Protein AF-0000000080703389 (afdb_homodimer)

Sequence (2152 aa):
MKRKITLLLVSLFLMVGTALAQKNVSGTVISSDDGQPIIGAAVKALGASVGTQTDIDGKFSFELPAGETKIVVSYVGMVSQTLVGGTGMKITLKADNKNLDEVVVVAYGTAKKQSLVGAQASISSKQLENRPVTNVTNALAGAAPGVQVTTSLGQPGSSASIMIRGFGSINASSAPLFVVDGSVYNGSLADINPADIESMSILKDAASTALYGSSAGNGVVLITTKSGKRNSAEPTFTFTTSQGISNRGQQPYETVGVNEYFPLMWQQWYNQYIYEYGESKEQAALWANYEMYDDLRLDRYQPFAGIKTGLTFDAATKSLGTSTDQTQWVDGVPMIVGRDGKLNPEITGLRWGDDLDWEKALFRTGYRGEYNLSGSYSNDKINTFMSLGHITEQGYRKNTEYERTSARLNLDYKVNKFLDLGGNISFAHAVNTAPKMASGNYSANSFAFLQGIAPFYPIHAHNAGTGEYVLDPITGQPIFDYSNGRPYNDRFNPVYEGELDHSTTTRDMLNSRGNATIHILPELKLMLNVAYDLTNSKNKRRYNNIMGDQPAGMLSIEDFATSALTFNQLLEYSKKFGNHEITALLGHESYKLHDESLSGEKKNMLVLGIDEFPNLTNITGLSSYTDKYRKEGYFARLNWDWMDKYNFSASIRRDGTSRFHPDNRWGTFWAVGAGWHIAREKFMAGASKWLDDLKIRVSIGQTGNDGVSSYYAYQTLYGFGSNNLYGGGLRLYTYADPSIRWEAQTSMDLALEFSILRRITGTFEFFNKESKDLIFPYPLPMSTGIGSQDRNIGKVRNLGFEFNVNALIINRPDFSWKVNVNGTHYRNKIVRLPEDNREKGIELAYHKYLEGKSIYDYYLNEFVGVDPDDGIAMYRLDTELYPDAKPLGTEGEKATLTKDGQKAKKHFCGTSIPDLYGGFGTTLTWKGFELGINFAYQLGGKTYDSGYAGLMGRRLKAGRAMHVDMLNAWKQKGENTNIPRLDAGQGGMYDGIMSDRFLISSSALMLKNISLGYVLPASWMRSIYLKSGRISVAAENLFLVSARKGMNPMGQYSGVPGAAGYAYNRTVTATLSLTFMKRKITLLLVSLFLMVGTALAQKNVSGTVISSDDGQPIIGAAVKALGASVGTQTDIDGKFSFELPAGETKIVVSYVGMVSQTLVGGTGMKITLKADNKNLDEVVVVAYGTAKKQSLVGAQASISSKQLENRPVTNVTNALAGAAPGVQVTTSLGQPGSSASIMIRGFGSINASSAPLFVVDGSVYNGSLADINPADIESMSILKDAASTALYGSSAGNGVVLITTKSGKRNSAEPTFTFTTSQGISNRGQQPYETVGVNEYFPLMWQQWYNQYIYEYGESKEQAALWANYEMYDDLRLDRYQPFAGIKTGLTFDAATKSLGTSTDQTQWVDGVPMIVGRDGKLNPEITGLRWGDDLDWEKALFRTGYRGEYNLSGSYSNDKINTFMSLGHITEQGYRKNTEYERTSARLNLDYKVNKFLDLGGNISFAHAVNTAPKMASGNYSANSFAFLQGIAPFYPIHAHNAGTGEYVLDPITGQPIFDYSNGRPYNDRFNPVYEGELDHSTTTRDMLNSRGNATIHILPELKLMLNVAYDLTNSKNKRRYNNIMGDQPAGMLSIEDFATSALTFNQLLEYSKKFGNHEITALLGHESYKLHDESLSGEKKNMLVLGIDEFPNLTNITGLSSYTDKYRKEGYFARLNWDWMDKYNFSASIRRDGTSRFHPDNRWGTFWAVGAGWHIAREKFMAGASKWLDDLKIRVSIGQTGNDGVSSYYAYQTLYGFGSNNLYGGGLRLYTYADPSIRWEAQTSMDLALEFSILRRITGTFEFFNKESKDLIFPYPLPMSTGIGSQDRNIGKVRNLGFEFNVNALIINRPDFSWKVNVNGTHYRNKIVRLPEDNREKGIELAYHKYLEGKSIYDYYLNEFVGVDPDDGIAMYRLDTELYPDAKPLGTEGEKATLTKDGQKAKKHFCGTSIPDLYGGFGTTLTWKGFELGINFAYQLGGKTYDSGYAGLMGRRLKAGRAMHVDMLNAWKQKGENTNIPRLDAGQGGMYDGIMSDRFLISSSALMLKNISLGYVLPASWMRSIYLKSGRISVAAENLFLVSARKGMNPMGQYSGVPGAAGYAYNRTVTATLSLTF

pLDDT: mean 87.67, std 12.41, range [22.63, 98.04]

Solvent-accessible surface area (backbone atoms only — not comparable to full-atom values): 105071 Å² total; per-residue (Å²): 117,73,66,69,54,51,64,67,59,59,74,69,58,69,78,65,63,83,76,47,74,57,47,59,25,25,28,33,33,21,31,57,66,64,65,41,46,35,59,60,26,38,36,27,35,57,98,50,98,54,61,41,50,18,38,83,71,3,38,36,69,48,73,35,65,56,93,52,55,35,26,33,40,36,40,94,68,30,44,64,44,80,42,71,58,40,72,72,37,79,42,65,34,40,61,39,68,70,68,59,75,42,70,38,77,49,76,93,46,69,40,45,54,73,66,53,39,46,51,68,46,73,45,50,34,73,71,48,71,64,46,99,55,63,16,55,58,62,67,48,50,30,67,38,55,45,43,47,48,32,57,35,47,31,48,56,59,43,67,34,54,53,29,40,67,53,75,58,43,91,72,37,81,30,53,46,32,45,24,49,72,86,34,80,55,89,70,63,63,44,61,42,60,54,89,45,38,40,33,36,31,38,25,68,33,21,54,41,19,24,84,61,28,45,56,21,56,21,14,31,39,36,36,34,59,60,64,32,55,80,66,35,92,55,45,40,36,37,40,35,40,34,48,31,41,27,33,78,37,62,53,69,63,64,54,45,50,57,78,57,44,54,35,52,49,29,44,12,36,23,42,32,29,37,75,73,67,71,43,55,68,69,51,12,30,50,50,7,40,52,51,42,38,59,55,53,42,34,82,56,54,57,44,66,32,64,68,56,45,18,31,27,71,42,80,92,73,70,41,67,51,70,44,66,56,69,89,56,24,45,98,68,37,57,50,58,44,39,78,90,56,40,66,32,82,53,51,73,47,59,48,51,70,89,42,41,61,60,64,68,69,39,40,44,77,11,50,32,43,37,41,37,40,36,35,30,34,11,53,94,47,37,33,24,23,42,36,40,37,38,39,40,32,35,24,26,46,62,74,24,34,25,36,40,42,36,41,38,45,36,43,35,35,44,53,53,94,42,37,34,43,35,42,37,41,35,41,25,44,35,42,37,33,40,67,92,37,56,52,39,92,40,79,69,6,48,45,31,44,63,65,36,46,30,56,60,60,48,59,44,32,48,39,56,88,77,34,45,72,37,56,36,89,86,78,68,43,70,32,68,35,37,51,83,69,49,58,51,62,47,27,40,39,58,59,59,44,49,72,60,34,49,30,40,40,40,37,42,36,39,41,37,40,38,37,37,38,38,43,84,42,100,41,32,36,40,39,39,37,41,36,45,38,40,39,40,36,38,40,40,39,42,41,36,56,78,47,56,96,40,45,48,11,33,44,36,44,35,42,39,39,41,38,38,43,39,42,37,45,34,41,37,38,45,51,75,58,92,58,37,36,40,40,38,36,41,36,38,40,42,39,41,38,44,37,39,40,43,38,39,31,30,28,48,49,73,55,90,92,56,95,36,42,43,45,27,48,40,79,76,44,68,42,42,52,75,48,65,49,46,37,42,36,41,36,39,37,42,37,41,37,40,71,90,35,39,28,40,38,40,36,40,30,40,36,35,39,60,36,31,26,85,92,38,21,68,48,78,30,31,19,37,25,34,28,40,37,54,44,78,37,75,104,37,55,85,47,52,82,50,38,68,38,34,33,44,29,37,26,36,17,27,17,25,36,74,75,54,98,45,65,52,46,34,43,67,38,68,35,61,66,59,46,60,70,77,42,80,29,77,38,74,60,41,60,44,36,56,77,37,57,62,21,38,30,37,27,37,40,42,36,43,35,41,27,34,65,87,34,38,38,36,38,42,34,39,41,40,38,34,25,35,38,32,59,33,72,41,75,40,60,68,84,73,69,38,59,48,33,65,37,62,44,32,28,38,35,27,41,32,40,34,34,38,40,38,36,52,81,38,83,46,71,59,42,34,34,36,40,38,42,33,25,26,29,58,45,58,29,26,70,37,53,44,82,92,41,40,80,79,28,55,78,55,92,56,25,34,42,23,61,74,34,25,84,40,24,32,42,32,25,40,61,74,45,32,39,30,70,75,18,47,42,32,21,34,45,26,54,82,88,37,71,81,62,76,44,71,34,91,60,78,74,35,40,47,22,23,68,51,57,90,48,33,24,66,41,79,75,56,34,25,63,38,58,32,35,26,13,39,36,39,40,39,38,47,84,51,34,35,42,38,41,34,33,30,39,31,40,46,31,31,20,44,41,49,63,60,49,63,24,66,41,56,67,48,62,38,44,51,31,37,33,50,69,60,81,51,33,36,83,52,73,69,41,87,39,83,36,44,37,47,22,62,55,73,83,25,67,42,71,59,54,77,36,56,76,44,50,40,62,27,32,33,43,29,41,47,35,39,30,42,33,37,49,52,56,57,72,62,25,50,72,72,78,29,66,39,37,37,41,34,41,31,37,32,35,72,44,73,48,45,77,44,76,48,56,64,59,56,54,38,78,69,15,53,49,67,49,41,39,54,50,35,44,21,36,42,37,39,35,44,35,42,28,67,120,72,70,70,56,52,64,67,56,56,73,69,56,69,75,66,65,81,77,44,72,54,48,58,25,24,27,34,33,21,30,57,66,65,64,42,46,36,58,61,27,38,35,26,36,56,97,49,97,56,61,40,50,18,39,84,70,2,38,35,69,48,73,36,63,56,94,52,55,35,26,33,39,35,41,96,68,29,43,65,45,79,44,73,59,41,71,72,36,78,42,64,33,40,62,39,69,70,69,58,75,41,70,40,78,48,78,92,47,70,39,45,54,74,66,52,40,45,50,67,47,74,44,49,34,73,70,48,71,64,48,98,55,62,17,55,58,63,66,47,51,31,67,39,55,44,42,48,47,31,56,35,48,31,48,57,59,42,65,32,53,54,29,39,69,52,76,59,42,92,74,36,80,31,52,47,32,46,26,49,72,84,35,80,55,89,70,64,63,45,61,43,60,55,89,45,38,41,33,36,31,39,26,69,34,23,54,40,20,23,84,61,27,44,56,22,57,22,13,30,38,37,34,34,58,61,64,32,56,82,68,35,93,54,45,42,36,37,41,38,39,35,48,32,41,26,32,78,36,62,53,69,62,64,54,44,50,56,79,55,44,53,35,52,49,29,45,12,35,23,42,33,29,37,72,73,64,70,44,55,69,69,52,12,28,51,49,7,39,53,50,43,38,60,54,56,44,31,81,56,54,56,43,67,32,62,69,56,45,19,31,25,70,41,78,94,74,69,40,68,52,73,42,67,56,70,91,58,24,46,98,66,38,57,49,57,45,38,80,84,55,41,67,31,82,52,50,75,46,58,48,51,70,89,40,39,60,61,64,66,70,39,41,43,79,11,49,33,43,36,41,36,41,34,33,29,34,13,52,95,47,36,34,24,23,40,38,40,37,37,39,38,32,35,22,24,45,60,75,25,33,24,37,39,40,34,41,37,44,36,44,34,37,44,53,51,93,42,38,34,42,35,39,37,42,34,40,24,43,34,42,36,33,40,68,91,38,55,52,40,92,38,79,69,7,48,44,31,44,65,68,38,45,29,56,62,62,49,58,45,33,48,40,52,87,76,34,45,72,38,56,36,88,86,78,65,42,68,31,67,34,38,50,83,68,47,57,51,59,47,27,42,38,60,60,58,44,48,71,60,33,49,31,40,39,40,36,39,38,38,42,38,38,39,37,37,38,38,42,80,40,100,42,30,36,40,38,38,38,40,36,45,38,39,38,42,37,38,41,40,39,42,43,36,56,79,45,55,95,40,44,49,12,35,43,35,45,34,44,38,40,41,37,38,43,37,43,37,44,35,42,37,40,46,52,74,56,91,58,37,37,40,39,38,37,41,37,39,38,41,36,41,38,43,38,37,42,44,38,40,30,30,30,49,50,73,54,89,90,57,96,37,44,42,45,28,48,41,79,77,44,70,43,40,50,75,47,66,47,45,39,40,36,41,34,40,37,41,38,41,35,40,71,90,34,38,28,39,40,39,38,41,29,40,36,35,41,59,34,32,27,87,92,37,20,66,47,78,29,32,19,38,25,34,27,39,36,54,44,77,36,75,104,38,56,83,46,52,83,49,39,68,37,34,34,43,30,36,28,35,18,27,17,25,37,74,75,55,98,44,65,51,47,33,42,66,38,68,34,60,66,59,47,60,71,77,42,80,29,76,37,74,61,43,62,44,37,54,78,38,58,64,22,40,30,38,27,37,40,42,35,44,36,42,27,35,67,88,34,36,37,37,39,42,34,38,41,40,37,35,24,35,38,32,60,32,71,41,75,40,60,68,84,72,72,39,57,48,34,67,37,64,43,32,27,39,36,26,42,34,42,34,34,40,40,38,36,53,79,38,83,46,70,62,42,38,36,34,38,38,42,33,27,26,29,57,46,55,29,28,72,38,51,44,81,93,41,40,81,80,26,54,79,54,93,54,25,33,42,24,62,74,32,26,83,38,23,32,42,32,26,40,61,74,45,31,40,31,69,75,16,49,42,31,23,34,43,26,53,83,88,39,70,82,62,78,47,72,34,90,61,77,73,34,40,46,22,23,67,53,56,95,50,36,23,65,42,78,74,54,32,25,62,38,57,32,35,25,14,39,36,37,39,39,38,48,85,52,35,41,41,34,40,35,33,30,39,31,39,45,31,31,21,44,42,49,64,61,49,63,24,68,43,57,63,54,61,38,44,50,30,36,32,52,70,59,78,51,32,36,84,51,71,70,42,86,40,82,35,43,36,46,22,61,56,74,83,23,65,43,69,59,54,78,37,57,74,43,48,39,62,27,33,33,43,29,41,47,35,40,28,45,34,38,50,52,51,59,72,58,26,52,62,74,87,29,67,40,37,35,42,34,42,30,38,32,36,73,46,74,49,45,76,43,76,50,55,64,57,56,54,39,77,68,16,52,49,65,49,43,39,51,50,35,45,20,35,42,38,38,35,44,37,42,27,68

Secondary structure (DSSP, 8-state):
-HHHHHHHHHTTGGGG------EEEEEEEEETTT--B-TT-EEEETTSS-EEE--TTSEEEEEEPTT--EEEEEETTEEEEEEE--TTEEEEE-B---GGG-EEEETTEEEEGGG--S-EEEEEHHHHHT---SSGGGGGTTTSTTEEEPPPPSSTT----EEESS---SSS--PPEEEETTEE--S-GGGS-GGGEEEEEEE-SHHHHGGGGGG-TT-EEEEEE--PPTT-SS-EEEEEEEEEEEEE-SPPPPB--HHHHHHHHHHHHHHIIIIIT---HHHHHHHHHHHHHHHTTHHHH--EE----EEEEETTTTEEEEES-GGG-GGG-B--B-TTSSB-TT--EETTGGG--HHHHHB-PEEEEEEEEEEEEE-SSEEEEEEEEEEEEE-SBTT-EEEEEEEEEEEEEE-SSSEEEEEEEEEEEEEEE--S-SSSS-TT-HHHHHHHB-TT--SB-B-TTT-PBPB-TTT-SBPB---TT-SSSTT--HHHHHHH-EEEEEEEEEEEEEEEEEEEETTEEEEEEEEEEEEEEEEEEEE-SSSSS-TT-EEEEEEEEEEEEEEEEEEEEEEEETTEEEEEEEEEEEEEEEEEEEEEEEEEESSTT--SGGGEEEEEEEEEEEEEEEEEEEEEEEEEEETTTEEEEEEEEEEEESSS-TTT-EEEEEEEEEEEEGGGSGGGGGGGGTEEEEEEEEEEEEEEE---S-TTTTS-EEES---BTTB---EEEE---TT---EEEEEEEEEEEEEETTTEEEEEEEEEEEEES-EEEEE--GGGSSSEEEEE--EEEEEEEEEEEEEEEEE-SSEEEEEEEEEEEEEEEEEE--GGGTTT-EE-SSBEE-TTS-TTEEEEE-EEEE-TTT--EEEEB-TTT-TT---S-SSGGGGGEES-GGGBPEEEEEESS-SEEEEEEEEEEETTEEEEEEEEEEES-EEE-HHHHHHS-SS--TTB--BGGGGGS--STT---SSPPP-SSGGGTTTTSSBGGGEEE--EEEEEEEEEEEEPPHHHHHTTT-SEEEEEEEEEEEEEEESSTT--TTS-TTS-PPSS----EEEEEEEEEEE-/--HHHHHHHHTTGGGG------EEEEEEEEETTT--B-TT-EEEETTSS-EEE--TTSEEEEEEPTT--EEEEEETTEEEEEEE--TTEEEEE-B---GGG-EEEETTEEEEGGG--S-EEEEEHHHHHT---SSGGGGGTTTSTTEEEPPPPSSTT----EEESS---SSS--PPEEEETTEE--S-GGGS-GGGEEEEEEE-SHHHHGGGGGG-TT-EEEEEE--PPTT-SS-EEEEEEEEEEEEE-SPPPPB--HHHHHHHHHHHHHHIIIIIT---HHHHHHHHHHHHHHHTTHHHH--EE----EEEEETTTTEEEEES-GGGSGGG-B--B-TTSSBPTT--EETTGGG--HHHHHB--EEEEEEEEEEEEE-SSEEEEEEEEEEEEE-SBTT-EEEEEEEEEEEEEE-SSSEEEEEEEEEEEEEEE--S-SSSS-TT-HHHHHHHB-TT--SB-B-TTT-PBPB-TTT-SBPB---TT-SSSTT--HHHHHHH-EEEEEEEEEEEEEEEEEEEETTEEEEEEEEEEEEEEEEEEEE-SSSSS-TT-EEEEEEEEEEEEEEEEEEEEEEEETTEEEEEEEEEEEEEEEEEEEEEEEEEESSTT--SGGGEEEEEEEEEEEEEEEEEEEEEEEEEEETTTEEEEEEEEEEEESSS-TTT-EEEEEEEEEEEEGGGSGGGGGGGGTEEEEEEEEEEEEEEE---S-TTTTS-EEES---BTTB---EEEE---TT---EEEEEEEEEEEEEETTTEEEEEEEEEEEEES-EEEEE--GGGSSSEEEEE--EEEEEEEEEEEEEEEEE-SSEEEEEEEEEEEEEEEEEE--GGGTTT-EE-SSBEE-TTS-TTEEEEE-EEEE-TTT--EEEEB-TTT-TT---S-SSGGGGGEES-GGGBPEEEEEESS-SEEEEEEEEEEETTEEEEEEEEEEES-EEE-HHHHHHS-SS--TTB--BGGGGGS--STT---SSPPP-SSGGGGGTTSSBGGGEEE--EEEEEEEEEEEE--HHHHHHTT-SEEEEEEEEEEEEEEESSTT--TTS-TTS-PPSS----EEEEEEEEEEE-

Nearest PDB structures (foldseek):
  6sm3-assembly1_B  TM=8.698E-01  e=1.221E-79  Porphyromonas gingivalis W83
  6slj-assembly1_A  TM=8.652E-01  e=2.174E-77  Porphyromonas gingivalis W83
  6sml-assembly1_B  TM=8.758E-01  e=6.746E-76  Porphyromonas gingivalis W83
  2w78-assembly2_B  TM=6.970E-01  e=9.751E-22  Pseudomonas aeruginosa PAO1
  2iah-assembly1_A  TM=6.851E-01  e=1.034E-21  Pseudomonas aeruginosa

Structure (mmCIF, N/CA/C/O backbone):
data_AF-0000000080703389-model_v1
#
loop_
_entity.id
_entity.type
_entity.pdbx_description
1 polymer 'TonB-linked outer membrane protein, SusC/RagA family'
#
loop_
_atom_site.group_PDB
_atom_site.id
_atom_site.type_symbol
_atom_site.label_atom_id
_atom_site.label_alt_id
_atom_site.label_comp_id
_atom_site.label_asym_id
_atom_site.label_entity_id
_atom_site.label_seq_id
_atom_site.pdbx_PDB_ins_code
_atom_site.Cartn_x
_atom_site.Cartn_y
_atom_site.Cartn_z
_atom_site.occupancy
_atom_site.B_iso_or_equiv
_atom_site.auth_seq_id
_atom_site.auth_comp_id
_atom_site.auth_asym_id
_atom_site.auth_atom_id
_atom_site.pdbx_PDB_model_num
ATOM 1 N N . MET A 1 1 ? 78.444 20.992 28.784 1 23.16 1 MET A N 1
ATOM 2 C CA . MET A 1 1 ? 78.443 21.456 27.4 1 23.16 1 MET A CA 1
ATOM 3 C C . MET A 1 1 ? 78.596 20.286 26.434 1 23.16 1 MET A C 1
ATOM 5 O O . MET A 1 1 ? 78.037 20.305 25.336 1 23.16 1 MET A O 1
ATOM 9 N N . LYS A 1 2 ? 79.79 19.446 26.713 1 25.33 2 LYS A N 1
ATOM 10 C CA . LYS A 1 2 ? 80.159 18.429 25.733 1 25.33 2 LYS A CA 1
ATOM 11 C C . LYS A 1 2 ? 79.065 17.375 25.596 1 25.33 2 LYS A C 1
ATOM 13 O O . LYS A 1 2 ? 78.967 16.704 24.566 1 25.33 2 LYS A O 1
ATOM 18 N N . ARG A 1 3 ? 78.65 17.032 26.812 1 26.39 3 ARG A N 1
ATOM 19 C CA . ARG A 1 3 ? 77.816 15.857 27.041 1 26.39 3 ARG A CA 1
ATOM 20 C C . ARG A 1 3 ? 76.489 15.973 26.298 1 26.39 3 ARG A C 1
ATOM 22 O O . ARG A 1 3 ? 75.868 14.963 25.963 1 26.39 3 ARG A O 1
ATOM 29 N N . LYS A 1 4 ? 75.998 17.2 26.607 1 28.27 4 LYS A N 1
ATOM 30 C CA . LYS A 1 4 ? 74.658 17.497 26.109 1 28.27 4 LYS A CA 1
ATOM 31 C C . LYS A 1 4 ? 74.599 17.383 24.588 1 28.27 4 LYS A C 1
ATOM 33 O O . LYS A 1 4 ? 73.53 17.158 24.018 1 28.27 4 LYS A O 1
ATOM 38 N N . ILE A 1 5 ? 75.802 17.749 24.057 1 31.15 5 ILE A N 1
ATOM 39 C CA . ILE A 1 5 ? 75.986 17.848 22.613 1 31.15 5 ILE A CA 1
ATOM 40 C C . ILE A 1 5 ? 75.932 16.455 21.989 1 31.15 5 ILE A C 1
ATOM 42 O O . ILE A 1 5 ? 75.424 16.284 20.878 1 31.15 5 ILE A O 1
ATOM 46 N N . THR A 1 6 ? 76.433 15.424 22.752 1 30.46 6 THR A N 1
ATOM 47 C CA . THR A 1 6 ? 76.568 14.066 22.237 1 30.46 6 THR A CA 1
ATOM 48 C C . THR A 1 6 ? 75.197 13.448 21.975 1 30.46 6 THR A C 1
ATOM 50 O O . THR A 1 6 ? 75.005 12.752 20.976 1 30.46 6 THR A O 1
ATOM 53 N N . LEU A 1 7 ? 74.279 13.599 22.977 1 29.9 7 LEU A N 1
ATOM 54 C CA . LEU A 1 7 ? 73.044 12.823 22.943 1 29.9 7 LEU A CA 1
ATOM 55 C C . LEU A 1 7 ? 72.168 13.249 21.77 1 29.9 7 LEU A C 1
ATOM 57 O O . LEU A 1 7 ? 71.361 12.459 21.273 1 29.9 7 LEU A O 1
ATOM 61 N N . LEU A 1 8 ? 72.124 14.569 21.377 1 31.06 8 LEU A N 1
ATOM 62 C CA . LEU A 1 8 ? 71.355 15.135 20.274 1 31.06 8 LEU A CA 1
ATOM 63 C C . LEU A 1 8 ? 71.758 14.499 18.948 1 31.06 8 LEU A C 1
ATOM 65 O O . LEU A 1 8 ? 70.91 14.269 18.082 1 31.06 8 LEU A O 1
ATOM 69 N N . LEU A 1 9 ? 73.086 14.123 18.721 1 30.02 9 LEU A N 1
ATOM 70 C CA . LEU A 1 9 ? 73.718 13.603 17.514 1 30.02 9 LEU A CA 1
ATOM 71 C C . LEU A 1 9 ? 73.169 12.225 17.162 1 30.02 9 LEU A C 1
ATOM 73 O O . LEU A 1 9 ? 73.09 11.864 15.986 1 30.02 9 LEU A O 1
ATOM 77 N N . VAL A 1 10 ? 72.902 11.308 18.152 1 30.49 10 VAL A N 1
ATOM 78 C CA . VAL A 1 10 ? 72.622 9.897 17.908 1 30.49 10 VAL A CA 1
ATOM 79 C C . VAL A 1 10 ? 71.259 9.75 17.235 1 30.49 10 VAL A C 1
ATOM 81 O O . VAL A 1 10 ? 71.069 8.874 16.388 1 30.49 10 VAL A O 1
ATOM 84 N N . SER A 1 11 ? 70.194 10.451 17.626 1 27.45 11 SER A N 1
ATOM 85 C CA . SER A 1 11 ? 68.851 10.173 17.129 1 27.45 11 SER A CA 1
ATOM 86 C C . SER A 1 11 ? 68.739 10.472 15.638 1 27.45 11 SER A C 1
ATOM 88 O O . SER A 1 11 ? 67.726 10.158 15.01 1 27.45 11 SER A O 1
ATOM 90 N N . LEU A 1 12 ? 69.478 11.487 15.11 1 29.62 12 LEU A N 1
ATOM 91 C CA . LEU A 1 12 ? 69.404 11.895 13.711 1 29.62 12 LEU A CA 1
ATOM 92 C C . LEU A 1 12 ? 69.837 10.759 12.791 1 29.62 12 LEU A C 1
ATOM 94 O O . LEU A 1 12 ? 69.478 10.739 11.611 1 29.62 12 LEU A O 1
ATOM 98 N N . PHE A 1 13 ? 70.882 9.991 13.225 1 26.84 13 PHE A N 1
ATOM 99 C CA . PHE A 1 13 ? 71.543 9.088 12.29 1 26.84 13 PHE A CA 1
ATOM 100 C C . PHE A 1 13 ? 70.624 7.932 11.912 1 26.84 13 PHE A C 1
ATOM 102 O O . PHE A 1 13 ? 70.994 7.077 11.105 1 26.84 13 PHE A O 1
ATOM 109 N N . LEU A 1 14 ? 69.784 7.493 12.855 1 26.47 14 LEU A N 1
ATOM 110 C CA . LEU A 1 14 ? 69.356 6.123 12.593 1 26.47 14 LEU A CA 1
ATOM 111 C C . LEU A 1 14 ? 68.379 6.072 11.423 1 26.47 14 LEU A C 1
ATOM 113 O O . LEU A 1 14 ? 67.77 5.032 11.162 1 26.47 14 LEU A O 1
ATOM 117 N N . MET A 1 15 ? 67.847 7.166 10.924 1 26.75 15 MET A N 1
ATOM 118 C CA . MET A 1 15 ? 66.864 7.102 9.845 1 26.75 15 MET A CA 1
ATOM 119 C C . MET A 1 15 ? 67.513 6.641 8.545 1 26.75 15 MET A C 1
ATOM 121 O O . MET A 1 15 ? 66.883 6.674 7.486 1 26.75 15 MET A O 1
ATOM 125 N N . VAL A 1 16 ? 68.841 6.622 8.48 1 29.25 16 VAL A N 1
ATOM 126 C CA . VAL A 1 16 ? 69.451 6.47 7.163 1 29.25 16 VAL A CA 1
ATOM 127 C C . VAL A 1 16 ? 69.122 5.091 6.596 1 29.25 16 VAL A C 1
ATOM 129 O O . VAL A 1 16 ? 69.474 4.782 5.456 1 29.25 16 VAL A O 1
ATOM 132 N N . GLY A 1 17 ? 68.891 4.118 7.5 1 25.21 17 GLY A N 1
ATOM 133 C CA . GLY A 1 17 ? 69.485 2.905 6.962 1 25.21 17 GLY A CA 1
ATOM 134 C C . GLY A 1 17 ? 68.901 2.498 5.622 1 25.21 17 GLY A C 1
ATOM 135 O O . GLY A 1 17 ? 69.579 2.57 4.595 1 25.21 17 GLY A O 1
ATOM 136 N N . THR A 1 18 ? 68.169 1.364 5.599 1 27.43 18 THR A N 1
ATOM 137 C CA . THR A 1 18 ? 68.258 0.24 4.673 1 27.43 18 THR A CA 1
ATOM 138 C C . THR A 1 18 ? 67.449 0.517 3.409 1 27.43 18 THR A C 1
ATOM 140 O O . THR A 1 18 ? 66.226 0.661 3.466 1 27.43 18 THR A O 1
ATOM 143 N N . ALA A 1 19 ? 67.919 1.405 2.573 1 32.02 19 ALA A N 1
ATOM 144 C CA . ALA A 1 19 ? 67.48 1.4 1.179 1 32.02 19 ALA A CA 1
ATOM 145 C C . ALA A 1 19 ? 67.442 -0.02 0.621 1 32.02 19 ALA A C 1
ATOM 147 O O . ALA A 1 19 ? 68.466 -0.549 0.183 1 32.02 19 ALA A O 1
ATOM 148 N N . LEU A 1 20 ? 67.037 -0.956 1.396 1 30.93 20 LEU A N 1
ATOM 149 C CA . LEU A 1 20 ? 67.004 -2.26 0.744 1 30.93 20 LEU A CA 1
ATOM 150 C C . LEU A 1 20 ? 66.306 -2.174 -0.609 1 30.93 20 LEU A C 1
ATOM 152 O O . LEU A 1 20 ? 65.375 -1.384 -0.783 1 30.93 20 LEU A O 1
ATOM 156 N N . ALA A 1 21 ? 67.034 -2.587 -1.641 1 38.17 21 ALA A N 1
ATOM 157 C CA . ALA A 1 21 ? 66.818 -2.735 -3.078 1 38.17 21 ALA A CA 1
ATOM 158 C C . ALA A 1 21 ? 65.421 -3.277 -3.369 1 38.17 21 ALA A C 1
ATOM 160 O O . ALA A 1 21 ? 65.038 -4.33 -2.856 1 38.17 21 ALA A O 1
ATOM 161 N N . GLN A 1 22 ? 64.542 -2.43 -3.546 1 48.54 22 GLN A N 1
ATOM 162 C CA . GLN A 1 22 ? 63.216 -2.784 -4.039 1 48.54 22 GLN A CA 1
ATOM 163 C C . GLN A 1 22 ? 63.307 -3.691 -5.263 1 48.54 22 GLN A C 1
ATOM 165 O O . GLN A 1 22 ? 64.088 -3.427 -6.18 1 48.54 22 GLN A O 1
ATOM 170 N N . LYS A 1 23 ? 63.138 -4.934 -5.117 1 62.57 23 LYS A N 1
ATOM 171 C CA . LYS A 1 23 ? 63.193 -5.901 -6.21 1 62.57 23 LYS A CA 1
ATOM 172 C C . LYS A 1 23 ? 61.934 -5.83 -7.07 1 62.57 23 LYS A C 1
ATOM 174 O O . LYS A 1 23 ? 60.818 -5.808 -6.546 1 62.57 23 LYS A O 1
ATOM 179 N N . ASN A 1 24 ? 62.125 -5.577 -8.237 1 72.21 24 ASN A N 1
ATOM 180 C CA . ASN A 1 24 ? 61.034 -5.6 -9.206 1 72.21 24 ASN A CA 1
ATOM 181 C C . ASN A 1 24 ? 60.505 -7.015 -9.421 1 72.21 24 ASN A C 1
ATOM 183 O O . ASN A 1 24 ? 61.271 -7.928 -9.734 1 72.21 24 ASN A O 1
ATOM 187 N N . VAL A 1 25 ? 59.343 -7.249 -8.989 1 77.97 25 VAL A N 1
ATOM 188 C CA . VAL A 1 25 ? 58.703 -8.54 -9.216 1 77.97 25 VAL A CA 1
ATOM 189 C C . VAL A 1 25 ? 57.735 -8.438 -10.393 1 77.97 25 VAL A C 1
ATOM 191 O O . VAL A 1 25 ? 56.899 -7.533 -10.44 1 77.97 25 VAL A O 1
ATOM 194 N N . SER A 1 26 ? 58.04 -9.245 -11.44 1 82.82 26 SER A N 1
ATOM 195 C CA . SER A 1 26 ? 57.176 -9.297 -12.614 1 82.82 26 SER A CA 1
ATOM 196 C C . SER A 1 26 ? 56.901 -10.737 -13.035 1 82.82 26 SER A C 1
ATOM 198 O O . SER A 1 26 ? 57.692 -11.636 -12.743 1 82.82 26 SER A O 1
ATOM 200 N N . GLY A 1 27 ? 55.809 -11.017 -13.504 1 81.92 27 GLY A N 1
ATOM 201 C CA . GLY A 1 27 ? 55.475 -12.348 -13.985 1 81.92 27 GLY A CA 1
ATOM 202 C C . GLY A 1 27 ? 54.12 -12.416 -14.663 1 81.92 27 GLY A C 1
ATOM 203 O O . GLY A 1 27 ? 53.491 -11.384 -14.91 1 81.92 27 GLY A O 1
ATOM 204 N N . THR A 1 28 ? 53.839 -13.614 -15.186 1 82.48 28 THR A N 1
ATOM 205 C CA . THR A 1 28 ? 52.554 -13.93 -15.799 1 82.48 28 THR A CA 1
ATOM 206 C C . THR A 1 28 ? 51.804 -14.975 -14.977 1 82.48 28 THR A C 1
ATOM 208 O O . THR A 1 28 ? 52.385 -15.981 -14.565 1 82.48 28 THR A O 1
ATOM 211 N N . VAL A 1 29 ? 50.651 -14.612 -14.602 1 81.61 29 VAL A N 1
ATOM 212 C CA . VAL A 1 29 ? 49.804 -15.564 -13.891 1 81.61 29 VAL A CA 1
ATOM 213 C C . VAL A 1 29 ? 48.886 -16.279 -14.88 1 81.61 29 VAL A C 1
ATOM 215 O O . VAL A 1 29 ? 48.135 -15.636 -15.617 1 81.61 29 VAL A O 1
ATOM 218 N N . ILE A 1 30 ? 48.99 -17.587 -14.916 1 77.96 30 ILE A N 1
ATOM 219 C CA . ILE A 1 30 ? 48.18 -18.382 -15.833 1 77.96 30 ILE A CA 1
ATOM 220 C C . ILE A 1 30 ? 47.39 -19.428 -15.05 1 77.96 30 ILE A C 1
ATOM 222 O O . ILE A 1 30 ? 47.774 -19.801 -13.939 1 77.96 30 ILE A O 1
ATOM 226 N N . SER A 1 31 ? 46.302 -19.846 -15.512 1 71.36 31 SER A N 1
ATOM 227 C CA . SER A 1 31 ? 45.496 -20.925 -14.95 1 71.36 31 SER A CA 1
ATOM 228 C C . SER A 1 31 ? 46.105 -22.288 -15.258 1 71.36 31 SER A C 1
ATOM 230 O O . SER A 1 31 ? 46.574 -22.527 -16.373 1 71.36 31 SER A O 1
ATOM 232 N N . SER A 1 32 ? 46.172 -23.109 -14.184 1 69.38 32 SER A N 1
ATOM 233 C CA . SER A 1 32 ? 46.703 -24.452 -14.394 1 69.38 32 SER A CA 1
ATOM 234 C C . SER A 1 32 ? 45.797 -25.268 -15.31 1 69.38 32 SER A C 1
ATOM 236 O O . SER A 1 32 ? 46.258 -26.191 -15.984 1 69.38 32 SER A O 1
ATOM 238 N N . ASP A 1 33 ? 44.552 -24.913 -15.305 1 58.36 33 ASP A N 1
ATOM 239 C CA . ASP A 1 33 ? 43.572 -25.73 -16.015 1 58.36 33 ASP A CA 1
ATOM 240 C C . ASP A 1 33 ? 43.642 -25.487 -17.521 1 58.36 33 ASP A C 1
ATOM 242 O O . ASP A 1 33 ? 43.588 -26.432 -18.31 1 58.36 33 ASP A O 1
ATOM 246 N N . ASP A 1 34 ? 43.712 -24.185 -17.96 1 58.25 34 ASP A N 1
ATOM 247 C CA . ASP A 1 34 ? 43.657 -23.943 -19.398 1 58.25 34 ASP A CA 1
ATOM 248 C C . ASP A 1 34 ? 44.892 -23.182 -19.875 1 58.25 34 ASP A C 1
ATOM 250 O O . ASP A 1 34 ? 45.004 -22.848 -21.056 1 58.25 34 ASP A O 1
ATOM 254 N N . GLY A 1 35 ? 45.814 -22.937 -19.075 1 65.2 35 GLY A N 1
ATOM 255 C CA . GLY A 1 35 ? 47.049 -22.261 -19.441 1 65.2 35 GLY A CA 1
ATOM 256 C C . GLY A 1 35 ? 46.834 -20.828 -19.889 1 65.2 35 GLY A C 1
ATOM 257 O O . GLY A 1 35 ? 47.743 -20.199 -20.434 1 65.2 35 GLY A O 1
ATOM 258 N N . GLN A 1 36 ? 45.691 -20.364 -19.795 1 66.61 36 GLN A N 1
ATOM 259 C CA . GLN A 1 36 ? 45.394 -19.005 -20.237 1 66.61 36 GLN A CA 1
ATOM 260 C C . GLN A 1 36 ? 45.747 -17.987 -19.156 1 66.61 36 GLN A C 1
ATOM 262 O O . GLN A 1 36 ? 45.672 -18.288 -17.963 1 66.61 36 GLN A O 1
ATOM 267 N N . PRO A 1 37 ? 46.095 -16.672 -19.636 1 73.09 37 PRO A N 1
ATOM 268 C CA . PRO A 1 37 ? 46.406 -15.629 -18.656 1 73.09 37 PRO A CA 1
ATOM 269 C C . PRO A 1 37 ? 45.224 -15.302 -17.747 1 73.09 37 PRO A C 1
ATOM 271 O O . PRO A 1 37 ? 44.076 -15.295 -18.2 1 73.09 37 PRO A O 1
ATOM 274 N N . ILE A 1 38 ? 45.393 -15.434 -16.454 1 72.41 38 ILE A N 1
ATOM 275 C CA . ILE A 1 38 ? 44.387 -15.029 -15.479 1 72.41 38 ILE A CA 1
ATOM 276 C C . ILE A 1 38 ? 44.376 -13.507 -15.35 1 72.41 38 ILE A C 1
ATOM 278 O O . ILE A 1 38 ? 45.354 -12.91 -14.895 1 72.41 38 ILE A O 1
ATOM 282 N N . ILE A 1 39 ? 43.254 -13.031 -15.909 1 70.03 39 ILE A N 1
ATOM 283 C CA . ILE A 1 39 ? 43.085 -11.583 -15.853 1 70.03 39 ILE A CA 1
ATOM 284 C C . ILE A 1 39 ? 42.549 -11.179 -14.481 1 70.03 39 ILE A C 1
ATOM 286 O O . ILE A 1 39 ? 41.565 -11.746 -14 1 70.03 39 ILE A O 1
ATOM 290 N N . GLY A 1 40 ? 43.183 -10.215 -13.732 1 69.13 40 GLY A N 1
ATOM 291 C CA . GLY A 1 40 ? 42.687 -9.645 -12.49 1 69.13 40 GLY A CA 1
ATOM 292 C C . GLY A 1 40 ? 43.116 -10.425 -11.262 1 69.13 40 GLY A C 1
ATOM 293 O O . GLY A 1 40 ? 42.531 -10.273 -10.187 1 69.13 40 GLY A O 1
ATOM 294 N N . ALA A 1 41 ? 44.036 -11.382 -11.388 1 74.25 41 ALA A N 1
ATOM 295 C CA . ALA A 1 41 ? 44.59 -12.042 -10.209 1 74.25 41 ALA A CA 1
ATOM 296 C C . ALA A 1 41 ? 45.309 -11.042 -9.308 1 74.25 41 ALA A C 1
ATOM 298 O O . ALA A 1 41 ? 46.1 -10.225 -9.785 1 74.25 41 ALA A O 1
ATOM 299 N N . ALA A 1 42 ? 44.963 -11.108 -8.136 1 77.63 42 ALA A N 1
ATOM 300 C CA . ALA A 1 42 ? 45.627 -10.236 -7.171 1 77.63 42 ALA A CA 1
ATOM 301 C C . ALA A 1 42 ? 47.023 -10.753 -6.836 1 77.63 42 ALA A C 1
ATOM 303 O O . ALA A 1 42 ? 47.184 -11.905 -6.428 1 77.63 42 ALA A O 1
ATOM 304 N N . VAL A 1 43 ? 48.04 -9.991 -7.147 1 78.43 43 VAL A N 1
ATOM 305 C CA . VAL A 1 43 ? 49.418 -10.266 -6.751 1 78.43 43 VAL A CA 1
ATOM 306 C C . VAL A 1 43 ? 49.862 -9.258 -5.693 1 78.43 43 VAL A C 1
ATOM 308 O O . VAL A 1 43 ? 49.975 -8.063 -5.974 1 78.43 43 VAL A O 1
ATOM 311 N N . LYS A 1 44 ? 50 -9.736 -4.493 1 78.57 44 LYS A N 1
ATOM 312 C CA . LYS A 1 44 ? 50.345 -8.869 -3.37 1 78.57 44 LYS A CA 1
ATOM 313 C C . LYS A 1 44 ? 51.627 -9.337 -2.687 1 78.57 44 LYS A C 1
ATOM 315 O O . LYS A 1 44 ? 51.949 -10.527 -2.708 1 78.57 44 LYS A O 1
ATOM 320 N N . ALA A 1 45 ? 52.52 -8.355 -2.125 1 76.28 45 ALA A N 1
ATOM 321 C CA . ALA A 1 45 ? 53.625 -8.701 -1.235 1 76.28 45 ALA A CA 1
ATOM 322 C C . ALA A 1 45 ? 53.112 -9.325 0.059 1 76.28 45 ALA A C 1
ATOM 324 O O . ALA A 1 45 ? 52.137 -8.846 0.643 1 76.28 45 ALA A O 1
ATOM 325 N N . LEU A 1 46 ? 53.641 -10.548 0.338 1 70.36 46 LEU A N 1
ATOM 326 C CA . LEU A 1 46 ? 53.249 -11.181 1.593 1 70.36 46 LEU A CA 1
ATOM 327 C C . LEU A 1 46 ? 53.547 -10.269 2.778 1 70.36 46 LEU A C 1
ATOM 329 O O . LEU A 1 46 ? 54.68 -9.813 2.947 1 70.36 46 LEU A O 1
ATOM 333 N N . GLY A 1 47 ? 52.527 -9.748 3.686 1 61.97 47 GLY A N 1
ATOM 334 C CA . GLY A 1 47 ? 52.69 -8.927 4.876 1 61.97 47 GLY A CA 1
ATOM 335 C C . GLY A 1 47 ? 52.492 -7.447 4.612 1 61.97 47 GLY A C 1
ATOM 336 O O . GLY A 1 47 ? 52.604 -6.627 5.526 1 61.97 47 GLY A O 1
ATOM 337 N N . ALA A 1 48 ? 52.499 -6.957 3.292 1 58.32 48 ALA A N 1
ATOM 338 C CA . ALA A 1 48 ? 52.308 -5.537 3.008 1 58.32 48 ALA A CA 1
ATOM 339 C C . ALA A 1 48 ? 51.069 -5.313 2.146 1 58.32 48 ALA A C 1
ATOM 341 O O . ALA A 1 48 ? 50.575 -6.242 1.503 1 58.32 48 ALA A O 1
ATOM 342 N N . SER A 1 49 ? 50.359 -4.191 2.299 1 60.8 49 SER A N 1
ATOM 343 C CA . SER A 1 49 ? 49.156 -3.826 1.557 1 60.8 49 SER A CA 1
ATOM 344 C C . SER A 1 49 ? 49.493 -3.413 0.129 1 60.8 49 SER A C 1
ATOM 346 O O . SER A 1 49 ? 48.614 -2.984 -0.622 1 60.8 49 SER A O 1
ATOM 348 N N . VAL A 1 50 ? 50.78 -3.696 -0.397 1 67.27 50 VAL A N 1
ATOM 349 C CA . VAL A 1 50 ? 51.186 -3.304 -1.742 1 67.27 50 VAL A CA 1
ATOM 350 C C . VAL A 1 50 ? 51.022 -4.484 -2.697 1 67.27 50 VAL A C 1
ATOM 352 O O . VAL A 1 50 ? 51.435 -5.604 -2.386 1 67.27 50 VAL A O 1
ATOM 355 N N . GLY A 1 51 ? 50.216 -4.469 -3.626 1 72.05 51 GLY A N 1
ATOM 356 C CA . GLY A 1 51 ? 50.013 -5.486 -4.646 1 72.05 51 GLY A CA 1
ATOM 357 C C . GLY A 1 51 ? 49.441 -4.931 -5.936 1 72.05 51 GLY A C 1
ATOM 358 O O . GLY A 1 51 ? 49.276 -3.717 -6.078 1 72.05 51 GLY A O 1
ATOM 359 N N . THR A 1 52 ? 49.547 -5.724 -7.003 1 75.33 52 THR A N 1
ATOM 360 C CA . THR A 1 52 ? 48.978 -5.413 -8.31 1 75.33 52 THR A CA 1
ATOM 361 C C . THR A 1 52 ? 48.054 -6.534 -8.778 1 75.33 52 THR A C 1
ATOM 363 O O . THR A 1 52 ? 47.983 -7.591 -8.148 1 75.33 52 THR A O 1
ATOM 366 N N . GLN A 1 53 ? 47.284 -6.245 -9.687 1 76.06 53 GLN A N 1
ATOM 367 C CA . GLN A 1 53 ? 46.487 -7.265 -10.359 1 76.06 53 GLN A CA 1
ATOM 368 C C . GLN A 1 53 ? 47.018 -7.542 -11.763 1 76.06 53 GLN A C 1
ATOM 370 O O . GLN A 1 53 ? 47.602 -6.661 -12.396 1 76.06 53 GLN A O 1
ATOM 375 N N . THR A 1 54 ? 46.888 -8.791 -12.181 1 77.75 54 THR A N 1
ATOM 376 C CA . THR A 1 54 ? 47.362 -9.164 -13.509 1 77.75 54 THR A CA 1
ATOM 377 C C . THR A 1 54 ? 46.554 -8.453 -14.59 1 77.75 54 THR A C 1
ATOM 379 O O . THR A 1 54 ? 45.375 -8.149 -14.393 1 77.75 54 THR A O 1
ATOM 382 N N . ASP A 1 55 ? 47.193 -8.092 -15.679 1 74.02 55 ASP A N 1
ATOM 383 C CA . ASP A 1 55 ? 46.543 -7.456 -16.821 1 74.02 55 ASP A CA 1
ATOM 384 C C . ASP A 1 55 ? 45.868 -8.492 -17.716 1 74.02 55 ASP A C 1
ATOM 386 O O . ASP A 1 55 ? 45.747 -9.66 -17.341 1 74.02 55 ASP A O 1
ATOM 390 N N . ILE A 1 56 ? 45.423 -8.158 -18.906 1 70.35 56 ILE A N 1
ATOM 391 C CA . ILE A 1 56 ? 44.659 -8.993 -19.827 1 70.35 56 ILE A CA 1
ATOM 392 C C . ILE A 1 56 ? 45.502 -10.192 -20.257 1 70.35 56 ILE A C 1
ATOM 394 O O . ILE A 1 56 ? 44.963 -11.234 -20.636 1 70.35 56 ILE A O 1
ATOM 398 N N . ASP A 1 57 ? 46.759 -10.043 -20.26 1 72.98 57 ASP A N 1
ATOM 399 C CA . ASP A 1 57 ? 47.649 -11.132 -20.649 1 72.98 57 ASP A CA 1
ATOM 400 C C . ASP A 1 57 ? 48.161 -11.887 -19.425 1 72.98 57 ASP A C 1
ATOM 402 O O . ASP A 1 57 ? 49.101 -12.678 -19.525 1 72.98 57 ASP A O 1
ATOM 406 N N . GLY A 1 58 ? 47.577 -11.591 -18.242 1 74.49 58 GLY A N 1
ATOM 407 C CA . GLY A 1 58 ? 47.978 -12.218 -16.992 1 74.49 58 GLY A CA 1
ATOM 408 C C . GLY A 1 58 ? 49.274 -11.661 -16.434 1 74.49 58 GLY A C 1
ATOM 409 O O . GLY A 1 58 ? 49.849 -12.227 -15.502 1 74.49 58 GLY A O 1
ATOM 410 N N . LYS A 1 59 ? 49.788 -10.579 -16.98 1 78.18 59 LYS A N 1
ATOM 411 C CA . LYS A 1 59 ? 51.084 -10.04 -16.578 1 78.18 59 LYS A CA 1
ATOM 412 C C . LYS A 1 59 ? 50.942 -9.097 -15.387 1 78.18 59 LYS A C 1
ATOM 414 O O . LYS A 1 59 ? 49.933 -8.4 -15.258 1 78.18 59 LYS A O 1
ATOM 419 N N . PHE A 1 60 ? 51.83 -9.224 -14.497 1 78.44 60 PHE A N 1
ATOM 420 C CA . PHE A 1 60 ? 51.891 -8.298 -13.373 1 78.44 60 PHE A CA 1
ATOM 421 C C . PHE A 1 60 ? 53.307 -7.767 -13.185 1 78.44 60 PHE A C 1
ATOM 423 O O . PHE A 1 60 ? 54.276 -8.409 -13.596 1 78.44 60 PHE A O 1
ATOM 430 N N . SER A 1 61 ? 53.448 -6.459 -12.785 1 80.34 61 SER A N 1
ATOM 431 C CA . SER A 1 61 ? 54.708 -5.858 -12.359 1 80.34 61 SER A CA 1
ATOM 432 C C . SER A 1 61 ? 54.496 -4.897 -11.193 1 80.34 61 SER A C 1
ATOM 434 O O . SER A 1 61 ? 53.565 -4.09 -11.209 1 80.34 61 SER A O 1
ATOM 436 N N . PHE A 1 62 ? 55.125 -5.239 -10.058 1 77.74 62 PHE A N 1
ATOM 437 C CA . PHE A 1 62 ? 55.097 -4.251 -8.986 1 77.74 62 PHE A CA 1
ATOM 438 C C . PHE A 1 62 ? 56.376 -4.313 -8.16 1 77.74 62 PHE A C 1
ATOM 440 O O . PHE A 1 62 ? 57.128 -5.287 -8.242 1 77.74 62 PHE A O 1
ATOM 447 N N . GLU A 1 63 ? 56.734 -3.208 -7.477 1 74.73 63 GLU A N 1
ATOM 448 C CA . GLU A 1 63 ? 57.941 -3.13 -6.658 1 74.73 63 GLU A CA 1
ATOM 449 C C . GLU A 1 63 ? 57.689 -3.665 -5.252 1 74.73 63 GLU A C 1
ATOM 451 O O . GLU A 1 63 ? 56.779 -3.202 -4.56 1 74.73 63 GLU A O 1
ATOM 456 N N . LEU A 1 64 ? 58.349 -4.701 -4.884 1 73.19 64 LEU A N 1
ATOM 457 C CA . LEU A 1 64 ? 58.31 -5.312 -3.56 1 73.19 64 LEU A CA 1
ATOM 458 C C . LEU A 1 64 ? 59.002 -4.424 -2.531 1 73.19 64 LEU A C 1
ATOM 460 O O . LEU A 1 64 ? 60.152 -4.022 -2.725 1 73.19 64 LEU A O 1
ATOM 464 N N . PRO A 1 65 ? 58.493 -3.77 -1.146 1 70.79 65 PRO A N 1
ATOM 465 C CA . PRO A 1 65 ? 59.17 -2.961 -0.129 1 70.79 65 PRO A CA 1
ATOM 466 C C . PRO A 1 65 ? 60.411 -3.646 0.439 1 70.79 65 PRO A C 1
ATOM 468 O O . PRO A 1 65 ? 60.487 -4.877 0.46 1 70.79 65 PRO A O 1
ATOM 471 N N . ALA A 1 66 ? 61.236 -3.052 0.656 1 66.23 66 ALA A N 1
ATOM 472 C CA . ALA A 1 66 ? 62.465 -3.572 1.249 1 66.23 66 ALA A CA 1
ATOM 473 C C . ALA A 1 66 ? 62.16 -4.476 2.44 1 66.23 66 ALA A C 1
ATOM 475 O O . ALA A 1 66 ? 61.346 -4.129 3.299 1 66.23 66 ALA A O 1
ATOM 476 N N . GLY A 1 67 ? 62.655 -5.825 2.428 1 67.15 67 GLY A N 1
ATOM 477 C CA . GLY A 1 67 ? 62.483 -6.801 3.493 1 67.15 67 GLY A CA 1
ATOM 478 C C . GLY A 1 67 ? 61.47 -7.878 3.156 1 67.15 67 GLY A C 1
ATOM 479 O O . GLY A 1 67 ? 61.403 -8.907 3.832 1 67.15 67 GLY A O 1
ATOM 480 N N . GLU A 1 68 ? 60.708 -7.665 2.061 1 68.2 68 GLU A N 1
ATOM 481 C CA . GLU A 1 68 ? 59.742 -8.691 1.679 1 68.2 68 GLU A CA 1
ATOM 482 C C . GLU A 1 68 ? 60.21 -9.457 0.445 1 68.2 68 GLU A C 1
ATOM 484 O O . GLU A 1 68 ? 60.696 -8.858 -0.516 1 68.2 68 GLU A O 1
ATOM 489 N N . THR A 1 69 ? 60.127 -10.8 0.573 1 74.61 69 THR A N 1
ATOM 490 C CA . THR A 1 69 ? 60.627 -11.631 -0.515 1 74.61 69 THR A CA 1
ATOM 491 C C . THR A 1 69 ? 59.493 -12.426 -1.155 1 74.61 69 THR A C 1
ATOM 493 O O . THR A 1 69 ? 59.656 -12.99 -2.239 1 74.61 69 THR A O 1
ATOM 496 N N . LYS A 1 70 ? 58.326 -12.36 -0.452 1 79.17 70 LYS A N 1
ATOM 497 C CA . LYS A 1 70 ? 57.291 -13.253 -0.965 1 79.17 70 LYS A CA 1
ATOM 498 C C . LYS A 1 70 ? 56.102 -12.464 -1.504 1 79.17 70 LYS A C 1
ATOM 500 O O . LYS A 1 70 ? 55.821 -11.358 -1.038 1 79.17 70 LYS A O 1
ATOM 505 N N . ILE A 1 71 ? 55.529 -13.085 -2.571 1 80.29 71 ILE A N 1
ATOM 506 C CA . ILE A 1 71 ? 54.298 -12.535 -3.128 1 80.29 71 ILE A CA 1
ATOM 507 C C . ILE A 1 71 ? 53.172 -13.559 -3.004 1 80.29 71 ILE A C 1
ATOM 509 O O . ILE A 1 71 ? 53.421 -14.767 -3.004 1 80.29 71 ILE A O 1
ATOM 513 N N . VAL A 1 72 ? 52.018 -13.064 -2.73 1 79.96 72 VAL A N 1
ATOM 514 C CA . VAL A 1 72 ? 50.817 -13.892 -2.758 1 79.96 72 VAL A CA 1
ATOM 515 C C . VAL A 1 72 ? 49.982 -13.55 -3.99 1 79.96 72 VAL A C 1
ATOM 517 O O . VAL A 1 72 ? 49.686 -12.38 -4.242 1 79.96 72 VAL A O 1
ATOM 520 N N . VAL A 1 73 ? 49.745 -14.587 -4.865 1 77.43 73 VAL A N 1
ATOM 521 C CA . VAL A 1 73 ? 48.888 -14.467 -6.04 1 77.43 73 VAL A CA 1
ATOM 522 C C . VAL A 1 73 ? 47.553 -15.162 -5.778 1 77.43 73 VAL A C 1
ATOM 524 O O . VAL A 1 73 ? 47.52 -16.346 -5.436 1 77.43 73 VAL A O 1
ATOM 527 N N . SER A 1 74 ? 46.528 -14.408 -5.74 1 74.67 74 SER A N 1
ATOM 528 C CA . SER A 1 74 ? 45.208 -14.97 -5.472 1 74.67 74 SER A CA 1
ATOM 529 C C . SER A 1 74 ? 44.208 -14.574 -6.553 1 74.67 74 SER A C 1
ATOM 531 O O . SER A 1 74 ? 44.335 -13.51 -7.163 1 74.67 74 SER A O 1
ATOM 533 N N . TYR A 1 75 ? 43.424 -15.526 -6.994 1 67.94 75 TYR A N 1
ATOM 534 C CA . TYR A 1 75 ? 42.305 -15.344 -7.913 1 67.94 75 TYR A CA 1
ATOM 535 C C . TYR A 1 75 ? 41.097 -16.16 -7.469 1 67.94 75 TYR A C 1
ATOM 537 O O . TYR A 1 75 ? 41.24 -17.3 -7.021 1 67.94 75 TYR A O 1
ATOM 545 N N . VAL A 1 76 ? 39.878 -15.528 -7.498 1 58.21 76 VAL A N 1
ATOM 546 C CA . VAL A 1 76 ? 38.656 -16.2 -7.07 1 58.21 76 VAL A CA 1
ATOM 547 C C . VAL A 1 76 ? 38.491 -17.511 -7.836 1 58.21 76 VAL A C 1
ATOM 549 O O . VAL A 1 76 ? 38.554 -17.529 -9.068 1 58.21 76 VAL A O 1
ATOM 552 N N . GLY A 1 77 ? 38.31 -18.686 -7.219 1 55.69 77 GLY A N 1
ATOM 553 C CA . GLY A 1 77 ? 38.149 -20.015 -7.788 1 55.69 77 GLY A CA 1
ATOM 554 C C . GLY A 1 77 ? 39.465 -20.743 -7.986 1 55.69 77 GLY A C 1
ATOM 555 O O . GLY A 1 77 ? 39.491 -21.854 -8.519 1 55.69 77 GLY A O 1
ATOM 556 N N . MET A 1 78 ? 40.677 -20.075 -7.677 1 64.38 78 MET A N 1
ATOM 557 C CA . MET A 1 78 ? 41.98 -20.719 -7.825 1 64.38 78 MET A CA 1
ATOM 558 C C . MET A 1 78 ? 42.737 -20.726 -6.501 1 64.38 78 MET A C 1
ATOM 560 O O . MET A 1 78 ? 42.514 -19.863 -5.65 1 64.38 78 MET A O 1
ATOM 564 N N . VAL A 1 79 ? 43.473 -21.717 -6.142 1 66.47 79 VAL A N 1
ATOM 565 C CA . VAL A 1 79 ? 44.279 -21.839 -4.931 1 66.47 79 VAL A CA 1
ATOM 566 C C . VAL A 1 79 ? 45.349 -20.749 -4.911 1 66.47 79 VAL A C 1
ATOM 568 O O . VAL A 1 79 ? 46.146 -20.636 -5.845 1 66.47 79 VAL A O 1
ATOM 571 N N . SER A 1 80 ? 45.233 -19.864 -3.891 1 71.23 80 SER A N 1
ATOM 572 C CA . SER A 1 80 ? 46.245 -18.822 -3.752 1 71.23 80 SER A CA 1
ATOM 573 C C . SER A 1 80 ? 47.64 -19.422 -3.608 1 71.23 80 SER A C 1
ATOM 575 O O . SER A 1 80 ? 47.807 -20.476 -2.992 1 71.23 80 SER A O 1
ATOM 577 N N . GLN A 1 81 ? 48.636 -18.869 -4.29 1 73.85 81 GLN A N 1
ATOM 578 C CA . GLN A 1 81 ? 50.021 -19.32 -4.209 1 73.85 81 GLN A CA 1
ATOM 579 C C . GLN A 1 81 ? 50.917 -18.239 -3.611 1 73.85 81 GLN A C 1
ATOM 581 O O . GLN A 1 81 ? 50.81 -17.066 -3.974 1 73.85 81 GLN A O 1
ATOM 586 N N . THR A 1 82 ? 51.642 -18.567 -2.521 1 77.82 82 THR A N 1
ATOM 587 C CA . THR A 1 82 ? 52.698 -17.71 -1.992 1 77.82 82 THR A CA 1
ATOM 588 C C . THR A 1 82 ? 54.042 -18.057 -2.625 1 77.82 82 THR A C 1
ATOM 590 O O . THR A 1 82 ? 54.506 -19.195 -2.527 1 77.82 82 THR A O 1
ATOM 593 N N . LEU A 1 83 ? 54.616 -17.213 -3.373 1 78.46 83 LEU A N 1
ATOM 594 C CA . LEU A 1 83 ? 55.862 -17.45 -4.094 1 78.46 83 LEU A CA 1
ATOM 595 C C . LEU A 1 83 ? 56.91 -16.405 -3.726 1 78.46 83 LEU A C 1
ATOM 597 O O . LEU A 1 83 ? 56.57 -15.317 -3.256 1 78.46 83 LEU A O 1
ATOM 601 N N . VAL A 1 84 ? 58.226 -16.684 -3.812 1 78.05 84 VAL A N 1
ATOM 602 C CA . VAL A 1 84 ? 59.302 -15.708 -3.675 1 78.05 84 VAL A CA 1
ATOM 603 C C . VAL A 1 84 ? 59.309 -14.774 -4.883 1 78.05 84 VAL A C 1
ATOM 605 O O . VAL A 1 84 ? 59.328 -15.23 -6.029 1 78.05 84 VAL A O 1
ATOM 608 N N . GLY A 1 85 ? 59.136 -13.543 -4.704 1 76.58 85 GLY A N 1
ATOM 609 C CA . GLY A 1 85 ? 59.081 -12.544 -5.759 1 76.58 85 GLY A CA 1
ATOM 610 C C . GLY A 1 85 ? 60.339 -12.501 -6.606 1 76.58 85 GLY A C 1
ATOM 611 O O . GLY A 1 85 ? 61.451 -12.569 -6.079 1 76.58 85 GLY A O 1
ATOM 612 N N . GLY A 1 86 ? 60.268 -12.611 -7.969 1 78.14 86 GLY A N 1
ATOM 613 C CA . GLY A 1 86 ? 61.347 -12.499 -8.937 1 78.14 86 GLY A CA 1
ATOM 614 C C . GLY A 1 86 ? 60.917 -11.842 -10.235 1 78.14 86 GLY A C 1
ATOM 615 O O . GLY A 1 86 ? 59.746 -11.494 -10.404 1 78.14 86 GLY A O 1
ATOM 616 N N . THR A 1 87 ? 61.917 -11.539 -11.054 1 76.27 87 THR A N 1
ATOM 617 C CA . THR A 1 87 ? 61.647 -10.948 -12.36 1 76.27 87 THR A CA 1
ATOM 618 C C . THR A 1 87 ? 61.337 -12.031 -13.39 1 76.27 87 THR A C 1
ATOM 620 O O . THR A 1 87 ? 62.045 -13.037 -13.473 1 76.27 87 THR A O 1
ATOM 623 N N . GLY A 1 88 ? 60.192 -11.987 -14.137 1 75.42 88 GLY A N 1
ATOM 624 C CA . GLY A 1 88 ? 59.797 -12.914 -15.185 1 75.42 88 GLY A CA 1
ATOM 625 C C . GLY A 1 88 ? 59.137 -14.171 -14.653 1 75.42 88 GLY A C 1
ATOM 626 O O . GLY A 1 88 ? 59.315 -15.256 -15.21 1 75.42 88 GLY A O 1
ATOM 627 N N . MET A 1 89 ? 58.399 -14.098 -13.539 1 78.35 89 MET A N 1
ATOM 628 C CA . MET A 1 89 ? 57.793 -15.277 -12.927 1 78.35 89 MET A CA 1
ATOM 629 C C . MET A 1 89 ? 56.612 -15.773 -13.753 1 78.35 89 MET A C 1
ATOM 631 O O . MET A 1 89 ? 55.861 -14.972 -14.314 1 78.35 89 MET A O 1
ATOM 635 N N . LYS A 1 90 ? 56.586 -17.155 -14.011 1 77.35 90 LYS A N 1
ATOM 636 C CA . LYS A 1 90 ? 55.393 -17.815 -14.534 1 77.35 90 LYS A CA 1
ATOM 637 C C . LYS A 1 90 ? 54.626 -18.525 -13.422 1 77.35 90 LYS A C 1
ATOM 639 O O . LYS A 1 90 ? 55.072 -19.555 -12.913 1 77.35 90 LYS A O 1
ATOM 644 N N . ILE A 1 91 ? 53.586 -17.891 -12.996 1 77.27 91 ILE A N 1
ATOM 645 C CA . ILE A 1 91 ? 52.804 -18.414 -11.881 1 77.27 91 ILE A CA 1
ATOM 646 C C . ILE A 1 91 ? 51.555 -19.115 -12.411 1 77.27 91 ILE A C 1
ATOM 648 O O . ILE A 1 91 ? 50.775 -18.524 -13.162 1 77.27 91 ILE A O 1
ATOM 652 N N . THR A 1 92 ? 51.423 -20.367 -12.21 1 75.59 92 THR A N 1
ATOM 653 C CA . THR A 1 92 ? 50.254 -21.164 -12.565 1 75.59 92 THR A CA 1
ATOM 654 C C . THR A 1 92 ? 49.354 -21.375 -11.35 1 75.59 92 THR A C 1
ATOM 656 O O . THR A 1 92 ? 49.782 -21.948 -10.346 1 75.59 92 THR A O 1
ATOM 659 N N . LEU A 1 93 ? 48.233 -20.715 -11.4 1 72.03 93 LEU A N 1
ATOM 660 C CA . LEU A 1 93 ? 47.268 -20.932 -10.328 1 72.03 93 LEU A CA 1
ATOM 661 C C . LEU A 1 93 ? 46.369 -22.124 -10.639 1 72.03 93 LEU A C 1
ATOM 663 O O . LEU A 1 93 ? 45.936 -22.3 -11.78 1 72.03 93 LEU A O 1
ATOM 667 N N . LYS A 1 94 ? 46.324 -23.101 -9.779 1 64.78 94 LYS A N 1
ATOM 668 C CA . LYS A 1 94 ? 45.442 -24.257 -9.907 1 64.78 94 LYS A CA 1
ATOM 669 C C . LYS A 1 94 ? 44.021 -23.916 -9.466 1 64.78 94 LYS A C 1
ATOM 671 O O . LYS A 1 94 ? 43.826 -23.136 -8.532 1 64.78 94 LYS A O 1
ATOM 676 N N . ALA A 1 95 ? 43.117 -24.317 -10.305 1 53.67 95 ALA A N 1
ATOM 677 C CA . ALA A 1 95 ? 41.732 -24.141 -9.878 1 53.67 95 ALA A CA 1
ATOM 678 C C . ALA A 1 95 ? 41.51 -24.716 -8.482 1 53.67 95 ALA A C 1
ATOM 680 O O . ALA A 1 95 ? 42.044 -25.777 -8.149 1 53.67 95 ALA A O 1
ATOM 681 N N . ASP A 1 96 ? 41.338 -23.89 -7.57 1 47.41 96 ASP A N 1
ATOM 682 C CA . ASP A 1 96 ? 40.957 -24.396 -6.255 1 47.41 96 ASP A CA 1
ATOM 683 C C . ASP A 1 96 ? 39.724 -25.293 -6.347 1 47.41 96 ASP A C 1
ATOM 685 O O . ASP A 1 96 ? 38.593 -24.803 -6.35 1 47.41 96 ASP A O 1
ATOM 689 N N . ASN A 1 97 ? 39.856 -26.292 -7.067 1 41.21 97 ASN A N 1
ATOM 690 C CA . ASN A 1 97 ? 38.761 -27.256 -7.112 1 41.21 97 ASN A CA 1
ATOM 691 C C . ASN A 1 97 ? 38.383 -27.74 -5.715 1 41.21 97 ASN A C 1
ATOM 693 O O . ASN A 1 97 ? 37.655 -28.724 -5.57 1 41.21 97 ASN A O 1
ATOM 697 N N . LYS A 1 98 ? 39.258 -27.516 -4.792 1 41.84 98 LYS A N 1
ATOM 698 C CA . LYS A 1 98 ? 38.779 -28.078 -3.532 1 41.84 98 LYS A CA 1
ATOM 699 C C . LYS A 1 98 ? 37.487 -27.401 -3.084 1 41.84 98 LYS A C 1
ATOM 701 O O . LYS A 1 98 ? 37.487 -26.215 -2.745 1 41.84 98 LYS A O 1
ATOM 706 N N . ASN A 1 99 ? 36.342 -27.698 -3.554 1 42.45 99 ASN A N 1
ATOM 707 C CA . ASN A 1 99 ? 34.942 -27.569 -3.165 1 42.45 99 ASN A CA 1
ATOM 708 C C . ASN A 1 99 ? 34.782 -27.532 -1.648 1 42.45 99 ASN A C 1
ATOM 710 O O . ASN A 1 99 ? 33.661 -27.505 -1.138 1 42.45 99 ASN A O 1
ATOM 714 N N . LEU A 1 100 ? 35.837 -27.948 -0.951 1 44.07 100 LEU A N 1
ATOM 715 C CA . LEU A 1 100 ? 35.62 -28.187 0.472 1 44.07 100 LEU A CA 1
ATOM 716 C C . LEU A 1 100 ? 35.286 -26.887 1.197 1 44.07 100 LEU A C 1
ATOM 718 O O . LEU A 1 100 ? 34.588 -26.9 2.213 1 44.07 100 LEU A O 1
ATOM 722 N N . ASP A 1 101 ? 35.743 -25.73 0.739 1 52.43 101 ASP A N 1
ATOM 723 C CA . ASP A 1 101 ? 35.562 -24.527 1.546 1 52.43 101 ASP A CA 1
ATOM 724 C C . ASP A 1 101 ? 34.376 -23.704 1.047 1 52.43 101 ASP A C 1
ATOM 726 O O . ASP A 1 101 ? 34.362 -22.479 1.187 1 52.43 101 ASP A O 1
ATOM 730 N N . GLU A 1 102 ? 33.453 -24.405 0.436 1 63.83 102 GLU A N 1
ATOM 731 C CA . GLU A 1 102 ? 32.248 -23.69 0.027 1 63.83 102 GLU A CA 1
ATOM 732 C C . GLU A 1 102 ? 31.423 -23.26 1.237 1 63.83 102 GLU A C 1
ATOM 734 O O . GLU A 1 102 ? 31.213 -24.047 2.163 1 63.83 102 GLU A O 1
ATOM 739 N N . VAL A 1 103 ? 31.204 -22.025 1.294 1 70.31 103 VAL A N 1
ATOM 740 C CA . VAL A 1 103 ? 30.383 -21.483 2.371 1 70.31 103 VAL A CA 1
ATOM 741 C C . VAL A 1 103 ? 28.912 -21.506 1.962 1 70.31 103 VAL A C 1
ATOM 743 O O . VAL A 1 103 ? 28.562 -21.091 0.855 1 70.31 103 VAL A O 1
ATOM 746 N N . VAL A 1 104 ? 28.16 -22.187 2.733 1 75.46 104 VAL A N 1
ATOM 747 C CA . VAL A 1 104 ? 26.726 -22.25 2.472 1 75.46 104 VAL A CA 1
ATOM 748 C C . VAL A 1 104 ? 25.973 -21.436 3.521 1 75.46 104 VAL A C 1
ATOM 750 O O . VAL A 1 104 ? 26.458 -21.253 4.64 1 75.46 104 VAL A O 1
ATOM 753 N N . VAL A 1 105 ? 24.907 -20.972 3.064 1 75.84 105 VAL A N 1
ATOM 754 C CA . VAL A 1 105 ? 24.081 -20.18 3.97 1 75.84 105 VAL A CA 1
ATOM 755 C C . VAL A 1 105 ? 23.261 -21.106 4.865 1 75.84 105 VAL A C 1
ATOM 757 O O . VAL A 1 105 ? 22.67 -22.077 4.388 1 75.84 105 VAL A O 1
ATOM 760 N N . VAL A 1 106 ? 23.367 -20.898 6.106 1 75.19 106 VAL A N 1
ATOM 761 C CA . VAL A 1 106 ? 22.582 -21.628 7.096 1 75.19 106 VAL A CA 1
ATOM 762 C C . VAL A 1 106 ? 21.718 -20.653 7.893 1 75.19 106 VAL A C 1
ATOM 764 O O . VAL A 1 106 ? 21.661 -19.463 7.575 1 75.19 106 VAL A O 1
ATOM 767 N N . ALA A 1 107 ? 21.013 -21.173 8.802 1 76.84 107 ALA A N 1
ATOM 768 C CA . ALA A 1 107 ? 20.163 -20.316 9.624 1 76.84 107 ALA A CA 1
ATOM 769 C C . ALA A 1 107 ? 20.994 -19.288 10.387 1 76.84 107 ALA A C 1
ATOM 771 O O . ALA A 1 107 ? 21.836 -19.651 11.212 1 76.84 107 ALA A O 1
ATOM 772 N N . TYR A 1 108 ? 20.796 -18.072 10.139 1 77.08 108 TYR A N 1
ATOM 773 C CA . TYR A 1 108 ? 21.375 -16.912 10.808 1 77.08 108 TYR A CA 1
ATOM 774 C C . TYR A 1 108 ? 22.887 -16.871 10.619 1 77.08 108 TYR A C 1
ATOM 776 O O . TYR A 1 108 ? 23.627 -16.554 11.553 1 77.08 108 TYR A O 1
ATOM 784 N N . GLY A 1 109 ? 23.325 -17.431 9.402 1 75.66 109 GLY A N 1
ATOM 785 C CA . GLY A 1 109 ? 24.753 -17.322 9.148 1 75.66 109 GLY A CA 1
ATOM 786 C C . GLY A 1 109 ? 25.22 -18.18 7.988 1 75.66 109 GLY A C 1
ATOM 787 O O . GLY A 1 109 ? 24.435 -18.506 7.095 1 75.66 109 GLY A O 1
ATOM 788 N N . THR A 1 110 ? 26.493 -18.261 7.918 1 75.06 110 THR A N 1
ATOM 789 C CA . THR A 1 110 ? 27.131 -19.103 6.912 1 75.06 110 THR A CA 1
ATOM 790 C C . THR A 1 110 ? 27.994 -20.175 7.572 1 75.06 110 THR A C 1
ATOM 792 O O . THR A 1 110 ? 28.376 -20.042 8.737 1 75.06 110 THR A O 1
ATOM 795 N N . ALA A 1 111 ? 28.112 -21.221 6.975 1 76.21 111 ALA A N 1
ATOM 796 C CA . ALA A 1 111 ? 28.956 -22.314 7.449 1 76.21 111 ALA A CA 1
ATOM 797 C C . ALA A 1 111 ? 29.702 -22.973 6.292 1 76.21 111 ALA A C 1
ATOM 799 O O . ALA A 1 111 ? 29.261 -22.905 5.143 1 76.21 111 ALA A O 1
ATOM 800 N N . LYS A 1 112 ? 30.822 -23.521 6.722 1 78.35 112 LYS A N 1
ATOM 801 C CA . LYS A 1 112 ? 31.535 -24.335 5.742 1 78.35 112 LYS A CA 1
ATOM 802 C C . LYS A 1 112 ? 30.772 -25.621 5.435 1 78.35 112 LYS A C 1
ATOM 804 O O . LYS A 1 112 ? 30.255 -26.273 6.344 1 78.35 112 LYS A O 1
ATOM 809 N N . LYS A 1 113 ? 30.633 -25.9 4.257 1 78.31 113 LYS A N 1
ATOM 810 C CA . LYS A 1 113 ? 29.894 -27.084 3.826 1 78.31 113 LYS A CA 1
ATOM 811 C C . LYS A 1 113 ? 30.423 -28.341 4.509 1 78.31 113 LYS A C 1
ATOM 813 O O . LYS A 1 113 ? 29.646 -29.213 4.904 1 78.31 113 LYS A O 1
ATOM 818 N N . GLN A 1 114 ? 31.774 -28.431 4.697 1 78.71 114 GLN A N 1
ATOM 819 C CA . GLN A 1 114 ? 32.395 -29.625 5.263 1 78.71 114 GLN A CA 1
ATOM 820 C C . GLN A 1 114 ? 32.04 -29.782 6.739 1 78.71 114 GLN A C 1
ATOM 822 O O . GLN A 1 114 ? 32.059 -30.893 7.272 1 78.71 114 GLN A O 1
ATOM 827 N N . SER A 1 115 ? 31.725 -28.738 7.399 1 82.01 115 SER A N 1
ATOM 828 C CA . SER A 1 115 ? 31.465 -28.797 8.834 1 82.01 115 SER A CA 1
ATOM 829 C C . SER A 1 115 ? 29.979 -28.982 9.12 1 82.01 115 SER A C 1
ATOM 831 O O . SER A 1 115 ? 29.574 -29.096 10.279 1 82.01 115 SER A O 1
ATOM 833 N N . LEU A 1 116 ? 29.243 -29.017 8.084 1 85.24 116 LEU A N 1
ATOM 834 C CA . LEU A 1 116 ? 27.799 -29.105 8.277 1 85.24 116 LEU A CA 1
ATOM 835 C C . LEU A 1 116 ? 27.389 -30.521 8.669 1 85.24 116 LEU A C 1
ATOM 837 O O . LEU A 1 116 ? 27.891 -31.496 8.106 1 85.24 116 LEU A O 1
ATOM 841 N N . VAL A 1 117 ? 26.598 -30.59 9.604 1 87.25 117 VAL A N 1
ATOM 842 C CA . VAL A 1 117 ? 26.09 -31.887 10.04 1 87.25 117 VAL A CA 1
ATOM 843 C C . VAL A 1 117 ? 24.64 -32.053 9.591 1 87.25 117 VAL A C 1
ATOM 845 O O . VAL A 1 117 ? 24.066 -33.137 9.713 1 87.25 117 VAL A O 1
ATOM 848 N N . GLY A 1 118 ? 24.004 -31.043 9.008 1 85.13 118 GLY A N 1
ATOM 849 C CA . GLY A 1 118 ? 22.625 -31.107 8.551 1 85.13 118 GLY A CA 1
ATOM 850 C C . GLY A 1 118 ? 22.502 -31.348 7.059 1 85.13 118 GLY A C 1
ATOM 851 O O . GLY A 1 118 ? 23.455 -31.13 6.308 1 85.13 118 GLY A O 1
ATOM 852 N N . ALA A 1 119 ? 21.329 -31.856 6.671 1 86.12 119 ALA A N 1
ATOM 853 C CA . ALA A 1 119 ? 21.039 -32.104 5.261 1 86.12 119 ALA A CA 1
ATOM 854 C C . ALA A 1 119 ? 20.594 -30.823 4.56 1 86.12 119 ALA A C 1
ATOM 856 O O . ALA A 1 119 ? 19.615 -30.194 4.966 1 86.12 119 ALA A O 1
ATOM 857 N N . GLN A 1 120 ? 21.262 -30.488 3.559 1 86.8 120 GLN A N 1
ATOM 858 C CA . GLN A 1 120 ? 20.934 -29.275 2.818 1 86.8 120 GLN A CA 1
ATOM 859 C C . GLN A 1 120 ? 21.27 -29.428 1.337 1 86.8 120 GLN A C 1
ATOM 861 O O . GLN A 1 120 ? 22.212 -30.138 0.979 1 86.8 120 GLN A O 1
ATOM 866 N N . ALA A 1 121 ? 20.428 -28.879 0.537 1 85.95 121 ALA A N 1
ATOM 867 C CA . ALA A 1 121 ? 20.68 -28.761 -0.897 1 85.95 121 ALA A CA 1
ATOM 868 C C . ALA A 1 121 ? 20.701 -27.298 -1.332 1 85.95 121 ALA A C 1
ATOM 870 O O . ALA A 1 121 ? 19.938 -26.479 -0.815 1 85.95 121 ALA A O 1
ATOM 871 N N . SER A 1 122 ? 21.582 -26.968 -2.149 1 86.05 122 SER A N 1
ATOM 872 C CA . SER A 1 122 ? 21.702 -25.579 -2.58 1 86.05 122 SER A CA 1
ATOM 873 C C . SER A 1 122 ? 21.638 -25.464 -4.099 1 86.05 122 SER A C 1
ATOM 875 O O . SER A 1 122 ? 22.172 -26.314 -4.814 1 86.05 122 SER A O 1
ATOM 877 N N . ILE A 1 123 ? 20.972 -24.463 -4.551 1 85.39 123 ILE A N 1
ATOM 878 C CA . ILE A 1 123 ? 20.917 -24.087 -5.96 1 85.39 123 ILE A CA 1
ATOM 879 C C . ILE A 1 123 ? 21.578 -22.725 -6.157 1 85.39 123 ILE A C 1
ATOM 881 O O . ILE A 1 123 ? 21.216 -21.75 -5.493 1 85.39 123 ILE A O 1
ATOM 885 N N . SER A 1 124 ? 22.461 -22.754 -7.068 1 82.68 124 SER A N 1
ATOM 886 C CA . SER A 1 124 ? 23.231 -21.532 -7.279 1 82.68 124 SER A CA 1
ATOM 887 C C . SER A 1 124 ? 22.569 -20.635 -8.319 1 82.68 124 SER A C 1
ATOM 889 O O . SER A 1 124 ? 21.671 -21.071 -9.042 1 82.68 124 SER A O 1
ATOM 891 N N . SER A 1 125 ? 23.091 -19.449 -8.414 1 82.64 125 SER A N 1
ATOM 892 C CA . SER A 1 125 ? 22.605 -18.469 -9.38 1 82.64 125 SER A CA 1
ATOM 893 C C . SER A 1 125 ? 22.842 -18.938 -10.811 1 82.64 125 SER A C 1
ATOM 895 O O . SER A 1 125 ? 22.018 -18.693 -11.695 1 82.64 125 SER A O 1
ATOM 897 N N . LYS A 1 126 ? 23.914 -19.539 -11.019 1 75.17 126 LYS A N 1
ATOM 898 C CA . LYS A 1 126 ? 24.246 -20.008 -12.362 1 75.17 126 LYS A CA 1
ATOM 899 C C . LYS A 1 126 ? 23.213 -21.012 -12.864 1 75.17 126 LYS A C 1
ATOM 901 O O . LYS A 1 126 ? 22.871 -21.019 -14.049 1 75.17 126 LYS A O 1
ATOM 906 N N . GLN A 1 127 ? 22.818 -21.824 -11.985 1 77.57 127 GLN A N 1
ATOM 907 C CA . GLN A 1 127 ? 21.81 -22.811 -12.36 1 77.57 127 GLN A CA 1
ATOM 908 C C . GLN A 1 127 ? 20.467 -22.145 -12.645 1 77.57 127 GLN A C 1
ATOM 910 O O . GLN A 1 127 ? 19.669 -22.657 -13.433 1 77.57 127 GLN A O 1
ATOM 915 N N . LEU A 1 128 ? 20.229 -21.01 -12.044 1 82.09 128 LEU A N 1
ATOM 916 C CA . LEU A 1 128 ? 18.966 -20.299 -12.207 1 82.09 128 LEU A CA 1
ATOM 917 C C . LEU A 1 128 ? 18.982 -19.447 -13.472 1 82.09 128 LEU A C 1
ATOM 919 O O . LEU A 1 128 ? 17.938 -19.229 -14.091 1 82.09 128 LEU A O 1
ATOM 923 N N . GLU A 1 129 ? 20.124 -18.945 -13.794 1 78.26 129 GLU A N 1
ATOM 924 C CA . GLU A 1 129 ? 20.26 -18.018 -14.914 1 78.26 129 GLU A CA 1
ATOM 925 C C . GLU A 1 129 ? 19.837 -18.672 -16.226 1 78.26 129 GLU A C 1
ATOM 927 O O . GLU A 1 129 ? 19.368 -17.993 -17.142 1 78.26 129 GLU A O 1
ATOM 932 N N . ASN A 1 130 ? 19.983 -19.946 -16.324 1 76.46 130 ASN A N 1
ATOM 933 C CA . ASN A 1 130 ? 19.692 -20.628 -17.581 1 76.46 130 ASN A CA 1
ATOM 934 C C . ASN A 1 130 ? 18.244 -21.107 -17.636 1 76.46 130 ASN A C 1
ATOM 936 O O . ASN A 1 130 ? 17.873 -21.872 -18.528 1 76.46 130 ASN A O 1
ATOM 940 N N . ARG A 1 131 ? 17.462 -20.616 -16.723 1 82.84 131 ARG A N 1
ATOM 941 C CA . ARG A 1 131 ? 16.06 -21.018 -16.688 1 82.84 131 ARG A CA 1
ATOM 942 C C . ARG A 1 131 ? 15.14 -19.816 -16.88 1 82.84 131 ARG A C 1
ATOM 944 O O . ARG A 1 131 ? 15.053 -18.949 -16.008 1 82.84 131 ARG A O 1
ATOM 951 N N . PRO A 1 132 ? 14.448 -19.729 -17.948 1 81.04 132 PRO A N 1
ATOM 952 C CA . PRO A 1 132 ? 13.516 -18.619 -18.158 1 81.04 132 PRO A CA 1
ATOM 953 C C . PRO A 1 132 ? 12.232 -18.765 -17.343 1 81.04 132 PRO A C 1
ATOM 955 O O . PRO A 1 132 ? 11.158 -18.978 -17.91 1 81.04 132 PRO A O 1
ATOM 958 N N . VAL A 1 133 ? 12.271 -18.57 -16.04 1 81.65 133 VAL A N 1
ATOM 959 C CA . VAL A 1 133 ? 11.1 -18.733 -15.185 1 81.65 133 VAL A CA 1
ATOM 960 C C . VAL A 1 133 ? 10.728 -17.393 -14.556 1 81.65 133 VAL A C 1
ATOM 962 O O . VAL A 1 133 ? 11.605 -16.607 -14.19 1 81.65 133 VAL A O 1
ATOM 965 N N . THR A 1 134 ? 9.45 -17.171 -14.542 1 81.17 134 THR A N 1
ATOM 966 C CA . THR A 1 134 ? 8.923 -15.971 -13.901 1 81.17 134 THR A CA 1
ATOM 967 C C . THR A 1 134 ? 8.849 -16.154 -12.388 1 81.17 134 THR A C 1
ATOM 969 O O . THR A 1 134 ? 9.049 -15.201 -11.632 1 81.17 134 THR A O 1
ATOM 972 N N . ASN A 1 135 ? 8.495 -17.318 -11.943 1 86.55 135 ASN A N 1
ATOM 973 C CA . ASN A 1 135 ? 8.467 -17.714 -10.539 1 86.55 135 ASN A CA 1
ATOM 974 C C . ASN A 1 135 ? 9.571 -18.718 -10.218 1 86.55 135 ASN A C 1
ATOM 976 O O . ASN A 1 135 ? 9.61 -19.808 -10.791 1 86.55 135 ASN A O 1
ATOM 980 N N . VAL A 1 136 ? 10.351 -18.461 -9.3 1 84.32 136 VAL A N 1
ATOM 981 C CA . VAL A 1 136 ? 11.576 -19.2 -9.018 1 84.32 136 VAL A CA 1
ATOM 982 C C . VAL A 1 136 ? 11.232 -20.597 -8.507 1 84.32 136 VAL A C 1
ATOM 984 O O . VAL A 1 136 ? 12.038 -21.523 -8.621 1 84.32 136 VAL A O 1
ATOM 987 N N . THR A 1 137 ? 10.074 -20.759 -7.952 1 83.27 137 THR A N 1
ATOM 988 C CA . THR A 1 137 ? 9.694 -22.066 -7.429 1 83.27 137 THR A CA 1
ATOM 989 C C . THR A 1 137 ? 9.666 -23.107 -8.545 1 83.27 137 THR A C 1
ATOM 991 O O . THR A 1 137 ? 9.842 -24.301 -8.292 1 83.27 137 THR A O 1
ATOM 994 N N . ASN A 1 138 ? 9.518 -22.671 -9.747 1 82.12 138 ASN A N 1
ATOM 995 C CA . ASN A 1 138 ? 9.475 -23.586 -10.883 1 82.12 138 ASN A CA 1
ATOM 996 C C . ASN A 1 138 ? 10.853 -24.167 -11.187 1 82.12 138 ASN A C 1
ATOM 998 O O . ASN A 1 138 ? 10.962 -25.217 -11.823 1 82.12 138 ASN A O 1
ATOM 1002 N N . ALA A 1 139 ? 11.844 -23.563 -10.684 1 80.55 139 ALA A N 1
ATOM 1003 C CA . ALA A 1 139 ? 13.206 -24.014 -10.957 1 80.55 139 ALA A CA 1
ATOM 1004 C C . ALA A 1 139 ? 13.618 -25.127 -9.998 1 80.55 139 ALA A C 1
ATOM 1006 O O . ALA A 1 139 ? 14.631 -25.797 -10.214 1 80.55 139 ALA A O 1
ATOM 1007 N N . LEU A 1 140 ? 12.83 -25.429 -9.059 1 83.42 140 LEU A N 1
ATOM 1008 C CA . LEU A 1 140 ? 13.207 -26.387 -8.026 1 83.42 140 LEU A CA 1
ATOM 1009 C C . LEU A 1 140 ? 12.843 -27.808 -8.443 1 83.42 140 LEU A C 1
ATOM 1011 O O . LEU A 1 140 ? 13.314 -28.776 -7.841 1 83.42 140 LEU A O 1
ATOM 1015 N N . ALA A 1 141 ? 12.108 -27.973 -9.442 1 82.66 141 ALA A N 1
ATOM 1016 C CA . ALA A 1 141 ? 11.667 -29.305 -9.846 1 82.66 141 ALA A CA 1
ATOM 1017 C C . ALA A 1 141 ? 12.847 -30.163 -10.292 1 82.66 141 ALA A C 1
ATOM 1019 O O . ALA A 1 141 ? 13.537 -29.826 -11.258 1 82.66 141 ALA A O 1
ATOM 1020 N N . GLY A 1 142 ? 13.078 -31.208 -9.575 1 83.23 142 GLY A N 1
ATOM 1021 C CA . GLY A 1 142 ? 14.127 -32.155 -9.916 1 83.23 142 GLY A CA 1
ATOM 1022 C C . GLY A 1 142 ? 15.517 -31.659 -9.562 1 83.23 142 GLY A C 1
ATOM 1023 O O . GLY A 1 142 ? 16.512 -32.325 -9.854 1 83.23 142 GLY A O 1
ATOM 1024 N N . ALA A 1 143 ? 15.552 -30.609 -8.92 1 83.63 143 ALA A N 1
ATOM 1025 C CA . ALA A 1 143 ? 16.854 -29.984 -8.701 1 83.63 143 ALA A CA 1
ATOM 1026 C C . ALA A 1 143 ? 17.543 -30.568 -7.471 1 83.63 143 ALA A C 1
ATOM 1028 O O . ALA A 1 143 ? 18.771 -30.533 -7.364 1 83.63 143 ALA A O 1
ATOM 1029 N N . ALA A 1 144 ? 16.717 -31.085 -6.562 1 87.5 144 ALA A N 1
ATOM 1030 C CA . ALA A 1 144 ? 17.301 -31.606 -5.329 1 87.5 144 ALA A CA 1
ATOM 1031 C C . ALA A 1 144 ? 16.516 -32.811 -4.818 1 87.5 144 ALA A C 1
ATOM 1033 O O . ALA A 1 144 ? 15.289 -32.854 -4.929 1 87.5 144 ALA A O 1
ATOM 1034 N N . PRO A 1 145 ? 17.301 -33.743 -4.298 1 91.23 145 PRO A N 1
ATOM 1035 C CA . PRO A 1 145 ? 16.585 -34.865 -3.687 1 91.23 145 PRO A CA 1
ATOM 1036 C C . PRO A 1 145 ? 15.791 -34.454 -2.448 1 91.23 145 PRO A C 1
ATOM 1038 O O . PRO A 1 145 ? 16.198 -33.541 -1.725 1 91.23 145 PRO A O 1
ATOM 1041 N N . GLY A 1 146 ? 14.753 -35.118 -2.246 1 90.93 146 GLY A N 1
ATOM 1042 C CA . GLY A 1 146 ? 13.923 -34.857 -1.082 1 90.93 146 GLY A CA 1
ATOM 1043 C C . GLY A 1 146 ? 12.938 -33.723 -1.294 1 90.93 146 GLY A C 1
ATOM 1044 O O . GLY A 1 146 ? 12.152 -33.401 -0.401 1 90.93 146 GLY A O 1
ATOM 1045 N N . VAL A 1 147 ? 13.064 -33.094 -2.38 1 91.03 147 VAL A N 1
ATOM 1046 C CA . VAL A 1 147 ? 12.183 -31.974 -2.697 1 91.03 147 VAL A CA 1
ATOM 1047 C C . VAL A 1 147 ? 11.246 -32.361 -3.839 1 91.03 147 VAL A C 1
ATOM 1049 O O . VAL A 1 147 ? 11.688 -32.565 -4.972 1 91.03 147 VAL A O 1
ATOM 1052 N N . GLN A 1 148 ? 10.049 -32.439 -3.484 1 90.73 148 GLN A N 1
ATOM 1053 C CA . GLN A 1 148 ? 9.036 -32.717 -4.498 1 90.73 148 GLN A CA 1
ATOM 1054 C C . GLN A 1 148 ? 8.299 -31.443 -4.902 1 90.73 148 GLN A C 1
ATOM 1056 O O . GLN A 1 148 ? 7.741 -30.747 -4.052 1 90.73 148 GLN A O 1
ATOM 1061 N N . VAL A 1 149 ? 8.327 -31.17 -6.201 1 89.04 149 VAL A N 1
ATOM 1062 C CA . VAL A 1 149 ? 7.69 -29.961 -6.714 1 89.04 149 VAL A CA 1
ATOM 1063 C C . VAL A 1 149 ? 6.6 -30.336 -7.715 1 89.04 149 VAL A C 1
ATOM 1065 O O . VAL A 1 149 ? 6.828 -31.146 -8.617 1 89.04 149 VAL A O 1
ATOM 1068 N N . THR A 1 150 ? 5.463 -29.799 -7.479 1 86.27 150 THR A N 1
ATOM 1069 C CA . THR A 1 150 ? 4.406 -30.009 -8.463 1 86.27 150 THR A CA 1
ATOM 1070 C C . THR A 1 150 ? 4.609 -29.106 -9.676 1 86.27 150 THR A C 1
ATOM 1072 O O . THR A 1 150 ? 5.23 -28.046 -9.57 1 86.27 150 THR A O 1
ATOM 1075 N N . THR A 1 151 ? 4.099 -29.589 -10.714 1 78.94 151 THR A N 1
ATOM 1076 C CA . THR A 1 151 ? 4.132 -28.738 -11.898 1 78.94 151 THR A CA 1
ATOM 1077 C C . THR A 1 151 ? 3.216 -27.531 -11.722 1 78.94 151 THR A C 1
ATOM 1079 O O . THR A 1 151 ? 2.035 -27.683 -11.401 1 78.94 151 THR A O 1
ATOM 1082 N N . SER A 1 152 ? 3.757 -26.384 -11.937 1 76.55 152 SER A N 1
ATOM 1083 C CA . SER A 1 152 ? 2.982 -25.157 -11.785 1 76.55 152 SER A CA 1
ATOM 1084 C C . SER A 1 152 ? 1.952 -25.012 -12.901 1 76.55 152 SER A C 1
ATOM 1086 O O . SER A 1 152 ? 2.161 -25.501 -14.013 1 76.55 152 SER A O 1
ATOM 1088 N N . LEU A 1 153 ? 0.859 -24.293 -12.495 1 77.6 153 LEU A N 1
ATOM 1089 C CA . LEU A 1 153 ? -0.098 -23.912 -13.529 1 77.6 153 LEU A CA 1
ATOM 1090 C C . LEU A 1 153 ? 0.542 -22.965 -14.539 1 77.6 153 LEU A C 1
ATOM 1092 O O . LEU A 1 153 ? 1.476 -22.233 -14.204 1 77.6 153 LEU A O 1
ATOM 1096 N N . GLY A 1 154 ? 0.095 -23.082 -15.749 1 75.51 154 GLY A N 1
ATOM 1097 C CA . GLY A 1 154 ? 0.655 -22.283 -16.828 1 75.51 154 GLY A CA 1
ATOM 1098 C C . GLY A 1 154 ? 0.257 -20.821 -16.756 1 75.51 154 GLY A C 1
ATOM 1099 O O . GLY A 1 154 ? 0.7 -20.01 -17.573 1 75.51 154 GLY A O 1
ATOM 1100 N N . GLN A 1 155 ? -0.56 -20.46 -15.802 1 85.15 155 GLN A N 1
ATOM 1101 C CA . GLN A 1 155 ? -0.899 -19.052 -15.629 1 85.15 155 GLN A CA 1
ATOM 1102 C C . GLN A 1 155 ? 0.336 -18.227 -15.278 1 85.15 155 GLN A C 1
ATOM 1104 O O . GLN A 1 155 ? 1.095 -18.589 -14.377 1 85.15 155 GLN A O 1
ATOM 1109 N N . PRO A 1 156 ? 0.504 -17.162 -15.991 1 84.4 156 PRO A N 1
ATOM 1110 C CA . PRO A 1 156 ? 1.693 -16.352 -15.716 1 84.4 156 PRO A CA 1
ATOM 1111 C C . PRO A 1 156 ? 1.8 -15.941 -14.249 1 84.4 156 PRO A C 1
ATOM 1113 O O . PRO A 1 156 ? 0.817 -15.487 -13.658 1 84.4 156 PRO A O 1
ATOM 1116 N N . GLY A 1 157 ? 2.951 -16.222 -13.713 1 83.06 157 GLY A N 1
ATOM 1117 C CA . GLY A 1 157 ? 3.211 -15.814 -12.342 1 83.06 157 GLY A CA 1
ATOM 1118 C C . GLY A 1 157 ? 2.845 -16.878 -11.324 1 83.06 157 GLY A C 1
ATOM 1119 O O . GLY A 1 157 ? 3.069 -16.699 -10.125 1 83.06 157 GLY A O 1
ATOM 1120 N N . SER A 1 158 ? 2.374 -17.954 -11.717 1 83.51 158 SER A N 1
ATOM 1121 C CA . SER A 1 158 ? 1.912 -18.995 -10.805 1 83.51 158 SER A CA 1
ATOM 1122 C C . SER A 1 158 ? 3.083 -19.668 -10.096 1 83.51 158 SER A C 1
ATOM 1124 O O . SER A 1 158 ? 4.186 -19.741 -10.641 1 83.51 158 SER A O 1
ATOM 1126 N N . SER A 1 159 ? 2.79 -20.127 -8.932 1 82.67 159 SER A N 1
ATOM 1127 C CA . SER A 1 159 ? 3.795 -20.797 -8.113 1 82.67 159 SER A CA 1
ATOM 1128 C C . SER A 1 159 ? 3.579 -22.306 -8.098 1 82.67 159 SER A C 1
ATOM 1130 O O . SER A 1 159 ? 2.441 -22.777 -8.151 1 82.67 159 SER A O 1
ATOM 1132 N N . ALA A 1 160 ? 4.718 -22.991 -7.961 1 84 160 ALA A N 1
ATOM 1133 C CA . ALA A 1 160 ? 4.655 -24.432 -7.731 1 84 160 ALA A CA 1
ATOM 1134 C C . ALA A 1 160 ? 4.527 -24.744 -6.243 1 84 160 ALA A C 1
ATOM 1136 O O . ALA A 1 160 ? 4.957 -23.956 -5.397 1 84 160 ALA A O 1
ATOM 1137 N N . SER A 1 161 ? 3.897 -25.803 -5.982 1 87.43 161 SER A N 1
ATOM 1138 C CA . SER A 1 161 ? 3.876 -26.29 -4.607 1 87.43 161 SER A CA 1
ATOM 1139 C C . SER A 1 161 ? 5.105 -27.14 -4.302 1 87.43 161 SER A C 1
ATOM 1141 O O . SER A 1 161 ? 5.558 -27.911 -5.151 1 87.43 161 SER A O 1
ATOM 1143 N N . ILE A 1 162 ? 5.624 -26.974 -3.098 1 90.2 162 ILE A N 1
ATOM 1144 C CA . ILE A 1 162 ? 6.857 -27.655 -2.719 1 90.2 162 ILE A CA 1
ATOM 1145 C C . ILE A 1 162 ? 6.628 -28.465 -1.445 1 90.2 162 ILE A C 1
ATOM 1147 O O . ILE A 1 162 ? 5.989 -27.987 -0.504 1 90.2 162 ILE A O 1
ATOM 1151 N N . MET A 1 163 ? 7.092 -29.687 -1.447 1 92.12 163 MET A N 1
ATOM 1152 C CA . MET A 1 163 ? 7.089 -30.563 -0.279 1 92.12 163 MET A CA 1
ATOM 1153 C C . MET A 1 163 ? 8.477 -31.144 -0.031 1 92.12 163 MET A C 1
ATOM 1155 O O . MET A 1 163 ? 9.124 -31.633 -0.959 1 92.12 163 MET A O 1
ATOM 1159 N N . ILE A 1 164 ? 8.865 -31.086 1.161 1 92.23 164 ILE A N 1
ATOM 1160 C CA . ILE A 1 164 ? 10.189 -31.591 1.508 1 92.23 164 ILE A CA 1
ATOM 1161 C C . ILE A 1 164 ? 10.054 -32.835 2.384 1 92.23 164 ILE A C 1
ATOM 1163 O O . ILE A 1 164 ? 9.513 -32.766 3.49 1 92.23 164 ILE A O 1
ATOM 1167 N N . ARG A 1 165 ? 10.553 -33.985 1.903 1 92.62 165 ARG A N 1
ATOM 1168 C CA . ARG A 1 165 ? 10.634 -35.272 2.586 1 92.62 165 ARG A CA 1
ATOM 1169 C C . ARG A 1 165 ? 9.267 -35.702 3.107 1 92.62 165 ARG A C 1
ATOM 1171 O O . ARG A 1 165 ? 9.14 -36.119 4.261 1 92.62 165 ARG A O 1
ATOM 1178 N N . GLY A 1 166 ? 8.272 -35.452 2.235 1 90.1 166 GLY A N 1
ATOM 1179 C CA . GLY A 1 166 ? 6.954 -36.021 2.47 1 90.1 166 GLY A CA 1
ATOM 1180 C C . GLY A 1 166 ? 6.021 -35.078 3.207 1 90.1 166 GLY A C 1
ATOM 1181 O O . GLY A 1 166 ? 6.212 -33.861 3.182 1 90.1 166 GLY A O 1
ATOM 1182 N N . PHE A 1 167 ? 4.965 -35.646 3.781 1 87.47 167 PHE A N 1
ATOM 1183 C CA . PHE A 1 167 ? 3.871 -34.873 4.356 1 87.47 167 PHE A CA 1
ATOM 1184 C C . PHE A 1 167 ? 4.013 -34.777 5.87 1 87.47 167 PHE A C 1
ATOM 1186 O O . PHE A 1 167 ? 3.968 -35.792 6.568 1 87.47 167 PHE A O 1
ATOM 1193 N N . GLY A 1 168 ? 4.191 -33.514 6.313 1 78.74 168 GLY A N 1
ATOM 1194 C CA . GLY A 1 168 ? 4.438 -33.316 7.732 1 78.74 168 GLY A CA 1
ATOM 1195 C C . GLY A 1 168 ? 3.165 -33.238 8.554 1 78.74 168 GLY A C 1
ATOM 1196 O O . GLY A 1 168 ? 3.199 -33.383 9.778 1 78.74 168 GLY A O 1
ATOM 1197 N N . SER A 1 169 ? 2.068 -32.956 7.899 1 80.55 169 SER A N 1
ATOM 1198 C CA . SER A 1 169 ? 0.811 -32.821 8.629 1 80.55 169 SER A CA 1
ATOM 1199 C C . SER A 1 169 ? -0.369 -33.303 7.792 1 80.55 169 SER A C 1
ATOM 1201 O O . SER A 1 169 ? -0.267 -33.404 6.567 1 80.55 169 SER A O 1
ATOM 1203 N N . ILE A 1 170 ? -1.381 -33.736 8.466 1 74.96 170 ILE A N 1
ATOM 1204 C CA . ILE A 1 170 ? -2.592 -34.172 7.78 1 74.96 170 ILE A CA 1
ATOM 1205 C C . ILE A 1 170 ? -3.515 -32.977 7.552 1 74.96 170 ILE A C 1
ATOM 1207 O O . ILE A 1 170 ? -4.163 -32.876 6.508 1 74.96 170 ILE A O 1
ATOM 1211 N N . ASN A 1 171 ? -3.551 -32.109 8.53 1 70.69 171 ASN A N 1
ATOM 1212 C CA . ASN A 1 171 ? -4.551 -31.049 8.446 1 70.69 171 ASN A CA 1
ATOM 1213 C C . ASN A 1 171 ? -3.902 -29.675 8.314 1 70.69 171 ASN A C 1
ATOM 1215 O O . ASN A 1 171 ? -4.562 -28.706 7.936 1 70.69 171 ASN A O 1
ATOM 1219 N N . ALA A 1 172 ? -2.667 -29.598 8.701 1 71.85 172 ALA A N 1
ATOM 1220 C CA . ALA A 1 172 ? -1.973 -28.321 8.559 1 71.85 172 ALA A CA 1
ATOM 1221 C C . ALA A 1 172 ? -1.136 -28.291 7.283 1 71.85 172 ALA A C 1
ATOM 1223 O O . ALA A 1 172 ? -0.972 -29.316 6.616 1 71.85 172 ALA A O 1
ATOM 1224 N N . SER A 1 173 ? -0.703 -27.185 6.985 1 73.25 173 SER A N 1
ATOM 1225 C CA . SER A 1 173 ? 0.096 -27.027 5.774 1 73.25 173 SER A CA 1
ATOM 1226 C C . SER A 1 173 ? 1.399 -27.814 5.865 1 73.25 173 SER A C 1
ATOM 1228 O O . SER A 1 173 ? 2.022 -27.872 6.927 1 73.25 173 SER A O 1
ATOM 1230 N N . SER A 1 174 ? 1.724 -28.433 4.793 1 78.43 174 SER A N 1
ATOM 1231 C CA . SER A 1 174 ? 2.992 -29.146 4.672 1 78.43 174 SER A CA 1
ATOM 1232 C C . SER A 1 174 ? 3.996 -28.352 3.843 1 78.43 174 SER A C 1
ATOM 1234 O O . SER A 1 174 ? 5.036 -28.88 3.446 1 78.43 174 SER A O 1
ATOM 1236 N N . ALA A 1 175 ? 3.595 -27.067 3.583 1 83.73 175 ALA A N 1
ATOM 1237 C CA . ALA A 1 175 ? 4.496 -26.23 2.795 1 83.73 175 ALA A CA 1
ATOM 1238 C C . ALA A 1 175 ? 5.71 -25.806 3.616 1 83.73 175 ALA A C 1
ATOM 1240 O O . ALA A 1 175 ? 5.608 -25.604 4.828 1 83.73 175 ALA A O 1
ATOM 1241 N N . PRO A 1 176 ? 6.819 -25.682 2.991 1 89.4 176 PRO A N 1
ATOM 1242 C CA . PRO A 1 176 ? 7.995 -25.207 3.723 1 89.4 176 PRO A CA 1
ATOM 1243 C C . PRO A 1 176 ? 7.919 -23.72 4.061 1 89.4 176 PRO A C 1
ATOM 1245 O O . PRO A 1 176 ? 7.087 -22.999 3.506 1 89.4 176 PRO A O 1
ATOM 1248 N N . LEU A 1 177 ? 8.757 -23.408 5.019 1 90.85 177 LEU A N 1
ATOM 1249 C CA . LEU A 1 177 ? 8.925 -21.997 5.351 1 90.85 177 LEU A CA 1
ATOM 1250 C C . LEU A 1 177 ? 9.845 -21.309 4.347 1 90.85 177 LEU A C 1
ATOM 1252 O O . LEU A 1 177 ? 10.894 -21.848 3.989 1 90.85 177 LEU A O 1
ATOM 1256 N N . PHE A 1 178 ? 9.501 -20.205 3.882 1 91.62 178 PHE A N 1
ATOM 1257 C CA . PHE A 1 178 ? 10.354 -19.417 3.001 1 91.62 178 PHE A CA 1
ATOM 1258 C C . PHE A 1 178 ? 11.012 -18.274 3.764 1 91.62 178 PHE A C 1
ATOM 1260 O O . PHE A 1 178 ? 10.332 -17.5 4.441 1 91.62 178 PHE A O 1
ATOM 1267 N N . VAL A 1 179 ? 12.274 -18.253 3.698 1 93.24 179 VAL A N 1
ATOM 1268 C CA . VAL A 1 179 ? 13.065 -17.198 4.324 1 93.24 179 VAL A CA 1
ATOM 1269 C C . VAL A 1 179 ? 13.859 -16.445 3.258 1 93.24 179 VAL A C 1
ATOM 1271 O O . VAL A 1 179 ? 14.604 -17.053 2.486 1 93.24 179 VAL A O 1
ATOM 1274 N N . VAL A 1 180 ? 13.713 -15.204 3.153 1 93.05 180 VAL A N 1
ATOM 1275 C CA . VAL A 1 180 ? 14.454 -14.376 2.208 1 93.05 180 VAL A CA 1
ATOM 1276 C C . VAL A 1 180 ? 15.387 -13.434 2.966 1 93.05 180 VAL A C 1
ATOM 1278 O O . VAL A 1 180 ? 14.932 -12.61 3.764 1 93.05 180 VAL A O 1
ATOM 1281 N N . ASP A 1 181 ? 16.633 -13.603 2.752 1 91.64 181 ASP A N 1
ATOM 1282 C CA . ASP A 1 181 ? 17.668 -12.784 3.376 1 91.64 181 ASP A CA 1
ATOM 1283 C C . ASP A 1 181 ? 17.53 -12.788 4.896 1 91.64 181 ASP A C 1
ATOM 1285 O O . ASP A 1 181 ? 17.53 -11.729 5.528 1 91.64 181 ASP A O 1
ATOM 1289 N N . GLY A 1 182 ? 17.213 -13.963 5.416 1 88.15 182 GLY A N 1
ATOM 1290 C CA . GLY A 1 182 ? 17.302 -14.17 6.853 1 88.15 182 GLY A CA 1
ATOM 1291 C C . GLY A 1 182 ? 15.981 -13.958 7.568 1 88.15 182 GLY A C 1
ATOM 1292 O O . GLY A 1 182 ? 15.9 -14.105 8.79 1 88.15 182 GLY A O 1
ATOM 1293 N N . SER A 1 183 ? 14.931 -13.643 6.826 1 91.12 183 SER A N 1
ATOM 1294 C CA . SER A 1 183 ? 13.64 -13.43 7.472 1 91.12 183 SER A CA 1
ATOM 1295 C C . SER A 1 183 ? 12.527 -14.171 6.741 1 91.12 183 SER A C 1
ATOM 1297 O O . SER A 1 183 ? 12.596 -14.364 5.525 1 91.12 183 SER A O 1
ATOM 1299 N N . VAL A 1 184 ? 11.53 -14.448 7.537 1 90.4 184 VAL A N 1
ATOM 1300 C CA . VAL A 1 184 ? 10.36 -15.119 6.98 1 90.4 184 VAL A CA 1
ATOM 1301 C C . VAL A 1 184 ? 9.703 -14.226 5.929 1 90.4 184 VAL A C 1
ATOM 1303 O O . VAL A 1 184 ? 9.513 -13.029 6.155 1 90.4 184 VAL A O 1
ATOM 1306 N N . TYR A 1 185 ? 9.383 -14.791 4.858 1 89.19 185 TYR A N 1
ATOM 1307 C CA . TYR A 1 185 ? 8.814 -14.053 3.736 1 89.19 185 TYR A CA 1
ATOM 1308 C C . TYR A 1 185 ? 7.309 -14.275 3.644 1 89.19 185 TYR A C 1
ATOM 1310 O O . TYR A 1 185 ? 6.851 -15.412 3.507 1 89.19 185 TYR A O 1
ATOM 1318 N N . ASN A 1 186 ? 6.521 -13.24 3.641 1 84.8 186 ASN A N 1
ATOM 1319 C CA . ASN A 1 186 ? 5.065 -13.339 3.624 1 84.8 186 ASN A CA 1
ATOM 1320 C C . ASN A 1 186 ? 4.49 -12.914 2.276 1 84.8 186 ASN A C 1
ATOM 1322 O O . ASN A 1 186 ? 3.274 -12.782 2.129 1 84.8 186 ASN A O 1
ATOM 1326 N N . GLY A 1 187 ? 5.28 -12.786 1.307 1 82.97 187 GLY A N 1
ATOM 1327 C CA . GLY A 1 187 ? 4.78 -12.391 -0.001 1 82.97 187 GLY A CA 1
ATOM 1328 C C . GLY A 1 187 ? 4.793 -13.522 -1.011 1 82.97 187 GLY A C 1
ATOM 1329 O O . GLY A 1 187 ? 5.017 -14.68 -0.652 1 82.97 187 GLY A O 1
ATOM 1330 N N . SER A 1 188 ? 4.414 -13.192 -2.199 1 86.46 188 SER A N 1
ATOM 1331 C CA . SER A 1 188 ? 4.485 -14.141 -3.305 1 86.46 188 SER A CA 1
ATOM 1332 C C . SER A 1 188 ? 5.91 -14.273 -3.831 1 86.46 188 SER A C 1
ATOM 1334 O O . SER A 1 188 ? 6.611 -13.272 -3.997 1 86.46 188 SER A O 1
ATOM 1336 N N . LEU A 1 189 ? 6.27 -15.41 -4.01 1 87.39 189 LEU A N 1
ATOM 1337 C CA . LEU A 1 189 ? 7.619 -15.635 -4.519 1 87.39 189 LEU A CA 1
ATOM 1338 C C . LEU A 1 189 ? 7.745 -15.149 -5.959 1 87.39 189 LEU A C 1
ATOM 1340 O O . LEU A 1 189 ? 8.856 -14.949 -6.456 1 87.39 189 LEU A O 1
ATOM 1344 N N . ALA A 1 190 ? 6.605 -15.026 -6.633 1 86.13 190 ALA A N 1
ATOM 1345 C CA . ALA A 1 190 ? 6.617 -14.488 -7.991 1 86.13 190 ALA A CA 1
ATOM 1346 C C . ALA A 1 190 ? 7.054 -13.026 -7.997 1 86.13 190 ALA A C 1
ATOM 1348 O O . ALA A 1 190 ? 7.407 -12.482 -9.046 1 86.13 190 ALA A O 1
ATOM 1349 N N . ASP A 1 191 ? 7.085 -12.444 -6.866 1 88.26 191 ASP A N 1
ATOM 1350 C CA . ASP A 1 191 ? 7.422 -11.026 -6.783 1 88.26 191 ASP A CA 1
ATOM 1351 C C . ASP A 1 191 ? 8.934 -10.823 -6.722 1 88.26 191 ASP A C 1
ATOM 1353 O O . ASP A 1 191 ? 9.421 -9.701 -6.875 1 88.26 191 ASP A O 1
ATOM 1357 N N . ILE A 1 192 ? 9.612 -11.89 -6.567 1 90.63 192 ILE A N 1
ATOM 1358 C CA . ILE A 1 192 ? 11.068 -11.808 -6.539 1 90.63 192 ILE A CA 1
ATOM 1359 C C . ILE A 1 192 ? 11.625 -12.051 -7.94 1 90.63 192 ILE A C 1
ATOM 1361 O O . ILE A 1 192 ? 11.321 -13.068 -8.567 1 90.63 192 ILE A O 1
ATOM 1365 N N . ASN A 1 193 ? 12.428 -11.17 -8.345 1 91.99 193 ASN A N 1
ATOM 1366 C CA . ASN A 1 193 ? 13.133 -11.372 -9.607 1 91.99 193 ASN A CA 1
ATOM 1367 C C . ASN A 1 193 ? 14.167 -12.489 -9.498 1 91.99 193 ASN A C 1
ATOM 1369 O O . ASN A 1 193 ? 15.15 -12.362 -8.765 1 91.99 193 ASN A O 1
ATOM 1373 N N . PRO A 1 194 ? 13.986 -13.514 -10.214 1 90.28 194 PRO A N 1
ATOM 1374 C CA . PRO A 1 194 ? 14.943 -14.62 -10.136 1 90.28 194 PRO A CA 1
ATOM 1375 C C . PRO A 1 194 ? 16.378 -14.178 -10.416 1 90.28 194 PRO A C 1
ATOM 1377 O O . PRO A 1 194 ? 17.322 -14.748 -9.862 1 90.28 194 PRO A O 1
ATOM 1380 N N . ALA A 1 195 ? 16.583 -13.159 -11.191 1 91.52 195 ALA A N 1
ATOM 1381 C CA . ALA A 1 195 ? 17.915 -12.667 -11.533 1 91.52 195 ALA A CA 1
ATOM 1382 C C . ALA A 1 195 ? 18.605 -12.06 -10.315 1 91.52 195 ALA A C 1
ATOM 1384 O O . ALA A 1 195 ? 19.823 -11.868 -10.315 1 91.52 195 ALA A O 1
ATOM 1385 N N . ASP A 1 196 ? 17.87 -11.821 -9.321 1 92.82 196 ASP A N 1
ATOM 1386 C CA . ASP A 1 196 ? 18.431 -11.206 -8.122 1 92.82 196 ASP A CA 1
ATOM 1387 C C . ASP A 1 196 ? 18.804 -12.263 -7.085 1 92.82 196 ASP A C 1
ATOM 1389 O O . ASP A 1 196 ? 19.342 -11.937 -6.025 1 92.82 196 ASP A O 1
ATOM 1393 N N . ILE A 1 197 ? 18.552 -13.462 -7.349 1 92.62 197 ILE A N 1
ATOM 1394 C CA . ILE A 1 197 ? 18.81 -14.527 -6.386 1 92.62 197 ILE A CA 1
ATOM 1395 C C . ILE A 1 197 ? 20.237 -15.042 -6.557 1 92.62 197 ILE A C 1
ATOM 1397 O O . ILE A 1 197 ? 20.641 -15.416 -7.661 1 92.62 197 ILE A O 1
ATOM 1401 N N . GLU A 1 198 ? 20.949 -15.031 -5.518 1 91.58 198 GLU A N 1
ATOM 1402 C CA . GLU A 1 198 ? 22.303 -15.578 -5.495 1 91.58 198 GLU A CA 1
ATOM 1403 C C . GLU A 1 198 ? 22.284 -17.088 -5.276 1 91.58 198 GLU A C 1
ATOM 1405 O O . GLU A 1 198 ? 23.093 -17.814 -5.858 1 91.58 198 GLU A O 1
ATOM 1410 N N . SER A 1 199 ? 21.439 -17.461 -4.338 1 89.69 199 SER A N 1
ATOM 1411 C CA . SER A 1 199 ? 21.355 -18.89 -4.056 1 89.69 199 SER A CA 1
ATOM 1412 C C . SER A 1 199 ? 20.049 -19.239 -3.35 1 89.69 199 SER A C 1
ATOM 1414 O O . SER A 1 199 ? 19.409 -18.371 -2.752 1 89.69 199 SER A O 1
ATOM 1416 N N . MET A 1 200 ? 19.641 -20.401 -3.482 1 90.15 200 MET A N 1
ATOM 1417 C CA . MET A 1 200 ? 18.548 -21.015 -2.734 1 90.15 200 MET A CA 1
ATOM 1418 C C . MET A 1 200 ? 19.025 -22.265 -2.002 1 90.15 200 MET A C 1
ATOM 1420 O O . MET A 1 200 ? 19.624 -23.154 -2.609 1 90.15 200 MET A O 1
ATOM 1424 N N . SER A 1 201 ? 18.844 -22.256 -0.728 1 90.44 201 SER A N 1
ATOM 1425 C CA . SER A 1 201 ? 19.21 -23.417 0.076 1 90.44 201 SER A CA 1
ATOM 1426 C C . SER A 1 201 ? 17.979 -24.078 0.687 1 90.44 201 SER A C 1
ATOM 1428 O O . SER A 1 201 ? 17.128 -23.4 1.266 1 90.44 201 SER A O 1
ATOM 1430 N N . ILE A 1 202 ? 17.886 -25.303 0.534 1 91.48 202 ILE A N 1
ATOM 1431 C CA . ILE A 1 202 ? 16.782 -26.063 1.111 1 91.48 202 ILE A CA 1
ATOM 1432 C C . ILE A 1 202 ? 17.272 -26.842 2.329 1 91.48 202 ILE A C 1
ATOM 1434 O O . ILE A 1 202 ? 18.15 -27.701 2.212 1 91.48 202 ILE A O 1
ATOM 1438 N N . LEU A 1 203 ? 16.769 -26.492 3.396 1 91.28 203 LEU A N 1
ATOM 1439 C CA . LEU A 1 203 ? 17.059 -27.204 4.636 1 91.28 203 LEU A CA 1
ATOM 1440 C C . LEU A 1 203 ? 16.015 -28.285 4.899 1 91.28 203 LEU A C 1
ATOM 1442 O O . LEU A 1 203 ? 14.822 -27.991 4.997 1 91.28 203 LEU A O 1
ATOM 1446 N N . LYS A 1 204 ? 16.477 -29.502 5.163 1 89.37 204 LYS A N 1
ATOM 1447 C CA . LYS A 1 204 ? 15.537 -30.617 5.12 1 89.37 204 LYS A CA 1
ATOM 1448 C C . LYS A 1 204 ? 15.431 -31.3 6.481 1 89.37 204 LYS A C 1
ATOM 1450 O O . LYS A 1 204 ? 14.454 -31.999 6.757 1 89.37 204 LYS A O 1
ATOM 1455 N N . ASP A 1 205 ? 16.465 -31.209 7.288 1 85.13 205 ASP A N 1
ATOM 1456 C CA . ASP A 1 205 ? 16.421 -31.945 8.548 1 85.13 205 ASP A CA 1
ATOM 1457 C C . ASP A 1 205 ? 16.402 -30.991 9.741 1 85.13 205 ASP A C 1
ATOM 1459 O O . ASP A 1 205 ? 16.467 -29.772 9.568 1 85.13 205 ASP A O 1
ATOM 1463 N N . ALA A 1 206 ? 16.293 -31.536 10.905 1 78.09 206 ALA A N 1
ATOM 1464 C CA . ALA A 1 206 ? 16.106 -30.742 12.116 1 78.09 206 ALA A CA 1
ATOM 1465 C C . ALA A 1 206 ? 17.379 -29.981 12.476 1 78.09 206 ALA A C 1
ATOM 1467 O O . ALA A 1 206 ? 17.316 -28.873 13.014 1 78.09 206 ALA A O 1
ATOM 1468 N N . ALA A 1 207 ? 18.464 -30.559 12.174 1 76.73 207 ALA A N 1
ATOM 1469 C CA . ALA A 1 207 ? 19.718 -29.895 12.522 1 76.73 207 ALA A CA 1
ATOM 1470 C C . ALA A 1 207 ? 19.871 -28.58 11.763 1 76.73 207 ALA A C 1
ATOM 1472 O O . ALA A 1 207 ? 20.492 -27.637 12.261 1 76.73 207 ALA A O 1
ATOM 1473 N N . SER A 1 208 ? 19.288 -28.551 10.681 1 76.33 208 SER A N 1
ATOM 1474 C CA . SER A 1 208 ? 19.411 -27.355 9.855 1 76.33 208 SER A CA 1
ATOM 1475 C C . SER A 1 208 ? 18.243 -26.401 10.087 1 76.33 208 SER A C 1
ATOM 1477 O O . SER A 1 208 ? 18.373 -25.192 9.883 1 76.33 208 SER A O 1
ATOM 1479 N N . THR A 1 209 ? 17.111 -26.901 10.439 1 77.67 209 THR A N 1
ATOM 1480 C CA . THR A 1 209 ? 15.901 -26.086 10.455 1 77.67 209 THR A CA 1
ATOM 1481 C C . THR A 1 209 ? 15.555 -25.661 11.88 1 77.67 209 THR A C 1
ATOM 1483 O O . THR A 1 209 ? 14.768 -24.734 12.082 1 77.67 209 THR A O 1
ATOM 1486 N N . ALA A 1 210 ? 16.169 -26.261 12.81 1 75.47 210 ALA A N 1
ATOM 1487 C CA . ALA A 1 210 ? 15.732 -26.102 14.195 1 75.47 210 ALA A CA 1
ATOM 1488 C C . ALA A 1 210 ? 15.861 -24.651 14.648 1 75.47 210 ALA A C 1
ATOM 1490 O O . ALA A 1 210 ? 15.109 -24.194 15.512 1 75.47 210 ALA A O 1
ATOM 1491 N N . LEU A 1 211 ? 16.719 -24.01 14.048 1 79.03 211 LEU A N 1
ATOM 1492 C CA . LEU A 1 211 ? 16.918 -22.627 14.467 1 79.03 211 LEU A CA 1
ATOM 1493 C C . LEU A 1 211 ? 15.744 -21.755 14.037 1 79.03 211 LEU A C 1
ATOM 1495 O O . LEU A 1 211 ? 15.571 -20.644 14.545 1 79.03 211 LEU A O 1
ATOM 1499 N N . TYR A 1 212 ? 15.014 -22.293 13.159 1 79.81 212 TYR A N 1
ATOM 1500 C CA . TYR A 1 212 ? 13.818 -21.55 12.779 1 79.81 212 TYR A CA 1
ATOM 1501 C C . TYR A 1 212 ? 12.607 -22.021 13.575 1 79.81 212 TYR A C 1
ATOM 1503 O O . TYR A 1 212 ? 11.523 -21.443 13.469 1 79.81 212 TYR A O 1
ATOM 1511 N N . GLY A 1 213 ? 12.835 -22.994 14.32 1 75.94 213 GLY A N 1
ATOM 1512 C CA . GLY A 1 213 ? 11.908 -23.384 15.37 1 75.94 213 GLY A CA 1
ATOM 1513 C C . GLY A 1 213 ? 10.591 -23.916 14.836 1 75.94 213 GLY A C 1
ATOM 1514 O O . GLY A 1 213 ? 10.574 -24.835 14.015 1 75.94 213 GLY A O 1
ATOM 1515 N N . SER A 1 214 ? 9.482 -23.187 15.223 1 74.79 214 SER A N 1
ATOM 1516 C CA . SER A 1 214 ? 8.104 -23.662 15.149 1 74.79 214 SER A CA 1
ATOM 1517 C C . SER A 1 214 ? 7.56 -23.562 13.728 1 74.79 214 SER A C 1
ATOM 1519 O O . SER A 1 214 ? 6.456 -24.031 13.445 1 74.79 214 SER A O 1
ATOM 1521 N N . SER A 1 215 ? 8.258 -23.116 12.795 1 75.76 215 SER A N 1
ATOM 1522 C CA . SER A 1 215 ? 7.702 -22.984 11.452 1 75.76 215 SER A CA 1
ATOM 1523 C C . SER A 1 215 ? 8.483 -23.821 10.446 1 75.76 215 SER A C 1
ATOM 1525 O O . SER A 1 215 ? 8.153 -23.842 9.258 1 75.76 215 SER A O 1
ATOM 1527 N N . ALA A 1 216 ? 9.367 -24.521 10.9 1 80.5 216 ALA A N 1
ATOM 1528 C CA . ALA A 1 216 ? 10.317 -25.124 9.969 1 80.5 216 ALA A CA 1
ATOM 1529 C C . ALA A 1 216 ? 10.136 -26.638 9.904 1 80.5 216 ALA A C 1
ATOM 1531 O O . ALA A 1 216 ? 11.006 -27.353 9.4 1 80.5 216 ALA A O 1
ATOM 1532 N N . GLY A 1 217 ? 9.061 -27.051 10.46 1 77.92 217 GLY A N 1
ATOM 1533 C CA . GLY A 1 217 ? 8.855 -28.491 10.485 1 77.92 217 GLY A CA 1
ATOM 1534 C C . GLY A 1 217 ? 8.804 -29.11 9.101 1 77.92 217 GLY A C 1
ATOM 1535 O O . GLY A 1 217 ? 9.211 -30.259 8.914 1 77.92 217 GLY A O 1
ATOM 1536 N N . ASN A 1 218 ? 8.369 -28.371 8.179 1 84.99 218 ASN A N 1
ATOM 1537 C CA . ASN A 1 218 ? 8.213 -28.88 6.82 1 84.99 218 ASN A CA 1
ATOM 1538 C C . ASN A 1 218 ? 9.408 -28.515 5.945 1 84.99 218 ASN A C 1
ATOM 1540 O O . ASN A 1 218 ? 9.33 -28.592 4.717 1 84.99 218 ASN A O 1
ATOM 1544 N N . GLY A 1 219 ? 10.442 -28.059 6.561 1 88.2 219 GLY A N 1
ATOM 1545 C CA . GLY A 1 219 ? 11.61 -27.628 5.811 1 88.2 219 GLY A CA 1
ATOM 1546 C C . GLY A 1 219 ? 11.659 -26.128 5.592 1 88.2 219 GLY A C 1
ATOM 1547 O O . GLY A 1 219 ? 10.676 -25.426 5.842 1 88.2 219 GLY A O 1
ATOM 1548 N N . VAL A 1 220 ? 12.821 -25.699 5.272 1 91.21 220 VAL A N 1
ATOM 1549 C CA . VAL A 1 220 ? 13.009 -24.268 5.056 1 91.21 220 VAL A CA 1
ATOM 1550 C C . VAL A 1 220 ? 13.697 -24.034 3.713 1 91.21 220 VAL A C 1
ATOM 1552 O O . VAL A 1 220 ? 14.625 -24.76 3.348 1 91.21 220 VAL A O 1
ATOM 1555 N N . VAL A 1 221 ? 13.18 -23.108 2.972 1 91.91 221 VAL A N 1
ATOM 1556 C CA . VAL A 1 221 ? 13.851 -22.635 1.766 1 91.91 221 VAL A CA 1
ATOM 1557 C C . VAL A 1 221 ? 14.424 -21.24 2.007 1 91.91 221 VAL A C 1
ATOM 1559 O O . VAL A 1 221 ? 13.674 -20.278 2.193 1 91.91 221 VAL A O 1
ATOM 1562 N N . LEU A 1 222 ? 15.704 -21.211 1.973 1 93.14 222 LEU A N 1
ATOM 1563 C CA . LEU A 1 222 ? 16.396 -19.94 2.152 1 93.14 222 LEU A CA 1
ATOM 1564 C C . LEU A 1 222 ? 16.728 -19.307 0.805 1 93.14 222 LEU A C 1
ATOM 1566 O O . LEU A 1 222 ? 17.406 -19.92 -0.023 1 93.14 222 LEU A O 1
ATOM 1570 N N . ILE A 1 223 ? 16.279 -18.2 0.607 1 93 223 ILE A N 1
ATOM 1571 C CA . ILE A 1 223 ? 16.619 -17.429 -0.584 1 93 223 ILE A CA 1
ATOM 1572 C C . ILE A 1 223 ? 17.548 -16.278 -0.206 1 93 223 ILE A C 1
ATOM 1574 O O . ILE A 1 223 ? 17.211 -15.453 0.647 1 93 223 ILE A O 1
ATOM 1578 N N . THR A 1 224 ? 18.655 -16.332 -0.752 1 92.75 224 THR A N 1
ATOM 1579 C CA . THR A 1 224 ? 19.614 -15.249 -0.565 1 92.75 224 THR A CA 1
ATOM 1580 C C . THR A 1 224 ? 19.739 -14.412 -1.835 1 92.75 224 THR A C 1
ATOM 1582 O O . THR A 1 224 ? 20.002 -14.947 -2.914 1 92.75 224 THR A O 1
ATOM 1585 N N . THR A 1 225 ? 19.625 -13.21 -1.739 1 92.56 225 THR A N 1
ATOM 1586 C CA . THR A 1 225 ? 19.7 -12.335 -2.903 1 92.56 225 THR A CA 1
ATOM 1587 C C . THR A 1 225 ? 21.127 -11.838 -3.116 1 92.56 225 THR A C 1
ATOM 1589 O O . THR A 1 225 ? 21.958 -11.913 -2.209 1 92.56 225 THR A O 1
ATOM 1592 N N . LYS A 1 226 ? 21.378 -11.445 -4.237 1 90.44 226 LYS A N 1
ATOM 1593 C CA . LYS A 1 226 ? 22.713 -11.005 -4.629 1 90.44 226 LYS A CA 1
ATOM 1594 C C . LYS A 1 226 ? 23.132 -9.759 -3.854 1 90.44 226 LYS A C 1
ATOM 1596 O O . LYS A 1 226 ? 22.297 -8.907 -3.542 1 90.44 226 LYS A O 1
ATOM 1601 N N . SER A 1 227 ? 24.387 -9.815 -3.487 1 85.4 227 SER A N 1
ATOM 1602 C CA . SER A 1 227 ? 25.071 -8.671 -2.893 1 85.4 227 SER A CA 1
ATOM 1603 C C . SER A 1 227 ? 26.312 -8.291 -3.695 1 85.4 227 SER A C 1
ATOM 1605 O O . SER A 1 227 ? 26.634 -8.939 -4.693 1 85.4 227 SER A O 1
ATOM 1607 N N . GLY A 1 228 ? 26.948 -7.158 -3.341 1 76.73 228 GLY A N 1
ATOM 1608 C CA . GLY A 1 228 ? 28.136 -6.752 -4.075 1 76.73 228 GLY A CA 1
ATOM 1609 C C . GLY A 1 228 ? 29.267 -7.758 -3.984 1 76.73 228 GLY A C 1
ATOM 1610 O O . GLY A 1 228 ? 29.448 -8.405 -2.95 1 76.73 228 GLY A O 1
ATOM 1611 N N . LYS A 1 229 ? 29.81 -8.089 -5.079 1 64.6 229 LYS A N 1
ATOM 1612 C CA . LYS A 1 229 ? 30.968 -8.978 -5.069 1 64.6 229 LYS A CA 1
ATOM 1613 C C . LYS A 1 229 ? 32.204 -8.266 -4.526 1 64.6 229 LYS A C 1
ATOM 1615 O O . LYS A 1 229 ? 32.535 -7.163 -4.966 1 64.6 229 LYS A O 1
ATOM 1620 N N . ARG A 1 230 ? 32.75 -8.742 -3.449 1 59.26 230 ARG A N 1
ATOM 1621 C CA . ARG A 1 230 ? 33.888 -8.134 -2.766 1 59.26 230 ARG A CA 1
ATOM 1622 C C . ARG A 1 230 ? 35.074 -7.977 -3.712 1 59.26 230 ARG A C 1
ATOM 1624 O O . ARG A 1 230 ? 35.338 -8.855 -4.536 1 59.26 230 ARG A O 1
ATOM 1631 N N . ASN A 1 231 ? 35.632 -6.768 -3.704 1 58.1 231 ASN A N 1
ATOM 1632 C CA . ASN A 1 231 ? 36.926 -6.325 -4.211 1 58.1 231 ASN A CA 1
ATOM 1633 C C . ASN A 1 231 ? 36.892 -6.108 -5.721 1 58.1 231 ASN A C 1
ATOM 1635 O O . ASN A 1 231 ? 37.76 -6.603 -6.443 1 58.1 231 ASN A O 1
ATOM 1639 N N . SER A 1 232 ? 35.755 -5.576 -6.195 1 65.23 232 SER A N 1
ATOM 1640 C CA . SER A 1 232 ? 35.796 -5.15 -7.59 1 65.23 232 SER A CA 1
ATOM 1641 C C . SER A 1 232 ? 36.463 -3.785 -7.732 1 65.23 232 SER A C 1
ATOM 1643 O O . SER A 1 232 ? 36.223 -2.884 -6.926 1 65.23 232 SER A O 1
ATOM 1645 N N . ALA A 1 233 ? 37.494 -3.817 -8.495 1 64.58 233 ALA A N 1
ATOM 1646 C CA . ALA A 1 233 ? 38.23 -2.576 -8.719 1 64.58 233 ALA A CA 1
ATOM 1647 C C . ALA A 1 233 ? 37.346 -1.526 -9.387 1 64.58 233 ALA A C 1
ATOM 1649 O O . ALA A 1 233 ? 37.53 -0.325 -9.177 1 64.58 233 ALA A O 1
ATOM 1650 N N . GLU A 1 234 ? 36.354 -2.018 -10.187 1 82.09 234 GLU A N 1
ATOM 1651 C CA . GLU A 1 234 ? 35.466 -1.116 -10.915 1 82.09 234 GLU A CA 1
ATOM 1652 C C . GLU A 1 234 ? 34.015 -1.582 -10.829 1 82.09 234 GLU A C 1
ATOM 1654 O O . GLU A 1 234 ? 33.749 -2.776 -10.675 1 82.09 234 GLU A O 1
ATOM 1659 N N . PRO A 1 235 ? 33.157 -0.586 -10.935 1 89.85 235 PRO A N 1
ATOM 1660 C CA . PRO A 1 235 ? 31.753 -0.995 -11.018 1 89.85 235 PRO A CA 1
ATOM 1661 C C . PRO A 1 235 ? 31.463 -1.857 -12.245 1 89.85 235 PRO A C 1
ATOM 1663 O O . PRO A 1 235 ? 31.992 -1.595 -13.328 1 89.85 235 PRO A O 1
ATOM 1666 N N . THR A 1 236 ? 30.776 -2.912 -12.116 1 89.63 236 THR A N 1
ATOM 1667 C CA . THR A 1 236 ? 30.415 -3.831 -13.19 1 89.63 236 THR A CA 1
ATOM 1668 C C . THR A 1 236 ? 28.899 -3.958 -13.306 1 89.63 236 THR A C 1
ATOM 1670 O O . THR A 1 236 ? 28.218 -4.257 -12.323 1 89.63 236 THR A O 1
ATOM 1673 N N . PHE A 1 237 ? 28.406 -3.737 -14.516 1 91.75 237 PHE A N 1
ATOM 1674 C CA . PHE A 1 237 ? 26.973 -3.847 -14.761 1 91.75 237 PHE A CA 1
ATOM 1675 C C . PHE A 1 237 ? 26.688 -4.868 -15.856 1 91.75 237 PHE A C 1
ATOM 1677 O O . PHE A 1 237 ? 27.459 -4.994 -16.811 1 91.75 237 PHE A O 1
ATOM 1684 N N . THR A 1 238 ? 25.633 -5.566 -15.707 1 92.75 238 THR A N 1
ATOM 1685 C CA . THR A 1 238 ? 25.188 -6.552 -16.686 1 92.75 238 THR A CA 1
ATOM 1686 C C . THR A 1 238 ? 23.766 -6.25 -17.15 1 92.75 238 THR A C 1
ATOM 1688 O O . THR A 1 238 ? 22.861 -6.085 -16.329 1 92.75 238 THR A O 1
ATOM 1691 N N . PHE A 1 239 ? 23.608 -6.086 -18.399 1 93.84 239 PHE A N 1
ATOM 1692 C CA . PHE A 1 239 ? 22.289 -5.964 -19.008 1 93.84 239 PHE A CA 1
ATOM 1693 C C . PHE A 1 239 ? 21.879 -7.27 -19.677 1 93.84 239 PHE A C 1
ATOM 1695 O O . PHE A 1 239 ? 22.623 -7.816 -20.494 1 93.84 239 PHE A O 1
ATOM 1702 N N . THR A 1 240 ? 20.738 -7.763 -19.322 1 95.45 240 THR A N 1
ATOM 1703 C CA . THR A 1 240 ? 20.218 -9.001 -19.894 1 95.45 240 THR A CA 1
ATOM 1704 C C . THR A 1 240 ? 18.827 -8.782 -20.483 1 95.45 240 THR A C 1
ATOM 1706 O O . THR A 1 240 ? 17.951 -8.217 -19.825 1 95.45 240 THR A O 1
ATOM 1709 N N . THR A 1 241 ? 18.592 -9.175 -21.689 1 96.06 241 THR A N 1
ATOM 1710 C CA . THR A 1 241 ? 17.278 -9.15 -22.321 1 96.06 241 THR A CA 1
ATOM 1711 C C . THR A 1 241 ? 16.89 -10.539 -22.819 1 96.06 241 THR A C 1
ATOM 1713 O O . THR A 1 241 ? 17.717 -11.252 -23.391 1 96.06 241 THR A O 1
ATOM 1716 N N . SER A 1 242 ? 15.751 -10.949 -22.499 1 95.68 242 SER A N 1
ATOM 1717 C CA . SER A 1 242 ? 15.199 -12.234 -22.916 1 95.68 242 SER A CA 1
ATOM 1718 C C . SER A 1 242 ? 13.867 -12.054 -23.638 1 95.68 242 SER A C 1
ATOM 1720 O O . SER A 1 242 ? 12.936 -11.458 -23.094 1 95.68 242 SER A O 1
ATOM 1722 N N . GLN A 1 243 ? 13.766 -12.508 -24.88 1 96.85 243 GLN A N 1
ATOM 1723 C CA . GLN A 1 243 ? 12.556 -12.512 -25.695 1 96.85 243 GLN A CA 1
ATOM 1724 C C . GLN A 1 243 ? 12.112 -13.937 -26.013 1 96.85 243 GLN A C 1
ATOM 1726 O O . GLN A 1 243 ? 12.929 -14.777 -26.395 1 96.85 243 GLN A O 1
ATOM 1731 N N . GLY A 1 244 ? 10.77 -14.203 -25.699 1 96.03 244 GLY A N 1
ATOM 1732 C CA . GLY A 1 244 ? 10.334 -15.573 -25.916 1 96.03 244 GLY A CA 1
ATOM 1733 C C . GLY A 1 244 ? 8.858 -15.683 -26.252 1 96.03 244 GLY A C 1
ATOM 1734 O O . GLY A 1 244 ? 8.172 -14.67 -26.398 1 96.03 244 GLY A O 1
ATOM 1735 N N . ILE A 1 245 ? 8.399 -16.954 -26.487 1 96.02 245 ILE A N 1
ATOM 1736 C CA . ILE A 1 245 ? 7.011 -17.287 -26.786 1 96.02 245 ILE A CA 1
ATOM 1737 C C . ILE A 1 245 ? 6.544 -18.42 -25.875 1 96.02 245 ILE A C 1
ATOM 1739 O O . ILE A 1 245 ? 7.357 -19.215 -25.397 1 96.02 245 ILE A O 1
ATOM 1743 N N . SER A 1 246 ? 5.242 -18.476 -25.55 1 93.28 246 SER A N 1
ATOM 1744 C CA . SER A 1 246 ? 4.65 -19.497 -24.692 1 93.28 246 SER A CA 1
ATOM 1745 C C . SER A 1 246 ? 3.412 -20.112 -25.337 1 93.28 246 SER A C 1
ATOM 1747 O O . SER A 1 246 ? 2.614 -19.406 -25.958 1 93.28 246 SER A O 1
ATOM 1749 N N . ASN A 1 247 ? 3.288 -21.398 -25.289 1 93.66 247 ASN A N 1
ATOM 1750 C CA . ASN A 1 247 ? 2.142 -22.156 -25.779 1 93.66 247 ASN A CA 1
ATOM 1751 C C . ASN A 1 247 ? 1.701 -23.218 -24.776 1 93.66 247 ASN A C 1
ATOM 1753 O O . ASN A 1 247 ? 2.392 -23.467 -23.786 1 93.66 247 ASN A O 1
ATOM 1757 N N . ARG A 1 248 ? 0.505 -23.735 -25.001 1 92.12 248 ARG A N 1
ATOM 1758 C CA . ARG A 1 248 ? 0.028 -24.818 -24.147 1 92.12 248 ARG A CA 1
ATOM 1759 C C . ARG A 1 248 ? 0.958 -26.024 -24.219 1 92.12 248 ARG A C 1
ATOM 1761 O O . ARG A 1 248 ? 1.21 -26.555 -25.303 1 92.12 248 ARG A O 1
ATOM 1768 N N . GLY A 1 249 ? 1.438 -26.446 -23.082 1 90.6 249 GLY A N 1
ATOM 1769 C CA . GLY A 1 249 ? 2.383 -27.55 -23.045 1 90.6 249 GLY A CA 1
ATOM 1770 C C . GLY A 1 249 ? 1.713 -28.907 -22.943 1 90.6 249 GLY A C 1
ATOM 1771 O O . GLY A 1 249 ? 2.19 -29.886 -23.521 1 90.6 249 GLY A O 1
ATOM 1772 N N . GLN A 1 250 ? 0.635 -28.997 -22.263 1 89.67 250 GLN A N 1
ATOM 1773 C CA . GLN A 1 250 ? -0.052 -30.268 -22.055 1 89.67 250 GLN A CA 1
ATOM 1774 C C . GLN A 1 250 ? -0.996 -30.579 -23.214 1 89.67 250 GLN A C 1
ATOM 1776 O O . GLN A 1 250 ? -1.858 -29.766 -23.554 1 89.67 250 GLN A O 1
ATOM 1781 N N . GLN A 1 251 ? -0.848 -31.691 -23.76 1 88.27 251 GLN A N 1
ATOM 1782 C CA . GLN A 1 251 ? -1.751 -32.127 -24.821 1 88.27 251 GLN A CA 1
ATOM 1783 C C . GLN A 1 251 ? -3.129 -32.47 -24.264 1 88.27 251 GLN A C 1
ATOM 1785 O O . GLN A 1 251 ? -3.247 -32.941 -23.13 1 88.27 251 GLN A O 1
ATOM 1790 N N . PRO A 1 252 ? -4.136 -32.233 -25.066 1 90.64 252 PRO A N 1
ATOM 1791 C CA . PRO A 1 252 ? -5.472 -32.634 -24.618 1 90.64 252 PRO A CA 1
ATOM 1792 C C . PRO A 1 252 ? -5.698 -34.141 -24.711 1 90.64 252 PRO A C 1
ATOM 1794 O O . PRO A 1 252 ? -4.975 -34.834 -25.431 1 90.64 252 PRO A O 1
ATOM 1797 N N . TYR A 1 253 ? -6.717 -34.589 -23.973 1 93.42 253 TYR A N 1
ATOM 1798 C CA . TYR A 1 253 ? -7.162 -35.967 -24.155 1 93.42 253 TYR A CA 1
ATOM 1799 C C . TYR A 1 253 ? -7.667 -36.195 -25.574 1 93.42 253 TYR A C 1
ATOM 1801 O O . TYR A 1 253 ? -8.192 -35.276 -26.208 1 93.42 253 TYR A O 1
ATOM 1809 N N . GLU A 1 254 ? -7.483 -37.386 -26.041 1 93.49 254 GLU A N 1
ATOM 1810 C CA . GLU A 1 254 ? -8.044 -37.72 -27.347 1 93.49 254 GLU A CA 1
ATOM 1811 C C . GLU A 1 254 ? -9.552 -37.938 -27.261 1 93.49 254 GLU A C 1
ATOM 1813 O O . GLU A 1 254 ? -10.021 -38.759 -26.47 1 93.49 254 GLU A O 1
ATOM 1818 N N . THR A 1 255 ? -10.31 -37.213 -28.001 1 94.67 255 THR A N 1
ATOM 1819 C CA . THR A 1 255 ? -11.763 -37.34 -28.023 1 94.67 255 THR A CA 1
ATOM 1820 C C . THR A 1 255 ? -12.253 -37.702 -29.422 1 94.67 255 THR A C 1
ATOM 1822 O O . THR A 1 255 ? -11.515 -37.564 -30.4 1 94.67 255 THR A O 1
ATOM 1825 N N . VAL A 1 256 ? -13.467 -38.183 -29.498 1 95.27 256 VAL A N 1
ATOM 1826 C CA . VAL A 1 256 ? -14.031 -38.569 -30.787 1 95.27 256 VAL A CA 1
ATOM 1827 C C . VAL A 1 256 ? -14.44 -37.321 -31.566 1 95.27 256 VAL A C 1
ATOM 1829 O O . VAL A 1 256 ? -14.714 -36.274 -30.975 1 95.27 256 VAL A O 1
ATOM 1832 N N . GLY A 1 257 ? -14.388 -37.411 -32.863 1 94.98 257 GLY A N 1
ATOM 1833 C CA . GLY A 1 257 ? -14.858 -36.335 -33.722 1 94.98 257 GLY A CA 1
ATOM 1834 C C . GLY A 1 257 ? -16.355 -36.376 -33.964 1 94.98 257 GLY A C 1
ATOM 1835 O O . GLY A 1 257 ? -17.052 -37.241 -33.431 1 94.98 257 GLY A O 1
ATOM 1836 N N . VAL A 1 258 ? -16.848 -35.495 -34.787 1 96.33 258 VAL A N 1
ATOM 1837 C CA . VAL A 1 258 ? -18.274 -35.328 -35.047 1 96.33 258 VAL A CA 1
ATOM 1838 C C . VAL A 1 258 ? -18.848 -36.619 -35.627 1 96.33 258 VAL A C 1
ATOM 1840 O O . VAL A 1 258 ? -19.903 -37.086 -35.192 1 96.33 258 VAL A O 1
ATOM 1843 N N . ASN A 1 259 ? -18.145 -37.302 -36.499 1 96.36 259 ASN A N 1
ATOM 1844 C CA . ASN A 1 259 ? -18.652 -38.466 -37.218 1 96.36 259 ASN A CA 1
ATOM 1845 C C . ASN A 1 259 ? -18.759 -39.685 -36.307 1 96.36 259 ASN A C 1
ATOM 1847 O O . ASN A 1 259 ? -19.614 -40.547 -36.513 1 96.36 259 ASN A O 1
ATOM 1851 N N . GLU A 1 260 ? -17.89 -39.742 -35.357 1 95.29 260 GLU A N 1
ATOM 1852 C CA . GLU A 1 260 ? -17.91 -40.875 -34.437 1 95.29 260 GLU A CA 1
ATOM 1853 C C . GLU A 1 260 ? -18.869 -40.627 -33.276 1 95.29 260 GLU A C 1
ATOM 1855 O O . GLU A 1 260 ? -19.422 -41.571 -32.709 1 95.29 260 GLU A O 1
ATOM 1860 N N . TYR A 1 261 ? -19.069 -39.355 -33.004 1 94.97 261 TYR A N 1
ATOM 1861 C CA . TYR A 1 261 ? -19.868 -38.979 -31.843 1 94.97 261 TYR A CA 1
ATOM 1862 C C . TYR A 1 261 ? -21.314 -39.433 -32.006 1 94.97 261 TYR A C 1
ATOM 1864 O O . TYR A 1 261 ? -21.912 -39.969 -31.07 1 94.97 261 TYR A O 1
ATOM 1872 N N . PHE A 1 262 ? -21.989 -39.309 -33.105 1 95.38 262 PHE A N 1
ATOM 1873 C CA . PHE A 1 262 ? -23.416 -39.528 -33.309 1 95.38 262 PHE A CA 1
ATOM 1874 C C . PHE A 1 262 ? -23.743 -41.017 -33.298 1 95.38 262 PHE A C 1
ATOM 1876 O O . PHE A 1 262 ? -24.696 -41.444 -32.643 1 95.38 262 PHE A O 1
ATOM 1883 N N . PRO A 1 263 ? -22.881 -41.863 -33.96 1 94.77 263 PRO A N 1
ATOM 1884 C CA . PRO A 1 263 ? -23.127 -43.297 -33.798 1 94.77 263 PRO A CA 1
ATOM 1885 C C . PRO A 1 263 ? -23.043 -43.75 -32.342 1 94.77 263 PRO A C 1
ATOM 1887 O O . PRO A 1 263 ? -23.797 -44.632 -31.922 1 94.77 263 PRO A O 1
ATOM 1890 N N . LEU A 1 264 ? -22.178 -43.165 -31.602 1 92.27 264 LEU A N 1
ATOM 1891 C CA . LEU A 1 264 ? -22.064 -43.524 -30.193 1 92.27 264 LEU A CA 1
ATOM 1892 C C . LEU A 1 264 ? -23.317 -43.118 -29.425 1 92.27 264 LEU A C 1
ATOM 1894 O O . LEU A 1 264 ? -23.822 -43.884 -28.602 1 92.27 264 LEU A O 1
ATOM 1898 N N . MET A 1 265 ? -23.777 -41.94 -29.682 1 92.26 265 MET A N 1
ATOM 1899 C CA . MET A 1 265 ? -24.991 -41.467 -29.023 1 92.26 265 MET A CA 1
ATOM 1900 C C . MET A 1 265 ? -26.199 -42.295 -29.449 1 92.26 265 MET A C 1
ATOM 1902 O O . MET A 1 265 ? -27.074 -42.588 -28.632 1 92.26 265 MET A O 1
ATOM 1906 N N . TRP A 1 266 ? -26.203 -42.646 -30.732 1 93.82 266 TRP A N 1
ATOM 1907 C CA . TRP A 1 266 ? -27.242 -43.526 -31.256 1 93.82 266 TRP A CA 1
ATOM 1908 C C . TRP A 1 266 ? -27.22 -44.876 -30.547 1 93.82 266 TRP A C 1
ATOM 1910 O O . TRP A 1 266 ? -28.267 -45.394 -30.152 1 93.82 266 TRP A O 1
ATOM 1920 N N . GLN A 1 267 ? -26.051 -45.389 -30.375 1 91.41 267 GLN A N 1
ATOM 1921 C CA . GLN A 1 267 ? -25.899 -46.687 -29.727 1 91.41 267 GLN A CA 1
ATOM 1922 C C . GLN A 1 267 ? -26.441 -46.657 -28.301 1 91.41 267 GLN A C 1
ATOM 1924 O O . GLN A 1 267 ? -27.004 -47.645 -27.824 1 91.41 267 GLN A O 1
ATOM 1929 N N . GLN A 1 268 ? -26.211 -45.592 -27.657 1 90.42 268 GLN A N 1
ATOM 1930 C CA . GLN A 1 268 ? -26.71 -45.434 -26.295 1 90.42 268 GLN A CA 1
ATOM 1931 C C . GLN A 1 268 ? -28.229 -45.573 -26.246 1 90.42 268 GLN A C 1
ATOM 1933 O O . GLN A 1 268 ? -28.762 -46.32 -25.423 1 90.42 268 GLN A O 1
ATOM 1938 N N . TRP A 1 269 ? -28.94 -44.917 -27.091 1 91.56 269 TRP A N 1
ATOM 1939 C CA . TRP A 1 269 ? -30.398 -44.969 -27.127 1 91.56 269 TRP A CA 1
ATOM 1940 C C . TRP A 1 269 ? -30.881 -46.301 -27.692 1 91.56 269 TRP A C 1
ATOM 1942 O O . TRP A 1 269 ? -31.906 -46.831 -27.257 1 91.56 269 TRP A O 1
ATOM 1952 N N . TYR A 1 270 ? -30.169 -46.813 -28.686 1 93.07 270 TYR A N 1
ATOM 1953 C CA . TYR A 1 270 ? -30.487 -48.127 -29.233 1 93.07 270 TYR A CA 1
ATOM 1954 C C . TYR A 1 270 ? -30.492 -49.187 -28.137 1 93.07 270 TYR A C 1
ATOM 1956 O O . TYR A 1 270 ? -31.434 -49.976 -28.033 1 93.07 270 TYR A O 1
ATOM 1964 N N . ASN A 1 271 ? -29.491 -49.166 -27.35 1 89.99 271 ASN A N 1
ATOM 1965 C CA . ASN A 1 271 ? -29.387 -50.128 -26.258 1 89.99 271 ASN A CA 1
ATOM 1966 C C . ASN A 1 271 ? -30.539 -49.98 -25.269 1 89.99 271 ASN A C 1
ATOM 1968 O O . ASN A 1 271 ? -31.051 -50.974 -24.751 1 89.99 271 ASN A O 1
ATOM 1972 N N . GLN A 1 272 ? -30.853 -48.79 -24.977 1 87.87 272 GLN A N 1
ATOM 1973 C CA . GLN A 1 272 ? -31.966 -48.575 -24.057 1 87.87 272 GLN A CA 1
ATOM 1974 C C . GLN A 1 272 ? -33.251 -49.196 -24.596 1 87.87 272 GLN A C 1
ATOM 1976 O O . GLN A 1 272 ? -33.983 -49.86 -23.858 1 87.87 272 GLN A O 1
ATOM 1981 N N . TYR A 1 273 ? -33.606 -49.075 -25.859 1 92.2 273 TYR A N 1
ATOM 1982 C CA . TYR A 1 273 ? -34.846 -49.556 -26.457 1 92.2 273 TYR A CA 1
ATOM 1983 C C . TYR A 1 273 ? -34.827 -51.073 -26.607 1 92.2 273 TYR A C 1
ATOM 1985 O O . TYR A 1 273 ? -35.86 -51.73 -26.462 1 92.2 273 TYR A O 1
ATOM 1993 N N . ILE A 1 274 ? -33.602 -51.641 -26.768 1 90.85 274 ILE A N 1
ATOM 1994 C CA . ILE A 1 274 ? -33.467 -53.089 -26.888 1 90.85 274 ILE A CA 1
ATOM 1995 C C . ILE A 1 274 ? -33.569 -53.732 -25.507 1 90.85 274 ILE A C 1
ATOM 1997 O O . ILE A 1 274 ? -34.362 -54.654 -25.301 1 90.85 274 ILE A O 1
ATOM 2001 N N . TYR A 1 275 ? -32.844 -53.207 -24.454 1 86.06 275 TYR A N 1
ATOM 2002 C CA . TYR A 1 275 ? -32.626 -53.961 -23.224 1 86.06 275 TYR A CA 1
ATOM 2003 C C . TYR A 1 275 ? -33.586 -53.509 -22.13 1 86.06 275 TYR A C 1
ATOM 2005 O O . TYR A 1 275 ? -33.92 -54.283 -21.23 1 86.06 275 TYR A O 1
ATOM 2013 N N . GLU A 1 276 ? -34.014 -52.304 -22.301 1 85.03 276 GLU A N 1
ATOM 2014 C CA . GLU A 1 276 ? -34.931 -51.843 -21.263 1 85.03 276 GLU A CA 1
ATOM 2015 C C . GLU A 1 276 ? -36.376 -51.868 -21.751 1 85.03 276 GLU A C 1
ATOM 2017 O O . GLU A 1 276 ? -37.293 -52.154 -20.979 1 85.03 276 GLU A O 1
ATOM 2022 N N . TYR A 1 277 ? -36.552 -51.535 -23.057 1 89.63 277 TYR A N 1
ATOM 2023 C CA . TYR A 1 277 ? -37.924 -51.423 -23.541 1 89.63 277 TYR A CA 1
ATOM 2024 C C . TYR A 1 277 ? -38.325 -52.661 -24.334 1 89.63 277 TYR A C 1
ATOM 2026 O O . TYR A 1 277 ? -39.498 -52.833 -24.676 1 89.63 277 TYR A O 1
ATOM 2034 N N . GLY A 1 278 ? -37.167 -53.974 -24.443 1 90.15 278 GLY A N 1
ATOM 2035 C CA . GLY A 1 278 ? -37.445 -55.238 -25.107 1 90.15 278 GLY A CA 1
ATOM 2036 C C . GLY A 1 278 ? -37.915 -55.068 -26.54 1 90.15 278 GLY A C 1
ATOM 2037 O O . GLY A 1 278 ? -38.623 -55.924 -27.073 1 90.15 278 GLY A O 1
ATOM 2038 N N . GLU A 1 279 ? -37.68 -53.675 -27.406 1 94.19 279 GLU A N 1
ATOM 2039 C CA . GLU A 1 279 ? -38.076 -53.393 -28.782 1 94.19 279 GLU A CA 1
ATOM 2040 C C . GLU A 1 279 ? -37.317 -54.277 -29.767 1 94.19 279 GLU A C 1
ATOM 2042 O O . GLU A 1 279 ? -36.257 -54.814 -29.438 1 94.19 279 GLU A O 1
ATOM 2047 N N . SER A 1 280 ? -37.93 -54.418 -31.1 1 94.55 280 SER A N 1
ATOM 2048 C CA . SER A 1 280 ? -37.194 -55.093 -32.163 1 94.55 280 SER A CA 1
ATOM 2049 C C . SER A 1 280 ? -35.978 -54.28 -32.596 1 94.55 280 SER A C 1
ATOM 2051 O O . SER A 1 280 ? -35.911 -53.075 -32.348 1 94.55 280 SER A O 1
ATOM 2053 N N . LYS A 1 281 ? -35.13 -54.818 -33.252 1 94.77 281 LYS A N 1
ATOM 2054 C CA . LYS A 1 281 ? -33.916 -54.15 -33.712 1 94.77 281 LYS A CA 1
ATOM 2055 C C . LYS A 1 281 ? -34.248 -52.979 -34.633 1 94.77 281 LYS A C 1
ATOM 2057 O O . LYS A 1 281 ? -33.616 -51.923 -34.555 1 94.77 281 LYS A O 1
ATOM 2062 N N . GLU A 1 282 ? -35.226 -53.163 -35.51 1 94.61 282 GLU A N 1
ATOM 2063 C CA . GLU A 1 282 ? -35.594 -52.117 -36.458 1 94.61 282 GLU A CA 1
ATOM 2064 C C . GLU A 1 282 ? -36.202 -50.913 -35.744 1 94.61 282 GLU A C 1
ATOM 2066 O O . GLU A 1 282 ? -35.815 -49.771 -36.001 1 94.61 282 GLU A O 1
ATOM 2071 N N . GLN A 1 283 ? -37.123 -51.249 -34.808 1 96.26 283 GLN A N 1
ATOM 2072 C CA . GLN A 1 283 ? -37.774 -50.162 -34.085 1 96.26 283 GLN A CA 1
ATOM 2073 C C . GLN A 1 283 ? -36.8 -49.474 -33.133 1 96.26 283 GLN A C 1
ATOM 2075 O O . GLN A 1 283 ? -36.827 -48.25 -32.986 1 96.26 283 GLN A O 1
ATOM 2080 N N . ALA A 1 284 ? -35.91 -50.243 -32.544 1 96.29 284 ALA A N 1
ATOM 2081 C CA . ALA A 1 284 ? -34.908 -49.672 -31.648 1 96.29 284 ALA A CA 1
ATOM 2082 C C . ALA A 1 284 ? -33.991 -48.707 -32.395 1 96.29 284 ALA A C 1
ATOM 2084 O O . ALA A 1 284 ? -33.628 -47.653 -31.868 1 96.29 284 ALA A O 1
ATOM 2085 N N . ALA A 1 285 ? -33.641 -48.999 -33.552 1 96.82 285 ALA A N 1
ATOM 2086 C CA . ALA A 1 285 ? -32.751 -48.171 -34.362 1 96.82 285 ALA A CA 1
ATOM 2087 C C . ALA A 1 285 ? -33.409 -46.839 -34.712 1 96.82 285 ALA A C 1
ATOM 2089 O O . ALA A 1 285 ? -32.753 -45.795 -34.705 1 96.82 285 ALA A O 1
ATOM 2090 N N . LEU A 1 286 ? -34.708 -46.882 -35.051 1 97.28 286 LEU A N 1
ATOM 2091 C CA . LEU A 1 286 ? -35.423 -45.665 -35.416 1 97.28 286 LEU A CA 1
ATOM 2092 C C . LEU A 1 286 ? -35.67 -44.791 -34.191 1 97.28 286 LEU A C 1
ATOM 2094 O O . LEU A 1 286 ? -35.474 -43.574 -34.241 1 97.28 286 LEU A O 1
ATOM 2098 N N . TRP A 1 287 ? -36.015 -45.439 -33.093 1 95.68 287 TRP A N 1
ATOM 2099 C CA . TRP A 1 287 ? -36.24 -44.691 -31.86 1 95.68 287 TRP A CA 1
ATOM 2100 C C . TRP A 1 287 ? -34.946 -44.049 -31.369 1 95.68 287 TRP A C 1
ATOM 2102 O O . TRP A 1 287 ? -34.967 -42.958 -30.793 1 95.68 287 TRP A O 1
ATOM 2112 N N . ALA A 1 288 ? -33.847 -44.695 -31.579 1 95.33 288 ALA A N 1
ATOM 2113 C CA . ALA A 1 288 ? -32.548 -44.149 -31.195 1 95.33 288 ALA A CA 1
ATOM 2114 C C . ALA A 1 288 ? -32.274 -42.829 -31.909 1 95.33 288 ALA A C 1
ATOM 2116 O O . ALA A 1 288 ? -31.737 -41.893 -31.313 1 95.33 288 ALA A O 1
ATOM 2117 N N . ASN A 1 289 ? -32.638 -42.71 -33.145 1 96.18 289 ASN A N 1
ATOM 2118 C CA . ASN A 1 289 ? -32.485 -41.464 -33.889 1 96.18 289 ASN A CA 1
ATOM 2119 C C . ASN A 1 289 ? -33.36 -40.355 -33.313 1 96.18 289 ASN A C 1
ATOM 2121 O O . ASN A 1 289 ? -32.921 -39.21 -33.194 1 96.18 289 ASN A O 1
ATOM 2125 N N . TYR A 1 290 ? -34.567 -40.765 -32.968 1 95.75 290 TYR A N 1
ATOM 2126 C CA . TYR A 1 290 ? -35.514 -39.785 -32.449 1 95.75 290 TYR A CA 1
ATOM 2127 C C . TYR A 1 290 ? -35.047 -39.231 -31.109 1 95.75 290 TYR A C 1
ATOM 2129 O O . TYR A 1 290 ? -35.004 -38.014 -30.914 1 95.75 290 TYR A O 1
ATOM 2137 N N . GLU A 1 291 ? -34.662 -40.058 -30.204 1 93.03 291 GLU A N 1
ATOM 2138 C CA . GLU A 1 291 ? -34.258 -39.648 -28.862 1 93.03 291 GLU A CA 1
ATOM 2139 C C . GLU A 1 291 ? -32.946 -38.87 -28.894 1 93.03 291 GLU A C 1
ATOM 2141 O O . GLU A 1 291 ? -32.768 -37.911 -28.139 1 93.03 291 GLU A O 1
ATOM 2146 N N . MET A 1 292 ? -32.035 -39.345 -29.706 1 93.46 292 MET A N 1
ATOM 2147 C CA . MET A 1 292 ? -30.771 -38.629 -29.855 1 93.46 292 MET A CA 1
ATOM 2148 C C . MET A 1 292 ? -31.007 -37.204 -30.342 1 93.46 292 MET A C 1
ATOM 2150 O O . MET A 1 292 ? -30.358 -36.267 -29.874 1 93.46 292 MET A O 1
ATOM 2154 N N . TYR A 1 293 ? -31.929 -37.039 -31.29 1 94.44 293 TYR A N 1
ATOM 2155 C CA . TYR A 1 293 ? -32.265 -35.727 -31.83 1 94.44 293 TYR A CA 1
ATOM 2156 C C . TYR A 1 293 ? -32.773 -34.799 -30.733 1 94.44 293 TYR A C 1
ATOM 2158 O O . TYR A 1 293 ? -32.365 -33.638 -30.655 1 94.44 293 TYR A O 1
ATOM 2166 N N . ASP A 1 294 ? -33.555 -35.291 -29.93 1 92.22 294 ASP A N 1
ATOM 2167 C CA . ASP A 1 294 ? -34.107 -34.498 -28.836 1 92.22 294 ASP A CA 1
ATOM 2168 C C . ASP A 1 294 ? -33.055 -34.24 -27.76 1 92.22 294 ASP A C 1
ATOM 2170 O O . ASP A 1 294 ? -32.906 -33.111 -27.288 1 92.22 294 ASP A O 1
ATOM 2174 N N . ASP A 1 295 ? -32.379 -35.236 -27.405 1 91 295 ASP A N 1
ATOM 2175 C CA . ASP A 1 295 ? -31.416 -35.199 -26.309 1 91 295 ASP A CA 1
ATOM 2176 C C . ASP A 1 295 ? -30.307 -34.186 -26.585 1 91 295 ASP A C 1
ATOM 2178 O O . ASP A 1 295 ? -29.845 -33.499 -25.672 1 91 295 ASP A O 1
ATOM 2182 N N . LEU A 1 296 ? -29.872 -34.047 -27.806 1 93.55 296 LEU A N 1
ATOM 2183 C CA . LEU A 1 296 ? -28.742 -33.201 -28.176 1 93.55 296 LEU A CA 1
ATOM 2184 C C . LEU A 1 296 ? -29.221 -31.848 -28.689 1 93.55 296 LEU A C 1
ATOM 2186 O O . LEU A 1 296 ? -28.413 -31.018 -29.113 1 93.55 296 LEU A O 1
ATOM 2190 N N . ARG A 1 297 ? -30.548 -31.634 -28.644 1 93.36 297 ARG A N 1
ATOM 2191 C CA . ARG A 1 297 ? -31.171 -30.41 -29.138 1 93.36 297 ARG A CA 1
ATOM 2192 C C . ARG A 1 297 ? -30.769 -30.136 -30.583 1 93.36 297 ARG A C 1
ATOM 2194 O O . ARG A 1 297 ? -30.327 -29.033 -30.911 1 93.36 297 ARG A O 1
ATOM 2201 N N . LEU A 1 298 ? -30.984 -31.117 -31.396 1 94.76 298 LEU A N 1
ATOM 2202 C CA . LEU A 1 298 ? -30.578 -31.03 -32.795 1 94.76 298 LEU A CA 1
ATOM 2203 C C . LEU A 1 298 ? -31.59 -30.229 -33.606 1 94.76 298 LEU A C 1
ATOM 2205 O O . LEU A 1 298 ? -31.366 -29.951 -34.786 1 94.76 298 LEU A O 1
ATOM 2209 N N . ASP A 1 299 ? -32.697 -29.856 -32.951 1 92.75 299 ASP A N 1
ATOM 2210 C CA . ASP A 1 299 ? -33.572 -28.866 -33.571 1 92.75 299 ASP A CA 1
ATOM 2211 C C . ASP A 1 299 ? -32.819 -27.568 -33.856 1 92.75 299 ASP A C 1
ATOM 2213 O O . ASP A 1 299 ? -33.154 -26.843 -34.795 1 92.75 299 ASP A O 1
ATOM 2217 N N . ARG A 1 300 ? -31.698 -27.374 -33.057 1 93.04 300 ARG A N 1
ATOM 2218 C CA . ARG A 1 300 ? -30.92 -26.146 -33.193 1 93.04 300 ARG A CA 1
ATOM 2219 C C . ARG A 1 300 ? -29.493 -26.448 -33.637 1 93.04 300 ARG A C 1
ATOM 2221 O O . ARG A 1 300 ? -28.856 -25.624 -34.297 1 93.04 300 ARG A O 1
ATOM 2228 N N . TYR A 1 301 ? -29.02 -27.684 -33.328 1 95.31 301 TYR A N 1
ATOM 2229 C CA . TYR A 1 301 ? -27.592 -27.928 -33.498 1 95.31 301 TYR A CA 1
ATOM 2230 C C . TYR A 1 301 ? -27.348 -29.112 -34.427 1 95.31 301 TYR A C 1
ATOM 2232 O O . TYR A 1 301 ? -26.391 -29.867 -34.242 1 95.31 301 TYR A O 1
ATOM 2240 N N . GLN A 1 302 ? -28.182 -29.379 -35.333 1 94.12 302 GLN A N 1
ATOM 2241 C CA . GLN A 1 302 ? -27.943 -30.439 -36.306 1 94.12 302 GLN A CA 1
ATOM 2242 C C . GLN A 1 302 ? -26.831 -30.054 -37.278 1 94.12 302 GLN A C 1
ATOM 2244 O O . GLN A 1 302 ? -27.039 -29.232 -38.173 1 94.12 302 GLN A O 1
ATOM 2249 N N . PRO A 1 303 ? -25.641 -30.681 -37.202 1 95.6 303 PRO A N 1
ATOM 2250 C CA . PRO A 1 303 ? -24.469 -30.156 -37.907 1 95.6 303 PRO A CA 1
ATOM 2251 C C . PRO A 1 303 ? -24.365 -30.67 -39.341 1 95.6 303 PRO A C 1
ATOM 2253 O O . PRO A 1 303 ? -23.558 -30.164 -40.125 1 95.6 303 PRO A O 1
ATOM 2256 N N . PHE A 1 304 ? -25.178 -31.663 -39.808 1 96.44 304 PHE A N 1
ATOM 2257 C CA . PHE A 1 304 ? -24.955 -32.37 -41.064 1 96.44 304 PHE A CA 1
ATOM 2258 C C . PHE A 1 304 ? -25.77 -31.745 -42.189 1 96.44 304 PHE A C 1
ATOM 2260 O O . PHE A 1 304 ? -26.908 -31.321 -41.977 1 96.44 304 PHE A O 1
ATOM 2267 N N . ALA A 1 305 ? -25.2 -31.779 -43.348 1 94.62 305 ALA A N 1
ATOM 2268 C CA . ALA A 1 305 ? -25.878 -31.366 -44.574 1 94.62 305 ALA A CA 1
ATOM 2269 C C . ALA A 1 305 ? -26.176 -32.567 -45.467 1 94.62 305 ALA A C 1
ATOM 2271 O O . ALA A 1 305 ? -25.5 -33.595 -45.382 1 94.62 305 ALA A O 1
ATOM 2272 N N . GLY A 1 306 ? -27.327 -32.56 -46.294 1 93.2 306 GLY A N 1
ATOM 2273 C CA . GLY A 1 306 ? -27.548 -33.482 -47.397 1 93.2 306 GLY A CA 1
ATOM 2274 C C . GLY A 1 306 ? -28.516 -34.599 -47.056 1 93.2 306 GLY A C 1
ATOM 2275 O O . GLY A 1 306 ? -28.829 -35.437 -47.905 1 93.2 306 GLY A O 1
ATOM 2276 N N . ILE A 1 307 ? -29.064 -34.601 -45.767 1 95.67 307 ILE A N 1
ATOM 2277 C CA . ILE A 1 307 ? -29.933 -35.7 -45.359 1 95.67 307 ILE A CA 1
ATOM 2278 C C . ILE A 1 307 ? -31.298 -35.554 -46.028 1 95.67 307 ILE A C 1
ATOM 2280 O O . ILE A 1 307 ? -31.974 -34.536 -45.857 1 95.67 307 ILE A O 1
ATOM 2284 N N . LYS A 1 308 ? -31.793 -36.65 -46.671 1 95.65 308 LYS A N 1
ATOM 2285 C CA . LYS A 1 308 ? -33.053 -36.607 -47.409 1 95.65 308 LYS A CA 1
ATOM 2286 C C . LYS A 1 308 ? -34.11 -37.484 -46.743 1 95.65 308 LYS A C 1
ATOM 2288 O O . LYS A 1 308 ? -35.307 -37.312 -46.983 1 95.65 308 LYS A O 1
ATOM 2293 N N . THR A 1 309 ? -33.652 -38.485 -46 1 96.82 309 THR A N 1
ATOM 2294 C CA . THR A 1 309 ? -34.56 -39.425 -45.351 1 96.82 309 THR A CA 1
ATOM 2295 C C . THR A 1 309 ? -34.784 -39.04 -43.892 1 96.82 309 THR A C 1
ATOM 2297 O O . THR A 1 309 ? -33.839 -38.68 -43.187 1 96.82 309 THR A O 1
ATOM 2300 N N . GLY A 1 310 ? -35.997 -39.031 -43.474 1 97.28 310 GLY A N 1
ATOM 2301 C CA . GLY A 1 310 ? -36.328 -38.756 -42.085 1 97.28 310 GLY A CA 1
ATOM 2302 C C . GLY A 1 310 ? -37.296 -39.763 -41.491 1 97.28 310 GLY A C 1
ATOM 2303 O O . GLY A 1 310 ? -37.633 -40.76 -42.133 1 97.28 310 GLY A O 1
ATOM 2304 N N . LEU A 1 311 ? -37.632 -39.524 -40.254 1 97.42 311 LEU A N 1
ATOM 2305 C CA . LEU A 1 311 ? -38.473 -40.456 -39.511 1 97.42 311 LEU A CA 1
ATOM 2306 C C . LEU A 1 311 ? -39.946 -40.086 -39.649 1 97.42 311 LEU A C 1
ATOM 2308 O O . LEU A 1 311 ? -40.291 -38.904 -39.711 1 97.42 311 LEU A O 1
ATOM 2312 N N . THR A 1 312 ? -40.855 -41.134 -39.71 1 96.65 312 THR A N 1
ATOM 2313 C CA . THR A 1 312 ? -42.304 -40.972 -39.647 1 96.65 312 THR A CA 1
ATOM 2314 C C . THR A 1 312 ? -42.876 -41.694 -38.43 1 96.65 312 THR A C 1
ATOM 2316 O O . THR A 1 312 ? -42.198 -42.521 -37.817 1 96.65 312 THR A O 1
ATOM 2319 N N . PHE A 1 313 ? -43.987 -41.353 -37.961 1 96.26 313 PHE A N 1
ATOM 2320 C CA . PHE A 1 313 ? -44.629 -41.974 -36.809 1 96.26 313 PHE A CA 1
ATOM 2321 C C . PHE A 1 313 ? -46.04 -42.432 -37.157 1 96.26 313 PHE A C 1
ATOM 2323 O O . PHE A 1 313 ? -46.838 -41.654 -37.684 1 96.26 313 PHE A O 1
ATOM 2330 N N . ASP A 1 314 ? -46.281 -43.738 -36.987 1 93.73 314 ASP A N 1
ATOM 2331 C CA . ASP A 1 314 ? -47.62 -44.302 -37.124 1 93.73 314 ASP A CA 1
ATOM 2332 C C . ASP A 1 314 ? -48.33 -44.366 -35.774 1 93.73 314 ASP A C 1
ATOM 2334 O O . ASP A 1 314 ? -47.985 -45.189 -34.923 1 93.73 314 ASP A O 1
ATOM 2338 N N . ALA A 1 315 ? -49.282 -43.624 -35.539 1 92.12 315 ALA A N 1
ATOM 2339 C CA . ALA A 1 315 ? -49.989 -43.5 -34.266 1 92.12 315 ALA A CA 1
ATOM 2340 C C . ALA A 1 315 ? -50.737 -44.786 -33.928 1 92.12 315 ALA A C 1
ATOM 2342 O O . ALA A 1 315 ? -50.941 -45.103 -32.753 1 92.12 315 ALA A O 1
ATOM 2343 N N . ALA A 1 316 ? -51.175 -45.622 -34.954 1 91.4 316 ALA A N 1
ATOM 2344 C CA . ALA A 1 316 ? -51.945 -46.844 -34.735 1 91.4 316 ALA A CA 1
ATOM 2345 C C . ALA A 1 316 ? -51.068 -47.948 -34.153 1 91.4 316 ALA A C 1
ATOM 2347 O O . ALA A 1 316 ? -51.486 -48.666 -33.241 1 91.4 316 ALA A O 1
ATOM 2348 N N . THR A 1 317 ? -49.777 -47.914 -34.6 1 90.96 317 THR A N 1
ATOM 2349 C CA . THR A 1 317 ? -48.878 -48.973 -34.157 1 90.96 317 THR A CA 1
ATOM 2350 C C . THR A 1 317 ? -47.833 -48.427 -33.188 1 90.96 317 THR A C 1
ATOM 2352 O O . THR A 1 317 ? -47.084 -49.192 -32.578 1 90.96 317 THR A O 1
ATOM 2355 N N . LYS A 1 318 ? -48.023 -47.1 -33.003 1 87.47 318 LYS A N 1
ATOM 2356 C CA . LYS A 1 318 ? -47.052 -46.441 -32.134 1 87.47 318 LYS A CA 1
ATOM 2357 C C . LYS A 1 318 ? -45.625 -46.822 -32.515 1 87.47 318 LYS A C 1
ATOM 2359 O O . LYS A 1 318 ? -44.827 -47.199 -31.655 1 87.47 318 LYS A O 1
ATOM 2364 N N . SER A 1 319 ? -45.371 -46.9 -33.77 1 94.14 319 SER A N 1
ATOM 2365 C CA . SER A 1 319 ? -44.085 -47.307 -34.326 1 94.14 319 SER A CA 1
ATOM 2366 C C . SER A 1 319 ? -43.528 -46.244 -35.267 1 94.14 319 SER A C 1
ATOM 2368 O O . SER A 1 319 ? -44.275 -45.404 -35.774 1 94.14 319 SER A O 1
ATOM 2370 N N . LEU A 1 320 ? -42.213 -46.296 -35.447 1 96.62 320 LEU A N 1
ATOM 2371 C CA . LEU A 1 320 ? -41.55 -45.337 -36.323 1 96.62 320 LEU A CA 1
ATOM 2372 C C . LEU A 1 320 ? -41.228 -45.967 -37.674 1 96.62 320 LEU A C 1
ATOM 2374 O O . LEU A 1 320 ? -40.971 -47.171 -37.757 1 96.62 320 LEU A O 1
ATOM 2378 N N . GLY A 1 321 ? -41.242 -45.231 -38.797 1 95.27 321 GLY A N 1
ATOM 2379 C CA . GLY A 1 321 ? -40.822 -45.566 -40.148 1 95.27 321 GLY A CA 1
ATOM 2380 C C . GLY A 1 321 ? -39.947 -44.502 -40.783 1 95.27 321 GLY A C 1
ATOM 2381 O O . GLY A 1 321 ? -39.402 -43.643 -40.086 1 95.27 321 GLY A O 1
ATOM 2382 N N . THR A 1 322 ? -39.554 -44.603 -42.085 1 95.69 322 THR A N 1
ATOM 2383 C CA . THR A 1 322 ? -38.74 -43.627 -42.801 1 95.69 322 THR A CA 1
ATOM 2384 C C . THR A 1 322 ? -39.452 -43.151 -44.063 1 95.69 322 THR A C 1
ATOM 2386 O O . THR A 1 322 ? -40.322 -43.846 -44.591 1 95.69 322 THR A O 1
ATOM 2389 N N . SER A 1 323 ? -39.349 -42.027 -44.47 1 96.14 323 SER A N 1
ATOM 2390 C CA . SER A 1 323 ? -39.848 -41.451 -45.715 1 96.14 323 SER A CA 1
ATOM 2391 C C . SER A 1 323 ? -38.878 -40.415 -46.273 1 96.14 323 SER A C 1
ATOM 2393 O O . SER A 1 323 ? -38.125 -39.793 -45.521 1 96.14 323 SER A O 1
ATOM 2395 N N . THR A 1 324 ? -38.746 -40.117 -47.534 1 95.69 324 THR A N 1
ATOM 2396 C CA . THR A 1 324 ? -37.95 -39.072 -48.17 1 95.69 324 THR A CA 1
ATOM 2397 C C . THR A 1 324 ? -38.763 -37.789 -48.319 1 95.69 324 THR A C 1
ATOM 2399 O O . THR A 1 324 ? -38.22 -36.743 -48.681 1 95.69 324 THR A O 1
ATOM 2402 N N . ASP A 1 325 ? -40.15 -37.877 -48.095 1 94.07 325 ASP A N 1
ATOM 2403 C CA . ASP A 1 325 ? -41.016 -36.702 -48.075 1 94.07 325 ASP A CA 1
ATOM 2404 C C . ASP A 1 325 ? -40.902 -35.958 -46.746 1 94.07 325 ASP A C 1
ATOM 2406 O O . ASP A 1 325 ? -41.449 -36.399 -45.733 1 94.07 325 ASP A O 1
ATOM 2410 N N . GLN A 1 326 ? -40.25 -34.837 -46.677 1 91.82 326 GLN A N 1
ATOM 2411 C CA . GLN A 1 326 ? -39.91 -34.085 -45.474 1 91.82 326 GLN A CA 1
ATOM 2412 C C . GLN A 1 326 ? -41.165 -33.637 -44.731 1 91.82 326 GLN A C 1
ATOM 2414 O O . GLN A 1 326 ? -41.132 -33.426 -43.517 1 91.82 326 GLN A O 1
ATOM 2419 N N . THR A 1 327 ? -42.308 -33.459 -45.437 1 93.23 327 THR A N 1
ATOM 2420 C CA . THR A 1 327 ? -43.547 -33.014 -44.809 1 93.23 327 THR A CA 1
ATOM 2421 C C . THR A 1 327 ? -44.104 -34.096 -43.888 1 93.23 327 THR A C 1
ATOM 2423 O O . THR A 1 327 ? -44.951 -33.818 -43.037 1 93.23 327 THR A O 1
ATOM 2426 N N . GLN A 1 328 ? -43.61 -35.307 -44.056 1 93.55 328 GLN A N 1
ATOM 2427 C CA . GLN A 1 328 ? -44.124 -36.426 -43.273 1 93.55 328 GLN A CA 1
ATOM 2428 C C . GLN A 1 328 ? -43.215 -36.731 -42.086 1 93.55 328 GLN A C 1
ATOM 2430 O O . GLN A 1 328 ? -43.525 -37.597 -41.266 1 93.55 328 GLN A O 1
ATOM 2435 N N . TRP A 1 329 ? -42.116 -36.037 -42.001 1 95.52 329 TRP A N 1
ATOM 2436 C CA . TRP A 1 329 ? -41.182 -36.296 -40.91 1 95.52 329 TRP A CA 1
ATOM 2437 C C . TRP A 1 329 ? -41.803 -35.937 -39.564 1 95.52 329 TRP A C 1
ATOM 2439 O O . TRP A 1 329 ? -42.284 -34.818 -39.375 1 95.52 329 TRP A O 1
ATOM 2449 N N . VAL A 1 330 ? -41.785 -36.848 -38.662 1 95.27 330 VAL A N 1
ATOM 2450 C CA . VAL A 1 330 ? -42.292 -36.553 -37.325 1 95.27 330 VAL A CA 1
ATOM 2451 C C . VAL A 1 330 ? -41.356 -35.572 -36.622 1 95.27 330 VAL A C 1
ATOM 2453 O O . VAL A 1 330 ? -40.161 -35.84 -36.478 1 95.27 330 VAL A O 1
ATOM 2456 N N . ASP A 1 331 ? -41.902 -34.519 -36.083 1 90.5 331 ASP A N 1
ATOM 2457 C CA . ASP A 1 331 ? -41.222 -33.446 -35.365 1 90.5 331 ASP A CA 1
ATOM 2458 C C . ASP A 1 331 ? -40.016 -32.937 -36.151 1 90.5 331 ASP A C 1
ATOM 2460 O O . ASP A 1 331 ? -39.093 -32.357 -35.576 1 90.5 331 ASP A O 1
ATOM 2464 N N . GLY A 1 332 ? -39.75 -33.272 -37.46 1 91.69 332 GLY A N 1
ATOM 2465 C CA . GLY A 1 332 ? -38.669 -32.852 -38.338 1 91.69 332 GLY A CA 1
ATOM 2466 C C . GLY A 1 332 ? -37.394 -33.648 -38.137 1 91.69 332 GLY A C 1
ATOM 2467 O O . GLY A 1 332 ? -36.305 -33.183 -38.478 1 91.69 332 GLY A O 1
ATOM 2468 N N . VAL A 1 333 ? -37.371 -34.815 -37.671 1 96.32 333 VAL A N 1
ATOM 2469 C CA . VAL A 1 333 ? -36.204 -35.582 -37.25 1 96.32 333 VAL A CA 1
ATOM 2470 C C . VAL A 1 333 ? -35.587 -36.288 -38.456 1 96.32 333 VAL A C 1
ATOM 2472 O O . VAL A 1 333 ? -36.207 -37.174 -39.049 1 96.32 333 VAL A O 1
ATOM 2475 N N . PRO A 1 334 ? -34.395 -35.949 -38.828 1 96.13 334 PRO A N 1
ATOM 2476 C CA . PRO A 1 334 ? -33.7 -36.659 -39.905 1 96.13 334 PRO A CA 1
ATOM 2477 C C . PRO A 1 334 ? -33.095 -37.983 -39.445 1 96.13 334 PRO A C 1
ATOM 2479 O O . PRO A 1 334 ? -32.808 -38.155 -38.258 1 96.13 334 PRO A O 1
ATOM 2482 N N . MET A 1 335 ? -32.92 -38.889 -40.385 1 97.11 335 MET A N 1
ATOM 2483 C CA . MET A 1 335 ? -32.187 -40.12 -40.103 1 97.11 335 MET A CA 1
ATOM 2484 C C . MET A 1 335 ? -30.682 -39.882 -40.154 1 97.11 335 MET A C 1
ATOM 2486 O O . MET A 1 335 ? -30.065 -40.005 -41.213 1 97.11 335 MET A O 1
ATOM 2490 N N . ILE A 1 336 ? -30.119 -39.6 -39.069 1 97.32 336 ILE A N 1
ATOM 2491 C CA . ILE A 1 336 ? -28.706 -39.243 -39.006 1 97.32 336 ILE A CA 1
ATOM 2492 C C . ILE A 1 336 ? -27.852 -40.509 -39.02 1 97.32 336 ILE A C 1
ATOM 2494 O O . ILE A 1 336 ? -26.776 -40.533 -39.621 1 97.32 336 ILE A O 1
ATOM 2498 N N . VAL A 1 337 ? -28.307 -41.512 -38.308 1 97.97 337 VAL A N 1
ATOM 2499 C CA . VAL A 1 337 ? -27.629 -42.802 -38.244 1 97.97 337 VAL A CA 1
ATOM 2500 C C . VAL A 1 337 ? -28.526 -43.887 -38.837 1 97.97 337 VAL A C 1
ATOM 2502 O O . VAL A 1 337 ? -29.725 -43.934 -38.553 1 97.97 337 VAL A O 1
ATOM 2505 N N . GLY A 1 338 ? -27.997 -44.763 -39.617 1 95.22 338 GLY A N 1
ATOM 2506 C CA . GLY A 1 338 ? -28.756 -45.836 -40.241 1 95.22 338 GLY A CA 1
ATOM 2507 C C . GLY A 1 338 ? -29.15 -46.931 -39.269 1 95.22 338 GLY A C 1
ATOM 2508 O O . GLY A 1 338 ? -28.727 -46.923 -38.111 1 95.22 338 GLY A O 1
ATOM 2509 N N . ARG A 1 339 ? -29.969 -47.907 -39.718 1 92.75 339 ARG A N 1
ATOM 2510 C CA . ARG A 1 339 ? -30.442 -49.019 -38.899 1 92.75 339 ARG A CA 1
ATOM 2511 C C . ARG A 1 339 ? -29.291 -49.94 -38.508 1 92.75 339 ARG A C 1
ATOM 2513 O O . ARG A 1 339 ? -29.407 -50.716 -37.558 1 92.75 339 ARG A O 1
ATOM 2520 N N . ASP A 1 340 ? -28.134 -49.955 -39.4 1 91.11 340 ASP A N 1
ATOM 2521 C CA . ASP A 1 340 ? -26.943 -50.757 -39.136 1 91.11 340 ASP A CA 1
ATOM 2522 C C . ASP A 1 340 ? -26.022 -50.059 -38.137 1 91.11 340 ASP A C 1
ATOM 2524 O O . ASP A 1 340 ? -24.938 -50.559 -37.83 1 91.11 340 ASP A O 1
ATOM 2528 N N . GLY A 1 341 ? -26.388 -48.716 -37.562 1 93.74 341 GLY A N 1
ATOM 2529 C CA . GLY A 1 341 ? -25.619 -48.004 -36.554 1 93.74 341 GLY A CA 1
ATOM 2530 C C . GLY A 1 341 ? -24.51 -47.151 -37.141 1 93.74 341 GLY A C 1
ATOM 2531 O O . GLY A 1 341 ? -23.686 -46.603 -36.405 1 93.74 341 GLY A O 1
ATOM 2532 N N . LYS A 1 342 ? -24.492 -46.988 -38.456 1 95.83 342 LYS A N 1
ATOM 2533 C CA . LYS A 1 342 ? -23.503 -46.15 -39.129 1 95.83 342 LYS A CA 1
ATOM 2534 C C . LYS A 1 342 ? -24.114 -44.822 -39.567 1 95.83 342 LYS A C 1
ATOM 2536 O O . LYS A 1 342 ? -25.335 -44.706 -39.693 1 95.83 342 LYS A O 1
ATOM 2541 N N . LEU A 1 343 ? -23.215 -43.958 -39.736 1 96.68 343 LEU A N 1
ATOM 2542 C CA . LEU A 1 343 ? -23.682 -42.646 -40.168 1 96.68 343 LEU A CA 1
ATOM 2543 C C . LEU A 1 343 ? -24.42 -42.743 -41.5 1 96.68 343 LEU A C 1
ATOM 2545 O O . LEU A 1 343 ? -23.989 -43.465 -42.402 1 96.68 343 LEU A O 1
ATOM 2549 N N . ASN A 1 344 ? -25.439 -41.996 -41.663 1 97.01 344 ASN A N 1
ATOM 2550 C CA . ASN A 1 344 ? -26.22 -41.968 -42.895 1 97.01 344 ASN A CA 1
ATOM 2551 C C . ASN A 1 344 ? -25.361 -41.576 -44.094 1 97.01 344 ASN A C 1
ATOM 2553 O O . ASN A 1 344 ? -24.733 -40.515 -44.093 1 97.01 344 ASN A O 1
ATOM 2557 N N . PRO A 1 345 ? -25.304 -42.36 -45.119 1 95.88 345 PRO A N 1
ATOM 2558 C CA . PRO A 1 345 ? -24.468 -42.071 -46.286 1 95.88 345 PRO A CA 1
ATOM 2559 C C . PRO A 1 345 ? -24.936 -40.839 -47.057 1 95.88 345 PRO A C 1
ATOM 2561 O O . PRO A 1 345 ? -24.202 -40.32 -47.903 1 95.88 345 PRO A O 1
ATOM 2564 N N . GLU A 1 346 ? -26.163 -40.333 -46.764 1 96.18 346 GLU A N 1
ATOM 2565 C CA . GLU A 1 346 ? -26.687 -39.146 -47.434 1 96.18 346 GLU A CA 1
ATOM 2566 C C . GLU A 1 346 ? -25.939 -37.89 -46.995 1 96.18 346 GLU A C 1
ATOM 2568 O O . GLU A 1 346 ? -26.022 -36.85 -47.652 1 96.18 346 GLU A O 1
ATOM 2573 N N . ILE A 1 347 ? -25.242 -37.997 -45.896 1 96.82 347 ILE A N 1
ATOM 2574 C CA . ILE A 1 347 ? -24.55 -36.846 -45.326 1 96.82 347 ILE A CA 1
ATOM 2575 C C . ILE A 1 347 ? -23.414 -36.417 -46.252 1 96.82 347 ILE A C 1
ATOM 2577 O O . ILE A 1 347 ? -22.548 -37.223 -46.598 1 96.82 347 ILE A O 1
ATOM 2581 N N . THR A 1 348 ? -23.369 -35.103 -46.653 1 95.18 348 THR A N 1
ATOM 2582 C CA . THR A 1 348 ? -22.395 -34.605 -47.618 1 95.18 348 THR A CA 1
ATOM 2583 C C . THR A 1 348 ? -21.35 -33.731 -46.93 1 95.18 348 THR A C 1
ATOM 2585 O O . THR A 1 348 ? -20.322 -33.4 -47.524 1 95.18 348 THR A O 1
ATOM 2588 N N . GLY A 1 349 ? -21.613 -33.342 -45.752 1 94.08 349 GLY A N 1
ATOM 2589 C CA . GLY A 1 349 ? -20.685 -32.501 -45.013 1 94.08 349 GLY A CA 1
ATOM 2590 C C . GLY A 1 349 ? -21.305 -31.867 -43.782 1 94.08 349 GLY A C 1
ATOM 2591 O O . GLY A 1 349 ? -22.371 -32.289 -43.33 1 94.08 349 GLY A O 1
ATOM 2592 N N . LEU A 1 350 ? -20.546 -30.954 -43.132 1 95.66 350 LEU A N 1
ATOM 2593 C CA . LEU A 1 350 ? -21.007 -30.24 -41.947 1 95.66 350 LEU A CA 1
ATOM 2594 C C . LEU A 1 350 ? -21.477 -28.835 -42.307 1 95.66 350 LEU A C 1
ATOM 2596 O O . LEU A 1 350 ? -20.876 -28.173 -43.156 1 95.66 350 LEU A O 1
ATOM 2600 N N . ARG A 1 351 ? -22.49 -28.366 -41.664 1 95.2 351 ARG A N 1
ATOM 2601 C CA . ARG A 1 351 ? -23.074 -27.049 -41.9 1 95.2 351 ARG A CA 1
ATOM 2602 C C . ARG A 1 351 ? -22.171 -25.946 -41.359 1 95.2 351 ARG A C 1
ATOM 2604 O O . ARG A 1 351 ? -22.167 -24.829 -41.881 1 95.2 351 ARG A O 1
ATOM 2611 N N . TRP A 1 352 ? -21.386 -26.147 -40.343 1 95.93 352 TRP A N 1
ATOM 2612 C CA . TRP A 1 352 ? -20.525 -25.139 -39.734 1 95.93 352 TRP A CA 1
ATOM 2613 C C . TRP A 1 352 ? -19.198 -25.749 -39.295 1 95.93 352 TRP A C 1
ATOM 2615 O O . TRP A 1 352 ? -18.749 -25.531 -38.167 1 95.93 352 TRP A O 1
ATOM 2625 N N . GLY A 1 353 ? -18.586 -26.555 -40.084 1 93 353 GLY A N 1
ATOM 2626 C CA . GLY A 1 353 ? -17.352 -27.269 -39.801 1 93 353 GLY A CA 1
ATOM 2627 C C . GLY A 1 353 ? -16.195 -26.35 -39.457 1 93 353 GLY A C 1
ATOM 2628 O O . GLY A 1 353 ? -15.269 -26.747 -38.747 1 93 353 GLY A O 1
ATOM 2629 N N . ASP A 1 354 ? -16.244 -25.076 -39.895 1 93.15 354 ASP A N 1
ATOM 2630 C CA . ASP A 1 354 ? -15.146 -24.138 -39.682 1 93.15 354 ASP A CA 1
ATOM 2631 C C . ASP A 1 354 ? -15.294 -23.415 -38.345 1 93.15 354 ASP A C 1
ATOM 2633 O O . ASP A 1 354 ? -14.441 -22.606 -37.973 1 93.15 354 ASP A O 1
ATOM 2637 N N . ASP A 1 355 ? -16.378 -23.657 -37.591 1 97.08 355 ASP A N 1
ATOM 2638 C CA . ASP A 1 355 ? -16.666 -22.944 -36.35 1 97.08 355 ASP A CA 1
ATOM 2639 C C . ASP A 1 355 ? -16.708 -23.903 -35.162 1 97.08 355 ASP A C 1
ATOM 2641 O O . ASP A 1 355 ? -17.452 -23.682 -34.205 1 97.08 355 ASP A O 1
ATOM 2645 N N . LEU A 1 356 ? -15.866 -24.981 -35.278 1 96.48 356 LEU A N 1
ATOM 2646 C CA . LEU A 1 356 ? -15.943 -26.016 -34.253 1 96.48 356 LEU A CA 1
ATOM 2647 C C . LEU A 1 356 ? -14.658 -26.067 -33.434 1 96.48 356 LEU A C 1
ATOM 2649 O O . LEU A 1 356 ? -14.576 -26.797 -32.443 1 96.48 356 LEU A O 1
ATOM 2653 N N . ASP A 1 357 ? -13.676 -25.224 -33.771 1 95.85 357 ASP A N 1
ATOM 2654 C CA . ASP A 1 357 ? -12.375 -25.309 -33.115 1 95.85 357 ASP A CA 1
ATOM 2655 C C . ASP A 1 357 ? -12.308 -24.377 -31.907 1 95.85 357 ASP A C 1
ATOM 2657 O O . ASP A 1 357 ? -11.71 -23.302 -31.979 1 95.85 357 ASP A O 1
ATOM 2661 N N . TRP A 1 358 ? -12.766 -24.818 -30.823 1 95.84 358 TRP A N 1
ATOM 2662 C CA . TRP A 1 358 ? -12.805 -24.053 -29.581 1 95.84 358 TRP A CA 1
ATOM 2663 C C . TRP A 1 358 ? -11.397 -23.784 -29.062 1 95.84 358 TRP A C 1
ATOM 2665 O O . TRP A 1 358 ? -11.15 -22.759 -28.422 1 95.84 358 TRP A O 1
ATOM 2675 N N . GLU A 1 359 ? -10.456 -24.68 -29.212 1 93.93 359 GLU A N 1
ATOM 2676 C CA . GLU A 1 359 ? -9.088 -24.513 -28.73 1 93.93 359 GLU A CA 1
ATOM 2677 C C . GLU A 1 359 ? -8.416 -23.309 -29.382 1 93.93 359 GLU A C 1
ATOM 2679 O O . GLU A 1 359 ? -7.79 -22.495 -28.699 1 93.93 359 GLU A O 1
ATOM 2684 N N . LYS A 1 360 ? -8.524 -23.244 -30.65 1 94.85 360 LYS A N 1
ATOM 2685 C CA . LYS A 1 360 ? -7.934 -22.125 -31.379 1 94.85 360 LYS A CA 1
ATOM 2686 C C . LYS A 1 360 ? -8.557 -20.8 -30.951 1 94.85 360 LYS A C 1
ATOM 2688 O O . LYS A 1 360 ? -7.87 -19.778 -30.886 1 94.85 360 LYS A O 1
ATOM 2693 N N . ALA A 1 361 ? -9.848 -20.807 -30.716 1 95.92 361 ALA A N 1
ATOM 2694 C CA . ALA A 1 361 ? -10.547 -19.583 -30.334 1 95.92 361 ALA A CA 1
ATOM 2695 C C . ALA A 1 361 ? -10.144 -19.136 -28.932 1 95.92 361 ALA A C 1
ATOM 2697 O O . ALA A 1 361 ? -10.14 -17.94 -28.631 1 95.92 361 ALA A O 1
ATOM 2698 N N . LEU A 1 362 ? -9.76 -20.06 -28.099 1 94.85 362 LEU A N 1
ATOM 2699 C CA . LEU A 1 362 ? -9.505 -19.769 -26.693 1 94.85 362 LEU A CA 1
ATOM 2700 C C . LEU A 1 362 ? -8.028 -19.469 -26.459 1 94.85 362 LEU A C 1
ATOM 2702 O O . LEU A 1 362 ? -7.678 -18.74 -25.528 1 94.85 362 LEU A O 1
ATOM 2706 N N . PHE A 1 363 ? -7.167 -20.084 -27.267 1 95.15 363 PHE A N 1
ATOM 2707 C CA . PHE A 1 363 ? -5.745 -20.043 -26.95 1 95.15 363 PHE A CA 1
ATOM 2708 C C . PHE A 1 363 ? -4.982 -19.227 -27.987 1 95.15 363 PHE A C 1
ATOM 2710 O O . PHE A 1 363 ? -5.504 -18.942 -29.066 1 95.15 363 PHE A O 1
ATOM 2717 N N . ARG A 1 364 ? -3.81 -18.772 -27.559 1 95.81 364 ARG A N 1
ATOM 2718 C CA . ARG A 1 364 ? -2.892 -18.012 -28.401 1 95.81 364 ARG A CA 1
ATOM 2719 C C . ARG A 1 364 ? -1.443 -18.387 -28.107 1 95.81 364 ARG A C 1
ATOM 2721 O O . ARG A 1 364 ? -1.17 -19.149 -27.178 1 95.81 364 ARG A O 1
ATOM 2728 N N . THR A 1 365 ? -0.63 -17.88 -28.968 1 96.05 365 THR A N 1
ATOM 2729 C CA . THR A 1 365 ? 0.787 -17.856 -28.625 1 96.05 365 THR A CA 1
ATOM 2730 C C . THR A 1 365 ? 1.129 -16.603 -27.824 1 96.05 365 THR A C 1
ATOM 2732 O O . THR A 1 365 ? 0.987 -15.484 -28.322 1 96.05 365 THR A O 1
ATOM 2735 N N . GLY A 1 366 ? 1.528 -16.831 -26.664 1 95.64 366 GLY A N 1
ATOM 2736 C CA . GLY A 1 366 ? 1.851 -15.696 -25.816 1 95.64 366 GLY A CA 1
ATOM 2737 C C . GLY A 1 366 ? 3.254 -15.163 -26.04 1 95.64 366 GLY A C 1
ATOM 2738 O O . GLY A 1 366 ? 4.164 -15.921 -26.383 1 95.64 366 GLY A O 1
ATOM 2739 N N . TYR A 1 367 ? 3.431 -13.913 -25.799 1 96.07 367 TYR A N 1
ATOM 2740 C CA . TYR A 1 367 ? 4.737 -13.268 -25.867 1 96.07 367 TYR A CA 1
ATOM 2741 C C . TYR A 1 367 ? 5.295 -13.017 -24.471 1 96.07 367 TYR A C 1
ATOM 2743 O O . TYR A 1 367 ? 4.55 -12.674 -23.55 1 96.07 367 TYR A O 1
ATOM 2751 N N . ARG A 1 368 ? 6.628 -13.283 -24.322 1 95.08 368 ARG A N 1
ATOM 2752 C CA . ARG A 1 368 ? 7.324 -13.034 -23.064 1 95.08 368 ARG A CA 1
ATOM 2753 C C . ARG A 1 368 ? 8.521 -12.112 -23.274 1 95.08 368 ARG A C 1
ATOM 2755 O O . ARG A 1 368 ? 9.385 -12.388 -24.109 1 95.08 368 ARG A O 1
ATOM 2762 N N . GLY A 1 369 ? 8.577 -10.977 -22.618 1 96.16 369 GLY A N 1
ATOM 2763 C CA . GLY A 1 369 ? 9.697 -10.051 -22.638 1 96.16 369 GLY A CA 1
ATOM 2764 C C . GLY A 1 369 ? 10.221 -9.717 -21.254 1 96.16 369 GLY A C 1
ATOM 2765 O O . GLY A 1 369 ? 9.443 -9.41 -20.348 1 96.16 369 GLY A O 1
ATOM 2766 N N . GLU A 1 370 ? 11.554 -9.911 -21.078 1 95.55 370 GLU A N 1
ATOM 2767 C CA . GLU A 1 370 ? 12.188 -9.628 -19.794 1 95.55 370 GLU A CA 1
ATOM 2768 C C . GLU A 1 370 ? 13.428 -8.755 -19.972 1 95.55 370 GLU A C 1
ATOM 2770 O O . GLU A 1 370 ? 14.218 -8.97 -20.893 1 95.55 370 GLU A O 1
ATOM 2775 N N . TYR A 1 371 ? 13.64 -7.748 -19.203 1 96.31 371 TYR A N 1
ATOM 2776 C CA . TYR A 1 371 ? 14.774 -6.831 -19.176 1 96.31 371 TYR A CA 1
ATOM 2777 C C . TYR A 1 371 ? 15.328 -6.689 -17.764 1 96.31 371 TYR A C 1
ATOM 2779 O O . TYR A 1 371 ? 14.586 -6.38 -16.828 1 96.31 371 TYR A O 1
ATOM 2787 N N . ASN A 1 372 ? 16.637 -6.966 -17.638 1 95.27 372 ASN A N 1
ATOM 2788 C CA . ASN A 1 372 ? 17.286 -6.843 -16.337 1 95.27 372 ASN A CA 1
ATOM 2789 C C . ASN A 1 372 ? 18.573 -6.028 -16.428 1 95.27 372 ASN A C 1
ATOM 2791 O O . ASN A 1 372 ? 19.375 -6.225 -17.343 1 95.27 372 ASN A O 1
ATOM 2795 N N . LEU A 1 373 ? 18.761 -5.148 -15.59 1 94.68 373 LEU A N 1
ATOM 2796 C CA . LEU A 1 373 ? 19.999 -4.405 -15.382 1 94.68 373 LEU A CA 1
ATOM 2797 C C . LEU A 1 373 ? 20.475 -4.535 -13.939 1 94.68 373 LEU A C 1
ATOM 2799 O O . LEU A 1 373 ? 19.737 -4.208 -13.006 1 94.68 373 LEU A O 1
ATOM 2803 N N . SER A 1 374 ? 21.628 -5.114 -13.726 1 92.74 374 SER A N 1
ATOM 2804 C CA . SER A 1 374 ? 22.16 -5.241 -12.373 1 92.74 374 SER A CA 1
ATOM 2805 C C . SER A 1 374 ? 23.657 -4.953 -12.338 1 92.74 374 SER A C 1
ATOM 2807 O O . SER A 1 374 ? 24.352 -5.132 -13.34 1 92.74 374 SER A O 1
ATOM 2809 N N . GLY A 1 375 ? 24.146 -4.524 -11.255 1 90.28 375 GLY A N 1
ATOM 2810 C CA . GLY A 1 375 ? 25.559 -4.222 -11.091 1 90.28 375 GLY A CA 1
ATOM 2811 C C . GLY A 1 375 ? 25.975 -4.084 -9.638 1 90.28 375 GLY A C 1
ATOM 2812 O O . GLY A 1 375 ? 25.128 -4.083 -8.742 1 90.28 375 GLY A O 1
ATOM 2813 N N . SER A 1 376 ? 27.28 -4.072 -9.428 1 90.46 376 SER A N 1
ATOM 2814 C CA . SER A 1 376 ? 27.819 -4.015 -8.073 1 90.46 376 SER A CA 1
ATOM 2815 C C . SER A 1 376 ? 29.189 -3.345 -8.051 1 90.46 376 SER A C 1
ATOM 2817 O O . SER A 1 376 ? 29.848 -3.233 -9.087 1 90.46 376 SER A O 1
ATOM 2819 N N . TYR A 1 377 ? 29.569 -2.852 -6.943 1 91.43 377 TYR A N 1
ATOM 2820 C CA . TYR A 1 377 ? 30.877 -2.298 -6.61 1 91.43 377 TYR A CA 1
ATOM 2821 C C . TYR A 1 377 ? 31.225 -2.56 -5.15 1 91.43 377 TYR A C 1
ATOM 2823 O O . TYR A 1 377 ? 30.361 -2.474 -4.274 1 91.43 377 TYR A O 1
ATOM 2831 N N . SER A 1 378 ? 32.433 -2.976 -4.934 1 90.42 378 SER A N 1
ATOM 2832 C CA . SER A 1 378 ? 32.849 -3.253 -3.563 1 90.42 378 SER A CA 1
ATOM 2833 C C . SER A 1 378 ? 34.311 -2.88 -3.344 1 90.42 378 SER A C 1
ATOM 2835 O O . SER A 1 378 ? 35.134 -3.009 -4.253 1 90.42 378 SER A O 1
ATOM 2837 N N . ASN A 1 379 ? 34.635 -2.374 -2.231 1 87.3 379 ASN A N 1
ATOM 2838 C CA . ASN A 1 379 ? 35.987 -2.189 -1.716 1 87.3 379 ASN A CA 1
ATOM 2839 C C . ASN A 1 379 ? 36.067 -2.507 -0.225 1 87.3 379 ASN A C 1
ATOM 2841 O O . ASN A 1 379 ? 35.208 -3.21 0.311 1 87.3 379 ASN A O 1
ATOM 2845 N N . ASP A 1 380 ? 37.126 -2.137 0.458 1 83.3 380 ASP A N 1
ATOM 2846 C CA . ASP A 1 380 ? 37.338 -2.534 1.846 1 83.3 380 ASP A CA 1
ATOM 2847 C C . ASP A 1 380 ? 36.352 -1.83 2.775 1 83.3 380 ASP A C 1
ATOM 2849 O O . ASP A 1 380 ? 36.143 -2.263 3.911 1 83.3 380 ASP A O 1
ATOM 2853 N N . LYS A 1 381 ? 35.706 -0.797 2.284 1 88.24 381 LYS A N 1
ATOM 2854 C CA . LYS A 1 381 ? 34.872 0.016 3.164 1 88.24 381 LYS A CA 1
ATOM 2855 C C . LYS A 1 381 ? 33.391 -0.183 2.857 1 88.24 381 LYS A C 1
ATOM 2857 O O . LYS A 1 381 ? 32.535 0.072 3.706 1 88.24 381 LYS A O 1
ATOM 2862 N N . ILE A 1 382 ? 33.149 -0.615 1.582 1 90.41 382 ILE A N 1
ATOM 2863 C CA . ILE A 1 382 ? 31.738 -0.637 1.21 1 90.41 382 ILE A CA 1
ATOM 2864 C C . ILE A 1 382 ? 31.48 -1.783 0.235 1 90.41 382 ILE A C 1
ATOM 2866 O O . ILE A 1 382 ? 32.383 -2.204 -0.491 1 90.41 382 ILE A O 1
ATOM 2870 N N . ASN A 1 383 ? 30.305 -2.35 0.272 1 91.99 383 ASN A N 1
ATOM 2871 C CA . ASN A 1 383 ? 29.755 -3.309 -0.681 1 91.99 383 ASN A CA 1
ATOM 2872 C C . ASN A 1 383 ? 28.372 -2.886 -1.166 1 91.99 383 ASN A C 1
ATOM 2874 O O . ASN A 1 383 ? 27.47 -2.656 -0.359 1 91.99 383 ASN A O 1
ATOM 2878 N N . THR A 1 384 ? 28.246 -2.779 -2.518 1 92.31 384 THR A N 1
ATOM 2879 C CA . THR A 1 384 ? 26.987 -2.268 -3.049 1 92.31 384 THR A CA 1
ATOM 2880 C C . THR A 1 384 ? 26.443 -3.192 -4.136 1 92.31 384 THR A C 1
ATOM 2882 O O . THR A 1 384 ? 27.209 -3.889 -4.805 1 92.31 384 THR A O 1
ATOM 2885 N N . PHE A 1 385 ? 25.153 -3.207 -4.352 1 92.79 385 PHE A N 1
ATOM 2886 C CA . PHE A 1 385 ? 24.461 -3.918 -5.419 1 92.79 385 PHE A CA 1
ATOM 2887 C C . PHE A 1 385 ? 23.178 -3.194 -5.81 1 92.79 385 PHE A C 1
ATOM 2889 O O . PHE A 1 385 ? 22.452 -2.697 -4.946 1 92.79 385 PHE A O 1
ATOM 2896 N N . MET A 1 386 ? 22.965 -3.032 -7.071 1 92.74 386 MET A N 1
ATOM 2897 C CA . MET A 1 386 ? 21.741 -2.45 -7.615 1 92.74 386 MET A CA 1
ATOM 2898 C C . MET A 1 386 ? 21.161 -3.333 -8.716 1 92.74 386 MET A C 1
ATOM 2900 O O . MET A 1 386 ? 21.905 -3.917 -9.505 1 92.74 386 MET A O 1
ATOM 2904 N N . SER A 1 387 ? 19.8 -3.394 -8.763 1 94.09 387 SER A N 1
ATOM 2905 C CA . SER A 1 387 ? 19.152 -4.196 -9.795 1 94.09 387 SER A CA 1
ATOM 2906 C C . SER A 1 387 ? 17.812 -3.594 -10.203 1 94.09 387 SER A C 1
ATOM 2908 O O . SER A 1 387 ? 17.067 -3.094 -9.358 1 94.09 387 SER A O 1
ATOM 2910 N N . LEU A 1 388 ? 17.535 -3.546 -11.49 1 94.07 388 LEU A N 1
ATOM 2911 C CA . LEU A 1 388 ? 16.257 -3.192 -12.1 1 94.07 388 LEU A CA 1
ATOM 2912 C C . LEU A 1 388 ? 15.782 -4.292 -13.044 1 94.07 388 LEU A C 1
ATOM 2914 O O . LEU A 1 388 ? 16.545 -4.759 -13.893 1 94.07 388 LEU A O 1
ATOM 2918 N N . GLY A 1 389 ? 14.515 -4.707 -12.829 1 95.05 389 GLY A N 1
ATOM 2919 C CA . GLY A 1 389 ? 13.96 -5.759 -13.666 1 95.05 389 GLY A CA 1
ATOM 2920 C C . GLY A 1 389 ? 12.538 -5.478 -14.113 1 95.05 389 GLY A C 1
ATOM 2921 O O . GLY A 1 389 ? 11.742 -4.922 -13.353 1 95.05 389 GLY A O 1
ATOM 2922 N N . HIS A 1 390 ? 12.203 -5.838 -15.354 1 96 390 HIS A N 1
ATOM 2923 C CA . HIS A 1 390 ? 10.854 -5.741 -15.901 1 96 390 HIS A CA 1
ATOM 2924 C C . HIS A 1 390 ? 10.515 -6.962 -16.749 1 96 390 HIS A C 1
ATOM 2926 O O . HIS A 1 390 ? 11.315 -7.382 -17.588 1 96 390 HIS A O 1
ATOM 2932 N N . ILE A 1 391 ? 9.338 -7.489 -16.523 1 96.28 391 ILE A N 1
ATOM 2933 C CA . ILE A 1 391 ? 8.908 -8.638 -17.312 1 96.28 391 ILE A CA 1
ATOM 2934 C C . ILE A 1 391 ? 7.449 -8.462 -17.728 1 96.28 391 ILE A C 1
ATOM 2936 O O . ILE A 1 391 ? 6.642 -7.918 -16.97 1 96.28 391 ILE A O 1
ATOM 2940 N N . THR A 1 392 ? 7.132 -8.816 -18.895 1 96.26 392 THR A N 1
ATOM 2941 C CA . THR A 1 392 ? 5.777 -8.978 -19.412 1 96.26 392 THR A CA 1
ATOM 2942 C C . THR A 1 392 ? 5.582 -10.378 -19.988 1 96.26 392 THR A C 1
ATOM 2944 O O . THR A 1 392 ? 6.393 -10.842 -20.792 1 96.26 392 THR A O 1
ATOM 2947 N N . GLU A 1 393 ? 4.565 -11.004 -19.523 1 94.94 393 GLU A N 1
ATOM 2948 C CA . GLU A 1 393 ? 4.274 -12.36 -19.978 1 94.94 393 GLU A CA 1
ATOM 2949 C C . GLU A 1 393 ? 2.793 -12.526 -20.305 1 94.94 393 GLU A C 1
ATOM 2951 O O . GLU A 1 393 ? 1.939 -12.386 -19.428 1 94.94 393 GLU A O 1
ATOM 2956 N N . GLN A 1 394 ? 2.587 -12.858 -21.577 1 95.44 394 GLN A N 1
ATOM 2957 C CA . GLN A 1 394 ? 1.235 -13.211 -21.997 1 95.44 394 GLN A CA 1
ATOM 2958 C C . GLN A 1 394 ? 0.987 -14.71 -21.85 1 95.44 394 GLN A C 1
ATOM 2960 O O . GLN A 1 394 ? 1.81 -15.525 -22.272 1 95.44 394 GLN A O 1
ATOM 2965 N N . GLY A 1 395 ? -0.148 -15.061 -21.174 1 93.6 395 GLY A N 1
ATOM 2966 C CA . GLY A 1 395 ? -0.513 -16.468 -21.127 1 93.6 395 GLY A CA 1
ATOM 2967 C C . GLY A 1 395 ? -0.983 -17.007 -22.465 1 93.6 395 GLY A C 1
ATOM 2968 O O . GLY A 1 395 ? -1.316 -16.237 -23.368 1 93.6 395 GLY A O 1
ATOM 2969 N N . TYR A 1 396 ? -0.954 -18.3 -22.601 1 94.11 396 TYR A N 1
ATOM 2970 C CA . TYR A 1 396 ? -1.416 -18.876 -23.86 1 94.11 396 TYR A CA 1
ATOM 2971 C C . TYR A 1 396 ? -2.935 -18.811 -23.965 1 94.11 396 TYR A C 1
ATOM 2973 O O . TYR A 1 396 ? -3.493 -18.925 -25.059 1 94.11 396 TYR A O 1
ATOM 2981 N N . ARG A 1 397 ? -3.645 -18.739 -22.86 1 94.69 397 ARG A N 1
ATOM 2982 C CA . ARG A 1 397 ? -5.068 -18.42 -22.912 1 94.69 397 ARG A CA 1
ATOM 2983 C C . ARG A 1 397 ? -5.287 -16.933 -23.168 1 94.69 397 ARG A C 1
ATOM 2985 O O . ARG A 1 397 ? -4.707 -16.088 -22.483 1 94.69 397 ARG A O 1
ATOM 2992 N N . LYS A 1 398 ? -6.131 -16.629 -24.028 1 94.97 398 LYS A N 1
ATOM 2993 C CA . LYS A 1 398 ? -6.391 -15.229 -24.351 1 94.97 398 LYS A CA 1
ATOM 2994 C C . LYS A 1 398 ? -6.886 -14.465 -23.126 1 94.97 398 LYS A C 1
ATOM 2996 O O . LYS A 1 398 ? -7.566 -15.031 -22.268 1 94.97 398 LYS A O 1
ATOM 3001 N N . ASN A 1 399 ? -6.488 -13.216 -22.974 1 94 399 ASN A N 1
ATOM 3002 C CA . ASN A 1 399 ? -6.89 -12.279 -21.93 1 94 399 ASN A CA 1
ATOM 3003 C C . ASN A 1 399 ? -6.255 -12.63 -20.587 1 94 399 ASN A C 1
ATOM 3005 O O . ASN A 1 399 ? -6.868 -12.433 -19.536 1 94 399 ASN A O 1
ATOM 3009 N N . THR A 1 400 ? -5.152 -13.329 -20.529 1 94.27 400 THR A N 1
ATOM 3010 C CA . THR A 1 400 ? -4.323 -13.562 -19.352 1 94.27 400 THR A CA 1
ATOM 3011 C C . THR A 1 400 ? -2.94 -12.942 -19.533 1 94.27 400 THR A C 1
ATOM 3013 O O . THR A 1 400 ? -2.321 -13.09 -20.589 1 94.27 400 THR A O 1
ATOM 3016 N N . GLU A 1 401 ? -2.524 -12.252 -18.574 1 95.19 401 GLU A N 1
ATOM 3017 C CA . GLU A 1 401 ? -1.256 -11.536 -18.678 1 95.19 401 GLU A CA 1
ATOM 3018 C C . GLU A 1 401 ? -0.657 -11.272 -17.299 1 95.19 401 GLU A C 1
ATOM 3020 O O . GLU A 1 401 ? -1.378 -11.231 -16.301 1 95.19 401 GLU A O 1
ATOM 3025 N N . TYR A 1 402 ? 0.695 -11.167 -17.23 1 94.97 402 TYR A N 1
ATOM 3026 C CA . TYR A 1 402 ? 1.433 -10.81 -16.023 1 94.97 402 TYR A CA 1
ATOM 3027 C C . TYR A 1 402 ? 2.514 -9.78 -16.329 1 94.97 402 TYR A C 1
ATOM 3029 O O . TYR A 1 402 ? 3.266 -9.929 -17.296 1 94.97 402 TYR A O 1
ATOM 3037 N N . GLU A 1 403 ? 2.579 -8.8 -15.573 1 96.02 403 GLU A N 1
ATOM 3038 C CA . GLU A 1 403 ? 3.599 -7.76 -15.681 1 96.02 403 GLU A CA 1
ATOM 3039 C C . GLU A 1 403 ? 4.182 -7.415 -14.314 1 96.02 403 GLU A C 1
ATOM 3041 O O . GLU A 1 403 ? 3.442 -7.237 -13.345 1 96.02 403 GLU A O 1
ATOM 3046 N N . ARG A 1 404 ? 5.511 -7.364 -14.219 1 95.65 404 ARG A N 1
ATOM 3047 C CA . ARG A 1 404 ? 6.159 -7.014 -12.96 1 95.65 404 ARG A CA 1
ATOM 3048 C C . ARG A 1 404 ? 7.336 -6.072 -13.193 1 95.65 404 ARG A C 1
ATOM 3050 O O . ARG A 1 404 ? 8.134 -6.282 -14.108 1 95.65 404 ARG A O 1
ATOM 3057 N N . THR A 1 405 ? 7.51 -5.103 -12.489 1 95.29 405 THR A N 1
ATOM 3058 C CA . THR A 1 405 ? 8.677 -4.234 -12.39 1 95.29 405 THR A CA 1
ATOM 3059 C C . THR A 1 405 ? 9.286 -4.302 -10.992 1 95.29 405 THR A C 1
ATOM 3061 O O . THR A 1 405 ? 8.584 -4.125 -9.995 1 95.29 405 THR A O 1
ATOM 3064 N N . SER A 1 406 ? 10.579 -4.616 -10.909 1 93.76 406 SER A N 1
ATOM 3065 C CA . SER A 1 406 ? 11.241 -4.762 -9.616 1 93.76 406 SER A CA 1
ATOM 3066 C C . SER A 1 406 ? 12.514 -3.925 -9.55 1 93.76 406 SER A C 1
ATOM 3068 O O . SER A 1 406 ? 13.186 -3.726 -10.564 1 93.76 406 SER A O 1
ATOM 3070 N N . ALA A 1 407 ? 12.828 -3.464 -8.457 1 92.84 407 ALA A N 1
ATOM 3071 C CA . ALA A 1 407 ? 14.048 -2.721 -8.151 1 92.84 407 ALA A CA 1
ATOM 3072 C C . ALA A 1 407 ? 14.628 -3.149 -6.806 1 92.84 407 ALA A C 1
ATOM 3074 O O . ALA A 1 407 ? 13.885 -3.42 -5.86 1 92.84 407 ALA A O 1
ATOM 3075 N N . ARG A 1 408 ? 15.967 -3.213 -6.683 1 92.65 408 ARG A N 1
ATOM 3076 C CA . ARG A 1 408 ? 16.64 -3.584 -5.442 1 92.65 408 ARG A CA 1
ATOM 3077 C C . ARG A 1 408 ? 17.906 -2.757 -5.238 1 92.65 408 ARG A C 1
ATOM 3079 O O . ARG A 1 408 ? 18.65 -2.508 -6.189 1 92.65 408 ARG A O 1
ATOM 3086 N N . LEU A 1 409 ? 18.222 -2.344 -4.034 1 92.33 409 LEU A N 1
ATOM 3087 C CA . LEU A 1 409 ? 19.433 -1.657 -3.6 1 92.33 409 LEU A CA 1
ATOM 3088 C C . LEU A 1 409 ? 19.987 -2.285 -2.325 1 92.33 409 LEU A C 1
ATOM 3090 O O . LEU A 1 409 ? 19.244 -2.517 -1.369 1 92.33 409 LEU A O 1
ATOM 3094 N N . ASN A 1 410 ? 21.186 -2.68 -2.328 1 91.93 410 ASN A N 1
ATOM 3095 C CA . ASN A 1 410 ? 21.903 -3.213 -1.174 1 91.93 410 ASN A CA 1
ATOM 3096 C C . ASN A 1 410 ? 23.154 -2.395 -0.865 1 91.93 410 ASN A C 1
ATOM 3098 O O . ASN A 1 410 ? 23.956 -2.118 -1.758 1 91.93 410 ASN A O 1
ATOM 3102 N N . LEU A 1 411 ? 23.346 -1.956 0.385 1 91.67 411 LEU A N 1
ATOM 3103 C CA . LEU A 1 411 ? 24.481 -1.168 0.851 1 91.67 411 LEU A CA 1
ATOM 3104 C C . LEU A 1 411 ? 25.009 -1.706 2.176 1 91.67 411 LEU A C 1
ATOM 3106 O O . LEU A 1 411 ? 24.268 -1.784 3.159 1 91.67 411 LEU A O 1
ATOM 3110 N N . ASP A 1 412 ? 26.267 -2.04 2.225 1 91.85 412 ASP A N 1
ATOM 3111 C CA . ASP A 1 412 ? 26.937 -2.47 3.448 1 91.85 412 ASP A CA 1
ATOM 3112 C C . ASP A 1 412 ? 28.186 -1.633 3.713 1 91.85 412 ASP A C 1
ATOM 3114 O O . ASP A 1 412 ? 29.078 -1.554 2.866 1 91.85 412 ASP A O 1
ATOM 3118 N N . TYR A 1 413 ? 28.299 -1.059 4.888 1 93.01 413 TYR A N 1
ATOM 3119 C CA . TYR A 1 413 ? 29.433 -0.236 5.295 1 93.01 413 TYR A CA 1
ATOM 3120 C C . TYR A 1 413 ? 30.263 -0.94 6.361 1 93.01 413 TYR A C 1
ATOM 3122 O O . TYR A 1 413 ? 29.714 -1.563 7.273 1 93.01 413 TYR A O 1
ATOM 3130 N N . LYS A 1 414 ? 31.494 -0.91 6.139 1 91.47 414 LYS A N 1
ATOM 3131 C CA . LYS A 1 414 ? 32.403 -1.086 7.269 1 91.47 414 LYS A CA 1
ATOM 3132 C C . LYS A 1 414 ? 32.761 0.257 7.9 1 91.47 414 LYS A C 1
ATOM 3134 O O . LYS A 1 414 ? 33.776 0.863 7.549 1 91.47 414 LYS A O 1
ATOM 3139 N N . VAL A 1 415 ? 32.062 0.628 8.842 1 88.24 415 VAL A N 1
ATOM 3140 C CA . VAL A 1 415 ? 32.152 1.978 9.39 1 88.24 415 VAL A CA 1
ATOM 3141 C C . VAL A 1 415 ? 33.503 2.169 10.075 1 88.24 415 VAL A C 1
ATOM 3143 O O . VAL A 1 415 ? 34.184 3.172 9.848 1 88.24 415 VAL A O 1
ATOM 3146 N N . ASN A 1 416 ? 33.905 1.278 10.961 1 84.86 416 ASN A N 1
ATOM 3147 C CA . ASN A 1 416 ? 35.2 1.178 11.626 1 84.86 416 ASN A CA 1
ATOM 3148 C C . ASN A 1 416 ? 35.496 -0.254 12.064 1 84.86 416 ASN A C 1
ATOM 3150 O O . ASN A 1 416 ? 34.865 -1.197 11.583 1 84.86 416 ASN A O 1
ATOM 3154 N N . LYS A 1 417 ? 36.47 -0.41 12.842 1 82.21 417 LYS A N 1
ATOM 3155 C CA . LYS A 1 417 ? 36.891 -1.755 13.224 1 82.21 417 LYS A CA 1
ATOM 3156 C C . LYS A 1 417 ? 35.851 -2.424 14.118 1 82.21 417 LYS A C 1
ATOM 3158 O O . LYS A 1 417 ? 35.795 -3.653 14.202 1 82.21 417 LYS A O 1
ATOM 3163 N N . PHE A 1 418 ? 34.936 -1.639 14.745 1 86.81 418 PHE A N 1
ATOM 3164 C CA . PHE A 1 418 ? 34.052 -2.247 15.733 1 86.81 418 PHE A CA 1
ATOM 3165 C C . PHE A 1 418 ? 32.622 -2.314 15.211 1 86.81 418 PHE A C 1
ATOM 3167 O O . PHE A 1 418 ? 31.783 -3.02 15.774 1 86.81 418 PHE A O 1
ATOM 3174 N N . LEU A 1 419 ? 32.287 -1.577 14.029 1 91.24 419 LEU A N 1
ATOM 3175 C CA . LEU A 1 419 ? 30.883 -1.485 13.644 1 91.24 419 LEU A CA 1
ATOM 3176 C C . LEU A 1 419 ? 30.72 -1.657 12.138 1 91.24 419 LEU A C 1
ATOM 3178 O O . LEU A 1 419 ? 31.363 -0.954 11.355 1 91.24 419 LEU A O 1
ATOM 3182 N N . ASP A 1 420 ? 29.867 -2.615 11.713 1 92.79 420 ASP A N 1
ATOM 3183 C CA . ASP A 1 420 ? 29.378 -2.759 10.346 1 92.79 420 ASP A CA 1
ATOM 3184 C C . ASP A 1 420 ? 27.887 -2.441 10.259 1 92.79 420 ASP A C 1
ATOM 3186 O O . ASP A 1 420 ? 27.113 -2.825 11.138 1 92.79 420 ASP A O 1
ATOM 3190 N N . LEU A 1 421 ? 27.527 -1.646 9.285 1 93.28 421 LEU A N 1
ATOM 3191 C CA . LEU A 1 421 ? 26.127 -1.308 9.057 1 93.28 421 LEU A CA 1
ATOM 3192 C C . LEU A 1 421 ? 25.698 -1.691 7.644 1 93.28 421 LEU A C 1
ATOM 3194 O O . LEU A 1 421 ? 26.461 -1.517 6.691 1 93.28 421 LEU A O 1
ATOM 3198 N N . GLY A 1 422 ? 24.535 -2.29 7.535 1 90.87 422 GLY A N 1
ATOM 3199 C CA . GLY A 1 422 ? 24.035 -2.684 6.228 1 90.87 422 GLY A CA 1
ATOM 3200 C C . GLY A 1 422 ? 22.551 -2.421 6.054 1 90.87 422 GLY A C 1
ATOM 3201 O O . GLY A 1 422 ? 21.8 -2.4 7.031 1 90.87 422 GLY A O 1
ATOM 3202 N N . GLY A 1 423 ? 22.169 -2.218 4.8 1 90.01 423 GLY A N 1
ATOM 3203 C CA . GLY A 1 423 ? 20.779 -2.052 4.406 1 90.01 423 GLY A CA 1
ATOM 3204 C C . GLY A 1 423 ? 20.464 -2.667 3.056 1 90.01 423 GLY A C 1
ATOM 3205 O O . GLY A 1 423 ? 21.282 -2.607 2.135 1 90.01 423 GLY A O 1
ATOM 3206 N N . ASN A 1 424 ? 19.322 -3.372 2.939 1 91.61 424 ASN A N 1
ATOM 3207 C CA . ASN A 1 424 ? 18.814 -3.986 1.717 1 91.61 424 ASN A CA 1
ATOM 3208 C C . ASN A 1 424 ? 17.324 -3.713 1.53 1 91.61 424 ASN A C 1
ATOM 3210 O O . ASN A 1 424 ? 16.509 -4.091 2.373 1 91.61 424 ASN A O 1
ATOM 3214 N N . ILE A 1 425 ? 16.983 -3.016 0.447 1 91.81 425 ILE A N 1
ATOM 3215 C CA . ILE A 1 425 ? 15.583 -2.705 0.177 1 91.81 425 ILE A CA 1
ATOM 3216 C C . ILE A 1 425 ? 15.204 -3.2 -1.216 1 91.81 425 ILE A C 1
ATOM 3218 O O . ILE A 1 425 ? 15.981 -3.062 -2.164 1 91.81 425 ILE A O 1
ATOM 3222 N N . SER A 1 426 ? 14.042 -3.814 -1.362 1 92.65 426 SER A N 1
ATOM 3223 C CA . SER A 1 426 ? 13.504 -4.258 -2.644 1 92.65 426 SER A CA 1
ATOM 3224 C C . SER A 1 426 ? 12.027 -3.906 -2.776 1 92.65 426 SER A C 1
ATOM 3226 O O . SER A 1 426 ? 11.28 -3.96 -1.796 1 92.65 426 SER A O 1
ATOM 3228 N N . PHE A 1 427 ? 11.654 -3.477 -3.929 1 92.63 427 PHE A N 1
ATOM 3229 C CA . PHE A 1 427 ? 10.265 -3.18 -4.258 1 92.63 427 PHE A CA 1
ATOM 3230 C C . PHE A 1 427 ? 9.853 -3.882 -5.547 1 92.63 427 PHE A C 1
ATOM 3232 O O . PHE A 1 427 ? 10.643 -3.978 -6.488 1 92.63 427 PHE A O 1
ATOM 3239 N N . ALA A 1 428 ? 8.58 -4.336 -5.604 1 95.01 428 ALA A N 1
ATOM 3240 C CA . ALA A 1 428 ? 8.019 -4.937 -6.811 1 95.01 428 ALA A CA 1
ATOM 3241 C C . ALA A 1 428 ? 6.564 -4.519 -7.007 1 95.01 428 ALA A C 1
ATOM 3243 O O . ALA A 1 428 ? 5.785 -4.496 -6.051 1 95.01 428 ALA A O 1
ATOM 3244 N N . HIS A 1 429 ? 6.251 -4.073 -8.167 1 95.25 429 HIS A N 1
ATOM 3245 C CA . HIS A 1 429 ? 4.879 -3.846 -8.608 1 95.25 429 HIS A CA 1
ATOM 3246 C C . HIS A 1 429 ? 4.459 -4.874 -9.652 1 95.25 429 HIS A C 1
ATOM 3248 O O . HIS A 1 429 ? 5.078 -4.977 -10.714 1 95.25 429 HIS A O 1
ATOM 3254 N N . ALA A 1 430 ? 3.402 -5.568 -9.349 1 95.59 430 ALA A N 1
ATOM 3255 C CA . ALA A 1 430 ? 2.972 -6.627 -10.259 1 95.59 430 ALA A CA 1
ATOM 3256 C C . ALA A 1 430 ? 1.477 -6.528 -10.548 1 95.59 430 ALA A C 1
ATOM 3258 O O . ALA A 1 430 ? 0.686 -6.204 -9.659 1 95.59 430 ALA A O 1
ATOM 3259 N N . VAL A 1 431 ? 1.098 -6.78 -11.784 1 95.58 431 VAL A N 1
ATOM 3260 C CA . VAL A 1 431 ? -0.296 -6.845 -12.209 1 95.58 431 VAL A CA 1
ATOM 3261 C C . VAL A 1 431 ? -0.558 -8.17 -12.92 1 95.58 431 VAL A C 1
ATOM 3263 O O . VAL A 1 431 ? 0.163 -8.536 -13.851 1 95.58 431 VAL A O 1
ATOM 3266 N N . ASN A 1 432 ? -1.528 -8.829 -12.438 1 94.9 432 ASN A N 1
ATOM 3267 C CA . ASN A 1 432 ? -1.939 -10.11 -13.002 1 94.9 432 ASN A CA 1
ATOM 3268 C C . ASN A 1 432 ? -3.38 -10.065 -13.503 1 94.9 432 ASN A C 1
ATOM 3270 O O . ASN A 1 432 ? -4.29 -9.698 -12.758 1 94.9 432 ASN A O 1
ATOM 3274 N N . THR A 1 433 ? -3.574 -10.341 -14.778 1 94.94 433 THR A N 1
ATOM 3275 C CA . THR A 1 433 ? -4.897 -10.534 -15.36 1 94.94 433 THR A CA 1
ATOM 3276 C C . THR A 1 433 ? -5.162 -12.014 -15.622 1 94.94 433 THR A C 1
ATOM 3278 O O . THR A 1 433 ? -4.403 -12.668 -16.339 1 94.94 433 THR A O 1
ATOM 3281 N N . ALA A 1 434 ? -6.191 -12.531 -14.993 1 90.86 434 ALA A N 1
ATOM 3282 C CA . ALA A 1 434 ? -6.516 -13.952 -15.086 1 90.86 434 ALA A CA 1
ATOM 3283 C C . ALA A 1 434 ? -8.024 -14.165 -15.182 1 90.86 434 ALA A C 1
ATOM 3285 O O . ALA A 1 434 ? -8.805 -13.269 -14.853 1 90.86 434 ALA A O 1
ATOM 3286 N N . PRO A 1 435 ? -8.382 -15.31 -15.717 1 86.89 435 PRO A N 1
ATOM 3287 C CA . PRO A 1 435 ? -9.816 -15.607 -15.677 1 86.89 435 PRO A CA 1
ATOM 3288 C C . PRO A 1 435 ? -10.355 -15.726 -14.254 1 86.89 435 PRO A C 1
ATOM 3290 O O . PRO A 1 435 ? -9.592 -15.988 -13.32 1 86.89 435 PRO A O 1
ATOM 3293 N N . LYS A 1 436 ? -11.583 -15.559 -14.101 1 82.02 436 LYS A N 1
ATOM 3294 C CA . LYS A 1 436 ? -12.21 -15.659 -12.786 1 82.02 436 LYS A CA 1
ATOM 3295 C C . LYS A 1 436 ? -12.03 -17.055 -12.196 1 82.02 436 LYS A C 1
ATOM 3297 O O . LYS A 1 436 ? -11.895 -17.209 -10.981 1 82.02 436 LYS A O 1
ATOM 3302 N N . MET A 1 437 ? -12.116 -18.006 -13.067 1 77.45 437 MET A N 1
ATOM 3303 C CA . MET A 1 437 ? -11.939 -19.394 -12.65 1 77.45 437 MET A CA 1
ATOM 3304 C C . MET A 1 437 ? -10.992 -20.129 -13.592 1 77.45 437 MET A C 1
ATOM 3306 O O . MET A 1 437 ? -11.211 -20.154 -14.804 1 77.45 437 MET A O 1
ATOM 3310 N N . ALA A 1 438 ? -9.92 -20.599 -13.008 1 72.02 438 ALA A N 1
ATOM 3311 C CA . ALA A 1 438 ? -8.956 -21.306 -13.846 1 72.02 438 ALA A CA 1
ATOM 3312 C C . ALA A 1 438 ? -8.835 -22.769 -13.429 1 72.02 438 ALA A C 1
ATOM 3314 O O . ALA A 1 438 ? -7.984 -23.499 -13.941 1 72.02 438 ALA A O 1
ATOM 3315 N N . SER A 1 439 ? -9.636 -23.116 -12.427 1 69.7 439 SER A N 1
ATOM 3316 C CA . SER A 1 439 ? -9.633 -24.508 -11.987 1 69.7 439 SER A CA 1
ATOM 3317 C C . SER A 1 439 ? -10.982 -24.904 -11.396 1 69.7 439 SER A C 1
ATOM 3319 O O . SER A 1 439 ? -11.818 -24.044 -11.113 1 69.7 439 SER A O 1
ATOM 3321 N N . GLY A 1 440 ? -11.152 -26.11 -11.345 1 66.81 440 GLY A N 1
ATOM 3322 C CA . GLY A 1 440 ? -12.396 -26.632 -10.801 1 66.81 440 GLY A CA 1
ATOM 3323 C C . GLY A 1 440 ? -13.464 -26.849 -11.855 1 66.81 440 GLY A C 1
ATOM 3324 O O . GLY A 1 440 ? -13.241 -26.578 -13.037 1 66.81 440 GLY A O 1
ATOM 3325 N N . ASN A 1 441 ? -14.536 -27.415 -11.415 1 67.34 441 ASN A N 1
ATOM 3326 C CA . ASN A 1 441 ? -15.634 -27.721 -12.326 1 67.34 441 ASN A CA 1
ATOM 3327 C C . ASN A 1 441 ? -16.704 -26.633 -12.299 1 67.34 441 ASN A C 1
ATOM 3329 O O . ASN A 1 441 ? -17.831 -26.875 -11.861 1 67.34 441 ASN A O 1
ATOM 3333 N N . TYR A 1 442 ? -16.269 -25.562 -12.777 1 73.09 442 TYR A N 1
ATOM 3334 C CA . TYR A 1 442 ? -17.187 -24.434 -12.889 1 73.09 442 TYR A CA 1
ATOM 3335 C C . TYR A 1 442 ? -17.493 -24.124 -14.35 1 73.09 442 TYR A C 1
ATOM 3337 O O . TYR A 1 442 ? -16.627 -24.266 -15.216 1 73.09 442 TYR A O 1
ATOM 3345 N N . SER A 1 443 ? -18.737 -23.774 -14.545 1 76.76 443 SER A N 1
ATOM 3346 C CA . SER A 1 443 ? -19.148 -23.486 -15.916 1 76.76 443 SER A CA 1
ATOM 3347 C C . SER A 1 443 ? -18.3 -22.374 -16.524 1 76.76 443 SER A C 1
ATOM 3349 O O . SER A 1 443 ? -18.098 -22.335 -17.74 1 76.76 443 SER A O 1
ATOM 3351 N N . ALA A 1 444 ? -17.733 -21.641 -15.7 1 81.09 444 ALA A N 1
ATOM 3352 C CA . ALA A 1 444 ? -16.95 -20.503 -16.174 1 81.09 444 ALA A CA 1
ATOM 3353 C C . ALA A 1 444 ? -15.496 -20.898 -16.414 1 81.09 444 ALA A C 1
ATOM 3355 O O . ALA A 1 444 ? -14.71 -20.108 -16.941 1 81.09 444 ALA A O 1
ATOM 3356 N N . ASN A 1 445 ? -15.159 -22.08 -16.03 1 88.63 445 ASN A N 1
ATOM 3357 C CA . ASN A 1 445 ? -13.807 -22.565 -16.286 1 88.63 445 ASN A CA 1
ATOM 3358 C C . ASN A 1 445 ? -13.615 -22.941 -17.753 1 88.63 445 ASN A C 1
ATOM 3360 O O . ASN A 1 445 ? -14.11 -23.977 -18.202 1 88.63 445 ASN A O 1
ATOM 3364 N N . SER A 1 446 ? -12.851 -22.228 -18.44 1 89.47 446 SER A N 1
ATOM 3365 C CA . SER A 1 446 ? -12.664 -22.403 -19.877 1 89.47 446 SER A CA 1
ATOM 3366 C C . SER A 1 446 ? -11.994 -23.737 -20.188 1 89.47 446 SER A C 1
ATOM 3368 O O . SER A 1 446 ? -12.238 -24.329 -21.242 1 89.47 446 SER A O 1
ATOM 3370 N N . PHE A 1 447 ? -11.217 -24.175 -19.349 1 90.59 447 PHE A N 1
ATOM 3371 C CA . PHE A 1 447 ? -10.494 -25.416 -19.597 1 90.59 447 PHE A CA 1
ATOM 3372 C C . PHE A 1 447 ? -11.412 -26.621 -19.427 1 90.59 447 PHE A C 1
ATOM 3374 O O . PHE A 1 447 ? -11.369 -27.558 -20.226 1 90.59 447 PHE A O 1
ATOM 3381 N N . ALA A 1 448 ? -12.183 -26.511 -18.374 1 89.47 448 ALA A N 1
ATOM 3382 C CA . ALA A 1 448 ? -13.185 -27.56 -18.204 1 89.47 448 ALA A CA 1
ATOM 3383 C C . ALA A 1 448 ? -14.199 -27.541 -19.344 1 89.47 448 ALA A C 1
ATOM 3385 O O . ALA A 1 448 ? -14.635 -28.594 -19.814 1 89.47 448 ALA A O 1
ATOM 3386 N N . PHE A 1 449 ? -14.621 -26.335 -19.744 1 91.54 449 PHE A N 1
ATOM 3387 C CA . PHE A 1 449 ? -15.558 -26.198 -20.853 1 91.54 449 PHE A CA 1
ATOM 3388 C C . PHE A 1 449 ? -15 -26.844 -22.116 1 91.54 449 PHE A C 1
ATOM 3390 O O . PHE A 1 449 ? -15.688 -27.625 -22.776 1 91.54 449 PHE A O 1
ATOM 3397 N N . LEU A 1 450 ? -13.792 -26.589 -22.463 1 91.83 450 LEU A N 1
ATOM 3398 C CA . LEU A 1 450 ? -13.146 -27.086 -23.673 1 91.83 450 LEU A CA 1
ATOM 3399 C C . LEU A 1 450 ? -13.049 -28.608 -23.652 1 91.83 450 LEU A C 1
ATOM 3401 O O . LEU A 1 450 ? -13.28 -29.263 -24.67 1 91.83 450 LEU A O 1
ATOM 3405 N N . GLN A 1 451 ? -12.713 -29.101 -22.538 1 89.98 451 GLN A N 1
ATOM 3406 C CA . GLN A 1 451 ? -12.539 -30.544 -22.416 1 89.98 451 GLN A CA 1
ATOM 3407 C C . GLN A 1 451 ? -13.877 -31.27 -22.515 1 89.98 451 GLN A C 1
ATOM 3409 O O . GLN A 1 451 ? -13.939 -32.409 -22.983 1 89.98 451 GLN A O 1
ATOM 3414 N N . GLY A 1 452 ? -14.951 -30.62 -22.131 1 90.09 452 GLY A N 1
ATOM 3415 C CA . GLY A 1 452 ? -16.212 -31.327 -21.971 1 90.09 452 GLY A CA 1
ATOM 3416 C C . GLY A 1 452 ? -17.177 -31.091 -23.117 1 90.09 452 GLY A C 1
ATOM 3417 O O . GLY A 1 452 ? -18.153 -31.828 -23.276 1 90.09 452 GLY A O 1
ATOM 3418 N N . ILE A 1 453 ? -16.944 -30.15 -23.977 1 92.6 453 ILE A N 1
ATOM 3419 C CA . ILE A 1 453 ? -17.936 -29.813 -24.992 1 92.6 453 ILE A CA 1
ATOM 3420 C C . ILE A 1 453 ? -17.861 -30.818 -26.14 1 92.6 453 ILE A C 1
ATOM 3422 O O . ILE A 1 453 ? -16.77 -31.197 -26.571 1 92.6 453 ILE A O 1
ATOM 3426 N N . ALA A 1 454 ? -19.025 -31.32 -26.618 1 94.84 454 ALA A N 1
ATOM 3427 C CA . ALA A 1 454 ? -19.083 -32.231 -27.759 1 94.84 454 ALA A CA 1
ATOM 3428 C C . ALA A 1 454 ? -18.54 -31.565 -29.02 1 94.84 454 ALA A C 1
ATOM 3430 O O . ALA A 1 454 ? -18.594 -30.34 -29.156 1 94.84 454 ALA A O 1
ATOM 3431 N N . PRO A 1 455 ? -18.008 -32.298 -29.918 1 95.52 455 PRO A N 1
ATOM 3432 C CA . PRO A 1 455 ? -17.218 -31.746 -31.022 1 95.52 455 PRO A CA 1
ATOM 3433 C C . PRO A 1 455 ? -18.082 -31.074 -32.087 1 95.52 455 PRO A C 1
ATOM 3435 O O . PRO A 1 455 ? -17.555 -30.51 -33.049 1 95.52 455 PRO A O 1
ATOM 3438 N N . PHE A 1 456 ? -19.443 -30.956 -31.951 1 95.88 456 PHE A N 1
ATOM 3439 C CA . PHE A 1 456 ? -20.271 -30.438 -33.034 1 95.88 456 PHE A CA 1
ATOM 3440 C C . PHE A 1 456 ? -20.93 -29.125 -32.631 1 95.88 456 PHE A C 1
ATOM 3442 O O . PHE A 1 456 ? -21.575 -28.47 -33.453 1 95.88 456 PHE A O 1
ATOM 3449 N N . TYR A 1 457 ? -20.872 -28.727 -31.371 1 95.9 457 TYR A N 1
ATOM 3450 C CA . TYR A 1 457 ? -21.41 -27.434 -30.962 1 95.9 457 TYR A CA 1
ATOM 3451 C C . TYR A 1 457 ? -20.529 -26.294 -31.459 1 95.9 457 TYR A C 1
ATOM 3453 O O . TYR A 1 457 ? -19.323 -26.275 -31.2 1 95.9 457 TYR A O 1
ATOM 3461 N N . PRO A 1 458 ? -21.112 -25.275 -32.143 1 95.99 458 PRO A N 1
ATOM 3462 C CA . PRO A 1 458 ? -20.309 -24.195 -32.72 1 95.99 458 PRO A CA 1
ATOM 3463 C C . PRO A 1 458 ? -19.98 -23.099 -31.709 1 95.99 458 PRO A C 1
ATOM 3465 O O . PRO A 1 458 ? -20.641 -22.993 -30.672 1 95.99 458 PRO A O 1
ATOM 3468 N N . ILE A 1 459 ? -19.002 -22.322 -31.956 1 97.05 459 ILE A N 1
ATOM 3469 C CA . ILE A 1 459 ? -18.575 -21.195 -31.133 1 97.05 459 ILE A CA 1
ATOM 3470 C C . ILE A 1 459 ? -19.566 -20.043 -31.282 1 97.05 459 ILE A C 1
ATOM 3472 O O . ILE A 1 459 ? -19.889 -19.364 -30.305 1 97.05 459 ILE A O 1
ATOM 3476 N N . HIS A 1 460 ? -20.13 -19.911 -32.505 1 97.5 460 HIS A N 1
ATOM 3477 C CA . HIS A 1 460 ? -21.076 -18.84 -32.799 1 97.5 460 HIS A CA 1
ATOM 3478 C C . HIS A 1 460 ? -22.476 -19.394 -33.047 1 97.5 460 HIS A C 1
ATOM 3480 O O . HIS A 1 460 ? -22.641 -20.594 -33.276 1 97.5 460 HIS A O 1
ATOM 3486 N N . ALA A 1 461 ? -23.418 -18.498 -32.903 1 96.23 461 ALA A N 1
ATOM 3487 C CA . ALA A 1 461 ? -24.798 -18.871 -33.206 1 96.23 461 ALA A CA 1
ATOM 3488 C C . ALA A 1 461 ? -25.009 -19.017 -34.71 1 96.23 461 ALA A C 1
ATOM 3490 O O . ALA A 1 461 ? -24.485 -18.225 -35.497 1 96.23 461 ALA A O 1
ATOM 3491 N N . HIS A 1 462 ? -25.727 -20.09 -35.063 1 95.98 462 HIS A N 1
ATOM 3492 C CA . HIS A 1 462 ? -26.065 -20.354 -36.457 1 95.98 462 HIS A CA 1
ATOM 3493 C C . HIS A 1 462 ? -27.57 -20.518 -36.639 1 95.98 462 HIS A C 1
ATOM 3495 O O . HIS A 1 462 ? -28.266 -20.96 -35.721 1 95.98 462 HIS A O 1
ATOM 3501 N N . ASN A 1 463 ? -27.975 -20.174 -37.788 1 94.21 463 ASN A N 1
ATOM 3502 C CA . ASN A 1 463 ? -29.358 -20.471 -38.144 1 94.21 463 ASN A CA 1
ATOM 3503 C C . ASN A 1 463 ? -29.61 -21.974 -38.211 1 94.21 463 ASN A C 1
ATOM 3505 O O . ASN A 1 463 ? -28.898 -22.697 -38.911 1 94.21 463 ASN A O 1
ATOM 3509 N N . ALA A 1 464 ? -30.602 -22.483 -37.545 1 89.09 464 ALA A N 1
ATOM 3510 C CA . ALA A 1 464 ? -30.878 -23.912 -37.419 1 89.09 464 ALA A CA 1
ATOM 3511 C C . ALA A 1 464 ? -31.2 -24.529 -38.777 1 89.09 464 ALA A C 1
ATOM 3513 O O . ALA A 1 464 ? -30.907 -25.703 -39.017 1 89.09 464 ALA A O 1
ATOM 3514 N N . GLY A 1 465 ? -31.788 -23.733 -39.728 1 85.23 465 GLY A N 1
ATOM 3515 C CA . GLY A 1 465 ? -32.208 -24.249 -41.021 1 85.23 465 GLY A CA 1
ATOM 3516 C C . GLY A 1 465 ? -31.11 -24.203 -42.067 1 85.23 465 GLY A C 1
ATOM 3517 O O . GLY A 1 465 ? -30.86 -25.194 -42.757 1 85.23 465 GLY A O 1
ATOM 3518 N N . THR A 1 466 ? -30.371 -23.091 -42.012 1 88.92 466 THR A N 1
ATOM 3519 C CA . THR A 1 466 ? -29.436 -22.888 -43.112 1 88.92 466 THR A CA 1
ATOM 3520 C C . THR A 1 466 ? -28.004 -23.16 -42.662 1 88.92 466 THR A C 1
ATOM 3522 O O . THR A 1 466 ? -27.13 -23.436 -43.487 1 88.92 466 THR A O 1
ATOM 3525 N N . GLY A 1 467 ? -27.768 -23.06 -41.387 1 92.71 467 GLY A N 1
ATOM 3526 C CA . GLY A 1 467 ? -26.413 -23.239 -40.892 1 92.71 467 GLY A CA 1
ATOM 3527 C C . GLY A 1 467 ? -25.576 -21.976 -40.973 1 92.71 467 GLY A C 1
ATOM 3528 O O . GLY A 1 467 ? -24.429 -21.955 -40.521 1 92.71 467 GLY A O 1
ATOM 3529 N N . GLU A 1 468 ? -26.137 -20.833 -41.424 1 94.57 468 GLU A N 1
ATOM 3530 C CA . GLU A 1 468 ? -25.409 -19.576 -41.564 1 94.57 468 GLU A CA 1
ATOM 3531 C C . GLU A 1 468 ? -25.241 -18.882 -40.215 1 94.57 468 GLU A C 1
ATOM 3533 O O . GLU A 1 468 ? -26.042 -19.088 -39.301 1 94.57 468 GLU A O 1
ATOM 3538 N N . TYR A 1 469 ? -24.205 -18.067 -40.118 1 96.61 469 TYR A N 1
ATOM 3539 C CA . TYR A 1 469 ? -23.969 -17.291 -38.906 1 96.61 469 TYR A CA 1
ATOM 3540 C C . TYR A 1 469 ? -25.142 -16.363 -38.615 1 96.61 469 TYR A C 1
ATOM 3542 O O . TYR A 1 469 ? -25.714 -15.77 -39.532 1 96.61 469 TYR A O 1
ATOM 3550 N N . VAL A 1 470 ? -25.483 -16.231 -37.353 1 96.23 470 VAL A N 1
ATOM 3551 C CA . VAL A 1 470 ? -26.366 -15.153 -36.92 1 96.23 470 VAL A CA 1
ATOM 3552 C C . VAL A 1 470 ? -25.546 -13.896 -36.638 1 96.23 470 VAL A C 1
ATOM 3554 O O . VAL A 1 470 ? -24.618 -13.921 -35.827 1 96.23 470 VAL A O 1
ATOM 3557 N N . LEU A 1 471 ? -25.84 -12.823 -37.161 1 96.04 471 LEU A N 1
ATOM 3558 C CA . LEU A 1 471 ? -25.034 -11.611 -37.062 1 96.04 471 LEU A CA 1
ATOM 3559 C C . LEU A 1 471 ? -25.666 -10.615 -36.096 1 96.04 471 LEU A C 1
ATOM 3561 O O . LEU A 1 471 ? -26.893 -10.514 -36.015 1 96.04 471 LEU A O 1
ATOM 3565 N N . ASP A 1 472 ? -24.92 -9.982 -35.324 1 93.63 472 ASP A N 1
ATOM 3566 C CA . ASP A 1 472 ? -25.37 -8.855 -34.512 1 93.63 472 ASP A CA 1
ATOM 3567 C C . ASP A 1 472 ? -25.847 -7.701 -35.39 1 93.63 472 ASP A C 1
ATOM 3569 O O . ASP A 1 472 ? -25.131 -7.264 -36.294 1 93.63 472 ASP A O 1
ATOM 3573 N N . PRO A 1 473 ? -26.978 -7.166 -35.157 1 92.55 473 PRO A N 1
ATOM 3574 C CA . PRO A 1 473 ? -27.521 -6.129 -36.037 1 92.55 473 PRO A CA 1
ATOM 3575 C C . PRO A 1 473 ? -26.733 -4.822 -35.966 1 92.55 473 PRO A C 1
ATOM 3577 O O . PRO A 1 473 ? -26.763 -4.027 -36.908 1 92.55 473 PRO A O 1
ATOM 3580 N N . ILE A 1 474 ? -26.072 -4.655 -34.884 1 90.46 474 ILE A N 1
ATOM 3581 C CA . ILE A 1 474 ? -25.366 -3.393 -34.688 1 90.46 474 ILE A CA 1
ATOM 3582 C C . ILE A 1 474 ? -23.95 -3.502 -35.249 1 90.46 474 ILE A C 1
ATOM 3584 O O . ILE A 1 474 ? -23.511 -2.641 -36.015 1 90.46 474 ILE A O 1
ATOM 3588 N N . THR A 1 475 ? -23.221 -4.59 -35.051 1 90.76 475 THR A N 1
ATOM 3589 C CA . THR A 1 475 ? -21.802 -4.671 -35.379 1 90.76 475 THR A CA 1
ATOM 3590 C C . THR A 1 475 ? -21.589 -5.456 -36.671 1 90.76 475 THR A C 1
ATOM 3592 O O . THR A 1 475 ? -20.521 -5.378 -37.282 1 90.76 475 THR A O 1
ATOM 3595 N N . GLY A 1 476 ? -22.494 -6.258 -37.097 1 93.64 476 GLY A N 1
ATOM 3596 C CA . GLY A 1 476 ? -22.345 -7.102 -38.271 1 93.64 476 GLY A CA 1
ATOM 3597 C C . GLY A 1 476 ? -21.465 -8.313 -38.027 1 93.64 476 GLY A C 1
ATOM 3598 O O . GLY A 1 476 ? -21.146 -9.054 -38.96 1 93.64 476 GLY A O 1
ATOM 3599 N N . GLN A 1 477 ? -21.042 -8.501 -36.832 1 94.88 477 GLN A N 1
ATOM 3600 C CA . GLN A 1 477 ? -20.193 -9.637 -36.488 1 94.88 477 GLN A CA 1
ATOM 3601 C C . GLN A 1 477 ? -21.027 -10.819 -36.002 1 94.88 477 GLN A C 1
ATOM 3603 O O . GLN A 1 477 ? -22.129 -10.636 -35.481 1 94.88 477 GLN A O 1
ATOM 3608 N N . PRO A 1 478 ? -20.547 -12.023 -36.206 1 96.38 478 PRO A N 1
ATOM 3609 C CA . PRO A 1 478 ? -21.268 -13.184 -35.679 1 96.38 478 PRO A CA 1
ATOM 3610 C C . PRO A 1 478 ? -21.452 -13.127 -34.164 1 96.38 478 PRO A C 1
ATOM 3612 O O . PRO A 1 478 ? -20.537 -12.72 -33.443 1 96.38 478 PRO A O 1
ATOM 3615 N N . ILE A 1 479 ? -22.59 -13.485 -33.794 1 96.03 479 ILE A N 1
ATOM 3616 C CA . ILE A 1 479 ? -22.887 -13.514 -32.366 1 96.03 479 ILE A CA 1
ATOM 3617 C C . ILE A 1 479 ? -22.376 -14.819 -31.759 1 96.03 479 ILE A C 1
ATOM 3619 O O . ILE A 1 479 ? -22.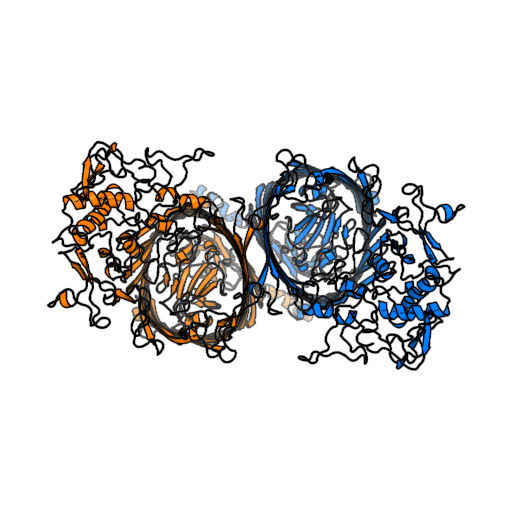489 -15.883 -32.373 1 96.03 479 ILE A O 1
ATOM 3623 N N . PHE A 1 480 ? -21.78 -14.742 -30.66 1 96.59 480 PHE A N 1
ATOM 3624 C CA . PHE A 1 480 ? -21.336 -15.94 -29.958 1 96.59 480 PHE A CA 1
ATOM 3625 C C . PHE A 1 480 ? -22.527 -16.744 -29.452 1 96.59 480 PHE A C 1
ATOM 3627 O O . PHE A 1 480 ? -23.555 -16.174 -29.08 1 96.59 480 PHE A O 1
ATOM 3634 N N . ASP A 1 481 ? -22.416 -18.01 -29.369 1 95.9 481 ASP A N 1
ATOM 3635 C CA . ASP A 1 481 ? -23.504 -18.855 -28.885 1 95.9 481 ASP A CA 1
ATOM 3636 C C . ASP A 1 481 ? -23.411 -19.059 -27.375 1 95.9 481 ASP A C 1
ATOM 3638 O O . ASP A 1 481 ? -22.574 -19.827 -26.897 1 95.9 481 ASP A O 1
ATOM 3642 N N . TYR A 1 482 ? -24.201 -18.401 -26.638 1 93.79 482 TYR A N 1
ATOM 3643 C CA . TYR A 1 482 ? -24.387 -18.623 -25.208 1 93.79 482 TYR A CA 1
ATOM 3644 C C . TYR A 1 482 ? -25.85 -18.9 -24.884 1 93.79 482 TYR A C 1
ATOM 3646 O O . TYR A 1 482 ? -26.352 -18.477 -23.84 1 93.79 482 TYR A O 1
ATOM 3654 N N . SER A 1 483 ? -26.498 -19.494 -25.763 1 88.78 483 SER A N 1
ATOM 3655 C CA . SER A 1 483 ? -27.936 -19.731 -25.691 1 88.78 483 SER A CA 1
ATOM 3656 C C . SER A 1 483 ? -28.301 -20.545 -24.455 1 88.78 483 SER A C 1
ATOM 3658 O O . SER A 1 483 ? -27.571 -21.461 -24.07 1 88.78 483 SER A O 1
ATOM 3660 N N . ASN A 1 484 ? -29.513 -20.156 -24.009 1 87.79 484 ASN A N 1
ATOM 3661 C CA . ASN A 1 484 ? -30.125 -20.943 -22.943 1 87.79 484 ASN A CA 1
ATOM 3662 C C . ASN A 1 484 ? -30.722 -22.241 -23.478 1 87.79 484 ASN A C 1
ATOM 3664 O O . ASN A 1 484 ? -31.522 -22.222 -24.416 1 87.79 484 ASN A O 1
ATOM 3668 N N . GLY A 1 485 ? -30.129 -23.393 -23.223 1 85.32 485 GLY A N 1
ATOM 3669 C CA . GLY A 1 485 ? -30.692 -24.66 -23.662 1 85.32 485 GLY A CA 1
ATOM 3670 C C . GLY A 1 485 ? -29.654 -25.607 -24.235 1 85.32 485 GLY A C 1
ATOM 3671 O O . GLY A 1 485 ? -29.936 -26.788 -24.452 1 85.32 485 GLY A O 1
ATOM 3672 N N . ARG A 1 486 ? -28.537 -25.05 -24.676 1 89.92 486 ARG A N 1
ATOM 3673 C CA . ARG A 1 486 ? -27.502 -26.019 -25.022 1 89.92 486 ARG A CA 1
ATOM 3674 C C . ARG A 1 486 ? -27.323 -27.05 -23.913 1 89.92 486 ARG A C 1
ATOM 3676 O O . ARG A 1 486 ? -27.155 -26.691 -22.746 1 89.92 486 ARG A O 1
ATOM 3683 N N . PRO A 1 487 ? -27.375 -28.285 -24.245 1 88.63 487 PRO A N 1
ATOM 3684 C CA . PRO A 1 487 ? -27.335 -29.31 -23.2 1 88.63 487 PRO A CA 1
ATOM 3685 C C . PRO A 1 487 ? -26.083 -29.217 -22.33 1 88.63 487 PRO A C 1
ATOM 3687 O O . PRO A 1 487 ? -26.124 -29.554 -21.144 1 88.63 487 PRO A O 1
ATOM 3690 N N . TYR A 1 488 ? -25.031 -28.68 -22.914 1 89.97 488 TYR A N 1
ATOM 3691 C CA . TYR A 1 488 ? -23.787 -28.567 -22.16 1 89.97 488 TYR A CA 1
ATOM 3692 C C . TYR A 1 488 ? -23.521 -27.121 -21.761 1 89.97 488 TYR A C 1
ATOM 3694 O O . TYR A 1 488 ? -23.327 -26.258 -22.621 1 89.97 488 TYR A O 1
ATOM 3702 N N . ASN A 1 489 ? -23.461 -26.804 -20.468 1 89.6 489 ASN A N 1
ATOM 3703 C CA . ASN A 1 489 ? -23.116 -25.512 -19.883 1 89.6 489 ASN A CA 1
ATOM 3704 C C . ASN A 1 489 ? -23.845 -24.368 -20.581 1 89.6 489 ASN A C 1
ATOM 3706 O O . ASN A 1 489 ? -23.211 -23.448 -21.102 1 89.6 489 ASN A O 1
ATOM 3710 N N . ASP A 1 490 ? -25.091 -24.408 -20.513 1 89.93 490 ASP A N 1
ATOM 3711 C CA . ASP A 1 490 ? -25.92 -23.377 -21.129 1 89.93 490 ASP A CA 1
ATOM 3712 C C . ASP A 1 490 ? -25.594 -21.998 -20.56 1 89.93 490 ASP A C 1
ATOM 3714 O O . ASP A 1 490 ? -25.028 -21.888 -19.47 1 89.93 490 ASP A O 1
ATOM 3718 N N . ARG A 1 491 ? -25.677 -20.98 -21.34 1 91.32 491 ARG A N 1
ATOM 3719 C CA . ARG A 1 491 ? -25.549 -19.571 -20.984 1 91.32 491 ARG A CA 1
ATOM 3720 C C . ARG A 1 491 ? -24.085 -19.143 -20.964 1 91.32 491 ARG A C 1
ATOM 3722 O O . ARG A 1 491 ? -23.77 -18.007 -20.603 1 91.32 491 ARG A O 1
ATOM 3729 N N . PHE A 1 492 ? -23.271 -20.159 -21.343 1 92.98 492 PHE A N 1
ATOM 3730 C CA . PHE A 1 492 ? -21.856 -19.818 -21.256 1 92.98 492 PHE A CA 1
ATOM 3731 C C . PHE A 1 492 ? -21.185 -19.939 -22.618 1 92.98 492 PHE A C 1
ATOM 3733 O O . PHE A 1 492 ? -21.527 -20.821 -23.409 1 92.98 492 PHE A O 1
ATOM 3740 N N . ASN A 1 493 ? -20.299 -19.109 -22.915 1 94.94 493 ASN A N 1
ATOM 3741 C CA . ASN A 1 493 ? -19.317 -19.102 -23.993 1 94.94 493 ASN A CA 1
ATOM 3742 C C . ASN A 1 493 ? -17.97 -18.56 -23.521 1 94.94 493 ASN A C 1
ATOM 3744 O O . ASN A 1 493 ? -17.78 -17.346 -23.435 1 94.94 493 ASN A O 1
ATOM 3748 N N . PRO A 1 494 ? -17.077 -19.405 -23.206 1 93.33 494 PRO A N 1
ATOM 3749 C CA . PRO A 1 494 ? -15.835 -18.971 -22.563 1 93.33 494 PRO A CA 1
ATOM 3750 C C . PRO A 1 494 ? -15.017 -18.024 -23.439 1 93.33 494 PRO A C 1
ATOM 3752 O O . PRO A 1 494 ? -14.205 -17.249 -22.926 1 93.33 494 PRO A O 1
ATOM 3755 N N . VAL A 1 495 ? -15.131 -18.079 -24.781 1 95.03 495 VAL A N 1
ATOM 3756 C CA . VAL A 1 495 ? -14.427 -17.153 -25.663 1 95.03 495 VAL A CA 1
ATOM 3757 C C . VAL A 1 495 ? -14.949 -15.735 -25.445 1 95.03 495 VAL A C 1
ATOM 3759 O O . VAL A 1 495 ? -14.168 -14.805 -25.232 1 95.03 495 VAL A O 1
ATOM 3762 N N . TYR A 1 496 ? -16.264 -15.648 -25.439 1 94.34 496 TYR A N 1
ATOM 3763 C CA . TYR A 1 496 ? -16.89 -14.342 -25.267 1 94.34 496 TYR A CA 1
ATOM 3764 C C . TYR A 1 496 ? -16.729 -13.843 -23.836 1 94.34 496 TYR A C 1
ATOM 3766 O O . TYR A 1 496 ? -16.532 -12.647 -23.607 1 94.34 496 TYR A O 1
ATOM 3774 N N . GLU A 1 497 ? -16.871 -14.668 -22.919 1 93.13 497 GLU A N 1
ATOM 3775 C CA . GLU A 1 497 ? -16.689 -14.312 -21.515 1 93.13 497 GLU A CA 1
ATOM 3776 C C . GLU A 1 497 ? -15.314 -13.695 -21.276 1 93.13 497 GLU A C 1
ATOM 3778 O O . GLU A 1 497 ? -15.179 -12.75 -20.496 1 93.13 497 GLU A O 1
ATOM 3783 N N . GLY A 1 498 ? -14.302 -14.335 -21.932 1 92.14 498 GLY A N 1
ATOM 3784 C CA . GLY A 1 498 ? -12.955 -13.802 -21.803 1 92.14 498 GLY A CA 1
ATOM 3785 C C . GLY A 1 498 ? -12.836 -12.363 -22.27 1 92.14 498 GLY A C 1
ATOM 3786 O O . GLY A 1 498 ? -12.009 -11.605 -21.759 1 92.14 498 GLY A O 1
ATOM 3787 N N . GLU A 1 499 ? -13.673 -12.002 -23.141 1 92.42 499 GLU A N 1
ATOM 3788 C CA . GLU A 1 499 ? -13.657 -10.633 -23.649 1 92.42 499 GLU A CA 1
ATOM 3789 C C . GLU A 1 499 ? -14.434 -9.694 -22.73 1 92.42 499 GLU A C 1
ATOM 3791 O O . GLU A 1 499 ? -14.138 -8.499 -22.661 1 92.42 499 GLU A O 1
ATOM 3796 N N . LEU A 1 500 ? -15.46 -10.241 -22.091 1 94.3 500 LEU A N 1
ATOM 3797 C CA . LEU A 1 500 ? -16.391 -9.395 -21.352 1 94.3 500 LEU A CA 1
ATOM 3798 C C . LEU A 1 500 ? -15.981 -9.285 -19.887 1 94.3 500 LEU A C 1
ATOM 3800 O O . LEU A 1 500 ? -16.127 -8.225 -19.275 1 94.3 500 LEU A O 1
ATOM 3804 N N . ASP A 1 501 ? -15.591 -10.337 -19.279 1 94.07 501 ASP A N 1
ATOM 3805 C CA . ASP A 1 501 ? -15.188 -10.343 -17.876 1 94.07 501 ASP A CA 1
ATOM 3806 C C . ASP A 1 501 ? -13.766 -9.813 -17.71 1 94.07 501 ASP A C 1
ATOM 3808 O O . ASP A 1 501 ? -12.978 -9.826 -18.659 1 94.07 501 ASP A O 1
ATOM 3812 N N . HIS A 1 502 ? -13.521 -9.278 -16.614 1 94.26 502 HIS A N 1
ATOM 3813 C CA . HIS A 1 502 ? -12.196 -8.738 -16.331 1 94.26 502 HIS A CA 1
ATOM 3814 C C . HIS A 1 502 ? -11.827 -8.922 -14.863 1 94.26 502 HIS A C 1
ATOM 3816 O O . HIS A 1 502 ? -12.553 -8.471 -13.975 1 94.26 502 HIS A O 1
ATOM 3822 N N . SER A 1 503 ? -10.772 -9.695 -14.611 1 94.12 503 SER A N 1
ATOM 3823 C CA . SER A 1 503 ? -10.259 -9.932 -13.265 1 94.12 503 SER A CA 1
ATOM 3824 C C . SER A 1 503 ? -8.789 -9.539 -13.157 1 94.12 503 SER A C 1
ATOM 3826 O O . SER A 1 503 ? -7.942 -10.082 -13.869 1 94.12 503 SER A O 1
ATOM 3828 N N . THR A 1 504 ? -8.502 -8.663 -12.242 1 94.78 504 THR A N 1
ATOM 3829 C CA . THR A 1 504 ? -7.125 -8.211 -12.083 1 94.78 504 THR A CA 1
ATOM 3830 C C . THR A 1 504 ? -6.697 -8.281 -10.62 1 94.78 504 THR A C 1
ATOM 3832 O O . THR A 1 504 ? -7.52 -8.107 -9.719 1 94.78 504 THR A O 1
ATOM 3835 N N . THR A 1 505 ? -5.403 -8.636 -10.362 1 94.87 505 THR A N 1
ATOM 3836 C CA . THR A 1 505 ? -4.729 -8.531 -9.073 1 94.87 505 THR A CA 1
ATOM 3837 C C . THR A 1 505 ? -3.498 -7.636 -9.177 1 94.87 505 THR A C 1
ATOM 3839 O O . THR A 1 505 ? -2.569 -7.934 -9.93 1 94.87 505 THR A O 1
ATOM 3842 N N . THR A 1 506 ? -3.553 -6.55 -8.526 1 94.69 506 THR A N 1
ATOM 3843 C CA . THR A 1 506 ? -2.405 -5.653 -8.445 1 94.69 506 THR A CA 1
ATOM 3844 C C . THR A 1 506 ? -1.705 -5.791 -7.096 1 94.69 506 THR A C 1
ATOM 3846 O O . THR A 1 506 ? -2.35 -5.729 -6.047 1 94.69 506 THR A O 1
ATOM 3849 N N . ARG A 1 507 ? -0.349 -5.945 -7.11 1 94.53 507 ARG A N 1
ATOM 3850 C CA . ARG A 1 507 ? 0.39 -6.135 -5.867 1 94.53 507 ARG A CA 1
ATOM 3851 C C . ARG A 1 507 ? 1.584 -5.189 -5.789 1 94.53 507 ARG A C 1
ATOM 3853 O O . ARG A 1 507 ? 2.326 -5.036 -6.762 1 94.53 507 ARG A O 1
ATOM 3860 N N . ASP A 1 508 ? 1.754 -4.564 -4.728 1 94.33 508 ASP A N 1
ATOM 3861 C CA . ASP A 1 508 ? 2.939 -3.802 -4.348 1 94.33 508 ASP A CA 1
ATOM 3862 C C . ASP A 1 508 ? 3.642 -4.439 -3.152 1 94.33 508 ASP A C 1
ATOM 3864 O O . ASP A 1 508 ? 3.049 -4.58 -2.08 1 94.33 508 ASP A O 1
ATOM 3868 N N . MET A 1 509 ? 4.882 -4.833 -3.353 1 94.65 509 MET A N 1
ATOM 3869 C CA . MET A 1 509 ? 5.606 -5.515 -2.283 1 94.65 509 MET A CA 1
ATOM 3870 C C . MET A 1 509 ? 6.883 -4.762 -1.925 1 94.65 509 MET A C 1
ATOM 3872 O O . MET A 1 509 ? 7.685 -4.439 -2.803 1 94.65 509 MET A O 1
ATOM 3876 N N . LEU A 1 510 ? 7.029 -4.49 -0.717 1 93.9 510 LEU A N 1
ATOM 3877 C CA . LEU A 1 510 ? 8.242 -3.891 -0.172 1 93.9 510 LEU A CA 1
ATOM 3878 C C . LEU A 1 510 ? 8.929 -4.842 0.801 1 93.9 510 LEU A C 1
ATOM 3880 O O . LEU A 1 510 ? 8.303 -5.332 1.743 1 93.9 510 LEU A O 1
ATOM 3884 N N . ASN A 1 511 ? 10.18 -5.136 0.592 1 93.41 511 ASN A N 1
ATOM 3885 C CA . ASN A 1 511 ? 11.046 -5.88 1.5 1 93.41 511 ASN A CA 1
ATOM 3886 C C . ASN A 1 511 ? 12.228 -5.035 1.967 1 93.41 511 ASN A C 1
ATOM 3888 O O . ASN A 1 511 ? 13.011 -4.55 1.149 1 93.41 511 ASN A O 1
ATOM 3892 N N . SER A 1 512 ? 12.387 -4.905 3.217 1 92.5 512 SER A N 1
ATOM 3893 C CA . SER A 1 512 ? 13.477 -4.109 3.772 1 92.5 512 SER A CA 1
ATOM 3894 C C . SER A 1 512 ? 14.221 -4.874 4.861 1 92.5 512 SER A C 1
ATOM 3896 O O . SER A 1 512 ? 13.601 -5.532 5.699 1 92.5 512 SER A O 1
ATOM 3898 N N . ARG A 1 513 ? 15.557 -4.863 4.789 1 94.07 513 ARG A N 1
ATOM 3899 C CA . ARG A 1 513 ? 16.441 -5.475 5.775 1 94.07 513 ARG A CA 1
ATOM 3900 C C . ARG A 1 513 ? 17.47 -4.471 6.284 1 94.07 513 ARG A C 1
ATOM 3902 O O . ARG A 1 513 ? 18.105 -3.769 5.494 1 94.07 513 ARG A O 1
ATOM 3909 N N . GLY A 1 514 ? 17.564 -4.33 7.564 1 92.59 514 GLY A N 1
ATOM 3910 C CA . GLY A 1 514 ? 18.627 -3.593 8.228 1 92.59 514 GLY A CA 1
ATOM 3911 C C . GLY A 1 514 ? 19.456 -4.453 9.163 1 92.59 514 GLY A C 1
ATOM 3912 O O . GLY A 1 514 ? 18.923 -5.333 9.841 1 92.59 514 GLY A O 1
ATOM 3913 N N . ASN A 1 515 ? 20.753 -4.217 9.151 1 93.26 515 ASN A N 1
ATOM 3914 C CA . ASN A 1 515 ? 21.611 -4.997 10.037 1 93.26 515 ASN A CA 1
ATOM 3915 C C . ASN A 1 515 ? 22.728 -4.142 10.63 1 93.26 515 ASN A C 1
ATOM 3917 O O . ASN A 1 515 ? 23.207 -3.206 9.987 1 93.26 515 ASN A O 1
ATOM 3921 N N . ALA A 1 516 ? 23.098 -4.412 11.805 1 94.84 516 ALA A N 1
ATOM 3922 C CA . ALA A 1 516 ? 24.241 -3.844 12.516 1 94.84 516 ALA A CA 1
ATOM 3923 C C . ALA A 1 516 ? 25.052 -4.935 13.209 1 94.84 516 ALA A C 1
ATOM 3925 O O . ALA A 1 516 ? 24.506 -5.729 13.978 1 94.84 516 ALA A O 1
ATOM 3926 N N . THR A 1 517 ? 26.298 -4.997 12.918 1 95.41 517 THR A N 1
ATOM 3927 C CA . THR A 1 517 ? 27.208 -5.92 13.586 1 95.41 517 THR A CA 1
ATOM 3928 C C . THR A 1 517 ? 28.209 -5.161 14.453 1 95.41 517 THR A C 1
ATOM 3930 O O . THR A 1 517 ? 28.99 -4.354 13.946 1 95.41 517 THR A O 1
ATOM 3933 N N . ILE A 1 518 ? 28.196 -5.38 15.721 1 95.46 518 ILE A N 1
ATOM 3934 C CA . ILE A 1 518 ? 29.099 -4.754 16.681 1 95.46 518 ILE A CA 1
ATOM 3935 C C . ILE A 1 518 ? 30.161 -5.758 17.122 1 95.46 518 ILE A C 1
ATOM 3937 O O . ILE A 1 518 ? 29.842 -6.78 17.734 1 95.46 518 ILE A O 1
ATOM 3941 N N . HIS A 1 519 ? 31.386 -5.435 16.833 1 94.49 519 HIS A N 1
ATOM 3942 C CA . HIS A 1 519 ? 32.497 -6.27 17.277 1 94.49 519 HIS A CA 1
ATOM 3943 C C . HIS A 1 519 ? 32.979 -5.854 18.663 1 94.49 519 HIS A C 1
ATOM 3945 O O . HIS A 1 519 ? 33.824 -4.965 18.79 1 94.49 519 HIS A O 1
ATOM 3951 N N . ILE A 1 520 ? 32.582 -6.471 19.809 1 92.35 520 ILE A N 1
ATOM 3952 C CA . ILE A 1 520 ? 32.943 -6.187 21.194 1 92.35 520 ILE A CA 1
ATOM 3953 C C . ILE A 1 520 ? 34.373 -6.651 21.461 1 92.35 520 ILE A C 1
ATOM 3955 O O . ILE A 1 520 ? 35.174 -5.914 22.039 1 92.35 520 ILE A O 1
ATOM 3959 N N . LEU A 1 521 ? 34.698 -7.909 20.907 1 92.04 521 LEU A N 1
ATOM 3960 C CA . LEU A 1 521 ? 36.012 -8.542 20.882 1 92.04 521 LEU A CA 1
ATOM 3961 C C . LEU A 1 521 ? 36.231 -9.288 19.57 1 92.04 521 LEU A C 1
ATOM 3963 O O . LEU A 1 521 ? 35.273 -9.58 18.85 1 92.04 521 LEU A O 1
ATOM 3967 N N . PRO A 1 522 ? 37.451 -9.443 19.13 1 88.44 522 PRO A N 1
ATOM 3968 C CA . PRO A 1 522 ? 37.677 -10.186 17.888 1 88.44 522 PRO A CA 1
ATOM 3969 C C . PRO A 1 522 ? 36.895 -11.497 17.834 1 88.44 522 PRO A C 1
ATOM 3971 O O . PRO A 1 522 ? 36.487 -11.932 16.754 1 88.44 522 PRO A O 1
ATOM 3974 N N . GLU A 1 523 ? 36.699 -12.073 18.995 1 93.46 523 GLU A N 1
ATOM 3975 C CA . GLU A 1 523 ? 36.033 -13.371 19.03 1 93.46 523 GLU A CA 1
ATOM 3976 C C . GLU A 1 523 ? 34.541 -13.219 19.314 1 93.46 523 GLU A C 1
ATOM 3978 O O . GLU A 1 523 ? 33.792 -14.197 19.267 1 93.46 523 GLU A O 1
ATOM 3983 N N . LEU A 1 524 ? 34.067 -12.066 19.694 1 95.9 524 LEU A N 1
ATOM 3984 C CA . LEU A 1 524 ? 32.695 -11.842 20.137 1 95.9 524 LEU A CA 1
ATOM 3985 C C . LEU A 1 524 ? 32.034 -10.737 19.319 1 95.9 524 LEU A C 1
ATOM 3987 O O . LEU A 1 524 ? 32.513 -9.601 19.302 1 95.9 524 LEU A O 1
ATOM 3991 N N . LYS A 1 525 ? 30.991 -11.039 18.691 1 95.52 525 LYS A N 1
ATOM 3992 C CA . LYS A 1 525 ? 30.273 -10.02 17.931 1 95.52 525 LYS A CA 1
ATOM 3993 C C . LYS A 1 525 ? 28.776 -10.067 18.227 1 95.52 525 LYS A C 1
ATOM 3995 O O . LYS A 1 525 ? 28.219 -11.14 18.468 1 95.52 525 LYS A O 1
ATOM 4000 N N . LEU A 1 526 ? 28.07 -8.921 18.238 1 97.11 526 LEU A N 1
ATOM 4001 C CA . LEU A 1 526 ? 26.627 -8.745 18.362 1 97.11 526 LEU A CA 1
ATOM 4002 C C . LEU A 1 526 ? 26.015 -8.327 17.029 1 97.11 526 LEU A C 1
ATOM 4004 O O . LEU A 1 526 ? 26.418 -7.319 16.444 1 97.11 526 LEU A O 1
ATOM 4008 N N . MET A 1 527 ? 25.129 -9.145 16.465 1 95.96 527 MET A N 1
ATOM 4009 C CA . MET A 1 527 ? 24.441 -8.842 15.214 1 95.96 527 MET A CA 1
ATOM 4010 C C . MET A 1 527 ? 22.982 -8.479 15.47 1 95.96 527 MET A C 1
ATOM 4012 O O . MET A 1 527 ? 22.232 -9.27 16.045 1 95.96 527 MET A O 1
ATOM 4016 N N . LEU A 1 528 ? 22.605 -7.318 15.113 1 96.17 528 LEU A N 1
ATOM 4017 C CA . LEU A 1 528 ? 21.226 -6.845 15.175 1 96.17 528 LEU A CA 1
ATOM 4018 C C . LEU A 1 528 ? 20.61 -6.782 13.782 1 96.17 528 LEU A C 1
ATOM 4020 O O . LEU A 1 528 ? 21.097 -6.054 12.915 1 96.17 528 LEU A O 1
ATOM 4024 N N . ASN A 1 529 ? 19.541 -7.578 13.507 1 95.24 529 ASN A N 1
ATOM 4025 C CA . ASN A 1 529 ? 18.861 -7.59 12.216 1 95.24 529 ASN A CA 1
ATOM 4026 C C . ASN A 1 529 ? 17.396 -7.185 12.351 1 95.24 529 ASN A C 1
ATOM 4028 O O . ASN A 1 529 ? 16.687 -7.685 13.226 1 95.24 529 ASN A O 1
ATOM 4032 N N . VAL A 1 530 ? 16.964 -6.267 11.568 1 94.88 530 VAL A N 1
ATOM 4033 C CA . VAL A 1 530 ? 15.562 -5.864 11.52 1 94.88 530 VAL A CA 1
ATOM 4034 C C . VAL A 1 530 ? 15.024 -6.036 10.102 1 94.88 530 VAL A C 1
ATOM 4036 O O . VAL A 1 530 ? 15.675 -5.643 9.132 1 94.88 530 VAL A O 1
ATOM 4039 N N . ALA A 1 531 ? 13.89 -6.728 9.945 1 95.13 531 ALA A N 1
ATOM 4040 C CA . ALA A 1 531 ? 13.24 -6.936 8.654 1 95.13 531 ALA A CA 1
ATOM 4041 C C . ALA A 1 531 ? 11.795 -6.446 8.682 1 95.13 531 ALA A C 1
ATOM 4043 O O . ALA A 1 531 ? 11.047 -6.755 9.612 1 95.13 531 ALA A O 1
ATOM 4044 N N . TYR A 1 532 ? 11.395 -5.622 7.759 1 94.09 532 TYR A N 1
ATOM 4045 C CA . TYR A 1 532 ? 10.022 -5.166 7.576 1 94.09 532 TYR A CA 1
ATOM 4046 C C . TYR A 1 532 ? 9.521 -5.493 6.174 1 94.09 532 TYR A C 1
ATOM 4048 O O . TYR A 1 532 ? 10.094 -5.036 5.182 1 94.09 532 TYR A O 1
ATOM 4056 N N . ASP A 1 533 ? 8.426 -6.217 6.059 1 95.15 533 ASP A N 1
ATOM 4057 C CA . ASP A 1 533 ? 7.786 -6.576 4.798 1 95.15 533 ASP A CA 1
ATOM 4058 C C . ASP A 1 533 ? 6.365 -6.021 4.726 1 95.15 533 ASP A C 1
ATOM 4060 O O . ASP A 1 533 ? 5.608 -6.111 5.695 1 95.15 533 ASP A O 1
ATOM 4064 N N . LEU A 1 534 ? 6.067 -5.402 3.614 1 95.36 534 LEU A N 1
ATOM 4065 C CA . LEU A 1 534 ? 4.725 -4.885 3.37 1 95.36 534 LEU A CA 1
ATOM 4066 C C . LEU A 1 534 ? 4.213 -5.326 2.003 1 95.36 534 LEU A C 1
ATOM 4068 O O . LEU A 1 534 ? 4.889 -5.134 0.99 1 95.36 534 LEU A O 1
ATOM 4072 N N . THR A 1 535 ? 3.049 -5.923 1.986 1 95.16 535 THR A N 1
ATOM 4073 C CA . THR A 1 535 ? 2.368 -6.299 0.752 1 95.16 535 THR A CA 1
ATOM 4074 C C . THR A 1 535 ? 0.981 -5.668 0.686 1 95.16 535 THR A C 1
ATOM 4076 O O . THR A 1 535 ? 0.163 -5.857 1.59 1 95.16 535 THR A O 1
ATOM 4079 N N . ASN A 1 536 ? 0.758 -4.924 -0.321 1 94.66 536 ASN A N 1
ATOM 4080 C CA . ASN A 1 536 ? -0.569 -4.416 -0.655 1 94.66 536 ASN A CA 1
ATOM 4081 C C . ASN A 1 536 ? -1.112 -5.061 -1.927 1 94.66 536 ASN A C 1
ATOM 4083 O O . ASN A 1 536 ? -0.443 -5.062 -2.962 1 94.66 536 ASN A O 1
ATOM 4087 N N . SER A 1 537 ? -2.265 -5.606 -1.785 1 95.24 537 SER A N 1
ATOM 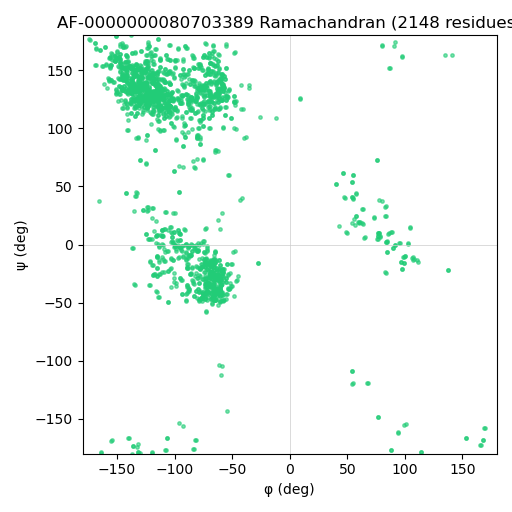4088 C CA . SER A 1 537 ? -2.878 -6.268 -2.931 1 95.24 537 SER A CA 1
ATOM 4089 C C . SER A 1 537 ? -4.302 -5.771 -3.16 1 95.24 537 SER A C 1
ATOM 4091 O O . SER A 1 537 ? -5.044 -5.535 -2.204 1 95.24 537 SER A O 1
ATOM 4093 N N . LYS A 1 538 ? -4.654 -5.557 -4.401 1 95.25 538 LYS A N 1
ATOM 4094 C CA . LYS A 1 538 ? -6.009 -5.197 -4.809 1 95.25 538 LYS A CA 1
ATOM 4095 C C . LYS A 1 538 ? -6.561 -6.194 -5.823 1 95.25 538 LYS A C 1
ATOM 4097 O O . LYS A 1 538 ? -5.95 -6.427 -6.868 1 95.25 538 LYS A O 1
ATOM 4102 N N . ASN A 1 539 ? -7.662 -6.803 -5.482 1 96.16 539 ASN A N 1
ATOM 4103 C CA . ASN A 1 539 ? -8.382 -7.698 -6.382 1 96.16 539 ASN A CA 1
ATOM 4104 C C . ASN A 1 539 ? -9.645 -7.042 -6.932 1 96.16 539 ASN A C 1
ATOM 4106 O O . ASN A 1 539 ? -10.489 -6.571 -6.168 1 96.16 539 ASN A O 1
ATOM 4110 N N . LYS A 1 540 ? -9.795 -6.961 -8.206 1 96.21 540 LYS A N 1
ATOM 4111 C CA . LYS A 1 540 ? -10.983 -6.451 -8.884 1 96.21 540 LYS A CA 1
ATOM 4112 C C . LYS A 1 540 ? -11.551 -7.485 -9.851 1 96.21 540 LYS A C 1
ATOM 4114 O O . LYS A 1 540 ? -10.882 -7.883 -10.807 1 96.21 540 LYS A O 1
ATOM 4119 N N . ARG A 1 541 ? -12.863 -7.765 -9.621 1 96.3 541 ARG A N 1
ATOM 4120 C CA . ARG A 1 541 ? -13.502 -8.787 -10.444 1 96.3 541 ARG A CA 1
ATOM 4121 C C . ARG A 1 541 ? -14.831 -8.289 -11.001 1 96.3 541 ARG A C 1
ATOM 4123 O O . ARG A 1 541 ? -15.755 -7.989 -10.242 1 96.3 541 ARG A O 1
ATOM 4130 N N . ARG A 1 542 ? -14.918 -8.332 -12.353 1 96.08 542 ARG A N 1
ATOM 4131 C CA . ARG A 1 542 ? -16.153 -7.97 -13.041 1 96.08 542 ARG A CA 1
ATOM 4132 C C . ARG A 1 542 ? -16.832 -9.201 -13.633 1 96.08 542 ARG A C 1
ATOM 4134 O O . ARG A 1 542 ? -16.214 -9.954 -14.388 1 96.08 542 ARG A O 1
ATOM 4141 N N . TYR A 1 543 ? -18.064 -9.36 -13.348 1 95.45 543 TYR A N 1
ATOM 4142 C CA . TYR A 1 543 ? -18.984 -10.244 -14.055 1 95.45 543 TYR A CA 1
ATOM 4143 C C . TYR A 1 543 ? -19.867 -9.457 -15.016 1 95.45 543 TYR A C 1
ATOM 4145 O O . TYR A 1 543 ? -20.521 -8.49 -14.617 1 95.45 543 TYR A O 1
ATOM 4153 N N . ASN A 1 544 ? -19.847 -9.86 -16.276 1 95.05 544 ASN A N 1
ATOM 4154 C CA . ASN A 1 544 ? -20.603 -9.117 -17.279 1 95.05 544 ASN A CA 1
ATOM 4155 C C . ASN A 1 544 ? -22.106 -9.214 -17.034 1 95.05 544 ASN A C 1
ATOM 4157 O O . ASN A 1 544 ? -22.56 -10.059 -16.26 1 95.05 544 ASN A O 1
ATOM 4161 N N . ASN A 1 545 ? -22.897 -8.382 -17.679 1 95.09 545 ASN A N 1
ATOM 4162 C CA . ASN A 1 545 ? -24.35 -8.38 -17.541 1 95.09 545 ASN A CA 1
ATOM 4163 C C . ASN A 1 545 ? -25.032 -8.934 -18.789 1 95.09 545 ASN A C 1
ATOM 4165 O O . ASN A 1 545 ? -26.138 -8.514 -19.135 1 95.09 545 ASN A O 1
ATOM 4169 N N . ILE A 1 546 ? -24.333 -9.811 -19.48 1 93.13 546 ILE A N 1
ATOM 4170 C CA . ILE A 1 546 ? -24.854 -10.356 -20.728 1 93.13 546 ILE A CA 1
ATOM 4171 C C . ILE A 1 546 ? -25.123 -11.85 -20.566 1 93.13 546 ILE A C 1
ATOM 4173 O O . ILE A 1 546 ? -26.172 -12.348 -20.983 1 93.13 546 ILE A O 1
ATOM 4177 N N . MET A 1 547 ? -24.118 -12.512 -19.947 1 92.23 547 MET A N 1
ATOM 4178 C CA . MET A 1 547 ? -24.245 -13.961 -19.822 1 92.23 547 MET A CA 1
ATOM 4179 C C . MET A 1 547 ? -23.599 -14.455 -18.532 1 92.23 547 MET A C 1
ATOM 4181 O O . MET A 1 547 ? -23.082 -13.658 -17.747 1 92.23 547 MET A O 1
ATOM 4185 N N . GLY A 1 548 ? -23.791 -15.75 -18.219 1 89.3 548 GLY A N 1
ATOM 4186 C CA . GLY A 1 548 ? -23.099 -16.396 -17.115 1 89.3 548 GLY A CA 1
ATOM 4187 C C . GLY A 1 548 ? -23.946 -16.502 -15.86 1 89.3 548 GLY A C 1
ATOM 4188 O O . GLY A 1 548 ? -25.176 -16.506 -15.934 1 89.3 548 GLY A O 1
ATOM 4189 N N . ASP A 1 549 ? -23.26 -16.594 -14.743 1 80.75 549 ASP A N 1
ATOM 4190 C CA . ASP A 1 549 ? -23.911 -16.857 -13.463 1 80.75 549 ASP A CA 1
ATOM 4191 C C . ASP A 1 549 ? -24.508 -15.58 -12.877 1 80.75 549 ASP A C 1
ATOM 4193 O O . ASP A 1 549 ? -25.404 -15.637 -12.033 1 80.75 549 ASP A O 1
ATOM 4197 N N . GLN A 1 550 ? -24.022 -14.407 -13.359 1 88.97 550 GLN A N 1
ATOM 4198 C CA . GLN A 1 550 ? -24.484 -13.116 -12.86 1 88.97 550 GLN A CA 1
ATOM 4199 C C . GLN A 1 550 ? -24.996 -12.238 -13.998 1 88.97 550 GLN A C 1
ATOM 4201 O O . GLN A 1 550 ? -24.409 -11.196 -14.297 1 88.97 550 GLN A O 1
ATOM 4206 N N . PRO A 1 551 ? -26.093 -12.671 -14.516 1 87.35 551 PRO A N 1
ATOM 4207 C CA . PRO A 1 551 ? -26.536 -12.023 -15.753 1 87.35 551 PRO A CA 1
ATOM 4208 C C . PRO A 1 551 ? -26.873 -10.546 -15.557 1 87.35 551 PRO A C 1
ATOM 4210 O O . PRO A 1 551 ? -27.012 -9.806 -16.534 1 87.35 551 PRO A O 1
ATOM 4213 N N . ALA A 1 552 ? -27.017 -10.098 -14.298 1 92.46 552 ALA A N 1
ATOM 4214 C CA . ALA A 1 552 ? -27.243 -8.676 -14.053 1 92.46 552 ALA A CA 1
ATOM 4215 C C . ALA A 1 552 ? -25.921 -7.92 -13.952 1 92.46 552 ALA A C 1
ATOM 4217 O O . ALA A 1 552 ? -25.904 -6.687 -13.918 1 92.46 552 ALA A O 1
ATOM 4218 N N . GLY A 1 553 ? -24.813 -8.671 -13.917 1 94.9 553 GLY A N 1
ATOM 4219 C CA . GLY A 1 553 ? -23.494 -8.095 -13.706 1 94.9 553 GLY A CA 1
ATOM 4220 C C . GLY A 1 553 ? -23.135 -7.948 -12.239 1 94.9 553 GLY A C 1
ATOM 4221 O O . GLY A 1 553 ? -24.016 -7.786 -11.392 1 94.9 553 GLY A O 1
ATOM 4222 N N . MET A 1 554 ? -21.923 -7.996 -11.95 1 97.12 554 MET A N 1
ATOM 4223 C CA . MET A 1 554 ? -21.43 -7.87 -10.582 1 97.12 554 MET A CA 1
ATOM 4224 C C . MET A 1 554 ? -19.995 -7.355 -10.565 1 97.12 554 MET A C 1
ATOM 4226 O O . MET A 1 554 ? -19.206 -7.673 -11.457 1 97.12 554 MET A O 1
ATOM 4230 N N . LEU A 1 555 ? -19.7 -6.499 -9.609 1 97.19 555 LEU A N 1
ATOM 4231 C CA . LEU A 1 555 ? -18.333 -6.044 -9.377 1 97.19 555 LEU A CA 1
ATOM 4232 C C . LEU A 1 555 ? -17.909 -6.31 -7.936 1 97.19 555 LEU A C 1
ATOM 4234 O O . LEU A 1 555 ? -18.666 -6.036 -7.001 1 97.19 555 LEU A O 1
ATOM 4238 N N . SER A 1 556 ? -16.782 -6.938 -7.783 1 97.63 556 SER A N 1
ATOM 4239 C CA . SER A 1 556 ? -16.164 -7.146 -6.478 1 97.63 556 SER A CA 1
ATOM 4240 C C . SER A 1 556 ? -14.783 -6.502 -6.411 1 97.63 556 SER A C 1
ATOM 4242 O O . SER A 1 556 ? -13.957 -6.697 -7.306 1 97.63 556 SER A O 1
ATOM 4244 N N . ILE A 1 557 ? -14.554 -5.684 -5.394 1 97.95 557 ILE A N 1
ATOM 4245 C CA . ILE A 1 557 ? -13.247 -5.083 -5.152 1 97.95 557 ILE A CA 1
ATOM 4246 C C . ILE A 1 557 ? -12.777 -5.42 -3.739 1 97.95 557 ILE A C 1
ATOM 4248 O O . ILE A 1 557 ? -13.54 -5.298 -2.778 1 97.95 557 ILE A O 1
ATOM 4252 N N . GLU A 1 558 ? -11.553 -5.898 -3.584 1 97.13 558 GLU A N 1
ATOM 4253 C CA . GLU A 1 558 ? -10.961 -6.217 -2.289 1 97.13 558 GLU A CA 1
ATOM 4254 C C . GLU A 1 558 ? -9.556 -5.634 -2.166 1 97.13 558 GLU A C 1
ATOM 4256 O O . GLU A 1 558 ? -8.701 -5.878 -3.02 1 97.13 558 GLU A O 1
ATOM 4261 N N . ASP A 1 559 ? -9.334 -4.909 -1.143 1 96.64 559 ASP A N 1
ATOM 4262 C CA . ASP A 1 559 ? -8 -4.455 -0.764 1 96.64 559 ASP A CA 1
ATOM 4263 C C . ASP A 1 559 ? -7.467 -5.249 0.426 1 96.64 559 ASP A C 1
ATOM 4265 O O . ASP A 1 559 ? -8.16 -5.408 1.433 1 96.64 559 ASP A O 1
ATOM 4269 N N . PHE A 1 560 ? -6.258 -5.75 0.242 1 94.88 560 PHE A N 1
ATOM 4270 C CA . PHE A 1 560 ? -5.611 -6.549 1.276 1 94.88 560 PHE A CA 1
ATOM 4271 C C . PHE A 1 560 ? -4.212 -6.023 1.571 1 94.88 560 PHE A C 1
ATOM 4273 O O . PHE A 1 560 ? -3.476 -5.651 0.654 1 94.88 560 PHE A O 1
ATOM 4280 N N . ALA A 1 561 ? -3.874 -5.881 2.86 1 94.13 561 ALA A N 1
ATOM 4281 C CA . ALA A 1 561 ? -2.537 -5.456 3.266 1 94.13 561 ALA A CA 1
ATOM 4282 C C . ALA A 1 561 ? -1.975 -6.37 4.351 1 94.13 561 ALA A C 1
ATOM 4284 O O . ALA A 1 561 ? -2.666 -6.687 5.323 1 94.13 561 ALA A O 1
ATOM 4285 N N . THR A 1 562 ? -0.721 -6.833 4.199 1 95.66 562 THR A N 1
ATOM 4286 C CA . THR A 1 562 ? 0.003 -7.63 5.184 1 95.66 562 THR A CA 1
ATOM 4287 C C . THR A 1 562 ? 1.352 -6.994 5.507 1 95.66 562 THR A C 1
ATOM 4289 O O . THR A 1 562 ? 2.131 -6.686 4.603 1 95.66 562 THR A O 1
ATOM 4292 N N . SER A 1 563 ? 1.583 -6.776 6.709 1 94.7 563 SER A N 1
ATOM 4293 C CA . SER A 1 563 ? 2.89 -6.297 7.145 1 94.7 563 SER A CA 1
ATOM 4294 C C . SER A 1 563 ? 3.492 -7.217 8.203 1 94.7 563 SER A C 1
ATOM 4296 O O . SER A 1 563 ? 2.767 -7.788 9.02 1 94.7 563 SER A O 1
ATOM 4298 N N . ALA A 1 564 ? 4.773 -7.42 8.208 1 96.15 564 ALA A N 1
ATOM 4299 C CA . ALA A 1 564 ? 5.503 -8.247 9.165 1 96.15 564 ALA A CA 1
ATOM 4300 C C . ALA A 1 564 ? 6.786 -7.556 9.62 1 96.15 564 ALA A C 1
ATOM 4302 O O . ALA A 1 564 ? 7.514 -6.986 8.804 1 96.15 564 ALA A O 1
ATOM 4303 N N . LEU A 1 565 ? 7.007 -7.492 10.87 1 95.63 565 LEU A N 1
ATOM 4304 C CA . LEU A 1 565 ? 8.223 -6.958 11.475 1 95.63 565 LEU A CA 1
ATOM 4305 C C . LEU A 1 565 ? 8.977 -8.045 12.232 1 95.63 565 LEU A C 1
ATOM 4307 O O . LEU A 1 565 ? 8.414 -8.697 13.115 1 95.63 565 LEU A O 1
ATOM 4311 N N . THR A 1 566 ? 10.188 -8.349 11.871 1 95.96 566 THR A N 1
ATOM 4312 C CA . THR A 1 566 ? 11.066 -9.299 12.546 1 95.96 566 THR A CA 1
ATOM 4313 C C . THR A 1 566 ? 12.302 -8.596 13.098 1 95.96 566 THR A C 1
ATOM 4315 O O . THR A 1 566 ? 12.966 -7.843 12.382 1 95.96 566 THR A O 1
ATOM 4318 N N . PHE A 1 567 ? 12.699 -8.804 14.353 1 96.18 567 PHE A N 1
ATOM 4319 C CA . PHE A 1 567 ? 13.883 -8.259 15.006 1 96.18 567 PHE A CA 1
ATOM 4320 C C . PHE A 1 567 ? 14.715 -9.371 15.634 1 96.18 567 PHE A C 1
ATOM 4322 O O . PHE A 1 567 ? 14.254 -10.058 16.548 1 96.18 567 PHE A O 1
ATOM 4329 N N . ASN A 1 568 ? 15.919 -9.555 15.144 1 95.96 568 ASN A N 1
ATOM 4330 C CA . ASN A 1 568 ? 16.855 -10.555 15.644 1 95.96 568 ASN A CA 1
ATOM 4331 C C . ASN A 1 568 ? 18.022 -9.909 16.386 1 95.96 568 ASN A C 1
ATOM 4333 O O . ASN A 1 568 ? 18.67 -9.001 15.862 1 95.96 568 ASN A O 1
ATOM 4337 N N . GLN A 1 569 ? 18.283 -10.355 17.55 1 96.89 569 GLN A N 1
ATOM 4338 C CA . GLN A 1 569 ? 19.474 -10.032 18.329 1 96.89 569 GLN A CA 1
ATOM 4339 C C . GLN A 1 569 ? 20.351 -11.265 18.531 1 96.89 569 GLN A C 1
ATOM 4341 O O . GLN A 1 569 ? 19.987 -12.176 19.277 1 96.89 569 GLN A O 1
ATOM 4346 N N . LEU A 1 570 ? 21.503 -11.288 17.927 1 96.42 570 LEU A N 1
ATOM 4347 C CA . LEU A 1 570 ? 22.353 -12.473 17.899 1 96.42 570 LEU A CA 1
ATOM 4348 C C . LEU A 1 570 ? 23.726 -12.172 18.491 1 96.42 570 LEU A C 1
ATOM 4350 O O . LEU A 1 570 ? 24.435 -11.288 18.006 1 96.42 570 LEU A O 1
ATOM 4354 N N . LEU A 1 571 ? 24.093 -12.845 19.52 1 97.18 571 LEU A N 1
ATOM 4355 C CA . LEU A 1 571 ? 25.425 -12.791 20.114 1 97.18 571 LEU A CA 1
ATOM 4356 C C . LEU A 1 571 ? 26.24 -14.023 19.734 1 97.18 571 LEU A C 1
ATOM 4358 O O . LEU A 1 571 ? 25.888 -15.144 20.107 1 97.18 571 LEU A O 1
ATOM 4362 N N . GLU A 1 572 ? 27.269 -13.876 18.976 1 96.19 572 GLU A N 1
ATOM 4363 C CA . GLU A 1 572 ? 28.059 -14.994 18.471 1 96.19 572 GLU A CA 1
ATOM 4364 C C . GLU A 1 572 ? 29.487 -14.948 19.007 1 96.19 572 GLU A C 1
ATOM 4366 O O . GLU A 1 572 ? 30.146 -13.909 18.942 1 96.19 572 GLU A O 1
ATOM 4371 N N . TYR A 1 573 ? 29.954 -15.969 19.559 1 95.59 573 TYR A N 1
ATOM 4372 C CA . TYR A 1 573 ? 31.321 -16.174 20.025 1 95.59 573 TYR A CA 1
ATOM 4373 C C . TYR A 1 573 ? 32.026 -17.24 19.196 1 95.59 573 TYR A C 1
ATOM 4375 O O . TYR A 1 573 ? 31.532 -18.363 19.069 1 95.59 573 TYR A O 1
ATOM 4383 N N . SER A 1 574 ? 33.09 -16.953 18.516 1 93.86 574 SER A N 1
ATOM 4384 C CA . SER A 1 574 ? 33.878 -17.885 17.716 1 93.86 574 SER A CA 1
ATOM 4385 C C . SER A 1 574 ? 35.353 -17.831 18.098 1 93.86 574 SER A C 1
ATOM 4387 O O . SER A 1 574 ? 35.984 -16.775 18.012 1 93.86 574 SER A O 1
ATOM 4389 N N . LYS A 1 575 ? 35.916 -18.943 18.442 1 93.34 575 LYS A N 1
ATOM 4390 C CA . LYS A 1 575 ? 37.317 -18.989 18.851 1 93.34 575 LYS A CA 1
ATOM 4391 C C . LYS A 1 575 ? 37.979 -20.289 18.403 1 93.34 575 LYS A C 1
ATOM 4393 O O . LYS A 1 575 ? 37.365 -21.356 18.462 1 93.34 575 LYS A O 1
ATOM 4398 N N . LYS A 1 576 ? 39.069 -20.188 17.87 1 91.36 576 LYS A N 1
ATOM 4399 C CA . LYS A 1 576 ? 39.91 -21.338 17.551 1 91.36 576 LYS A CA 1
ATOM 4400 C C . LYS A 1 576 ? 41.06 -21.47 18.545 1 91.36 576 LYS A C 1
ATOM 4402 O 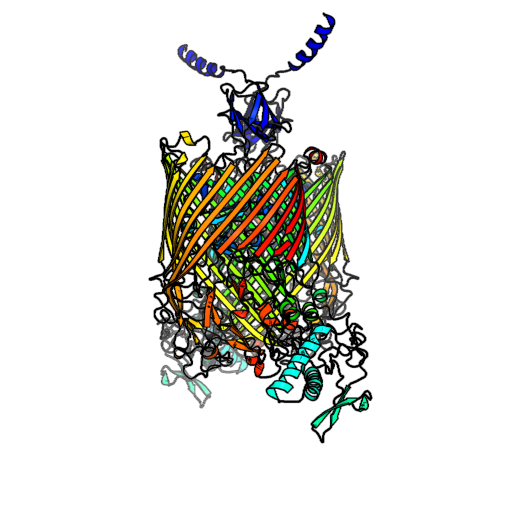O . LYS A 1 576 ? 41.816 -20.519 18.758 1 91.36 576 LYS A O 1
ATOM 4407 N N . PHE A 1 577 ? 41.205 -22.541 19.3 1 90.25 577 PHE A N 1
ATOM 4408 C CA . PHE A 1 577 ? 42.318 -22.8 20.205 1 90.25 577 PHE A CA 1
ATOM 4409 C C . PHE A 1 577 ? 42.885 -24.197 19.98 1 90.25 577 PHE A C 1
ATOM 4411 O O . PHE A 1 577 ? 42.185 -25.194 20.168 1 90.25 577 PHE A O 1
ATOM 4418 N N . GLY A 1 578 ? 44.173 -24.353 19.676 1 90.28 578 GLY A N 1
ATOM 4419 C CA . GLY A 1 578 ? 44.764 -25.61 19.245 1 90.28 578 GLY A CA 1
ATOM 4420 C C . GLY A 1 578 ? 44.055 -26.226 18.054 1 90.28 578 GLY A C 1
ATOM 4421 O O . GLY A 1 578 ? 43.891 -25.578 17.019 1 90.28 578 GLY A O 1
ATOM 4422 N N . ASN A 1 579 ? 43.563 -27.415 18.318 1 90.73 579 ASN A N 1
ATOM 4423 C CA . ASN A 1 579 ? 42.861 -28.111 17.246 1 90.73 579 ASN A CA 1
ATOM 4424 C C . ASN A 1 579 ? 41.347 -27.989 17.396 1 90.73 579 ASN A C 1
ATOM 4426 O O . ASN A 1 579 ? 40.593 -28.674 16.703 1 90.73 579 ASN A O 1
ATOM 4430 N N . HIS A 1 580 ? 40.93 -27.074 18.342 1 93.99 580 HIS A N 1
ATOM 4431 C CA . HIS A 1 580 ? 39.505 -26.892 18.597 1 93.99 580 HIS A CA 1
ATOM 4432 C C . HIS A 1 580 ? 38.999 -25.589 17.987 1 93.99 580 HIS A C 1
ATOM 4434 O O . HIS A 1 580 ? 39.66 -24.554 18.086 1 93.99 580 HIS A O 1
ATOM 4440 N N . GLU A 1 581 ? 37.937 -25.676 17.25 1 93.14 581 GLU A N 1
ATOM 4441 C CA . GLU A 1 581 ? 37.198 -24.504 16.793 1 93.14 581 GLU A CA 1
ATOM 4442 C C . GLU A 1 581 ? 35.765 -24.517 17.317 1 93.14 581 GLU A C 1
ATOM 4444 O O . GLU A 1 581 ? 35.009 -25.454 17.051 1 93.14 581 GLU A O 1
ATOM 4449 N N . ILE A 1 582 ? 35.421 -23.475 18.122 1 94.25 582 ILE A N 1
ATOM 4450 C CA . ILE A 1 582 ? 34.1 -23.419 18.738 1 94.25 582 ILE A CA 1
ATOM 4451 C C . ILE A 1 582 ? 33.367 -22.162 18.274 1 94.25 582 ILE A C 1
ATOM 4453 O O . ILE A 1 582 ? 33.955 -21.08 18.212 1 94.25 582 ILE A O 1
ATOM 4457 N N . THR A 1 583 ? 32.159 -22.329 17.856 1 93.07 583 THR A N 1
ATOM 4458 C CA . THR A 1 583 ? 31.263 -21.215 17.568 1 93.07 583 THR A CA 1
ATOM 4459 C C . THR A 1 583 ? 29.973 -21.336 18.373 1 93.07 583 THR A C 1
ATOM 4461 O O . THR A 1 583 ? 29.26 -22.336 18.267 1 93.07 583 THR A O 1
ATOM 4464 N N . ALA A 1 584 ? 29.71 -20.356 19.238 1 94.91 584 ALA A N 1
ATOM 4465 C CA . ALA A 1 584 ? 28.496 -20.313 20.048 1 94.91 584 ALA A CA 1
ATOM 4466 C C . ALA A 1 584 ? 27.627 -19.116 19.672 1 94.91 584 ALA A C 1
ATOM 4468 O O . ALA A 1 584 ? 28.141 -18.022 19.424 1 94.91 584 ALA A O 1
ATOM 4469 N N . LEU A 1 585 ? 26.361 -19.364 19.533 1 95.2 585 LEU A N 1
ATOM 4470 C CA . LEU A 1 585 ? 25.408 -18.318 19.179 1 95.2 585 LEU A CA 1
ATOM 4471 C C . LEU A 1 585 ? 24.263 -18.263 20.186 1 95.2 585 LEU A C 1
ATOM 4473 O O . LEU A 1 585 ? 23.665 -19.292 20.509 1 95.2 585 LEU A O 1
ATOM 4477 N N . LEU A 1 586 ? 24.007 -17.114 20.79 1 96.64 586 LEU A N 1
ATOM 4478 C CA . LEU A 1 586 ? 22.804 -16.805 21.555 1 96.64 586 LEU A CA 1
ATOM 4479 C C . LEU A 1 586 ? 21.91 -15.832 20.794 1 96.64 586 LEU A C 1
ATOM 4481 O O . LEU A 1 586 ? 22.379 -14.797 20.315 1 96.64 586 LEU A O 1
ATOM 4485 N N . GLY A 1 587 ? 20.655 -16.215 20.647 1 95.92 587 GLY A N 1
ATOM 4486 C CA . GLY A 1 587 ? 19.796 -15.371 19.832 1 95.92 587 GLY A CA 1
ATOM 4487 C C . GLY A 1 587 ? 18.436 -15.124 20.457 1 95.92 587 GLY A C 1
ATOM 4488 O O . GLY A 1 587 ? 17.942 -15.949 21.229 1 95.92 587 GLY A O 1
ATOM 4489 N N . HIS A 1 588 ? 17.854 -14.013 20.248 1 96.91 588 HIS A N 1
ATOM 4490 C CA . HIS A 1 588 ? 16.483 -13.606 20.533 1 96.91 588 HIS A CA 1
ATOM 4491 C C . HIS A 1 588 ? 15.782 -13.112 19.272 1 96.91 588 HIS A C 1
ATOM 4493 O O . HIS A 1 588 ? 16.377 -12.392 18.467 1 96.91 588 HIS A O 1
ATOM 4499 N N . GLU A 1 589 ? 14.533 -13.558 19.006 1 95.48 589 GLU A N 1
ATOM 4500 C CA . GLU A 1 589 ? 13.759 -13.155 17.836 1 95.48 589 GLU A CA 1
ATOM 4501 C C . GLU A 1 589 ? 12.356 -12.701 18.231 1 95.48 589 GLU A C 1
ATOM 4503 O O . GLU A 1 589 ? 11.667 -13.386 18.989 1 95.48 589 GLU A O 1
ATOM 4508 N N . SER A 1 590 ? 11.929 -11.553 17.781 1 96.74 590 SER A N 1
ATOM 4509 C CA . SER A 1 590 ? 10.561 -11.059 17.896 1 96.74 590 SER A CA 1
ATOM 4510 C C . SER A 1 590 ? 9.899 -10.94 16.527 1 96.74 590 SER A C 1
ATOM 4512 O O . SER A 1 590 ? 10.483 -10.382 15.596 1 96.74 590 SER A O 1
ATOM 4514 N N . TYR A 1 591 ? 8.345 -11.537 16.262 1 95.16 591 TYR A N 1
ATOM 4515 C CA . TYR A 1 591 ? 7.603 -11.527 15.006 1 95.16 591 TYR A CA 1
ATOM 4516 C C . TYR A 1 591 ? 6.194 -10.985 15.209 1 95.16 591 TYR A C 1
ATOM 4518 O O . TYR A 1 591 ? 5.462 -11.451 16.085 1 95.16 591 TYR A O 1
ATOM 4526 N N . LYS A 1 592 ? 6.125 -9.957 14.531 1 96.52 592 LYS A N 1
ATOM 4527 C CA . LYS A 1 592 ? 4.792 -9.362 14.561 1 96.52 592 LYS A CA 1
ATOM 4528 C C . LYS A 1 592 ? 4.167 -9.344 13.169 1 96.52 592 LYS A C 1
ATOM 4530 O O . LYS A 1 592 ? 4.754 -8.811 12.225 1 96.52 592 LYS A O 1
ATOM 4535 N N . LEU A 1 593 ? 3.013 -9.919 13.034 1 95.71 593 LEU A N 1
ATOM 4536 C CA . LEU A 1 593 ? 2.267 -9.951 11.781 1 95.71 593 LEU A CA 1
ATOM 4537 C C . LEU A 1 593 ? 0.951 -9.191 11.912 1 95.71 593 LEU A C 1
ATOM 4539 O O . LEU A 1 593 ? 0.26 -9.308 12.926 1 95.71 593 LEU A O 1
ATOM 4543 N N . HIS A 1 594 ? 0.675 -8.325 10.962 1 95.72 594 HIS A N 1
ATOM 4544 C CA . HIS A 1 594 ? -0.567 -7.566 10.867 1 95.72 594 HIS A CA 1
ATOM 4545 C C . HIS A 1 594 ? -1.22 -7.747 9.501 1 95.72 594 HIS A C 1
ATOM 4547 O O . HIS A 1 594 ? -0.639 -7.382 8.476 1 95.72 594 HIS A O 1
ATOM 4553 N N . ASP A 1 595 ? -2.495 -8.33 9.49 1 94.88 595 ASP A N 1
ATOM 4554 C CA . ASP A 1 595 ? -3.254 -8.566 8.266 1 94.88 595 ASP A CA 1
ATOM 4555 C C . ASP A 1 595 ? -4.574 -7.799 8.281 1 94.88 595 ASP A C 1
ATOM 4557 O O . ASP A 1 595 ? -5.354 -7.915 9.228 1 94.88 595 ASP A O 1
ATOM 4561 N N . GLU A 1 596 ? -4.846 -7.062 7.213 1 95.59 596 GLU A N 1
ATOM 4562 C CA . GLU A 1 596 ? -6.103 -6.322 7.135 1 95.59 596 GLU A CA 1
ATOM 4563 C C . GLU A 1 596 ? -6.722 -6.432 5.745 1 95.59 596 GLU A C 1
ATOM 4565 O O . GLU A 1 596 ? -6.008 -6.587 4.752 1 95.59 596 GLU A O 1
ATOM 4570 N N . SER A 1 597 ? -8.049 -6.333 5.728 1 96.51 597 SER A N 1
ATOM 4571 C CA . SER A 1 597 ? -8.769 -6.424 4.462 1 96.51 597 SER A CA 1
ATOM 4572 C C . SER A 1 597 ? -9.993 -5.514 4.455 1 96.51 597 SER A C 1
ATOM 4574 O O . SER A 1 597 ? -10.568 -5.231 5.508 1 96.51 597 SER A O 1
ATOM 4576 N N . LEU A 1 598 ? -10.342 -4.95 3.339 1 97.75 598 LEU A N 1
ATOM 4577 C CA . LEU A 1 598 ? -11.582 -4.257 3.005 1 97.75 598 LEU A CA 1
ATOM 4578 C C . LEU A 1 598 ? -12.162 -4.783 1.696 1 97.75 598 LEU A C 1
ATOM 4580 O O . LEU A 1 598 ? -11.479 -4.793 0.669 1 97.75 598 LEU A O 1
ATOM 4584 N N . SER A 1 599 ? -13.391 -5.268 1.775 1 97.81 599 SER A N 1
ATOM 4585 C CA . SER A 1 599 ? -13.989 -5.838 0.572 1 97.81 599 SER A CA 1
ATOM 4586 C C . SER A 1 599 ? -15.43 -5.37 0.396 1 97.81 599 SER A C 1
ATOM 4588 O O . SER A 1 599 ? -16.136 -5.136 1.379 1 97.81 599 SER A O 1
ATOM 4590 N N . GLY A 1 600 ? -15.824 -5.186 -0.864 1 97.86 600 GLY A N 1
ATOM 4591 C CA . GLY A 1 600 ? -17.183 -4.819 -1.227 1 97.86 600 GLY A CA 1
ATOM 4592 C C . GLY A 1 600 ? -17.66 -5.482 -2.506 1 97.86 600 GLY A C 1
ATOM 4593 O O . GLY A 1 600 ? -16.848 -5.906 -3.331 1 97.86 600 GLY A O 1
ATOM 4594 N N . GLU A 1 601 ? -18.965 -5.578 -2.621 1 97.7 601 GLU A N 1
ATOM 4595 C CA . GLU A 1 601 ? -19.606 -6.187 -3.782 1 97.7 601 GLU A CA 1
ATOM 4596 C C . GLU A 1 601 ? -20.931 -5.502 -4.103 1 97.7 601 GLU A C 1
ATOM 4598 O O . GLU A 1 601 ? -21.723 -5.216 -3.202 1 97.7 601 GLU A O 1
ATOM 4603 N N . LYS A 1 602 ? -21.138 -5.184 -5.39 1 96.36 602 LYS A N 1
ATOM 4604 C CA . LYS A 1 602 ? -22.397 -4.63 -5.879 1 96.36 602 LYS A CA 1
ATOM 4605 C C . LYS A 1 602 ? -22.868 -5.359 -7.134 1 96.36 602 LYS A C 1
ATOM 4607 O O . LYS A 1 602 ? -22.051 -5.828 -7.93 1 96.36 602 LYS A O 1
ATOM 4612 N N . LYS A 1 603 ? -24.204 -5.415 -7.357 1 96.47 603 LYS A N 1
ATOM 4613 C CA . LYS A 1 603 ? -24.816 -6.043 -8.524 1 96.47 603 LYS A CA 1
ATOM 4614 C C . LYS A 1 603 ? -25.681 -5.048 -9.293 1 96.47 603 LYS A C 1
ATOM 4616 O O . LYS A 1 603 ? -25.859 -3.908 -8.859 1 96.47 603 LYS A O 1
ATOM 4621 N N . ASN A 1 604 ? -26.138 -5.43 -10.465 1 95.93 604 ASN A N 1
ATOM 4622 C CA . ASN A 1 604 ? -26.991 -4.641 -11.347 1 95.93 604 ASN A CA 1
ATOM 4623 C C . ASN A 1 604 ? -26.202 -3.545 -12.057 1 95.93 604 ASN A C 1
ATOM 4625 O O . ASN A 1 604 ? -26.448 -2.357 -11.84 1 95.93 604 ASN A O 1
ATOM 4629 N N . MET A 1 605 ? -25.411 -3.936 -12.977 1 95.46 605 MET A N 1
ATOM 4630 C CA . MET A 1 605 ? -24.513 -3.064 -13.728 1 95.46 605 MET A CA 1
ATOM 4631 C C . MET A 1 605 ? -25.274 -2.294 -14.801 1 95.46 605 MET A C 1
ATOM 4633 O O . MET A 1 605 ? -26.07 -2.874 -15.542 1 95.46 605 MET A O 1
ATOM 4637 N N . LEU A 1 606 ? -25.005 -1.117 -14.882 1 94.41 606 LEU A N 1
ATOM 4638 C CA . LEU A 1 606 ? -25.672 -0.27 -15.864 1 94.41 606 LEU A CA 1
ATOM 4639 C C . LEU A 1 606 ? -24.906 -0.257 -17.182 1 94.41 606 LEU A C 1
ATOM 4641 O O . LEU A 1 606 ? -25.502 -0.396 -18.253 1 94.41 606 LEU A O 1
ATOM 4645 N N . VAL A 1 607 ? -23.567 -0.04 -17.052 1 93.8 607 VAL A N 1
ATOM 4646 C CA . VAL A 1 607 ? -22.728 0.08 -18.24 1 93.8 607 VAL A CA 1
ATOM 4647 C C . VAL A 1 607 ? -21.551 -0.888 -18.141 1 93.8 607 VAL A C 1
ATOM 4649 O O . VAL A 1 607 ? -20.769 -0.83 -17.189 1 93.8 607 VAL A O 1
ATOM 4652 N N . LEU A 1 608 ? -21.416 -1.718 -19.197 1 94.3 608 LEU A N 1
ATOM 4653 C CA . LEU A 1 608 ? -20.303 -2.661 -19.234 1 94.3 608 LEU A CA 1
ATOM 4654 C C . LEU A 1 608 ? -18.998 -1.948 -19.568 1 94.3 608 LEU A C 1
ATOM 4656 O O . LEU A 1 608 ? -18.959 -1.101 -20.464 1 94.3 608 LEU A O 1
ATOM 4660 N N . GLY A 1 609 ? -17.957 -2.298 -18.863 1 91.68 609 GLY A N 1
ATOM 4661 C CA . GLY A 1 609 ? -16.645 -1.747 -19.163 1 91.68 609 GLY A CA 1
ATOM 4662 C C . GLY A 1 609 ? -16.179 -0.726 -18.142 1 91.68 609 GLY A C 1
ATOM 4663 O O . GLY A 1 609 ? -15.006 -0.349 -18.125 1 91.68 609 GLY A O 1
ATOM 4664 N N . ILE A 1 610 ? -17.122 -0.241 -17.241 1 94.46 610 ILE A N 1
ATOM 4665 C CA . ILE A 1 610 ? -16.758 0.662 -16.154 1 94.46 610 ILE A CA 1
ATOM 4666 C C . ILE A 1 610 ? -16.739 -0.103 -14.833 1 94.46 610 ILE A C 1
ATOM 4668 O O . ILE A 1 610 ? -17.793 -0.428 -14.281 1 94.46 610 ILE A O 1
ATOM 4672 N N . ASP A 1 611 ? -15.636 -0.308 -14.279 1 96.14 611 ASP A N 1
ATOM 4673 C CA . ASP A 1 611 ? -15.477 -1.177 -13.117 1 96.14 611 ASP A CA 1
ATOM 4674 C C . ASP A 1 611 ? -15.38 -0.361 -11.83 1 96.14 611 ASP A C 1
ATOM 4676 O O . ASP A 1 611 ? -14.385 -0.447 -11.108 1 96.14 611 ASP A O 1
ATOM 4680 N N . GLU A 1 612 ? -16.505 0.363 -11.549 1 96.92 612 GLU A N 1
ATOM 4681 C CA . GLU A 1 612 ? -16.643 1.141 -10.321 1 96.92 612 GLU A CA 1
ATOM 4682 C C . GLU A 1 612 ? -18.009 0.919 -9.678 1 96.92 612 GLU A C 1
ATOM 4684 O O . GLU A 1 612 ? -19.01 0.75 -10.377 1 96.92 612 GLU A O 1
ATOM 4689 N N . PHE A 1 613 ? -18.119 1.011 -8.418 1 97 613 PHE A N 1
ATOM 4690 C CA . PHE A 1 613 ? -19.317 0.643 -7.673 1 97 613 PHE A CA 1
ATOM 4691 C C . PHE A 1 613 ? -20.476 1.569 -8.02 1 97 613 PHE A C 1
ATOM 4693 O O . PHE A 1 613 ? -21.629 1.134 -8.077 1 97 613 PHE A O 1
ATOM 4700 N N . PRO A 1 614 ? -20.235 2.88 -8.219 1 95.43 614 PRO A N 1
ATOM 4701 C CA . PRO A 1 614 ? -21.387 3.723 -8.546 1 95.43 614 PRO A CA 1
ATOM 4702 C C . PRO A 1 614 ? -22.109 3.27 -9.813 1 95.43 614 PRO A C 1
ATOM 4704 O O . PRO A 1 614 ? -23.257 3.656 -10.045 1 95.43 614 PRO A O 1
ATOM 4707 N N . ASN A 1 615 ? -21.481 2.522 -10.684 1 95.73 615 ASN A N 1
ATOM 4708 C CA . ASN A 1 615 ? -22.065 1.975 -11.904 1 95.73 615 ASN A CA 1
ATOM 4709 C C . ASN A 1 615 ? -23.047 0.847 -11.599 1 95.73 615 ASN A C 1
ATOM 4711 O O . ASN A 1 615 ? -23.68 0.307 -12.507 1 95.73 615 ASN A O 1
ATOM 4715 N N . LEU A 1 616 ? -23.138 0.479 -10.357 1 96.27 616 LEU A N 1
ATOM 4716 C CA . LEU A 1 616 ? -24.026 -0.589 -9.912 1 96.27 616 LEU A CA 1
ATOM 4717 C C . LEU A 1 616 ? -24.963 -0.095 -8.814 1 96.27 616 LEU A C 1
ATOM 4719 O O . LEU A 1 616 ? -24.614 0.814 -8.057 1 96.27 616 LEU A O 1
ATOM 4723 N N . THR A 1 617 ? -26.089 -0.725 -8.59 1 95.5 617 THR A N 1
ATOM 4724 C CA . THR A 1 617 ? -27.099 -0.101 -7.742 1 95.5 617 THR A CA 1
ATOM 4725 C C . THR A 1 617 ? -27.311 -0.911 -6.467 1 95.5 617 THR A C 1
ATOM 4727 O O . THR A 1 617 ? -27.723 -0.367 -5.441 1 95.5 617 THR A O 1
ATOM 4730 N N . ASN A 1 618 ? -27.069 -2.196 -6.49 1 94.78 618 ASN A N 1
ATOM 4731 C CA . ASN A 1 618 ? -27.434 -3.063 -5.374 1 94.78 618 ASN A CA 1
ATOM 4732 C C . ASN A 1 618 ? -26.205 -3.517 -4.592 1 94.78 618 ASN A C 1
ATOM 4734 O O . ASN A 1 618 ? -25.429 -4.345 -5.072 1 94.78 618 ASN A O 1
ATOM 4738 N N . ILE A 1 619 ? -26.043 -3.016 -3.326 1 94.94 619 ILE A N 1
ATOM 4739 C CA . ILE A 1 619 ? -24.939 -3.452 -2.478 1 94.94 619 ILE A CA 1
ATOM 4740 C C . ILE A 1 619 ? -25.247 -4.829 -1.896 1 94.94 619 ILE A C 1
ATOM 4742 O O . ILE A 1 619 ? -26.235 -4.999 -1.178 1 94.94 619 ILE A O 1
ATOM 4746 N N . THR A 1 620 ? -24.412 -5.799 -2.147 1 92.85 620 THR A N 1
ATOM 4747 C CA . THR A 1 620 ? -24.694 -7.154 -1.686 1 92.85 620 THR A CA 1
ATOM 4748 C C . THR A 1 620 ? -23.678 -7.59 -0.634 1 92.85 620 THR A C 1
ATOM 4750 O O . THR A 1 620 ? -23.894 -8.575 0.074 1 92.85 620 THR A O 1
ATOM 4753 N N . GLY A 1 621 ? -22.594 -6.827 -0.523 1 94.22 621 GLY A N 1
ATOM 4754 C CA . GLY A 1 621 ? -21.606 -7.237 0.462 1 94.22 621 GLY A CA 1
ATOM 4755 C C . GLY A 1 621 ? -20.657 -6.121 0.857 1 94.22 621 GLY A C 1
ATOM 4756 O O . GLY A 1 621 ? -20.263 -5.309 0.017 1 94.22 621 GLY A O 1
ATOM 4757 N N . LEU A 1 622 ? -20.36 -6.01 2.092 1 96.58 622 LEU A N 1
ATOM 4758 C CA . LEU A 1 622 ? -19.342 -5.136 2.665 1 96.58 622 LEU A CA 1
ATOM 4759 C C . LEU A 1 622 ? -18.738 -5.756 3.921 1 96.58 622 LEU A C 1
ATOM 4761 O O . LEU A 1 622 ? -19.457 -6.062 4.875 1 96.58 622 LEU A O 1
ATOM 4765 N N . SER A 1 623 ? -17.378 -5.919 3.896 1 97.04 623 SER A N 1
ATOM 4766 C CA . SER A 1 623 ? -16.728 -6.581 5.023 1 97.04 623 SER A CA 1
ATOM 4767 C C . SER A 1 623 ? -15.303 -6.074 5.214 1 97.04 623 SER A C 1
ATOM 4769 O O . SER A 1 623 ? -14.751 -5.409 4.335 1 97.04 623 SER A O 1
ATOM 4771 N N . SER A 1 624 ? -14.84 -6.291 6.431 1 97.04 624 SER A N 1
ATOM 4772 C CA . SER A 1 624 ? -13.462 -5.969 6.788 1 97.04 624 SER A CA 1
ATOM 4773 C C . SER A 1 624 ? -12.974 -6.836 7.943 1 97.04 624 SER A C 1
ATOM 4775 O O . SER A 1 624 ? -13.779 -7.414 8.676 1 97.04 624 SER A O 1
ATOM 4777 N N . TYR A 1 625 ? -11.674 -6.967 8.1 1 96.1 625 TYR A N 1
ATOM 4778 C CA . TYR A 1 625 ? -11.104 -7.639 9.263 1 96.1 625 TYR A CA 1
ATOM 4779 C C . TYR A 1 625 ? -9.674 -7.176 9.512 1 96.1 625 TYR A C 1
ATOM 4781 O O . TYR A 1 625 ? -9.034 -6.608 8.624 1 96.1 625 TYR A O 1
ATOM 4789 N N . THR A 1 626 ? -9.161 -7.39 10.691 1 95.55 626 THR A N 1
ATOM 4790 C CA . THR A 1 626 ? -7.776 -7.231 11.122 1 95.55 626 THR A CA 1
ATOM 4791 C C . THR A 1 626 ? -7.335 -8.419 11.973 1 95.55 626 THR A C 1
ATOM 4793 O O . THR A 1 626 ? -7.965 -8.732 12.985 1 95.55 626 THR A O 1
ATOM 4796 N N . ASP A 1 627 ? -6.283 -9.033 11.587 1 95.53 627 ASP A N 1
ATOM 4797 C CA . ASP A 1 627 ? -5.68 -10.11 12.366 1 95.53 627 ASP A CA 1
ATOM 4798 C C . ASP A 1 627 ? -4.256 -9.754 12.784 1 95.53 627 ASP A C 1
ATOM 4800 O O . ASP A 1 627 ? -3.507 -9.154 12.01 1 95.53 627 ASP A O 1
ATOM 4804 N N . LYS A 1 628 ? -3.977 -10.105 13.979 1 95.08 628 LYS A N 1
ATOM 4805 C CA . LYS A 1 628 ? -2.651 -9.869 14.544 1 95.08 628 LYS A CA 1
ATOM 4806 C C . LYS A 1 628 ? -2.045 -11.162 15.082 1 95.08 628 LYS A C 1
ATOM 4808 O O . LYS A 1 628 ? -2.755 -12.001 15.64 1 95.08 628 LYS A O 1
ATOM 4813 N N . TYR A 1 629 ? -0.842 -11.356 14.862 1 94.28 629 TYR A N 1
ATOM 4814 C CA . TYR A 1 629 ? -0.094 -12.52 15.326 1 94.28 629 TYR A CA 1
ATOM 4815 C C . TYR A 1 629 ? 1.294 -12.118 15.809 1 94.28 629 TYR A C 1
ATOM 4817 O O . TYR A 1 629 ? 1.955 -11.279 15.192 1 94.28 629 TYR A O 1
ATOM 4825 N N . ARG A 1 630 ? 1.71 -12.721 16.965 1 96.12 630 ARG A N 1
ATOM 4826 C CA . ARG A 1 630 ? 3.019 -12.436 17.542 1 96.12 630 ARG A CA 1
ATOM 4827 C C . ARG A 1 630 ? 3.719 -13.721 17.972 1 96.12 630 ARG A C 1
ATOM 4829 O O . ARG A 1 630 ? 3.069 -14.67 18.417 1 96.12 630 ARG A O 1
ATOM 4836 N N . LYS A 1 631 ? 5.04 -13.697 17.858 1 94.39 631 LYS A N 1
ATOM 4837 C CA . LYS A 1 631 ? 5.9 -14.79 18.303 1 94.39 631 LYS A CA 1
ATOM 4838 C C . LYS A 1 631 ? 7.189 -14.258 18.922 1 94.39 631 LYS A C 1
ATOM 4840 O O . LYS A 1 631 ? 7.775 -13.297 18.419 1 94.39 631 LYS A O 1
ATOM 4845 N N . GLU A 1 632 ? 7.625 -14.95 20.042 1 96.1 632 GLU A N 1
ATOM 4846 C CA . GLU A 1 632 ? 8.885 -14.663 20.722 1 96.1 632 GLU A CA 1
ATOM 4847 C C . GLU A 1 632 ? 9.757 -15.912 20.817 1 96.1 632 GLU A C 1
ATOM 4849 O O . GLU A 1 632 ? 9.257 -17.005 21.094 1 96.1 632 GLU A O 1
ATOM 4854 N N . GLY A 1 633 ? 11.01 -15.787 20.457 1 95.34 633 GLY A N 1
ATOM 4855 C CA . GLY A 1 633 ? 11.886 -16.947 20.497 1 95.34 633 GLY A CA 1
ATOM 4856 C C . GLY A 1 633 ? 13.244 -16.648 21.105 1 95.34 633 GLY A C 1
ATOM 4857 O O . GLY A 1 633 ? 13.809 -15.576 20.878 1 95.34 633 GLY A O 1
ATOM 4858 N N . TYR A 1 634 ? 13.722 -17.572 21.952 1 96.52 634 TYR A N 1
ATOM 4859 C CA . TYR A 1 634 ? 15.079 -17.597 22.486 1 96.52 634 TYR A CA 1
ATOM 4860 C C . TYR A 1 634 ? 15.812 -18.86 22.053 1 96.52 634 TYR A C 1
ATOM 4862 O O . TYR A 1 634 ? 15.25 -19.957 22.095 1 96.52 634 TYR A O 1
ATOM 4870 N N . PHE A 1 635 ? 16.981 -18.687 21.567 1 94.79 635 PHE A N 1
ATOM 4871 C CA . PHE A 1 635 ? 17.642 -19.899 21.1 1 94.79 635 PHE A CA 1
ATOM 4872 C C . PHE A 1 635 ? 19.151 -19.801 21.293 1 94.79 635 PHE A C 1
ATOM 4874 O O . PHE A 1 635 ? 19.684 -18.712 21.515 1 94.79 635 PHE A O 1
ATOM 4881 N N . ALA A 1 636 ? 19.837 -20.898 21.226 1 95.84 636 ALA A N 1
ATOM 4882 C CA . ALA A 1 636 ? 21.284 -21.046 21.351 1 95.84 636 ALA A CA 1
ATOM 4883 C C . ALA A 1 636 ? 21.8 -22.167 20.453 1 95.84 636 ALA A C 1
ATOM 4885 O O . ALA A 1 636 ? 21.1 -23.155 20.218 1 95.84 636 ALA A O 1
ATOM 4886 N N . ARG A 1 637 ? 22.953 -22.031 19.914 1 94.62 637 ARG A N 1
ATOM 4887 C CA . ARG A 1 637 ? 23.602 -23.042 19.085 1 94.62 637 ARG A CA 1
ATOM 4888 C C . ARG A 1 637 ? 25.084 -23.158 19.425 1 94.62 637 ARG A C 1
ATOM 4890 O O . ARG A 1 637 ? 25.757 -22.149 19.646 1 94.62 637 ARG A O 1
ATOM 4897 N N . LEU A 1 638 ? 25.571 -24.347 19.486 1 94.45 638 LEU A N 1
ATOM 4898 C CA . LEU A 1 638 ? 26.982 -24.646 19.705 1 94.45 638 LEU A CA 1
ATOM 4899 C C . LEU A 1 638 ? 27.529 -25.531 18.59 1 94.45 638 LEU A C 1
ATOM 4901 O O . LEU A 1 638 ? 26.964 -26.587 18.295 1 94.45 638 LEU A O 1
ATOM 4905 N N . ASN A 1 639 ? 28.499 -25.12 17.893 1 92.73 639 ASN A N 1
ATOM 4906 C CA . ASN A 1 639 ? 29.249 -25.903 16.916 1 92.73 639 ASN A CA 1
ATOM 4907 C C . ASN A 1 639 ? 30.687 -26.136 17.368 1 92.73 639 ASN A C 1
ATOM 4909 O O . ASN A 1 639 ? 31.37 -25.2 17.788 1 92.73 639 ASN A O 1
ATOM 4913 N N . TRP A 1 640 ? 31.097 -27.329 17.343 1 94 640 TRP A N 1
ATOM 4914 C CA . TRP A 1 640 ? 32.444 -27.706 17.758 1 94 640 TRP A CA 1
ATOM 4915 C C . TRP A 1 640 ? 33.128 -28.548 16.686 1 94 640 TRP A C 1
ATOM 4917 O O . TRP A 1 640 ? 32.647 -29.628 16.335 1 94 640 TRP A O 1
ATOM 4927 N N . ASP A 1 641 ? 34.126 -28.029 16.083 1 93.36 641 ASP A N 1
ATOM 4928 C CA . ASP A 1 641 ? 34.977 -28.745 15.138 1 93.36 641 ASP A CA 1
ATOM 4929 C C . ASP A 1 641 ? 36.309 -29.127 15.78 1 93.36 641 ASP A C 1
ATOM 4931 O O . ASP A 1 641 ? 37.048 -28.261 16.253 1 93.36 641 ASP A O 1
ATOM 4935 N N . TRP A 1 642 ? 36.628 -30.445 15.741 1 93.77 642 TRP A N 1
ATOM 4936 C CA . TRP A 1 642 ? 37.864 -30.934 16.343 1 93.77 642 TRP A CA 1
ATOM 4937 C C . TRP A 1 642 ? 38.761 -31.583 15.294 1 93.77 642 TRP A C 1
ATOM 4939 O O . TRP A 1 642 ? 38.392 -32.596 14.695 1 93.77 642 TRP A O 1
ATOM 4949 N N . MET A 1 643 ? 39.944 -31.046 14.997 1 90.74 643 MET A N 1
ATOM 4950 C CA . MET A 1 643 ? 40.988 -31.53 14.1 1 90.74 643 MET A CA 1
ATOM 4951 C C . MET A 1 643 ? 40.481 -31.601 12.663 1 90.74 643 MET A C 1
ATOM 4953 O O . MET A 1 643 ? 40.937 -32.436 11.88 1 90.74 643 MET A O 1
ATOM 4957 N N . ASP A 1 644 ? 39.352 -30.893 12.307 1 85.65 644 ASP A N 1
ATOM 4958 C CA . ASP A 1 644 ? 38.733 -30.922 10.986 1 85.65 644 ASP A CA 1
ATOM 4959 C C . ASP A 1 644 ? 38.284 -32.335 10.621 1 85.65 644 ASP A C 1
ATOM 4961 O O . ASP A 1 644 ? 38.204 -32.682 9.441 1 85.65 644 ASP A O 1
ATOM 4965 N N . LYS A 1 645 ? 38.145 -33.206 11.683 1 91.23 645 LYS A N 1
ATOM 4966 C CA . LYS A 1 645 ? 37.737 -34.596 11.5 1 91.23 645 LYS A CA 1
ATOM 4967 C C . LYS A 1 645 ? 36.388 -34.864 12.16 1 91.23 645 LYS A C 1
ATOM 4969 O O . LYS A 1 645 ? 35.56 -35.598 11.617 1 91.23 645 LYS A O 1
ATOM 4974 N N . TYR A 1 646 ? 36.243 -34.278 13.334 1 95.09 646 TYR A N 1
ATOM 4975 C CA . TYR A 1 646 ? 35.022 -34.491 14.102 1 95.09 646 TYR A CA 1
ATOM 4976 C C . TYR A 1 646 ? 34.226 -33.197 14.23 1 95.09 646 TYR A C 1
ATOM 4978 O O . TYR A 1 646 ? 34.756 -32.175 14.67 1 95.09 646 TYR A O 1
ATOM 4986 N N . ASN A 1 647 ? 33.032 -33.283 13.775 1 94.42 647 ASN A N 1
ATOM 4987 C CA . ASN A 1 647 ? 32.13 -32.14 13.866 1 94.42 647 ASN A CA 1
ATOM 4988 C C . ASN A 1 647 ? 30.943 -32.434 14.779 1 94.42 647 ASN A C 1
ATOM 4990 O O . ASN A 1 647 ? 30.361 -33.519 14.718 1 94.42 647 ASN A O 1
ATOM 4994 N N . PHE A 1 648 ? 30.571 -31.635 15.598 1 94.17 648 PHE A N 1
ATOM 4995 C CA . PHE A 1 648 ? 29.431 -31.745 16.5 1 94.17 648 PHE A CA 1
ATOM 4996 C C . PHE A 1 648 ? 28.61 -30.462 16.493 1 94.17 648 PHE A C 1
ATOM 4998 O O . PHE A 1 648 ? 29.166 -29.363 16.441 1 94.17 648 PHE A O 1
ATOM 5005 N N . SER A 1 649 ? 27.342 -30.473 16.48 1 92.87 649 SER A N 1
ATOM 5006 C CA . SER A 1 649 ? 26.444 -29.325 16.545 1 92.87 649 SER A CA 1
ATOM 5007 C C . SER A 1 649 ? 25.272 -29.592 17.484 1 92.87 649 SER A C 1
ATOM 5009 O O . SER A 1 649 ? 24.714 -30.692 17.491 1 92.87 649 SER A O 1
ATOM 5011 N N . ALA A 1 650 ? 24.95 -28.626 18.353 1 94.58 650 ALA A N 1
ATOM 5012 C CA . ALA A 1 650 ? 23.794 -28.682 19.244 1 94.58 650 ALA A CA 1
ATOM 5013 C C . ALA A 1 650 ? 23.051 -27.349 19.264 1 94.58 650 ALA A C 1
ATOM 5015 O O . ALA A 1 650 ? 23.673 -26.285 19.24 1 94.58 650 ALA A O 1
ATOM 5016 N N . SER A 1 651 ? 21.773 -27.432 19.218 1 93.49 651 SER A N 1
ATOM 5017 C CA . SER A 1 651 ? 20.972 -26.215 19.285 1 93.49 651 SER A CA 1
ATOM 5018 C C . SER A 1 651 ? 19.704 -26.432 20.104 1 93.49 651 SER A C 1
ATOM 5020 O O . SER A 1 651 ? 19.197 -27.553 20.187 1 93.49 651 SER A O 1
ATOM 5022 N N . ILE A 1 652 ? 19.233 -25.389 20.728 1 95.08 652 ILE A N 1
ATOM 5023 C CA . ILE A 1 652 ? 17.992 -25.377 21.495 1 95.08 652 ILE A CA 1
ATOM 5024 C C . ILE A 1 652 ? 17.256 -24.059 21.265 1 95.08 652 ILE A C 1
ATOM 5026 O O . ILE A 1 652 ? 17.884 -23.01 21.106 1 95.08 652 ILE A O 1
ATOM 5030 N N . ARG A 1 653 ? 15.976 -24.113 21.114 1 95.04 653 ARG A N 1
ATOM 5031 C CA . ARG A 1 653 ? 15.146 -22.933 20.895 1 95.04 653 ARG A CA 1
ATOM 5032 C C . ARG A 1 653 ? 13.828 -23.041 21.656 1 95.04 653 ARG A C 1
ATOM 5034 O O . ARG A 1 653 ? 13.22 -24.112 21.705 1 95.04 653 ARG A O 1
ATOM 5041 N N . ARG A 1 654 ? 13.482 -22.016 22.325 1 95.89 654 ARG A N 1
ATOM 5042 C CA . ARG A 1 654 ? 12.2 -21.889 23.011 1 95.89 654 ARG A CA 1
ATOM 5043 C C . ARG A 1 654 ? 11.351 -20.788 22.385 1 95.89 654 ARG A C 1
ATOM 5045 O O . ARG A 1 654 ? 11.762 -19.627 22.344 1 95.89 654 ARG A O 1
ATOM 5052 N N . ASP A 1 655 ? 10.179 -21.182 21.88 1 95.66 655 ASP A N 1
ATOM 5053 C CA . ASP A 1 655 ? 9.299 -20.24 21.197 1 95.66 655 ASP A CA 1
ATOM 5054 C C . ASP A 1 655 ? 7.991 -20.054 21.964 1 95.66 655 ASP A C 1
ATOM 5056 O O . ASP A 1 655 ? 7.455 -21.011 22.527 1 95.66 655 ASP A O 1
ATOM 5060 N N . GLY A 1 656 ? 7.528 -18.764 22.028 1 95.98 656 GLY A N 1
ATOM 5061 C CA . GLY A 1 656 ? 6.194 -18.431 22.5 1 95.98 656 GLY A CA 1
ATOM 5062 C C . GLY A 1 656 ? 5.297 -17.873 21.411 1 95.98 656 GLY A C 1
ATOM 5063 O O . GLY A 1 656 ? 5.728 -17.038 20.613 1 95.98 656 GLY A O 1
ATOM 5064 N N . THR A 1 657 ? 4.03 -18.451 21.323 1 94.68 657 THR A N 1
ATOM 5065 C CA . THR A 1 657 ? 3.095 -18.014 20.292 1 94.68 657 THR A CA 1
ATOM 5066 C C . THR A 1 657 ? 1.865 -17.362 20.917 1 94.68 657 THR A C 1
ATOM 5068 O O . THR A 1 657 ? 1.465 -17.718 22.028 1 94.68 657 THR A O 1
ATOM 5071 N N . SER A 1 658 ? 1.265 -16.384 20.255 1 94.71 658 SER A N 1
ATOM 5072 C CA . SER A 1 658 ? 0.037 -15.749 20.724 1 94.71 658 SER A CA 1
ATOM 5073 C C . SER A 1 658 ? -1.187 -16.588 20.374 1 94.71 658 SER A C 1
ATOM 5075 O O . SER A 1 658 ? -2.304 -16.267 20.785 1 94.71 658 SER A O 1
ATOM 5077 N N . ARG A 1 659 ? -1.067 -17.685 19.634 1 91.58 659 ARG A N 1
ATOM 5078 C CA . ARG A 1 659 ? -2.182 -18.515 19.19 1 91.58 659 ARG A CA 1
ATOM 5079 C C . ARG A 1 659 ? -2.675 -19.419 20.315 1 91.58 659 ARG A C 1
ATOM 5081 O O . ARG A 1 659 ? -3.836 -19.833 20.323 1 91.58 659 ARG A O 1
ATOM 5088 N N . PHE A 1 660 ? -1.764 -19.729 21.223 1 93.24 660 PHE A N 1
ATOM 5089 C CA . PHE A 1 660 ? -2.096 -20.674 22.283 1 93.24 660 PHE A CA 1
ATOM 5090 C C . PHE A 1 660 ? -2.294 -19.952 23.61 1 93.24 660 PHE A C 1
ATOM 5092 O O . PHE A 1 660 ? -1.826 -18.825 23.785 1 93.24 660 PHE A O 1
ATOM 5099 N N . HIS A 1 661 ? -3.007 -20.671 24.5 1 94.54 661 HIS A N 1
ATOM 5100 C CA . HIS A 1 661 ? -3.217 -20.156 25.848 1 94.54 661 HIS A CA 1
ATOM 5101 C C . HIS A 1 661 ? -1.889 -19.869 26.541 1 94.54 661 HIS A C 1
ATOM 5103 O O . HIS A 1 661 ? -0.916 -20.602 26.355 1 94.54 661 HIS A O 1
ATOM 5109 N N . PRO A 1 662 ? -1.809 -18.864 27.341 1 93.45 662 PRO A N 1
ATOM 5110 C CA . PRO A 1 662 ? -0.56 -18.49 28.008 1 93.45 662 PRO A CA 1
ATOM 5111 C C . PRO A 1 662 ? 0.068 -19.65 28.776 1 93.45 662 PRO A C 1
ATOM 5113 O O . PRO A 1 662 ? 1.293 -19.711 28.918 1 93.45 662 PRO A O 1
ATOM 5116 N N . ASP A 1 663 ? -0.719 -20.607 29.206 1 92.76 663 ASP A N 1
ATOM 5117 C CA . ASP A 1 663 ? -0.197 -21.73 29.978 1 92.76 663 ASP A CA 1
ATOM 5118 C C . ASP A 1 663 ? 0.492 -22.748 29.07 1 92.76 663 ASP A C 1
ATOM 5120 O O . ASP A 1 663 ? 1.264 -23.585 29.542 1 92.76 663 ASP A O 1
ATOM 5124 N N . ASN A 1 664 ? 0.205 -22.747 27.777 1 92.34 664 ASN A N 1
ATOM 5125 C CA . ASN A 1 664 ? 0.74 -23.737 26.849 1 92.34 664 ASN A CA 1
ATOM 5126 C C . ASN A 1 664 ? 1.456 -23.076 25.675 1 92.34 664 ASN A C 1
ATOM 5128 O O . ASN A 1 664 ? 1.78 -23.737 24.687 1 92.34 664 ASN A O 1
ATOM 5132 N N . ARG A 1 665 ? 1.665 -21.848 25.702 1 94.07 665 ARG A N 1
ATOM 5133 C CA . ARG A 1 665 ? 2.103 -21.114 24.519 1 94.07 665 ARG A CA 1
ATOM 5134 C C . ARG A 1 665 ? 3.584 -21.353 24.243 1 94.07 665 ARG A C 1
ATOM 5136 O O . ARG A 1 665 ? 4.057 -21.131 23.127 1 94.07 665 ARG A O 1
ATOM 5143 N N . TRP A 1 666 ? 4.397 -21.877 25.258 1 95.19 666 TRP A N 1
ATOM 5144 C CA . TRP A 1 666 ? 5.838 -22.022 25.078 1 95.19 666 TRP A CA 1
ATOM 5145 C C . TRP A 1 666 ? 6.194 -23.445 24.659 1 95.19 666 TRP A C 1
ATOM 5147 O O . TRP A 1 666 ? 5.7 -24.413 25.243 1 95.19 666 TRP A O 1
ATOM 5157 N N . GLY A 1 667 ? 6.902 -23.631 23.568 1 93.17 667 GLY A N 1
ATOM 5158 C CA . GLY A 1 667 ? 7.469 -24.894 23.123 1 93.17 667 GLY A CA 1
ATOM 5159 C C . GLY A 1 667 ? 8.984 -24.877 23.057 1 93.17 667 GLY A C 1
ATOM 5160 O O . GLY A 1 667 ? 9.585 -23.856 22.714 1 93.17 667 GLY A O 1
ATOM 5161 N N . THR A 1 668 ? 9.592 -25.982 23.401 1 94.25 668 THR A N 1
ATOM 5162 C CA . THR A 1 668 ? 11.043 -26.112 23.343 1 94.25 668 THR A CA 1
ATOM 5163 C C . THR A 1 668 ? 11.454 -27.104 22.259 1 94.25 668 THR A C 1
ATOM 5165 O O . THR A 1 668 ? 10.963 -28.234 22.226 1 94.25 668 THR A O 1
ATOM 5168 N N . PHE A 1 669 ? 12.314 -26.74 21.443 1 93.08 669 PHE A N 1
ATOM 5169 C CA . PHE A 1 669 ? 12.788 -27.531 20.313 1 93.08 669 PHE A CA 1
ATOM 5170 C C . PHE A 1 669 ? 14.309 -27.626 20.319 1 93.08 669 PHE A C 1
ATOM 5172 O O . PHE A 1 669 ? 14.991 -26.723 20.808 1 93.08 669 PHE A O 1
ATOM 5179 N N . TRP A 1 670 ? 14.81 -28.682 19.794 1 93.77 670 TRP A N 1
ATOM 5180 C CA . TRP A 1 670 ? 16.245 -28.923 19.896 1 93.77 670 TRP A CA 1
ATOM 5181 C C . TRP A 1 670 ? 16.743 -29.756 18.719 1 93.77 670 TRP A C 1
ATOM 5183 O O . TRP A 1 670 ? 15.945 -30.353 17.992 1 93.77 670 TRP A O 1
ATOM 5193 N N . ALA A 1 671 ? 18.008 -29.777 18.46 1 94.43 671 ALA A N 1
ATOM 5194 C CA . ALA A 1 671 ? 18.654 -30.606 17.445 1 94.43 671 ALA A CA 1
ATOM 5195 C C . ALA A 1 671 ? 20.106 -30.895 17.815 1 94.43 671 ALA A C 1
ATOM 5197 O O . ALA A 1 671 ? 20.79 -30.041 18.383 1 94.43 671 ALA A O 1
ATOM 5198 N N . VAL A 1 672 ? 20.563 -32.072 17.598 1 95.13 672 VAL A N 1
ATOM 5199 C CA . VAL A 1 672 ? 21.95 -32.483 17.791 1 95.13 672 VAL A CA 1
ATOM 5200 C C . VAL A 1 672 ? 22.443 -33.235 16.557 1 95.13 672 VAL A C 1
ATOM 5202 O O . VAL A 1 672 ? 21.667 -33.924 15.891 1 95.13 672 VAL A O 1
ATOM 5205 N N . GLY A 1 673 ? 23.622 -33.019 16.175 1 94.73 673 GLY A N 1
ATOM 5206 C CA . GLY A 1 673 ? 24.228 -33.698 15.041 1 94.73 673 GLY A CA 1
ATOM 5207 C C . GLY A 1 673 ? 25.717 -33.933 15.213 1 94.73 673 GLY A C 1
ATOM 5208 O O . GLY A 1 673 ? 26.374 -33.242 15.995 1 94.73 673 GLY A O 1
ATOM 5209 N N . ALA A 1 674 ? 26.226 -34.888 14.561 1 95.39 674 ALA A N 1
ATOM 5210 C CA . ALA A 1 674 ? 27.647 -35.225 14.57 1 95.39 674 ALA A CA 1
ATOM 5211 C C . ALA A 1 674 ? 28.107 -35.696 13.193 1 95.39 674 ALA A C 1
ATOM 5213 O O . ALA A 1 674 ? 27.343 -36.326 12.458 1 95.39 674 ALA A O 1
ATOM 5214 N N . GLY A 1 675 ? 29.257 -35.349 12.822 1 95.09 675 GLY A N 1
ATOM 5215 C CA . GLY A 1 675 ? 29.899 -35.772 11.588 1 95.09 675 GLY A CA 1
ATOM 5216 C C . GLY A 1 675 ? 31.321 -36.26 11.791 1 95.09 675 GLY A C 1
ATOM 5217 O O . GLY A 1 675 ? 32.043 -35.746 12.648 1 95.09 675 GLY A O 1
ATOM 5218 N N . TRP A 1 676 ? 31.738 -37.317 11.026 1 95.97 676 TRP A N 1
ATOM 5219 C CA . TRP A 1 676 ? 33.06 -37.93 11.103 1 95.97 676 TRP A CA 1
ATOM 5220 C C . TRP A 1 676 ? 33.657 -38.114 9.712 1 95.97 676 TRP A C 1
ATOM 5222 O O . TRP A 1 676 ? 33.131 -38.877 8.899 1 95.97 676 TRP A O 1
ATOM 5232 N N . HIS A 1 677 ? 34.699 -37.381 9.468 1 95.27 677 HIS A N 1
ATOM 5233 C CA . HIS A 1 677 ? 35.451 -37.568 8.233 1 95.27 677 HIS A CA 1
ATOM 5234 C C . HIS A 1 677 ? 36.403 -38.755 8.342 1 95.27 677 HIS A C 1
ATOM 5236 O O . HIS A 1 677 ? 37.584 -38.582 8.652 1 95.27 677 HIS A O 1
ATOM 5242 N N . ILE A 1 678 ? 35.992 -39.838 7.974 1 94.98 678 ILE A N 1
ATOM 5243 C CA . ILE A 1 678 ? 36.715 -41.093 8.144 1 94.98 678 ILE A CA 1
ATOM 5244 C C . ILE A 1 678 ? 37.948 -41.104 7.243 1 94.98 678 ILE A C 1
ATOM 5246 O O . ILE A 1 678 ? 38.988 -41.658 7.61 1 94.98 678 ILE A O 1
ATOM 5250 N N . ALA A 1 679 ? 37.813 -40.536 6.079 1 92.03 679 ALA A N 1
ATOM 5251 C CA . ALA A 1 679 ? 38.907 -40.549 5.111 1 92.03 679 ALA A CA 1
ATOM 5252 C C . ALA A 1 679 ? 40.133 -39.823 5.659 1 92.03 679 ALA A C 1
ATOM 5254 O O . ALA A 1 679 ? 41.252 -40.043 5.191 1 92.03 679 ALA A O 1
ATOM 5255 N N . ARG A 1 680 ? 39.959 -38.986 6.61 1 90.11 680 ARG A N 1
ATOM 5256 C CA . ARG A 1 680 ? 41.057 -38.18 7.132 1 90.11 680 ARG A CA 1
ATOM 5257 C C . ARG A 1 680 ? 41.764 -38.894 8.279 1 90.11 680 ARG A C 1
ATOM 5259 O O . ARG A 1 680 ? 42.76 -38.396 8.808 1 90.11 680 ARG A O 1
ATOM 5266 N N . GLU A 1 681 ? 41.332 -40.139 8.683 1 93.39 681 GLU A N 1
ATOM 5267 C CA . GLU A 1 681 ? 41.981 -40.924 9.728 1 93.39 681 GLU A CA 1
ATOM 5268 C C . GLU A 1 681 ? 43.292 -41.527 9.232 1 93.39 681 GLU A C 1
ATOM 5270 O O . GLU A 1 681 ? 43.43 -41.834 8.046 1 93.39 681 GLU A O 1
ATOM 5275 N N . LYS A 1 682 ? 44.126 -41.962 10.269 1 90.66 682 LYS A N 1
ATOM 5276 C CA . LYS A 1 682 ? 45.439 -42.509 9.936 1 90.66 682 LYS A CA 1
ATOM 5277 C C . LYS A 1 682 ? 45.314 -43.896 9.311 1 90.66 682 LYS A C 1
ATOM 5279 O O . LYS A 1 682 ? 46.068 -44.241 8.399 1 90.66 682 LYS A O 1
ATOM 5284 N N . PHE A 1 683 ? 44.54 -44.778 10.428 1 92.56 683 PHE A N 1
ATOM 5285 C CA . PHE A 1 683 ? 44.404 -46.146 9.94 1 92.56 683 PHE A CA 1
ATOM 5286 C C . PHE A 1 683 ? 43.882 -46.16 8.508 1 92.56 683 PHE A C 1
ATOM 5288 O O . PHE A 1 683 ? 43.961 -47.183 7.824 1 92.56 683 PHE A O 1
ATOM 5295 N N . MET A 1 684 ? 43.255 -44.806 7.287 1 92.07 684 MET A N 1
ATOM 5296 C CA . MET A 1 684 ? 42.709 -44.704 5.937 1 92.07 684 MET A CA 1
ATOM 5297 C C . MET A 1 684 ? 43.699 -44.021 5 1 92.07 684 MET A C 1
ATOM 5299 O O . MET A 1 684 ? 43.385 -43.769 3.835 1 92.07 684 MET A O 1
ATOM 5303 N N . ALA A 1 685 ? 44.809 -43.733 5.285 1 87.75 685 ALA A N 1
ATOM 5304 C CA . ALA A 1 685 ? 45.797 -42.988 4.508 1 87.75 685 ALA A CA 1
ATOM 5305 C C . ALA A 1 685 ? 46.113 -43.7 3.196 1 87.75 685 ALA A C 1
ATOM 5307 O O . ALA A 1 685 ? 46.396 -43.053 2.185 1 87.75 685 ALA A O 1
ATOM 5308 N N . GLY A 1 686 ? 46.067 -44.967 3.109 1 87.06 686 GLY A N 1
ATOM 5309 C CA . GLY A 1 686 ? 46.352 -45.718 1.897 1 87.06 686 GLY A CA 1
ATOM 5310 C C . GLY A 1 686 ? 45.292 -45.55 0.826 1 87.06 686 GLY A C 1
ATOM 5311 O O . GLY A 1 686 ? 45.563 -45.746 -0.361 1 87.06 686 GLY A O 1
ATOM 5312 N N . ALA A 1 687 ? 44.085 -45.235 1.239 1 90.44 687 ALA A N 1
ATOM 5313 C CA . ALA A 1 687 ? 42.963 -45.109 0.312 1 90.44 687 ALA A CA 1
ATOM 5314 C C . ALA A 1 687 ? 42.905 -43.709 -0.291 1 90.44 687 ALA A C 1
ATOM 5316 O O . ALA A 1 687 ? 42.104 -43.447 -1.191 1 90.44 687 ALA A O 1
ATOM 5317 N N . SER A 1 688 ? 43.782 -42.88 0.063 1 85.71 688 SER A N 1
ATOM 5318 C CA . SER A 1 688 ? 43.736 -41.479 -0.345 1 85.71 688 SER A CA 1
ATOM 5319 C C . SER A 1 688 ? 43.927 -41.336 -1.851 1 85.71 688 SER A C 1
ATOM 5321 O O . SER A 1 688 ? 43.574 -40.307 -2.432 1 85.71 688 SER A O 1
ATOM 5323 N N . LYS A 1 689 ? 44.433 -42.415 -2.525 1 83.61 689 LYS A N 1
ATOM 5324 C CA . LYS A 1 689 ? 44.66 -42.348 -3.965 1 83.61 689 LYS A CA 1
ATOM 5325 C C . LYS A 1 689 ? 43.34 -42.341 -4.73 1 83.61 689 LYS A C 1
ATOM 5327 O O . LYS A 1 689 ? 43.25 -41.767 -5.818 1 83.61 689 LYS A O 1
ATOM 5332 N N . TRP A 1 690 ? 42.302 -43.057 -4.19 1 88.62 690 TRP A N 1
ATOM 5333 C CA . TRP A 1 690 ? 41.046 -43.142 -4.927 1 88.62 690 TRP A CA 1
ATOM 5334 C C . TRP A 1 690 ? 39.891 -42.588 -4.1 1 88.62 690 TRP A C 1
ATOM 5336 O O . TRP A 1 690 ? 38.812 -42.316 -4.632 1 88.62 690 TRP A O 1
ATOM 5346 N N . LEU A 1 691 ? 40.056 -42.396 -2.823 1 92.35 691 LEU A N 1
ATOM 5347 C CA . LEU A 1 691 ? 39.04 -41.86 -1.924 1 92.35 691 LEU A CA 1
ATOM 5348 C C . LEU A 1 691 ? 39.457 -40.495 -1.385 1 92.35 691 LEU A C 1
ATOM 5350 O O . LEU A 1 691 ? 40.338 -40.405 -0.527 1 92.35 691 LEU A O 1
ATOM 5354 N N . ASP A 1 692 ? 38.797 -39.456 -1.903 1 87.96 692 ASP A N 1
ATOM 5355 C CA . ASP A 1 692 ? 39.149 -38.097 -1.507 1 87.96 692 ASP A CA 1
ATOM 5356 C C . ASP A 1 692 ? 38.557 -37.751 -0.143 1 87.96 692 ASP A C 1
ATOM 5358 O O . ASP A 1 692 ? 39.179 -37.039 0.648 1 87.96 692 ASP A O 1
ATOM 5362 N N . ASP A 1 693 ? 37.355 -38.171 0.037 1 90.18 693 ASP A N 1
ATOM 5363 C CA . ASP A 1 693 ? 36.703 -37.916 1.318 1 90.18 693 ASP A CA 1
ATOM 5364 C C . ASP A 1 693 ? 35.572 -38.911 1.567 1 90.18 693 ASP A C 1
ATOM 5366 O O . ASP A 1 693 ? 34.969 -39.423 0.621 1 90.18 693 ASP A O 1
ATOM 5370 N N . LEU A 1 694 ? 35.417 -39.295 2.678 1 94.47 694 LEU A N 1
ATOM 5371 C CA . LEU A 1 694 ? 34.32 -40.119 3.173 1 94.47 694 LEU A CA 1
ATOM 5372 C C . LEU A 1 694 ? 33.832 -39.619 4.528 1 94.47 694 LEU A C 1
ATOM 5374 O O . LEU A 1 694 ? 34.582 -39.633 5.507 1 94.47 694 LEU A O 1
ATOM 5378 N N . LYS A 1 695 ? 32.666 -39.138 4.541 1 94.9 695 LYS A N 1
ATOM 5379 C CA . LYS A 1 695 ? 32.095 -38.56 5.753 1 94.9 695 LYS A CA 1
ATOM 5380 C C . LYS A 1 695 ? 30.785 -39.249 6.126 1 94.9 695 LYS A C 1
ATOM 5382 O O . LYS A 1 695 ? 29.926 -39.466 5.269 1 94.9 695 LYS A O 1
ATOM 5387 N N . ILE A 1 696 ? 30.661 -39.653 7.375 1 95.96 696 ILE A N 1
ATOM 5388 C CA . ILE A 1 696 ? 29.394 -40.129 7.919 1 95.96 696 ILE A CA 1
ATOM 5389 C C . ILE A 1 696 ? 28.806 -39.075 8.855 1 95.96 696 ILE A C 1
ATOM 5391 O O . ILE A 1 696 ? 29.526 -38.485 9.664 1 95.96 696 ILE A O 1
ATOM 5395 N N . ARG A 1 697 ? 27.609 -38.769 8.637 1 94.37 697 ARG A N 1
ATOM 5396 C CA . ARG A 1 697 ? 26.973 -37.818 9.544 1 94.37 697 ARG A CA 1
ATOM 5397 C C . ARG A 1 697 ? 25.637 -38.352 10.049 1 94.37 697 ARG A C 1
ATOM 5399 O O . ARG A 1 697 ? 24.918 -39.034 9.315 1 94.37 697 ARG A O 1
ATOM 5406 N N . VAL A 1 698 ? 25.266 -38.007 11.268 1 94.95 698 VAL A N 1
ATOM 5407 C CA . VAL A 1 698 ? 24.01 -38.356 11.925 1 94.95 698 VAL A CA 1
ATOM 5408 C C . VAL A 1 698 ? 23.428 -37.124 12.614 1 94.95 698 VAL A C 1
ATOM 5410 O O . VAL A 1 698 ? 24.167 -36.309 13.17 1 94.95 698 VAL A O 1
ATOM 5413 N N . SER A 1 699 ? 22.181 -36.937 12.447 1 94.49 699 SER A N 1
ATOM 5414 C CA . SER A 1 699 ? 21.519 -35.834 13.134 1 94.49 699 SER A CA 1
ATOM 5415 C C . SER A 1 699 ? 20.124 -36.233 13.604 1 94.49 699 SER A C 1
ATOM 5417 O O . SER A 1 699 ? 19.477 -37.085 12.992 1 94.49 699 SER A O 1
ATOM 5419 N N . ILE A 1 700 ? 19.652 -35.635 14.702 1 94.43 700 ILE A N 1
ATOM 5420 C CA . ILE A 1 700 ? 18.303 -35.789 15.236 1 94.43 700 ILE A CA 1
ATOM 5421 C C . ILE A 1 700 ? 17.837 -34.472 15.851 1 94.43 700 ILE A C 1
ATOM 5423 O O . ILE A 1 700 ? 18.636 -33.736 16.435 1 94.43 700 ILE A O 1
ATOM 5427 N N . GLY A 1 701 ? 16.626 -34.188 15.668 1 93.21 701 GLY A N 1
ATOM 5428 C CA . GLY A 1 701 ? 16.097 -32.966 16.254 1 93.21 701 GLY A CA 1
ATOM 5429 C C . GLY A 1 701 ? 14.585 -32.875 16.178 1 93.21 701 GLY A C 1
ATOM 5430 O O . GLY A 1 701 ? 13.934 -33.738 15.585 1 93.21 701 GLY A O 1
ATOM 5431 N N . GLN A 1 702 ? 14.074 -31.828 16.831 1 92.4 702 GLN A N 1
ATOM 5432 C CA . GLN A 1 702 ? 12.636 -31.598 16.913 1 92.4 702 GLN A CA 1
ATOM 5433 C C . GLN A 1 702 ? 12.291 -30.149 16.583 1 92.4 702 GLN A C 1
ATOM 5435 O O . GLN A 1 702 ? 12.986 -29.226 17.014 1 92.4 702 GLN A O 1
ATOM 5440 N N . THR A 1 703 ? 11.333 -29.989 15.748 1 90.3 703 THR A N 1
ATOM 5441 C CA . THR A 1 703 ? 10.775 -28.678 15.435 1 90.3 703 THR A CA 1
ATOM 5442 C C . THR A 1 703 ? 9.285 -28.632 15.759 1 90.3 703 THR A C 1
ATOM 5444 O O . THR A 1 703 ? 8.672 -29.667 16.032 1 90.3 703 THR A O 1
ATOM 5447 N N . GLY A 1 704 ? 8.78 -27.419 15.792 1 85.14 704 GLY A N 1
ATOM 5448 C CA . GLY A 1 704 ? 7.377 -27.271 16.144 1 85.14 704 GLY A CA 1
ATOM 5449 C C . GLY A 1 704 ? 6.54 -26.683 15.024 1 85.14 704 GLY A C 1
ATOM 5450 O O . GLY A 1 704 ? 7.069 -26.315 13.974 1 85.14 704 GLY A O 1
ATOM 5451 N N . ASN A 1 705 ? 5.22 -26.741 15.192 1 85.88 705 ASN A N 1
ATOM 5452 C CA . ASN A 1 705 ? 4.232 -26.122 14.317 1 85.88 705 ASN A CA 1
ATOM 5453 C C . ASN A 1 705 ? 3.046 -25.576 15.108 1 85.88 705 ASN A C 1
ATOM 5455 O O . ASN A 1 705 ? 2.433 -26.3 15.894 1 85.88 705 ASN A O 1
ATOM 5459 N N . ASP A 1 706 ? 2.806 -24.302 14.914 1 85.04 706 ASP A N 1
ATOM 5460 C CA . ASP A 1 706 ? 1.646 -23.702 15.568 1 85.04 706 ASP A CA 1
ATOM 5461 C C . ASP A 1 706 ? 0.572 -23.332 14.548 1 85.04 706 ASP A C 1
ATOM 5463 O O . ASP A 1 706 ? -0.282 -22.485 14.818 1 85.04 706 ASP A O 1
ATOM 5467 N N . GLY A 1 707 ? 0.792 -23.757 13.303 1 79.88 707 GLY A N 1
ATOM 5468 C CA . GLY A 1 707 ? -0.109 -23.389 12.222 1 79.88 707 GLY A CA 1
ATOM 5469 C C . GLY A 1 707 ? -1.505 -23.959 12.389 1 79.88 707 GLY A C 1
ATOM 5470 O O . GLY A 1 707 ? -1.88 -24.91 11.701 1 79.88 707 GLY A O 1
ATOM 5471 N N . VAL A 1 708 ? -2.316 -23.346 13.218 1 77.99 708 VAL A N 1
ATOM 5472 C CA . VAL A 1 708 ? -3.725 -23.698 13.357 1 77.99 708 VAL A CA 1
ATOM 5473 C C . VAL A 1 708 ? -4.581 -22.741 12.531 1 77.99 708 VAL A C 1
ATOM 5475 O O . VAL A 1 708 ? -4.093 -21.712 12.058 1 77.99 708 VAL A O 1
ATOM 5478 N N . SER A 1 709 ? -5.736 -23.163 12.231 1 72.77 709 SER A N 1
ATOM 5479 C CA . SER A 1 709 ? -6.6 -22.451 11.295 1 72.77 709 SER A CA 1
ATOM 5480 C C . SER A 1 709 ? -6.921 -21.047 11.798 1 72.77 709 SER A C 1
ATOM 5482 O O . SER A 1 709 ? -7.315 -20.178 11.017 1 72.77 709 SER A O 1
ATOM 5484 N N . SER A 1 710 ? -6.712 -20.81 13.094 1 83.48 710 SER A N 1
ATOM 5485 C CA . SER A 1 710 ? -7.071 -19.507 13.644 1 83.48 710 SER A CA 1
ATOM 5486 C C . SER A 1 710 ? -5.889 -18.865 14.362 1 83.48 710 SER A C 1
ATOM 5488 O O . SER A 1 710 ? -5.054 -19.563 14.941 1 83.48 710 SER A O 1
ATOM 5490 N N . TYR A 1 711 ? -5.797 -17.579 14.365 1 90.17 711 TYR A N 1
ATOM 5491 C CA . TYR A 1 711 ? -4.795 -16.842 15.127 1 90.17 711 TYR A CA 1
ATOM 5492 C C . TYR A 1 711 ? -5.197 -16.732 16.593 1 90.17 711 TYR A C 1
ATOM 5494 O O . TYR A 1 711 ? -4.4 -16.301 17.43 1 90.17 711 TYR A O 1
ATOM 5502 N N . TYR A 1 712 ? -6.445 -17.249 16.887 1 91.12 712 TYR A N 1
ATOM 5503 C CA . TYR A 1 712 ? -6.994 -17.119 18.232 1 91.12 712 TYR A CA 1
ATOM 5504 C C . TYR A 1 712 ? -7.558 -18.447 18.722 1 91.12 712 TYR A C 1
ATOM 5506 O O . TYR A 1 712 ? -8.659 -18.495 19.275 1 91.12 712 TYR A O 1
ATOM 5514 N N . ALA A 1 713 ? -6.862 -19.47 18.524 1 85.04 713 ALA A N 1
ATOM 5515 C CA . ALA A 1 713 ? -7.347 -20.837 18.691 1 85.04 713 ALA A CA 1
ATOM 5516 C C . ALA A 1 713 ? -7.701 -21.12 20.148 1 85.04 713 ALA A C 1
ATOM 5518 O O . ALA A 1 713 ? -8.545 -21.971 20.434 1 85.04 713 ALA A O 1
ATOM 5519 N N . TYR A 1 714 ? -7.106 -20.45 21.152 1 87.91 714 TYR A N 1
ATOM 5520 C CA . TYR A 1 714 ? -7.343 -20.765 22.557 1 87.91 714 TYR A CA 1
ATOM 5521 C C . TYR A 1 714 ? -8.548 -19.999 23.091 1 87.91 714 TYR A C 1
ATOM 5523 O O . TYR A 1 714 ? -8.958 -20.197 24.237 1 87.91 714 TYR A O 1
ATOM 5531 N N . GLN A 1 715 ? -9.121 -19.206 22.269 1 90.31 715 GLN A N 1
ATOM 5532 C CA . GLN A 1 715 ? -10.266 -18.407 22.693 1 90.31 715 GLN A CA 1
ATOM 5533 C C . GLN A 1 715 ? -11.557 -18.916 22.057 1 90.31 715 GLN A C 1
ATOM 5535 O O . GLN A 1 715 ? -11.553 -19.372 20.912 1 90.31 715 GLN A O 1
ATOM 5540 N N . THR A 1 716 ? -12.613 -18.921 22.869 1 90.46 716 THR A N 1
ATOM 5541 C CA . THR A 1 716 ? -13.941 -19.089 22.289 1 90.46 716 THR A CA 1
ATOM 5542 C C . THR A 1 716 ? -14.395 -17.806 21.599 1 90.46 716 THR A C 1
ATOM 5544 O O . THR A 1 716 ? -14.381 -16.731 22.203 1 90.46 716 THR A O 1
ATOM 5547 N N . LEU A 1 717 ? -14.64 -17.989 20.386 1 90.66 717 LEU A N 1
ATOM 5548 C CA . LEU A 1 717 ? -14.948 -16.797 19.604 1 90.66 717 LEU A CA 1
ATOM 5549 C C . LEU A 1 717 ? -16.392 -16.825 19.117 1 90.66 717 LEU A C 1
ATOM 5551 O O . LEU A 1 717 ? -16.964 -17.899 18.917 1 90.66 717 LEU A O 1
ATOM 5555 N N . TYR A 1 718 ? -16.927 -15.643 18.996 1 91.24 718 TYR A N 1
ATOM 5556 C CA . TYR A 1 718 ? -18.237 -15.437 18.39 1 91.24 718 TYR A CA 1
ATOM 5557 C C . TYR A 1 718 ? -18.112 -14.72 17.05 1 91.24 718 TYR A C 1
ATOM 5559 O O . TYR A 1 718 ? -17.299 -13.804 16.903 1 91.24 718 TYR A O 1
ATOM 5567 N N . GLY A 1 719 ? -18.826 -15.285 16.136 1 90.14 719 GLY A N 1
ATOM 5568 C CA . GLY A 1 719 ? -18.81 -14.683 14.812 1 90.14 719 GLY A CA 1
ATOM 5569 C C . GLY A 1 719 ? -19.912 -13.661 14.608 1 90.14 719 GLY A C 1
ATOM 5570 O O . GLY A 1 719 ? -21.042 -13.86 15.058 1 90.14 719 GLY A O 1
ATOM 5571 N N . PHE A 1 720 ? -19.482 -12.551 13.995 1 90.37 720 PHE A N 1
ATOM 5572 C CA . PHE A 1 720 ? -20.45 -11.539 13.59 1 90.37 720 PHE A CA 1
ATOM 5573 C C . PHE A 1 720 ? -21.047 -11.874 12.229 1 90.37 720 PHE A C 1
ATOM 5575 O O . PHE A 1 720 ? -20.519 -12.72 11.505 1 90.37 720 PHE A O 1
ATOM 5582 N N . GLY A 1 721 ? -22.215 -11.277 11.799 1 81.93 721 GLY A N 1
ATOM 5583 C CA . GLY A 1 721 ? -22.76 -11.395 10.456 1 81.93 721 GLY A CA 1
ATOM 5584 C C . GLY A 1 721 ? -24.034 -12.216 10.399 1 81.93 721 GLY A C 1
ATOM 5585 O O . GLY A 1 721 ? -24.727 -12.228 9.38 1 81.93 721 GLY A O 1
ATOM 5586 N N . SER A 1 722 ? -24.266 -12.916 11.521 1 85.18 722 SER A N 1
ATOM 5587 C CA . SER A 1 722 ? -25.526 -13.65 11.576 1 85.18 722 SER A CA 1
ATOM 5588 C C . SER A 1 722 ? -26.672 -12.749 12.02 1 85.18 722 SER A C 1
ATOM 5590 O O . SER A 1 722 ? -27.32 -13.015 13.035 1 85.18 722 SER A O 1
ATOM 5592 N N . ASN A 1 723 ? -26.942 -11.839 11.168 1 88.68 723 ASN A N 1
ATOM 5593 C CA . ASN A 1 723 ? -27.882 -10.781 11.524 1 88.68 723 ASN A CA 1
ATOM 5594 C C . ASN A 1 723 ? -29.307 -11.136 11.108 1 88.68 723 ASN A C 1
ATOM 5596 O O . ASN A 1 723 ? -29.511 -11.933 10.191 1 88.68 723 ASN A O 1
ATOM 5600 N N . ASN A 1 724 ? -30.166 -10.695 11.885 1 88.91 724 ASN A N 1
ATOM 5601 C CA . ASN A 1 724 ? -31.566 -10.638 11.479 1 88.91 724 ASN A CA 1
ATOM 5602 C C . ASN A 1 724 ? -31.958 -9.24 11.009 1 88.91 724 ASN A C 1
ATOM 5604 O O . ASN A 1 724 ? -32.445 -8.429 11.798 1 88.91 724 ASN A O 1
ATOM 5608 N N . LEU A 1 725 ? -31.819 -9.025 9.837 1 83.86 725 LEU A N 1
ATOM 5609 C CA . LEU A 1 725 ? -31.979 -7.697 9.256 1 83.86 725 LEU A CA 1
ATOM 5610 C C . LEU A 1 725 ? -31.099 -6.679 9.975 1 83.86 725 LEU A C 1
ATOM 5612 O O . LEU A 1 725 ? -29.873 -6.81 9.984 1 83.86 725 LEU A O 1
ATOM 5616 N N . TYR A 1 726 ? -31.718 -5.836 10.697 1 85.63 726 TYR A N 1
ATOM 5617 C CA . TYR A 1 726 ? -30.952 -4.78 11.351 1 85.63 726 TYR A CA 1
ATOM 5618 C C . TYR A 1 726 ? -30.617 -5.159 12.788 1 85.63 726 TYR A C 1
ATOM 5620 O O . TYR A 1 726 ? -29.894 -4.434 13.476 1 85.63 726 TYR A O 1
ATOM 5628 N N . GLY A 1 727 ? -31.095 -6.314 13.167 1 89.45 727 GLY A N 1
ATOM 5629 C CA . GLY A 1 727 ? -30.725 -6.808 14.484 1 89.45 727 GLY A CA 1
ATOM 5630 C C . GLY A 1 727 ? -29.445 -7.621 14.478 1 89.45 727 GLY A C 1
ATOM 5631 O O . GLY A 1 727 ? -29.322 -8.591 13.726 1 89.45 727 GLY A O 1
ATOM 5632 N N . GLY A 1 728 ? -28.529 -7.244 15.214 1 88.42 728 GLY A N 1
ATOM 5633 C CA . GLY A 1 728 ? -27.244 -7.923 15.262 1 88.42 728 GLY A CA 1
ATOM 5634 C C . GLY A 1 728 ? -27.315 -9.289 15.919 1 88.42 728 GLY A C 1
ATOM 5635 O O . GLY A 1 728 ? -28.071 -9.486 16.873 1 88.42 728 GLY A O 1
ATOM 5636 N N . GLY A 1 729 ? -26.752 -10.206 15.279 1 89.49 729 GLY A N 1
ATOM 5637 C CA . GLY A 1 729 ? -26.678 -11.541 15.85 1 89.49 729 GLY A CA 1
ATOM 5638 C C . GLY A 1 729 ? -25.26 -12.07 15.951 1 89.49 729 GLY A C 1
ATOM 5639 O O . GLY A 1 729 ? -24.42 -11.776 15.098 1 89.49 729 GLY A O 1
ATOM 5640 N N . LEU A 1 730 ? -25.023 -12.724 17.09 1 90.03 730 LEU A N 1
ATOM 5641 C CA . LEU A 1 730 ? -23.753 -13.405 17.319 1 90.03 730 LEU A CA 1
ATOM 5642 C C . LEU A 1 730 ? -23.95 -14.917 17.377 1 90.03 730 LEU A C 1
ATOM 5644 O O . LEU A 1 730 ? -24.952 -15.397 17.912 1 90.03 730 LEU A O 1
ATOM 5648 N N . ARG A 1 731 ? -23.069 -15.513 16.738 1 88.54 731 ARG A N 1
ATOM 5649 C CA . ARG A 1 731 ? -23.059 -16.97 16.816 1 88.54 731 ARG A CA 1
ATOM 5650 C C . ARG A 1 731 ? -21.71 -17.482 17.309 1 88.54 731 ARG A C 1
ATOM 5652 O O . ARG A 1 731 ? -20.672 -16.874 17.039 1 88.54 731 ARG A O 1
ATOM 5659 N N . LEU A 1 732 ? -21.857 -18.58 17.971 1 88.96 732 LEU A N 1
ATOM 5660 C CA . LEU A 1 732 ? -20.618 -19.243 18.363 1 88.96 732 LEU A CA 1
ATOM 5661 C C . LEU A 1 732 ? -19.804 -19.643 17.136 1 88.96 732 LEU A C 1
ATOM 5663 O O . LEU A 1 732 ? -20.344 -20.22 16.189 1 88.96 732 LEU A O 1
ATOM 5667 N N . TYR A 1 733 ? -18.661 -19.273 17.068 1 86.86 733 TYR A N 1
ATOM 5668 C CA . TYR A 1 733 ? -17.814 -19.51 15.904 1 86.86 733 TYR A CA 1
ATOM 5669 C C . TYR A 1 733 ? -16.788 -20.6 16.188 1 86.86 733 TYR A C 1
ATOM 5671 O O . TYR A 1 733 ? -16.552 -21.473 15.35 1 86.86 733 TYR A O 1
ATOM 5679 N N . THR A 1 734 ? -16.104 -20.507 17.263 1 86 734 THR A N 1
ATOM 5680 C CA . THR A 1 734 ? -15.155 -21.54 17.662 1 86 734 THR A CA 1
ATOM 5681 C C . THR A 1 734 ? -15.268 -21.832 19.156 1 86 734 THR A C 1
ATOM 5683 O O . THR A 1 734 ? -15.654 -20.959 19.936 1 86 734 THR A O 1
ATOM 5686 N N . TYR A 1 735 ? -15.126 -23.054 19.453 1 85.57 735 TYR A N 1
ATOM 5687 C CA . TYR A 1 735 ? -14.995 -23.467 20.846 1 85.57 735 TYR A CA 1
ATOM 5688 C C . TYR A 1 735 ? -13.531 -23.658 21.223 1 85.57 735 TYR A C 1
ATOM 5690 O O . TYR A 1 735 ? -12.807 -24.408 20.564 1 85.57 735 TYR A O 1
ATOM 5698 N N . ALA A 1 736 ? -13.205 -22.997 22.234 1 83.21 736 ALA A N 1
ATOM 5699 C CA . ALA A 1 736 ? -11.794 -22.965 22.613 1 83.21 736 ALA A CA 1
ATOM 5700 C C . ALA A 1 736 ? -11.374 -24.274 23.275 1 83.21 736 ALA A C 1
ATOM 5702 O O . ALA A 1 736 ? -12.175 -24.916 23.959 1 83.21 736 ALA A O 1
ATOM 5703 N N . ASP A 1 737 ? -10.245 -24.75 22.927 1 83.61 737 ASP A N 1
ATOM 5704 C CA . ASP A 1 737 ? -9.515 -25.725 23.732 1 83.61 737 ASP A CA 1
ATOM 5705 C C . ASP A 1 737 ? -8.231 -25.12 24.296 1 83.61 737 ASP A C 1
ATOM 5707 O O . ASP A 1 737 ? -7.215 -25.049 23.602 1 83.61 737 ASP A O 1
ATOM 5711 N N . PRO A 1 738 ? -8.276 -24.718 25.467 1 88.72 738 PRO A N 1
ATOM 5712 C CA . PRO A 1 738 ? -7.107 -24.055 26.049 1 88.72 738 PRO A CA 1
ATOM 5713 C C . PRO A 1 738 ? -5.905 -24.988 26.182 1 88.72 738 PRO A C 1
ATOM 5715 O O . PRO A 1 738 ? -4.796 -24.534 26.476 1 88.72 738 PRO A O 1
ATOM 5718 N N . SER A 1 739 ? -6.107 -26.269 25.878 1 87.8 739 SER A N 1
ATOM 5719 C CA . SER A 1 739 ? -5.017 -27.221 26.062 1 87.8 739 SER A CA 1
ATOM 5720 C C . SER A 1 739 ? -4.241 -27.43 24.766 1 87.8 739 SER A C 1
ATOM 5722 O O . SER A 1 739 ? -3.245 -28.156 24.743 1 87.8 739 SER A O 1
ATOM 5724 N N . ILE A 1 740 ? -4.677 -26.808 23.721 1 88.48 740 ILE A N 1
ATOM 5725 C CA . ILE A 1 740 ? -3.987 -26.95 22.443 1 88.48 740 ILE A CA 1
ATOM 5726 C C . ILE A 1 740 ? -2.524 -26.54 22.598 1 88.48 740 ILE A C 1
ATOM 5728 O O . ILE A 1 740 ? -2.214 -25.579 23.306 1 88.48 740 ILE A O 1
ATOM 5732 N N . ARG A 1 741 ? -1.69 -27.347 22.034 1 88.67 741 ARG A N 1
ATOM 5733 C CA . ARG A 1 741 ? -0.256 -27.09 22.114 1 88.67 741 ARG A CA 1
ATOM 5734 C C . ARG A 1 741 ? 0.418 -27.32 20.765 1 88.67 741 ARG A C 1
ATOM 5736 O O . ARG A 1 741 ? -0.257 -27.544 19.758 1 88.67 741 ARG A O 1
ATOM 5743 N N . TRP A 1 742 ? 1.755 -27.253 20.735 1 88.05 742 TRP A N 1
ATOM 5744 C CA . TRP A 1 742 ? 2.551 -27.353 19.517 1 88.05 742 TRP A CA 1
ATOM 5745 C C . TRP A 1 742 ? 2.505 -28.768 18.951 1 88.05 742 TRP A C 1
ATOM 5747 O O . TRP A 1 742 ? 2.523 -29.745 19.703 1 88.05 742 TRP A O 1
ATOM 5757 N N . GLU A 1 743 ? 2.424 -28.822 17.573 1 86.97 743 GLU A N 1
ATOM 5758 C CA . GLU A 1 743 ? 2.83 -30.07 16.936 1 86.97 743 GLU A CA 1
ATOM 5759 C C . GLU A 1 743 ? 4.346 -30.244 16.978 1 86.97 743 GLU A C 1
ATOM 5761 O O . GLU A 1 743 ? 5.092 -29.28 16.797 1 86.97 743 GLU A O 1
ATOM 5766 N N . ALA A 1 744 ? 4.742 -31.406 17.231 1 88.73 744 ALA A N 1
ATOM 5767 C CA . ALA A 1 744 ? 6.179 -31.657 17.299 1 88.73 744 ALA A CA 1
ATOM 5768 C C . ALA A 1 744 ? 6.625 -32.599 16.184 1 88.73 744 ALA A C 1
ATOM 5770 O O . ALA A 1 744 ? 6.025 -33.656 15.979 1 88.73 744 ALA A O 1
ATOM 5771 N N . GLN A 1 745 ? 7.56 -32.189 15.43 1 89.92 745 GLN A N 1
ATOM 5772 C CA . GLN A 1 745 ? 8.128 -33.012 14.368 1 89.92 745 GLN A CA 1
ATOM 5773 C C . GLN A 1 745 ? 9.562 -33.42 14.695 1 89.92 745 GLN A C 1
ATOM 5775 O O . GLN A 1 745 ? 10.437 -32.565 14.845 1 89.92 745 GLN A O 1
ATOM 5780 N N . THR A 1 746 ? 9.775 -34.655 14.827 1 92.41 746 THR A N 1
ATOM 5781 C CA . THR A 1 746 ? 11.104 -35.191 15.098 1 92.41 746 THR A CA 1
ATOM 5782 C C . THR A 1 746 ? 11.691 -35.84 13.848 1 92.41 746 THR A C 1
ATOM 5784 O O . THR A 1 746 ? 11.059 -36.701 13.234 1 92.41 746 THR A O 1
ATOM 5787 N N . SER A 1 747 ? 12.818 -35.42 13.473 1 92.58 747 SER A N 1
ATOM 5788 C CA . SER A 1 747 ? 13.475 -35.943 12.28 1 92.58 747 SER A CA 1
ATOM 5789 C C . SER A 1 747 ? 14.85 -36.515 12.611 1 92.58 747 SER A C 1
ATOM 5791 O O . SER A 1 747 ? 15.615 -35.909 13.364 1 92.58 747 SER A O 1
ATOM 5793 N N . MET A 1 748 ? 15.119 -37.65 12.156 1 94.42 748 MET A N 1
ATOM 5794 C CA . MET A 1 748 ? 16.429 -38.287 12.245 1 94.42 748 MET A CA 1
ATOM 5795 C C . MET A 1 748 ? 17.025 -38.5 10.857 1 94.42 748 MET A C 1
ATOM 5797 O O . MET A 1 748 ? 16.314 -38.87 9.921 1 94.42 748 MET A O 1
ATOM 5801 N N . ASP A 1 749 ? 18.32 -38.298 10.748 1 95.37 749 ASP A N 1
ATOM 5802 C CA . ASP A 1 749 ? 18.999 -38.408 9.46 1 95.37 749 ASP A CA 1
ATOM 5803 C C . ASP A 1 749 ? 20.344 -39.116 9.607 1 95.37 749 ASP A C 1
ATOM 5805 O O . ASP A 1 749 ? 21.084 -38.862 10.56 1 95.37 749 ASP A O 1
ATOM 5809 N N . LEU A 1 750 ? 20.608 -40.054 8.759 1 96.1 750 LEU A N 1
ATOM 5810 C CA . LEU A 1 750 ? 21.89 -40.73 8.595 1 96.1 750 LEU A CA 1
ATOM 5811 C C . LEU A 1 750 ? 22.385 -40.614 7.156 1 96.1 750 LEU A C 1
ATOM 5813 O O . LEU A 1 750 ? 21.684 -41.008 6.221 1 96.1 750 LEU A O 1
ATOM 5817 N N . ALA A 1 751 ? 23.579 -40.117 6.979 1 95.91 751 ALA A N 1
ATOM 5818 C CA . ALA A 1 751 ? 24.038 -39.861 5.616 1 95.91 751 ALA A CA 1
ATOM 5819 C C . ALA A 1 751 ? 25.478 -40.328 5.426 1 95.91 751 ALA A C 1
ATOM 5821 O O . ALA A 1 751 ? 26.289 -40.254 6.353 1 95.91 751 ALA A O 1
ATOM 5822 N N . LEU A 1 752 ? 25.745 -40.81 4.303 1 96.39 752 LEU A N 1
ATOM 5823 C CA . LEU A 1 752 ? 27.082 -41.126 3.811 1 96.39 752 LEU A CA 1
ATOM 5824 C C . LEU A 1 752 ? 27.456 -40.226 2.638 1 96.39 752 LEU A C 1
ATOM 5826 O O . LEU A 1 752 ? 26.781 -40.231 1.606 1 96.39 752 LEU A O 1
ATOM 5830 N N . GLU A 1 753 ? 28.423 -39.441 2.854 1 95.21 753 GLU A N 1
ATOM 5831 C CA . GLU A 1 753 ? 28.934 -38.57 1.799 1 95.21 753 GLU A CA 1
ATOM 5832 C C . GLU A 1 753 ? 30.297 -39.044 1.304 1 95.21 753 GLU A C 1
ATOM 5834 O O . GLU A 1 753 ? 31.131 -39.488 2.095 1 95.21 753 GLU A O 1
ATOM 5839 N N . PHE A 1 754 ? 30.488 -38.962 -0.006 1 94.1 754 PHE A N 1
ATOM 5840 C CA . PHE A 1 754 ? 31.748 -39.481 -0.526 1 94.1 754 PHE A CA 1
ATOM 5841 C C . PHE A 1 754 ? 32.229 -38.649 -1.709 1 94.1 754 PHE A C 1
ATOM 5843 O O . PHE A 1 754 ? 31.436 -37.957 -2.351 1 94.1 754 PHE A O 1
ATOM 5850 N N . SER A 1 755 ? 33.407 -38.609 -1.903 1 93.44 755 SER A N 1
ATOM 5851 C CA . SER A 1 755 ? 34.116 -38.114 -3.079 1 93.44 755 SER A CA 1
ATOM 5852 C C . SER A 1 755 ? 35.164 -39.115 -3.554 1 93.44 755 SER A C 1
ATOM 5854 O O . SER A 1 755 ? 36.094 -39.446 -2.814 1 93.44 755 SER A O 1
ATOM 5856 N N . ILE A 1 756 ? 35.029 -39.585 -4.777 1 94.34 756 ILE A N 1
ATOM 5857 C CA . ILE A 1 756 ? 35.885 -40.642 -5.305 1 94.34 756 ILE A CA 1
ATOM 5858 C C . ILE A 1 756 ? 36.594 -40.15 -6.565 1 94.34 756 ILE A C 1
ATOM 5860 O O . ILE A 1 756 ? 35.97 -39.544 -7.44 1 94.34 756 ILE A O 1
ATOM 5864 N N . LEU A 1 757 ? 37.838 -40.348 -6.676 1 89.7 757 LEU A N 1
ATOM 5865 C CA . LEU A 1 757 ? 38.677 -40.09 -7.842 1 89.7 757 LEU A CA 1
ATOM 5866 C C . LEU A 1 757 ? 38.642 -38.614 -8.221 1 89.7 757 LEU A C 1
ATOM 5868 O O . LEU A 1 757 ? 38.897 -38.258 -9.374 1 89.7 757 LEU A O 1
ATOM 5872 N N . ARG A 1 758 ? 38.201 -37.73 -7.221 1 80.24 758 ARG A N 1
ATOM 5873 C CA . ARG A 1 758 ? 38.082 -36.292 -7.439 1 80.24 758 ARG A CA 1
ATOM 5874 C C . ARG A 1 758 ? 37.156 -35.991 -8.613 1 80.24 758 ARG A C 1
ATOM 5876 O O . ARG A 1 758 ? 37.3 -34.963 -9.277 1 80.24 758 ARG A O 1
ATOM 5883 N N . ARG A 1 759 ? 36.244 -37.076 -8.801 1 86.83 759 ARG A N 1
ATOM 5884 C CA . ARG A 1 759 ? 35.412 -36.967 -9.995 1 86.83 759 ARG A CA 1
ATOM 5885 C C . ARG A 1 759 ? 33.956 -37.293 -9.679 1 86.83 759 ARG A C 1
ATOM 5887 O O . ARG A 1 759 ? 33.051 -36.889 -10.411 1 86.83 759 ARG A O 1
ATOM 5894 N N . ILE A 1 760 ? 33.761 -38.115 -8.868 1 94.24 760 ILE A N 1
ATOM 5895 C CA . ILE A 1 760 ? 32.415 -38.542 -8.498 1 94.24 760 ILE A CA 1
ATOM 5896 C C . ILE A 1 760 ? 32.129 -38.149 -7.051 1 94.24 760 ILE A C 1
ATOM 5898 O O . ILE A 1 760 ? 32.841 -38.568 -6.135 1 94.24 760 ILE A O 1
ATOM 5902 N N . THR A 1 761 ? 31.183 -37.324 -6.86 1 92.7 761 THR A N 1
ATOM 5903 C CA . THR A 1 761 ? 30.722 -36.944 -5.529 1 92.7 761 THR A CA 1
ATOM 5904 C C . THR A 1 761 ? 29.264 -37.348 -5.326 1 92.7 761 THR A C 1
ATOM 5906 O O . THR A 1 761 ? 28.494 -37.416 -6.286 1 92.7 761 THR A O 1
ATOM 5909 N N . GLY A 1 762 ? 28.916 -37.68 -4.15 1 92.78 762 GLY A N 1
ATOM 5910 C CA . GLY A 1 762 ? 27.538 -38.087 -3.921 1 92.78 762 GLY A CA 1
ATOM 5911 C C . GLY A 1 762 ? 27.184 -38.193 -2.45 1 92.78 762 GLY A C 1
ATOM 5912 O O . GLY A 1 762 ? 28.037 -37.99 -1.584 1 92.78 762 GLY A O 1
ATOM 5913 N N . THR A 1 763 ? 25.955 -38.328 -2.225 1 94.38 763 THR A N 1
ATOM 5914 C CA . THR A 1 763 ? 25.407 -38.514 -0.886 1 94.38 763 THR A CA 1
ATOM 5915 C C . THR A 1 763 ? 24.298 -39.562 -0.896 1 94.38 763 THR A C 1
ATOM 5917 O O . THR A 1 763 ? 23.483 -39.602 -1.82 1 94.38 763 THR A O 1
ATOM 5920 N N . PHE A 1 764 ? 24.362 -40.495 0.045 1 96.47 764 PHE A N 1
ATOM 5921 C CA . PHE A 1 764 ? 23.261 -41.39 0.381 1 96.47 764 PHE A CA 1
ATOM 5922 C C . PHE A 1 764 ? 22.71 -41.075 1.767 1 96.47 764 PHE A C 1
ATOM 5924 O O . PHE A 1 764 ? 23.466 -40.989 2.737 1 96.47 764 PHE A O 1
ATOM 5931 N N . GLU A 1 765 ? 21.458 -40.879 1.79 1 95.87 765 GLU A N 1
ATOM 5932 C CA . GLU A 1 765 ? 20.875 -40.46 3.062 1 95.87 765 GLU A CA 1
ATOM 5933 C C . GLU A 1 765 ? 19.636 -41.285 3.399 1 95.87 765 GLU A C 1
ATOM 5935 O O . GLU A 1 765 ? 18.827 -41.587 2.519 1 95.87 765 GLU A O 1
ATOM 5940 N N . PHE A 1 766 ? 19.598 -41.655 4.615 1 96.56 766 PHE A N 1
ATOM 5941 C CA . PHE A 1 766 ? 18.411 -42.267 5.201 1 96.56 766 PHE A CA 1
ATOM 5942 C C . PHE A 1 766 ? 17.745 -41.318 6.19 1 96.56 766 PHE A C 1
ATOM 5944 O O . PHE A 1 766 ? 18.425 -40.649 6.971 1 96.56 766 PHE A O 1
ATOM 5951 N N . PHE A 1 767 ? 16.404 -41.176 6.132 1 95.11 767 PHE A N 1
ATOM 5952 C CA . PHE A 1 767 ? 15.735 -40.259 7.047 1 95.11 767 PHE A CA 1
ATOM 5953 C C . PHE A 1 767 ? 14.458 -40.881 7.599 1 95.11 767 PHE A C 1
ATOM 5955 O O . PHE A 1 767 ? 13.861 -41.753 6.964 1 95.11 767 PHE A O 1
ATOM 5962 N N . ASN A 1 768 ? 14.094 -40.469 8.776 1 95.58 768 ASN A N 1
ATOM 5963 C CA . ASN A 1 768 ? 12.843 -40.762 9.467 1 95.58 768 ASN A CA 1
ATOM 5964 C C . ASN A 1 768 ? 12.242 -39.507 10.094 1 95.58 768 ASN A C 1
ATOM 5966 O O . ASN A 1 768 ? 12.813 -38.941 11.029 1 95.58 768 ASN A O 1
ATOM 5970 N N . LYS A 1 769 ? 11.16 -39.079 9.557 1 93.27 769 LYS A N 1
ATOM 5971 C CA . LYS A 1 769 ? 10.464 -37.894 10.05 1 93.27 769 LYS A CA 1
ATOM 5972 C C . LYS A 1 769 ? 9.116 -38.262 10.662 1 93.27 769 LYS A C 1
ATOM 5974 O O . LYS A 1 769 ? 8.248 -38.812 9.98 1 93.27 769 LYS A O 1
ATOM 5979 N N . GLU A 1 770 ? 8.962 -37.946 11.9 1 92.59 770 GLU A N 1
ATOM 5980 C CA . GLU A 1 770 ? 7.728 -38.256 12.615 1 92.59 770 GLU A CA 1
ATOM 5981 C C . GLU A 1 770 ? 7.089 -36.994 13.186 1 92.59 770 GLU A C 1
ATOM 5983 O O . GLU A 1 770 ? 7.771 -36.169 13.799 1 92.59 770 GLU A O 1
ATOM 5988 N N . SER A 1 771 ? 5.884 -36.849 12.921 1 90.3 771 SER A N 1
ATOM 5989 C CA . SER A 1 771 ? 5.11 -35.752 13.493 1 90.3 771 SER A CA 1
ATOM 5990 C C . SER A 1 771 ? 4.113 -36.261 14.528 1 90.3 771 SER A C 1
ATOM 5992 O O . SER A 1 771 ? 3.284 -37.123 14.229 1 90.3 771 SER A O 1
ATOM 5994 N N . LYS A 1 772 ? 4.244 -35.681 15.703 1 89.52 772 LYS A N 1
ATOM 5995 C CA . LYS A 1 772 ? 3.34 -36.078 16.778 1 89.52 772 LYS A CA 1
ATOM 5996 C C . LYS A 1 772 ? 2.481 -34.903 17.236 1 89.52 772 LYS A C 1
ATOM 5998 O O . LYS A 1 772 ? 2.798 -33.746 16.949 1 89.52 772 LYS A O 1
ATOM 6003 N N . ASP A 1 773 ? 1.376 -35.211 17.961 1 87.02 773 ASP A N 1
ATOM 6004 C CA . ASP A 1 773 ? 0.423 -34.241 18.492 1 87.02 773 ASP A CA 1
ATOM 6005 C C . ASP A 1 773 ? -0.169 -33.384 17.376 1 87.02 773 ASP A C 1
ATOM 6007 O O . ASP A 1 773 ? -0.231 -32.158 17.493 1 87.02 773 ASP A O 1
ATOM 6011 N N . LEU A 1 774 ? -0.496 -34.085 16.331 1 86.56 774 LEU A N 1
ATOM 6012 C CA . LEU A 1 774 ? -1.092 -33.388 15.196 1 86.56 774 LEU A CA 1
ATOM 6013 C C . LEU A 1 774 ? -2.408 -32.728 15.594 1 86.56 774 LEU A C 1
ATOM 6015 O O . LEU A 1 774 ? -3.18 -33.292 16.373 1 86.56 774 LEU A O 1
ATOM 6019 N N . ILE A 1 775 ? -2.653 -31.583 15.103 1 81.01 775 ILE A N 1
ATOM 6020 C CA . ILE A 1 775 ? -3.892 -30.866 15.386 1 81.01 775 ILE A CA 1
ATOM 6021 C C . ILE A 1 775 ? -4.972 -31.29 14.394 1 81.01 775 ILE A C 1
ATOM 6023 O O . ILE A 1 775 ? -4.789 -31.176 13.18 1 81.01 775 ILE A O 1
ATOM 6027 N N . PHE A 1 776 ? -6.048 -31.848 14.873 1 76.17 776 PHE A N 1
ATOM 6028 C CA . PHE A 1 776 ? -7.192 -32.303 14.092 1 76.17 776 PHE A CA 1
ATOM 6029 C C . PHE A 1 776 ? -8.466 -31.592 14.534 1 76.17 776 PHE A C 1
ATOM 6031 O O . PHE A 1 776 ? -8.638 -31.294 15.718 1 76.17 776 PHE A O 1
ATOM 6038 N N . PRO A 1 777 ? -9.235 -31.291 13.518 1 77.27 777 PRO A N 1
ATOM 6039 C CA . PRO A 1 777 ? -10.58 -30.889 13.938 1 77.27 777 PRO A CA 1
ATOM 6040 C C . PRO A 1 777 ? -11.394 -32.052 14.501 1 77.27 777 PRO A C 1
ATOM 6042 O O . PRO A 1 777 ? -11.86 -32.908 13.744 1 77.27 777 PRO A O 1
ATOM 6045 N N . TYR A 1 778 ? -11.458 -32.116 15.821 1 74.94 778 TYR A N 1
ATOM 6046 C CA . TYR A 1 778 ? -12.288 -33.112 16.49 1 74.94 778 TYR A CA 1
ATOM 6047 C C . TYR A 1 778 ? -13.768 -32.835 16.254 1 74.94 778 TYR A C 1
ATOM 6049 O O . TYR A 1 778 ? -14.265 -31.758 16.59 1 74.94 778 TYR A O 1
ATOM 6057 N N . PRO A 1 779 ? -14.402 -33.764 15.544 1 76.02 779 PRO A N 1
ATOM 6058 C CA . PRO A 1 779 ? -15.814 -33.506 15.25 1 76.02 779 PRO A CA 1
ATOM 6059 C C . PRO A 1 779 ? -16.673 -33.421 16.509 1 76.02 779 PRO A C 1
ATOM 6061 O O . PRO A 1 779 ? -16.481 -34.2 17.446 1 76.02 779 PRO A O 1
ATOM 6064 N N . LEU A 1 780 ? -17.473 -32.44 16.612 1 79.49 780 LEU A N 1
ATOM 6065 C CA . LEU A 1 780 ? -18.466 -32.262 17.666 1 79.49 780 LEU A CA 1
ATOM 6066 C C . LEU A 1 780 ? -19.871 -32.54 17.142 1 79.49 780 LEU A C 1
ATOM 6068 O O . LEU A 1 780 ? -20.13 -32.4 15.944 1 79.49 780 LEU A O 1
ATOM 6072 N N . PRO A 1 781 ? -20.788 -33.08 18.02 1 77.35 781 PRO A N 1
ATOM 6073 C CA . PRO A 1 781 ? -22.184 -33.197 17.59 1 77.35 781 PRO A CA 1
ATOM 6074 C C . PRO A 1 781 ? -22.751 -31.88 17.063 1 77.35 781 PRO A C 1
ATOM 6076 O O . PRO A 1 781 ? -22.452 -30.814 17.606 1 77.35 781 PRO A O 1
ATOM 6079 N N . MET A 1 782 ? -23.364 -32.02 15.966 1 77.65 782 MET A N 1
ATOM 6080 C CA . MET A 1 782 ? -23.951 -30.826 15.362 1 77.65 782 MET A CA 1
ATOM 6081 C C . MET A 1 782 ? -24.793 -30.062 16.378 1 77.65 782 MET A C 1
ATOM 6083 O O . MET A 1 782 ? -25.002 -28.856 16.235 1 77.65 782 MET A O 1
ATOM 6087 N N . SER A 1 783 ? -25.047 -30.823 17.367 1 81.1 783 SER A N 1
ATOM 6088 C CA . SER A 1 783 ? -25.917 -30.277 18.404 1 81.1 783 SER A CA 1
ATOM 6089 C C . SER A 1 783 ? -25.186 -29.242 19.252 1 81.1 783 SER A C 1
ATOM 6091 O O . SER A 1 783 ? -25.817 -28.444 19.947 1 81.1 783 SER A O 1
ATOM 6093 N N . THR A 1 784 ? -23.945 -29.258 19.155 1 78.24 784 THR A N 1
ATOM 6094 C CA . THR A 1 784 ? -23.157 -28.315 19.941 1 78.24 784 THR A CA 1
ATOM 6095 C C . THR A 1 784 ? -23.092 -26.957 19.249 1 78.24 784 THR A C 1
ATOM 6097 O O . THR A 1 784 ? -22.639 -25.974 19.841 1 78.24 784 THR A O 1
ATOM 6100 N N . GLY A 1 785 ? -23.723 -26.738 17.926 1 80.04 785 GLY A N 1
ATOM 6101 C CA . GLY A 1 785 ? -23.691 -25.521 17.132 1 80.04 785 GLY A CA 1
ATOM 6102 C C . GLY A 1 785 ? -22.426 -25.38 16.306 1 80.04 785 GLY A C 1
ATOM 6103 O O . GLY A 1 785 ? -22.344 -24.517 15.429 1 80.04 785 GLY A O 1
ATOM 6104 N N . ILE A 1 786 ? -21.442 -26.032 16.764 1 82.21 786 ILE A N 1
ATOM 6105 C CA . ILE A 1 786 ? -20.205 -26.035 15.99 1 82.21 786 ILE A CA 1
ATOM 6106 C C . ILE A 1 786 ? -19.836 -27.468 15.612 1 82.21 786 ILE A C 1
ATOM 6108 O O . ILE A 1 786 ? -20.116 -28.406 16.362 1 82.21 786 ILE A O 1
ATOM 6112 N N . GLY A 1 787 ? -19.245 -27.613 14.478 1 76.58 787 GLY A N 1
ATOM 6113 C CA . GLY A 1 787 ? -19.049 -28.949 13.937 1 76.58 787 GLY A CA 1
ATOM 6114 C C . GLY A 1 787 ? -17.75 -29.59 14.387 1 76.58 787 GLY A C 1
ATOM 6115 O O . GLY A 1 787 ? -17.595 -30.81 14.312 1 76.58 787 GLY A O 1
ATOM 6116 N N . SER A 1 788 ? -16.81 -28.723 14.911 1 81.72 788 SER A N 1
ATOM 6117 C CA . SER A 1 788 ? -15.528 -29.334 15.248 1 81.72 788 SER A CA 1
ATOM 6118 C C . SER A 1 788 ? -14.72 -28.444 16.186 1 81.72 788 SER A C 1
ATOM 6120 O O . SER A 1 788 ? -15.022 -27.259 16.339 1 81.72 788 SER A O 1
ATOM 6122 N N . GLN A 1 789 ? -13.901 -29.045 16.914 1 81.45 789 GLN A N 1
ATOM 6123 C CA . GLN A 1 789 ? -12.945 -28.378 17.792 1 81.45 789 GLN A CA 1
ATOM 6124 C C . GLN A 1 789 ? -11.524 -28.87 17.532 1 81.45 789 GLN A C 1
ATOM 6126 O O . GLN A 1 789 ? -11.299 -30.069 17.358 1 81.45 789 GLN A O 1
ATOM 6131 N N . ASP A 1 790 ? -10.536 -27.989 17.397 1 80.75 790 ASP A N 1
ATOM 6132 C CA . ASP A 1 790 ? -9.149 -28.389 17.176 1 80.75 790 ASP A CA 1
ATOM 6133 C C . ASP A 1 790 ? -8.562 -29.049 18.422 1 80.75 790 ASP A C 1
ATOM 6135 O O . ASP A 1 790 ? -8.717 -28.537 19.533 1 80.75 790 ASP A O 1
ATOM 6139 N N . ARG A 1 791 ? -8.003 -30.222 18.312 1 80.71 791 ARG A N 1
ATOM 6140 C CA . ARG A 1 791 ? -7.333 -30.952 19.383 1 80.71 791 ARG A CA 1
ATOM 6141 C C . ARG A 1 791 ? -6.048 -31.602 18.882 1 80.71 791 ARG A C 1
ATOM 6143 O O . ARG A 1 791 ? -5.922 -31.906 17.694 1 80.71 791 ARG A O 1
ATOM 6150 N N . ASN A 1 792 ? -5.056 -31.787 19.789 1 83.93 792 ASN A N 1
ATOM 6151 C CA . ASN A 1 792 ? -3.816 -32.482 19.46 1 83.93 792 ASN A CA 1
ATOM 6152 C C . ASN A 1 792 ? -4.009 -33.996 19.446 1 83.93 792 ASN A C 1
ATOM 6154 O O . ASN A 1 792 ? -3.887 -34.651 20.482 1 83.93 792 ASN A O 1
ATOM 6158 N N . ILE A 1 793 ? -4.358 -34.553 18.217 1 78.79 793 ILE A N 1
ATOM 6159 C CA . ILE A 1 793 ? -4.653 -35.981 18.177 1 78.79 793 ILE A CA 1
ATOM 6160 C C . ILE A 1 793 ? -4.072 -36.592 16.903 1 78.79 793 ILE A C 1
ATOM 6162 O O . ILE A 1 793 ? -4.257 -36.054 15.809 1 78.79 793 ILE A O 1
ATOM 6166 N N . GLY A 1 794 ? -2.935 -37.417 16.91 1 81.65 794 GLY A N 1
ATOM 6167 C CA . GLY A 1 794 ? -2.475 -38.174 15.756 1 81.65 794 GLY A CA 1
ATOM 6168 C C . GLY A 1 794 ? -0.965 -38.182 15.611 1 81.65 794 GLY A C 1
ATOM 6169 O O . GLY A 1 794 ? -0.265 -37.444 16.307 1 81.65 794 GLY A O 1
ATOM 6170 N N . LYS A 1 795 ? -0.519 -39.079 14.852 1 90.09 795 LYS A N 1
ATOM 6171 C CA . LYS A 1 795 ? 0.902 -39.255 14.565 1 90.09 795 LYS A CA 1
ATOM 6172 C C . LYS A 1 795 ? 1.115 -39.778 13.148 1 90.09 795 LYS A C 1
ATOM 6174 O O . LYS A 1 795 ? 0.385 -40.658 12.688 1 90.09 795 LYS A O 1
ATOM 6179 N N . VAL A 1 796 ? 1.998 -39.127 12.366 1 92.33 796 VAL A N 1
ATOM 6180 C CA . VAL A 1 796 ? 2.345 -39.554 11.015 1 92.33 796 VAL A CA 1
ATOM 6181 C C . VAL A 1 796 ? 3.86 -39.697 10.891 1 92.33 796 VAL A C 1
ATOM 6183 O O . VAL A 1 796 ? 4.614 -38.99 11.565 1 92.33 796 VAL A O 1
ATOM 6186 N N . ARG A 1 797 ? 4.274 -40.604 10.051 1 95.01 797 ARG A N 1
ATOM 6187 C CA . ARG A 1 797 ? 5.698 -40.869 9.872 1 95.01 797 ARG A CA 1
ATOM 6188 C C . ARG A 1 797 ? 6.062 -40.935 8.393 1 95.01 797 ARG A C 1
ATOM 6190 O O . ARG A 1 797 ? 5.323 -41.511 7.591 1 95.01 797 ARG A O 1
ATOM 6197 N N . ASN A 1 798 ? 7.135 -40.332 7.934 1 95.31 798 ASN A N 1
ATOM 6198 C CA . ASN A 1 798 ? 7.792 -40.464 6.638 1 95.31 798 ASN A CA 1
ATOM 6199 C C . ASN A 1 798 ? 9.167 -41.111 6.771 1 95.31 798 ASN A C 1
ATOM 6201 O O . ASN A 1 798 ? 10.051 -40.57 7.438 1 95.31 798 ASN A O 1
ATOM 6205 N N . LEU A 1 799 ? 9.315 -42.24 6.202 1 96.43 799 LEU A N 1
ATOM 6206 C CA . LEU A 1 799 ? 10.567 -42.988 6.229 1 96.43 799 LEU A CA 1
ATOM 6207 C C . LEU A 1 799 ? 11.089 -43.225 4.816 1 96.43 799 LEU A C 1
ATOM 6209 O O . LEU A 1 799 ? 10.357 -43.717 3.954 1 96.43 799 LEU A O 1
ATOM 6213 N N . GLY A 1 800 ? 12.301 -42.817 4.572 1 95.89 800 GLY A N 1
ATOM 6214 C CA . GLY A 1 800 ? 12.756 -42.986 3.201 1 95.89 800 GLY A CA 1
ATOM 6215 C C . GLY A 1 800 ? 14.26 -42.857 3.051 1 95.89 800 GLY A C 1
ATOM 6216 O O . GLY A 1 800 ? 14.988 -42.833 4.046 1 95.89 800 GLY A O 1
ATOM 6217 N N . PHE A 1 801 ? 14.772 -42.965 1.83 1 96.27 801 PHE A N 1
ATOM 6218 C CA . PHE A 1 801 ? 16.168 -42.764 1.462 1 96.27 801 PHE A CA 1
ATOM 6219 C C . PHE A 1 801 ? 16.283 -41.839 0.256 1 96.27 801 PHE A C 1
ATOM 6221 O O . PHE A 1 801 ? 15.36 -41.754 -0.557 1 96.27 801 PHE A O 1
ATOM 6228 N N . GLU A 1 802 ? 17.322 -41.191 0.183 1 96.26 802 GLU A N 1
ATOM 6229 C CA . GLU A 1 802 ? 17.621 -40.292 -0.928 1 96.26 802 GLU A CA 1
ATOM 6230 C C . GLU A 1 802 ? 19.066 -40.45 -1.392 1 96.26 802 GLU A C 1
ATOM 6232 O O . GLU A 1 802 ? 19.921 -40.908 -0.632 1 96.26 802 GLU A O 1
ATOM 6237 N N . PHE A 1 803 ? 19.3 -40.131 -2.627 1 96.54 803 PHE A N 1
ATOM 6238 C CA . PHE A 1 803 ? 20.659 -40.147 -3.154 1 96.54 803 PHE A CA 1
ATOM 6239 C C . PHE A 1 803 ? 20.878 -38.99 -4.122 1 96.54 803 PHE A C 1
ATOM 6241 O O . PHE A 1 803 ? 19.927 -38.496 -4.732 1 96.54 803 PHE A O 1
ATOM 6248 N N . ASN A 1 804 ? 21.942 -38.504 -4.204 1 95.63 804 ASN A N 1
ATOM 6249 C CA . ASN A 1 804 ? 22.433 -37.495 -5.137 1 95.63 804 ASN A CA 1
ATOM 6250 C C . ASN A 1 804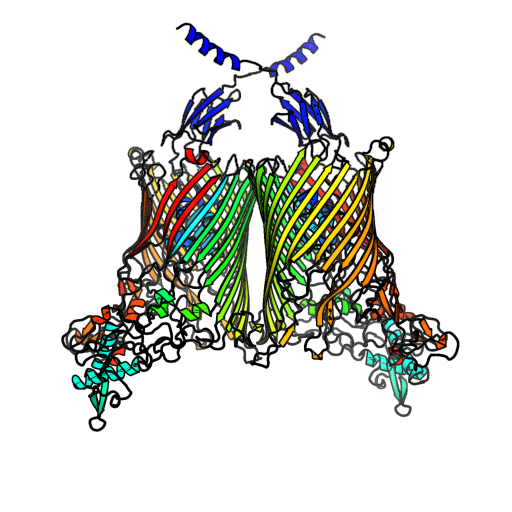 ? 23.847 -37.813 -5.614 1 95.63 804 ASN A C 1
ATOM 6252 O O . ASN A 1 804 ? 24.772 -37.91 -4.806 1 95.63 804 ASN A O 1
ATOM 6256 N N . VAL A 1 805 ? 24.031 -37.937 -6.9 1 96.2 805 VAL A N 1
ATOM 6257 C CA . VAL A 1 805 ? 25.337 -38.285 -7.451 1 96.2 805 VAL A CA 1
ATOM 6258 C C . VAL A 1 805 ? 25.698 -37.319 -8.577 1 96.2 805 VAL A C 1
ATOM 6260 O O . VAL A 1 805 ? 24.888 -37.07 -9.473 1 96.2 805 VAL A O 1
ATOM 6263 N N . ASN A 1 806 ? 26.761 -36.775 -8.471 1 93.95 806 ASN A N 1
ATOM 6264 C CA . ASN A 1 806 ? 27.333 -35.914 -9.501 1 93.95 806 ASN A CA 1
ATOM 6265 C C . ASN A 1 806 ? 28.627 -36.495 -10.063 1 93.95 806 ASN A C 1
ATOM 6267 O O . ASN A 1 806 ? 29.498 -36.928 -9.306 1 93.95 806 ASN A O 1
ATOM 6271 N N . ALA A 1 807 ? 28.774 -36.522 -11.375 1 95.53 807 ALA A N 1
ATOM 6272 C CA . ALA A 1 807 ? 29.958 -37.106 -11.999 1 95.53 807 ALA A CA 1
ATOM 6273 C C . ALA A 1 807 ? 30.537 -36.172 -13.058 1 95.53 807 ALA A C 1
ATOM 6275 O O . ALA A 1 807 ? 29.802 -35.632 -13.887 1 95.53 807 ALA A O 1
ATOM 6276 N N . LEU A 1 808 ? 31.757 -35.911 -12.923 1 93.81 808 LEU A N 1
ATOM 6277 C CA . LEU A 1 808 ? 32.52 -35.258 -13.982 1 93.81 808 LEU A CA 1
ATOM 6278 C C . LEU A 1 808 ? 33.178 -36.289 -14.893 1 93.81 808 LEU A C 1
ATOM 6280 O O . LEU A 1 808 ? 34.295 -36.738 -14.624 1 93.81 808 LEU A O 1
ATOM 6284 N N . ILE A 1 809 ? 32.588 -36.648 -15.974 1 93.48 809 ILE A N 1
ATOM 6285 C CA . ILE A 1 809 ? 32.992 -37.738 -16.856 1 93.48 809 ILE A CA 1
ATOM 6286 C C . ILE A 1 809 ? 34.255 -37.345 -17.617 1 93.48 809 ILE A C 1
ATOM 6288 O O . ILE A 1 809 ? 35.207 -38.125 -17.699 1 93.48 809 ILE A O 1
ATOM 6292 N N . ILE A 1 810 ? 34.201 -36.063 -18.204 1 93.58 810 ILE A N 1
ATOM 6293 C CA . ILE A 1 810 ? 35.35 -35.541 -18.935 1 93.58 810 ILE A CA 1
ATOM 6294 C C . ILE A 1 810 ? 35.665 -34.124 -18.459 1 93.58 810 ILE A C 1
ATOM 6296 O O . ILE A 1 810 ? 34.76 -33.304 -18.29 1 93.58 810 ILE A O 1
ATOM 6300 N N . ASN A 1 811 ? 36.889 -33.817 -18.116 1 88.58 811 ASN A N 1
ATOM 6301 C CA . ASN A 1 811 ? 37.362 -32.482 -17.763 1 88.58 811 ASN A CA 1
ATOM 6302 C C . ASN A 1 811 ? 38.648 -32.129 -18.504 1 88.58 811 ASN A C 1
ATOM 6304 O O . ASN A 1 811 ? 39.746 -32.395 -18.011 1 88.58 811 ASN A O 1
ATOM 6308 N N . ARG A 1 812 ? 38.554 -31.531 -19.591 1 84.62 812 ARG A N 1
ATOM 6309 C CA . ARG A 1 812 ? 39.665 -31.035 -20.397 1 84.62 812 ARG A CA 1
ATOM 6310 C C . ARG A 1 812 ? 39.587 -29.521 -20.564 1 84.62 812 ARG A C 1
ATOM 6312 O O . ARG A 1 812 ? 38.544 -28.916 -20.307 1 84.62 812 ARG A O 1
ATOM 6319 N N . PRO A 1 813 ? 40.679 -28.9 -20.806 1 77.25 813 PRO A N 1
ATOM 6320 C CA . PRO A 1 813 ? 40.668 -27.438 -20.892 1 77.25 813 PRO A CA 1
ATOM 6321 C C . PRO A 1 813 ? 39.599 -26.911 -21.846 1 77.25 813 PRO A C 1
ATOM 6323 O O . PRO A 1 813 ? 38.899 -25.948 -21.524 1 77.25 813 PRO A O 1
ATOM 6326 N N . ASP A 1 814 ? 39.352 -27.661 -22.987 1 84.77 814 ASP A N 1
ATOM 6327 C CA . ASP A 1 814 ? 38.409 -27.119 -23.961 1 84.77 814 ASP A CA 1
ATOM 6328 C C . ASP A 1 814 ? 37.097 -27.901 -23.949 1 84.77 814 ASP A C 1
ATOM 6330 O O . ASP A 1 814 ? 36.186 -27.607 -24.726 1 84.77 814 ASP A O 1
ATOM 6334 N N . PHE A 1 815 ? 36.917 -29.581 -22.83 1 90.11 815 PHE A N 1
ATOM 6335 C CA . PHE A 1 815 ? 35.712 -30.402 -22.81 1 90.11 815 PHE A CA 1
ATOM 6336 C C . PHE A 1 815 ? 35.46 -30.96 -21.414 1 90.11 815 PHE A C 1
ATOM 6338 O O . PHE A 1 815 ? 36.331 -31.613 -20.835 1 90.11 815 PHE A O 1
ATOM 6345 N N . SER A 1 816 ? 34.204 -30.61 -20.809 1 91.21 816 SER A N 1
ATOM 6346 C CA . SER A 1 816 ? 33.787 -31.124 -19.509 1 91.21 816 SER A CA 1
ATOM 6347 C C . SER A 1 816 ? 32.4 -31.752 -19.581 1 91.21 816 SER A C 1
ATOM 6349 O O . SER A 1 816 ? 31.5 -31.209 -20.225 1 91.21 816 SER A O 1
ATOM 6351 N N . TRP A 1 817 ? 32.179 -32.784 -19.223 1 95.49 817 TRP A N 1
ATOM 6352 C CA . TRP A 1 817 ? 30.901 -33.488 -19.194 1 95.49 817 TRP A CA 1
ATOM 6353 C C . TRP A 1 817 ? 30.534 -33.893 -17.77 1 95.49 817 TRP A C 1
ATOM 6355 O O . TRP A 1 817 ? 31.209 -34.726 -17.162 1 95.49 817 TRP A O 1
ATOM 6365 N N . LYS A 1 818 ? 29.616 -32.989 -17.493 1 94.31 818 LYS A N 1
ATOM 6366 C CA . LYS A 1 818 ? 29.113 -33.27 -16.152 1 94.31 818 LYS A CA 1
ATOM 6367 C C . LYS A 1 818 ? 27.738 -33.929 -16.207 1 94.31 818 LYS A C 1
ATOM 6369 O O . LYS A 1 818 ? 26.906 -33.573 -17.045 1 94.31 818 LYS A O 1
ATOM 6374 N N . VAL A 1 819 ? 27.514 -34.91 -15.385 1 95.88 819 VAL A N 1
ATOM 6375 C CA . VAL A 1 819 ? 26.234 -35.598 -15.261 1 95.88 819 VAL A CA 1
ATOM 6376 C C . VAL A 1 819 ? 25.79 -35.606 -13.8 1 95.88 819 VAL A C 1
ATOM 6378 O O . VAL A 1 819 ? 26.615 -35.752 -12.895 1 95.88 819 VAL A O 1
ATOM 6381 N N . ASN A 1 820 ? 24.544 -35.354 -13.558 1 94.54 820 ASN A N 1
ATOM 6382 C CA . ASN A 1 820 ? 23.964 -35.413 -12.221 1 94.54 820 ASN A CA 1
ATOM 6383 C C . ASN A 1 820 ? 22.71 -36.281 -12.191 1 94.54 820 ASN A C 1
ATOM 6385 O O . ASN A 1 820 ? 21.917 -36.266 -13.134 1 94.54 820 ASN A O 1
ATOM 6389 N N . VAL A 1 821 ? 22.507 -37.056 -11.187 1 96.51 821 VAL A N 1
ATOM 6390 C CA . VAL A 1 821 ? 21.326 -37.884 -10.971 1 96.51 821 VAL A CA 1
ATOM 6391 C C . VAL A 1 821 ? 20.95 -37.872 -9.491 1 96.51 821 VAL A C 1
ATOM 6393 O O . VAL A 1 821 ? 21.82 -37.97 -8.622 1 96.51 821 VAL A O 1
ATOM 6396 N N . ASN A 1 822 ? 19.692 -37.635 -9.203 1 95.94 822 ASN A N 1
ATOM 6397 C CA . ASN A 1 822 ? 19.21 -37.716 -7.828 1 95.94 822 ASN A CA 1
ATOM 6398 C C . ASN A 1 822 ? 17.862 -38.426 -7.748 1 95.94 822 ASN A C 1
ATOM 6400 O O . ASN A 1 822 ? 17.189 -38.607 -8.765 1 95.94 822 ASN A O 1
ATOM 6404 N N . GLY A 1 823 ? 17.499 -38.82 -6.564 1 96.49 823 GLY A N 1
ATOM 6405 C CA . GLY A 1 823 ? 16.242 -39.52 -6.351 1 96.49 823 GLY A CA 1
ATOM 6406 C C . GLY A 1 823 ? 15.872 -39.649 -4.885 1 96.49 823 GLY A C 1
ATOM 6407 O O . GLY A 1 823 ? 16.738 -39.571 -4.012 1 96.49 823 GLY A O 1
ATOM 6408 N N . THR A 1 824 ? 14.622 -39.771 -4.614 1 96.81 824 THR A N 1
ATOM 6409 C CA . THR A 1 824 ? 14.098 -39.94 -3.263 1 96.81 824 THR A CA 1
ATOM 6410 C C . THR A 1 824 ? 12.996 -40.994 -3.238 1 96.81 824 THR A C 1
ATOM 6412 O O . THR A 1 824 ? 12.085 -40.968 -4.069 1 96.81 824 THR A O 1
ATOM 6415 N N . HIS A 1 825 ? 13.117 -41.861 -2.376 1 97.06 825 HIS A N 1
ATOM 6416 C CA . HIS A 1 825 ? 12.077 -42.832 -2.056 1 97.06 825 HIS A CA 1
ATOM 6417 C C . HIS A 1 825 ? 11.623 -42.695 -0.606 1 97.06 825 HIS A C 1
ATOM 6419 O O . HIS A 1 825 ? 12.451 -42.556 0.297 1 97.06 825 HIS A O 1
ATOM 6425 N N . TYR A 1 826 ? 10.361 -42.644 -0.359 1 95.29 826 TYR A N 1
ATOM 6426 C CA . TYR A 1 826 ? 9.896 -42.645 1.023 1 95.29 826 TYR A CA 1
ATOM 6427 C C . TYR A 1 826 ? 8.527 -43.306 1.138 1 95.29 826 TYR A C 1
ATOM 6429 O O . TYR A 1 826 ? 7.816 -43.451 0.141 1 95.29 826 TYR A O 1
ATOM 6437 N N . ARG A 1 827 ? 8.2 -43.713 2.299 1 95.73 827 ARG A N 1
ATOM 6438 C CA . ARG A 1 827 ? 6.893 -44.256 2.653 1 95.73 827 ARG A CA 1
ATOM 6439 C C . ARG A 1 827 ? 6.234 -43.428 3.751 1 95.73 827 ARG A C 1
ATOM 6441 O O . ARG A 1 827 ? 6.875 -43.087 4.748 1 95.73 827 ARG A O 1
ATOM 6448 N N . ASN A 1 828 ? 5.123 -43.055 3.443 1 95.58 828 ASN A N 1
ATOM 6449 C CA . ASN A 1 828 ? 4.297 -42.356 4.422 1 95.58 828 ASN A CA 1
ATOM 6450 C C . ASN A 1 828 ? 3.38 -43.318 5.17 1 95.58 828 ASN A C 1
ATOM 6452 O O . ASN A 1 828 ? 2.821 -44.241 4.574 1 95.58 828 ASN A O 1
ATOM 6456 N N . LYS A 1 829 ? 3.27 -43.111 6.455 1 95.53 829 LYS A N 1
ATOM 6457 C CA . LYS A 1 829 ? 2.437 -43.993 7.267 1 95.53 829 LYS A CA 1
ATOM 6458 C C . LYS A 1 829 ? 1.721 -43.213 8.367 1 95.53 829 LYS A C 1
ATOM 6460 O O . LYS A 1 829 ? 2.348 -42.448 9.102 1 95.53 829 LYS A O 1
ATOM 6465 N N . ILE A 1 830 ? 0.466 -43.441 8.495 1 93.45 830 ILE A N 1
ATOM 6466 C CA . ILE A 1 830 ? -0.282 -42.96 9.651 1 93.45 830 ILE A CA 1
ATOM 6467 C C . ILE A 1 830 ? -0.058 -43.896 10.837 1 93.45 830 ILE A C 1
ATOM 6469 O O . ILE A 1 830 ? -0.499 -45.047 10.818 1 93.45 830 ILE A O 1
ATOM 6473 N N . VAL A 1 831 ? 0.564 -43.436 11.863 1 93.55 831 VAL A N 1
ATOM 6474 C CA . VAL A 1 831 ? 0.962 -44.28 12.985 1 93.55 831 VAL A CA 1
ATOM 6475 C C . VAL A 1 831 ? -0.167 -44.34 14.012 1 93.55 831 VAL A C 1
ATOM 6477 O O . VAL A 1 831 ? -0.393 -45.38 14.635 1 93.55 831 VAL A O 1
ATOM 6480 N N . ARG A 1 832 ? -0.881 -43.183 14.179 1 90.04 832 ARG A N 1
ATOM 6481 C CA . ARG A 1 832 ? -1.946 -43.135 15.175 1 90.04 832 ARG A CA 1
ATOM 6482 C C . ARG A 1 832 ? -3.042 -42.159 14.759 1 90.04 832 ARG A C 1
ATOM 6484 O O . ARG A 1 832 ? -2.753 -41.054 14.295 1 90.04 832 ARG A O 1
ATOM 6491 N N . LEU A 1 833 ? -4.238 -42.591 14.826 1 87.89 833 LEU A N 1
ATOM 6492 C CA . LEU A 1 833 ? -5.422 -41.761 14.632 1 87.89 833 LEU A CA 1
ATOM 6493 C C . LEU A 1 833 ? -6.134 -41.512 15.957 1 87.89 833 LEU A C 1
ATOM 6495 O O . LEU A 1 833 ? -5.855 -42.184 16.953 1 87.89 833 LEU A O 1
ATOM 6499 N N . PRO A 1 834 ? -6.976 -40.531 15.95 1 78.2 834 PRO A N 1
ATOM 6500 C CA . PRO A 1 834 ? -7.78 -40.38 17.166 1 78.2 834 PRO A CA 1
ATOM 6501 C C . PRO A 1 834 ? -8.543 -41.651 17.53 1 78.2 834 PRO A C 1
ATOM 6503 O O . PRO A 1 834 ? -8.892 -42.44 16.649 1 78.2 834 PRO A O 1
ATOM 6506 N N . GLU A 1 835 ? -8.776 -41.762 18.813 1 78.35 835 GLU A N 1
ATOM 6507 C CA . GLU A 1 835 ? -9.365 -42.987 19.346 1 78.35 835 GLU A CA 1
ATOM 6508 C C . GLU A 1 835 ? -10.659 -43.339 18.619 1 78.35 835 GLU A C 1
ATOM 6510 O O . GLU A 1 835 ? -10.89 -44.502 18.278 1 78.35 835 GLU A O 1
ATOM 6515 N N . ASP A 1 836 ? -11.449 -42.41 18.27 1 76.78 836 ASP A N 1
ATOM 6516 C CA . ASP A 1 836 ? -12.759 -42.658 17.676 1 76.78 836 ASP A CA 1
ATOM 6517 C C . ASP A 1 836 ? -12.625 -43.14 16.233 1 76.78 836 ASP A C 1
ATOM 6519 O O . ASP A 1 836 ? -13.546 -43.753 15.69 1 76.78 836 ASP A O 1
ATOM 6523 N N . ASN A 1 837 ? -11.486 -42.92 15.567 1 80.99 837 ASN A N 1
ATOM 6524 C CA . ASN A 1 837 ? -11.317 -43.247 14.155 1 80.99 837 ASN A CA 1
ATOM 6525 C C . ASN A 1 837 ? -10.247 -44.316 13.952 1 80.99 837 ASN A C 1
ATOM 6527 O O . ASN A 1 837 ? -9.866 -44.611 12.818 1 80.99 837 ASN A O 1
ATOM 6531 N N . ARG A 1 838 ? -9.729 -44.899 15.007 1 86.11 838 ARG A N 1
ATOM 6532 C CA . ARG A 1 838 ? -8.599 -45.815 14.9 1 86.11 838 ARG A CA 1
ATOM 6533 C C . ARG A 1 838 ? -8.998 -47.094 14.171 1 86.11 838 ARG A C 1
ATOM 6535 O O . ARG A 1 838 ? -8.256 -47.587 13.319 1 86.11 838 ARG A O 1
ATOM 6542 N N . GLU A 1 839 ? -10.122 -47.642 14.513 1 84.07 839 GLU A N 1
ATOM 6543 C CA . GLU A 1 839 ? -10.519 -48.933 13.96 1 84.07 839 GLU A CA 1
ATOM 6544 C C . GLU A 1 839 ? -11.076 -48.781 12.547 1 84.07 839 GLU A C 1
ATOM 6546 O O . GLU A 1 839 ? -10.669 -49.501 11.633 1 84.07 839 GLU A O 1
ATOM 6551 N N . LYS A 1 840 ? -11.874 -48.012 12.218 1 85.02 840 LYS A N 1
ATOM 6552 C CA . LYS A 1 840 ? -12.586 -47.912 10.947 1 85.02 840 LYS A CA 1
ATOM 6553 C C . LYS A 1 840 ? -11.906 -46.916 10.012 1 85.02 840 LYS A C 1
ATOM 6555 O O . LYS A 1 840 ? -12.179 -46.898 8.811 1 85.02 840 LYS A O 1
ATOM 6560 N N . GLY A 1 841 ? -9.936 -46.945 9.787 1 87.07 841 GLY A N 1
ATOM 6561 C CA . GLY A 1 841 ? -9.294 -45.901 9.004 1 87.07 841 GLY A CA 1
ATOM 6562 C C . GLY A 1 841 ? -10.235 -44.772 8.629 1 87.07 841 GLY A C 1
ATOM 6563 O O . GLY A 1 841 ? -11.354 -44.694 9.139 1 87.07 841 GLY A O 1
ATOM 6564 N N . ILE A 1 842 ? -10.725 -42.892 8.569 1 86.99 842 ILE A N 1
ATOM 6565 C CA . ILE A 1 842 ? -11.464 -41.75 8.042 1 86.99 842 ILE A CA 1
ATOM 6566 C C . ILE A 1 842 ? -11.507 -41.823 6.517 1 86.99 842 ILE A C 1
ATOM 6568 O O . ILE A 1 842 ? -10.474 -41.708 5.854 1 86.99 842 ILE A O 1
ATOM 6572 N N . GLU A 1 843 ? -12.737 -41.965 6.087 1 89.12 843 GLU A N 1
ATOM 6573 C CA . GLU A 1 843 ? -12.893 -42.079 4.64 1 89.12 843 GLU A CA 1
ATOM 6574 C C . GLU A 1 843 ? -13.05 -40.707 3.992 1 89.12 843 GLU A C 1
ATOM 6576 O O . GLU A 1 843 ? -13.839 -39.882 4.457 1 89.12 843 GLU A O 1
ATOM 6581 N N . LEU A 1 844 ? -12.293 -40.494 3.041 1 88.72 844 LEU A N 1
ATOM 6582 C CA . LEU A 1 844 ? -12.398 -39.298 2.213 1 88.72 844 LEU A CA 1
ATOM 6583 C C . LEU A 1 844 ? -12.983 -39.633 0.845 1 88.72 844 LEU A C 1
ATOM 6585 O O . LEU A 1 844 ? -13.531 -40.72 0.649 1 88.72 844 LEU A O 1
ATOM 6589 N N . ALA A 1 845 ? -12.893 -38.77 -0.061 1 86.37 845 ALA A N 1
ATOM 6590 C CA . ALA A 1 845 ? -13.516 -38.96 -1.368 1 86.37 845 ALA A CA 1
ATOM 6591 C C . ALA A 1 845 ? -12.829 -40.079 -2.146 1 86.37 845 ALA A C 1
ATOM 6593 O O . ALA A 1 845 ? -13.493 -40.967 -2.685 1 86.37 845 ALA A O 1
ATOM 6594 N N . TYR A 1 846 ? -11.489 -40.003 -2.147 1 94.49 846 TYR A N 1
ATOM 6595 C CA . TYR A 1 846 ? -10.728 -40.962 -2.94 1 94.49 846 TYR A CA 1
ATOM 6596 C C . TYR A 1 846 ? -9.815 -41.8 -2.052 1 94.49 846 TYR A C 1
ATOM 6598 O O . TYR A 1 846 ? -9.3 -42.835 -2.482 1 94.49 846 TYR A O 1
ATOM 6606 N N . HIS A 1 847 ? -9.608 -41.273 -0.849 1 94.4 847 HIS A N 1
ATOM 6607 C CA . HIS A 1 847 ? -8.637 -41.874 0.058 1 94.4 847 HIS A CA 1
ATOM 6608 C C . HIS A 1 847 ? -9.28 -42.233 1.394 1 94.4 847 HIS A C 1
ATOM 6610 O O . HIS A 1 847 ? -10.408 -41.821 1.675 1 94.4 847 HIS A O 1
ATOM 6616 N N . LYS A 1 848 ? -8.57 -42.957 2.182 1 93.65 848 LYS A N 1
ATOM 6617 C CA . LYS A 1 848 ? -8.977 -43.279 3.546 1 93.65 848 LYS A CA 1
ATOM 6618 C C . LYS A 1 848 ? -7.779 -43.281 4.491 1 93.65 848 LYS A C 1
ATOM 6620 O O . LYS A 1 848 ? -6.767 -43.93 4.218 1 93.65 848 LYS A O 1
ATOM 6625 N N . TYR A 1 849 ? -7.865 -42.442 5.525 1 91.71 849 TYR A N 1
ATOM 6626 C CA . TYR A 1 849 ? -6.847 -42.468 6.569 1 91.71 849 TYR A CA 1
ATOM 6627 C C . TYR A 1 849 ? -7.03 -43.677 7.479 1 91.71 849 TYR A C 1
ATOM 6629 O O . TYR A 1 849 ? -8.092 -43.856 8.079 1 91.71 849 TYR A O 1
ATOM 6637 N N . LEU A 1 850 ? -6.18 -44.549 7.523 1 93.51 850 LEU A N 1
ATOM 6638 C CA . LEU A 1 850 ? -6.169 -45.712 8.403 1 93.51 850 LEU A CA 1
ATOM 6639 C C . LEU A 1 850 ? -4.773 -45.956 8.966 1 93.51 850 LEU A C 1
ATOM 6641 O O . LEU A 1 850 ? -3.776 -45.783 8.261 1 93.51 850 LEU A O 1
ATOM 6645 N N . GLU A 1 851 ? -4.723 -46.34 10.276 1 93.51 851 GLU A N 1
ATOM 6646 C CA . GLU A 1 851 ? -3.423 -46.643 10.869 1 93.51 851 GLU A CA 1
ATOM 6647 C C . GLU A 1 851 ? -2.693 -47.723 10.076 1 93.51 851 GLU A C 1
ATOM 6649 O O . GLU A 1 851 ? -3.286 -48.74 9.711 1 93.51 851 GLU A O 1
ATOM 6654 N N . GLY A 1 852 ? -1.515 -47.421 9.737 1 93.72 852 GLY A N 1
ATOM 6655 C CA . GLY A 1 852 ? -0.698 -48.35 8.972 1 93.72 852 GLY A CA 1
ATOM 6656 C C . GLY A 1 852 ? -0.672 -48.039 7.488 1 93.72 852 GLY A C 1
ATOM 6657 O O . GLY A 1 852 ? 0.163 -48.569 6.752 1 93.72 852 GLY A O 1
ATOM 6658 N N . LYS A 1 853 ? -1.583 -47.241 7.04 1 95.08 853 LYS A N 1
ATOM 6659 C CA . LYS A 1 853 ? -1.654 -46.843 5.637 1 95.08 853 LYS A CA 1
ATOM 6660 C C . LYS A 1 853 ? -1.144 -45.418 5.443 1 95.08 853 LYS A C 1
ATOM 6662 O O . LYS A 1 853 ? -0.867 -44.715 6.417 1 95.08 853 LYS A O 1
ATOM 6667 N N . SER A 1 854 ? -1.027 -45.069 4.21 1 94.74 854 SER A N 1
ATOM 6668 C CA . SER A 1 854 ? -0.553 -43.721 3.913 1 94.74 854 SER A CA 1
ATOM 6669 C C . SER A 1 854 ? -1.713 -42.737 3.811 1 94.74 854 SER A C 1
ATOM 6671 O O . SER A 1 854 ? -2.873 -43.144 3.724 1 94.74 854 SER A O 1
ATOM 6673 N N . ILE A 1 855 ? -1.422 -41.422 3.769 1 92.26 855 ILE A N 1
ATOM 6674 C CA . ILE A 1 855 ? -2.428 -40.369 3.685 1 92.26 855 ILE A CA 1
ATOM 6675 C C . ILE A 1 855 ? -3.028 -40.34 2.281 1 92.26 855 ILE A C 1
ATOM 6677 O O . ILE A 1 855 ? -4.102 -39.771 2.07 1 92.26 855 ILE A O 1
ATOM 6681 N N . TYR A 1 856 ? -2.378 -41.004 1.279 1 95.35 856 TYR A N 1
ATOM 6682 C CA . TYR A 1 856 ? -2.884 -40.945 -0.087 1 95.35 856 TYR A CA 1
ATOM 6683 C C . TYR A 1 856 ? -3.064 -42.344 -0.664 1 95.35 856 TYR A C 1
ATOM 6685 O O . TYR A 1 856 ? -2.846 -42.564 -1.857 1 95.35 856 TYR A O 1
ATOM 6693 N N . ASP A 1 857 ? -3.339 -43.253 0.181 1 96.56 857 ASP A N 1
ATOM 6694 C CA . ASP A 1 857 ? -3.781 -44.561 -0.293 1 96.56 857 ASP A CA 1
ATOM 6695 C C . ASP A 1 857 ? -5.221 -44.503 -0.8 1 96.56 857 ASP A C 1
ATOM 6697 O O . ASP A 1 857 ? -6.118 -44.049 -0.086 1 96.56 857 ASP A O 1
ATOM 6701 N N . TYR A 1 858 ? -5.353 -44.988 -1.997 1 97.34 858 TYR A N 1
ATOM 6702 C CA . TYR A 1 858 ? -6.68 -44.97 -2.6 1 97.34 858 TYR A CA 1
ATOM 6703 C C . TYR A 1 858 ? -7.588 -46.009 -1.953 1 97.34 858 TYR A C 1
ATOM 6705 O O . TYR A 1 858 ? -7.146 -47.116 -1.634 1 97.34 858 TYR A O 1
ATOM 6713 N N . TYR A 1 859 ? -8.79 -45.664 -1.646 1 96.81 859 TYR A N 1
ATOM 6714 C CA . TYR A 1 859 ? -9.871 -46.533 -1.195 1 96.81 859 TYR A CA 1
ATOM 6715 C C . TYR A 1 859 ? -11.097 -46.388 -2.089 1 96.81 859 TYR A C 1
ATOM 6717 O O . TYR A 1 859 ? -11.95 -45.531 -1.849 1 96.81 859 TYR A O 1
ATOM 6725 N N . LEU A 1 860 ? -11.17 -47.321 -3.111 1 96.44 860 LEU A N 1
ATOM 6726 C CA . LEU A 1 860 ? -12.15 -47.17 -4.182 1 96.44 860 LEU A CA 1
ATOM 6727 C C . LEU A 1 860 ? -12.947 -48.456 -4.375 1 96.44 860 LEU A C 1
ATOM 6729 O O . LEU A 1 860 ? -12.547 -49.518 -3.893 1 96.44 860 LEU A O 1
ATOM 6733 N N . ASN A 1 861 ? -14.06 -48.345 -5.137 1 95.07 861 ASN A N 1
ATOM 6734 C CA . ASN A 1 861 ? -14.857 -49.515 -5.489 1 95.07 861 ASN A CA 1
ATOM 6735 C C . ASN A 1 861 ? -14.082 -50.468 -6.395 1 95.07 861 ASN A C 1
ATOM 6737 O O . ASN A 1 861 ? -13.359 -50.029 -7.292 1 95.07 861 ASN A O 1
ATOM 6741 N N . GLU A 1 862 ? -14.244 -51.727 -6.155 1 95.46 862 GLU A N 1
ATOM 6742 C CA . GLU A 1 862 ? -13.527 -52.725 -6.942 1 95.46 862 GLU A CA 1
ATOM 6743 C C . GLU A 1 862 ? -14.288 -53.074 -8.217 1 95.46 862 GLU A C 1
ATOM 6745 O O . GLU A 1 862 ? -15.291 -53.791 -8.172 1 95.46 862 GLU A O 1
ATOM 6750 N N . PHE A 1 863 ? -13.785 -52.64 -9.387 1 94.75 863 PHE A N 1
ATOM 6751 C CA . PHE A 1 863 ? -14.312 -52.955 -10.71 1 94.75 863 PHE A CA 1
ATOM 6752 C C . PHE A 1 863 ? -13.74 -54.271 -11.222 1 94.75 863 PHE A C 1
ATOM 6754 O O . PHE A 1 863 ? -12.52 -54.442 -11.283 1 94.75 863 PHE A O 1
ATOM 6761 N N . VAL A 1 864 ? -14.534 -55.187 -11.535 1 93.1 864 VAL A N 1
ATOM 6762 C CA . VAL A 1 864 ? -14.069 -56.513 -11.931 1 93.1 864 VAL A CA 1
ATOM 6763 C C . VAL A 1 864 ? -14.06 -56.625 -13.453 1 93.1 864 VAL A C 1
ATOM 6765 O O . VAL A 1 864 ? -13.186 -57.277 -14.029 1 93.1 864 VAL A O 1
ATOM 6768 N N . GLY A 1 865 ? -14.977 -55.963 -14.093 1 91.39 865 GLY A N 1
ATOM 6769 C CA . GLY A 1 865 ? -15.051 -56.028 -15.543 1 91.39 865 GLY A CA 1
ATOM 6770 C C . GLY A 1 865 ? -16.449 -55.785 -16.081 1 91.39 865 GLY A C 1
ATOM 6771 O O . GLY A 1 865 ? -17.304 -55.244 -15.377 1 91.39 865 GLY A O 1
ATOM 6772 N N . VAL A 1 866 ? -16.632 -56.107 -17.382 1 92.19 866 VAL A N 1
ATOM 6773 C CA . VAL A 1 866 ? -17.912 -55.954 -18.065 1 92.19 866 VAL A CA 1
ATOM 6774 C C . VAL A 1 866 ? -18.476 -57.328 -18.419 1 92.19 866 VAL A C 1
ATOM 6776 O O . VAL A 1 866 ? -17.758 -58.187 -18.936 1 92.19 866 VAL A O 1
ATOM 6779 N N . ASP A 1 867 ? -19.746 -57.539 -18.015 1 90.96 867 ASP A N 1
ATOM 6780 C CA . ASP A 1 867 ? -20.394 -58.799 -18.365 1 90.96 867 ASP A CA 1
ATOM 6781 C C . ASP A 1 867 ? -20.575 -58.923 -19.876 1 90.96 867 ASP A C 1
ATOM 6783 O O . ASP A 1 867 ? -21.28 -58.119 -20.49 1 90.96 867 ASP A O 1
ATOM 6787 N N . PRO A 1 868 ? -19.978 -59.911 -20.499 1 92.56 868 PRO A N 1
ATOM 6788 C CA . PRO A 1 868 ? -20.089 -60.05 -21.953 1 92.56 868 PRO A CA 1
ATOM 6789 C C . PRO A 1 868 ? -21.521 -60.31 -22.413 1 92.56 868 PRO A C 1
ATOM 6791 O O . PRO A 1 868 ? -21.855 -60.062 -23.574 1 92.56 868 PRO A O 1
ATOM 6794 N N . ASP A 1 869 ? -22.424 -60.797 -21.5 1 90.14 869 ASP A N 1
ATOM 6795 C CA . ASP A 1 869 ? -23.778 -61.186 -21.881 1 90.14 869 ASP A CA 1
ATOM 6796 C C . ASP A 1 869 ? -24.681 -59.963 -22.025 1 90.14 869 ASP A C 1
ATOM 6798 O O . ASP A 1 869 ? -25.588 -59.949 -22.859 1 90.14 869 ASP A O 1
ATOM 6802 N N . ASP A 1 870 ? -24.402 -58.952 -21.195 1 88.74 870 ASP A N 1
ATOM 6803 C CA . ASP A 1 870 ? -25.329 -57.827 -21.271 1 88.74 870 ASP A CA 1
ATOM 6804 C C . ASP A 1 870 ? -24.58 -56.496 -21.256 1 88.74 870 ASP A C 1
ATOM 6806 O O . ASP A 1 870 ? -25.19 -55.433 -21.388 1 88.74 870 ASP A O 1
ATOM 6810 N N . GLY A 1 871 ? -23.291 -56.514 -21.125 1 89.72 871 GLY A N 1
ATOM 6811 C CA . GLY A 1 871 ? -22.469 -55.32 -21.24 1 89.72 871 GLY A CA 1
ATOM 6812 C C . GLY A 1 871 ? -22.489 -54.459 -19.992 1 89.72 871 GLY A C 1
ATOM 6813 O O . GLY A 1 871 ? -21.968 -53.341 -19.994 1 89.72 871 GLY A O 1
ATOM 6814 N N . ILE A 1 872 ? -23.092 -54.848 -18.881 1 89.15 872 ILE A N 1
ATOM 6815 C CA . ILE A 1 872 ? -23.189 -54.066 -17.654 1 89.15 872 ILE A CA 1
ATOM 6816 C C . ILE A 1 872 ? -21.918 -54.245 -16.826 1 89.15 872 ILE A C 1
ATOM 6818 O O . ILE A 1 872 ? -21.353 -55.339 -16.774 1 89.15 872 ILE A O 1
ATOM 6822 N N . ALA A 1 873 ? -21.479 -53.195 -16.226 1 90.27 873 ALA A N 1
ATOM 6823 C CA . ALA A 1 873 ? -20.296 -53.232 -15.37 1 90.27 873 ALA A CA 1
ATOM 6824 C C . ALA A 1 873 ? -20.522 -54.134 -14.16 1 90.27 873 ALA A C 1
ATOM 6826 O O . ALA A 1 873 ? -21.616 -54.158 -13.591 1 90.27 873 ALA A O 1
ATOM 6827 N N . MET A 1 874 ? -19.522 -54.892 -13.796 1 91.54 874 MET A N 1
ATOM 6828 C CA . MET A 1 874 ? -19.571 -55.766 -12.627 1 91.54 874 MET A CA 1
ATOM 6829 C C . MET A 1 874 ? -18.601 -55.29 -11.551 1 91.54 874 MET A C 1
ATOM 6831 O O . MET A 1 874 ? -17.499 -54.833 -11.86 1 91.54 874 MET A O 1
ATOM 6835 N N . TYR A 1 875 ? -19.066 -55.308 -10.3 1 93.97 875 TYR A N 1
ATOM 6836 C CA . TYR A 1 875 ? -18.282 -54.936 -9.128 1 93.97 875 TYR A CA 1
ATOM 6837 C C . TYR A 1 875 ? -18.255 -56.069 -8.108 1 93.97 875 TYR A C 1
ATOM 6839 O O . TYR A 1 875 ? -19.109 -56.957 -8.135 1 93.97 875 TYR A O 1
ATOM 6847 N N . ARG A 1 876 ? -17.149 -55.992 -7.283 1 95.6 876 ARG A N 1
ATOM 6848 C CA . ARG A 1 876 ? -17.145 -56.905 -6.145 1 95.6 876 ARG A CA 1
ATOM 6849 C C . ARG A 1 876 ? -18.201 -56.507 -5.12 1 95.6 876 ARG A C 1
ATOM 6851 O O . ARG A 1 876 ? -18.307 -55.335 -4.752 1 95.6 876 ARG A O 1
ATOM 6858 N N . LEU A 1 877 ? -19.045 -57.423 -4.644 1 95.19 877 LEU A N 1
ATOM 6859 C CA . LEU A 1 877 ? -20.114 -57.152 -3.688 1 95.19 877 LEU A CA 1
ATOM 6860 C C . LEU A 1 877 ? -19.56 -57.033 -2.272 1 95.19 877 LEU A C 1
ATOM 6862 O O . LEU A 1 877 ? -18.741 -57.852 -1.85 1 95.19 877 LEU A O 1
ATOM 6866 N N . ASP A 1 878 ? -19.976 -55.951 -1.623 1 94.92 878 ASP A N 1
ATOM 6867 C CA . ASP A 1 878 ? -19.648 -55.807 -0.208 1 94.92 878 ASP A CA 1
ATOM 6868 C C . ASP A 1 878 ? -20.594 -56.634 0.661 1 94.92 878 ASP A C 1
ATOM 6870 O O . ASP A 1 878 ? -21.586 -56.114 1.176 1 94.92 878 ASP A O 1
ATOM 6874 N N . THR A 1 879 ? -20.269 -57.756 0.995 1 90.87 879 THR A N 1
ATOM 6875 C CA . THR A 1 879 ? -21.139 -58.669 1.727 1 90.87 879 THR A CA 1
ATOM 6876 C C . THR A 1 879 ? -21.193 -58.296 3.206 1 90.87 879 THR A C 1
ATOM 6878 O O . THR A 1 879 ? -22.114 -58.698 3.92 1 90.87 879 THR A O 1
ATOM 6881 N N . GLU A 1 880 ? -20.242 -57.608 3.635 1 90.49 880 GLU A N 1
ATOM 6882 C CA . GLU A 1 880 ? -20.22 -57.207 5.038 1 90.49 880 GLU A CA 1
ATOM 6883 C C . GLU A 1 880 ? -21.201 -56.069 5.303 1 90.49 880 GLU A C 1
ATOM 6885 O O . GLU A 1 880 ? -21.957 -56.108 6.276 1 90.49 880 GLU A O 1
ATOM 6890 N N . LEU A 1 881 ? -21.148 -55.117 4.445 1 91.39 881 LEU A N 1
ATOM 6891 C CA . LEU A 1 881 ? -22.011 -53.956 4.635 1 91.39 881 LEU A CA 1
ATOM 6892 C C . LEU A 1 881 ? -23.43 -54.25 4.16 1 91.39 881 LEU A C 1
ATOM 6894 O O . LEU A 1 881 ? -24.395 -53.696 4.693 1 91.39 881 LEU A O 1
ATOM 6898 N N . TYR A 1 882 ? -23.519 -55.207 3.129 1 93.53 882 TYR A N 1
ATOM 6899 C CA . TYR A 1 882 ? -24.823 -55.526 2.558 1 93.53 882 TYR A CA 1
ATOM 6900 C C . TYR A 1 882 ? -25.045 -57.034 2.515 1 93.53 882 TYR A C 1
ATOM 6902 O O . TYR A 1 882 ? -25.138 -57.623 1.435 1 93.53 882 TYR A O 1
ATOM 6910 N N . PRO A 1 883 ? -25.273 -57.675 3.645 1 89.65 883 PRO A N 1
ATOM 6911 C CA . PRO A 1 883 ? -25.4 -59.132 3.727 1 89.65 883 PRO A CA 1
ATOM 6912 C C . PRO A 1 883 ? -26.632 -59.659 2.994 1 89.65 883 PRO A C 1
ATOM 6914 O O . PRO A 1 883 ? -26.656 -60.819 2.574 1 89.65 883 PRO A O 1
ATOM 6917 N N . ASP A 1 884 ? -27.578 -58.821 2.745 1 90.84 884 ASP A N 1
ATOM 6918 C CA . ASP A 1 884 ? -28.825 -59.271 2.135 1 90.84 884 ASP A CA 1
ATOM 6919 C C . ASP A 1 884 ? -28.838 -58.982 0.635 1 90.84 884 ASP A C 1
ATOM 6921 O O . ASP A 1 884 ? -29.814 -59.289 -0.053 1 90.84 884 ASP A O 1
ATOM 6925 N N . ALA A 1 885 ? -27.651 -58.321 0.189 1 91.48 885 ALA A N 1
ATOM 6926 C CA . ALA A 1 885 ? -27.625 -58.012 -1.238 1 91.48 885 ALA A CA 1
ATOM 6927 C C . ALA A 1 885 ? -27.53 -59.285 -2.074 1 91.48 885 ALA A C 1
ATOM 6929 O O . ALA A 1 885 ? -26.841 -60.235 -1.694 1 91.48 885 ALA A O 1
ATOM 6930 N N . LYS A 1 886 ? -28.288 -59.395 -3.229 1 81.27 886 LYS A N 1
ATOM 6931 C CA . LYS A 1 886 ? -28.339 -60.558 -4.109 1 81.27 886 LYS A CA 1
ATOM 6932 C C . LYS A 1 886 ? -27.161 -60.566 -5.079 1 81.27 886 LYS A C 1
ATOM 6934 O O . LYS A 1 886 ? -27.013 -59.652 -5.893 1 81.27 886 LYS A O 1
ATOM 6939 N N . PRO A 1 887 ? -26.274 -61.528 -4.926 1 91.78 887 PRO A N 1
ATOM 6940 C CA . PRO A 1 887 ? -25.165 -61.606 -5.881 1 91.78 887 PRO A CA 1
ATOM 6941 C C . PRO A 1 887 ? -25.626 -61.957 -7.293 1 91.78 887 PRO A C 1
ATOM 6943 O O . PRO A 1 887 ? -26.805 -62.253 -7.506 1 91.78 887 PRO A O 1
ATOM 6946 N N . LEU A 1 888 ? -24.745 -61.871 -8.283 1 89.73 888 LEU A N 1
ATOM 6947 C CA . LEU A 1 888 ? -25.061 -62.109 -9.687 1 89.73 888 LEU A CA 1
ATOM 6948 C C . LEU A 1 888 ? -25.361 -63.583 -9.935 1 89.73 888 LEU A C 1
ATOM 6950 O O . LEU A 1 888 ? -26.044 -63.929 -10.901 1 89.73 888 LEU A O 1
ATOM 6954 N N . GLY A 1 889 ? -24.761 -64.532 -9.13 1 86.2 889 GLY A N 1
ATOM 6955 C CA . GLY A 1 889 ? -24.971 -65.968 -9.231 1 86.2 889 GLY A CA 1
ATOM 6956 C C . GLY A 1 889 ? -24.82 -66.688 -7.904 1 86.2 889 GLY A C 1
ATOM 6957 O O . GLY A 1 889 ? -24.446 -66.078 -6.9 1 86.2 889 GLY A O 1
ATOM 6958 N N . THR A 1 890 ? -25.267 -67.887 -7.873 1 81.41 890 THR A N 1
ATOM 6959 C CA . THR A 1 890 ? -25.278 -68.628 -6.616 1 81.41 890 THR A CA 1
ATOM 6960 C C . THR A 1 890 ? -23.961 -69.371 -6.415 1 81.41 890 THR A C 1
ATOM 6962 O O . THR A 1 890 ? -23.623 -69.753 -5.292 1 81.41 890 THR A O 1
ATOM 6965 N N . GLU A 1 891 ? -23.212 -69.574 -7.624 1 80.22 891 GLU A N 1
ATOM 6966 C CA . GLU A 1 891 ? -21.994 -70.37 -7.499 1 80.22 891 GLU A CA 1
ATOM 6967 C C . GLU A 1 891 ? -20.822 -69.701 -8.211 1 80.22 891 GLU A C 1
ATOM 6969 O O . GLU A 1 891 ? -21.02 -68.907 -9.133 1 80.22 891 GLU A O 1
ATOM 6974 N N . GLY A 1 892 ? -19.562 -69.968 -7.637 1 82.34 892 GLY A N 1
ATOM 6975 C CA . GLY A 1 892 ? -18.342 -69.512 -8.284 1 82.34 892 GLY A CA 1
ATOM 6976 C C . GLY A 1 892 ? -18.086 -68.028 -8.098 1 82.34 892 GLY A C 1
ATOM 6977 O O . GLY A 1 892 ? -18.369 -67.473 -7.035 1 82.34 892 GLY A O 1
ATOM 6978 N N . GLU A 1 893 ? -17.45 -67.342 -9.079 1 86.92 893 GLU A N 1
ATOM 6979 C CA . GLU A 1 893 ? -17.098 -65.926 -9.023 1 86.92 893 GLU A CA 1
ATOM 6980 C C . GLU A 1 893 ? -18.344 -65.046 -9.035 1 86.92 893 GLU A C 1
ATOM 6982 O O . GLU A 1 893 ? -18.363 -63.979 -8.417 1 86.92 893 GLU A O 1
ATOM 6987 N N . LYS A 1 894 ? -19.478 -65.372 -9.563 1 90.2 894 LYS A N 1
ATOM 6988 C CA . LYS A 1 894 ? -20.712 -64.602 -9.694 1 90.2 894 LYS A CA 1
ATOM 6989 C C . LYS A 1 894 ? -21.402 -64.437 -8.343 1 90.2 894 LYS A C 1
ATOM 6991 O O . LYS A 1 894 ? -22.214 -63.528 -8.163 1 90.2 894 LYS A O 1
ATOM 6996 N N . ALA A 1 895 ? -20.99 -65.389 -7.474 1 90.63 895 ALA A N 1
ATOM 6997 C CA . ALA A 1 895 ? -21.569 -65.305 -6.136 1 90.63 895 ALA A CA 1
ATOM 6998 C C . ALA A 1 895 ? -20.99 -64.125 -5.361 1 90.63 895 ALA A C 1
ATOM 7000 O O . ALA A 1 895 ? -21.548 -63.71 -4.342 1 90.63 895 ALA A O 1
ATOM 7001 N N . THR A 1 896 ? -19.95 -63.575 -5.896 1 93.27 896 THR A N 1
ATOM 7002 C CA . THR A 1 896 ? -19.299 -62.476 -5.191 1 93.27 896 THR A CA 1
ATOM 7003 C C . THR A 1 896 ? -19.407 -61.181 -5.991 1 93.27 896 THR A C 1
ATOM 7005 O O . THR A 1 896 ? -18.76 -60.186 -5.661 1 93.27 896 THR A O 1
ATOM 7008 N N . LEU A 1 897 ? -20.111 -61.135 -7.001 1 94.77 897 LEU A N 1
ATOM 7009 C CA . LEU A 1 897 ? -20.186 -59.983 -7.893 1 94.77 897 LEU A CA 1
ATOM 7010 C C . LEU A 1 897 ? -21.568 -59.341 -7.838 1 94.77 897 LEU A C 1
ATOM 7012 O O . LEU A 1 897 ? -22.541 -59.985 -7.44 1 94.77 897 LEU A O 1
ATOM 7016 N N . THR A 1 898 ? -21.61 -58.072 -8.12 1 92.22 898 THR A N 1
ATOM 7017 C CA . THR A 1 898 ? -22.858 -57.324 -8.223 1 92.22 898 THR A CA 1
ATOM 7018 C C . THR A 1 898 ? -22.809 -56.347 -9.394 1 92.22 898 THR A C 1
ATOM 7020 O O . THR A 1 898 ? -21.729 -55.917 -9.806 1 92.22 898 THR A O 1
ATOM 7023 N N . LYS A 1 899 ? -23.935 -56.024 -9.957 1 89.21 899 LYS A N 1
ATOM 7024 C CA . LYS A 1 899 ? -24.063 -54.988 -10.978 1 89.21 899 LYS A CA 1
ATOM 7025 C C . LYS A 1 899 ? -24.578 -53.684 -10.376 1 89.21 899 LYS A C 1
ATOM 7027 O O . LYS A 1 899 ? -24.661 -52.665 -11.066 1 89.21 899 LYS A O 1
ATOM 7032 N N . ASP A 1 900 ? -24.846 -53.764 -9.016 1 87.53 900 ASP A N 1
ATOM 7033 C CA . ASP A 1 900 ? -25.234 -52.569 -8.273 1 87.53 900 ASP A CA 1
ATOM 7034 C C . ASP A 1 900 ? -24.015 -51.88 -7.664 1 87.53 900 ASP A C 1
ATOM 7036 O O . ASP A 1 900 ? -23.546 -52.271 -6.593 1 87.53 900 ASP A O 1
ATOM 7040 N N . GLY A 1 901 ? -23.632 -50.814 -8.349 1 85.53 901 GLY A N 1
ATOM 7041 C CA . GLY A 1 901 ? -22.447 -50.093 -7.912 1 85.53 901 GLY A CA 1
ATOM 7042 C C . GLY A 1 901 ? -22.563 -49.558 -6.497 1 85.53 901 GLY A C 1
ATOM 7043 O O . GLY A 1 901 ? -21.552 -49.326 -5.831 1 85.53 901 GLY A O 1
ATOM 7044 N N . GLN A 1 902 ? -23.713 -49.308 -5.917 1 86.81 902 GLN A N 1
ATOM 7045 C CA . GLN A 1 902 ? -23.916 -48.777 -4.574 1 86.81 902 GLN A CA 1
ATOM 7046 C C . GLN A 1 902 ? -23.553 -49.812 -3.512 1 86.81 902 GLN A C 1
ATOM 7048 O O . GLN A 1 902 ? -23.307 -49.462 -2.356 1 86.81 902 GLN A O 1
ATOM 7053 N N . LYS A 1 903 ? -23.57 -51.05 -3.944 1 91.75 903 LYS A N 1
ATOM 7054 C CA . LYS A 1 903 ? -23.272 -52.127 -3.005 1 91.75 903 LYS A CA 1
ATOM 7055 C C . LYS A 1 903 ? -21.882 -52.705 -3.254 1 91.75 903 LYS A C 1
ATOM 7057 O O . LYS A 1 903 ? -21.573 -53.809 -2.801 1 91.75 903 LYS A O 1
ATOM 7062 N N . ALA A 1 904 ? -21.154 -51.925 -4.086 1 93.01 904 ALA A N 1
ATOM 7063 C CA . ALA A 1 904 ? -19.805 -52.376 -4.417 1 93.01 904 ALA A CA 1
ATOM 7064 C C . ALA A 1 904 ? -18.885 -52.289 -3.202 1 93.01 904 ALA A C 1
ATOM 7066 O O . ALA A 1 904 ? -18.984 -51.352 -2.406 1 93.01 904 ALA A O 1
ATOM 7067 N N . LYS A 1 905 ? -17.967 -53.222 -3.136 1 94.88 905 LYS A N 1
ATOM 7068 C CA . LYS A 1 905 ? -16.964 -53.237 -2.076 1 94.88 905 LYS A CA 1
ATOM 7069 C C . LYS A 1 905 ? -15.817 -52.281 -2.391 1 94.88 905 LYS A C 1
ATOM 7071 O O . LYS A 1 905 ? -15.338 -52.231 -3.525 1 94.88 905 LYS A O 1
ATOM 7076 N N . LYS A 1 906 ? -15.488 -51.437 -1.413 1 95.34 906 LYS A N 1
ATOM 7077 C CA . LYS A 1 906 ? -14.297 -50.603 -1.544 1 95.34 906 LYS A CA 1
ATOM 7078 C C . LYS A 1 906 ? -13.064 -51.314 -0.993 1 95.34 906 LYS A C 1
ATOM 7080 O O . LYS A 1 906 ? -13.171 -52.138 -0.083 1 95.34 906 LYS A O 1
ATOM 7085 N N . HIS A 1 907 ? -11.953 -51.094 -1.558 1 95.25 907 HIS A N 1
ATOM 7086 C CA . HIS A 1 907 ? -10.703 -51.694 -1.105 1 95.25 907 HIS A CA 1
ATOM 7087 C C . HIS A 1 907 ? -9.523 -50.761 -1.353 1 95.25 907 HIS A C 1
ATOM 7089 O O . HIS A 1 907 ? -9.627 -49.816 -2.138 1 95.25 907 HIS A O 1
ATOM 7095 N N . PHE A 1 908 ? -8.441 -50.966 -0.595 1 96.71 908 PHE A N 1
ATOM 7096 C CA . PHE A 1 908 ? -7.202 -50.239 -0.845 1 96.71 908 PHE A CA 1
ATOM 7097 C C . PHE A 1 908 ? -6.543 -50.719 -2.133 1 96.71 908 PHE A C 1
ATOM 7099 O O . PHE A 1 908 ? -6.338 -51.919 -2.322 1 96.71 908 PHE A O 1
ATOM 7106 N N . CYS A 1 909 ? -6.285 -49.891 -3.073 1 96.86 909 CYS A N 1
ATOM 7107 C CA . CYS A 1 909 ? -5.842 -50.313 -4.396 1 96.86 909 CYS A CA 1
ATOM 7108 C C . CYS A 1 909 ? -4.66 -49.475 -4.869 1 96.86 909 CYS A C 1
ATOM 7110 O O . CYS A 1 909 ? -4.605 -49.073 -6.032 1 96.86 909 CYS A O 1
ATOM 7112 N N . GLY A 1 910 ? -3.758 -49.19 -4.042 1 95.35 910 GLY A N 1
ATOM 7113 C CA . GLY A 1 910 ? -2.539 -48.484 -4.403 1 95.35 910 GLY A CA 1
ATOM 7114 C C . GLY A 1 910 ? -2.436 -47.11 -3.769 1 95.35 910 GLY A C 1
ATOM 7115 O O . GLY A 1 910 ? -3.325 -46.696 -3.022 1 95.35 910 GLY A O 1
ATOM 7116 N N . THR A 1 911 ? -1.344 -46.315 -4.044 1 96.46 911 THR A N 1
ATOM 7117 C CA . THR A 1 911 ? -1.073 -44.997 -3.481 1 96.46 911 THR A CA 1
ATOM 7118 C C . THR A 1 911 ? -0.628 -44.025 -4.57 1 96.46 911 THR A C 1
ATOM 7120 O O . THR A 1 911 ? -0.145 -44.444 -5.624 1 96.46 911 THR A O 1
ATOM 7123 N N . SER A 1 912 ? -0.932 -42.801 -4.343 1 95.89 912 SER A N 1
ATOM 7124 C CA . SER A 1 912 ? -0.459 -41.787 -5.281 1 95.89 912 SER A CA 1
ATOM 7125 C C . SER A 1 912 ? 1.021 -41.486 -5.07 1 95.89 912 SER A C 1
ATOM 7127 O O . SER A 1 912 ? 1.664 -40.876 -5.927 1 95.89 912 SER A O 1
ATOM 7129 N N . ILE A 1 913 ? 1.596 -41.806 -3.939 1 96.05 913 ILE A N 1
ATOM 7130 C CA . ILE A 1 913 ? 2.991 -41.527 -3.617 1 96.05 913 ILE A CA 1
ATOM 7131 C C . ILE A 1 913 ? 3.904 -42.337 -4.534 1 96.05 913 ILE A C 1
ATOM 7133 O O . ILE A 1 913 ? 3.833 -43.568 -4.562 1 96.05 913 ILE A O 1
ATOM 7137 N N . PRO A 1 914 ? 4.731 -41.709 -5.253 1 95.71 914 PRO A N 1
ATOM 7138 C CA . PRO A 1 914 ? 5.633 -42.444 -6.143 1 95.71 914 PRO A CA 1
ATOM 7139 C C . PRO A 1 914 ? 6.647 -43.296 -5.383 1 95.71 914 PRO A C 1
ATOM 7141 O O . PRO A 1 914 ? 7.019 -42.96 -4.256 1 95.71 914 PRO A O 1
ATOM 7144 N N . ASP A 1 915 ? 7.116 -44.348 -6.045 1 96.36 915 ASP A N 1
ATOM 7145 C CA . ASP A 1 915 ? 8.163 -45.179 -5.459 1 96.36 915 ASP A CA 1
ATOM 7146 C C . ASP A 1 915 ? 9.506 -44.453 -5.459 1 96.36 915 ASP A C 1
ATOM 7148 O O . ASP A 1 915 ? 10.343 -44.684 -4.584 1 96.36 915 ASP A O 1
ATOM 7152 N N . LEU A 1 916 ? 9.66 -43.741 -6.51 1 96.71 916 LEU A N 1
ATOM 7153 C CA . LEU A 1 916 ? 10.89 -42.975 -6.676 1 96.71 916 LEU A CA 1
ATOM 7154 C C . LEU A 1 916 ? 10.643 -41.723 -7.511 1 96.71 916 LEU A C 1
ATOM 7156 O O . LEU A 1 916 ? 9.99 -41.788 -8.556 1 96.71 916 LEU A O 1
ATOM 7160 N N . TYR A 1 917 ? 11.039 -40.621 -7.096 1 95.96 917 TYR A N 1
ATOM 7161 C CA . TYR A 1 917 ? 10.984 -39.4 -7.892 1 95.96 917 TYR A CA 1
ATOM 7162 C C . TYR A 1 917 ? 12.303 -38.64 -7.817 1 95.96 917 TYR A C 1
ATOM 7164 O O . TYR A 1 917 ? 13.087 -38.834 -6.885 1 95.96 917 TYR A O 1
ATOM 7172 N N . GLY A 1 918 ? 12.626 -37.857 -8.762 1 95.85 918 GLY A N 1
ATOM 7173 C CA . GLY A 1 918 ? 13.869 -37.103 -8.812 1 95.85 918 GLY A CA 1
ATOM 7174 C C . GLY A 1 918 ? 14.119 -36.454 -10.16 1 95.85 918 GLY A C 1
ATOM 7175 O O . GLY A 1 918 ? 13.179 -36.017 -10.828 1 95.85 918 GLY A O 1
ATOM 7176 N N . GLY A 1 919 ? 15.37 -36.189 -10.38 1 95.72 919 GLY A N 1
ATOM 7177 C CA . GLY A 1 919 ? 15.789 -35.592 -11.639 1 95.72 919 GLY A CA 1
ATOM 7178 C C . GLY A 1 919 ? 17.173 -36.034 -12.077 1 95.72 919 GLY A C 1
ATOM 7179 O O . GLY A 1 919 ? 17.927 -36.605 -11.287 1 95.72 919 GLY A O 1
ATOM 7180 N N . PHE A 1 920 ? 17.465 -35.905 -13.281 1 96.06 920 PHE A N 1
ATOM 7181 C CA . PHE A 1 920 ? 18.804 -36.095 -13.825 1 96.06 920 PHE A CA 1
ATOM 7182 C C . PHE A 1 920 ? 19.084 -35.089 -14.936 1 96.06 920 PHE A C 1
ATOM 7184 O O . PHE A 1 920 ? 18.156 -34.537 -15.53 1 96.06 920 PHE A O 1
ATOM 7191 N N . GLY A 1 921 ? 20.27 -34.769 -15.142 1 94.64 921 GLY A N 1
ATOM 7192 C CA . GLY A 1 921 ? 20.654 -33.785 -16.142 1 94.64 921 GLY A CA 1
ATOM 7193 C C . GLY A 1 921 ? 22.11 -33.89 -16.554 1 94.64 921 GLY A C 1
ATOM 7194 O O . GLY A 1 921 ? 22.86 -34.699 -16.004 1 94.64 921 GLY A O 1
ATOM 7195 N N . THR A 1 922 ? 22.483 -33.189 -17.566 1 94.94 922 THR A N 1
ATOM 7196 C CA . THR A 1 922 ? 23.848 -33.16 -18.081 1 94.94 922 THR A CA 1
ATOM 7197 C C . THR A 1 922 ? 24.217 -31.757 -18.555 1 94.94 922 THR A C 1
ATOM 7199 O O . THR A 1 922 ? 23.346 -30.982 -18.956 1 94.94 922 THR A O 1
ATOM 7202 N N . THR A 1 923 ? 25.392 -31.366 -18.371 1 94.06 923 THR A N 1
ATOM 7203 C CA . THR A 1 923 ? 25.954 -30.118 -18.874 1 94.06 923 THR A CA 1
ATOM 7204 C C . THR A 1 923 ? 27.224 -30.381 -19.678 1 94.06 923 THR A C 1
ATOM 7206 O O . THR A 1 923 ? 28.149 -31.034 -19.191 1 94.06 923 THR A O 1
ATOM 7209 N N . LEU A 1 924 ? 27.284 -29.91 -20.871 1 95.63 924 LEU A N 1
ATOM 7210 C CA . LEU A 1 924 ? 28.438 -30.001 -21.758 1 95.63 924 LEU A CA 1
ATOM 7211 C C . LEU A 1 924 ? 28.962 -28.614 -22.113 1 95.63 924 LEU A C 1
ATOM 7213 O O . LEU A 1 924 ? 28.191 -27.737 -22.508 1 95.63 924 LEU A O 1
ATOM 7217 N N . THR A 1 925 ? 30.184 -28.455 -21.811 1 92.51 925 THR A N 1
ATOM 7218 C CA . THR A 1 925 ? 30.825 -27.211 -22.224 1 92.51 925 THR A CA 1
ATOM 7219 C C . THR A 1 925 ? 31.927 -27.483 -23.243 1 92.51 925 THR A C 1
ATOM 7221 O O . THR A 1 925 ? 32.73 -28.402 -23.068 1 92.51 925 THR A O 1
ATOM 7224 N N . TRP A 1 926 ? 31.74 -27.208 -24.187 1 94.2 926 TRP A N 1
ATOM 7225 C CA . TRP A 1 926 ? 32.741 -27.374 -25.236 1 94.2 926 TRP A CA 1
ATOM 7226 C C . TRP A 1 926 ? 33.126 -26.027 -25.839 1 94.2 926 TRP A C 1
ATOM 7228 O O . TRP A 1 926 ? 32.332 -25.41 -26.554 1 94.2 926 TRP A O 1
ATOM 7238 N N . LYS A 1 927 ? 34.483 -25.002 -25.975 1 88.87 927 LYS A N 1
ATOM 7239 C CA . LYS A 1 927 ? 35.024 -23.764 -26.529 1 88.87 927 LYS A CA 1
ATOM 7240 C C . LYS A 1 927 ? 34.002 -22.634 -26.449 1 88.87 927 LYS A C 1
ATOM 7242 O O . LYS A 1 927 ? 33.704 -21.987 -27.455 1 88.87 927 LYS A O 1
ATOM 7247 N N . GLY A 1 928 ? 33.426 -22.356 -25.351 1 87.12 928 GLY A N 1
ATOM 7248 C CA . GLY A 1 928 ? 32.507 -21.255 -25.109 1 87.12 928 GLY A CA 1
ATOM 7249 C C . GLY A 1 928 ? 31.049 -21.665 -25.199 1 87.12 928 GLY A C 1
ATOM 7250 O O . GLY A 1 928 ? 30.165 -20.938 -24.742 1 87.12 928 GLY A O 1
ATOM 7251 N N . PHE A 1 929 ? 30.803 -22.852 -25.928 1 94.36 929 PHE A N 1
ATOM 7252 C CA . PHE A 1 929 ? 29.446 -23.382 -25.988 1 94.36 929 PHE A CA 1
ATOM 7253 C C . PHE A 1 929 ? 29.098 -24.128 -24.706 1 94.36 929 PHE A C 1
ATOM 7255 O O . PHE A 1 929 ? 29.938 -24.836 -24.146 1 94.36 929 PHE A O 1
ATOM 7262 N N . GLU A 1 930 ? 27.936 -23.898 -24.24 1 93.91 930 GLU A N 1
ATOM 7263 C CA . GLU A 1 930 ? 27.421 -24.628 -23.085 1 93.91 930 GLU A CA 1
ATOM 7264 C C . GLU A 1 930 ? 26.038 -25.207 -23.37 1 93.91 930 GLU A C 1
ATOM 7266 O O . GLU A 1 930 ? 25.116 -24.474 -23.734 1 93.91 930 GLU A O 1
ATOM 7271 N N . LEU A 1 931 ? 25.874 -26.53 -23.321 1 95.87 931 LEU A N 1
ATOM 7272 C CA . LEU A 1 931 ? 24.598 -27.22 -23.478 1 95.87 931 LEU A CA 1
ATOM 7273 C C . LEU A 1 931 ? 24.143 -27.83 -22.156 1 95.87 931 LEU A C 1
ATOM 7275 O O . LEU A 1 931 ? 24.884 -28.594 -21.533 1 95.87 931 LEU A O 1
ATOM 7279 N N . GLY A 1 932 ? 23.012 -27.421 -21.677 1 94.44 932 GLY A N 1
ATOM 7280 C CA . GLY A 1 932 ? 22.411 -27.989 -20.481 1 94.44 932 GLY A CA 1
ATOM 7281 C C . GLY A 1 932 ? 21.073 -28.654 -20.743 1 94.44 932 GLY A C 1
ATOM 7282 O O . GLY A 1 932 ? 20.232 -28.108 -21.46 1 94.44 932 GLY A O 1
ATOM 7283 N N . ILE A 1 933 ? 20.888 -29.893 -20.282 1 95.52 933 ILE A N 1
ATOM 7284 C CA . ILE A 1 933 ? 19.638 -30.638 -20.377 1 95.52 933 ILE A CA 1
ATOM 7285 C C . ILE A 1 933 ? 19.241 -31.157 -18.997 1 95.52 933 ILE A C 1
ATOM 7287 O O . ILE A 1 933 ? 20.05 -31.78 -18.305 1 95.52 933 ILE A O 1
ATOM 7291 N N . ASN A 1 934 ? 17.985 -30.918 -18.577 1 94.03 934 ASN A N 1
ATOM 7292 C CA . ASN A 1 934 ? 17.499 -31.364 -17.276 1 94.03 934 ASN A CA 1
ATOM 7293 C C . ASN A 1 934 ? 16.153 -32.073 -17.393 1 94.03 934 ASN A C 1
ATOM 7295 O O . ASN A 1 934 ? 15.237 -31.569 -18.046 1 94.03 934 ASN A O 1
ATOM 7299 N N . PHE A 1 935 ? 16.023 -33.225 -16.735 1 95.77 935 PHE A N 1
ATOM 7300 C CA . PHE A 1 935 ? 14.792 -34.006 -16.694 1 95.77 935 PHE A CA 1
ATOM 7301 C C . PHE A 1 935 ? 14.283 -34.141 -15.264 1 95.77 935 PHE A C 1
ATOM 7303 O O . PHE A 1 935 ? 15.074 -34.172 -14.319 1 95.77 935 PHE A O 1
ATOM 7310 N N . ALA A 1 936 ? 12.977 -34.177 -15.101 1 95.21 936 ALA A N 1
ATOM 7311 C CA . ALA A 1 936 ? 12.316 -34.626 -13.878 1 95.21 936 ALA A CA 1
ATOM 7312 C C . ALA A 1 936 ? 11.522 -35.906 -14.122 1 95.21 936 ALA A C 1
ATOM 7314 O O . ALA A 1 936 ? 10.907 -36.071 -15.179 1 95.21 936 ALA A O 1
ATOM 7315 N N . TYR A 1 937 ? 11.533 -36.782 -13.151 1 95.88 937 TYR A N 1
ATOM 7316 C CA . TYR A 1 937 ? 10.818 -38.035 -13.365 1 95.88 937 TYR A CA 1
ATOM 7317 C C . TYR A 1 937 ? 10.119 -38.489 -12.088 1 95.88 937 TYR A C 1
ATOM 7319 O O . TYR A 1 937 ? 10.434 -38.009 -10.997 1 95.88 937 TYR A O 1
ATOM 7327 N N . GLN A 1 938 ? 9.161 -39.245 -12.175 1 95.76 938 GLN A N 1
ATOM 7328 C CA . GLN A 1 938 ? 8.476 -40.003 -11.133 1 95.76 938 GLN A CA 1
ATOM 7329 C C . GLN A 1 938 ? 8.187 -41.43 -11.591 1 95.76 938 GLN A C 1
ATOM 7331 O O . GLN A 1 938 ? 7.689 -41.644 -12.699 1 95.76 938 GLN A O 1
ATOM 7336 N N . LEU A 1 939 ? 8.601 -42.416 -10.793 1 96.93 939 LEU A N 1
ATOM 7337 C CA . LEU A 1 939 ? 8.382 -43.832 -11.071 1 96.93 939 LEU A CA 1
ATOM 7338 C C . LEU A 1 939 ? 7.492 -44.464 -10.007 1 96.93 939 LEU A C 1
ATOM 7340 O O . LEU A 1 939 ? 7.727 -44.287 -8.809 1 96.93 939 LEU A O 1
ATOM 7344 N N . GLY A 1 940 ? 6.491 -45.111 -10.553 1 96.24 940 GLY A N 1
ATOM 7345 C CA . GLY A 1 940 ? 5.566 -45.764 -9.641 1 96.24 940 GLY A CA 1
ATOM 7346 C C . GLY A 1 940 ? 4.44 -44.857 -9.181 1 96.24 940 GLY A C 1
ATOM 7347 O O . GLY A 1 940 ? 4.318 -43.724 -9.65 1 96.24 940 GLY A O 1
ATOM 7348 N N . GLY A 1 941 ? 3.607 -45.366 -8.309 1 95.81 941 GLY A N 1
ATOM 7349 C CA . GLY A 1 941 ? 2.407 -44.666 -7.88 1 95.81 941 GLY A CA 1
ATOM 7350 C C . GLY A 1 941 ? 1.263 -44.78 -8.87 1 95.81 941 GLY A C 1
ATOM 7351 O O . GLY A 1 941 ? 1.432 -45.329 -9.96 1 95.81 941 GLY A O 1
ATOM 7352 N N . LYS A 1 942 ? 0.177 -44.326 -8.426 1 97.26 942 LYS A N 1
ATOM 7353 C CA . LYS A 1 942 ? -1.015 -44.359 -9.27 1 97.26 942 LYS A CA 1
ATOM 7354 C C . LYS A 1 942 ? -1.73 -43.011 -9.265 1 97.26 942 LYS A C 1
ATOM 7356 O O . LYS A 1 942 ? -1.563 -42.218 -8.336 1 97.26 942 LYS A O 1
ATOM 7361 N N . THR A 1 943 ? -2.367 -42.765 -10.328 1 96.3 943 THR A N 1
ATOM 7362 C CA . THR A 1 943 ? -3.174 -41.559 -10.472 1 96.3 943 THR A CA 1
ATOM 7363 C C . THR A 1 943 ? -4.609 -41.911 -10.854 1 96.3 943 THR A C 1
ATOM 7365 O O . THR A 1 943 ? -4.836 -42.759 -11.719 1 96.3 943 THR A O 1
ATOM 7368 N N . TYR A 1 944 ? -5.54 -41.406 -10.029 1 96.08 944 TYR A N 1
ATOM 7369 C CA . TYR A 1 944 ? -6.931 -41.472 -10.462 1 96.08 944 TYR A CA 1
ATOM 7370 C C . TYR A 1 944 ? -7.221 -40.423 -11.529 1 96.08 944 TYR A C 1
ATOM 7372 O O . TYR A 1 944 ? -7.399 -39.243 -11.216 1 96.08 944 TYR A O 1
ATOM 7380 N N . ASP A 1 945 ? -7.288 -40.796 -12.75 1 92.92 945 ASP A N 1
ATOM 7381 C CA . ASP A 1 945 ? -7.442 -39.87 -13.868 1 92.92 945 ASP A CA 1
ATOM 7382 C C . ASP A 1 945 ? -8.89 -39.402 -13.997 1 92.92 945 ASP A C 1
ATOM 7384 O O . ASP A 1 945 ? -9.639 -39.906 -14.836 1 92.92 945 ASP A O 1
ATOM 7388 N N . SER A 1 946 ? -9.202 -38.379 -13.28 1 89.3 946 SER A N 1
ATOM 7389 C CA . SER A 1 946 ? -10.565 -37.86 -13.258 1 89.3 946 SER A CA 1
ATOM 7390 C C . SER A 1 946 ? -10.95 -37.261 -14.607 1 89.3 946 SER A C 1
ATOM 7392 O O . SER A 1 946 ? -12.125 -37.261 -14.979 1 89.3 946 SER A O 1
ATOM 7394 N N . GLY A 1 947 ? -10.001 -36.718 -15.373 1 87.78 947 GLY A N 1
ATOM 7395 C CA . GLY A 1 947 ? -10.295 -36.208 -16.702 1 87.78 947 GLY A CA 1
ATOM 7396 C C . GLY A 1 947 ? -10.756 -37.284 -17.666 1 87.78 947 GLY A C 1
ATOM 7397 O O . GLY A 1 947 ? -11.745 -37.104 -18.38 1 87.78 947 GLY A O 1
ATOM 7398 N N . TYR A 1 948 ? -10.057 -38.367 -17.697 1 91.22 948 TYR A N 1
ATOM 7399 C CA . TYR A 1 948 ? -10.443 -39.515 -18.509 1 91.22 948 TYR A CA 1
ATOM 7400 C C . TYR A 1 948 ? -11.782 -40.081 -18.051 1 91.22 948 TYR A C 1
ATOM 7402 O O . TYR A 1 948 ? -12.646 -40.39 -18.875 1 91.22 948 TYR A O 1
ATOM 7410 N N . ALA A 1 949 ? -11.952 -40.157 -16.716 1 89.83 949 ALA A N 1
ATOM 7411 C CA . ALA A 1 949 ? -13.205 -40.675 -16.173 1 89.83 949 ALA A CA 1
ATOM 7412 C C . ALA A 1 949 ? -14.39 -39.825 -16.62 1 89.83 949 ALA A C 1
ATOM 7414 O O . ALA A 1 949 ? -15.463 -40.354 -16.922 1 89.83 949 ALA A O 1
ATOM 7415 N N . GLY A 1 950 ? -14.12 -38.585 -16.637 1 86.11 950 GLY A N 1
ATOM 7416 C CA . GLY A 1 950 ? -15.184 -37.681 -17.042 1 86.11 950 GLY A CA 1
ATOM 7417 C C . GLY A 1 950 ? -15.569 -37.829 -18.502 1 86.11 950 GLY A C 1
ATOM 7418 O O . GLY A 1 950 ? -16.714 -37.567 -18.877 1 86.11 950 GLY A O 1
ATOM 7419 N N . LEU A 1 951 ? -14.699 -38.325 -19.359 1 89.6 951 LEU A N 1
ATOM 7420 C CA . LEU A 1 951 ? -14.94 -38.488 -20.789 1 89.6 951 LEU A CA 1
ATOM 7421 C C . LEU A 1 951 ? -15.476 -39.882 -21.095 1 89.6 951 LEU A C 1
ATOM 7423 O O . LEU A 1 951 ? -15.883 -40.162 -22.225 1 89.6 951 LEU A O 1
ATOM 7427 N N . MET A 1 952 ? -15.417 -40.742 -20.067 1 86.63 952 MET A N 1
ATOM 7428 C CA . MET A 1 952 ? -15.884 -42.115 -20.235 1 86.63 952 MET A CA 1
ATOM 7429 C C . MET A 1 952 ? -17.286 -42.286 -19.661 1 86.63 952 MET A C 1
ATOM 7431 O O . MET A 1 952 ? -17.825 -43.394 -19.647 1 86.63 952 MET A O 1
ATOM 7435 N N . GLY A 1 953 ? -17.883 -41.271 -19.089 1 70.03 953 GLY A N 1
ATOM 7436 C CA . GLY A 1 953 ? -19.161 -41.393 -18.405 1 70.03 953 GLY A CA 1
ATOM 7437 C C . GLY A 1 953 ? -20.349 -41.348 -19.347 1 70.03 953 GLY A C 1
ATOM 7438 O O . GLY A 1 953 ? -20.235 -40.867 -20.476 1 70.03 953 GLY A O 1
ATOM 7439 N N . ARG A 1 954 ? -21.355 -42.238 -19.012 1 57.18 954 ARG A N 1
ATOM 7440 C CA . ARG A 1 954 ? -22.598 -42.466 -19.742 1 57.18 954 ARG A CA 1
ATOM 7441 C C . ARG A 1 954 ? -23.441 -41.197 -19.798 1 57.18 954 ARG A C 1
ATOM 7443 O O . ARG A 1 954 ? -23.337 -40.418 -20.748 1 57.18 954 ARG A O 1
ATOM 7450 N N . ARG A 1 955 ? -24.584 -41.385 -18.757 1 54.53 955 ARG A N 1
ATOM 7451 C CA . ARG A 1 955 ? -25.753 -40.515 -18.837 1 54.53 955 ARG A CA 1
ATOM 7452 C C . ARG A 1 955 ? -25.355 -39.049 -18.712 1 54.53 955 ARG A C 1
ATOM 7454 O O . ARG A 1 955 ? -25.392 -38.481 -17.618 1 54.53 955 ARG A O 1
ATOM 7461 N N . LEU A 1 956 ? -24.233 -38.917 -19.095 1 49.58 956 LEU A N 1
ATOM 7462 C CA . LEU A 1 956 ? -23.806 -37.525 -19.017 1 49.58 956 LEU A CA 1
ATOM 7463 C C . LEU A 1 956 ? -24.79 -36.613 -19.742 1 49.58 956 LEU A C 1
ATOM 7465 O O . LEU A 1 956 ? -25.445 -37.035 -20.698 1 49.58 956 LEU A O 1
ATOM 7469 N N . LYS A 1 957 ? -25.04 -35.751 -19.09 1 57.01 957 LYS A N 1
ATOM 7470 C CA . LYS A 1 957 ? -25.675 -34.574 -19.677 1 57.01 957 LYS A CA 1
ATOM 7471 C C . LYS A 1 957 ? -25.335 -34.448 -21.159 1 57.01 957 LYS A C 1
ATOM 7473 O O . LYS A 1 957 ? -24.164 -34.505 -21.54 1 57.01 957 LYS A O 1
ATOM 7478 N N . ALA A 1 958 ? -26.393 -34.706 -21.908 1 71.57 958 ALA A N 1
ATOM 7479 C CA . ALA A 1 958 ? -26.26 -34.563 -23.356 1 71.57 958 ALA A CA 1
ATOM 7480 C C . ALA A 1 958 ? -25.326 -33.409 -23.709 1 71.57 958 ALA A C 1
ATOM 7482 O O . ALA A 1 958 ? -25.14 -32.486 -22.912 1 71.57 958 ALA A O 1
ATOM 7483 N N . GLY A 1 959 ? -24.536 -33.773 -24.612 1 88.48 959 GLY A N 1
ATOM 7484 C CA . GLY A 1 959 ? -23.752 -32.699 -25.2 1 88.48 959 GLY A CA 1
ATOM 7485 C C . GLY A 1 959 ? -22.313 -32.68 -24.721 1 88.48 959 GLY A C 1
ATOM 7486 O O . GLY A 1 959 ? -21.593 -31.704 -24.941 1 88.48 959 GLY A O 1
ATOM 7487 N N . ARG A 1 960 ? -21.805 -33.774 -24.072 1 91.2 960 ARG A N 1
ATOM 7488 C CA . ARG A 1 960 ? -20.436 -33.822 -23.567 1 91.2 960 ARG A CA 1
ATOM 7489 C C . ARG A 1 960 ? -19.529 -34.595 -24.518 1 91.2 960 ARG A C 1
ATOM 7491 O O . ARG A 1 960 ? -19.974 -35.53 -25.187 1 91.2 960 ARG A O 1
ATOM 7498 N N . ALA A 1 961 ? -18.286 -34.272 -24.513 1 92.63 961 ALA A N 1
ATOM 7499 C CA . ALA A 1 961 ? -17.289 -34.991 -25.302 1 92.63 961 ALA A CA 1
ATOM 7500 C C . ALA A 1 961 ? -17.065 -36.397 -24.752 1 92.63 961 ALA A C 1
ATOM 7502 O O . ALA A 1 961 ? -17.383 -36.675 -23.593 1 92.63 961 ALA A O 1
ATOM 7503 N N . MET A 1 962 ? -16.616 -37.227 -25.57 1 92.69 962 MET A N 1
ATOM 7504 C CA . MET A 1 962 ? -16.297 -38.601 -25.195 1 92.69 962 MET A CA 1
ATOM 7505 C C . MET A 1 962 ? -14.883 -38.97 -25.631 1 92.69 962 MET A C 1
ATOM 7507 O O . MET A 1 962 ? -14.429 -38.554 -26.698 1 92.69 962 MET A O 1
ATOM 7511 N N . HIS A 1 963 ? -14.264 -39.72 -24.844 1 93.44 963 HIS A N 1
ATOM 7512 C CA . HIS A 1 963 ? -12.937 -40.207 -25.204 1 93.44 963 HIS A CA 1
ATOM 7513 C C . HIS A 1 963 ? -13.01 -41.199 -26.36 1 93.44 963 HIS A C 1
ATOM 7515 O O . HIS A 1 963 ? -14.009 -41.904 -26.517 1 93.44 963 HIS A O 1
ATOM 7521 N N . VAL A 1 964 ? -11.942 -41.372 -27.124 1 94.89 964 VAL A N 1
ATOM 7522 C CA . VAL A 1 964 ? -11.892 -42.249 -28.289 1 94.89 964 VAL A CA 1
ATOM 7523 C C . VAL A 1 964 ? -12.084 -43.699 -27.853 1 94.89 964 VAL A C 1
ATOM 7525 O O . VAL A 1 964 ? -12.592 -44.522 -28.618 1 94.89 964 VAL A O 1
ATOM 7528 N N . ASP A 1 965 ? -11.796 -44.006 -26.621 1 93.83 965 ASP A N 1
ATOM 7529 C CA . ASP A 1 965 ? -11.934 -45.367 -26.111 1 93.83 965 ASP A CA 1
ATOM 7530 C C . ASP A 1 965 ? -13.401 -45.791 -26.067 1 93.83 965 ASP A C 1
ATOM 7532 O O . ASP A 1 965 ? -13.706 -46.983 -26.006 1 93.83 965 ASP A O 1
ATOM 7536 N N . MET A 1 966 ? -14.279 -44.926 -26.114 1 92.6 966 MET A N 1
ATOM 7537 C CA . MET A 1 966 ? -15.705 -45.241 -26.083 1 92.6 966 MET A CA 1
ATOM 7538 C C . MET A 1 966 ? -16.122 -46 -27.339 1 92.6 966 MET A C 1
ATOM 7540 O O . MET A 1 966 ? -17.172 -46.645 -27.359 1 92.6 966 MET A O 1
ATOM 7544 N N . LEU A 1 967 ? -15.331 -45.856 -28.407 1 93.89 967 LEU A N 1
ATOM 7545 C CA . LEU A 1 967 ? -15.596 -46.6 -29.633 1 93.89 967 LEU A CA 1
ATOM 7546 C C . LEU A 1 967 ? -15.516 -48.103 -29.385 1 93.89 967 LEU A C 1
ATOM 7548 O O . LEU A 1 967 ? -16.049 -48.895 -30.166 1 93.89 967 LEU A O 1
ATOM 7552 N N . ASN A 1 968 ? -14.97 -48.47 -28.22 1 93.39 968 ASN A N 1
ATOM 7553 C CA . ASN A 1 968 ? -14.819 -49.878 -27.871 1 93.39 968 ASN A CA 1
ATOM 7554 C C . ASN A 1 968 ? -15.865 -50.318 -26.851 1 93.39 968 ASN A C 1
ATOM 7556 O O . ASN A 1 968 ? -15.73 -51.377 -26.234 1 93.39 968 ASN A O 1
ATOM 7560 N N . ALA A 1 969 ? -16.839 -49.584 -26.672 1 92.03 969 ALA A N 1
ATOM 7561 C CA . ALA A 1 969 ? -17.905 -49.947 -25.742 1 92.03 969 ALA A CA 1
ATOM 7562 C C . ALA A 1 969 ? -18.639 -51.2 -26.211 1 92.03 969 ALA A C 1
ATOM 7564 O O . ALA A 1 969 ? -18.676 -51.494 -27.408 1 92.03 969 ALA A O 1
ATOM 7565 N N . TRP A 1 970 ? -19.217 -51.909 -25.221 1 92.33 970 TRP A N 1
ATOM 7566 C CA . TRP A 1 970 ? -19.966 -53.133 -25.486 1 92.33 970 TRP A CA 1
ATOM 7567 C C . TRP A 1 970 ? -21.116 -52.869 -26.453 1 92.33 970 TRP A C 1
ATOM 7569 O O . TRP A 1 970 ? -21.884 -51.921 -26.269 1 92.33 970 TRP A O 1
ATOM 7579 N N . LYS A 1 971 ? -21.303 -53.739 -27.466 1 89.81 971 LYS A N 1
ATOM 7580 C CA . LYS A 1 971 ? -22.31 -53.483 -28.491 1 89.81 971 LYS A CA 1
ATOM 7581 C C . LYS A 1 971 ? -23.322 -54.623 -28.565 1 89.81 971 LYS A C 1
ATOM 7583 O O . LYS A 1 971 ? -24.493 -54.402 -28.877 1 89.81 971 LYS A O 1
ATOM 7588 N N . GLN A 1 972 ? -22.79 -55.847 -28.322 1 88.59 972 GLN A N 1
ATOM 7589 C CA . GLN A 1 972 ? -23.687 -56.985 -28.491 1 88.59 972 GLN A CA 1
ATOM 7590 C C . GLN A 1 972 ? -23.328 -58.116 -27.531 1 88.59 972 GLN A C 1
ATOM 7592 O O . GLN A 1 972 ? -22.213 -58.163 -27.008 1 88.59 972 GLN A O 1
ATOM 7597 N N . LYS A 1 973 ? -24.353 -58.987 -27.382 1 89.94 973 LYS A N 1
ATOM 7598 C CA . LYS A 1 973 ? -24.172 -60.13 -26.491 1 89.94 973 LYS A CA 1
ATOM 7599 C C . LYS A 1 973 ? -22.976 -60.976 -26.917 1 89.94 973 LYS A C 1
ATOM 7601 O O . LYS A 1 973 ? -22.825 -61.296 -28.098 1 89.94 973 LYS A O 1
ATOM 7606 N N . GLY A 1 974 ? -22.126 -61.316 -26.01 1 92 974 GLY A N 1
ATOM 7607 C CA . GLY A 1 974 ? -20.966 -62.156 -26.263 1 92 974 GLY A CA 1
ATOM 7608 C C . GLY A 1 974 ? -19.684 -61.365 -26.442 1 92 974 GLY A C 1
ATOM 7609 O O . GLY A 1 974 ? -18.593 -61.938 -26.466 1 92 974 GLY A O 1
ATOM 7610 N N . GLU A 1 975 ? -19.789 -60.076 -26.567 1 92.89 975 GLU A N 1
ATOM 7611 C CA . GLU A 1 975 ? -18.619 -59.229 -26.777 1 92.89 975 GLU A CA 1
ATOM 7612 C C . GLU A 1 975 ? -17.812 -59.075 -25.491 1 92.89 975 GLU A C 1
ATOM 7614 O O . GLU A 1 975 ? -18.381 -58.882 -24.414 1 92.89 975 GLU A O 1
ATOM 7619 N N . ASN A 1 976 ? -16.47 -59.219 -25.677 1 92.48 976 ASN A N 1
ATOM 7620 C CA . ASN A 1 976 ? -15.555 -59.04 -24.554 1 92.48 976 ASN A CA 1
ATOM 7621 C C . ASN A 1 976 ? -14.849 -57.689 -24.616 1 92.48 976 ASN A C 1
ATOM 7623 O O . ASN A 1 976 ? -13.993 -57.47 -25.476 1 92.48 976 ASN A O 1
ATOM 7627 N N . THR A 1 977 ? -15.246 -56.763 -23.803 1 92.54 977 THR A N 1
ATOM 7628 C CA . THR A 1 977 ? -14.656 -55.432 -23.706 1 92.54 977 THR A CA 1
ATOM 7629 C C . THR A 1 977 ? -14.6 -54.971 -22.252 1 92.54 977 THR A C 1
ATOM 7631 O O . THR A 1 977 ? -15.228 -55.574 -21.379 1 92.54 977 THR A O 1
ATOM 7634 N N . ASN A 1 978 ? -13.785 -54.017 -22.055 1 89.73 978 ASN A N 1
ATOM 7635 C CA . ASN A 1 978 ? -13.691 -53.471 -20.705 1 89.73 978 ASN A CA 1
ATOM 7636 C C . ASN A 1 978 ? -14.47 -52.166 -20.573 1 89.73 978 ASN A C 1
ATOM 7638 O O . ASN A 1 978 ? -14.392 -51.493 -19.544 1 89.73 978 ASN A O 1
ATOM 7642 N N . ILE A 1 979 ? -15.101 -51.772 -21.62 1 92.05 979 ILE A N 1
ATOM 7643 C CA . ILE A 1 979 ? -15.94 -50.58 -21.579 1 92.05 979 ILE A CA 1
ATOM 7644 C C . ILE A 1 979 ? -17.412 -50.984 -21.591 1 92.05 979 ILE A C 1
ATOM 7646 O O . ILE A 1 979 ? -17.891 -51.579 -22.56 1 92.05 979 ILE A O 1
ATOM 7650 N N . PRO A 1 980 ? -18.11 -50.611 -20.542 1 90.08 980 PRO A N 1
ATOM 7651 C CA . PRO A 1 980 ? -19.505 -51.034 -20.4 1 90.08 980 PRO A CA 1
ATOM 7652 C C . PRO A 1 980 ? -20.397 -50.512 -21.525 1 90.08 980 PRO A C 1
ATOM 7654 O O . PRO A 1 980 ? -20.014 -49.583 -22.241 1 90.08 980 PRO A O 1
ATOM 7657 N N . ARG A 1 981 ? -21.568 -51.168 -21.59 1 89.31 981 ARG A N 1
ATOM 7658 C CA . ARG A 1 981 ? -22.595 -50.805 -22.562 1 89.31 981 ARG A CA 1
ATOM 7659 C C . ARG A 1 981 ? -23.035 -49.357 -22.379 1 89.31 981 ARG A C 1
ATOM 7661 O O . ARG A 1 981 ? -23.207 -48.892 -21.25 1 89.31 981 ARG A O 1
ATOM 7668 N N . LEU A 1 982 ? -23.168 -48.66 -23.478 1 86.47 982 LEU A N 1
ATOM 7669 C CA . LEU A 1 982 ? -23.711 -47.307 -23.419 1 86.47 982 LEU A CA 1
ATOM 7670 C C . LEU A 1 982 ? -25.229 -47.336 -23.275 1 86.47 982 LEU A C 1
ATOM 7672 O O . LEU A 1 982 ? -25.92 -47.978 -24.07 1 86.47 982 LEU A O 1
ATOM 7676 N N . ASP A 1 983 ? -25.698 -46.746 -22.184 1 81.62 983 ASP A N 1
ATOM 7677 C CA . ASP A 1 983 ? -27.138 -46.713 -21.95 1 81.62 983 ASP A CA 1
ATOM 7678 C C . ASP A 1 983 ? -27.606 -45.302 -21.601 1 81.62 983 ASP A C 1
ATOM 7680 O O . ASP A 1 983 ? -26.92 -44.576 -20.878 1 81.62 983 ASP A O 1
ATOM 7684 N N . ALA A 1 984 ? -28.788 -44.907 -22.18 1 79.78 984 ALA A N 1
ATOM 7685 C CA . ALA A 1 984 ? -29.326 -43.587 -21.861 1 79.78 984 ALA A CA 1
ATOM 7686 C C . ALA A 1 984 ? -30.078 -43.606 -20.534 1 79.78 984 ALA A C 1
ATOM 7688 O O . ALA A 1 984 ? -30.288 -42.56 -19.916 1 79.78 984 ALA A O 1
ATOM 7689 N N . GLY A 1 985 ? -30.621 -44.742 -20.046 1 67.89 985 GLY A N 1
ATOM 7690 C CA . GLY A 1 985 ? -31.423 -44.859 -18.838 1 67.89 985 GLY A CA 1
ATOM 7691 C C . GLY A 1 985 ? -30.619 -45.295 -17.628 1 67.89 985 GLY A C 1
ATOM 7692 O O . GLY A 1 985 ? -29.469 -44.885 -17.46 1 67.89 985 GLY A O 1
ATOM 7693 N N . GLN A 1 986 ? -31.329 -45.959 -16.661 1 56.17 986 GLN A N 1
ATOM 7694 C CA . GLN A 1 986 ? -30.836 -46.395 -15.358 1 56.17 986 GLN A CA 1
ATOM 7695 C C . GLN A 1 986 ? -29.71 -47.415 -15.509 1 56.17 986 GLN A C 1
ATOM 7697 O O . GLN A 1 986 ? -28.975 -47.681 -14.555 1 56.17 986 GLN A O 1
ATOM 7702 N N . GLY A 1 987 ? -29.835 -48.102 -16.553 1 51.48 987 GLY A N 1
ATOM 7703 C CA . GLY A 1 987 ? -28.876 -49.188 -16.687 1 51.48 987 GLY A CA 1
ATOM 7704 C C . GLY A 1 987 ? -27.438 -48.738 -16.515 1 51.48 987 GLY A C 1
ATOM 7705 O O . GLY A 1 987 ? -26.577 -49.529 -16.124 1 51.48 987 GLY A O 1
ATOM 7706 N N . GLY A 1 988 ? -27.129 -47.533 -16.923 1 53.92 988 GLY A N 1
ATOM 7707 C CA . GLY A 1 988 ? -25.793 -46.959 -16.891 1 53.92 988 GLY A CA 1
ATOM 7708 C C . GLY A 1 988 ? -25.428 -46.374 -15.54 1 53.92 988 GLY A C 1
ATOM 7709 O O . GLY A 1 988 ? -24.427 -45.665 -15.415 1 53.92 988 GLY A O 1
ATOM 7710 N N . MET A 1 989 ? -26.34 -46.446 -14.625 1 56.22 989 MET A N 1
ATOM 7711 C CA . MET A 1 989 ? -26.188 -45.738 -13.357 1 56.22 989 MET A CA 1
ATOM 7712 C C . MET A 1 989 ? -24.842 -46.055 -12.714 1 56.22 989 MET A C 1
ATOM 7714 O O . MET A 1 989 ? -24.267 -45.215 -12.02 1 56.22 989 MET A O 1
ATOM 7718 N N . TYR A 1 990 ? -24.398 -47.175 -13.122 1 60.58 990 TYR A N 1
ATOM 7719 C CA . TYR A 1 990 ? -23.26 -47.478 -12.261 1 60.58 990 TYR A CA 1
ATOM 7720 C C . TYR A 1 990 ? -21.972 -47.562 -13.07 1 60.58 990 TYR A C 1
ATOM 7722 O O . TYR A 1 990 ? -20.947 -48.032 -12.57 1 60.58 990 TYR A O 1
ATOM 7730 N N . ASP A 1 991 ? -21.949 -47.137 -14.385 1 64.03 991 ASP A N 1
ATOM 7731 C CA . ASP A 1 991 ? -20.735 -47.252 -15.186 1 64.03 991 ASP A CA 1
ATOM 7732 C C . ASP A 1 991 ? -19.712 -46.19 -14.788 1 64.03 991 ASP A C 1
ATOM 7734 O O . ASP A 1 991 ? -18.513 -46.356 -15.024 1 64.03 991 ASP A O 1
ATOM 7738 N N . GLY A 1 992 ? -20.178 -45.203 -14.143 1 69.67 992 GLY A N 1
ATOM 7739 C CA . GLY A 1 992 ? -19.262 -44.106 -13.878 1 69.67 992 GLY A CA 1
ATOM 7740 C C . GLY A 1 992 ? -18.999 -43.892 -12.399 1 69.67 992 GLY A C 1
ATOM 7741 O O . GLY A 1 992 ? -18.502 -42.838 -11.997 1 69.67 992 GLY A O 1
ATOM 7742 N N . ILE A 1 993 ? -19.267 -44.891 -11.7 1 79.85 993 ILE A N 1
ATOM 7743 C CA . ILE A 1 993 ? -19.025 -44.714 -10.272 1 79.85 993 ILE A CA 1
ATOM 7744 C C . ILE A 1 993 ? -17.522 -44.672 -10.005 1 79.85 993 ILE A C 1
ATOM 7746 O O . ILE A 1 993 ? -16.734 -45.241 -10.765 1 79.85 993 ILE A O 1
ATOM 7750 N N . MET A 1 994 ? -17.155 -43.948 -9.087 1 89.42 994 MET A N 1
ATOM 7751 C CA . MET A 1 994 ? -15.753 -43.865 -8.688 1 89.42 994 MET A CA 1
ATOM 7752 C C . MET A 1 994 ? -15.204 -45.244 -8.339 1 89.42 994 MET A C 1
ATOM 7754 O O . MET A 1 994 ? -15.723 -45.916 -7.446 1 89.42 994 MET A O 1
ATOM 7758 N N . SER A 1 995 ? -14.293 -45.776 -9.132 1 92.87 995 SER A N 1
ATOM 7759 C CA . SER A 1 995 ? -13.748 -47.118 -8.957 1 92.87 995 SER A CA 1
ATOM 7760 C C . SER A 1 995 ? -12.283 -47.179 -9.374 1 92.87 995 SER A C 1
ATOM 7762 O O . SER A 1 995 ? -11.743 -46.208 -9.908 1 92.87 995 SER A O 1
ATOM 7764 N N . ASP A 1 996 ? -11.637 -48.274 -9.146 1 95.23 996 ASP A N 1
ATOM 7765 C CA . ASP A 1 996 ? -10.219 -48.447 -9.444 1 95.23 996 ASP A CA 1
ATOM 7766 C C . ASP A 1 996 ? -9.996 -48.672 -10.938 1 95.23 996 ASP A C 1
ATOM 7768 O O . ASP A 1 996 ? -8.856 -48.807 -11.387 1 95.23 996 ASP A O 1
ATOM 7772 N N . ARG A 1 997 ? -11.166 -48.646 -11.777 1 92.85 997 ARG A N 1
ATOM 7773 C CA . ARG A 1 997 ? -11.076 -48.732 -13.231 1 92.85 997 ARG A CA 1
ATOM 7774 C C . ARG A 1 997 ? -10.268 -47.569 -13.799 1 92.85 997 ARG A C 1
ATOM 7776 O O . ARG A 1 997 ? -9.595 -47.715 -14.821 1 92.85 997 ARG A O 1
ATOM 7783 N N . PHE A 1 998 ? -10.297 -46.503 -13.179 1 93.35 998 PHE A N 1
ATOM 7784 C CA . PHE A 1 998 ? -9.73 -45.279 -13.732 1 93.35 998 PHE A CA 1
ATOM 7785 C C . PHE A 1 998 ? -8.37 -44.984 -13.111 1 93.35 998 PHE A C 1
ATOM 7787 O O . PHE A 1 998 ? -7.823 -43.894 -13.291 1 93.35 998 PHE A O 1
ATOM 7794 N N . LEU A 1 999 ? -7.799 -45.885 -12.278 1 96.05 999 LEU A N 1
ATOM 7795 C CA . LEU A 1 999 ? -6.436 -45.775 -11.77 1 96.05 999 LEU A CA 1
ATOM 7796 C C . LEU A 1 999 ? -5.424 -46.182 -12.836 1 96.05 999 LEU A C 1
ATOM 7798 O O . LEU A 1 999 ? -5.626 -47.17 -13.545 1 96.05 999 LEU A O 1
ATOM 7802 N N . ILE A 1 1000 ? -4.463 -45.444 -12.972 1 95.81 1000 ILE A N 1
ATOM 7803 C CA . ILE A 1 1000 ? -3.434 -45.703 -13.973 1 95.81 1000 ILE A CA 1
ATOM 7804 C C . ILE A 1 1000 ? -2.062 -45.344 -13.407 1 95.81 1000 ILE A C 1
ATOM 7806 O O . ILE A 1 1000 ? -1.964 -44.684 -12.37 1 95.81 1000 ILE A O 1
ATOM 7810 N N . SER A 1 1001 ? -1.064 -45.815 -14.017 1 96.8 1001 SER A N 1
ATOM 7811 C CA . SER A 1 1001 ? 0.299 -45.565 -13.562 1 96.8 1001 SER A CA 1
ATOM 7812 C C . SER A 1 1001 ? 0.609 -44.072 -13.538 1 96.8 1001 SER A C 1
ATOM 7814 O O . SER A 1 1001 ? 0.221 -43.337 -14.449 1 96.8 1001 SER A O 1
ATOM 7816 N N . SER A 1 1002 ? 1.306 -43.672 -12.477 1 95.85 1002 SER A N 1
ATOM 7817 C CA . SER A 1 1002 ? 1.718 -42.278 -12.343 1 95.85 1002 SER A CA 1
ATOM 7818 C C . SER A 1 1002 ? 3.138 -42.069 -12.857 1 95.85 1002 SER A C 1
ATOM 7820 O O . SER A 1 1002 ? 3.692 -40.975 -12.739 1 95.85 1002 SER A O 1
ATOM 7822 N N . SER A 1 1003 ? 3.776 -43.016 -13.398 1 97.23 1003 SER A N 1
ATOM 7823 C CA . SER A 1 1003 ? 5.127 -42.865 -13.929 1 97.23 1003 SER A CA 1
ATOM 7824 C C . SER A 1 1003 ? 5.168 -41.836 -15.054 1 97.23 1003 SER A C 1
ATOM 7826 O O . SER A 1 1003 ? 4.309 -41.842 -15.938 1 97.23 1003 SER A O 1
ATOM 7828 N N . ALA A 1 1004 ? 6.099 -41.008 -14.981 1 95.57 1004 ALA A N 1
ATOM 7829 C CA . ALA A 1 1004 ? 6.174 -39.922 -15.955 1 95.57 1004 ALA A CA 1
ATOM 7830 C C . ALA A 1 1004 ? 7.601 -39.395 -16.079 1 95.57 1004 ALA A C 1
ATOM 7832 O O . ALA A 1 1004 ? 8.407 -39.547 -15.159 1 95.57 1004 ALA A O 1
ATOM 7833 N N . LEU A 1 1005 ? 7.919 -38.853 -17.174 1 96.35 1005 LEU A N 1
ATOM 7834 C CA . LEU A 1 1005 ? 9.182 -38.199 -17.496 1 96.35 1005 LEU A CA 1
ATOM 7835 C C . LEU A 1 1005 ? 8.94 -36.855 -18.176 1 96.35 1005 LEU A C 1
ATOM 7837 O O . LEU A 1 1005 ? 8.212 -36.779 -19.168 1 96.35 1005 LEU A O 1
ATOM 7841 N N . MET A 1 1006 ? 9.482 -35.849 -17.653 1 95.16 1006 MET A N 1
ATOM 7842 C CA . MET A 1 1006 ? 9.301 -34.512 -18.212 1 95.16 1006 MET A CA 1
ATOM 7843 C C . MET A 1 1006 ? 10.645 -33.879 -18.555 1 95.16 1006 MET A C 1
ATOM 7845 O O . MET A 1 1006 ? 11.572 -33.903 -17.744 1 95.16 1006 MET A O 1
ATOM 7849 N N . LEU A 1 1007 ? 10.804 -33.376 -19.741 1 95.44 1007 LEU A N 1
ATOM 7850 C CA . LEU A 1 1007 ? 11.942 -32.52 -20.058 1 95.44 1007 LEU A CA 1
ATOM 7851 C C . LEU A 1 1007 ? 11.714 -31.101 -19.548 1 95.44 1007 LEU A C 1
ATOM 7853 O O . LEU A 1 1007 ? 11.088 -30.285 -20.229 1 95.44 1007 LEU A O 1
ATOM 7857 N N . LYS A 1 1008 ? 12.288 -30.835 -18.47 1 91.91 1008 LYS A N 1
ATOM 7858 C CA . LYS A 1 1008 ? 12.023 -29.587 -17.761 1 91.91 1008 LYS A CA 1
ATOM 7859 C C . LYS A 1 1008 ? 12.717 -28.41 -18.442 1 91.91 1008 LYS A C 1
ATOM 7861 O O . LYS A 1 1008 ? 12.211 -27.287 -18.42 1 91.91 1008 LYS A O 1
ATOM 7866 N N . ASN A 1 1009 ? 13.986 -28.683 -18.889 1 92.89 1009 ASN A N 1
ATOM 7867 C CA . ASN A 1 1009 ? 14.734 -27.56 -19.444 1 92.89 1009 ASN A CA 1
ATOM 7868 C C . ASN A 1 1009 ? 15.836 -28.033 -20.388 1 92.89 1009 ASN A C 1
ATOM 7870 O O . ASN A 1 1009 ? 16.489 -29.045 -20.129 1 92.89 1009 ASN A O 1
ATOM 7874 N N . ILE A 1 1010 ? 16.035 -27.326 -21.45 1 95.14 1010 ILE A N 1
ATOM 7875 C CA . ILE A 1 1010 ? 17.202 -27.428 -22.32 1 95.14 1010 ILE A CA 1
ATOM 7876 C C . ILE A 1 1010 ? 17.721 -26.031 -22.654 1 95.14 1010 ILE A C 1
ATOM 7878 O O . ILE A 1 1010 ? 16.935 -25.11 -22.888 1 95.14 1010 ILE A O 1
ATOM 7882 N N . SER A 1 1011 ? 18.971 -25.863 -22.511 1 94.95 1011 SER A N 1
ATOM 7883 C CA . SER A 1 1011 ? 19.56 -24.555 -22.776 1 94.95 1011 SER A CA 1
ATOM 7884 C C . SER A 1 1011 ? 20.857 -24.683 -23.568 1 94.95 1011 SER A C 1
ATOM 7886 O O . SER A 1 1011 ? 21.647 -25.6 -23.333 1 94.95 1011 SER A O 1
ATOM 7888 N N . LEU A 1 1012 ? 21.032 -23.835 -24.559 1 96.19 1012 LEU A N 1
ATOM 7889 C CA . LEU A 1 1012 ? 22.252 -23.693 -25.346 1 96.19 1012 LEU A CA 1
ATOM 7890 C C . LEU A 1 1012 ? 22.767 -22.259 -25.295 1 96.19 1012 LEU A C 1
ATOM 7892 O O . LEU A 1 1012 ? 22.042 -21.321 -25.636 1 96.19 1012 LEU A O 1
ATOM 7896 N N . GLY A 1 1013 ? 23.931 -22.122 -24.799 1 94.79 1013 GLY A N 1
ATOM 7897 C CA . GLY A 1 1013 ? 24.532 -20.802 -24.698 1 94.79 1013 GLY A CA 1
ATOM 7898 C C . GLY A 1 1013 ? 25.9 -20.718 -25.349 1 94.79 1013 GLY A C 1
ATOM 7899 O O . GLY A 1 1013 ? 26.582 -21.733 -25.505 1 94.79 1013 GLY A O 1
ATOM 7900 N N . TYR A 1 1014 ? 26.287 -19.51 -25.727 1 95.01 1014 TYR A N 1
ATOM 7901 C CA . TYR A 1 1014 ? 27.594 -19.216 -26.305 1 95.01 1014 TYR A CA 1
ATOM 7902 C C . TYR A 1 1014 ? 28.165 -17.924 -25.734 1 95.01 1014 TYR A C 1
ATOM 7904 O O . TYR A 1 1014 ? 27.527 -16.871 -25.805 1 95.01 1014 TYR A O 1
ATOM 7912 N N . VAL A 1 1015 ? 29.32 -18.057 -25.133 1 92.23 1015 VAL A N 1
ATOM 7913 C CA . VAL A 1 1015 ? 30.025 -16.878 -24.641 1 92.23 1015 VAL A CA 1
ATOM 7914 C C . VAL A 1 1015 ? 30.801 -16.226 -25.784 1 92.23 1015 VAL A C 1
ATOM 7916 O O . VAL A 1 1015 ? 31.672 -16.854 -26.389 1 92.23 1015 VAL A O 1
ATOM 7919 N N . LEU A 1 1016 ? 30.542 -15.038 -25.991 1 91.89 1016 LEU A N 1
ATOM 7920 C CA . LEU A 1 1016 ? 31.211 -14.328 -27.076 1 91.89 1016 LEU A CA 1
ATOM 7921 C C . LEU A 1 1016 ? 32.684 -14.103 -26.751 1 91.89 1016 LEU A C 1
ATOM 7923 O O . LEU A 1 1016 ? 33.035 -13.823 -25.603 1 91.89 1016 LEU A O 1
ATOM 7927 N N . PRO A 1 1017 ? 33.628 -14.23 -27.667 1 88.68 1017 PRO A N 1
ATOM 7928 C CA . PRO A 1 1017 ? 35.06 -14.043 -27.425 1 88.68 1017 PRO A CA 1
ATOM 7929 C C . PRO A 1 1017 ? 35.39 -12.655 -26.881 1 88.68 1017 PRO A C 1
ATOM 7931 O O . PRO A 1 1017 ? 34.805 -11.661 -27.318 1 88.68 1017 PRO A O 1
ATOM 7934 N N . ALA A 1 1018 ? 36.252 -12.737 -25.937 1 83.26 1018 ALA A N 1
ATOM 7935 C CA . ALA A 1 1018 ? 36.656 -11.497 -25.28 1 83.26 1018 ALA A CA 1
ATOM 7936 C C . ALA A 1 1018 ? 37.182 -10.485 -26.293 1 83.26 1018 ALA A C 1
ATOM 7938 O O . ALA A 1 1018 ? 37.014 -9.276 -26.117 1 83.26 1018 ALA A O 1
ATOM 7939 N N . SER A 1 1019 ? 37.862 -11.012 -27.432 1 81.31 1019 SER A N 1
ATOM 7940 C CA . SER A 1 1019 ? 38.441 -10.138 -28.447 1 81.31 1019 SER A CA 1
ATOM 7941 C C . SER A 1 1019 ? 37.366 -9.301 -29.134 1 81.31 1019 SER A C 1
ATOM 7943 O O . SER A 1 1019 ? 37.58 -8.122 -29.421 1 81.31 1019 SER A O 1
ATOM 7945 N N . TRP A 1 1020 ? 36.206 -9.924 -29.307 1 87.46 1020 TRP A N 1
ATOM 7946 C CA . TRP A 1 1020 ? 35.089 -9.219 -29.926 1 87.46 1020 TRP A CA 1
ATOM 7947 C C . TRP A 1 1020 ? 34.52 -8.165 -28.982 1 87.46 1020 TRP A C 1
ATOM 7949 O O . TRP A 1 1020 ? 34.187 -7.056 -29.408 1 87.46 1020 TRP A O 1
ATOM 7959 N N . MET A 1 1021 ? 34.465 -8.526 -27.719 1 84.54 1021 MET A N 1
ATOM 7960 C CA . MET A 1 1021 ? 33.806 -7.675 -26.732 1 84.54 1021 MET A CA 1
ATOM 7961 C C . MET A 1 1021 ? 34.654 -6.447 -26.421 1 84.54 1021 MET A C 1
ATOM 7963 O O . MET A 1 1021 ? 34.128 -5.34 -26.289 1 84.54 1021 MET A O 1
ATOM 7967 N N . ARG A 1 1022 ? 35.923 -6.639 -26.424 1 76.11 1022 ARG A N 1
ATOM 7968 C CA . ARG A 1 1022 ? 36.835 -5.538 -26.133 1 76.11 1022 ARG A CA 1
ATOM 7969 C C . ARG A 1 1022 ? 36.78 -4.478 -27.227 1 76.11 1022 ARG A C 1
ATOM 7971 O O . ARG A 1 1022 ? 36.908 -3.284 -26.949 1 76.11 1022 ARG A O 1
ATOM 7978 N N . SER A 1 1023 ? 36.544 -5.269 -28.443 1 70.46 1023 SER A N 1
ATOM 7979 C CA . SER A 1 1023 ? 36.586 -4.381 -29.599 1 70.46 1023 SER A CA 1
ATOM 7980 C C . SER A 1 1023 ? 35.447 -3.368 -29.56 1 70.46 1023 SER A C 1
ATOM 7982 O O . SER A 1 1023 ? 35.522 -2.316 -30.199 1 70.46 1023 SER A O 1
ATOM 7984 N N . ILE A 1 1024 ? 34.553 -3.488 -28.627 1 76.85 1024 ILE A N 1
ATOM 7985 C CA . ILE A 1 1024 ? 33.403 -2.593 -28.55 1 76.85 1024 ILE A CA 1
ATOM 7986 C C . ILE A 1 1024 ? 33.191 -2.148 -27.105 1 76.85 1024 ILE A C 1
ATOM 7988 O O . ILE A 1 1024 ? 32.075 -1.793 -26.715 1 76.85 1024 ILE A O 1
ATOM 7992 N N . TYR A 1 1025 ? 34.425 -1.987 -25.909 1 75.67 1025 TYR A N 1
ATOM 7993 C CA . TYR A 1 1025 ? 34.532 -1.536 -24.526 1 75.67 1025 TYR A CA 1
ATOM 7994 C C . TYR A 1 1025 ? 33.567 -2.3 -23.627 1 75.67 1025 TYR A C 1
ATOM 7996 O O . TYR A 1 1025 ? 32.977 -1.726 -22.709 1 75.67 1025 TYR A O 1
ATOM 8004 N N . LEU A 1 1026 ? 33.083 -3.617 -24.102 1 85.13 1026 LEU A N 1
ATOM 8005 C CA . LEU A 1 1026 ? 32.317 -4.518 -23.248 1 85.13 1026 LEU A CA 1
ATOM 8006 C C . LEU A 1 1026 ? 33.231 -5.538 -22.576 1 85.13 1026 LEU A C 1
ATOM 8008 O O . LEU A 1 1026 ? 34.287 -5.881 -23.113 1 85.13 1026 LEU A O 1
ATOM 8012 N N . LYS A 1 1027 ? 32.877 -5.812 -21.369 1 83.36 1027 LYS A N 1
ATOM 8013 C CA . LYS A 1 1027 ? 33.676 -6.784 -20.63 1 83.36 1027 LYS A CA 1
ATOM 8014 C C . LYS A 1 1027 ? 33.36 -8.209 -21.075 1 83.36 1027 LYS A C 1
ATOM 8016 O O . LYS A 1 1027 ? 34.263 -9.037 -21.213 1 83.36 1027 LYS A O 1
ATOM 8021 N N . SER A 1 1028 ? 32.111 -8.528 -21.188 1 89.05 1028 SER A N 1
ATOM 8022 C CA . SER A 1 1028 ? 31.713 -9.871 -21.598 1 89.05 1028 SER A CA 1
ATOM 8023 C C . SER A 1 1028 ? 30.326 -9.867 -22.231 1 89.05 1028 SER A C 1
ATOM 8025 O O . SER A 1 1028 ? 29.554 -8.925 -22.042 1 89.05 1028 SER A O 1
ATOM 8027 N N . GLY A 1 1029 ? 30.102 -10.835 -23.068 1 91.77 1029 GLY A N 1
ATOM 8028 C CA . GLY A 1 1029 ? 28.81 -11.046 -23.703 1 91.77 1029 GLY A CA 1
ATOM 8029 C C . GLY A 1 1029 ? 28.45 -12.512 -23.85 1 91.77 1029 GLY A C 1
ATOM 8030 O O . GLY A 1 1029 ? 29.324 -13.351 -24.077 1 91.77 1029 GLY A O 1
ATOM 8031 N N . ARG A 1 1030 ? 27.198 -12.801 -23.722 1 93.86 1030 ARG A N 1
ATOM 8032 C CA . ARG A 1 1030 ? 26.704 -14.168 -23.85 1 93.86 1030 ARG A CA 1
ATOM 8033 C C . ARG A 1 1030 ? 25.354 -14.198 -24.56 1 93.86 1030 ARG A C 1
ATOM 8035 O O . ARG A 1 1030 ? 24.498 -13.347 -24.313 1 93.86 1030 ARG A O 1
ATOM 8042 N N . ILE A 1 1031 ? 25.173 -15.089 -25.519 1 95.05 1031 ILE A N 1
ATOM 8043 C CA . ILE A 1 1031 ? 23.891 -15.347 -26.165 1 95.05 1031 ILE A CA 1
ATOM 8044 C C . ILE A 1 1031 ? 23.43 -16.768 -25.85 1 95.05 1031 ILE A C 1
ATOM 8046 O O . ILE A 1 1031 ? 24.24 -17.698 -25.821 1 95.05 1031 ILE A O 1
ATOM 8050 N N . SER A 1 1032 ? 22.193 -16.906 -25.571 1 95.11 1032 SER A N 1
ATOM 8051 C CA . SER A 1 1032 ? 21.705 -18.241 -25.238 1 95.11 1032 SER A CA 1
ATOM 8052 C C . SER A 1 1032 ? 20.258 -18.427 -25.681 1 95.11 1032 SER A C 1
ATOM 8054 O O . SER A 1 1032 ? 19.534 -17.45 -25.882 1 95.11 1032 SER A O 1
ATOM 8056 N N . VAL A 1 1033 ? 19.843 -19.647 -25.958 1 96.29 1033 VAL A N 1
ATOM 8057 C CA . VAL A 1 1033 ? 18.47 -20.083 -26.192 1 96.29 1033 VAL A CA 1
ATOM 8058 C C . VAL A 1 1033 ? 18.099 -21.179 -25.195 1 96.29 1033 VAL A C 1
ATOM 8060 O O . VAL A 1 1033 ? 18.906 -22.068 -24.912 1 96.29 1033 VAL A O 1
ATOM 8063 N N . ALA A 1 1034 ? 16.93 -21.023 -24.6 1 95.05 1034 ALA A N 1
ATOM 8064 C CA . ALA A 1 1034 ? 16.483 -22.007 -23.616 1 95.05 1034 ALA A CA 1
ATOM 8065 C C . ALA A 1 1034 ? 15.008 -22.347 -23.812 1 95.05 1034 ALA A C 1
ATOM 8067 O O . ALA A 1 1034 ? 14.228 -21.511 -24.274 1 95.05 1034 ALA A O 1
ATOM 8068 N N . ALA A 1 1035 ? 14.639 -23.595 -23.518 1 93.98 1035 ALA A N 1
ATOM 8069 C CA . ALA A 1 1035 ? 13.257 -24.068 -23.555 1 93.98 1035 ALA A CA 1
ATOM 8070 C C . ALA A 1 1035 ? 12.868 -24.728 -22.236 1 93.98 1035 ALA A C 1
ATOM 8072 O O . ALA A 1 1035 ? 13.673 -25.44 -21.629 1 93.98 1035 ALA A O 1
ATOM 8073 N N . GLU A 1 1036 ? 11.62 -24.399 -21.817 1 92.27 1036 GLU A N 1
ATOM 8074 C CA . GLU A 1 1036 ? 11.096 -24.939 -20.566 1 92.27 1036 GLU A CA 1
ATOM 8075 C C . GLU A 1 1036 ? 9.867 -25.809 -20.812 1 92.27 1036 GLU A C 1
ATOM 8077 O O . GLU A 1 1036 ? 8.966 -25.422 -21.56 1 92.27 1036 GLU A O 1
ATOM 8082 N N . ASN A 1 1037 ? 9.742 -26.975 -20.144 1 91.94 1037 ASN A N 1
ATOM 8083 C CA . ASN A 1 1037 ? 8.603 -27.886 -20.191 1 91.94 1037 ASN A CA 1
ATOM 8084 C C . ASN A 1 1037 ? 8.274 -28.299 -21.623 1 91.94 1037 ASN A C 1
ATOM 8086 O O . ASN A 1 1037 ? 7.135 -28.155 -22.069 1 91.94 1037 ASN A O 1
ATOM 8090 N N . LEU A 1 1038 ? 9.186 -28.887 -22.261 1 91.93 1038 LEU A N 1
ATOM 8091 C CA . LEU A 1 1038 ? 9.046 -29.144 -23.69 1 91.93 1038 LEU A CA 1
ATOM 8092 C C . LEU A 1 1038 ? 8.074 -30.292 -23.943 1 91.93 1038 LEU A C 1
ATOM 8094 O O . LEU A 1 1038 ? 7.287 -30.246 -24.892 1 91.93 1038 LEU A O 1
ATOM 8098 N N . PHE A 1 1039 ? 8.214 -31.364 -23.094 1 91.71 1039 PHE A N 1
ATOM 8099 C CA . PHE A 1 1039 ? 7.241 -32.437 -23.257 1 91.71 1039 PHE A CA 1
ATOM 8100 C C . PHE A 1 1039 ? 7.114 -33.253 -21.976 1 91.71 1039 PHE A C 1
ATOM 8102 O O . PHE A 1 1039 ? 7.969 -33.167 -21.092 1 91.71 1039 PHE A O 1
ATOM 8109 N N . LEU A 1 1040 ? 6.063 -33.954 -21.859 1 93.97 1040 LEU A N 1
ATOM 8110 C CA . LEU A 1 1040 ? 5.74 -34.869 -20.77 1 93.97 1040 LEU A CA 1
ATOM 8111 C C . LEU A 1 1040 ? 5.304 -36.226 -21.311 1 93.97 1040 LEU A C 1
ATOM 8113 O O . LEU A 1 1040 ? 4.412 -36.304 -22.159 1 93.97 1040 LEU A O 1
ATOM 8117 N N . VAL A 1 1041 ? 6.003 -37.265 -20.891 1 95.4 1041 VAL A N 1
ATOM 8118 C CA . VAL A 1 1041 ? 5.615 -38.632 -21.22 1 95.4 1041 VAL A CA 1
ATOM 8119 C C . VAL A 1 1041 ? 4.973 -39.294 -20.003 1 95.4 1041 VAL A C 1
ATOM 8121 O O . VAL A 1 1041 ? 5.569 -39.333 -18.923 1 95.4 1041 VAL A O 1
ATOM 8124 N N . SER A 1 1042 ? 3.771 -39.682 -20.14 1 94.58 1042 SER A N 1
ATOM 8125 C CA . SER A 1 1042 ? 3.037 -40.373 -19.085 1 94.58 1042 SER A CA 1
ATOM 8126 C C . SER A 1 1042 ? 2.223 -41.534 -19.646 1 94.58 1042 SER A C 1
ATOM 8128 O O . SER A 1 1042 ? 2.269 -41.807 -20.847 1 94.58 1042 SER A O 1
ATOM 8130 N N . ALA A 1 1043 ? 1.526 -42.224 -18.787 1 94.72 1043 ALA A N 1
ATOM 8131 C CA . ALA A 1 1043 ? 0.809 -43.437 -19.173 1 94.72 1043 ALA A CA 1
ATOM 8132 C C . ALA A 1 1043 ? -0.356 -43.113 -20.103 1 94.72 1043 ALA A C 1
ATOM 8134 O O . ALA A 1 1043 ? -0.788 -43.963 -20.886 1 94.72 1043 ALA A O 1
ATOM 8135 N N . ARG A 1 1044 ? -0.872 -41.915 -20.071 1 93.13 1044 ARG A N 1
ATOM 8136 C CA . ARG A 1 1044 ? -1.97 -41.509 -20.942 1 93.13 1044 ARG A CA 1
ATOM 8137 C C . ARG A 1 1044 ? -1.75 -40.099 -21.479 1 93.13 1044 ARG A C 1
ATOM 8139 O O . ARG A 1 1044 ? -1.384 -39.193 -20.727 1 93.13 1044 ARG A O 1
ATOM 8146 N N . LYS A 1 1045 ? -2.071 -40.036 -22.747 1 91.59 1045 LYS A N 1
ATOM 8147 C CA . LYS A 1 1045 ? -1.986 -38.712 -23.356 1 91.59 1045 LYS A CA 1
ATOM 8148 C C . LYS A 1 1045 ? -2.999 -37.755 -22.735 1 91.59 1045 LYS A C 1
ATOM 8150 O O . LYS A 1 1045 ? -4.176 -38.094 -22.595 1 91.59 1045 LYS A O 1
ATOM 8155 N N . GLY A 1 1046 ? -2.555 -36.619 -22.334 1 89.52 1046 GLY A N 1
ATOM 8156 C CA . GLY A 1 1046 ? -3.433 -35.607 -21.769 1 89.52 1046 GLY A CA 1
ATOM 8157 C C . GLY A 1 1046 ? -3.402 -35.57 -20.252 1 89.52 1046 GLY A C 1
ATOM 8158 O O . GLY A 1 1046 ? -3.925 -34.637 -19.639 1 89.52 1046 GLY A O 1
ATOM 8159 N N . MET A 1 1047 ? -2.767 -36.546 -19.672 1 91.57 1047 MET A N 1
ATOM 8160 C CA . MET A 1 1047 ? -2.717 -36.629 -18.215 1 91.57 1047 MET A CA 1
ATOM 8161 C C . MET A 1 1047 ? -1.358 -36.179 -17.69 1 91.57 1047 MET A C 1
ATOM 8163 O O . MET A 1 1047 ? -0.32 -36.583 -18.216 1 91.57 1047 MET A O 1
ATOM 8167 N N . ASN A 1 1048 ? -1.367 -35.323 -16.773 1 91.99 1048 ASN A N 1
ATOM 8168 C CA . ASN A 1 1048 ? -0.159 -34.936 -16.051 1 91.99 1048 ASN A CA 1
ATOM 8169 C C . ASN A 1 1048 ? -0.176 -35.452 -14.615 1 91.99 1048 ASN A C 1
ATOM 8171 O O . ASN A 1 1048 ? -0.788 -34.839 -13.738 1 91.99 1048 ASN A O 1
ATOM 8175 N N . PRO A 1 1049 ? 0.443 -36.514 -14.296 1 92.84 1049 PRO A N 1
ATOM 8176 C CA . PRO A 1 1049 ? 0.418 -37.086 -12.948 1 92.84 1049 PRO A CA 1
ATOM 8177 C C . PRO A 1 1049 ? 1.278 -36.303 -11.959 1 92.84 1049 PRO A C 1
ATOM 8179 O O . PRO A 1 1049 ? 1.205 -36.538 -10.75 1 92.84 1049 PRO A O 1
ATOM 8182 N N . MET A 1 1050 ? 2.041 -35.318 -12.412 1 90.99 1050 MET A N 1
ATOM 8183 C CA . MET A 1 1050 ? 2.951 -34.578 -11.542 1 90.99 1050 MET A CA 1
ATOM 8184 C C . MET A 1 1050 ? 2.296 -33.298 -11.032 1 90.99 1050 MET A C 1
ATOM 8186 O O . MET A 1 1050 ? 2.947 -32.48 -10.38 1 90.99 1050 MET A O 1
ATOM 8190 N N . GLY A 1 1051 ? 1.062 -33.141 -11.267 1 87.58 1051 GLY A N 1
ATOM 8191 C CA . GLY A 1 1051 ? 0.409 -31.879 -10.956 1 87.58 1051 GLY A CA 1
ATOM 8192 C C . GLY A 1 1051 ? -0.149 -31.828 -9.546 1 87.58 1051 GLY A C 1
ATOM 8193 O O . GLY A 1 1051 ? -0.411 -30.747 -9.016 1 87.58 1051 GLY A O 1
ATOM 8194 N N . GLN A 1 1052 ? -0.382 -32.931 -8.873 1 89.36 1052 GLN A N 1
ATOM 8195 C CA . GLN A 1 1052 ? -0.96 -32.961 -7.533 1 89.36 1052 GLN A CA 1
ATOM 8196 C C . GLN A 1 1052 ? -0.365 -34.095 -6.703 1 89.36 1052 GLN A C 1
ATOM 8198 O O . GLN A 1 1052 ? -0.149 -35.197 -7.212 1 89.36 1052 GLN A O 1
ATOM 8203 N N . TYR A 1 1053 ? -0.256 -33.839 -5.451 1 90.56 1053 TYR A N 1
ATOM 8204 C CA . TYR A 1 1053 ? 0.281 -34.86 -4.559 1 90.56 1053 TYR A CA 1
ATOM 8205 C C . TYR A 1 1053 ? -0.751 -35.951 -4.297 1 90.56 1053 TYR A C 1
ATOM 8207 O O . TYR A 1 1053 ? -0.395 -37.114 -4.094 1 90.56 1053 TYR A O 1
ATOM 8215 N N . SER A 1 1054 ? -2.011 -35.566 -4.349 1 90.57 1054 SER A N 1
ATOM 8216 C CA . SER A 1 1054 ? -3.081 -36.498 -4.007 1 90.57 1054 SER A CA 1
ATOM 8217 C C . SER A 1 1054 ? -3.302 -37.517 -5.12 1 90.57 1054 SER A C 1
ATOM 8219 O O . SER A 1 1054 ? -3.983 -38.525 -4.92 1 90.57 1054 SER A O 1
ATOM 8221 N N . GLY A 1 1055 ? -2.741 -37.28 -6.255 1 93.16 1055 GLY A N 1
ATOM 8222 C CA . GLY A 1 1055 ? -2.912 -38.185 -7.38 1 93.16 1055 GLY A CA 1
ATOM 8223 C C . GLY A 1 1055 ? -4.262 -38.047 -8.057 1 93.16 1055 GLY A C 1
ATOM 8224 O O . GLY A 1 1055 ? -4.652 -38.901 -8.857 1 93.16 1055 GLY A O 1
ATOM 8225 N N . VAL A 1 1056 ? -4.977 -37.038 -7.687 1 91.97 1056 VAL A N 1
ATOM 8226 C CA . VAL A 1 1056 ? -6.269 -36.775 -8.312 1 91.97 1056 VAL A CA 1
ATOM 8227 C C . VAL A 1 1056 ? -6.229 -35.43 -9.034 1 91.97 1056 VAL A C 1
ATOM 8229 O O . VAL A 1 1056 ? -6.666 -34.413 -8.49 1 91.97 1056 VAL A O 1
ATOM 8232 N N . PRO A 1 1057 ? -5.687 -35.503 -10.185 1 82.36 1057 PRO A N 1
ATOM 8233 C CA . PRO A 1 1057 ? -5.673 -34.218 -10.888 1 82.36 1057 PRO A CA 1
ATOM 8234 C C . PRO A 1 1057 ? -7.065 -33.605 -11.024 1 82.36 1057 PRO A C 1
ATOM 8236 O O . PRO A 1 1057 ? -8.045 -34.328 -11.219 1 82.36 1057 PRO A O 1
ATOM 8239 N N . GLY A 1 1058 ? -7.166 -32.368 -10.529 1 69.37 1058 GLY A N 1
ATOM 8240 C CA . GLY A 1 1058 ? -8.443 -31.68 -10.627 1 69.37 1058 GLY A CA 1
ATOM 8241 C C . GLY A 1 1058 ? -8.972 -31.601 -12.047 1 69.37 1058 GLY A C 1
ATOM 8242 O O . GLY A 1 1058 ? -8.318 -32.063 -12.985 1 69.37 1058 GLY A O 1
ATOM 8243 N N . ALA A 1 1059 ? -10.286 -31.115 -12.051 1 65.62 1059 ALA A N 1
ATOM 8244 C CA . ALA A 1 1059 ? -10.884 -30.837 -13.354 1 65.62 1059 ALA A CA 1
ATOM 8245 C C . ALA A 1 1059 ? -9.936 -30.022 -14.23 1 65.62 1059 ALA A C 1
ATOM 8247 O O . ALA A 1 1059 ? -8.957 -29.458 -13.738 1 65.62 1059 ALA A O 1
ATOM 8248 N N . ALA A 1 1060 ? -10.201 -29.953 -15.428 1 78.56 1060 ALA A N 1
ATOM 8249 C CA . ALA A 1 1060 ? -9.368 -29.259 -16.407 1 78.56 1060 ALA A CA 1
ATOM 8250 C C . ALA A 1 1060 ? -8.992 -27.864 -15.916 1 78.56 1060 ALA A C 1
ATOM 8252 O O . ALA A 1 1060 ? -9.808 -27.175 -15.299 1 78.56 1060 ALA A O 1
ATOM 8253 N N . GLY A 1 1061 ? -7.761 -27.601 -15.828 1 85.39 1061 GLY A N 1
ATOM 8254 C CA . GLY A 1 1061 ? -7.256 -26.299 -15.424 1 85.39 1061 GLY A CA 1
ATOM 8255 C C . GLY A 1 1061 ? -6.172 -25.768 -16.343 1 85.39 1061 GLY A C 1
ATOM 8256 O O . GLY A 1 1061 ? -5.869 -26.377 -17.372 1 85.39 1061 GLY A O 1
ATOM 8257 N N . TYR A 1 1062 ? -5.725 -24.646 -16.009 1 88.79 1062 TYR A N 1
ATOM 8258 C CA . TYR A 1 1062 ? -4.629 -24.024 -16.744 1 88.79 1062 TYR A CA 1
ATOM 8259 C C . TYR A 1 1062 ? -3.401 -24.925 -16.757 1 88.79 1062 TYR A C 1
ATOM 8261 O O . TYR A 1 1062 ? -2.65 -24.977 -15.78 1 88.79 1062 TYR A O 1
ATOM 8269 N N . ALA A 1 1063 ? -3.161 -25.619 -17.783 1 88.93 1063 ALA A N 1
ATOM 8270 C CA . ALA A 1 1063 ? -2.053 -26.565 -17.892 1 88.93 1063 ALA A CA 1
ATOM 8271 C C . ALA A 1 1063 ? -0.713 -25.837 -17.949 1 88.93 1063 ALA A C 1
ATOM 8273 O O . ALA A 1 1063 ? -0.667 -24.628 -18.192 1 88.93 1063 ALA A O 1
ATOM 8274 N N . TYR A 1 1064 ? 0.285 -26.574 -17.742 1 89.53 1064 TYR A N 1
ATOM 8275 C CA . TYR A 1 1064 ? 1.608 -25.961 -17.778 1 89.53 1064 TYR A CA 1
ATOM 8276 C C . TYR A 1 1064 ? 1.914 -25.404 -19.163 1 89.53 1064 TYR A C 1
ATOM 8278 O O . TYR A 1 1064 ? 1.402 -25.905 -20.167 1 89.53 1064 TYR A O 1
ATOM 8286 N N . ASN A 1 1065 ? 2.724 -24.475 -19.269 1 91.35 1065 ASN A N 1
ATOM 8287 C CA . ASN A 1 1065 ? 3.081 -23.852 -20.539 1 91.35 1065 ASN A CA 1
ATOM 8288 C C . ASN A 1 1065 ? 4.465 -24.291 -21.009 1 91.35 1065 ASN A C 1
ATOM 8290 O O . ASN A 1 1065 ? 5.335 -24.598 -20.191 1 91.35 1065 ASN A O 1
ATOM 8294 N N . ARG A 1 1066 ? 4.639 -24.359 -22.241 1 92.92 1066 ARG A N 1
ATOM 8295 C CA . ARG A 1 1066 ? 5.927 -24.495 -22.913 1 92.92 1066 ARG A CA 1
ATOM 8296 C C . ARG A 1 1066 ? 6.468 -23.134 -23.34 1 92.92 1066 ARG A C 1
ATOM 8298 O O . ARG A 1 1066 ? 5.783 -22.376 -24.029 1 92.92 1066 ARG A O 1
ATOM 8305 N N . THR A 1 1067 ? 7.628 -22.875 -22.897 1 93.03 1067 THR A N 1
ATOM 8306 C CA . THR A 1 1067 ? 8.201 -21.567 -23.192 1 93.03 1067 THR A CA 1
ATOM 8307 C C . THR A 1 1067 ? 9.563 -21.713 -23.864 1 93.03 1067 THR A C 1
ATOM 8309 O O . THR A 1 1067 ? 10.382 -22.535 -23.448 1 93.03 1067 THR A O 1
ATOM 8312 N N . VAL A 1 1068 ? 9.851 -20.952 -24.879 1 95.42 1068 VAL A N 1
ATOM 8313 C CA . VAL A 1 1068 ? 11.144 -20.852 -25.549 1 95.42 1068 VAL A CA 1
ATOM 8314 C C . VAL A 1 1068 ? 11.622 -19.402 -25.536 1 95.42 1068 VAL A C 1
ATOM 8316 O O . VAL A 1 1068 ? 10.884 -18.495 -25.926 1 95.42 1068 VAL A O 1
ATOM 8319 N N . THR A 1 1069 ? 12.814 -19.224 -25.105 1 95.86 1069 THR A N 1
ATOM 8320 C CA . THR A 1 1069 ? 13.302 -17.858 -24.947 1 95.86 1069 THR A CA 1
ATOM 8321 C C . THR A 1 1069 ? 14.719 -17.723 -25.497 1 95.86 1069 THR A C 1
ATOM 8323 O O . THR A 1 1069 ? 15.531 -18.642 -25.368 1 95.86 1069 THR A O 1
ATOM 8326 N N . ALA A 1 1070 ? 15.02 -16.545 -26.059 1 97.09 1070 ALA A N 1
ATOM 8327 C CA . ALA A 1 1070 ? 16.367 -16.123 -26.434 1 97.09 1070 ALA A CA 1
ATOM 8328 C C . ALA A 1 1070 ? 16.858 -14.993 -25.533 1 97.09 1070 ALA A C 1
ATOM 8330 O O . ALA A 1 1070 ? 16.106 -14.066 -25.224 1 97.09 1070 ALA A O 1
ATOM 8331 N N . THR A 1 1071 ? 18.092 -15.171 -25.075 1 96.1 1071 THR A N 1
ATOM 8332 C CA . THR A 1 1071 ? 18.601 -14.203 -24.11 1 96.1 1071 THR A CA 1
ATOM 8333 C C . THR A 1 1071 ? 19.933 -13.623 -24.577 1 96.1 1071 THR A C 1
ATOM 8335 O O . THR A 1 1071 ? 20.778 -14.345 -25.11 1 96.1 1071 THR A O 1
ATOM 8338 N N . LEU A 1 1072 ? 20.135 -12.367 -24.497 1 96.1 1072 LEU A N 1
ATOM 8339 C CA . LEU A 1 1072 ? 21.38 -11.632 -24.688 1 96.1 1072 LEU A CA 1
ATOM 8340 C C . LEU A 1 1072 ? 21.822 -10.965 -23.39 1 96.1 1072 LEU A C 1
ATOM 8342 O O . LEU A 1 1072 ? 21.033 -10.273 -22.742 1 96.1 1072 LEU A O 1
ATOM 8346 N N . SER A 1 1073 ? 23.025 -11.283 -22.978 1 94.38 1073 SER A N 1
ATOM 8347 C CA . SER A 1 1073 ? 23.599 -10.68 -21.779 1 94.38 1073 SER A CA 1
ATOM 8348 C C . SER A 1 1073 ? 24.877 -9.914 -22.103 1 94.38 1073 SER A C 1
ATOM 8350 O O . SER A 1 1073 ? 25.806 -10.468 -22.694 1 94.38 1073 SER A O 1
ATOM 8352 N N . LEU A 1 1074 ? 24.945 -8.687 -21.709 1 94.09 1074 LEU A N 1
ATOM 8353 C CA . LEU A 1 1074 ? 26.098 -7.821 -21.928 1 94.09 1074 LEU A CA 1
ATOM 8354 C C . LEU A 1 1074 ? 26.607 -7.25 -20.609 1 94.09 1074 LEU A C 1
ATOM 8356 O O . LEU A 1 1074 ? 25.832 -6.693 -19.828 1 94.09 1074 LEU A O 1
ATOM 8360 N N . THR A 1 1075 ? 27.877 -7.428 -20.357 1 91.31 1075 THR A N 1
ATOM 8361 C CA . THR A 1 1075 ? 28.5 -6.867 -19.164 1 91.31 1075 THR A CA 1
ATOM 8362 C C . THR A 1 1075 ? 29.44 -5.722 -19.532 1 91.31 1075 THR A C 1
ATOM 8364 O O . THR A 1 1075 ? 30.212 -5.829 -20.487 1 91.31 1075 THR A O 1
ATOM 8367 N N . PHE A 1 1076 ? 29.515 -4.727 -18.826 1 89.07 1076 PHE A N 1
ATOM 8368 C CA . PHE A 1 1076 ? 30.353 -3.568 -19.108 1 89.07 1076 PHE A CA 1
ATOM 8369 C C . PHE A 1 1076 ? 30.812 -2.905 -17.815 1 89.07 1076 PHE A C 1
ATOM 8371 O O . PHE A 1 1076 ? 30.189 -3.08 -16.766 1 89.07 1076 PHE A O 1
ATOM 8378 N N . MET B 1 1 ? 81.277 -8.065 -37.046 1 22.63 1 MET B N 1
ATOM 8379 C CA . MET B 1 1 ? 81.154 -8.406 -35.632 1 22.63 1 MET B CA 1
ATOM 8380 C C . MET B 1 1 ? 80.99 -7.15 -34.782 1 22.63 1 MET B C 1
ATOM 8382 O O . MET B 1 1 ? 80.383 -7.196 -33.71 1 22.63 1 MET B O 1
ATOM 8386 N N . LYS B 1 2 ? 81.83 -6.06 -35.094 1 24.66 2 LYS B N 1
ATOM 8387 C CA . LYS B 1 2 ? 81.908 -4.777 -34.402 1 24.66 2 LYS B CA 1
ATOM 8388 C C . LYS B 1 2 ? 80.608 -3.991 -34.551 1 24.66 2 LYS B C 1
ATOM 8390 O O . LYS B 1 2 ? 80.276 -3.163 -33.701 1 24.66 2 LYS B O 1
ATOM 8395 N N . ARG B 1 3 ? 80.227 -3.986 -35.803 1 25.74 3 ARG B N 1
ATOM 8396 C CA . ARG B 1 3 ? 79.172 -3.061 -36.202 1 25.74 3 ARG B CA 1
ATOM 8397 C C . ARG B 1 3 ? 77.87 -3.364 -35.467 1 25.74 3 ARG B C 1
ATOM 8399 O O . ARG B 1 3 ? 77.06 -2.465 -35.233 1 25.74 3 ARG B O 1
ATOM 8406 N N . LYS B 1 4 ? 77.605 -4.67 -35.625 1 28.03 4 LYS B N 1
ATOM 8407 C CA . LYS B 1 4 ? 76.306 -5.156 -35.168 1 28.03 4 LYS B CA 1
ATOM 8408 C C . LYS B 1 4 ? 76.136 -4.941 -33.667 1 28.03 4 LYS B C 1
ATOM 8410 O O . LYS B 1 4 ? 75.011 -4.899 -33.164 1 28.03 4 LYS B O 1
ATOM 8415 N N . ILE B 1 5 ? 77.355 -5.039 -32.994 1 31.02 5 ILE B N 1
ATOM 8416 C CA . ILE B 1 5 ? 77.413 -5.046 -31.536 1 31.02 5 ILE B CA 1
ATOM 8417 C C . ILE B 1 5 ? 77.057 -3.662 -30.999 1 31.02 5 ILE B C 1
ATOM 8419 O O . ILE B 1 5 ? 76.508 -3.538 -29.901 1 31.02 5 ILE B O 1
ATOM 8423 N N . THR B 1 6 ? 77.296 -2.551 -31.784 1 31.09 6 THR B N 1
ATOM 8424 C CA . THR B 1 6 ? 77.15 -1.158 -31.378 1 31.09 6 THR B CA 1
ATOM 8425 C C . THR B 1 6 ? 75.677 -0.796 -31.207 1 31.09 6 THR B C 1
ATOM 8427 O O . THR B 1 6 ? 75.314 -0.07 -30.279 1 31.09 6 THR B O 1
ATOM 8430 N N . LEU B 1 7 ? 74.847 -1.224 -32.206 1 30.49 7 LEU B N 1
ATOM 8431 C CA . LEU B 1 7 ? 73.481 -0.71 -32.232 1 30.49 7 LEU B CA 1
ATOM 8432 C C . LEU B 1 7 ? 72.691 -1.207 -31.026 1 30.49 7 LEU B C 1
ATOM 8434 O O . LEU B 1 7 ? 71.759 -0.54 -30.571 1 30.49 7 LEU B O 1
ATOM 8438 N N . LEU B 1 8 ? 72.932 -2.526 -30.624 1 30.79 8 LEU B N 1
ATOM 8439 C CA . LEU B 1 8 ? 72.189 -3.134 -29.526 1 30.79 8 LEU B CA 1
ATOM 8440 C C . LEU B 1 8 ? 72.424 -2.374 -28.224 1 30.79 8 LEU B C 1
ATOM 8442 O O . LEU B 1 8 ? 71.522 -2.269 -27.39 1 30.79 8 LEU B O 1
ATOM 8446 N N . LEU B 1 9 ? 73.653 -1.706 -28.014 1 29.85 9 LEU B N 1
ATOM 8447 C CA . LEU B 1 9 ? 74.149 -0.991 -26.843 1 29.85 9 LEU B CA 1
ATOM 8448 C C . LEU B 1 9 ? 73.312 0.254 -26.57 1 29.85 9 LEU B C 1
ATOM 8450 O O . LEU B 1 9 ? 73.181 0.679 -25.42 1 29.85 9 LEU B O 1
ATOM 8454 N N . VAL B 1 10 ? 72.86 0.975 -27.647 1 30.6 10 VAL B N 1
ATOM 8455 C CA . VAL B 1 10 ? 72.284 2.302 -27.452 1 30.6 10 VAL B CA 1
ATOM 8456 C C . VAL B 1 10 ? 70.933 2.181 -26.752 1 30.6 10 VAL B C 1
ATOM 8458 O O . VAL B 1 10 ? 70.552 3.053 -25.967 1 30.6 10 VAL B O 1
ATOM 8461 N N . SER B 1 11 ? 70.089 1.203 -27.113 1 28.08 11 SER B N 1
ATOM 8462 C CA . SER B 1 11 ? 68.714 1.219 -26.625 1 28.08 11 SER B CA 1
ATOM 8463 C C . SER B 1 11 ? 68.664 1.056 -25.109 1 28.08 11 SER B C 1
ATOM 8465 O O . SER B 1 11 ? 67.609 1.229 -24.496 1 28.08 11 SER B O 1
ATOM 8467 N N . LEU B 1 12 ? 69.574 0.213 -24.529 1 29.34 12 LEU B N 1
ATOM 8468 C CA . LEU B 1 12 ? 69.599 -0.046 -23.094 1 29.34 12 LEU B CA 1
ATOM 8469 C C . LEU B 1 12 ? 69.808 1.247 -22.312 1 29.34 12 LEU B C 1
ATOM 8471 O O . LEU B 1 12 ? 69.562 1.293 -21.104 1 29.34 12 LEU B O 1
ATOM 8475 N N . PHE B 1 13 ? 70.597 2.166 -22.894 1 26.72 13 PHE B N 1
ATOM 8476 C CA . PHE B 1 13 ? 71.083 3.297 -22.111 1 26.72 13 PHE B CA 1
ATOM 8477 C C . PHE B 1 13 ? 69.936 4.229 -21.737 1 26.72 13 PHE B C 1
ATOM 8479 O O . PHE B 1 13 ? 70.124 5.175 -20.97 1 26.72 13 PHE B O 1
ATOM 8486 N N . LEU B 1 14 ? 69.002 4.461 -22.679 1 26.93 14 LEU B N 1
ATOM 8487 C CA . LEU B 1 14 ? 68.34 5.729 -22.389 1 26.93 14 LEU B CA 1
ATOM 8488 C C . LEU B 1 14 ? 67.4 5.591 -21.197 1 26.93 14 LEU B C 1
ATOM 8490 O O . LEU B 1 14 ? 66.588 6.482 -20.935 1 26.93 14 LEU B O 1
ATOM 8494 N N . MET B 1 15 ? 67.139 4.404 -20.64 1 26.68 15 MET B N 1
ATOM 8495 C CA . MET B 1 15 ? 66.222 4.198 -19.522 1 26.68 15 MET B CA 1
ATOM 8496 C C . MET B 1 15 ? 66.74 4.881 -18.261 1 26.68 15 MET B C 1
ATOM 8498 O O . MET B 1 15 ? 66.194 4.685 -17.174 1 26.68 15 MET B O 1
ATOM 8502 N N . VAL B 1 16 ? 68.003 5.266 -18.227 1 29.72 16 VAL B N 1
ATOM 8503 C CA . VAL B 1 16 ? 68.61 5.661 -16.96 1 29.72 16 VAL B CA 1
ATOM 8504 C C . VAL B 1 16 ? 67.943 6.934 -16.442 1 29.72 16 VAL B C 1
ATOM 8506 O O . VAL B 1 16 ? 68.401 7.528 -15.464 1 29.72 16 VAL B O 1
ATOM 8509 N N . GLY B 1 17 ? 67.08 7.57 -17.302 1 24.99 17 GLY B N 1
ATOM 8510 C CA . GLY B 1 17 ? 67.167 8.965 -16.902 1 24.99 17 GLY B CA 1
ATOM 8511 C C . GLY B 1 17 ? 66.895 9.18 -15.425 1 24.99 17 GLY B C 1
ATOM 8512 O O . GLY B 1 17 ? 66.565 8.236 -14.706 1 24.99 17 GLY B O 1
ATOM 8513 N N . THR B 1 18 ? 66.198 10.342 -15.103 1 27.24 18 THR B N 1
ATOM 8514 C CA . THR B 1 18 ? 66.247 11.384 -14.084 1 27.24 18 THR B CA 1
ATOM 8515 C C . THR B 1 18 ? 65.578 10.912 -12.796 1 27.24 18 THR B C 1
ATOM 8517 O O . THR B 1 18 ? 64.382 10.614 -12.785 1 27.24 18 THR B O 1
ATOM 8520 N N . ALA B 1 19 ? 66.225 10.054 -12.08 1 31.59 19 ALA B N 1
ATOM 8521 C CA . ALA B 1 19 ? 65.916 9.945 -10.656 1 31.59 19 ALA B CA 1
ATOM 8522 C C . ALA B 1 19 ? 65.722 11.324 -10.031 1 31.59 19 ALA B C 1
ATOM 8524 O O . ALA B 1 19 ? 66.695 11.99 -9.668 1 31.59 19 ALA B O 1
ATOM 8525 N N . LEU B 1 20 ? 65.079 12.194 -10.737 1 31.03 20 LEU B N 1
ATOM 8526 C CA . LEU B 1 20 ? 64.889 13.456 -10.031 1 31.03 20 LEU B CA 1
ATOM 8527 C C . LEU B 1 20 ? 64.377 13.215 -8.615 1 31.03 20 LEU B C 1
ATOM 8529 O O . LEU B 1 20 ? 63.614 12.275 -8.378 1 31.03 20 LEU B O 1
ATOM 8533 N N . ALA B 1 21 ? 65.163 13.68 -7.662 1 37.8 21 ALA B N 1
ATOM 8534 C CA . ALA B 1 21 ? 65.079 13.744 -6.205 1 37.8 21 ALA B CA 1
ATOM 8535 C C . ALA B 1 21 ? 63.653 14.044 -5.751 1 37.8 21 ALA B C 1
ATOM 8537 O O . ALA B 1 21 ? 63.051 15.03 -6.184 1 37.8 21 ALA B O 1
ATOM 8538 N N . GLN B 1 22 ? 62.967 13.063 -5.523 1 48.14 22 GLN B N 1
ATOM 8539 C CA . GLN B 1 22 ? 61.673 13.199 -4.863 1 48.14 22 GLN B CA 1
ATOM 8540 C C . GLN B 1 22 ? 61.77 14.111 -3.643 1 48.14 22 GLN B C 1
ATOM 8542 O O . GLN B 1 22 ? 62.688 13.975 -2.832 1 48.14 22 GLN B O 1
ATOM 8547 N N . LYS B 1 23 ? 61.405 15.3 -3.764 1 62.15 23 LYS B N 1
ATOM 8548 C CA . LYS B 1 23 ? 61.444 16.271 -2.675 1 62.15 23 LYS B CA 1
ATOM 8549 C C . LYS B 1 23 ? 60.342 15.999 -1.656 1 62.15 23 LYS B C 1
ATOM 8551 O O . LYS B 1 23 ? 59.186 15.784 -2.026 1 62.15 23 LYS B O 1
ATOM 8556 N N . ASN B 1 24 ? 60.725 15.79 -0.526 1 72.09 24 ASN B N 1
ATOM 8557 C CA . ASN B 1 24 ? 59.782 15.647 0.578 1 72.09 24 ASN B CA 1
ATOM 8558 C C . ASN B 1 24 ? 59.061 16.96 0.872 1 72.09 24 ASN B C 1
ATOM 8560 O O . ASN B 1 24 ? 59.702 17.987 1.101 1 72.09 24 ASN B O 1
ATOM 8564 N N . VAL B 1 25 ? 57.846 16.985 0.602 1 78 25 VAL B N 1
ATOM 8565 C CA . VAL B 1 25 ? 57.04 18.159 0.921 1 78 25 VAL B CA 1
ATOM 8566 C C . VAL B 1 25 ? 56.274 17.922 2.22 1 78 25 VAL B C 1
ATOM 8568 O O . VAL B 1 25 ? 55.608 16.896 2.377 1 78 25 VAL B O 1
ATOM 8571 N N . SER B 1 26 ? 56.588 18.79 3.206 1 82.77 26 SER B N 1
ATOM 8572 C CA . SER B 1 26 ? 55.898 18.718 4.49 1 82.77 26 SER B CA 1
ATOM 8573 C C . SER B 1 26 ? 55.451 20.099 4.956 1 82.77 26 SER B C 1
ATOM 8575 O O . SER B 1 26 ? 56.035 21.112 4.564 1 82.77 26 SER B O 1
ATOM 8577 N N . GLY B 1 27 ? 54.411 20.195 5.57 1 81.96 27 GLY B N 1
ATOM 8578 C CA . GLY B 1 27 ? 53.933 21.461 6.103 1 81.96 27 GLY B CA 1
ATOM 8579 C C . GLY B 1 27 ? 52.687 21.316 6.957 1 81.96 27 GLY B C 1
ATOM 8580 O O . GLY B 1 27 ? 52.275 20.2 7.279 1 81.96 27 GLY B O 1
ATOM 8581 N N . THR B 1 28 ? 52.271 22.462 7.515 1 82.47 28 THR B N 1
ATOM 8582 C CA . THR B 1 28 ? 51.045 22.571 8.298 1 82.47 28 THR B CA 1
ATOM 8583 C C . THR B 1 28 ? 50.029 23.464 7.59 1 82.47 28 THR B C 1
ATOM 8585 O O . THR B 1 28 ? 50.374 24.545 7.108 1 82.47 28 THR B O 1
ATOM 8588 N N . VAL B 1 29 ? 48.911 22.911 7.376 1 81.57 29 VAL B N 1
ATOM 8589 C CA . VAL B 1 29 ? 47.831 23.697 6.788 1 81.57 29 VAL B CA 1
ATOM 8590 C C . VAL B 1 29 ? 46.947 24.269 7.894 1 81.57 29 VAL B C 1
ATOM 8592 O O . VAL B 1 29 ? 46.418 23.525 8.722 1 81.57 29 VAL B O 1
ATOM 8595 N N . ILE B 1 30 ? 46.846 25.579 7.911 1 77.76 30 ILE B N 1
ATOM 8596 C CA . ILE B 1 30 ? 46.045 26.244 8.933 1 77.76 30 ILE B CA 1
ATOM 8597 C C . ILE B 1 30 ? 44.992 27.128 8.27 1 77.76 30 ILE B C 1
ATOM 8599 O O . ILE B 1 30 ? 45.155 27.54 7.119 1 77.76 30 ILE B O 1
ATOM 8603 N N . SER B 1 31 ? 43.91 27.354 8.889 1 71.14 31 SER B N 1
ATOM 8604 C CA . SER B 1 31 ? 42.864 28.271 8.447 1 71.14 31 SER B CA 1
ATOM 8605 C C . SER B 1 31 ? 43.267 29.723 8.681 1 71.14 31 SER B C 1
ATOM 8607 O O . SER B 1 31 ? 43.834 30.055 9.724 1 71.14 31 SER B O 1
ATOM 8609 N N . SER B 1 32 ? 43.048 30.525 7.612 1 69.26 32 SER B N 1
ATOM 8610 C CA . SER B 1 32 ? 43.371 31.941 7.753 1 69.26 32 SER B CA 1
ATOM 8611 C C . SER B 1 32 ? 42.473 32.613 8.787 1 69.26 32 SER B C 1
ATOM 8613 O O . SER B 1 32 ? 42.859 33.612 9.396 1 69.26 32 SER B O 1
ATOM 8615 N N . ASP B 1 33 ? 41.304 32.075 8.937 1 58.04 33 ASP B N 1
ATOM 8616 C CA . ASP B 1 33 ? 40.305 32.732 9.775 1 58.04 33 ASP B CA 1
ATOM 8617 C C . ASP B 1 33 ? 40.615 32.533 11.256 1 58.04 33 ASP B C 1
ATOM 8619 O O . ASP B 1 33 ? 40.508 33.471 12.05 1 58.04 33 ASP B O 1
ATOM 8623 N N . ASP B 1 34 ? 40.971 31.27 11.678 1 58.4 34 ASP B N 1
ATOM 8624 C CA . ASP B 1 34 ? 41.152 31.05 13.11 1 58.4 34 ASP B CA 1
ATOM 8625 C C . ASP B 1 34 ? 42.549 30.513 13.412 1 58.4 34 ASP B C 1
ATOM 8627 O O . ASP B 1 34 ? 42.872 30.22 14.565 1 58.4 34 ASP B O 1
ATOM 8631 N N . GLY B 1 35 ? 43.378 30.402 12.487 1 65.03 35 GLY B N 1
ATOM 8632 C CA . GLY B 1 35 ? 44.748 29.953 12.677 1 65.03 35 GLY B CA 1
ATOM 8633 C C . GLY B 1 35 ? 44.845 28.513 13.143 1 65.03 35 GLY B C 1
ATOM 8634 O O . GLY B 1 35 ? 45.914 28.059 13.557 1 65.03 35 GLY B O 1
ATOM 8635 N N . GLN B 1 36 ? 43.807 27.856 13.194 1 66.57 36 GLN B N 1
ATOM 8636 C CA . GLN B 1 36 ? 43.808 26.475 13.664 1 66.57 36 GLN B CA 1
ATOM 8637 C C . GLN B 1 36 ? 44.176 25.51 12.54 1 66.57 36 GLN B C 1
ATOM 8639 O O . GLN B 1 36 ? 43.891 25.775 11.37 1 66.57 36 GLN B O 1
ATOM 8644 N N . PRO B 1 37 ? 44.798 24.282 12.982 1 72.99 37 PRO B N 1
ATOM 8645 C CA . PRO B 1 37 ? 45.146 23.291 11.962 1 72.99 37 PRO B CA 1
ATOM 8646 C C . PRO B 1 37 ? 43.924 22.755 11.219 1 72.99 37 PRO B C 1
ATOM 8648 O O . PRO B 1 37 ? 42.865 22.565 11.822 1 72.99 37 PRO B O 1
ATOM 8651 N N . ILE B 1 38 ? 43.902 22.891 9.922 1 72.24 38 ILE B N 1
ATOM 8652 C CA . ILE B 1 38 ? 42.854 22.311 9.089 1 72.24 38 ILE B CA 1
ATOM 8653 C C . ILE B 1 38 ? 43.077 20.807 8.951 1 72.24 38 ILE B C 1
ATOM 8655 O O . ILE B 1 38 ? 44.07 20.371 8.363 1 72.24 38 ILE B O 1
ATOM 8659 N N . ILE B 1 39 ? 42.139 20.16 9.649 1 69.6 39 ILE B N 1
ATOM 8660 C CA . ILE B 1 39 ? 42.207 18.703 9.609 1 69.6 39 ILE B CA 1
ATOM 8661 C C . ILE B 1 39 ? 41.567 18.192 8.32 1 69.6 39 ILE B C 1
ATOM 8663 O O . ILE B 1 39 ? 40.447 18.579 7.98 1 69.6 39 ILE B O 1
ATOM 8667 N N . GLY B 1 40 ? 42.245 17.327 7.492 1 68.54 40 GLY B N 1
ATOM 8668 C CA . GLY B 1 40 ? 41.689 16.659 6.326 1 68.54 40 GLY B CA 1
ATOM 8669 C C . GLY B 1 40 ? 41.811 17.477 5.055 1 68.54 40 GLY B C 1
ATOM 8670 O O . GLY B 1 40 ? 41.119 17.211 4.07 1 68.54 40 GLY B O 1
ATOM 8671 N N . ALA B 1 41 ? 42.57 18.569 5.069 1 74.05 41 ALA B N 1
ATOM 8672 C CA . ALA B 1 41 ? 42.84 19.291 3.828 1 74.05 41 ALA B CA 1
ATOM 8673 C C . ALA B 1 41 ? 43.588 18.41 2.832 1 74.05 41 ALA B C 1
ATOM 8675 O O . ALA B 1 41 ? 44.561 17.743 3.192 1 74.05 41 ALA B O 1
ATOM 8676 N N . ALA B 1 42 ? 43.073 18.409 1.717 1 77.59 42 ALA B N 1
ATOM 8677 C CA . ALA B 1 42 ? 43.736 17.639 0.667 1 77.59 42 ALA B CA 1
ATOM 8678 C C . ALA B 1 42 ? 44.969 18.371 0.145 1 77.59 42 ALA B C 1
ATOM 8680 O O . ALA B 1 42 ? 44.88 19.527 -0.277 1 77.59 42 ALA B O 1
ATOM 8681 N N . VAL B 1 43 ? 46.13 17.797 0.307 1 78.24 43 VAL B N 1
ATOM 8682 C CA . VAL B 1 43 ? 47.376 18.288 -0.271 1 78.24 43 VAL B CA 1
ATOM 8683 C C . VAL B 1 43 ? 47.833 17.349 -1.386 1 78.24 43 VAL B C 1
ATOM 8685 O O . VAL B 1 43 ? 48.178 16.193 -1.13 1 78.24 43 VAL B O 1
ATOM 8688 N N . LYS B 1 44 ? 47.719 17.821 -2.579 1 78.53 44 LYS B N 1
ATOM 8689 C CA . LYS B 1 44 ? 48.046 17.002 -3.742 1 78.53 44 LYS B CA 1
ATOM 8690 C C . LYS B 1 44 ? 49.125 17.663 -4.595 1 78.53 44 LYS B C 1
ATOM 8692 O O . LYS B 1 44 ? 49.244 18.89 -4.613 1 78.53 44 LYS B O 1
ATOM 8697 N N . ALA B 1 45 ? 50.105 16.842 -5.284 1 76.05 45 ALA B N 1
ATOM 8698 C CA . ALA B 1 45 ? 51.008 17.349 -6.314 1 76.05 45 ALA B CA 1
ATOM 8699 C C . ALA B 1 45 ? 50.229 17.86 -7.523 1 76.05 45 ALA B C 1
ATOM 8701 O O . ALA B 1 45 ? 49.272 17.222 -7.968 1 76.05 45 ALA B O 1
ATOM 8702 N N . LEU B 1 46 ? 50.519 19.128 -7.878 1 69.94 46 LEU B N 1
ATOM 8703 C CA . LEU B 1 46 ? 49.865 19.667 -9.065 1 69.94 46 LEU B CA 1
ATOM 8704 C C . LEU B 1 46 ? 50.14 18.791 -10.283 1 69.94 46 LEU B C 1
ATOM 8706 O O . LEU B 1 46 ? 51.297 18.513 -10.604 1 69.94 46 LEU B O 1
ATOM 8710 N N . GLY B 1 47 ? 49.097 18.103 -11.044 1 61.45 47 GLY B N 1
ATOM 8711 C CA . GLY B 1 47 ? 49.227 17.301 -12.25 1 61.45 47 GLY B CA 1
ATOM 8712 C C . GLY B 1 47 ? 49.308 15.812 -11.971 1 61.45 47 GLY B C 1
ATOM 8713 O O . GLY B 1 47 ? 49.429 15.007 -12.897 1 61.45 47 GLY B O 1
ATOM 8714 N N . ALA B 1 48 ? 49.577 15.356 -10.669 1 57.96 48 ALA B N 1
ATOM 8715 C CA . ALA B 1 48 ? 49.656 13.929 -10.368 1 57.96 48 ALA B CA 1
ATOM 8716 C C . ALA B 1 48 ? 48.595 13.524 -9.348 1 57.96 48 ALA B C 1
ATOM 8718 O O . ALA B 1 48 ? 48.056 14.373 -8.634 1 57.96 48 ALA B O 1
ATOM 8719 N N . SER B 1 49 ? 48.032 12.28 -9.428 1 60.46 49 SER B N 1
ATOM 8720 C CA . SER B 1 49 ? 47.015 11.742 -8.531 1 60.46 49 SER B CA 1
ATOM 8721 C C . SER B 1 49 ? 47.603 11.412 -7.163 1 60.46 49 SER B C 1
ATOM 8723 O O . SER B 1 49 ? 46.913 10.865 -6.3 1 60.46 49 SER B O 1
ATOM 8725 N N . VAL B 1 50 ? 48.934 11.931 -6.797 1 67.07 50 VAL B N 1
ATOM 8726 C CA . VAL B 1 50 ? 49.58 11.629 -5.524 1 67.07 50 VAL B CA 1
ATOM 8727 C C . VAL B 1 50 ? 49.36 12.781 -4.546 1 67.07 50 VAL B C 1
ATOM 8729 O O . VAL B 1 50 ? 49.536 13.948 -4.903 1 67.07 50 VAL B O 1
ATOM 8732 N N . GLY B 1 51 ? 48.712 12.64 -3.51 1 71.92 51 GLY B N 1
ATOM 8733 C CA . GLY B 1 51 ? 48.491 13.629 -2.468 1 71.92 51 GLY B CA 1
ATOM 8734 C C . GLY B 1 51 ? 48.195 13.014 -1.114 1 71.92 51 GLY B C 1
ATOM 8735 O O . GLY B 1 51 ? 48.248 11.792 -0.956 1 71.92 51 GLY B O 1
ATOM 8736 N N . THR B 1 52 ? 48.295 13.838 -0.064 1 75.14 52 THR B N 1
ATOM 8737 C CA . THR B 1 52 ? 47.965 13.459 1.305 1 75.14 52 THR B CA 1
ATOM 8738 C C . THR B 1 52 ? 46.939 14.42 1.899 1 75.14 52 THR B C 1
ATOM 8740 O O . THR B 1 52 ? 46.607 15.438 1.288 1 75.14 52 THR B O 1
ATOM 8743 N N . GLN B 1 53 ? 46.365 14.018 2.902 1 75.89 53 GLN B N 1
ATOM 8744 C CA . GLN B 1 53 ? 45.507 14.906 3.679 1 75.89 53 GLN B CA 1
ATOM 8745 C C . GLN B 1 53 ? 46.167 15.291 5 1 75.89 53 GLN B C 1
ATOM 8747 O O . GLN B 1 53 ? 46.968 14.529 5.545 1 75.89 53 GLN B O 1
ATOM 8752 N N . THR B 1 54 ? 45.883 16.507 5.433 1 77.64 54 THR B N 1
ATOM 8753 C CA . THR B 1 54 ? 46.463 16.976 6.686 1 77.64 54 THR B CA 1
ATOM 8754 C C . THR B 1 54 ? 45.936 16.161 7.864 1 77.64 54 THR B C 1
ATOM 8756 O O . THR B 1 54 ? 44.807 15.668 7.829 1 77.64 54 THR B O 1
ATOM 8759 N N . ASP B 1 55 ? 46.765 15.946 8.853 1 73.81 55 ASP B N 1
ATOM 8760 C CA . ASP B 1 55 ? 46.39 15.227 10.067 1 73.81 55 ASP B CA 1
ATOM 8761 C C . ASP B 1 55 ? 45.681 16.15 11.055 1 73.81 55 ASP B C 1
ATOM 8763 O O . ASP B 1 55 ? 45.319 17.277 10.71 1 73.81 55 ASP B O 1
ATOM 8767 N N . ILE B 1 56 ? 45.469 15.755 12.298 1 70.06 56 ILE B N 1
ATOM 8768 C CA . ILE B 1 56 ? 44.711 16.465 13.322 1 70.06 56 ILE B CA 1
ATOM 8769 C C . ILE B 1 56 ? 45.396 17.792 13.643 1 70.06 56 ILE B C 1
ATOM 8771 O O . ILE B 1 56 ? 44.749 18.736 14.103 1 70.06 56 ILE B O 1
ATOM 8775 N N . ASP B 1 57 ? 46.638 17.852 13.47 1 72.36 57 ASP B N 1
ATOM 8776 C CA . ASP B 1 57 ? 47.38 19.079 13.738 1 72.36 57 ASP B CA 1
ATOM 8777 C C . ASP B 1 57 ? 47.589 19.885 12.458 1 72.36 57 ASP B C 1
ATOM 8779 O O . ASP B 1 57 ? 48.396 20.817 12.429 1 72.36 57 ASP B O 1
ATOM 8783 N N . GLY B 1 58 ? 46.918 19.474 11.378 1 74.2 58 GLY B N 1
ATOM 8784 C CA . GLY B 1 58 ? 47.033 20.138 10.089 1 74.2 58 GLY B CA 1
ATOM 8785 C C . GLY B 1 58 ? 48.314 19.793 9.353 1 74.2 58 GLY B C 1
ATOM 8786 O O . GLY B 1 58 ? 48.655 20.433 8.356 1 74.2 58 GLY B O 1
ATOM 8787 N N . LYS B 1 59 ? 49.058 18.832 9.818 1 78.08 59 LYS B N 1
ATOM 8788 C CA . LYS B 1 59 ? 50.36 18.509 9.24 1 78.08 59 LYS B CA 1
ATOM 8789 C C . LYS B 1 59 ? 50.218 17.535 8.075 1 78.08 59 LYS B C 1
ATOM 8791 O O . LYS B 1 59 ? 49.331 16.678 8.079 1 78.08 59 LYS B O 1
ATOM 8796 N N . PHE B 1 60 ? 50.942 17.793 7.074 1 78.12 60 PHE B N 1
ATOM 8797 C CA . PHE B 1 60 ? 51.003 16.87 5.947 1 78.12 60 PHE B CA 1
ATOM 8798 C C . PHE B 1 60 ? 52.449 16.576 5.565 1 78.12 60 PHE B C 1
ATOM 8800 O O . PHE B 1 60 ? 53.344 17.376 5.842 1 78.12 60 PHE B O 1
ATOM 8807 N N . SER B 1 61 ? 52.746 15.302 5.149 1 80.23 61 SER B N 1
ATOM 8808 C CA . SER B 1 61 ? 54.018 14.912 4.551 1 80.23 61 SER B CA 1
ATOM 8809 C C . SER B 1 61 ? 53.812 13.909 3.42 1 80.23 61 SER B C 1
ATOM 8811 O O . SER B 1 61 ? 53.044 12.955 3.562 1 80.23 61 SER B O 1
ATOM 8813 N N . PHE B 1 62 ? 54.222 14.322 2.208 1 77.59 62 PHE B N 1
ATOM 8814 C CA . PHE B 1 62 ? 54.209 13.322 1.147 1 77.59 62 PHE B CA 1
ATOM 8815 C C . PHE B 1 62 ? 55.334 13.575 0.151 1 77.59 62 PHE B C 1
ATOM 8817 O O . PHE B 1 62 ? 55.919 14.66 0.129 1 77.59 62 PHE B O 1
ATOM 8824 N N . GLU B 1 63 ? 55.764 12.536 -0.569 1 74.62 63 GLU B N 1
ATOM 8825 C CA . GLU B 1 63 ? 56.844 12.641 -1.546 1 74.62 63 GLU B CA 1
ATOM 8826 C C . GLU B 1 63 ? 56.319 13.106 -2.901 1 74.62 63 GLU B C 1
ATOM 8828 O O . GLU B 1 63 ? 55.417 12.487 -3.469 1 74.62 63 GLU B O 1
ATOM 8833 N N . LEU B 1 64 ? 56.762 14.226 -3.348 1 73.01 64 LEU B N 1
ATOM 8834 C CA . LEU B 1 64 ? 56.444 14.802 -4.649 1 73.01 64 LEU B CA 1
ATOM 8835 C C . LEU B 1 64 ? 57.128 14.026 -5.77 1 73.01 64 LEU B C 1
ATOM 8837 O O . LEU B 1 64 ? 58.343 13.822 -5.737 1 73.01 64 LEU B O 1
ATOM 8841 N N . PRO B 1 65 ? 56.566 13.274 -7.07 1 70.43 65 PRO B N 1
ATOM 8842 C CA . PRO B 1 65 ? 57.226 12.575 -8.175 1 70.43 65 PRO B CA 1
ATOM 8843 C C . PRO B 1 65 ? 58.249 13.448 -8.898 1 70.43 65 PRO B C 1
ATOM 8845 O O . PRO B 1 65 ? 58.117 14.675 -8.916 1 70.43 65 PRO B O 1
ATOM 8848 N N . ALA B 1 66 ? 59.123 12.974 -9.227 1 66.57 66 ALA B N 1
ATOM 8849 C CA . ALA B 1 66 ? 60.161 13.678 -9.976 1 66.57 66 ALA B CA 1
ATOM 8850 C C . ALA B 1 66 ? 59.557 14.498 -11.112 1 66.57 66 ALA B C 1
ATOM 8852 O O . ALA B 1 66 ? 58.703 14.008 -11.854 1 66.57 66 ALA B O 1
ATOM 8853 N N . GLY B 1 67 ? 59.8 15.914 -11.158 1 66.92 67 GLY B N 1
ATOM 8854 C CA . GLY B 1 67 ? 59.331 16.828 -12.188 1 66.92 67 GLY B CA 1
ATOM 8855 C C . GLY B 1 67 ? 58.206 17.731 -11.718 1 66.92 67 GLY B C 1
ATOM 8856 O O . GLY B 1 67 ? 57.882 18.722 -12.376 1 66.92 67 GLY B O 1
ATOM 8857 N N . GLU B 1 68 ? 57.651 17.414 -10.53 1 67.83 68 GLU B N 1
ATOM 8858 C CA . GLU B 1 68 ? 56.589 18.276 -10.019 1 67.83 68 GLU B CA 1
ATOM 8859 C C . GLU B 1 68 ? 57.084 19.132 -8.857 1 67.83 68 GLU B C 1
ATOM 8861 O O . GLU B 1 68 ? 57.781 18.638 -7.968 1 67.83 68 GLU B O 1
ATOM 8866 N N . THR B 1 69 ? 56.763 20.42 -8.978 1 74.46 69 THR B N 1
ATOM 8867 C CA . THR B 1 69 ? 57.262 21.341 -7.963 1 74.46 69 THR B CA 1
ATOM 8868 C C . THR B 1 69 ? 56.109 21.955 -7.175 1 74.46 69 THR B C 1
ATOM 8870 O O . THR B 1 69 ? 56.321 22.56 -6.122 1 74.46 69 THR B O 1
ATOM 8873 N N . LYS B 1 70 ? 54.886 21.672 -7.726 1 79.33 70 LYS B N 1
ATOM 8874 C CA . LYS B 1 70 ? 53.796 22.394 -7.076 1 79.33 70 LYS B CA 1
ATOM 8875 C C . LYS B 1 70 ? 52.836 21.431 -6.382 1 79.33 70 LYS B C 1
ATOM 8877 O O . LYS B 1 70 ? 52.68 20.286 -6.81 1 79.33 70 LYS B O 1
ATOM 8882 N N . ILE B 1 71 ? 52.307 21.98 -5.241 1 80.13 71 ILE B N 1
ATOM 8883 C CA . ILE B 1 71 ? 51.27 21.247 -4.523 1 80.13 71 ILE B CA 1
ATOM 8884 C C . ILE B 1 71 ? 49.984 22.07 -4.491 1 80.13 71 ILE B C 1
ATOM 8886 O O . ILE B 1 71 ? 50.027 23.302 -4.519 1 80.13 71 ILE B O 1
ATOM 8890 N N . VAL B 1 72 ? 48.915 21.383 -4.602 1 79.98 72 VAL B N 1
ATOM 8891 C CA . VAL B 1 72 ? 47.609 22.005 -4.409 1 79.98 72 VAL B CA 1
ATOM 8892 C C . VAL B 1 72 ? 47.015 21.557 -3.075 1 79.98 72 VAL B C 1
ATOM 8894 O O . VAL B 1 72 ? 46.948 20.359 -2.79 1 79.98 72 VAL B O 1
ATOM 8897 N N . VAL B 1 73 ? 46.729 22.561 -2.176 1 77.48 73 VAL B N 1
ATOM 8898 C CA . VAL B 1 73 ? 46.071 22.324 -0.895 1 77.48 73 VAL B CA 1
ATOM 8899 C C . VAL B 1 73 ? 44.617 22.786 -0.967 1 77.48 73 VAL B C 1
ATOM 8901 O O . VAL B 1 73 ? 44.343 23.942 -1.297 1 77.48 73 VAL B O 1
ATOM 8904 N N . SER B 1 74 ? 43.749 21.869 -0.871 1 74.33 74 SER B N 1
ATOM 8905 C CA . SER B 1 74 ? 42.331 22.204 -0.95 1 74.33 74 SER B CA 1
ATOM 8906 C C . SER B 1 74 ? 41.568 21.666 0.255 1 74.33 74 SER B C 1
ATOM 8908 O O . SER B 1 74 ? 41.95 20.647 0.834 1 74.33 74 SER B O 1
ATOM 8910 N N . TYR B 1 75 ? 40.687 22.485 0.808 1 67.52 75 TYR B N 1
ATOM 8911 C CA . TYR B 1 75 ? 39.751 22.138 1.872 1 67.52 75 TYR B CA 1
ATOM 8912 C C . TYR B 1 75 ? 38.376 22.739 1.605 1 67.52 75 TYR B C 1
ATOM 8914 O O . TYR B 1 75 ? 38.267 23.888 1.171 1 67.52 75 TYR B O 1
ATOM 8922 N N . VAL B 1 76 ? 37.314 21.902 1.773 1 58.12 76 VAL B N 1
ATOM 8923 C CA . VAL B 1 76 ? 35.952 22.355 1.513 1 58.12 76 VAL B CA 1
ATOM 8924 C C . VAL B 1 76 ? 35.671 23.629 2.308 1 58.12 76 VAL B C 1
ATOM 8926 O O . VAL B 1 76 ? 35.889 23.672 3.521 1 58.12 76 VAL B O 1
ATOM 8929 N N . GLY B 1 77 ? 35.213 24.755 1.735 1 55.47 77 GLY B N 1
ATOM 8930 C CA . GLY B 1 77 ? 34.907 26.044 2.333 1 55.47 77 GLY B CA 1
ATOM 8931 C C . GLY B 1 77 ? 36.094 26.988 2.357 1 55.47 77 GLY B C 1
ATOM 8932 O O . GLY B 1 77 ? 36.001 28.098 2.886 1 55.47 77 GLY B O 1
ATOM 8933 N N . MET B 1 78 ? 37.346 26.52 1.885 1 64.19 78 MET B N 1
ATOM 8934 C CA . MET B 1 78 ? 38.53 27.374 1.856 1 64.19 78 MET B CA 1
ATOM 8935 C C . MET B 1 78 ? 39.088 27.482 0.44 1 64.19 78 MET B C 1
ATOM 8937 O O . MET B 1 78 ? 38.896 26.581 -0.378 1 64.19 78 MET B O 1
ATOM 8941 N N . VAL B 1 79 ? 39.604 28.568 -0.001 1 66.48 79 VAL B N 1
ATOM 8942 C CA . VAL B 1 79 ? 40.202 28.799 -1.311 1 66.48 79 VAL B CA 1
ATOM 8943 C C . VAL B 1 79 ? 41.423 27.899 -1.489 1 66.48 79 VAL B C 1
ATOM 8945 O O . VAL B 1 79 ? 42.352 27.936 -0.679 1 66.48 79 VAL B O 1
ATOM 8948 N N . SER B 1 80 ? 41.313 26.996 -2.487 1 70.93 80 SER B N 1
ATOM 8949 C CA . SER B 1 80 ? 42.454 26.131 -2.771 1 70.93 80 SER B CA 1
ATOM 8950 C C . SER B 1 80 ? 43.698 26.949 -3.105 1 70.93 80 SER B C 1
ATOM 8952 O O . SER B 1 80 ? 43.603 28.003 -3.736 1 70.93 80 SER B O 1
ATOM 8954 N N . GLN B 1 81 ? 44.868 26.581 -2.569 1 73.76 81 GLN B N 1
ATOM 8955 C CA . GLN B 1 81 ? 46.135 27.252 -2.841 1 73.76 81 GLN B CA 1
ATOM 8956 C C . GLN B 1 81 ? 47.106 26.321 -3.562 1 73.76 81 GLN B C 1
ATOM 8958 O O . GLN B 1 81 ? 47.242 25.152 -3.196 1 73.76 81 GLN B O 1
ATOM 8963 N N . THR B 1 82 ? 47.608 26.747 -4.734 1 77.76 82 THR B N 1
ATOM 8964 C CA . THR B 1 82 ? 48.71 26.066 -5.405 1 77.76 82 THR B CA 1
ATOM 8965 C C . THR B 1 82 ? 50.052 26.638 -4.958 1 77.76 82 THR B C 1
ATOM 8967 O O . THR B 1 82 ? 50.306 27.835 -5.114 1 77.76 82 THR B O 1
ATOM 8970 N N . LEU B 1 83 ? 50.851 25.918 -4.296 1 78.31 83 LEU B N 1
ATOM 8971 C CA . LEU B 1 83 ? 52.126 26.368 -3.748 1 78.31 83 LEU B CA 1
ATOM 8972 C C . LEU B 1 83 ? 53.273 25.503 -4.258 1 78.31 83 LEU B C 1
ATOM 8974 O O . LEU B 1 83 ? 53.058 24.363 -4.678 1 78.31 83 LEU B O 1
ATOM 8978 N N . VAL B 1 84 ? 54.522 26.001 -4.356 1 77.85 84 VAL B N 1
ATOM 8979 C CA . VAL B 1 84 ? 55.716 25.212 -4.642 1 77.85 84 VAL B CA 1
ATOM 8980 C C . VAL B 1 84 ? 56.04 24.316 -3.449 1 77.85 84 VAL B C 1
ATOM 8982 O O . VAL B 1 84 ? 56.141 24.792 -2.315 1 77.85 84 VAL B O 1
ATOM 8985 N N . GLY B 1 85 ? 56.053 23.058 -3.607 1 76.26 85 GLY B N 1
ATOM 8986 C CA . GLY B 1 85 ? 56.307 22.085 -2.557 1 76.26 85 GLY B CA 1
ATOM 8987 C C . GLY B 1 85 ? 57.659 22.264 -1.893 1 76.26 85 GLY B C 1
ATOM 8988 O O . GLY B 1 85 ? 58.662 22.505 -2.569 1 76.26 85 GLY B O 1
ATOM 8989 N N . GLY B 1 86 ? 57.752 22.374 -0.541 1 78.03 86 GLY B N 1
ATOM 8990 C CA . GLY B 1 86 ? 58.96 22.454 0.266 1 78.03 86 GLY B CA 1
ATOM 8991 C C . GLY B 1 86 ? 58.828 21.759 1.608 1 78.03 86 GLY B C 1
ATOM 8992 O O . GLY B 1 86 ? 57.765 21.226 1.935 1 78.03 86 GLY B O 1
ATOM 8993 N N . THR B 1 87 ? 59.945 21.631 2.277 1 76.08 87 THR B N 1
ATOM 8994 C CA . THR B 1 87 ? 59.961 21.023 3.603 1 76.08 87 THR B CA 1
ATOM 8995 C C . THR B 1 87 ? 59.627 22.056 4.675 1 76.08 87 THR B C 1
ATOM 8997 O O . THR B 1 87 ? 60.169 23.163 4.668 1 76.08 87 THR B O 1
ATOM 9000 N N . GLY B 1 88 ? 58.596 21.858 5.577 1 75.35 88 GLY B N 1
ATOM 9001 C CA . GLY B 1 88 ? 58.196 22.725 6.675 1 75.35 88 GLY B CA 1
ATOM 9002 C C . GLY B 1 88 ? 57.269 23.845 6.243 1 75.35 88 GLY B C 1
ATOM 9003 O O . GLY B 1 88 ? 57.339 24.955 6.774 1 75.35 88 GLY B O 1
ATOM 9004 N N . MET B 1 89 ? 56.408 23.629 5.258 1 78.34 89 MET B N 1
ATOM 9005 C CA . MET B 1 89 ? 55.539 24.679 4.736 1 78.34 89 MET B CA 1
ATOM 9006 C C . MET B 1 89 ? 54.413 24.991 5.716 1 78.34 89 MET B C 1
ATOM 9008 O O . MET B 1 89 ? 53.887 24.089 6.371 1 78.34 89 MET B O 1
ATOM 9012 N N . LYS B 1 90 ? 54.193 26.36 5.964 1 77.55 90 LYS B N 1
ATOM 9013 C CA . LYS B 1 90 ? 52.99 26.823 6.65 1 77.55 90 LYS B CA 1
ATOM 9014 C C . LYS B 1 90 ? 51.974 27.385 5.66 1 77.55 90 LYS B C 1
ATOM 9016 O O . LYS B 1 90 ? 52.165 28.477 5.12 1 77.55 90 LYS B O 1
ATOM 9021 N N . ILE B 1 91 ? 51.007 26.585 5.398 1 77.29 91 ILE B N 1
ATOM 9022 C CA . ILE B 1 91 ? 50.009 26.955 4.401 1 77.29 91 ILE B CA 1
ATOM 9023 C C . ILE B 1 91 ? 48.743 27.45 5.096 1 77.29 91 ILE B C 1
ATOM 9025 O O . ILE B 1 91 ? 48.178 26.751 5.941 1 77.29 91 ILE B O 1
ATOM 9029 N N . THR B 1 92 ? 48.393 28.66 4.923 1 75.44 92 THR B N 1
ATOM 9030 C CA . THR B 1 92 ? 47.165 29.258 5.435 1 75.44 92 THR B CA 1
ATOM 9031 C C . THR B 1 92 ? 46.089 29.297 4.353 1 75.44 92 THR B C 1
ATOM 9033 O O . THR B 1 92 ? 46.277 29.92 3.306 1 75.44 92 THR B O 1
ATOM 9036 N N . LEU B 1 93 ? 45.112 28.463 4.563 1 72.09 93 LEU B N 1
ATOM 9037 C CA . LEU B 1 93 ? 43.99 28.501 3.631 1 72.09 93 LEU B CA 1
ATOM 9038 C C . LEU B 1 93 ? 42.955 29.532 4.067 1 72.09 93 LEU B C 1
ATOM 9040 O O . LEU B 1 93 ? 42.656 29.652 5.257 1 72.09 93 LEU B O 1
ATOM 9044 N N . LYS B 1 94 ? 42.623 30.463 3.206 1 64.3 94 LYS B N 1
ATOM 9045 C CA . LYS B 1 94 ? 41.591 31.464 3.459 1 64.3 94 LYS B CA 1
ATOM 9046 C C . LYS B 1 94 ? 40.197 30.891 3.217 1 64.3 94 LYS B C 1
ATOM 9048 O O . LYS B 1 94 ? 40.006 30.073 2.315 1 64.3 94 LYS B O 1
ATOM 9053 N N . ALA B 1 95 ? 39.371 31.162 4.166 1 53.82 95 ALA B N 1
ATOM 9054 C CA . ALA B 1 95 ? 37.989 30.749 3.938 1 53.82 95 ALA B CA 1
ATOM 9055 C C . ALA B 1 95 ? 37.483 31.248 2.587 1 53.82 95 ALA B C 1
ATOM 9057 O O . ALA B 1 95 ? 37.782 32.374 2.183 1 53.82 95 ALA B O 1
ATOM 9058 N N . ASP B 1 96 ? 37.327 30.393 1.703 1 47.72 96 ASP B N 1
ATOM 9059 C CA . ASP B 1 96 ? 36.701 30.799 0.449 1 47.72 96 ASP B CA 1
ATOM 9060 C C . ASP B 1 96 ? 35.365 31.494 0.702 1 47.72 96 ASP B C 1
ATOM 9062 O O . ASP B 1 96 ? 34.335 30.835 0.856 1 47.72 96 ASP B O 1
ATOM 9066 N N . ASN B 1 97 ? 35.422 32.506 1.391 1 41.09 97 ASN B N 1
ATOM 9067 C CA . ASN B 1 97 ? 34.201 33.282 1.581 1 41.09 97 ASN B CA 1
ATOM 9068 C C . ASN B 1 97 ? 33.569 33.67 0.247 1 41.09 97 ASN B C 1
ATOM 9070 O O . ASN B 1 97 ? 32.654 34.495 0.205 1 41.09 97 ASN B O 1
ATOM 9074 N N . LYS B 1 98 ? 34.349 33.566 -0.775 1 41.8 98 LYS B N 1
ATOM 9075 C CA . LYS B 1 98 ? 33.627 34.019 -1.96 1 41.8 98 LYS B CA 1
ATOM 9076 C C . LYS B 1 98 ? 32.429 33.119 -2.251 1 41.8 98 LYS B C 1
ATOM 9078 O O . LYS B 1 98 ? 32.595 31.948 -2.597 1 41.8 98 LYS B O 1
ATOM 9083 N N . ASN B 1 99 ? 31.305 33.232 -1.647 1 42.6 99 ASN B N 1
ATOM 9084 C CA . ASN B 1 99 ? 29.909 32.864 -1.859 1 42.6 99 ASN B CA 1
ATOM 9085 C C . ASN B 1 99 ? 29.572 32.778 -3.344 1 42.6 99 ASN B C 1
ATOM 9087 O O . ASN B 1 99 ? 28.415 32.565 -3.711 1 42.6 99 ASN B O 1
ATOM 9091 N N . LEU B 1 100 ? 30.452 33.356 -4.168 1 43.94 100 LEU B N 1
ATOM 9092 C CA . LEU B 1 100 ? 30.021 33.533 -5.55 1 43.94 100 LEU B CA 1
ATOM 9093 C C . LEU B 1 100 ? 29.814 32.185 -6.233 1 43.94 100 LEU B C 1
ATOM 9095 O O . LEU B 1 100 ? 29.004 32.069 -7.155 1 43.94 100 LEU B O 1
ATOM 9099 N N . ASP B 1 101 ? 30.502 31.128 -5.83 1 52.39 101 ASP B N 1
ATOM 9100 C CA . ASP B 1 101 ? 30.422 29.901 -6.617 1 52.39 101 ASP B CA 1
ATOM 9101 C C . ASP B 1 101 ? 29.47 28.897 -5.972 1 52.39 101 ASP B C 1
ATOM 9103 O O . ASP B 1 101 ? 29.646 27.685 -6.118 1 52.39 101 ASP B O 1
ATOM 9107 N N . GLU B 1 102 ? 28.538 29.451 -5.239 1 63.86 102 GLU B N 1
ATOM 9108 C CA . GLU B 1 102 ? 27.536 28.549 -4.679 1 63.86 102 GLU B CA 1
ATOM 9109 C C . GLU B 1 102 ? 26.641 27.972 -5.772 1 63.86 102 GLU B C 1
ATOM 9111 O O . GLU B 1 102 ? 26.187 28.699 -6.658 1 63.86 102 GLU B O 1
ATOM 9116 N N . VAL B 1 103 ? 26.624 26.72 -5.798 1 70.84 103 VAL B N 1
ATOM 9117 C CA . VAL B 1 103 ? 25.77 26.034 -6.761 1 70.84 103 VAL B CA 1
ATOM 9118 C C . VAL B 1 103 ? 24.382 25.818 -6.161 1 70.84 103 VAL B C 1
ATOM 9120 O O . VAL B 1 103 ? 24.256 25.363 -5.022 1 70.84 103 VAL B O 1
ATOM 9123 N N . VAL B 1 104 ? 23.427 26.347 -6.824 1 75.97 104 VAL B N 1
ATOM 9124 C CA . VAL B 1 104 ? 22.049 26.176 -6.375 1 75.97 104 VAL B CA 1
ATOM 9125 C C . VAL B 1 104 ? 21.31 25.233 -7.322 1 75.97 104 VAL B C 1
ATOM 9127 O O . VAL B 1 104 ? 21.675 25.109 -8.494 1 75.97 104 VAL B O 1
ATOM 9130 N N . VAL B 1 105 ? 20.406 24.606 -6.733 1 75.94 105 VAL B N 1
ATOM 9131 C CA . VAL B 1 105 ? 19.611 23.677 -7.529 1 75.94 105 VAL B CA 1
ATOM 9132 C C . VAL B 1 105 ? 18.538 24.443 -8.3 1 75.94 105 VAL B C 1
ATOM 9134 O O . VAL B 1 105 ? 17.864 25.311 -7.741 1 75.94 105 VAL B O 1
ATOM 9137 N N . VAL B 1 106 ? 18.518 24.241 -9.541 1 75.41 106 VAL B N 1
ATOM 9138 C CA . VAL B 1 106 ? 17.5 24.821 -10.411 1 75.41 106 VAL B CA 1
ATOM 9139 C C . VAL B 1 106 ? 16.712 23.708 -11.098 1 75.41 106 VAL B C 1
ATOM 9141 O O . VAL B 1 106 ? 16.893 22.528 -10.788 1 75.41 106 VAL B O 1
ATOM 9144 N N . ALA B 1 107 ? 15.81 24.092 -11.893 1 77.01 107 ALA B N 1
ATOM 9145 C CA . ALA B 1 107 ? 15.013 23.098 -12.607 1 77.01 107 ALA B CA 1
ATOM 9146 C C . ALA B 1 107 ? 15.894 22.219 -13.49 1 77.01 107 ALA B C 1
ATOM 9148 O O . ALA B 1 107 ? 16.552 22.713 -14.409 1 77.01 107 ALA B O 1
ATOM 9149 N N . TYR B 1 108 ? 15.928 21.002 -13.26 1 77.39 108 TYR B N 1
ATOM 9150 C CA . TYR B 1 108 ? 16.599 19.952 -14.018 1 77.39 108 TYR B CA 1
ATOM 9151 C C . TYR B 1 108 ? 18.108 20.162 -14.024 1 77.39 108 TYR B C 1
ATOM 9153 O O . TYR B 1 108 ? 18.764 19.968 -15.05 1 77.39 108 TYR B O 1
ATOM 9161 N N . GLY B 1 109 ? 18.604 20.787 -12.866 1 76.09 109 GLY B N 1
ATOM 9162 C CA . GLY B 1 109 ? 20.052 20.914 -12.801 1 76.09 109 GLY B CA 1
ATOM 9163 C C . GLY B 1 109 ? 20.52 21.847 -11.701 1 76.09 109 GLY B C 1
ATOM 9164 O O . GLY B 1 109 ? 19.818 22.046 -10.707 1 76.09 109 GLY B O 1
ATOM 9165 N N . THR B 1 110 ? 21.755 22.142 -11.794 1 75.36 110 THR B N 1
ATOM 9166 C CA . THR B 1 110 ? 22.374 23.086 -10.871 1 75.36 110 THR B CA 1
ATOM 9167 C C . THR B 1 110 ? 22.951 24.281 -11.625 1 75.36 110 THR B C 1
ATOM 9169 O O . THR B 1 110 ? 23.188 24.203 -12.833 1 75.36 110 THR B O 1
ATOM 9172 N N . ALA B 1 111 ? 22.98 25.343 -11.033 1 76.77 111 ALA B N 1
ATOM 9173 C CA . ALA B 1 111 ? 23.56 26.556 -11.603 1 76.77 111 ALA B CA 1
ATOM 9174 C C . ALA B 1 111 ? 24.334 27.342 -10.549 1 76.77 111 ALA B C 1
ATOM 9176 O O . ALA B 1 111 ? 24.067 27.216 -9.352 1 76.77 111 ALA B O 1
ATOM 9177 N N . LYS B 1 112 ? 25.272 28.069 -11.112 1 78.66 112 LYS B N 1
ATOM 9178 C CA . LYS B 1 112 ? 25.964 29.003 -10.228 1 78.66 112 LYS B CA 1
ATOM 9179 C C . LYS B 1 112 ? 25.045 30.146 -9.808 1 78.66 112 LYS B C 1
ATOM 9181 O O . LYS B 1 112 ? 24.308 30.692 -10.631 1 78.66 112 LYS B O 1
ATOM 9186 N N . LYS B 1 113 ? 25.023 30.405 -8.616 1 78.63 113 LYS B N 1
ATOM 9187 C CA . LYS B 1 113 ? 24.162 31.453 -8.074 1 78.63 113 LYS B CA 1
ATOM 9188 C C . LYS B 1 113 ? 24.378 32.774 -8.805 1 78.63 113 LYS B C 1
ATOM 9190 O O . LYS B 1 113 ? 23.421 33.499 -9.086 1 78.63 113 LYS B O 1
ATOM 9195 N N . GLN B 1 114 ? 25.654 33.096 -9.166 1 78.98 114 GLN B N 1
ATOM 9196 C CA . GLN B 1 114 ? 25.988 34.371 -9.792 1 78.98 114 GLN B CA 1
ATOM 9197 C C . GLN B 1 114 ? 25.421 34.455 -11.206 1 78.98 114 GLN B C 1
ATOM 9199 O O . GLN B 1 114 ? 25.18 35.549 -11.72 1 78.98 114 GLN B O 1
ATOM 9204 N N . SER B 1 115 ? 25.208 33.368 -11.839 1 82.31 115 SER B N 1
ATOM 9205 C CA . SER B 1 115 ? 24.755 33.372 -13.226 1 82.31 115 SER B CA 1
ATOM 9206 C C . SER B 1 115 ? 23.234 33.298 -13.311 1 82.31 115 SER B C 1
ATOM 9208 O O . SER B 1 115 ? 22.666 33.328 -14.405 1 82.31 115 SER B O 1
ATOM 9210 N N . LEU B 1 116 ? 22.643 33.213 -12.184 1 85.45 116 LEU B N 1
ATOM 9211 C CA . LEU B 1 116 ? 21.193 33.055 -12.183 1 85.45 116 LEU B CA 1
ATOM 9212 C C . LEU B 1 116 ? 20.502 34.377 -12.506 1 85.45 116 LEU B C 1
ATOM 9214 O O . LEU B 1 116 ? 20.906 35.43 -12.008 1 85.45 116 LEU B O 1
ATOM 9218 N N . VAL B 1 117 ? 19.594 34.305 -13.324 1 87.37 117 VAL B N 1
ATOM 9219 C CA . VAL B 1 117 ? 18.825 35.493 -13.678 1 87.37 117 VAL B CA 1
ATOM 9220 C C . VAL B 1 117 ? 17.438 35.419 -13.044 1 87.37 117 VAL B C 1
ATOM 9222 O O . VAL B 1 117 ? 16.681 36.392 -13.076 1 87.37 117 VAL B O 1
ATOM 9225 N N . GLY B 1 118 ? 17.061 34.311 -12.394 1 85.24 118 GLY B N 1
ATOM 9226 C CA . GLY B 1 118 ? 15.762 34.149 -11.76 1 85.24 118 GLY B CA 1
ATOM 9227 C C . GLY B 1 118 ? 15.797 34.379 -10.261 1 85.24 118 GLY B C 1
ATOM 9228 O O . GLY B 1 118 ? 16.863 34.324 -9.644 1 85.24 118 GLY B O 1
ATOM 9229 N N . ALA B 1 119 ? 14.616 34.694 -9.72 1 86.15 119 ALA B N 1
ATOM 9230 C CA . ALA B 1 119 ? 14.477 34.901 -8.281 1 86.15 119 ALA B CA 1
ATOM 9231 C C . ALA B 1 119 ? 14.347 33.571 -7.545 1 86.15 119 ALA B C 1
ATOM 9233 O O . ALA B 1 119 ? 13.451 32.776 -7.84 1 86.15 119 ALA B O 1
ATOM 9234 N N . GLN B 1 120 ? 15.179 33.361 -6.642 1 86.89 120 GLN B N 1
ATOM 9235 C CA . GLN B 1 120 ? 15.154 32.119 -5.877 1 86.89 120 GLN B CA 1
ATOM 9236 C C . GLN B 1 120 ? 15.652 32.34 -4.452 1 86.89 120 GLN B C 1
ATOM 9238 O O . GLN B 1 120 ? 16.493 33.208 -4.21 1 86.89 120 GLN B O 1
ATOM 9243 N N . ALA B 1 121 ? 15.037 31.66 -3.556 1 86.09 121 ALA B N 1
ATOM 9244 C CA . ALA B 1 121 ? 15.493 31.6 -2.17 1 86.09 121 ALA B CA 1
ATOM 9245 C C . ALA B 1 121 ? 15.815 30.166 -1.76 1 86.09 121 ALA B C 1
ATOM 9247 O O . ALA B 1 121 ? 15.136 29.226 -2.179 1 86.09 121 ALA B O 1
ATOM 9248 N N . SER B 1 122 ? 16.842 29.994 -1.067 1 86.17 122 SER B N 1
ATOM 9249 C CA . SER B 1 122 ? 17.25 28.649 -0.672 1 86.17 122 SER B CA 1
ATOM 9250 C C . SER B 1 122 ? 17.407 28.542 0.842 1 86.17 122 SER B C 1
ATOM 9252 O O . SER B 1 122 ? 17.881 29.478 1.49 1 86.17 122 SER B O 1
ATOM 9254 N N . ILE B 1 123 ? 16.976 27.446 1.356 1 85.57 123 ILE B N 1
ATOM 9255 C CA . ILE B 1 123 ? 17.17 27.081 2.755 1 85.57 123 ILE B CA 1
ATOM 9256 C C . ILE B 1 123 ? 18.066 25.848 2.847 1 85.57 123 ILE B C 1
ATOM 9258 O O . ILE B 1 123 ? 17.788 24.823 2.22 1 85.57 123 ILE B O 1
ATOM 9262 N N . SER B 1 124 ? 19.041 26.031 3.641 1 82.64 124 SER B N 1
ATOM 9263 C CA . SER B 1 124 ? 20.023 24.955 3.733 1 82.64 124 SER B CA 1
ATOM 9264 C C . SER B 1 124 ? 19.664 23.973 4.844 1 82.64 124 SER B C 1
ATOM 9266 O O . SER B 1 124 ? 18.813 24.265 5.687 1 82.64 124 SER B O 1
ATOM 9268 N N . SER B 1 125 ? 20.387 22.897 4.859 1 82.5 125 SER B N 1
ATOM 9269 C CA . SER B 1 125 ? 20.206 21.861 5.87 1 82.5 125 SER B CA 1
ATOM 9270 C C . SER B 1 125 ? 20.549 22.38 7.262 1 82.5 125 SER B C 1
ATOM 9272 O O . SER B 1 125 ? 19.904 22.01 8.245 1 82.5 125 SER B O 1
ATOM 9274 N N . LYS B 1 126 ? 21.524 23.154 7.324 1 74.86 126 LYS B N 1
ATOM 9275 C CA . LYS B 1 126 ? 21.948 23.685 8.616 1 74.86 126 LYS B CA 1
ATOM 9276 C C . LYS B 1 126 ? 20.839 24.511 9.262 1 74.86 126 LYS B C 1
ATOM 9278 O O . LYS B 1 126 ? 20.663 24.477 10.482 1 74.86 126 LYS B O 1
ATOM 9283 N N . GLN B 1 127 ? 20.199 25.238 8.457 1 77.48 127 GLN B N 1
ATOM 9284 C CA . GLN B 1 127 ? 19.1 26.047 8.973 1 77.48 127 GLN B CA 1
ATOM 9285 C C . GLN B 1 127 ? 17.937 25.17 9.426 1 77.48 127 GLN B C 1
ATOM 9287 O O . GLN B 1 127 ? 17.183 25.546 10.326 1 77.48 127 GLN B O 1
ATOM 9292 N N . LEU B 1 128 ? 17.814 24.007 8.843 1 82.04 128 LEU B N 1
ATOM 9293 C CA . LEU B 1 128 ? 16.718 23.099 9.164 1 82.04 128 LEU B CA 1
ATOM 9294 C C . LEU B 1 128 ? 17.041 22.276 10.407 1 82.04 128 LEU B C 1
ATOM 9296 O O . LEU B 1 128 ? 16.139 21.901 11.159 1 82.04 128 LEU B O 1
ATOM 9300 N N . GLU B 1 129 ? 18.285 21.967 10.566 1 78.34 129 GLU B N 1
ATOM 9301 C CA . GLU B 1 129 ? 18.718 21.09 11.65 1 78.34 129 GLU B CA 1
ATOM 9302 C C . GLU B 1 129 ? 18.376 21.686 13.012 1 78.34 129 GLU B C 1
ATOM 9304 O O . GLU B 1 129 ? 18.154 20.953 13.978 1 78.34 129 GLU B O 1
ATOM 9309 N N . ASN B 1 130 ? 18.323 22.968 13.102 1 76.28 130 ASN B N 1
ATOM 9310 C CA . ASN B 1 130 ? 18.094 23.616 14.39 1 76.28 130 ASN B CA 1
ATOM 9311 C C . ASN B 1 130 ? 16.607 23.839 14.649 1 76.28 130 ASN B C 1
ATOM 9313 O O . ASN B 1 130 ? 16.235 24.531 15.598 1 76.28 130 ASN B O 1
ATOM 9317 N N . ARG B 1 131 ? 15.802 23.214 13.839 1 82.75 131 ARG B N 1
ATOM 9318 C CA . ARG B 1 131 ? 14.36 23.371 13.999 1 82.75 131 ARG B CA 1
ATOM 9319 C C . ARG B 1 131 ? 13.692 22.031 14.29 1 82.75 131 ARG B C 1
ATOM 9321 O O . ARG B 1 131 ? 13.641 21.156 13.424 1 82.75 131 ARG B O 1
ATOM 9328 N N . PRO B 1 132 ? 13.173 21.837 15.434 1 81.05 132 PRO B N 1
ATOM 9329 C CA . PRO B 1 132 ? 12.476 20.586 15.745 1 81.05 132 PRO B CA 1
ATOM 9330 C C . PRO B 1 132 ? 11.089 20.51 15.11 1 81.05 132 PRO B C 1
ATOM 9332 O O . PRO B 1 132 ? 10.079 20.553 15.817 1 81.05 132 PRO B O 1
ATOM 9335 N N . VAL B 1 133 ? 10.985 20.305 13.817 1 81.72 133 VAL B N 1
ATOM 9336 C CA . VAL B 1 133 ? 9.699 20.266 13.13 1 81.72 133 VAL B CA 1
ATOM 9337 C C . VAL B 1 133 ? 9.469 18.875 12.541 1 81.72 133 VAL B C 1
ATOM 9339 O O . VAL B 1 133 ? 10.404 18.242 12.046 1 81.72 133 VAL B O 1
ATOM 9342 N N . THR B 1 134 ? 8.252 18.445 12.691 1 81.12 134 THR B N 1
ATOM 9343 C CA . THR B 1 134 ? 7.846 17.168 12.113 1 81.12 134 THR B CA 1
ATOM 9344 C C . THR B 1 134 ? 7.545 17.32 10.625 1 81.12 134 THR B C 1
ATOM 9346 O O . THR B 1 134 ? 7.79 16.402 9.84 1 81.12 134 THR B O 1
ATOM 9349 N N . ASN B 1 135 ? 6.954 18.402 10.244 1 86.52 135 ASN B N 1
ATOM 9350 C CA . ASN B 1 135 ? 6.674 18.771 8.86 1 86.52 135 ASN B CA 1
ATOM 9351 C C . ASN B 1 135 ? 7.54 19.943 8.406 1 86.52 135 ASN B C 1
ATOM 9353 O O . ASN B 1 135 ? 7.465 21.033 8.977 1 86.52 135 ASN B O 1
ATOM 9357 N N . VAL B 1 136 ? 8.226 19.819 7.39 1 84.32 136 VAL B N 1
ATOM 9358 C CA . VAL B 1 136 ? 9.263 20.75 6.959 1 84.32 136 VAL B CA 1
ATOM 9359 C C . VAL B 1 136 ? 8.626 22.064 6.513 1 84.32 136 VAL B C 1
ATOM 9361 O O . VAL B 1 136 ? 9.274 23.113 6.53 1 84.32 136 VAL B O 1
ATOM 9364 N N . THR B 1 137 ? 7.39 22.018 6.122 1 83.12 137 THR B N 1
ATOM 9365 C CA . THR B 1 137 ? 6.729 23.236 5.669 1 83.12 137 THR B CA 1
ATOM 9366 C C . THR B 1 137 ? 6.672 24.27 6.79 1 83.12 137 THR B C 1
ATOM 9368 O O . THR B 1 137 ? 6.609 25.473 6.529 1 83.12 137 THR B O 1
ATOM 9371 N N . ASN B 1 138 ? 6.763 23.833 7.998 1 82.03 138 ASN B N 1
ATOM 9372 C CA . ASN B 1 138 ? 6.716 24.74 9.14 1 82.03 138 ASN B CA 1
ATOM 9373 C C . ASN B 1 138 ? 8.004 25.548 9.267 1 82.03 138 ASN B C 1
ATOM 9375 O O . ASN B 1 138 ? 8.017 26.609 9.894 1 82.03 138 ASN B O 1
ATOM 9379 N N . ALA B 1 139 ? 9.017 25.112 8.633 1 80.26 139 ALA B N 1
ATOM 9380 C CA . ALA B 1 139 ? 10.31 25.786 8.731 1 80.26 139 ALA B CA 1
ATOM 9381 C C . ALA B 1 139 ? 10.403 26.94 7.737 1 80.26 139 ALA B C 1
ATOM 9383 O O . ALA B 1 139 ? 11.307 27.774 7.828 1 80.26 139 ALA B O 1
ATOM 9384 N N . LEU B 1 140 ? 9.455 27.088 6.915 1 83.11 140 LEU B N 1
ATOM 9385 C CA . LEU B 1 140 ? 9.529 28.083 5.851 1 83.11 140 LEU B CA 1
ATOM 9386 C C . LEU B 1 140 ? 8.987 29.427 6.325 1 83.11 140 LEU B C 1
ATOM 9388 O O . LEU B 1 140 ? 9.213 30.455 5.681 1 83.11 140 LEU B O 1
ATOM 9392 N N . ALA B 1 141 ? 8.374 29.481 7.419 1 82.43 141 ALA B N 1
ATOM 9393 C CA . ALA B 1 141 ? 7.772 30.725 7.891 1 82.43 141 ALA B CA 1
ATOM 9394 C C . ALA B 1 141 ? 8.84 31.773 8.189 1 82.43 141 ALA B C 1
ATOM 9396 O O . ALA B 1 141 ? 9.699 31.565 9.05 1 82.43 141 ALA B O 1
ATOM 9397 N N . GLY B 1 142 ? 8.799 32.835 7.461 1 82.98 142 GLY B N 1
ATOM 9398 C CA . GLY B 1 142 ? 9.713 33.947 7.672 1 82.98 142 GLY B CA 1
ATOM 9399 C C . GLY B 1 142 ? 11.106 33.686 7.131 1 82.98 142 GLY B C 1
ATOM 9400 O O . GLY B 1 142 ? 12.005 34.514 7.291 1 82.98 142 GLY B O 1
ATOM 9401 N N . ALA B 1 143 ? 11.234 32.645 6.475 1 83.58 143 ALA B N 1
ATOM 9402 C CA . ALA B 1 143 ? 12.581 32.243 6.079 1 83.58 143 ALA B CA 1
ATOM 9403 C C . ALA B 1 143 ? 12.993 32.918 4.774 1 83.58 143 ALA B C 1
ATOM 9405 O O . ALA B 1 143 ? 14.185 33.089 4.505 1 83.58 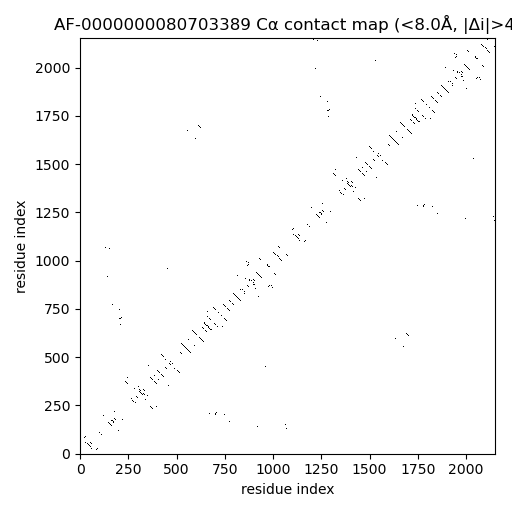143 ALA B O 1
ATOM 9406 N N . ALA B 1 144 ? 11.984 33.294 3.997 1 87.49 144 ALA B N 1
ATOM 9407 C CA . ALA B 1 144 ? 12.304 33.888 2.702 1 87.49 144 ALA B CA 1
ATOM 9408 C C . ALA B 1 144 ? 11.269 34.94 2.311 1 87.49 144 ALA B C 1
ATOM 9410 O O . ALA B 1 144 ? 10.077 34.778 2.582 1 87.49 144 ALA B O 1
ATOM 9411 N N . PRO B 1 145 ? 11.809 35.983 1.702 1 91.08 145 PRO B N 1
ATOM 9412 C CA . PRO B 1 145 ? 10.842 36.964 1.205 1 91.08 145 PRO B CA 1
ATOM 9413 C C . PRO B 1 145 ? 9.971 36.414 0.078 1 91.08 145 PRO B C 1
ATOM 9415 O O . PRO B 1 145 ? 10.425 35.578 -0.708 1 91.08 145 PRO B O 1
ATOM 9418 N N . GLY B 1 146 ? 8.821 36.883 0.025 1 90.72 146 GLY B N 1
ATOM 9419 C CA . GLY B 1 146 ? 7.896 36.473 -1.02 1 90.72 146 GLY B CA 1
ATOM 9420 C C . GLY B 1 146 ? 7.155 35.191 -0.693 1 90.72 146 GLY B C 1
ATOM 9421 O O . GLY B 1 146 ? 6.316 34.736 -1.474 1 90.72 146 GLY B O 1
ATOM 9422 N N . VAL B 1 147 ? 7.53 34.596 0.36 1 90.99 147 VAL B N 1
ATOM 9423 C CA . VAL B 1 147 ? 6.902 33.347 0.777 1 90.99 147 VAL B CA 1
ATOM 9424 C C . VAL B 1 147 ? 6.071 33.582 2.037 1 90.99 147 VAL B C 1
ATOM 9426 O O . VAL B 1 147 ? 6.618 33.864 3.105 1 90.99 147 VAL B O 1
ATOM 9429 N N . GLN B 1 148 ? 4.839 33.465 1.835 1 90.58 148 GLN B N 1
ATOM 9430 C CA . GLN B 1 148 ? 3.937 33.58 2.976 1 90.58 148 GLN B CA 1
ATOM 9431 C C . GLN B 1 148 ? 3.48 32.206 3.457 1 90.58 148 GLN B C 1
ATOM 9433 O O . GLN B 1 148 ? 2.935 31.419 2.68 1 90.58 148 GLN B O 1
ATOM 9438 N N . VAL B 1 149 ? 3.731 31.948 4.742 1 88.84 149 VAL B N 1
ATOM 9439 C CA . VAL B 1 149 ? 3.376 30.656 5.32 1 88.84 149 VAL B CA 1
ATOM 9440 C C . VAL B 1 149 ? 2.379 30.856 6.459 1 88.84 149 VAL B C 1
ATOM 9442 O O . VAL B 1 149 ? 2.587 31.699 7.334 1 88.84 149 VAL B O 1
ATOM 9445 N N . THR B 1 150 ? 1.322 30.15 6.36 1 85.77 150 THR B N 1
ATOM 9446 C CA . THR B 1 150 ? 0.382 30.193 7.474 1 85.77 150 THR B CA 1
ATOM 9447 C C . THR B 1 150 ? 0.888 29.351 8.642 1 85.77 150 THR B C 1
ATOM 9449 O O . THR B 1 150 ? 1.654 28.405 8.445 1 85.77 150 THR B O 1
ATOM 9452 N N . THR B 1 151 ? 0.445 29.765 9.746 1 78.23 151 THR B N 1
ATOM 9453 C CA . THR B 1 151 ? 0.776 28.943 10.905 1 78.23 151 THR B CA 1
ATOM 9454 C C . THR B 1 151 ? 0.053 27.601 10.841 1 78.23 151 THR B C 1
ATOM 9456 O O . THR B 1 151 ? -1.168 27.555 10.676 1 78.23 151 THR B O 1
ATOM 9459 N N . SER B 1 152 ? 0.793 26.559 10.974 1 76.27 152 SER B N 1
ATOM 9460 C CA . SER B 1 152 ? 0.217 25.219 10.912 1 76.27 152 SER B CA 1
ATOM 9461 C C . SER B 1 152 ? -0.619 24.919 12.152 1 76.27 152 SER B C 1
ATOM 9463 O O . SER B 1 152 ? -0.348 25.448 13.233 1 76.27 152 SER B O 1
ATOM 9465 N N . LEU B 1 153 ? -1.627 24.043 11.868 1 77.27 153 LEU B N 1
ATOM 9466 C CA . LEU B 1 153 ? -2.361 23.516 13.013 1 77.27 153 LEU B CA 1
ATOM 9467 C C . LEU B 1 153 ? -1.448 22.686 13.909 1 77.27 153 LEU B C 1
ATOM 9469 O O . LEU B 1 153 ? -0.473 22.099 13.435 1 77.27 153 LEU B O 1
ATOM 9473 N N . GLY B 1 154 ? -1.715 22.745 15.176 1 74.45 154 GLY B N 1
ATOM 9474 C CA . GLY B 1 154 ? -0.887 22.06 16.156 1 74.45 154 GLY B CA 1
ATOM 9475 C C . GLY B 1 154 ? -1.049 20.552 16.125 1 74.45 154 GLY B C 1
ATOM 9476 O O . GLY B 1 154 ? -0.378 19.834 16.869 1 74.45 154 GLY B O 1
ATOM 9477 N N . GLN B 1 155 ? -1.908 20.048 15.276 1 84.71 155 GLN B N 1
ATOM 9478 C CA . GLN B 1 155 ? -2.029 18.6 15.141 1 84.71 155 GLN B CA 1
ATOM 9479 C C . GLN B 1 155 ? -0.732 17.985 14.625 1 84.71 155 GLN B C 1
ATOM 9481 O O . GLN B 1 155 ? -0.164 18.457 13.638 1 84.71 155 GLN B O 1
ATOM 9486 N N . PRO B 1 156 ? -0.309 16.965 15.303 1 83.99 156 PRO B N 1
ATOM 9487 C CA . PRO B 1 156 ? 0.953 16.359 14.87 1 83.99 156 PRO B CA 1
ATOM 9488 C C . PRO B 1 156 ? 0.939 15.956 13.397 1 83.99 156 PRO B C 1
ATOM 9490 O O . PRO B 1 156 ? -0.021 15.338 12.931 1 83.99 156 PRO B O 1
ATOM 9493 N N . GLY B 1 157 ? 1.948 16.415 12.715 1 82.78 157 GLY B N 1
ATOM 9494 C CA . GLY B 1 157 ? 2.093 16.044 11.317 1 82.78 157 GLY B CA 1
ATOM 9495 C C . GLY B 1 157 ? 1.424 17.02 10.367 1 82.78 157 GLY B C 1
ATOM 9496 O O . GLY B 1 157 ? 1.524 16.875 9.147 1 82.78 157 GLY B O 1
ATOM 9497 N N . SER B 1 158 ? 0.824 18.008 10.831 1 83.32 158 SER B N 1
ATOM 9498 C CA . SER B 1 158 ? 0.077 18.947 10 1 83.32 158 SER B CA 1
ATOM 9499 C C . SER B 1 158 ? 1.013 19.799 9.15 1 83.32 158 SER B C 1
ATOM 9501 O O . SER B 1 158 ? 2.147 20.071 9.55 1 83.32 158 SER B O 1
ATOM 9503 N N . SER B 1 159 ? 0.51 20.181 8.033 1 82.23 159 SER B N 1
ATOM 9504 C CA . SER B 1 159 ? 1.272 21.001 7.097 1 82.23 159 SER B CA 1
ATOM 9505 C C . SER B 1 159 ? 0.807 22.453 7.129 1 82.23 159 SER B C 1
ATOM 9507 O O . SER B 1 159 ? -0.377 22.727 7.333 1 82.23 159 SER B O 1
ATOM 9509 N N . ALA B 1 160 ? 1.778 23.314 6.855 1 83.78 160 ALA B N 1
ATOM 9510 C CA . ALA B 1 160 ? 1.444 24.721 6.654 1 83.78 160 ALA B CA 1
ATOM 9511 C C . ALA B 1 160 ? 1.074 24.994 5.199 1 83.78 160 ALA B C 1
ATOM 9513 O O . ALA B 1 160 ? 1.524 24.287 4.294 1 83.78 160 ALA B O 1
ATOM 9514 N N . SER B 1 161 ? 0.263 25.916 5.036 1 87.35 161 SER B N 1
ATOM 9515 C CA . SER B 1 161 ? -0.018 26.381 3.681 1 87.35 161 SER B CA 1
ATOM 9516 C C . SER B 1 161 ? 1.002 27.42 3.23 1 87.35 161 SER B C 1
ATOM 9518 O O . SER B 1 161 ? 1.429 28.263 4.022 1 87.35 161 SER B O 1
ATOM 9520 N N . ILE B 1 162 ? 1.377 27.335 1.967 1 90.16 162 ILE B N 1
ATOM 9521 C CA . ILE B 1 162 ? 2.419 28.208 1.438 1 90.16 162 ILE B CA 1
ATOM 9522 C C . ILE B 1 162 ? 1.894 28.955 0.215 1 90.16 162 ILE B C 1
ATOM 9524 O O . ILE B 1 162 ? 1.225 28.368 -0.639 1 90.16 162 ILE B O 1
ATOM 9528 N N . MET B 1 163 ? 2.142 30.233 0.179 1 92.12 163 MET B N 1
ATOM 9529 C CA . MET B 1 163 ? 1.837 31.083 -0.968 1 92.12 163 MET B CA 1
ATOM 9530 C C . MET B 1 163 ? 3.062 31.888 -1.39 1 92.12 163 MET B C 1
ATOM 9532 O O . MET B 1 163 ? 3.735 32.489 -0.551 1 92.12 163 MET B O 1
ATOM 9536 N N . ILE B 1 164 ? 3.297 31.885 -2.629 1 92.29 164 ILE B N 1
ATOM 9537 C CA . ILE B 1 164 ? 4.46 32.602 -3.141 1 92.29 164 ILE B CA 1
ATOM 9538 C C . ILE B 1 164 ? 4.003 33.796 -3.976 1 92.29 164 ILE B C 1
ATOM 9540 O O . ILE B 1 164 ? 3.335 33.628 -4.999 1 92.29 164 ILE B O 1
ATOM 9544 N N . ARG B 1 165 ? 4.365 35.016 -3.552 1 92.55 165 ARG B N 1
ATOM 9545 C CA . ARG B 1 165 ? 4.137 36.292 -4.221 1 92.55 165 ARG B CA 1
ATOM 9546 C C . ARG B 1 165 ? 2.66 36.483 -4.549 1 92.55 165 ARG B C 1
ATOM 9548 O O . ARG B 1 165 ? 2.311 36.862 -5.669 1 92.55 165 ARG B O 1
ATOM 9555 N N . GLY B 1 166 ? 1.843 36.075 -3.554 1 90.1 166 GLY B N 1
ATOM 9556 C CA . GLY B 1 166 ? 0.43 36.415 -3.6 1 90.1 166 GLY B CA 1
ATOM 9557 C C . GLY B 1 166 ? -0.425 35.327 -4.223 1 90.1 166 GLY B C 1
ATOM 9558 O O . GLY B 1 166 ? -0.025 34.162 -4.262 1 90.1 166 GLY B O 1
ATOM 9559 N N . PHE B 1 167 ? -1.631 35.712 -4.635 1 87.41 167 PHE B N 1
ATOM 9560 C CA . PHE B 1 167 ? -2.647 34.764 -5.074 1 87.41 167 PHE B CA 1
ATOM 9561 C C . PHE B 1 167 ? -2.691 34.683 -6.595 1 87.41 167 PHE B C 1
ATOM 9563 O O . PHE B 1 167 ? -3.001 35.669 -7.266 1 87.41 167 PHE B O 1
ATOM 9570 N N . GLY B 1 168 ? -2.357 33.47 -7.067 1 78.6 168 GLY B N 1
ATOM 9571 C CA . GLY B 1 168 ? -2.269 33.305 -8.509 1 78.6 168 GLY B CA 1
ATOM 9572 C C . GLY B 1 168 ? -3.607 33.003 -9.157 1 78.6 168 GLY B C 1
ATOM 9573 O O . GLY B 1 168 ? -3.761 33.147 -10.372 1 78.6 168 GLY B O 1
ATOM 9574 N N . SER B 1 169 ? -4.541 32.542 -8.375 1 80.41 169 SER B N 1
ATOM 9575 C CA . SER B 1 169 ? -5.842 32.189 -8.935 1 80.41 169 SER B CA 1
ATOM 9576 C C . SER B 1 169 ? -6.966 32.469 -7.943 1 80.41 169 SER B C 1
ATOM 9578 O O . SER B 1 169 ? -6.725 32.582 -6.74 1 80.41 169 SER B O 1
ATOM 9580 N N . ILE B 1 170 ? -8.115 32.717 -8.485 1 74.93 170 ILE B N 1
ATOM 9581 C CA . ILE B 1 170 ? -9.281 32.947 -7.64 1 74.93 170 ILE B CA 1
ATOM 9582 C C . ILE B 1 170 ? -9.946 31.614 -7.304 1 74.93 170 ILE B C 1
ATOM 9584 O O . ILE B 1 170 ? -10.421 31.415 -6.183 1 74.93 170 ILE B O 1
ATOM 9588 N N . ASN B 1 171 ? -9.962 30.756 -8.278 1 70.64 171 ASN B N 1
ATOM 9589 C CA . ASN B 1 171 ? -10.748 29.544 -8.075 1 70.64 171 ASN B CA 1
ATOM 9590 C C . ASN B 1 171 ? -9.865 28.3 -8.049 1 70.64 171 ASN B C 1
ATOM 9592 O O . ASN B 1 171 ? -10.298 27.235 -7.605 1 70.64 171 ASN B O 1
ATOM 9596 N N . ALA B 1 172 ? -8.701 28.431 -8.591 1 71.7 172 ALA B N 1
ATOM 9597 C CA . ALA B 1 172 ? -7.79 27.29 -8.559 1 71.7 172 ALA B CA 1
ATOM 9598 C C . ALA B 1 172 ? -6.8 27.41 -7.403 1 71.7 172 ALA B C 1
ATOM 9600 O O . ALA B 1 172 ? -6.721 28.455 -6.753 1 71.7 172 ALA B O 1
ATOM 9601 N N . SER B 1 173 ? -6.15 26.388 -7.184 1 73.31 173 SER B N 1
ATOM 9602 C CA . SER B 1 173 ? -5.184 26.374 -6.09 1 73.31 173 SER B CA 1
ATOM 9603 C C . SER B 1 173 ? -4.055 27.368 -6.338 1 73.31 173 SER B C 1
ATOM 9605 O O . SER B 1 173 ? -3.595 27.525 -7.471 1 73.31 173 SER B O 1
ATOM 9607 N N . SER B 1 174 ? -3.708 28.045 -5.311 1 78.59 174 SER B N 1
ATOM 9608 C CA . SER B 1 174 ? -2.573 28.962 -5.345 1 78.59 174 SER B CA 1
ATOM 9609 C C . SER B 1 174 ? -1.349 28.352 -4.67 1 78.59 174 SER B C 1
ATOM 9611 O O . SER B 1 174 ? -0.368 29.05 -4.404 1 78.59 174 SER B O 1
ATOM 9613 N N . ALA B 1 175 ? -1.49 27.015 -4.38 1 83.92 175 ALA B N 1
ATOM 9614 C CA . ALA B 1 175 ? -0.366 26.345 -3.73 1 83.92 175 ALA B CA 1
ATOM 9615 C C . ALA B 1 175 ? 0.781 26.123 -4.712 1 83.92 175 ALA B C 1
ATOM 9617 O O . ALA B 1 175 ? 0.553 25.898 -5.903 1 83.92 175 ALA B O 1
ATOM 9618 N N . PRO B 1 176 ? 1.967 26.199 -4.234 1 89.37 176 PRO B N 1
ATOM 9619 C CA . PRO B 1 176 ? 3.097 25.92 -5.123 1 89.37 176 PRO B CA 1
ATOM 9620 C C . PRO B 1 176 ? 3.226 24.438 -5.466 1 89.37 176 PRO B C 1
ATOM 9622 O O . PRO B 1 176 ? 2.608 23.593 -4.813 1 89.37 176 PRO B O 1
ATOM 9625 N N . LEU B 1 177 ? 3.97 24.268 -6.544 1 90.84 177 LEU B N 1
ATOM 9626 C CA . LEU B 1 177 ? 4.327 22.902 -6.912 1 90.84 177 LEU B CA 1
ATOM 9627 C C . LEU B 1 177 ? 5.471 22.387 -6.047 1 90.84 177 LEU B C 1
ATOM 9629 O O . LEU B 1 177 ? 6.456 23.096 -5.825 1 90.84 177 LEU B O 1
ATOM 9633 N N . PHE B 1 178 ? 5.377 21.244 -5.547 1 91.65 178 PHE B N 1
ATOM 9634 C CA . PHE B 1 178 ? 6.458 20.618 -4.795 1 91.65 178 PHE B CA 1
ATOM 9635 C C . PHE B 1 178 ? 7.191 19.594 -5.653 1 91.65 178 PHE B C 1
ATOM 9637 O O . PHE B 1 178 ? 6.566 18.711 -6.245 1 91.65 178 PHE B O 1
ATOM 9644 N N . VAL B 1 179 ? 8.437 19.787 -5.754 1 93.24 179 VAL B N 1
ATOM 9645 C CA . VAL B 1 179 ? 9.304 18.872 -6.489 1 93.24 179 VAL B CA 1
ATOM 9646 C C . VAL B 1 179 ? 10.345 18.275 -5.544 1 93.24 179 VAL B C 1
ATOM 9648 O O . VAL B 1 179 ? 11.074 19.008 -4.872 1 93.24 179 VAL B O 1
ATOM 9651 N N . VAL B 1 180 ? 10.415 17.025 -5.44 1 93.09 180 VAL B N 1
ATOM 9652 C CA . VAL B 1 180 ? 11.4 16.342 -4.607 1 93.09 180 VAL B CA 1
ATOM 9653 C C . VAL B 1 180 ? 12.367 15.556 -5.489 1 93.09 180 VAL B C 1
ATOM 9655 O O . VAL B 1 180 ? 11.953 14.666 -6.236 1 93.09 180 VAL B O 1
ATOM 9658 N N . ASP B 1 181 ? 13.595 15.927 -5.434 1 91.72 181 ASP B N 1
ATOM 9659 C CA . ASP B 1 181 ? 14.66 15.278 -6.192 1 91.72 181 ASP B CA 1
ATOM 9660 C C . ASP B 1 181 ? 14.33 15.243 -7.683 1 91.72 181 ASP B C 1
ATOM 9662 O O . ASP B 1 181 ? 14.426 14.193 -8.321 1 91.72 181 ASP B O 1
ATOM 9666 N N . GLY B 1 182 ? 13.752 16.353 -8.142 1 88.04 182 GLY B N 1
ATOM 9667 C CA . GLY B 1 182 ? 13.618 16.556 -9.576 1 88.04 182 GLY B CA 1
ATOM 9668 C C . GLY B 1 182 ? 12.269 16.121 -10.117 1 88.04 182 GLY B C 1
ATOM 9669 O O . GLY B 1 182 ? 12.008 16.239 -11.316 1 88.04 182 GLY B O 1
ATOM 9670 N N . SER B 1 183 ? 11.389 15.649 -9.238 1 91.03 183 SER B N 1
ATOM 9671 C CA . SER B 1 183 ? 10.079 15.217 -9.714 1 91.03 183 SER B CA 1
ATOM 9672 C C . SER B 1 183 ? 8.962 15.773 -8.837 1 91.03 183 SER B C 1
ATOM 9674 O O . SER B 1 183 ? 9.154 15.987 -7.639 1 91.03 183 SER B O 1
ATOM 9676 N N . VAL B 1 184 ? 7.841 15.866 -9.495 1 90.22 184 VAL B N 1
ATOM 9677 C CA . VAL B 1 184 ? 6.658 16.341 -8.784 1 90.22 184 VAL B CA 1
ATOM 9678 C C . VAL B 1 184 ? 6.298 15.362 -7.669 1 90.22 184 VAL B C 1
ATOM 9680 O O . VAL B 1 184 ? 6.272 14.148 -7.885 1 90.22 184 VAL B O 1
ATOM 9683 N N . TYR B 1 185 ? 6.041 15.883 -6.567 1 89.11 185 TYR B N 1
ATOM 9684 C CA . TYR B 1 185 ? 5.75 15.074 -5.389 1 89.11 185 TYR B CA 1
ATOM 9685 C C . TYR B 1 185 ? 4.254 15.052 -5.098 1 89.11 185 TYR B C 1
ATOM 9687 O O . TYR B 1 185 ? 3.64 16.101 -4.892 1 89.11 185 TYR B O 1
ATOM 9695 N N . ASN B 1 186 ? 3.647 13.898 -5.004 1 84.48 186 ASN B N 1
ATOM 9696 C CA . ASN B 1 186 ? 2.211 13.761 -4.79 1 84.48 186 ASN B CA 1
ATOM 9697 C C . ASN B 1 186 ? 1.899 13.253 -3.385 1 84.48 186 ASN B C 1
ATOM 9699 O O . ASN B 1 186 ? 0.755 12.91 -3.084 1 84.48 186 ASN B O 1
ATOM 9703 N N . GLY B 1 187 ? 2.825 13.267 -2.527 1 82.78 187 GLY B N 1
ATOM 9704 C CA . GLY B 1 187 ? 2.575 12.807 -1.17 1 82.78 187 GLY B CA 1
ATOM 9705 C C . GLY B 1 187 ? 2.533 13.935 -0.156 1 82.78 187 GLY B C 1
ATOM 9706 O O . GLY B 1 187 ? 2.509 15.11 -0.528 1 82.78 187 GLY B O 1
ATOM 9707 N N . SER B 1 188 ? 2.375 13.568 1.066 1 86.29 188 SER B N 1
ATOM 9708 C CA . SER B 1 188 ? 2.43 14.528 2.164 1 86.29 188 SER B CA 1
ATOM 9709 C C . SER B 1 188 ? 3.871 14.897 2.503 1 86.29 188 SER B C 1
ATOM 9711 O O . SER B 1 188 ? 4.741 14.027 2.568 1 86.29 188 SER B O 1
ATOM 9713 N N . LEU B 1 189 ? 4.059 16.078 2.647 1 87.31 189 LEU B N 1
ATOM 9714 C CA . LEU B 1 189 ? 5.407 16.524 2.98 1 87.31 189 LEU B CA 1
ATOM 9715 C C . LEU B 1 189 ? 5.796 16.076 4.385 1 87.31 189 LEU B C 1
ATOM 9717 O O . LEU B 1 189 ? 6.979 16.068 4.733 1 87.31 189 LEU B O 1
ATOM 9721 N N . ALA B 1 190 ? 4.784 15.773 5.199 1 86.07 190 ALA B N 1
ATOM 9722 C CA . ALA B 1 190 ? 5.061 15.254 6.536 1 86.07 190 ALA B CA 1
ATOM 9723 C C . ALA B 1 190 ? 5.732 13.886 6.466 1 86.07 190 ALA B C 1
ATOM 9725 O O . ALA B 1 190 ? 6.303 13.416 7.453 1 86.07 190 ALA B O 1
ATOM 9726 N N . ASP B 1 191 ? 5.714 13.303 5.324 1 88.34 191 ASP B N 1
ATOM 9727 C CA . ASP B 1 191 ? 6.271 11.962 5.18 1 88.34 191 ASP B CA 1
ATOM 9728 C C . ASP B 1 191 ? 7.775 12.016 4.923 1 88.34 191 ASP B C 1
ATOM 9730 O O . ASP B 1 191 ? 8.459 10.993 4.992 1 88.34 191 ASP B O 1
ATOM 9734 N N . ILE B 1 192 ? 8.247 13.182 4.708 1 90.72 192 ILE B N 1
ATOM 9735 C CA . ILE B 1 192 ? 9.681 13.341 4.491 1 90.72 192 ILE B CA 1
ATOM 9736 C C . ILE B 1 192 ? 10.368 13.688 5.809 1 90.72 192 ILE B C 1
ATOM 9738 O O . ILE B 1 192 ? 9.985 14.647 6.483 1 90.72 192 ILE B O 1
ATOM 9742 N N . ASN B 1 193 ? 11.349 12.967 6.094 1 92.09 193 ASN B N 1
ATOM 9743 C CA . ASN B 1 193 ? 12.17 13.296 7.254 1 92.09 193 ASN B CA 1
ATOM 9744 C C . ASN B 1 193 ? 12.98 14.569 7.024 1 92.09 193 ASN B C 1
ATOM 9746 O O . ASN B 1 193 ? 13.86 14.603 6.162 1 92.09 193 ASN B O 1
ATOM 9750 N N . PRO B 1 194 ? 12.716 15.557 7.762 1 90.35 194 PRO B N 1
ATOM 9751 C CA . PRO B 1 194 ? 13.456 16.807 7.568 1 90.35 194 PRO B CA 1
ATOM 9752 C C . PRO B 1 194 ? 14.968 16.616 7.652 1 90.35 194 PRO B C 1
ATOM 9754 O O . PRO B 1 194 ? 15.722 17.329 6.983 1 90.35 194 PRO B O 1
ATOM 9757 N N . ALA B 1 195 ? 15.443 15.653 8.388 1 91.58 195 ALA B N 1
ATOM 9758 C CA . ALA B 1 195 ? 16.872 15.396 8.548 1 91.58 195 ALA B CA 1
ATOM 9759 C C . ALA B 1 195 ? 17.491 14.902 7.243 1 91.58 195 ALA B C 1
ATOM 9761 O O . ALA B 1 195 ? 18.713 14.92 7.082 1 91.58 195 ALA B O 1
ATOM 9762 N N . ASP B 1 196 ? 16.68 14.523 6.35 1 92.84 196 ASP B N 1
ATOM 9763 C CA . ASP B 1 196 ? 17.173 13.996 5.081 1 92.84 196 ASP B CA 1
ATOM 9764 C C . ASP B 1 196 ? 17.228 15.09 4.017 1 92.84 196 ASP B C 1
ATOM 9766 O O . ASP B 1 196 ? 17.669 14.847 2.892 1 92.84 196 ASP B O 1
ATOM 9770 N N . ILE B 1 197 ? 16.82 16.237 4.326 1 92.65 197 ILE B N 1
ATOM 9771 C CA . ILE B 1 197 ? 16.765 17.319 3.349 1 92.65 197 ILE B CA 1
ATOM 9772 C C . ILE B 1 197 ? 18.095 18.069 3.334 1 92.65 197 ILE B C 1
ATOM 9774 O O . ILE B 1 197 ? 18.573 18.519 4.378 1 92.65 197 ILE B O 1
ATOM 9778 N N . GLU B 1 198 ? 18.664 18.164 2.211 1 91.66 198 GLU B N 1
ATOM 9779 C CA . GLU B 1 198 ? 19.892 18.928 2.014 1 91.66 198 GLU B CA 1
ATOM 9780 C C . GLU B 1 198 ? 19.594 20.411 1.814 1 91.66 198 GLU B C 1
ATOM 9782 O O . GLU B 1 198 ? 20.339 21.269 2.29 1 91.66 198 GLU B O 1
ATOM 9787 N N . SER B 1 199 ? 18.574 20.626 0.992 1 89.67 199 SER B N 1
ATOM 9788 C CA . SER B 1 199 ? 18.218 22.018 0.738 1 89.67 199 SER B CA 1
ATOM 9789 C C . SER B 1 199 ? 16.791 22.137 0.213 1 89.67 199 SER B C 1
ATOM 9791 O O . SER B 1 199 ? 16.232 21.168 -0.306 1 89.67 199 SER B O 1
ATOM 9793 N N . MET B 1 200 ? 16.222 23.205 0.416 1 90.23 200 MET B N 1
ATOM 9794 C CA . MET B 1 200 ? 14.952 23.62 -0.174 1 90.23 200 MET B CA 1
ATOM 9795 C C . MET B 1 200 ? 15.112 24.923 -0.949 1 90.23 200 MET B C 1
ATOM 9797 O O . MET B 1 200 ? 15.625 25.909 -0.415 1 90.23 200 MET B O 1
ATOM 9801 N N . SER B 1 201 ? 14.78 24.881 -2.194 1 90.5 201 SER B N 1
ATOM 9802 C CA . SER B 1 201 ? 14.837 26.078 -3.026 1 90.5 201 SER B CA 1
ATOM 9803 C C . SER B 1 201 ? 13.443 26.516 -3.462 1 90.5 201 SER B C 1
ATOM 9805 O O . SER B 1 201 ? 12.65 25.7 -3.936 1 90.5 201 SER B O 1
ATOM 9807 N N . ILE B 1 202 ? 13.163 27.696 -3.28 1 91.59 202 ILE B N 1
ATOM 9808 C CA . ILE B 1 202 ? 11.88 28.253 -3.695 1 91.59 202 ILE B CA 1
ATOM 9809 C C . ILE B 1 202 ? 12.066 29.094 -4.956 1 91.59 202 ILE B C 1
ATOM 9811 O O . ILE B 1 202 ? 12.798 30.086 -4.945 1 91.59 202 ILE B O 1
ATOM 9815 N N . LEU B 1 203 ? 11.491 28.666 -5.952 1 91.36 203 LEU B N 1
ATOM 9816 C CA . LEU B 1 203 ? 11.491 29.405 -7.21 1 91.36 203 LEU B CA 1
ATOM 9817 C C . LEU B 1 203 ? 10.256 30.294 -7.318 1 91.36 203 LEU B C 1
ATOM 9819 O O . LEU B 1 203 ? 9.126 29.804 -7.262 1 91.36 203 LEU B O 1
ATOM 9823 N N . LYS B 1 204 ? 10.467 31.569 -7.625 1 89.47 204 LYS B N 1
ATOM 9824 C CA . LYS B 1 204 ? 9.366 32.51 -7.442 1 89.47 204 LYS B CA 1
ATOM 9825 C C . LYS B 1 204 ? 8.968 33.154 -8.767 1 89.47 204 LYS B C 1
ATOM 9827 O O . LYS B 1 204 ? 7.857 33.672 -8.903 1 89.47 204 LYS B O 1
ATOM 9832 N N . ASP B 1 205 ? 9.884 33.232 -9.7 1 85.08 205 ASP B N 1
ATOM 9833 C CA . ASP B 1 205 ? 9.552 33.937 -10.935 1 85.08 205 ASP B CA 1
ATOM 9834 C C . ASP B 1 205 ? 9.535 32.981 -12.125 1 85.08 205 ASP B C 1
ATOM 9836 O O . ASP B 1 205 ? 9.822 31.791 -11.977 1 85.08 205 ASP B O 1
ATOM 9840 N N . ALA B 1 206 ? 9.195 33.491 -13.248 1 78.15 206 ALA B N 1
ATOM 9841 C CA . ALA B 1 206 ? 8.985 32.664 -14.434 1 78.15 206 ALA B CA 1
ATOM 9842 C C . ALA B 1 206 ? 10.309 32.123 -14.967 1 78.15 206 ALA B C 1
ATOM 9844 O O . ALA B 1 206 ? 10.363 31.014 -15.502 1 78.15 206 ALA B O 1
ATOM 9845 N N . ALA B 1 207 ? 11.301 32.875 -14.81 1 76.77 207 ALA B N 1
ATOM 9846 C CA . ALA B 1 207 ? 12.591 32.426 -15.328 1 76.77 207 ALA B CA 1
ATOM 9847 C C . ALA B 1 207 ? 13.061 31.164 -14.611 1 76.77 207 ALA B C 1
ATOM 9849 O O . ALA B 1 207 ? 13.756 30.331 -15.198 1 76.77 207 ALA B O 1
ATOM 9850 N N . SER B 1 208 ? 12.642 31.051 -13.471 1 76.57 208 SER B N 1
ATOM 9851 C CA . SER B 1 208 ? 13.07 29.9 -12.683 1 76.57 208 SER B CA 1
ATOM 9852 C C . SER B 1 208 ? 12.058 28.763 -12.77 1 76.57 208 SER B C 1
ATOM 9854 O O . SER B 1 208 ? 12.413 27.594 -12.602 1 76.57 208 SER B O 1
ATOM 9856 N N . THR B 1 209 ? 10.825 29.066 -12.962 1 77.98 209 THR B N 1
ATOM 9857 C CA . THR B 1 209 ? 9.776 28.06 -12.83 1 77.98 209 THR B CA 1
ATOM 9858 C C . THR B 1 209 ? 9.325 27.566 -14.202 1 77.98 209 THR B C 1
ATOM 9860 O O . THR B 1 209 ? 8.69 26.515 -14.311 1 77.98 209 THR B O 1
ATOM 9863 N N . ALA B 1 210 ? 9.699 28.254 -15.193 1 75.59 210 ALA B N 1
ATOM 9864 C CA . ALA B 1 210 ? 9.118 28.008 -16.511 1 75.59 210 ALA B CA 1
ATOM 9865 C C . ALA B 1 210 ? 9.428 26.593 -16.991 1 75.59 210 ALA B C 1
ATOM 9867 O O . ALA B 1 210 ? 8.658 26.008 -17.757 1 75.59 210 ALA B O 1
ATOM 9868 N N . LEU B 1 211 ? 10.446 26.111 -16.516 1 79.09 211 LEU B N 1
ATOM 9869 C CA . LEU B 1 211 ? 10.817 24.776 -16.97 1 79.09 211 LEU B CA 1
ATOM 9870 C C . LEU B 1 211 ? 9.872 23.725 -16.398 1 79.09 211 LEU B C 1
ATOM 9872 O O . LEU B 1 211 ? 9.825 22.594 -16.887 1 79.09 211 LEU B O 1
ATOM 9876 N N . TYR B 1 212 ? 9.205 24.149 -15.436 1 79.74 212 TYR B N 1
ATOM 9877 C CA . TYR B 1 212 ? 8.213 23.219 -14.908 1 79.74 212 TYR B CA 1
ATOM 9878 C C . TYR B 1 212 ? 6.848 23.459 -15.543 1 79.74 212 TYR B C 1
ATOM 9880 O O . TYR B 1 212 ? 5.906 22.698 -15.31 1 79.74 212 TYR B O 1
ATOM 9888 N N . GLY B 1 213 ? 6.803 24.458 -16.303 1 75.65 213 GLY B N 1
ATOM 9889 C CA . GLY B 1 213 ? 5.691 24.662 -17.218 1 75.65 213 GLY B CA 1
ATOM 9890 C C . GLY B 1 213 ? 4.386 24.974 -16.51 1 75.65 213 GLY B C 1
ATOM 9891 O O . GLY B 1 213 ? 4.323 25.89 -15.687 1 75.65 213 GLY B O 1
ATOM 9892 N N . SER B 1 214 ? 3.372 24.049 -16.755 1 74.93 214 SER B N 1
ATOM 9893 C CA . SER B 1 214 ? 1.954 24.284 -16.503 1 74.93 214 SER B CA 1
ATOM 9894 C C . SER B 1 214 ? 1.619 24.11 -15.026 1 74.93 214 SER B C 1
ATOM 9896 O O . SER B 1 214 ? 0.489 24.367 -14.606 1 74.93 214 SER B O 1
ATOM 9898 N N . SER B 1 215 ? 2.499 23.821 -14.186 1 75.82 215 SER B N 1
ATOM 9899 C CA . SER B 1 215 ? 2.146 23.618 -12.785 1 75.82 215 SER B CA 1
ATOM 9900 C C . SER B 1 215 ? 2.906 24.58 -11.878 1 75.82 215 SER B C 1
ATOM 9902 O O . SER B 1 215 ? 2.733 24.558 -10.658 1 75.82 215 SER B O 1
ATOM 9904 N N . ALA B 1 216 ? 3.592 25.411 -12.437 1 80.62 216 ALA B N 1
ATOM 9905 C CA . ALA B 1 216 ? 4.542 26.171 -11.63 1 80.62 216 ALA B CA 1
ATOM 9906 C C . ALA B 1 216 ? 4.123 27.635 -11.521 1 80.62 216 ALA B C 1
ATOM 9908 O O . ALA B 1 216 ? 4.919 28.486 -11.119 1 80.62 216 ALA B O 1
ATOM 9909 N N . GLY B 1 217 ? 2.926 27.851 -11.929 1 78 217 GLY B N 1
ATOM 9910 C CA . GLY B 1 217 ? 2.484 29.236 -11.907 1 78 217 GLY B CA 1
ATOM 9911 C C . GLY B 1 217 ? 2.515 29.85 -10.52 1 78 217 GLY B C 1
ATOM 9912 O O . GLY B 1 217 ? 2.748 31.052 -10.372 1 78 217 GLY B O 1
ATOM 9913 N N . ASN B 1 218 ? 2.332 29.053 -9.554 1 85.01 218 ASN B N 1
ATOM 9914 C CA . ASN B 1 218 ? 2.276 29.542 -8.18 1 85.01 218 ASN B CA 1
ATOM 9915 C C . ASN B 1 218 ? 3.621 29.39 -7.476 1 85.01 218 ASN B C 1
ATOM 9917 O O . ASN B 1 218 ? 3.698 29.48 -6.249 1 85.01 218 ASN B O 1
ATOM 9921 N N . GLY B 1 219 ? 4.622 29.109 -8.227 1 88.3 219 GLY B N 1
ATOM 9922 C CA . GLY B 1 219 ? 5.936 28.888 -7.645 1 88.3 219 GLY B CA 1
ATOM 9923 C C . GLY B 1 219 ? 6.264 27.42 -7.453 1 88.3 219 GLY B C 1
ATOM 9924 O O . GLY B 1 219 ? 5.387 26.562 -7.567 1 88.3 219 GLY B O 1
ATOM 9925 N N . VAL B 1 220 ? 7.519 27.195 -7.301 1 91.32 220 VAL B N 1
ATOM 9926 C CA . VAL B 1 220 ? 7.972 25.819 -7.127 1 91.32 220 VAL B CA 1
ATOM 9927 C C . VAL B 1 220 ? 8.859 25.719 -5.889 1 91.32 220 VAL B C 1
ATOM 9929 O O . VAL B 1 220 ? 9.693 26.594 -5.643 1 91.32 220 VAL B O 1
ATOM 9932 N N . VAL B 1 221 ? 8.602 24.723 -5.096 1 91.99 221 VAL B N 1
ATOM 9933 C CA . VAL B 1 221 ? 9.498 24.382 -3.996 1 91.99 221 VAL B CA 1
ATOM 9934 C C . VAL B 1 221 ? 10.259 23.1 -4.327 1 91.99 221 VAL B C 1
ATOM 9936 O O . VAL B 1 221 ? 9.662 22.026 -4.435 1 91.99 221 VAL B O 1
ATOM 9939 N N . LEU B 1 222 ? 11.529 23.291 -4.466 1 93.18 222 LEU B N 1
ATOM 9940 C CA . LEU B 1 222 ? 12.395 22.151 -4.746 1 93.18 222 LEU B CA 1
ATOM 9941 C C . LEU B 1 222 ? 13 21.598 -3.46 1 93.18 222 LEU B C 1
ATOM 9943 O O . LEU B 1 222 ? 13.669 22.325 -2.722 1 93.18 222 LEU B O 1
ATOM 9947 N N . ILE B 1 223 ? 12.768 20.434 -3.223 1 93.06 223 ILE B N 1
ATOM 9948 C CA . ILE B 1 223 ? 13.383 19.746 -2.093 1 93.06 223 ILE B CA 1
ATOM 9949 C C . ILE B 1 223 ? 14.434 18.76 -2.6 1 93.06 223 ILE B C 1
ATOM 9951 O O . ILE B 1 223 ? 14.13 17.881 -3.41 1 93.06 223 ILE B O 1
ATOM 9955 N N . THR B 1 224 ? 15.576 19.003 -2.208 1 92.8 224 THR B N 1
ATOM 9956 C CA . THR B 1 224 ? 16.67 18.092 -2.528 1 92.8 224 THR B CA 1
ATOM 9957 C C . THR B 1 224 ? 17.097 17.304 -1.293 1 92.8 224 THR B C 1
ATOM 9959 O O . THR B 1 224 ? 17.406 17.89 -0.253 1 92.8 224 THR B O 1
ATOM 9962 N N . THR B 1 225 ? 17.177 16.088 -1.395 1 92.64 225 THR B N 1
ATOM 9963 C CA . THR B 1 225 ? 17.55 15.252 -0.26 1 92.64 225 THR B CA 1
ATOM 9964 C C . THR B 1 225 ? 19.056 15.004 -0.242 1 92.64 225 THR B C 1
ATOM 9966 O O . THR B 1 225 ? 19.734 15.2 -1.253 1 92.64 225 THR B O 1
ATOM 9969 N N . LYS B 1 226 ? 19.518 14.686 0.846 1 90.57 226 LYS B N 1
ATOM 9970 C CA . LYS B 1 226 ? 20.949 14.484 1.055 1 90.57 226 LYS B CA 1
ATOM 9971 C C . LYS B 1 226 ? 21.467 13.317 0.22 1 90.57 226 LYS B C 1
ATOM 9973 O O . LYS B 1 226 ? 20.754 12.334 0.007 1 90.57 226 LYS B O 1
ATOM 9978 N N . SER B 1 227 ? 22.63 13.571 -0.302 1 85.43 227 SER B N 1
ATOM 9979 C CA . SER B 1 227 ? 23.416 12.551 -0.989 1 85.43 227 SER B CA 1
ATOM 9980 C C . SER B 1 227 ? 24.795 12.396 -0.356 1 85.43 227 SER B C 1
ATOM 9982 O O . SER B 1 227 ? 25.13 13.104 0.595 1 85.43 227 SER B O 1
ATOM 9984 N N . GLY B 1 228 ? 25.565 11.407 -0.814 1 77.28 228 GLY B N 1
ATOM 9985 C CA . GLY B 1 228 ? 26.888 11.207 -0.245 1 77.28 228 GLY B CA 1
ATOM 9986 C C . GLY B 1 228 ? 27.817 12.386 -0.466 1 77.28 228 GLY B C 1
ATOM 9987 O O . GLY B 1 228 ? 27.748 13.052 -1.501 1 77.28 228 GLY B O 1
ATOM 9988 N N . LYS B 1 229 ? 28.399 12.861 0.563 1 63.83 229 LYS B N 1
ATOM 9989 C CA . LYS B 1 229 ? 29.388 13.921 0.395 1 63.83 229 LYS B CA 1
ATOM 9990 C C . LYS B 1 229 ? 30.632 13.405 -0.323 1 63.83 229 LYS B C 1
ATOM 9992 O O . LYS B 1 229 ? 31.197 12.379 0.064 1 63.83 229 LYS B O 1
ATOM 9997 N N . ARG B 1 230 ? 30.971 13.969 -1.359 1 57.67 230 ARG B N 1
ATOM 9998 C CA . ARG B 1 230 ? 32.09 13.562 -2.203 1 57.67 230 ARG B CA 1
ATOM 9999 C C . ARG B 1 230 ? 33.404 13.607 -1.43 1 57.67 230 ARG B C 1
ATOM 10001 O O . ARG B 1 230 ? 33.623 14.51 -0.619 1 57.67 230 ARG B O 1
ATOM 10008 N N . ASN B 1 231 ? 34.193 12.461 -1.579 1 58.75 231 ASN B N 1
ATOM 10009 C CA . ASN B 1 231 ? 35.597 12.261 -1.235 1 58.75 231 ASN B CA 1
ATOM 10010 C C . ASN B 1 231 ? 35.784 12.061 0.266 1 58.75 231 ASN B C 1
ATOM 10012 O O . ASN B 1 231 ? 36.639 12.701 0.88 1 58.75 231 ASN B O 1
ATOM 10016 N N . SER B 1 232 ? 34.828 11.339 0.861 1 64.98 232 SER B N 1
ATOM 10017 C CA . SER B 1 232 ? 35.118 10.937 2.234 1 64.98 232 SER B CA 1
ATOM 10018 C C . SER B 1 232 ? 36.002 9.695 2.271 1 64.98 232 SER B C 1
ATOM 10020 O O . SER B 1 232 ? 35.788 8.751 1.508 1 64.98 232 SER B O 1
ATOM 10022 N N . ALA B 1 233 ? 37.09 9.859 2.925 1 63.94 233 ALA B N 1
ATOM 10023 C CA . ALA B 1 233 ? 38.05 8.763 3.031 1 63.94 233 ALA B CA 1
ATOM 10024 C C . ALA B 1 233 ? 37.452 7.583 3.792 1 63.94 233 ALA B C 1
ATOM 10026 O O . ALA B 1 233 ? 37.815 6.43 3.546 1 63.94 233 ALA B O 1
ATOM 10027 N N . GLU B 1 234 ? 36.494 7.948 4.693 1 81.74 234 GLU B N 1
ATOM 10028 C CA . GLU B 1 234 ? 35.871 6.921 5.523 1 81.74 234 GLU B CA 1
ATOM 10029 C C . GLU B 1 234 ? 34.364 7.137 5.631 1 81.74 234 GLU B C 1
ATOM 10031 O O . GLU B 1 234 ? 33.885 8.268 5.53 1 81.74 234 GLU B O 1
ATOM 10036 N N . PRO B 1 235 ? 33.698 6.018 5.842 1 89.78 235 PRO B N 1
ATOM 10037 C CA . PRO B 1 235 ? 32.268 6.188 6.11 1 89.78 235 PRO B CA 1
ATOM 10038 C C . PRO B 1 235 ? 31.998 7.003 7.373 1 89.78 235 PRO B C 1
ATOM 10040 O O . PRO B 1 235 ? 32.698 6.845 8.376 1 89.78 235 PRO B O 1
ATOM 10043 N N . THR B 1 236 ? 31.139 7.927 7.339 1 89.51 236 THR B N 1
ATOM 10044 C CA . THR B 1 236 ? 30.773 8.786 8.46 1 89.51 236 THR B CA 1
ATOM 10045 C C . THR B 1 236 ? 29.285 8.66 8.774 1 89.51 236 THR B C 1
ATOM 10047 O O . THR B 1 236 ? 28.442 8.828 7.89 1 89.51 236 THR B O 1
ATOM 10050 N N . PHE B 1 237 ? 28.987 8.38 10.04 1 91.71 237 PHE B N 1
ATOM 10051 C CA . PHE B 1 237 ? 27.6 8.253 10.47 1 91.71 237 PHE B CA 1
ATOM 10052 C C . PHE B 1 237 ? 27.293 9.226 11.602 1 91.71 237 PHE B C 1
ATOM 10054 O O . PHE B 1 237 ? 28.148 9.489 12.451 1 91.71 237 PHE B O 1
ATOM 10061 N N . THR B 1 238 ? 26.138 9.743 11.602 1 92.69 238 THR B N 1
ATOM 10062 C CA . THR B 1 238 ? 25.665 10.651 12.641 1 92.69 238 THR B CA 1
ATOM 10063 C C . THR B 1 238 ? 24.388 10.118 13.284 1 92.69 238 THR B C 1
ATOM 10065 O O . THR B 1 238 ? 23.425 9.792 12.587 1 92.69 238 THR B O 1
ATOM 10068 N N . PHE B 1 239 ? 24.423 9.936 14.533 1 93.78 239 PHE B N 1
ATOM 10069 C CA . PHE B 1 239 ? 23.235 9.602 15.31 1 93.78 239 PHE B CA 1
ATOM 10070 C C . PHE B 1 239 ? 22.704 10.828 16.043 1 93.78 239 PHE B C 1
ATOM 10072 O O . PHE B 1 239 ? 23.448 11.499 16.761 1 93.78 239 PHE B O 1
ATOM 10079 N N . THR B 1 240 ? 21.468 11.123 15.848 1 95.41 240 THR B N 1
ATOM 10080 C CA . THR B 1 240 ? 20.83 12.262 16.499 1 95.41 240 THR B CA 1
ATOM 10081 C C . THR B 1 240 ? 19.586 11.821 17.265 1 95.41 240 THR B C 1
ATOM 10083 O O . THR B 1 240 ? 18.735 11.114 16.721 1 95.41 240 THR B O 1
ATOM 10086 N N . THR B 1 241 ? 19.451 12.172 18.494 1 96 241 THR B N 1
ATOM 10087 C CA . THR B 1 241 ? 18.256 11.934 19.296 1 96 241 THR B CA 1
ATOM 10088 C C . THR B 1 241 ? 17.709 13.245 19.854 1 96 241 THR B C 1
ATOM 10090 O O . THR B 1 241 ? 18.473 14.098 20.311 1 96 241 THR B O 1
ATOM 10093 N N . SER B 1 242 ? 16.488 13.45 19.687 1 95.7 242 SER B N 1
ATOM 10094 C CA . SER B 1 242 ? 15.787 14.627 20.189 1 95.7 242 SER B CA 1
ATOM 10095 C C . SER B 1 242 ? 14.614 14.232 21.081 1 95.7 242 SER B C 1
ATOM 10097 O O . SER B 1 242 ? 13.73 13.483 20.658 1 95.7 242 SER B O 1
ATOM 10099 N N . GLN B 1 243 ? 14.616 14.65 22.346 1 96.94 243 GLN B N 1
ATOM 10100 C CA . GLN B 1 243 ? 13.546 14.458 23.319 1 96.94 243 GLN B CA 1
ATOM 10101 C C . GLN B 1 243 ? 12.915 15.79 23.713 1 96.94 243 GLN B C 1
ATOM 10103 O O . GLN B 1 243 ? 13.623 16.762 23.986 1 96.94 243 GLN B O 1
ATOM 10108 N N . GLY B 1 244 ? 11.499 15.832 23.574 1 96.03 244 GLY B N 1
ATOM 10109 C CA . GLY B 1 244 ? 10.873 17.112 23.864 1 96.03 244 GLY B CA 1
ATOM 10110 C C . GLY B 1 244 ? 9.455 16.978 24.386 1 96.03 244 GLY B C 1
ATOM 10111 O O . GLY B 1 244 ? 8.971 15.866 24.605 1 96.03 244 GLY B O 1
ATOM 10112 N N . ILE B 1 245 ? 8.817 18.164 24.686 1 96.03 245 ILE B N 1
ATOM 10113 C CA . ILE B 1 245 ? 7.443 18.265 25.166 1 96.03 245 ILE B CA 1
ATOM 10114 C C . ILE B 1 245 ? 6.681 19.296 24.337 1 96.03 245 ILE B C 1
ATOM 10116 O O . ILE B 1 245 ? 7.281 20.21 23.767 1 96.03 245 ILE B O 1
ATOM 10120 N N . SER B 1 246 ? 5.364 19.129 24.18 1 93.16 246 SER B N 1
ATOM 10121 C CA . SER B 1 246 ? 4.502 20.028 23.418 1 93.16 246 SER B CA 1
ATOM 10122 C C . SER B 1 246 ? 3.277 20.438 24.229 1 93.16 246 SER B C 1
ATOM 10124 O O . SER B 1 246 ? 2.694 19.618 24.941 1 93.16 246 SER B O 1
ATOM 10126 N N . ASN B 1 247 ? 2.94 21.683 24.214 1 93.57 247 ASN B N 1
ATOM 10127 C CA . ASN B 1 247 ? 1.763 22.252 24.862 1 93.57 247 ASN B CA 1
ATOM 10128 C C . ASN B 1 247 ? 1.021 23.21 23.935 1 93.57 247 ASN B C 1
ATOM 10130 O O . ASN B 1 247 ? 1.525 23.562 22.866 1 93.57 247 ASN B O 1
ATOM 10134 N N . ARG B 1 248 ? -0.203 23.524 24.324 1 92 248 ARG B N 1
ATOM 10135 C CA . ARG B 1 248 ? -0.96 24.504 23.552 1 92 248 ARG B CA 1
ATOM 10136 C C . ARG B 1 248 ? -0.242 25.848 23.519 1 92 248 ARG B C 1
ATOM 10138 O O . ARG B 1 248 ? 0.066 26.419 24.568 1 92 248 ARG B O 1
ATOM 10145 N N . GLY B 1 249 ? 0.008 26.337 22.334 1 90.52 249 GLY B N 1
ATOM 10146 C CA . GLY B 1 249 ? 0.742 27.584 22.19 1 90.52 249 GLY B CA 1
ATOM 10147 C C . GLY B 1 249 ? -0.155 28.807 22.194 1 90.52 249 GLY B C 1
ATOM 10148 O O . GLY B 1 249 ? 0.222 29.858 22.718 1 90.52 249 GLY B O 1
ATOM 10149 N N . GLN B 1 250 ? -1.312 28.707 21.664 1 89.54 250 GLN B N 1
ATOM 10150 C CA . GLN B 1 250 ? -2.224 29.842 21.562 1 89.54 250 GLN B CA 1
ATOM 10151 C C . GLN B 1 250 ? -3.045 30.004 22.839 1 89.54 250 GLN B C 1
ATOM 10153 O O . GLN B 1 250 ? -3.704 29.062 23.282 1 89.54 250 GLN B O 1
ATOM 10158 N N . GLN B 1 251 ? -3.011 31.123 23.381 1 88.13 251 GLN B N 1
ATOM 10159 C CA . GLN B 1 251 ? -3.827 31.413 24.555 1 88.13 251 GLN B CA 1
ATOM 10160 C C . GLN B 1 251 ? -5.304 31.514 24.188 1 88.13 251 GLN B C 1
ATOM 10162 O O . GLN B 1 251 ? -5.647 31.949 23.086 1 88.13 251 GLN B O 1
ATOM 10167 N N . PRO B 1 252 ? -6.142 31.118 25.113 1 90.55 252 PRO B N 1
ATOM 10168 C CA . PRO B 1 252 ? -7.573 31.281 24.846 1 90.55 252 PRO B CA 1
ATOM 10169 C C . PRO B 1 252 ? -8.038 32.729 24.985 1 90.55 252 PRO B C 1
ATOM 10171 O O . PRO B 1 252 ? -7.353 33.544 25.609 1 90.55 252 PRO B O 1
ATOM 10174 N N . TYR B 1 253 ? -9.212 33 24.389 1 93.49 253 TYR B N 1
ATOM 10175 C CA . TYR B 1 253 ? -9.855 34.284 24.645 1 93.49 253 TYR B CA 1
ATOM 10176 C C . TYR B 1 253 ? -10.203 34.435 26.121 1 93.49 253 TYR B C 1
ATOM 10178 O O . TYR B 1 253 ? -10.491 33.448 26.802 1 93.49 253 TYR B O 1
ATOM 10186 N N . GLU B 1 254 ? -10.146 35.639 26.578 1 93.48 254 GLU B N 1
ATOM 10187 C CA . GLU B 1 254 ? -10.578 35.883 27.95 1 93.48 254 GLU B CA 1
ATOM 10188 C C . GLU B 1 254 ? -12.099 35.844 28.065 1 93.48 254 GLU B C 1
ATOM 10190 O O . GLU B 1 254 ? -12.799 36.561 27.347 1 93.48 254 GLU B O 1
ATOM 10195 N N . THR B 1 255 ? -12.612 35.012 28.897 1 94.67 255 THR B N 1
ATOM 10196 C CA . THR B 1 255 ? -14.05 34.897 29.109 1 94.67 255 THR B CA 1
ATOM 10197 C C . THR B 1 255 ? -14.406 35.181 30.566 1 94.67 255 THR B C 1
ATOM 10199 O O . THR B 1 255 ? -13.532 35.18 31.436 1 94.67 255 THR B O 1
ATOM 10202 N N . VAL B 1 256 ? -15.666 35.464 30.81 1 95.31 256 VAL B N 1
ATOM 10203 C CA . VAL B 1 256 ? -16.111 35.761 32.167 1 95.31 256 VAL B CA 1
ATOM 10204 C C . VAL B 1 256 ? -16.197 34.469 32.977 1 95.31 256 VAL B C 1
ATOM 10206 O O . VAL B 1 256 ? -16.373 33.386 32.414 1 95.31 256 VAL B O 1
ATOM 10209 N N . GLY B 1 257 ? -15.982 34.566 34.268 1 95.02 257 GLY B N 1
ATOM 10210 C CA . GLY B 1 257 ? -16.146 33.434 35.167 1 95.02 257 GLY B CA 1
ATOM 10211 C C . GLY B 1 257 ? -17.583 33.223 35.605 1 95.02 257 GLY B C 1
ATOM 10212 O O . GLY B 1 257 ? -18.48 33.954 35.181 1 95.02 257 GLY B O 1
ATOM 10213 N N . VAL B 1 258 ? -17.807 32.289 36.475 1 96.39 258 VAL B N 1
ATOM 10214 C CA . VAL B 1 258 ? -19.137 31.886 36.919 1 96.39 258 VAL B CA 1
ATOM 10215 C C . VAL B 1 258 ? -19.842 33.068 37.58 1 96.39 258 VAL B C 1
ATOM 10217 O O . VAL B 1 258 ? -21.01 33.342 37.294 1 96.39 258 VAL B O 1
ATOM 10220 N N . ASN B 1 259 ? -19.161 33.876 38.368 1 96.4 259 ASN B N 1
ATOM 10221 C CA . ASN B 1 259 ? -19.762 34.945 39.159 1 96.4 259 ASN B CA 1
ATOM 10222 C C . ASN B 1 259 ? -20.192 36.118 38.282 1 96.4 259 ASN B C 1
ATOM 10224 O O . ASN B 1 259 ? -21.151 36.821 38.605 1 96.4 259 ASN B O 1
ATOM 10228 N N . GLU B 1 260 ? -19.472 36.315 37.232 1 95.37 260 GLU B N 1
ATOM 10229 C CA . GLU B 1 260 ? -19.804 37.418 36.335 1 95.37 260 GLU B CA 1
ATOM 10230 C C . GLU B 1 260 ? -20.85 36.998 35.307 1 95.37 260 GLU B C 1
ATOM 10232 O O . GLU B 1 260 ? -21.625 37.828 34.827 1 95.37 260 GLU B O 1
ATOM 10237 N N . TYR B 1 261 ? -20.864 35.697 35.048 1 95.07 261 TYR B N 1
ATOM 10238 C CA . TYR B 1 261 ? -21.735 35.179 33.999 1 95.07 261 TYR B CA 1
ATOM 10239 C C . TYR B 1 261 ? -23.202 35.379 34.36 1 95.07 261 TYR B C 1
ATOM 10241 O O . TYR B 1 261 ? -24.003 35.8 33.522 1 95.07 261 TYR B O 1
ATOM 10249 N N . PHE B 1 262 ? -23.689 35.161 35.537 1 95.45 262 PHE B N 1
ATOM 10250 C CA . PHE B 1 262 ? -25.092 35.135 35.931 1 95.45 262 PHE B CA 1
ATOM 10251 C C . PHE B 1 262 ? -25.667 36.546 35.977 1 95.45 262 PHE B C 1
ATOM 10253 O O . PHE B 1 262 ? -26.76 36.794 35.461 1 95.45 262 PHE B O 1
ATOM 10260 N N . PRO B 1 263 ? -24.885 37.534 36.534 1 94.8 263 PRO B N 1
ATOM 10261 C CA . PRO B 1 263 ? -25.393 38.903 36.421 1 94.8 263 PRO B CA 1
ATOM 10262 C C . PRO B 1 263 ? -25.582 39.345 34.972 1 94.8 263 PRO B C 1
ATOM 10264 O O . PRO B 1 263 ? -26.522 40.082 34.665 1 94.8 263 PRO B O 1
ATOM 10267 N N . LEU B 1 264 ? -24.735 38.906 34.115 1 92.2 264 LEU B N 1
ATOM 10268 C CA . LEU B 1 264 ? -24.872 39.263 32.707 1 92.2 264 LEU B CA 1
ATOM 10269 C C . LEU B 1 264 ? -26.128 38.639 32.108 1 92.2 264 LEU B C 1
ATOM 10271 O O . LEU B 1 264 ? -26.858 39.298 31.364 1 92.2 264 LEU B O 1
ATOM 10275 N N . MET B 1 265 ? -26.338 37.401 32.413 1 92.31 265 MET B N 1
ATOM 10276 C CA . MET B 1 265 ? -27.529 36.72 31.916 1 92.31 265 MET B CA 1
ATOM 10277 C C . MET B 1 265 ? -28.794 37.334 32.507 1 92.31 265 MET B C 1
ATOM 10279 O O . MET B 1 265 ? -29.807 37.462 31.817 1 92.31 265 MET B O 1
ATOM 10283 N N . TRP B 1 266 ? -28.681 37.699 33.78 1 93.82 266 TRP B N 1
ATOM 10284 C CA . TRP B 1 266 ? -29.777 38.395 34.447 1 93.82 266 TRP B CA 1
ATOM 10285 C C . TRP B 1 266 ? -30.08 39.721 33.757 1 93.82 266 TRP B C 1
ATOM 10287 O O . TRP B 1 266 ? -31.243 40.05 33.514 1 93.82 266 TRP B O 1
ATOM 10297 N N . GLN B 1 267 ? -29.046 40.428 33.449 1 91.35 267 GLN B N 1
ATOM 10298 C CA . GLN B 1 267 ? -29.205 41.728 32.806 1 91.35 267 GLN B CA 1
ATOM 10299 C C . GLN B 1 267 ? -29.921 41.595 31.466 1 91.35 267 GLN B C 1
ATOM 10301 O O . GLN B 1 267 ? -30.702 42.469 31.084 1 91.35 267 GLN B O 1
ATOM 10306 N N . GLN B 1 268 ? -29.617 40.565 30.781 1 90.2 268 GLN B N 1
ATOM 10307 C CA . GLN B 1 268 ? -30.261 40.313 29.496 1 90.2 268 GLN B CA 1
ATOM 10308 C C . GLN B 1 268 ? -31.774 40.196 29.652 1 90.2 268 GLN B C 1
ATOM 10310 O O . GLN B 1 268 ? -32.531 40.833 28.916 1 90.2 268 GLN B O 1
ATOM 10315 N N . TRP B 1 269 ? -32.236 39.437 30.584 1 91.53 269 TRP B N 1
ATOM 10316 C CA . TRP B 1 269 ? -33.664 39.243 30.818 1 91.53 269 TRP B CA 1
ATOM 10317 C C . TRP B 1 269 ? -34.281 40.478 31.467 1 91.53 269 TRP B C 1
ATOM 10319 O O . TRP B 1 269 ? -35.431 40.824 31.187 1 91.53 269 TRP B O 1
ATOM 10329 N N . TYR B 1 270 ? -33.518 41.051 32.532 1 93.16 270 TYR B N 1
ATOM 10330 C CA . TYR B 1 270 ? -33.971 42.3 33.135 1 93.16 270 TYR B CA 1
ATOM 10331 C C . TYR B 1 270 ? -34.298 43.335 32.066 1 93.16 270 TYR B C 1
ATOM 10333 O O . TYR B 1 270 ? -35.359 43.962 32.105 1 93.16 270 TYR B O 1
ATOM 10341 N N . ASN B 1 271 ? -33.458 43.53 30.978 1 89.8 271 ASN B N 1
ATOM 10342 C CA . ASN B 1 271 ? -33.661 44.485 29.894 1 89.8 271 ASN B CA 1
ATOM 10343 C C . ASN B 1 271 ? -34.895 44.139 29.065 1 89.8 271 ASN B C 1
ATOM 10345 O O . ASN B 1 271 ? -35.624 45.031 28.628 1 89.8 271 ASN B O 1
ATOM 10349 N N . GLN B 1 272 ? -35.04 42.903 28.785 1 87.47 272 GLN B N 1
ATOM 10350 C CA . GLN B 1 272 ? -36.216 42.497 28.022 1 87.47 272 GLN B CA 1
ATOM 10351 C C . GLN B 1 272 ? -37.502 42.904 28.735 1 87.47 272 GLN B C 1
ATOM 10353 O O . GLN B 1 272 ? -38.423 43.434 28.11 1 87.47 272 GLN B O 1
ATOM 10358 N N . TYR B 1 273 ? -37.696 42.748 30.081 1 92.06 273 TYR B N 1
ATOM 10359 C CA . TYR B 1 273 ? -38.908 43.02 30.845 1 92.06 273 TYR B CA 1
ATOM 10360 C C . TYR B 1 273 ? -39.125 44.52 31.008 1 92.06 273 TYR B C 1
ATOM 10362 O O . TYR B 1 273 ? -40.264 44.993 31.009 1 92.06 273 TYR B O 1
ATOM 10370 N N . ILE B 1 274 ? -37.97 45.287 30.969 1 90.74 274 ILE B N 1
ATOM 10371 C CA . ILE B 1 274 ? -38.061 46.737 31.096 1 90.74 274 ILE B CA 1
ATOM 10372 C C . ILE B 1 274 ? -38.445 47.35 29.751 1 90.74 274 ILE B C 1
ATOM 10374 O O . ILE B 1 274 ? -39.394 48.132 29.667 1 90.74 274 ILE B O 1
ATOM 10378 N N . TYR B 1 275 ? -37.822 46.926 28.698 1 85.81 275 TYR B N 1
ATOM 10379 C CA . TYR B 1 275 ? -37.895 47.697 27.462 1 85.81 275 TYR B CA 1
ATOM 10380 C C . TYR B 1 275 ? -38.903 47.084 26.496 1 85.81 275 TYR B C 1
ATOM 10382 O O . TYR B 1 275 ? -39.478 47.786 25.661 1 85.81 275 TYR B O 1
ATOM 10390 N N . GLU B 1 276 ? -39.06 45.839 26.605 1 84.76 276 GLU B N 1
ATOM 10391 C CA . GLU B 1 276 ? -40.013 45.224 25.686 1 84.76 276 GLU B CA 1
ATOM 10392 C C . GLU B 1 276 ? -41.368 45.011 26.356 1 84.76 276 GLU B C 1
ATOM 10394 O O . GLU B 1 276 ? -42.41 45.11 25.706 1 84.76 276 GLU B O 1
ATOM 10399 N N . TYR B 1 277 ? -41.291 44.69 27.628 1 89.47 277 TYR B N 1
ATOM 10400 C CA . TYR B 1 277 ? -42.55 44.358 28.286 1 89.47 277 TYR B CA 1
ATOM 10401 C C . TYR B 1 277 ? -43.036 45.517 29.149 1 89.47 277 TYR B C 1
ATOM 10403 O O . TYR B 1 277 ? -44.164 45.498 29.646 1 89.47 277 TYR B O 1
ATOM 10411 N N . GLY B 1 278 ? -42.133 46.985 29.198 1 90.11 278 GLY B N 1
ATOM 10412 C CA . GLY B 1 278 ? -42.521 48.188 29.918 1 90.11 278 GLY B CA 1
ATOM 10413 C C . GLY B 1 278 ? -42.756 47.948 31.397 1 90.11 278 GLY B C 1
ATOM 10414 O O . GLY B 1 278 ? -43.517 48.678 32.036 1 90.11 278 GLY B O 1
ATOM 10415 N N . GLU B 1 279 ? -42.216 46.581 32.232 1 94.2 279 GLU B N 1
ATOM 10416 C CA . GLU B 1 279 ? -42.377 46.244 33.644 1 94.2 279 GLU B CA 1
ATOM 10417 C C . GLU B 1 279 ? -41.657 47.251 34.536 1 94.2 279 GLU B C 1
ATOM 10419 O O . GLU B 1 279 ? -40.762 47.965 34.08 1 94.2 279 GLU B O 1
ATOM 10424 N N . SER B 1 280 ? -42.101 47.297 35.919 1 94.69 280 SER B N 1
ATOM 10425 C CA . SER B 1 280 ? -41.356 48.092 36.891 1 94.69 280 SER B CA 1
ATOM 10426 C C . SER B 1 280 ? -39.975 47.5 37.147 1 94.69 280 SER B C 1
ATOM 10428 O O . SER B 1 280 ? -39.74 46.319 36.881 1 94.69 280 SER B O 1
ATOM 10430 N N . LYS B 1 281 ? -39.14 48.193 37.661 1 94.91 281 LYS B N 1
ATOM 10431 C CA . LYS B 1 281 ? -37.779 47.747 37.942 1 94.91 281 LYS B CA 1
ATOM 10432 C C . LYS B 1 281 ? -37.777 46.542 38.879 1 94.91 281 LYS B C 1
ATOM 10434 O O . LYS B 1 281 ? -36.992 45.609 38.698 1 94.91 281 LYS B O 1
ATOM 10439 N N . GLU B 1 282 ? -38.632 46.596 39.857 1 94.97 282 GLU B N 1
ATOM 10440 C CA . GLU B 1 282 ? -38.683 45.511 40.832 1 94.97 282 GLU B CA 1
ATOM 10441 C C . GLU B 1 282 ? -39.171 44.215 40.191 1 94.97 282 GLU B C 1
ATOM 10443 O O . GLU B 1 282 ? -38.563 43.158 40.375 1 94.97 282 GLU B O 1
ATOM 10448 N N . GLN B 1 283 ? -40.264 44.359 39.41 1 96.32 283 GLN B N 1
ATOM 10449 C CA . GLN B 1 283 ? -40.812 43.169 38.769 1 96.32 283 GLN B CA 1
ATOM 10450 C C . GLN B 1 283 ? -39.873 42.645 37.687 1 96.32 283 GLN B C 1
ATOM 10452 O O . GLN B 1 283 ? -39.711 41.433 37.53 1 96.32 283 GLN B O 1
ATOM 10457 N N . ALA B 1 284 ? -39.211 43.557 36.988 1 96.38 284 ALA B N 1
ATOM 10458 C CA . ALA B 1 284 ? -38.255 43.156 35.959 1 96.38 284 ALA B CA 1
ATOM 10459 C C . ALA B 1 284 ? -37.098 42.365 36.563 1 96.38 284 ALA B C 1
ATOM 10461 O O . ALA B 1 284 ? -36.633 41.386 35.975 1 96.38 284 ALA B O 1
ATOM 10462 N N . ALA B 1 285 ? -36.652 42.73 37.663 1 96.94 285 ALA B N 1
ATOM 10463 C CA . ALA B 1 285 ? -35.536 42.071 38.336 1 96.94 285 ALA B CA 1
ATOM 10464 C C . ALA B 1 285 ? -35.906 40.649 38.749 1 96.94 285 ALA B C 1
ATOM 10466 O O . ALA B 1 285 ? -35.088 39.733 38.646 1 96.94 285 ALA B O 1
ATOM 10467 N N . LEU B 1 286 ? -37.132 40.472 39.256 1 97.31 286 LEU B N 1
ATOM 10468 C CA . LEU B 1 286 ? -37.574 39.153 39.696 1 97.31 286 LEU B CA 1
ATOM 10469 C C . LEU B 1 286 ? -37.833 38.241 38.501 1 97.31 286 LEU B C 1
ATOM 10471 O O . LEU B 1 286 ? -37.432 37.075 38.506 1 97.31 286 LEU B O 1
ATOM 10475 N N . TRP B 1 287 ? -38.426 38.809 37.462 1 95.63 287 TRP B N 1
ATOM 10476 C CA . TRP B 1 287 ? -38.683 38.024 36.26 1 95.63 287 TRP B CA 1
ATOM 10477 C C . TRP B 1 287 ? -37.376 37.606 35.593 1 95.63 287 TRP B C 1
ATOM 10479 O O . TRP B 1 287 ? -37.289 36.523 35.01 1 95.63 287 TRP B O 1
ATOM 10489 N N . ALA B 1 288 ? -36.387 38.435 35.666 1 95.31 288 ALA B N 1
ATOM 10490 C CA . ALA B 1 288 ? -35.079 38.112 35.104 1 95.31 288 ALA B CA 1
ATOM 10491 C C . ALA B 1 288 ? -34.494 36.863 35.758 1 95.31 288 ALA B C 1
ATOM 10493 O O . ALA B 1 288 ? -33.887 36.028 35.084 1 95.31 288 ALA B O 1
ATOM 10494 N N . ASN B 1 289 ? -34.661 36.69 37.031 1 96.2 289 ASN B N 1
ATOM 10495 C CA . ASN B 1 289 ? -34.201 35.495 37.73 1 96.2 289 ASN B CA 1
ATOM 10496 C C . ASN B 1 289 ? -34.946 34.249 37.26 1 96.2 289 ASN B C 1
ATOM 10498 O O . ASN B 1 289 ? -34.34 33.193 37.07 1 96.2 289 ASN B O 1
ATOM 10502 N N . TYR B 1 290 ? -36.24 34.441 37.086 1 95.71 290 TYR B N 1
ATOM 10503 C CA . TYR B 1 290 ? -37.068 33.31 36.685 1 95.71 290 TYR B CA 1
ATOM 10504 C C . TYR B 1 290 ? -36.697 32.831 35.286 1 95.71 290 TYR B C 1
ATOM 10506 O O . TYR B 1 290 ? -36.483 31.636 35.069 1 95.71 290 TYR B O 1
ATOM 10514 N N . GLU B 1 291 ? -36.58 33.709 34.341 1 93 291 GLU B N 1
ATOM 10515 C CA . GLU B 1 291 ? -36.293 33.36 32.953 1 93 291 GLU B CA 1
ATOM 10516 C C . GLU B 1 291 ? -34.876 32.813 32.803 1 93 291 GLU B C 1
ATOM 10518 O O . GLU B 1 291 ? -34.641 31.89 32.02 1 93 291 GLU B O 1
ATOM 10523 N N . MET B 1 292 ? -33.957 33.45 33.492 1 93.59 292 MET B N 1
ATOM 10524 C CA . MET B 1 292 ? -32.582 32.959 33.463 1 93.59 292 MET B CA 1
ATOM 10525 C C . MET B 1 292 ? -32.508 31.519 33.959 1 93.59 292 MET B C 1
ATOM 10527 O O . MET B 1 292 ? -31.775 30.702 33.4 1 93.59 292 MET B O 1
ATOM 10531 N N . TYR B 1 293 ? -33.258 31.205 35.019 1 94.55 293 TYR B N 1
ATOM 10532 C CA . TYR B 1 293 ? -33.292 29.86 35.583 1 94.55 293 TYR B CA 1
ATOM 10533 C C . TYR B 1 293 ? -33.774 28.847 34.552 1 94.55 293 TYR B C 1
ATOM 10535 O O . TYR B 1 293 ? -33.192 27.769 34.412 1 94.55 293 TYR B O 1
ATOM 10543 N N . ASP B 1 294 ? -34.724 29.187 33.858 1 92.25 294 ASP B N 1
ATOM 10544 C CA . ASP B 1 294 ? -35.27 28.3 32.836 1 92.25 294 ASP B CA 1
ATOM 10545 C C . ASP B 1 294 ? -34.339 28.213 31.629 1 92.25 294 ASP B C 1
ATOM 10547 O O . ASP B 1 294 ? -34.066 27.121 31.126 1 92.25 294 ASP B O 1
ATOM 10551 N N . ASP B 1 295 ? -33.898 29.317 31.2 1 91.05 295 ASP B N 1
ATOM 10552 C CA . ASP B 1 295 ? -33.093 29.432 29.988 1 91.05 295 ASP B CA 1
ATOM 10553 C C . ASP B 1 295 ? -31.803 28.624 30.107 1 91.05 295 ASP B C 1
ATOM 10555 O O . ASP B 1 295 ? -31.349 28.023 29.131 1 91.05 295 ASP B O 1
ATOM 10559 N N . LEU B 1 296 ? -31.197 28.587 31.262 1 93.67 296 LEU B N 1
ATOM 10560 C CA . LEU B 1 296 ? -29.904 27.946 31.472 1 93.67 296 LEU B CA 1
ATOM 10561 C C . LEU B 1 296 ? -30.079 26.535 32.023 1 93.67 296 LEU B C 1
ATOM 10563 O O . LEU B 1 296 ? -29.096 25.852 32.317 1 93.67 296 LEU B O 1
ATOM 10567 N N . ARG B 1 297 ? -31.342 26.094 32.156 1 93.47 297 ARG B N 1
ATOM 10568 C CA . ARG B 1 297 ? -31.682 24.788 32.712 1 93.47 297 ARG B CA 1
ATOM 10569 C C . ARG B 1 297 ? -31.053 24.599 34.088 1 93.47 297 ARG B C 1
ATOM 10571 O O . ARG B 1 297 ? -30.391 23.59 34.341 1 93.47 297 ARG B O 1
ATOM 10578 N N . LEU B 1 298 ? -31.318 25.542 34.924 1 94.88 298 LEU B N 1
ATOM 10579 C CA . LEU B 1 298 ? -30.722 25.538 36.256 1 94.88 298 LEU B CA 1
ATOM 10580 C C . LEU B 1 298 ? -31.47 24.586 37.183 1 94.88 298 LEU B C 1
ATOM 10582 O O . LEU B 1 298 ? -31.048 24.36 38.319 1 94.88 298 LEU B O 1
ATOM 10586 N N . ASP B 1 299 ? -32.583 24.032 36.676 1 92.95 299 ASP B N 1
ATOM 10587 C CA . ASP B 1 299 ? -33.19 22.917 37.396 1 92.95 299 ASP B CA 1
ATOM 10588 C C . ASP B 1 299 ? -32.2 21.766 37.563 1 92.95 299 ASP B C 1
ATOM 10590 O O . ASP B 1 299 ? -32.28 21.007 38.531 1 92.95 299 ASP B O 1
ATOM 10594 N N . ARG B 1 300 ? -31.191 21.734 36.62 1 93.13 300 ARG B N 1
ATOM 10595 C CA . ARG B 1 300 ? -30.203 20.661 36.639 1 93.13 300 ARG B CA 1
ATOM 10596 C C . ARG B 1 300 ? -28.804 21.209 36.9 1 93.13 300 ARG B C 1
ATOM 10598 O O . ARG B 1 300 ? -27.953 20.513 37.458 1 93.13 300 ARG B O 1
ATOM 10605 N N . TYR B 1 301 ? -28.58 22.506 36.551 1 95.4 301 TYR B N 1
ATOM 10606 C CA . TYR B 1 301 ? -27.204 22.991 36.534 1 95.4 301 TYR B CA 1
ATOM 10607 C C . TYR B 1 301 ? -27.043 24.207 37.438 1 95.4 301 TYR B C 1
ATOM 10609 O O . TYR B 1 301 ? -26.252 25.106 37.145 1 95.4 301 TYR B O 1
ATOM 10617 N N . GLN B 1 302 ? -27.786 24.347 38.446 1 94.19 302 GLN B N 1
ATOM 10618 C CA . GLN B 1 302 ? -27.602 25.441 39.394 1 94.19 302 GLN B CA 1
ATOM 10619 C C . GLN B 1 302 ? -26.323 25.255 40.207 1 94.19 302 GLN B C 1
ATOM 10621 O O . GLN B 1 302 ? -26.272 24.418 41.11 1 94.19 302 GLN B O 1
ATOM 10626 N N . PRO B 1 303 ? -25.266 26.076 39.965 1 95.66 303 PRO B N 1
ATOM 10627 C CA . PRO B 1 303 ? -23.941 25.761 40.505 1 95.66 303 PRO B CA 1
ATOM 10628 C C . PRO B 1 303 ? -23.737 26.299 41.919 1 95.66 303 PRO B C 1
ATOM 10630 O O . PRO B 1 303 ? -22.762 25.94 42.585 1 95.66 303 PRO B O 1
ATOM 10633 N N . PHE B 1 304 ? -24.626 27.157 42.5 1 96.52 304 PHE B N 1
ATOM 10634 C CA . PHE B 1 304 ? -24.361 27.903 43.724 1 96.52 304 PHE B CA 1
ATOM 10635 C C . PHE B 1 304 ? -24.908 27.163 44.939 1 96.52 304 PHE B C 1
ATOM 10637 O O . PHE B 1 304 ? -25.976 26.551 44.87 1 96.52 304 PHE B O 1
ATOM 10644 N N . ALA B 1 305 ? -24.201 27.295 46.027 1 94.67 305 ALA B N 1
ATOM 10645 C CA . ALA B 1 305 ? -24.636 26.786 47.325 1 94.67 305 ALA B CA 1
ATOM 10646 C C . ALA B 1 305 ? -25.015 27.928 48.264 1 94.67 305 ALA B C 1
ATOM 10648 O O . ALA B 1 305 ? -24.53 29.052 48.111 1 94.67 305 ALA B O 1
ATOM 10649 N N . GLY B 1 306 ? -26.021 27.712 49.188 1 93.44 306 GLY B N 1
ATOM 10650 C CA . GLY B 1 306 ? -26.245 28.595 50.322 1 93.44 306 GLY B CA 1
ATOM 10651 C C . GLY B 1 306 ? -27.423 29.531 50.125 1 93.44 306 GLY B C 1
ATOM 10652 O O . GLY B 1 306 ? -27.751 30.319 51.014 1 93.44 306 GLY B O 1
ATOM 10653 N N . ILE B 1 307 ? -28.137 29.421 48.954 1 95.8 307 ILE B N 1
ATOM 10654 C CA . ILE B 1 307 ? -29.225 30.354 48.683 1 95.8 307 ILE B CA 1
ATOM 10655 C C . ILE B 1 307 ? -30.444 29.983 49.525 1 95.8 307 ILE B C 1
ATOM 10657 O O . ILE B 1 307 ? -30.951 28.862 49.434 1 95.8 307 ILE B O 1
ATOM 10661 N N . LYS B 1 308 ? -31.022 30.972 50.26 1 95.61 308 LYS B N 1
ATOM 10662 C CA . LYS B 1 308 ? -32.145 30.722 51.158 1 95.61 308 LYS B CA 1
ATOM 10663 C C . LYS B 1 308 ? -33.416 31.397 50.65 1 95.61 308 LYS B C 1
ATOM 10665 O O . LYS B 1 308 ? -34.524 31.018 51.036 1 95.61 308 LYS B O 1
ATOM 10670 N N . THR B 1 309 ? -33.224 32.465 49.873 1 96.92 309 THR B N 1
ATOM 10671 C CA . THR B 1 309 ? -34.358 33.227 49.362 1 96.92 309 THR B CA 1
ATOM 10672 C C . THR B 1 309 ? -34.703 32.795 47.939 1 96.92 309 THR B C 1
ATOM 10674 O O . THR B 1 309 ? -33.811 32.6 47.111 1 96.92 309 THR B O 1
ATOM 10677 N N . GLY B 1 310 ? -35.931 32.558 47.682 1 97.38 310 GLY B N 1
ATOM 10678 C CA . GLY B 1 310 ? -36.391 32.214 46.346 1 97.38 310 GLY B CA 1
ATOM 10679 C C . GLY B 1 310 ? -37.583 33.036 45.894 1 97.38 310 GLY B C 1
ATOM 10680 O O . GLY B 1 310 ? -38.011 33.955 46.595 1 97.38 310 GLY B O 1
ATOM 10681 N N . LEU B 1 311 ? -38.031 32.749 44.708 1 97.63 311 LEU B N 1
ATOM 10682 C CA . LEU B 1 311 ? -39.112 33.515 44.097 1 97.63 311 LEU B CA 1
ATOM 10683 C C . LEU B 1 311 ? -40.467 32.899 44.425 1 97.63 311 LEU B C 1
ATOM 10685 O O . LEU B 1 311 ? -40.59 31.676 44.527 1 97.63 311 LEU B O 1
ATOM 10689 N N . THR B 1 312 ? -41.514 33.762 44.608 1 96.88 312 THR B N 1
ATOM 10690 C CA . THR B 1 312 ? -42.907 33.351 44.742 1 96.88 312 THR B CA 1
ATOM 10691 C C . THR B 1 312 ? -43.763 33.971 43.641 1 96.88 312 THR B C 1
ATOM 10693 O O . THR B 1 312 ? -43.335 34.914 42.972 1 96.88 312 THR B O 1
ATOM 10696 N N . PHE B 1 313 ? -44.848 33.448 43.341 1 96.37 313 PHE B N 1
ATOM 10697 C CA . PHE B 1 313 ? -45.743 33.951 42.305 1 96.37 313 PHE B CA 1
ATOM 10698 C C . PHE B 1 313 ? -47.146 34.167 42.859 1 96.37 313 PHE B C 1
ATOM 10700 O O . PHE B 1 313 ? -47.715 33.273 43.489 1 96.37 313 PHE B O 1
ATOM 10707 N N . ASP B 1 314 ? -47.632 35.414 42.747 1 94.03 314 ASP B N 1
ATOM 10708 C CA . ASP B 1 314 ? -49.012 35.747 43.087 1 94.03 314 ASP B CA 1
ATOM 10709 C C . ASP B 1 314 ? -49.913 35.68 41.855 1 94.03 314 ASP B C 1
ATOM 10711 O O . ASP B 1 314 ? -49.833 36.539 40.974 1 94.03 314 ASP B O 1
ATOM 10715 N N . ALA B 1 315 ? -50.736 34.767 41.736 1 92.21 315 ALA B N 1
ATOM 10716 C CA . ALA B 1 315 ? -51.585 34.519 40.574 1 92.21 315 ALA B CA 1
ATOM 10717 C C . ALA B 1 315 ? -52.575 35.661 40.364 1 92.21 315 ALA B C 1
ATOM 10719 O O . ALA B 1 315 ? -52.985 35.935 39.233 1 92.21 315 ALA B O 1
ATOM 10720 N N . ALA B 1 316 ? -53.099 36.478 41.439 1 89.52 316 ALA B N 1
ATOM 10721 C CA . ALA B 1 316 ? -54.093 37.544 41.348 1 89.52 316 ALA B CA 1
ATOM 10722 C C . ALA B 1 316 ? -53.513 38.779 40.665 1 89.52 316 ALA B C 1
ATOM 10724 O O . ALA B 1 316 ? -54.172 39.399 39.826 1 89.52 316 ALA B O 1
ATOM 10725 N N . THR B 1 317 ? -52.098 38.949 40.944 1 90.63 317 THR B N 1
ATOM 10726 C CA . THR B 1 317 ? -51.463 40.141 40.394 1 90.63 317 THR B CA 1
ATOM 10727 C C . THR B 1 317 ? -50.489 39.769 39.278 1 90.63 317 THR B C 1
ATOM 10729 O O . THR B 1 317 ? -49.978 40.644 38.577 1 90.63 317 THR B O 1
ATOM 10732 N N . LYS B 1 318 ? -50.499 38.392 39.099 1 87.39 318 LYS B N 1
ATOM 10733 C CA . LYS B 1 318 ? -49.568 37.899 38.088 1 87.39 318 LYS B CA 1
ATOM 10734 C C . LYS B 1 318 ? -48.185 38.519 38.266 1 87.39 318 LYS B C 1
ATOM 10736 O O . LYS B 1 318 ? -47.598 39.024 37.307 1 87.39 318 LYS B O 1
ATOM 10741 N N . SER B 1 319 ? -47.728 38.648 39.459 1 94.28 319 SER B N 1
ATOM 10742 C CA . SER B 1 319 ? -46.463 39.271 39.834 1 94.28 319 SER B CA 1
ATOM 10743 C C . SER B 1 319 ? -45.611 38.328 40.677 1 94.28 319 SER B C 1
ATOM 10745 O O . SER B 1 319 ? -46.128 37.379 41.27 1 94.28 319 SER B O 1
ATOM 10747 N N . LEU B 1 320 ? -44.304 38.605 40.68 1 96.68 320 LEU B N 1
ATOM 10748 C CA . LEU B 1 320 ? -43.375 37.776 41.441 1 96.68 320 LEU B CA 1
ATOM 10749 C C . LEU B 1 320 ? -42.979 38.46 42.745 1 96.68 320 LEU B C 1
ATOM 10751 O O . LEU B 1 320 ? -42.899 39.689 42.807 1 96.68 320 LEU B O 1
ATOM 10755 N N . GLY B 1 321 ? -42.729 37.735 43.85 1 95.56 321 GLY B N 1
ATOM 10756 C CA . GLY B 1 321 ? -42.187 38.139 45.138 1 95.56 321 GLY B CA 1
ATOM 10757 C C . GLY B 1 321 ? -41.071 37.235 45.625 1 95.56 321 GLY B C 1
ATOM 10758 O O . GLY B 1 321 ? -40.483 36.487 44.841 1 95.56 321 GLY B O 1
ATOM 10759 N N . THR B 1 322 ? -40.542 37.357 46.892 1 96.09 322 THR B N 1
ATOM 10760 C CA . THR B 1 322 ? -39.488 36.526 47.462 1 96.09 322 THR B CA 1
ATOM 10761 C C . THR B 1 322 ? -39.927 35.94 48.801 1 96.09 322 THR B C 1
ATOM 10763 O O . THR B 1 322 ? -40.821 36.477 49.457 1 96.09 322 THR B O 1
ATOM 10766 N N . SER B 1 323 ? -39.544 34.894 49.128 1 96.47 323 SER B N 1
ATOM 10767 C CA . SER B 1 323 ? -39.769 34.243 50.414 1 96.47 323 SER B CA 1
ATOM 10768 C C . SER B 1 323 ? -38.565 33.403 50.827 1 96.47 323 SER B C 1
ATOM 10770 O O . SER B 1 323 ? -37.823 32.91 49.974 1 96.47 323 SER B O 1
ATOM 10772 N N . THR B 1 324 ? -38.238 33.171 52.07 1 95.83 324 THR B N 1
ATOM 10773 C CA . THR B 1 324 ? -37.197 32.29 52.587 1 95.83 324 THR B CA 1
ATOM 10774 C C . THR B 1 324 ? -37.745 30.885 52.822 1 95.83 324 THR B C 1
ATOM 10776 O O . THR B 1 324 ? -36.985 29.953 53.094 1 95.83 324 THR B O 1
ATOM 10779 N N . ASP B 1 325 ? -39.158 30.736 52.792 1 94.3 325 ASP B N 1
ATOM 10780 C CA . ASP B 1 325 ? -39.796 29.426 52.869 1 94.3 325 ASP B CA 1
ATOM 10781 C C . ASP B 1 325 ? -39.739 28.707 51.523 1 94.3 325 ASP B C 1
ATOM 10783 O O . ASP B 1 325 ? -40.481 29.047 50.6 1 94.3 325 ASP B O 1
ATOM 10787 N N . GLN B 1 326 ? -38.938 27.707 51.368 1 91.95 326 GLN B N 1
ATOM 10788 C CA . GLN B 1 326 ? -38.641 27.018 50.117 1 91.95 326 GLN B CA 1
ATOM 10789 C C . GLN B 1 326 ? -39.891 26.358 49.542 1 91.95 326 GLN B C 1
ATOM 10791 O O . GLN B 1 326 ? -39.987 26.15 48.331 1 91.95 326 GLN B O 1
ATOM 10796 N N . THR B 1 327 ? -40.893 25.993 50.38 1 93.28 327 THR B N 1
ATOM 10797 C CA . THR B 1 327 ? -42.111 25.341 49.912 1 93.28 327 THR B CA 1
ATOM 10798 C C . THR B 1 327 ? -42.962 26.308 49.093 1 93.28 327 THR B C 1
ATOM 10800 O O . THR B 1 327 ? -43.851 25.886 48.352 1 93.28 327 THR B O 1
ATOM 10803 N N . GLN B 1 328 ? -42.667 27.593 49.213 1 93.77 328 GLN B N 1
ATOM 10804 C CA . GLN B 1 328 ? -43.461 28.606 48.526 1 93.77 328 GLN B CA 1
ATOM 10805 C C . GLN B 1 328 ? -42.786 29.05 47.232 1 93.77 328 GLN B C 1
ATOM 10807 O O . GLN B 1 328 ? -43.347 29.842 46.472 1 93.77 328 GLN B O 1
ATOM 10812 N N . TRP B 1 329 ? -41.602 28.563 47.009 1 95.68 329 TRP B N 1
ATOM 10813 C CA . TRP B 1 329 ? -40.88 28.97 45.808 1 95.68 329 TRP B CA 1
ATOM 10814 C C . TRP B 1 329 ? -41.604 28.502 44.551 1 95.68 329 TRP B C 1
ATOM 10816 O O . TRP B 1 329 ? -41.914 27.316 44.411 1 95.68 329 TRP B O 1
ATOM 10826 N N . VAL B 1 330 ? -41.856 29.392 43.656 1 95.51 330 VAL B N 1
ATOM 10827 C CA . VAL B 1 330 ? -42.484 29.008 42.396 1 95.51 330 VAL B CA 1
ATOM 10828 C C . VAL B 1 330 ? -41.502 28.194 41.556 1 95.51 330 VAL B C 1
ATOM 10830 O O . VAL B 1 330 ? -40.401 28.66 41.252 1 95.51 330 VAL B O 1
ATOM 10833 N N . ASP B 1 331 ? -41.952 27.03 41.087 1 91.27 331 ASP B N 1
ATOM 10834 C CA . ASP B 1 331 ? -41.201 26.087 40.264 1 91.27 331 ASP B CA 1
ATOM 10835 C C . ASP B 1 331 ? -39.828 25.802 40.87 1 91.27 331 ASP B C 1
ATOM 10837 O O . ASP B 1 331 ? -38.906 25.389 40.164 1 91.27 331 ASP B O 1
ATOM 10841 N N . GLY B 1 332 ? -39.443 26.217 42.142 1 91.85 332 GLY B N 1
ATOM 10842 C CA . GLY B 1 332 ? -38.201 25.995 42.864 1 91.85 332 GLY B CA 1
ATOM 10843 C C . GLY B 1 332 ? -37.116 26.993 42.506 1 91.85 332 GLY B C 1
ATOM 10844 O O . GLY B 1 332 ? -35.928 26.719 42.69 1 91.85 332 GLY B O 1
ATOM 10845 N N . VAL B 1 333 ? -37.351 28.138 42.052 1 96.44 333 VAL B N 1
ATOM 10846 C CA . VAL B 1 333 ? -36.395 29.085 41.491 1 96.44 333 VAL B CA 1
ATOM 10847 C C . VAL B 1 333 ? -35.755 29.9 42.613 1 96.44 333 VAL B C 1
ATOM 10849 O O . VAL B 1 333 ? -36.435 30.672 43.294 1 96.44 333 VAL B O 1
ATOM 10852 N N . PRO B 1 334 ? -34.487 29.781 42.827 1 96.24 334 PRO B N 1
ATOM 10853 C CA . PRO B 1 334 ? -33.79 30.611 43.812 1 96.24 334 PRO B CA 1
ATOM 10854 C C . PRO B 1 334 ? -33.481 32.013 43.289 1 96.24 334 PRO B C 1
ATOM 10856 O O . PRO B 1 334 ? -33.383 32.215 42.076 1 96.24 334 PRO B O 1
ATOM 10859 N N . MET B 1 335 ? -33.339 32.939 44.191 1 97.18 335 MET B N 1
ATOM 10860 C CA . MET B 1 335 ? -32.869 34.272 43.826 1 97.18 335 MET B CA 1
ATOM 10861 C C . MET B 1 335 ? -31.351 34.292 43.678 1 97.18 335 MET B C 1
ATOM 10863 O O . MET B 1 335 ? -30.631 34.522 44.651 1 97.18 335 MET B O 1
ATOM 10867 N N . ILE B 1 336 ? -30.898 34.108 42.524 1 97.41 336 ILE B N 1
ATOM 10868 C CA . ILE B 1 336 ? -29.465 33.996 42.273 1 97.41 336 ILE B CA 1
ATOM 10869 C C . ILE B 1 336 ? -28.846 35.389 42.19 1 97.41 336 ILE B C 1
ATOM 10871 O O . ILE B 1 336 ? -27.72 35.603 42.646 1 97.41 336 ILE B O 1
ATOM 10875 N N . VAL B 1 337 ? -29.554 36.288 41.554 1 98.04 337 VAL B N 1
ATOM 10876 C CA . VAL B 1 337 ? -29.123 37.675 41.419 1 98.04 337 VAL B CA 1
ATOM 10877 C C . VAL B 1 337 ? -30.109 38.595 42.136 1 98.04 337 VAL B C 1
ATOM 10879 O O . VAL B 1 337 ? -31.324 38.437 42.004 1 98.04 337 VAL B O 1
ATOM 10882 N N . GLY B 1 338 ? -29.637 39.552 42.864 1 95.39 338 GLY B N 1
ATOM 10883 C CA . GLY B 1 338 ? -30.486 40.481 43.593 1 95.39 338 GLY B CA 1
ATOM 10884 C C . GLY B 1 338 ? -31.181 41.487 42.694 1 95.39 338 GLY B C 1
ATOM 10885 O O . GLY B 1 338 ? -30.91 41.544 41.493 1 95.39 338 GLY B O 1
ATOM 10886 N N . ARG B 1 339 ? -32.085 42.27 43.242 1 92.96 339 ARG B N 1
ATOM 10887 C CA . ARG B 1 339 ? -32.837 43.281 42.506 1 92.96 339 ARG B CA 1
ATOM 10888 C C . ARG B 1 339 ? -31.915 44.375 41.98 1 92.96 339 ARG B C 1
ATOM 10890 O O . ARG B 1 339 ? -32.282 45.12 41.069 1 92.96 339 ARG B O 1
ATOM 10897 N N . ASP B 1 340 ? -30.656 44.362 42.603 1 91.96 340 ASP B N 1
ATOM 10898 C CA . ASP B 1 340 ? -29.665 45.355 42.201 1 91.96 340 ASP B CA 1
ATOM 10899 C C . ASP B 1 340 ? -28.787 44.828 41.069 1 91.96 340 ASP B C 1
ATOM 10901 O O . ASP B 1 340 ? -27.869 45.515 40.617 1 91.96 340 ASP B O 1
ATOM 10905 N N . GLY B 1 341 ? -29.009 43.673 40.656 1 93.86 341 GLY B N 1
ATOM 10906 C CA . GLY B 1 341 ? -28.261 43.109 39.544 1 93.86 341 GLY B CA 1
ATOM 10907 C C . GLY B 1 341 ? -26.953 42.468 39.968 1 93.86 341 GLY B C 1
ATOM 10908 O O . GLY B 1 341 ? -26.149 42.069 39.124 1 93.86 341 GLY B O 1
ATOM 10909 N N . LYS B 1 342 ? -26.744 42.336 41.269 1 95.83 342 LYS B N 1
ATOM 10910 C CA . LYS B 1 342 ? -25.547 41.688 41.798 1 95.83 342 LYS B CA 1
ATOM 10911 C C . LYS B 1 342 ? -25.858 40.28 42.297 1 95.83 342 LYS B C 1
ATOM 10913 O O . LYS B 1 342 ? -27.013 39.959 42.585 1 95.83 342 LYS B O 1
ATOM 10918 N N . LEU B 1 343 ? -24.811 39.59 42.343 1 96.71 343 LEU B N 1
ATOM 10919 C CA . LEU B 1 343 ? -24.986 38.222 42.818 1 96.71 343 LEU B CA 1
ATOM 10920 C C . LEU B 1 343 ? -25.548 38.206 44.235 1 96.71 343 LEU B C 1
ATOM 10922 O O . LEU B 1 343 ? -25.134 39.002 45.081 1 96.71 343 LEU B O 1
ATOM 10926 N N . ASN B 1 344 ? -26.385 37.305 44.516 1 97.07 344 ASN B N 1
ATOM 10927 C CA . ASN B 1 344 ? -26.979 37.154 45.84 1 97.07 344 ASN B CA 1
ATOM 10928 C C . ASN B 1 344 ? -25.916 36.923 46.909 1 97.07 344 ASN B C 1
ATOM 10930 O O . ASN B 1 344 ? -25.118 35.99 46.806 1 97.07 344 ASN B O 1
ATOM 10934 N N . PRO B 1 345 ? -25.859 37.72 47.938 1 95.94 345 PRO B N 1
ATOM 10935 C CA . PRO B 1 345 ? -24.839 37.587 48.981 1 95.94 345 PRO B CA 1
ATOM 10936 C C . PRO B 1 345 ? -24.985 36.3 49.789 1 95.94 345 PRO B C 1
ATOM 10938 O O . PRO B 1 345 ? -24.069 35.92 50.523 1 95.94 345 PRO B O 1
ATOM 10941 N N . GLU B 1 346 ? -26.122 35.601 49.66 1 96.23 346 GLU B N 1
ATOM 10942 C CA . GLU B 1 346 ? -26.343 34.349 50.378 1 96.23 346 GLU B CA 1
ATOM 10943 C C . GLU B 1 346 ? -25.46 33.234 49.826 1 96.23 346 GLU B C 1
ATOM 10945 O O . GLU B 1 346 ? -25.271 32.204 50.477 1 96.23 346 GLU B O 1
ATOM 10950 N N . ILE B 1 347 ? -24.955 33.435 48.641 1 96.84 347 ILE B N 1
ATOM 10951 C CA . ILE B 1 347 ? -24.161 32.412 47.97 1 96.84 347 ILE B CA 1
ATOM 10952 C C . ILE B 1 347 ? -22.858 32.187 48.733 1 96.84 347 ILE B C 1
ATOM 10954 O O . ILE B 1 347 ? -22.106 33.132 48.982 1 96.84 347 ILE B O 1
ATOM 10958 N N . THR B 1 348 ? -22.543 30.92 49.091 1 95.18 348 THR B N 1
ATOM 10959 C CA . THR B 1 348 ? -21.382 30.601 49.913 1 95.18 348 THR B CA 1
ATOM 10960 C C . THR B 1 348 ? -20.306 29.906 49.084 1 95.18 348 THR B C 1
ATOM 10962 O O . THR B 1 348 ? -19.169 29.752 49.536 1 95.18 348 THR B O 1
ATOM 10965 N N . GLY B 1 349 ? -20.649 29.473 47.956 1 94.14 349 GLY B N 1
ATOM 10966 C CA . GLY B 1 349 ? -19.699 28.793 47.09 1 94.14 349 GLY B CA 1
ATOM 10967 C C . GLY B 1 349 ? -20.362 28.048 45.947 1 94.14 349 GLY B C 1
ATOM 10968 O O . GLY B 1 349 ? -21.536 28.275 45.649 1 94.14 349 GLY B O 1
ATOM 10969 N N . LEU B 1 350 ? -19.559 27.266 45.181 1 95.75 350 LEU B N 1
ATOM 10970 C CA . LEU B 1 350 ? -20.05 26.471 44.061 1 95.75 350 LEU B CA 1
ATOM 10971 C C . LEU B 1 350 ? -20.225 25.011 44.466 1 95.75 350 LEU B C 1
ATOM 10973 O O . LEU B 1 350 ? -19.413 24.47 45.22 1 95.75 350 LEU B O 1
ATOM 10977 N N . ARG B 1 351 ? -21.22 24.375 43.96 1 95.26 351 ARG B N 1
ATOM 10978 C CA . ARG B 1 351 ? -21.536 22.982 44.256 1 95.26 351 ARG B CA 1
ATOM 10979 C C . ARG B 1 351 ? -20.542 22.04 43.586 1 95.26 351 ARG B C 1
ATOM 10981 O O . ARG B 1 351 ? -20.277 20.947 44.09 1 95.26 351 ARG B O 1
ATOM 10988 N N . TRP B 1 352 ? -19.956 22.362 42.479 1 96.04 352 TRP B N 1
ATOM 10989 C CA . TRP B 1 352 ? -19.027 21.508 41.747 1 96.04 352 TRP B CA 1
ATOM 10990 C C . TRP B 1 352 ? -17.893 22.328 41.143 1 96.04 352 TRP B C 1
ATOM 10992 O O . TRP B 1 352 ? -17.572 22.18 39.961 1 96.04 352 TRP B O 1
ATOM 11002 N N . GLY B 1 353 ? -17.317 23.235 41.856 1 93.09 353 GLY B N 1
ATOM 11003 C CA . GLY B 1 353 ? -16.269 24.143 41.421 1 93.09 353 GLY B CA 1
ATOM 11004 C C . GLY B 1 353 ? -15.029 23.428 40.919 1 93.09 353 GLY B C 1
ATOM 11005 O O . GLY B 1 353 ? -14.278 23.971 40.106 1 93.09 353 GLY B O 1
ATOM 11006 N N . ASP B 1 354 ? -14.807 22.168 41.337 1 93.32 354 ASP B N 1
ATOM 11007 C CA . ASP B 1 354 ? -13.605 21.426 40.97 1 93.32 354 ASP B CA 1
ATOM 11008 C C . ASP B 1 354 ? -13.803 20.677 39.654 1 93.32 354 ASP B C 1
ATOM 11010 O O . ASP B 1 354 ? -12.887 20.006 39.171 1 93.32 354 ASP B O 1
ATOM 11014 N N . ASP B 1 355 ? -15.002 20.738 39.038 1 97.14 355 ASP B N 1
ATOM 11015 C CA . ASP B 1 355 ? -15.326 19.973 37.837 1 97.14 355 ASP B CA 1
ATOM 11016 C C . ASP B 1 355 ? -15.684 20.898 36.677 1 97.14 355 ASP B C 1
ATOM 11018 O O . ASP B 1 355 ? -16.492 20.54 35.817 1 97.14 355 ASP B O 1
ATOM 11022 N N . LEU B 1 356 ? -15.036 22.099 36.692 1 96.54 356 LEU B N 1
ATOM 11023 C CA . LEU B 1 356 ? -15.425 23.097 35.702 1 96.54 356 LEU B CA 1
ATOM 11024 C C . LEU B 1 356 ? -14.29 23.356 34.717 1 96.54 356 LEU B C 1
ATOM 11026 O O . LEU B 1 356 ? -14.47 24.075 33.732 1 96.54 356 LEU B O 1
ATOM 11030 N N . ASP B 1 357 ? -13.138 22.697 34.905 1 95.9 357 ASP B N 1
ATOM 11031 C CA . ASP B 1 357 ? -11.971 22.995 34.081 1 95.9 357 ASP B CA 1
ATOM 11032 C C . ASP B 1 357 ? -11.91 22.076 32.863 1 95.9 357 ASP B C 1
ATOM 11034 O O . ASP B 1 357 ? -11.133 21.119 32.838 1 95.9 357 ASP B O 1
ATOM 11038 N N . TRP B 1 358 ? -12.587 22.424 31.85 1 95.85 358 TRP B N 1
ATOM 11039 C CA . TRP B 1 358 ? -12.661 21.65 30.615 1 95.85 358 TRP B CA 1
ATOM 11040 C C . TRP B 1 358 ? -11.309 21.616 29.911 1 95.85 358 TRP B C 1
ATOM 11042 O O . TRP B 1 358 ? -10.981 20.641 29.231 1 95.85 358 TRP B O 1
ATOM 11052 N N . GLU B 1 359 ? -10.516 22.654 29.944 1 93.94 359 GLU B N 1
ATOM 11053 C CA . GLU B 1 359 ? -9.215 22.709 29.285 1 93.94 359 GLU B CA 1
ATOM 11054 C C . GLU B 1 359 ? -8.273 21.64 29.832 1 93.94 359 GLU B C 1
ATOM 11056 O O . GLU B 1 359 ? -7.616 20.933 29.065 1 93.94 359 GLU B O 1
ATOM 11061 N N . LYS B 1 360 ? -8.212 21.584 31.105 1 94.86 360 LYS B N 1
ATOM 11062 C CA . LYS B 1 360 ? -7.354 20.587 31.737 1 94.86 360 LYS B CA 1
ATOM 11063 C C . LYS B 1 360 ? -7.802 19.172 31.382 1 94.86 360 LYS B C 1
ATOM 11065 O O . LYS B 1 360 ? -6.971 18.276 31.216 1 94.86 360 LYS B O 1
ATOM 11070 N N . ALA B 1 361 ? -9.089 18.965 31.32 1 95.94 361 ALA B N 1
ATOM 11071 C CA . ALA B 1 361 ? -9.62 17.638 31.018 1 95.94 361 ALA B CA 1
ATOM 11072 C C . ALA B 1 361 ? -9.332 17.248 29.571 1 95.94 361 ALA B C 1
ATOM 11074 O O . ALA B 1 361 ? -9.166 16.065 29.262 1 95.94 361 ALA B O 1
ATOM 11075 N N . LEU B 1 362 ? -9.228 18.21 28.703 1 94.75 362 LEU B N 1
ATOM 11076 C CA . LEU B 1 362 ? -9.111 17.949 27.273 1 94.75 362 LEU B CA 1
ATOM 11077 C C . LEU B 1 362 ? -7.648 17.894 26.847 1 94.75 362 LEU B C 1
ATOM 11079 O O . LEU B 1 362 ? -7.305 17.222 25.872 1 94.75 362 LEU B O 1
ATOM 11083 N N . PHE B 1 363 ? -6.799 18.657 27.539 1 95.08 363 PHE B N 1
ATOM 11084 C CA . PHE B 1 363 ? -5.443 18.851 27.039 1 95.08 363 PHE B CA 1
ATOM 11085 C C . PHE B 1 363 ? -4.427 18.183 27.957 1 95.08 363 PHE B C 1
ATOM 11087 O O . PHE B 1 363 ? -4.753 17.81 29.086 1 95.08 363 PHE B O 1
ATOM 11094 N N . ARG B 1 364 ? -3.273 17.933 27.378 1 95.76 364 ARG B N 1
ATOM 11095 C CA . ARG B 1 364 ? -2.137 17.346 28.082 1 95.76 364 ARG B CA 1
ATOM 11096 C C . ARG B 1 364 ? -0.823 17.956 27.605 1 95.76 364 ARG B C 1
ATOM 11098 O O . ARG B 1 364 ? -0.807 18.747 26.659 1 95.76 364 ARG B O 1
ATOM 11105 N N . THR B 1 365 ? 0.168 17.604 28.341 1 96.04 365 THR B N 1
ATOM 11106 C CA . THR B 1 365 ? 1.512 17.813 27.813 1 96.04 365 THR B CA 1
ATOM 11107 C C . THR B 1 365 ? 1.951 16.624 26.964 1 96.04 365 THR B C 1
ATOM 11109 O O . THR B 1 365 ? 2.068 15.505 27.466 1 96.04 365 THR B O 1
ATOM 11112 N N . GLY B 1 366 ? 2.14 16.903 25.756 1 95.62 366 GLY B N 1
ATOM 11113 C CA . GLY B 1 366 ? 2.535 15.826 24.862 1 95.62 366 GLY B CA 1
ATOM 11114 C C . GLY B 1 366 ? 4.025 15.54 24.895 1 95.62 366 GLY B C 1
ATOM 11115 O O . GLY B 1 366 ? 4.831 16.443 25.127 1 95.62 366 GLY B O 1
ATOM 11116 N N . TYR B 1 367 ? 4.377 14.338 24.616 1 96.09 367 TYR B N 1
ATOM 11117 C CA . TYR B 1 367 ? 5.77 13.921 24.506 1 96.09 367 TYR B CA 1
ATOM 11118 C C . TYR B 1 367 ? 6.175 13.75 23.047 1 96.09 367 TYR B C 1
ATOM 11120 O O . TYR B 1 367 ? 5.387 13.27 22.229 1 96.09 367 TYR B O 1
ATOM 11128 N N . ARG B 1 368 ? 7.405 14.228 22.728 1 95.07 368 ARG B N 1
ATOM 11129 C CA . ARG B 1 368 ? 7.963 14.084 21.388 1 95.07 368 ARG B CA 1
ATOM 11130 C C . ARG B 1 368 ? 9.315 13.379 21.43 1 95.07 368 ARG B C 1
ATOM 11132 O O . ARG B 1 368 ? 10.221 13.805 22.15 1 95.07 368 ARG B O 1
ATOM 11139 N N . GLY B 1 369 ? 9.473 12.275 20.749 1 96.17 369 GLY B N 1
ATOM 11140 C CA . GLY B 1 369 ? 10.727 11.552 20.612 1 96.17 369 GLY B CA 1
ATOM 11141 C C . GLY B 1 369 ? 11.113 11.294 19.168 1 96.17 369 GLY B C 1
ATOM 11142 O O . GLY B 1 369 ? 10.287 10.846 18.37 1 96.17 369 GLY B O 1
ATOM 11143 N N . GLU B 1 370 ? 12.361 11.698 18.817 1 95.51 370 GLU B N 1
ATOM 11144 C CA . GLU B 1 370 ? 12.859 11.51 17.458 1 95.51 370 GLU B CA 1
ATOM 11145 C C . GLU B 1 370 ? 14.242 10.863 17.461 1 95.51 370 GLU B C 1
ATOM 11147 O O . GLU B 1 370 ? 15.096 11.217 18.276 1 95.51 370 GLU B O 1
ATOM 11152 N N . TYR B 1 371 ? 14.515 9.916 16.654 1 96.32 371 TYR B N 1
ATOM 11153 C CA . TYR B 1 371 ? 15.776 9.206 16.469 1 96.32 371 TYR B CA 1
ATOM 11154 C C . TYR B 1 371 ? 16.156 9.146 14.994 1 96.32 371 TYR B C 1
ATOM 11156 O O . TYR B 1 371 ? 15.361 8.707 14.159 1 96.32 371 TYR B O 1
ATOM 11164 N N . ASN B 1 372 ? 17.371 9.628 14.703 1 95.25 372 ASN B N 1
ATOM 11165 C CA . ASN B 1 372 ? 17.857 9.601 13.328 1 95.25 372 ASN B CA 1
ATOM 11166 C C . ASN B 1 372 ? 19.262 9.012 13.241 1 95.25 372 ASN B C 1
ATOM 11168 O O . ASN B 1 372 ? 20.133 9.351 14.044 1 95.25 372 ASN B O 1
ATOM 11172 N N . LEU B 1 373 ? 19.48 8.176 12.376 1 94.68 373 LEU B N 1
ATOM 11173 C CA . LEU B 1 373 ? 20.787 7.647 12.001 1 94.68 373 LEU B CA 1
ATOM 11174 C C . LEU B 1 373 ? 21.042 7.837 10.51 1 94.68 373 LEU B C 1
ATOM 11176 O O . LEU B 1 373 ? 20.255 7.381 9.678 1 94.68 373 LEU B O 1
ATOM 11180 N N . SER B 1 374 ? 22.039 8.585 10.158 1 92.69 374 SER B N 1
ATOM 11181 C CA . SER B 1 374 ? 22.361 8.784 8.748 1 92.69 374 SER B CA 1
ATOM 11182 C C . SER B 1 374 ? 23.868 8.753 8.516 1 92.69 374 SER B C 1
ATOM 11184 O O . SER B 1 374 ? 24.648 9.062 9.42 1 92.69 374 SER B O 1
ATOM 11186 N N . GLY B 1 375 ? 24.273 8.405 7.366 1 90.25 375 GLY B N 1
ATOM 11187 C CA . GLY B 1 375 ? 25.683 8.345 7.016 1 90.25 375 GLY B CA 1
ATOM 11188 C C . GLY B 1 375 ? 25.924 8.259 5.521 1 90.25 375 GLY B C 1
ATOM 11189 O O . GLY B 1 375 ? 24.981 8.102 4.743 1 90.25 375 GLY B O 1
ATOM 11190 N N . SER B 1 376 ? 27.183 8.463 5.149 1 90.34 376 SER B N 1
ATOM 11191 C CA . SER B 1 376 ? 27.543 8.479 3.735 1 90.34 376 SER B CA 1
ATOM 11192 C C . SER B 1 376 ? 28.991 8.047 3.528 1 90.34 376 SER B C 1
ATOM 11194 O O . SER B 1 376 ? 29.787 8.056 4.469 1 90.34 376 SER B O 1
ATOM 11196 N N . TYR B 1 377 ? 29.292 7.608 2.368 1 91.47 377 TYR B N 1
ATOM 11197 C CA . TYR B 1 377 ? 30.619 7.275 1.861 1 91.47 377 TYR B CA 1
ATOM 11198 C C . TYR B 1 377 ? 30.724 7.574 0.37 1 91.47 377 TYR B C 1
ATOM 11200 O O . TYR B 1 377 ? 29.779 7.336 -0.385 1 91.47 377 TYR 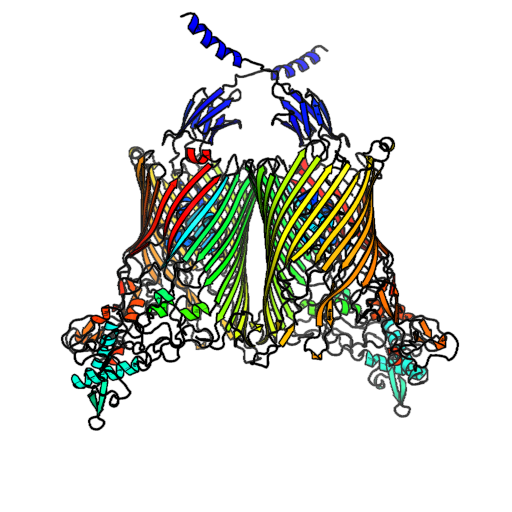B O 1
ATOM 11208 N N . SER B 1 378 ? 31.812 8.185 0.005 1 90.38 378 SER B N 1
ATOM 11209 C CA . SER B 1 378 ? 31.993 8.511 -1.406 1 90.38 378 SER B CA 1
ATOM 11210 C C . SER B 1 378 ? 33.455 8.384 -1.819 1 90.38 378 SER B C 1
ATOM 11212 O O . SER B 1 378 ? 34.356 8.661 -1.025 1 90.38 378 SER B O 1
ATOM 11214 N N . ASN B 1 379 ? 33.711 7.93 -2.971 1 87.34 379 ASN B N 1
ATOM 11215 C CA . ASN B 1 379 ? 34.997 7.964 -3.659 1 87.34 379 ASN B CA 1
ATOM 11216 C C . ASN B 1 379 ? 34.83 8.272 -5.144 1 87.34 379 ASN B C 1
ATOM 11218 O O . ASN B 1 379 ? 33.803 8.813 -5.559 1 87.34 379 ASN B O 1
ATOM 11222 N N . ASP B 1 380 ? 35.851 8.084 -5.955 1 83.23 380 ASP B N 1
ATOM 11223 C CA . ASP B 1 380 ? 35.815 8.497 -7.355 1 83.23 380 ASP B CA 1
ATOM 11224 C C . ASP B 1 380 ? 34.851 7.628 -8.159 1 83.23 380 ASP B C 1
ATOM 11226 O O . ASP B 1 380 ? 34.43 8.007 -9.254 1 83.23 380 ASP B O 1
ATOM 11230 N N . LYS B 1 381 ? 34.44 6.511 -7.592 1 88.32 381 LYS B N 1
ATOM 11231 C CA . LYS B 1 381 ? 33.649 5.56 -8.367 1 88.32 381 LYS B CA 1
ATOM 11232 C C . LYS B 1 381 ? 32.207 5.51 -7.87 1 88.32 381 LYS B C 1
ATOM 11234 O O . LYS B 1 381 ? 31.305 5.104 -8.605 1 88.32 381 LYS B O 1
ATOM 11239 N N . ILE B 1 382 ? 32.06 5.908 -6.573 1 90.41 382 ILE B N 1
ATOM 11240 C CA . ILE B 1 382 ? 30.727 5.699 -6.02 1 90.41 382 ILE B CA 1
ATOM 11241 C C . ILE B 1 382 ? 30.411 6.797 -5.007 1 90.41 382 ILE B C 1
ATOM 11243 O O . ILE B 1 382 ? 31.318 7.374 -4.403 1 90.41 382 ILE B O 1
ATOM 11247 N N . ASN B 1 383 ? 29.173 7.157 -4.879 1 92.02 383 ASN B N 1
ATOM 11248 C CA . ASN B 1 383 ? 28.6 8.02 -3.852 1 92.02 383 ASN B CA 1
ATOM 11249 C C . ASN B 1 383 ? 27.381 7.379 -3.196 1 92.02 383 ASN B C 1
ATOM 11251 O O . ASN B 1 383 ? 26.433 6.991 -3.882 1 92.02 383 ASN B O 1
ATOM 11255 N N . THR B 1 384 ? 27.441 7.271 -1.839 1 92.33 384 THR B N 1
ATOM 11256 C CA . THR B 1 384 ? 26.364 6.565 -1.155 1 92.33 384 THR B CA 1
ATOM 11257 C C . THR B 1 384 ? 25.821 7.398 0.003 1 92.33 384 THR B C 1
ATOM 11259 O O . THR B 1 384 ? 26.541 8.218 0.575 1 92.33 384 THR B O 1
ATOM 11262 N N . PHE B 1 385 ? 24.596 7.201 0.391 1 92.71 385 PHE B N 1
ATOM 11263 C CA . PHE B 1 385 ? 23.94 7.8 1.548 1 92.71 385 PHE B CA 1
ATOM 11264 C C . PHE B 1 385 ? 22.858 6.876 2.094 1 92.71 385 PHE B C 1
ATOM 11266 O O . PHE B 1 385 ? 22.115 6.26 1.327 1 92.71 385 PHE B O 1
ATOM 11273 N N . MET B 1 386 ? 22.835 6.69 3.362 1 92.7 386 MET B N 1
ATOM 11274 C CA . MET B 1 386 ? 21.807 5.917 4.053 1 92.7 386 MET B CA 1
ATOM 11275 C C . MET B 1 386 ? 21.233 6.702 5.228 1 92.7 386 MET B C 1
ATOM 11277 O O . MET B 1 386 ? 21.964 7.411 5.922 1 92.7 386 MET B O 1
ATOM 11281 N N . SER B 1 387 ? 19.903 6.534 5.457 1 94.13 387 SER B N 1
ATOM 11282 C CA . SER B 1 387 ? 19.269 7.229 6.573 1 94.13 387 SER B CA 1
ATOM 11283 C C . SER B 1 387 ? 18.114 6.415 7.146 1 94.13 387 SER B C 1
ATOM 11285 O O . SER B 1 387 ? 17.361 5.786 6.401 1 94.13 387 SER B O 1
ATOM 11287 N N . LEU B 1 388 ? 18.019 6.343 8.453 1 94.09 388 LEU B N 1
ATOM 11288 C CA . LEU B 1 388 ? 16.91 5.786 9.222 1 94.09 388 LEU B CA 1
ATOM 11289 C C . LEU B 1 388 ? 16.386 6.801 10.232 1 94.09 388 LEU B C 1
ATOM 11291 O O . LEU B 1 388 ? 17.164 7.398 10.98 1 94.09 388 LEU B O 1
ATOM 11295 N N . GLY B 1 389 ? 15.049 6.996 10.192 1 95.11 389 GLY B N 1
ATOM 11296 C CA . GLY B 1 389 ? 14.439 7.949 11.106 1 95.11 389 GLY B CA 1
ATOM 11297 C C . GLY B 1 389 ? 13.154 7.439 11.73 1 95.11 389 GLY B C 1
ATOM 11298 O O . GLY B 1 389 ? 12.371 6.749 11.074 1 95.11 389 GLY B O 1
ATOM 11299 N N . HIS B 1 390 ? 12.922 7.74 13.008 1 96.03 390 HIS B N 1
ATOM 11300 C CA . HIS B 1 390 ? 11.694 7.422 13.727 1 96.03 390 HIS B CA 1
ATOM 11301 C C . HIS B 1 390 ? 11.268 8.577 14.628 1 96.03 390 HIS B C 1
ATOM 11303 O O . HIS B 1 390 ? 12.088 9.133 15.361 1 96.03 390 HIS B O 1
ATOM 11309 N N . ILE B 1 391 ? 10.005 8.899 14.563 1 96.27 391 ILE B N 1
ATOM 11310 C CA . ILE B 1 391 ? 9.496 9.969 15.414 1 96.27 391 ILE B CA 1
ATOM 11311 C C . ILE B 1 391 ? 8.154 9.557 16.014 1 96.27 391 ILE B C 1
ATOM 11313 O O . ILE B 1 391 ? 7.357 8.879 15.362 1 96.27 391 ILE B O 1
ATOM 11317 N N . THR B 1 392 ? 7.93 9.856 17.217 1 96.26 392 THR B N 1
ATOM 11318 C CA . THR B 1 392 ? 6.648 9.795 17.909 1 96.26 392 THR B CA 1
ATOM 11319 C C . THR B 1 392 ? 6.299 11.147 18.523 1 96.26 392 THR B C 1
ATOM 11321 O O . THR B 1 392 ? 7.12 11.749 19.218 1 96.26 392 THR B O 1
ATOM 11324 N N . GLU B 1 393 ? 5.146 11.601 18.204 1 94.89 393 GLU B N 1
ATOM 11325 C CA . GLU B 1 393 ? 4.697 12.894 18.709 1 94.89 393 GLU B CA 1
ATOM 11326 C C . GLU B 1 393 ? 3.263 12.817 19.228 1 94.89 393 GLU B C 1
ATOM 11328 O O . GLU B 1 393 ? 2.338 12.527 18.467 1 94.89 393 GLU B O 1
ATOM 11333 N N . GLN B 1 394 ? 3.167 13.111 20.516 1 95.35 394 GLN B N 1
ATOM 11334 C CA . GLN B 1 394 ? 1.842 13.24 21.113 1 95.35 394 GLN B CA 1
ATOM 11335 C C . GLN B 1 394 ? 1.334 14.676 21.021 1 95.35 394 GLN B C 1
ATOM 11337 O O . GLN B 1 394 ? 2.061 15.619 21.342 1 95.35 394 GLN B O 1
ATOM 11342 N N . GLY B 1 395 ? 0.086 14.835 20.508 1 93.4 395 GLY B N 1
ATOM 11343 C CA . GLY B 1 395 ? -0.509 16.162 20.529 1 93.4 395 GLY B CA 1
ATOM 11344 C C . GLY B 1 395 ? -0.882 16.627 21.924 1 93.4 395 GLY B C 1
ATOM 11345 O O . GLY B 1 395 ? -0.962 15.819 22.852 1 93.4 395 GLY B O 1
ATOM 11346 N N . TYR B 1 396 ? -1.054 17.904 22.069 1 94.01 396 TYR B N 1
ATOM 11347 C CA . TYR B 1 396 ? -1.435 18.403 23.386 1 94.01 396 TYR B CA 1
ATOM 11348 C C . TYR B 1 396 ? -2.894 18.084 23.689 1 94.01 396 TYR B C 1
ATOM 11350 O O . TYR B 1 396 ? -3.314 18.108 24.848 1 94.01 396 TYR B O 1
ATOM 11358 N N . ARG B 1 397 ? -3.72 17.885 22.687 1 94.63 397 ARG B N 1
ATOM 11359 C CA . ARG B 1 397 ? -5.051 17.333 22.92 1 94.63 397 ARG B CA 1
ATOM 11360 C C . ARG B 1 397 ? -4.982 15.832 23.184 1 94.63 397 ARG B C 1
ATOM 11362 O O . ARG B 1 397 ? -4.365 15.09 22.417 1 94.63 397 ARG B O 1
ATOM 11369 N N . LYS B 1 398 ? -5.64 15.409 24.148 1 94.86 398 LYS B N 1
ATOM 11370 C CA . LYS B 1 398 ? -5.616 13.988 24.483 1 94.86 398 LYS B CA 1
ATOM 11371 C C . LYS B 1 398 ? -6.133 13.141 23.323 1 94.86 398 LYS B C 1
ATOM 11373 O O . LYS B 1 398 ? -7.003 13.579 22.568 1 94.86 398 LYS B O 1
ATOM 11378 N N . ASN B 1 399 ? -5.556 11.966 23.1 1 93.86 399 ASN B N 1
ATOM 11379 C CA . ASN B 1 399 ? -5.928 10.964 22.107 1 93.86 399 ASN B CA 1
ATOM 11380 C C . ASN B 1 399 ? -5.545 11.402 20.697 1 93.86 399 ASN B C 1
ATOM 11382 O O . ASN B 1 399 ? -6.246 11.089 19.733 1 93.86 399 ASN B O 1
ATOM 11386 N N . THR B 1 400 ? -4.604 12.278 20.5 1 94.16 400 THR B N 1
ATOM 11387 C CA . THR B 1 400 ? -3.986 12.635 19.228 1 94.16 400 THR B CA 1
ATOM 11388 C C . THR B 1 400 ? -2.509 12.25 19.218 1 94.16 400 THR B C 1
ATOM 11390 O O . THR B 1 400 ? -1.789 12.507 20.185 1 94.16 400 THR B O 1
ATOM 11393 N N . GLU B 1 401 ? -2.114 11.635 18.201 1 95.1 401 GLU B N 1
ATOM 11394 C CA . GLU B 1 401 ? -0.742 11.141 18.13 1 95.1 401 GLU B CA 1
ATOM 11395 C C . GLU B 1 401 ? -0.292 10.967 16.683 1 95.1 401 GLU B C 1
ATOM 11397 O O . GLU B 1 401 ? -1.12 10.786 15.787 1 95.1 401 GLU B O 1
ATOM 11402 N N . TYR B 1 402 ? 1.032 11.076 16.43 1 94.89 402 TYR B N 1
ATOM 11403 C CA . TYR B 1 402 ? 1.655 10.836 15.134 1 94.89 402 TYR B CA 1
ATOM 11404 C C . TYR B 1 402 ? 2.923 10.004 15.284 1 94.89 402 TYR B C 1
ATOM 11406 O O . TYR B 1 402 ? 3.761 10.288 16.144 1 94.89 402 TYR B O 1
ATOM 11414 N N . GLU B 1 403 ? 3.052 9.061 14.514 1 96.01 403 GLU B N 1
ATOM 11415 C CA . GLU B 1 403 ? 4.235 8.207 14.479 1 96.01 403 GLU B CA 1
ATOM 11416 C C . GLU B 1 403 ? 4.685 7.946 13.044 1 96.01 403 GLU B C 1
ATOM 11418 O O . GLU B 1 403 ? 3.866 7.629 12.179 1 96.01 403 GLU B O 1
ATOM 11423 N N . ARG B 1 404 ? 5.982 8.108 12.782 1 95.63 404 ARG B N 1
ATOM 11424 C CA . ARG B 1 404 ? 6.51 7.857 11.445 1 95.63 404 ARG B CA 1
ATOM 11425 C C . ARG B 1 404 ? 7.846 7.126 11.512 1 95.63 404 ARG B C 1
ATOM 11427 O O . ARG B 1 404 ? 8.708 7.47 12.324 1 95.63 404 ARG B O 1
ATOM 11434 N N . THR B 1 405 ? 8.086 6.213 10.774 1 95.33 405 THR B N 1
ATOM 11435 C CA . THR B 1 405 ? 9.36 5.551 10.513 1 95.33 405 THR B CA 1
ATOM 11436 C C . THR B 1 405 ? 9.759 5.706 9.048 1 95.33 405 THR B C 1
ATOM 11438 O O . THR B 1 405 ? 8.972 5.405 8.149 1 95.33 405 THR B O 1
ATOM 11441 N N . SER B 1 406 ? 10.961 6.215 8.801 1 93.75 406 SER B N 1
ATOM 11442 C CA . SER B 1 406 ? 11.415 6.455 7.435 1 93.75 406 SER B CA 1
ATOM 11443 C C . SER B 1 406 ? 12.791 5.843 7.193 1 93.75 406 SER B C 1
ATOM 11445 O O . SER B 1 406 ? 13.613 5.771 8.109 1 93.75 406 SER B O 1
ATOM 11447 N N . ALA B 1 407 ? 13.039 5.447 6.062 1 92.89 407 ALA B N 1
ATOM 11448 C CA . ALA B 1 407 ? 14.315 4.914 5.595 1 92.89 407 ALA B CA 1
ATOM 11449 C C . ALA B 1 407 ? 14.637 5.415 4.19 1 92.89 407 ALA B C 1
ATOM 11451 O O . ALA B 1 407 ? 13.743 5.545 3.35 1 92.89 407 ALA B O 1
ATOM 11452 N N . ARG B 1 408 ? 15.911 5.69 3.893 1 92.72 408 ARG B N 1
ATOM 11453 C CA . ARG B 1 408 ? 16.346 6.151 2.578 1 92.72 408 ARG B CA 1
ATOM 11454 C C . ARG B 1 408 ? 17.692 5.541 2.202 1 92.72 408 ARG B C 1
ATOM 11456 O O . ARG B 1 408 ? 18.585 5.428 3.044 1 92.72 408 ARG B O 1
ATOM 11463 N N . LEU B 1 409 ? 17.919 5.186 0.96 1 92.35 409 LEU B N 1
ATOM 11464 C CA . LEU B 1 409 ? 19.161 4.703 0.366 1 92.35 409 LEU B CA 1
ATOM 11465 C C . LEU B 1 409 ? 19.432 5.397 -0.965 1 92.35 409 LEU B C 1
ATOM 11467 O O . LEU B 1 409 ? 18.547 5.476 -1.82 1 92.35 409 LEU B O 1
ATOM 11471 N N . ASN B 1 410 ? 20.538 5.995 -1.111 1 91.91 410 ASN B N 1
ATOM 11472 C CA . ASN B 1 410 ? 21 6.627 -2.342 1 91.91 410 ASN B CA 1
ATOM 11473 C C . ASN B 1 410 ? 22.317 6.024 -2.821 1 91.91 410 ASN B C 1
ATOM 11475 O O . ASN B 1 410 ? 23.264 5.892 -2.043 1 91.91 410 ASN B O 1
ATOM 11479 N N . LEU B 1 411 ? 22.416 5.614 -4.096 1 91.72 411 LEU B N 1
ATOM 11480 C CA . LEU B 1 411 ? 23.596 5.019 -4.714 1 91.72 411 LEU B CA 1
ATOM 11481 C C . LEU B 1 411 ? 23.85 5.621 -6.092 1 91.72 411 LEU B C 1
ATOM 11483 O O . LEU B 1 411 ? 22.985 5.562 -6.969 1 91.72 411 LEU B O 1
ATOM 11487 N N . ASP B 1 412 ? 25.019 6.157 -6.296 1 91.85 412 ASP B N 1
ATOM 11488 C CA . ASP B 1 412 ? 25.442 6.679 -7.592 1 91.85 412 ASP B CA 1
ATOM 11489 C C . ASP B 1 412 ? 26.769 6.06 -8.026 1 91.85 412 ASP B C 1
ATOM 11491 O O . ASP B 1 412 ? 27.763 6.138 -7.301 1 91.85 412 ASP B O 1
ATOM 11495 N N . TYR B 1 413 ? 26.829 5.502 -9.216 1 93.07 413 TYR B N 1
ATOM 11496 C CA . TYR B 1 413 ? 28.023 4.877 -9.774 1 93.07 413 TYR B CA 1
ATOM 11497 C C . TYR B 1 413 ? 28.577 5.697 -10.933 1 93.07 413 TYR B C 1
ATOM 11499 O O . TYR B 1 413 ? 27.817 6.21 -11.758 1 93.07 413 TYR B O 1
ATOM 11507 N N . LYS B 1 414 ? 29.822 5.873 -10.877 1 91.56 414 LYS B N 1
ATOM 11508 C CA . LYS B 1 414 ? 30.533 6.187 -12.113 1 91.56 414 LYS B CA 1
ATOM 11509 C C . LYS B 1 414 ? 31.026 4.917 -12.8 1 91.56 414 LYS B C 1
ATOM 11511 O O . LYS B 1 414 ? 32.166 4.495 -12.593 1 91.56 414 LYS B O 1
ATOM 11516 N N . VAL B 1 415 ? 30.273 4.417 -13.652 1 88.32 415 VAL B N 1
ATOM 11517 C CA . VAL B 1 415 ? 30.514 3.096 -14.223 1 88.32 415 VAL B CA 1
ATOM 11518 C C . VAL B 1 415 ? 31.775 3.127 -15.083 1 88.32 415 VAL B C 1
ATOM 11520 O O . VAL B 1 415 ? 32.636 2.251 -14.967 1 88.32 415 VAL B O 1
ATOM 11523 N N . ASN B 1 416 ? 31.917 4.071 -15.996 1 84.78 416 ASN B N 1
ATOM 11524 C CA . ASN B 1 416 ? 33.078 4.383 -16.824 1 84.78 416 ASN B CA 1
ATOM 11525 C C . ASN B 1 416 ? 33.071 5.841 -17.272 1 84.78 416 ASN B C 1
ATOM 11527 O O . ASN B 1 416 ? 32.361 6.668 -16.697 1 84.78 416 ASN B O 1
ATOM 11531 N N . LYS B 1 417 ? 33.895 6.154 -18.153 1 82.2 417 LYS B N 1
ATOM 11532 C CA . LYS B 1 417 ? 34.035 7.548 -18.563 1 82.2 417 LYS B CA 1
ATOM 11533 C C . LYS B 1 417 ? 32.79 8.032 -19.301 1 82.2 417 LYS B C 1
ATOM 11535 O O . LYS B 1 417 ? 32.519 9.234 -19.351 1 82.2 417 LYS B O 1
ATOM 11540 N N . PHE B 1 418 ? 31.949 7.102 -19.814 1 86.8 418 PHE B N 1
ATOM 11541 C CA . PHE B 1 418 ? 30.857 7.556 -20.667 1 86.8 418 PHE B CA 1
ATOM 11542 C C . PHE B 1 418 ? 29.514 7.371 -19.97 1 86.8 418 PHE B C 1
ATOM 11544 O O . PHE B 1 418 ? 28.5 7.917 -20.41 1 86.8 418 PHE B O 1
ATOM 11551 N N . LEU B 1 419 ? 29.466 6.601 -18.771 1 91.26 419 LEU B N 1
ATOM 11552 C CA . LEU B 1 419 ? 28.159 6.27 -18.213 1 91.26 419 LEU B CA 1
ATOM 11553 C C . LEU B 1 419 ? 28.161 6.425 -16.696 1 91.26 419 LEU B C 1
ATOM 11555 O O . LEU B 1 419 ? 29.012 5.852 -16.01 1 91.26 419 LEU B O 1
ATOM 11559 N N . ASP B 1 420 ? 27.221 7.231 -16.157 1 92.79 420 ASP B N 1
ATOM 11560 C CA . ASP B 1 420 ? 26.894 7.302 -14.737 1 92.79 420 ASP B CA 1
ATOM 11561 C C . ASP B 1 420 ? 25.503 6.736 -14.464 1 92.79 420 ASP B C 1
ATOM 11563 O O . ASP B 1 420 ? 24.569 6.971 -15.234 1 92.79 420 ASP B O 1
ATOM 11567 N N . LEU B 1 421 ? 25.413 5.9 -13.463 1 93.33 421 LEU B N 1
ATOM 11568 C CA . LEU B 1 421 ? 24.131 5.331 -13.061 1 93.33 421 LEU B CA 1
ATOM 11569 C C . LEU B 1 421 ? 23.829 5.648 -11.6 1 93.33 421 LEU B C 1
ATOM 11571 O O . LEU B 1 421 ? 24.727 5.618 -10.756 1 93.33 421 LEU B O 1
ATOM 11575 N N . GLY B 1 422 ? 22.608 6.042 -11.33 1 90.86 422 GLY B N 1
ATOM 11576 C CA . GLY B 1 422 ? 22.224 6.359 -9.964 1 90.86 422 GLY B CA 1
ATOM 11577 C C . GLY B 1 422 ? 20.84 5.854 -9.6 1 90.86 422 GLY B C 1
ATOM 11578 O O . GLY B 1 422 ? 19.984 5.691 -10.473 1 90.86 422 GLY B O 1
ATOM 11579 N N . GLY B 1 423 ? 20.657 5.604 -8.311 1 90.04 423 GLY B N 1
ATOM 11580 C CA . GLY B 1 423 ? 19.378 5.215 -7.739 1 90.04 423 GLY B CA 1
ATOM 11581 C C . GLY B 1 423 ? 19.145 5.786 -6.353 1 90.04 423 GLY B C 1
ATOM 11582 O O . GLY B 1 423 ? 20.075 5.875 -5.549 1 90.04 423 GLY B O 1
ATOM 11583 N N . ASN B 1 424 ? 17.924 6.291 -6.083 1 91.58 424 ASN B N 1
ATOM 11584 C CA . ASN B 1 424 ? 17.485 6.828 -4.8 1 91.58 424 ASN B CA 1
ATOM 11585 C C . ASN B 1 424 ? 16.097 6.317 -4.424 1 91.58 424 ASN B C 1
ATOM 11587 O O . ASN B 1 424 ? 15.128 6.549 -5.148 1 91.58 424 ASN B O 1
ATOM 11591 N N . ILE B 1 425 ? 16.014 5.582 -3.312 1 91.83 425 ILE B N 1
ATOM 11592 C CA . ILE B 1 425 ? 14.733 5.047 -2.866 1 91.83 425 ILE B CA 1
ATOM 11593 C C . ILE B 1 425 ? 14.463 5.486 -1.428 1 91.83 425 ILE B C 1
ATOM 11595 O O . ILE B 1 425 ? 15.372 5.497 -0.595 1 91.83 425 ILE B O 1
ATOM 11599 N N . SER B 1 426 ? 13.241 5.911 -1.131 1 92.64 426 SER B N 1
ATOM 11600 C CA . SER B 1 426 ? 12.807 6.276 0.214 1 92.64 426 SER B CA 1
ATOM 11601 C C . SER B 1 426 ? 11.437 5.686 0.531 1 92.64 426 SER B C 1
ATOM 11603 O O . SER B 1 426 ? 10.572 5.604 -0.343 1 92.64 426 SER B O 1
ATOM 11605 N N . PHE B 1 427 ? 11.3 5.193 1.73 1 92.65 427 PHE B N 1
ATOM 11606 C CA . PHE B 1 427 ? 10.036 4.671 2.233 1 92.65 427 PHE B CA 1
ATOM 11607 C C . PHE B 1 427 ? 9.685 5.303 3.575 1 92.65 427 PHE B C 1
ATOM 11609 O O . PHE B 1 427 ? 10.565 5.535 4.407 1 92.65 427 PHE B O 1
ATOM 11616 N N . ALA B 1 428 ? 8.373 5.559 3.793 1 94.97 428 ALA B N 1
ATOM 11617 C CA . ALA B 1 428 ? 7.882 6.074 5.069 1 94.97 428 ALA B CA 1
ATOM 11618 C C . ALA B 1 428 ? 6.554 5.424 5.449 1 94.97 428 ALA B C 1
ATOM 11620 O O . ALA B 1 428 ? 5.671 5.262 4.603 1 94.97 428 ALA B O 1
ATOM 11621 N N . HIS B 1 429 ? 6.473 4.922 6.641 1 95.21 429 HIS B N 1
ATOM 11622 C CA . HIS B 1 429 ? 5.232 4.468 7.258 1 95.21 429 HIS B CA 1
ATOM 11623 C C . HIS B 1 429 ? 4.785 5.421 8.362 1 95.21 429 HIS B C 1
ATOM 11625 O O . HIS B 1 429 ? 5.515 5.642 9.33 1 95.21 429 HIS B O 1
ATOM 11631 N N . ALA B 1 430 ? 3.587 5.948 8.203 1 95.55 430 ALA B N 1
ATOM 11632 C CA . ALA B 1 430 ? 3.11 6.927 9.176 1 95.55 430 ALA B CA 1
ATOM 11633 C C . ALA B 1 430 ? 1.702 6.585 9.653 1 95.55 430 ALA B C 1
ATOM 11635 O O . ALA B 1 430 ? 0.869 6.123 8.87 1 95.55 430 ALA B O 1
ATOM 11636 N N . VAL B 1 431 ? 1.444 6.774 10.932 1 95.54 431 VAL B N 1
ATOM 11637 C CA . VAL B 1 431 ? 0.125 6.61 11.534 1 95.54 431 VAL B CA 1
ATOM 11638 C C . VAL B 1 431 ? -0.261 7.881 12.287 1 95.54 431 VAL B C 1
ATOM 11640 O O . VAL B 1 431 ? 0.505 8.377 13.116 1 95.54 431 VAL B O 1
ATOM 11643 N N . ASN B 1 432 ? -1.377 8.377 11.939 1 94.79 432 ASN B N 1
ATOM 11644 C CA . ASN B 1 432 ? -1.92 9.577 12.566 1 94.79 432 ASN B CA 1
ATOM 11645 C C . ASN B 1 432 ? -3.253 9.296 13.253 1 94.79 432 ASN B C 1
ATOM 11647 O O . ASN B 1 432 ? -4.179 8.772 12.631 1 94.79 432 ASN B O 1
ATOM 11651 N N . THR B 1 433 ? -3.319 9.54 14.546 1 94.81 433 THR B N 1
ATOM 11652 C CA . THR B 1 433 ? -4.566 9.508 15.302 1 94.81 433 THR B CA 1
ATOM 11653 C C . THR B 1 433 ? -5.045 10.923 15.616 1 94.81 433 THR B C 1
ATOM 11655 O O . THR B 1 433 ? -4.318 11.707 16.23 1 94.81 433 THR B O 1
ATOM 11658 N N . ALA B 1 434 ? -6.214 11.262 15.142 1 90.37 434 ALA B N 1
ATOM 11659 C CA . ALA B 1 434 ? -6.764 12.605 15.302 1 90.37 434 ALA B CA 1
ATOM 11660 C C . ALA B 1 434 ? -8.263 12.554 15.582 1 90.37 434 ALA B C 1
ATOM 11662 O O . ALA B 1 434 ? -8.916 11.542 15.318 1 90.37 434 ALA B O 1
ATOM 11663 N N . PRO B 1 435 ? -8.739 13.613 16.189 1 86.29 435 PRO B N 1
ATOM 11664 C CA . PRO B 1 435 ? -10.196 13.656 16.329 1 86.29 435 PRO B CA 1
ATOM 11665 C C . PRO B 1 435 ? -10.918 13.689 14.984 1 86.29 435 PRO B C 1
ATOM 11667 O O . PRO B 1 435 ? -10.332 14.091 13.975 1 86.29 435 PRO B O 1
ATOM 11670 N N . LYS B 1 436 ? -12.097 13.307 14.962 1 81.44 436 LYS B N 1
ATOM 11671 C CA . LYS B 1 436 ? -12.886 13.297 13.733 1 81.44 436 LYS B CA 1
ATOM 11672 C C . LYS B 1 436 ? -13.024 14.704 13.158 1 81.44 436 LYS B C 1
ATOM 11674 O O . LYS B 1 436 ? -13.095 14.878 11.939 1 81.44 436 LYS B O 1
ATOM 11679 N N . MET B 1 437 ? -13.137 15.637 14.087 1 77 437 MET B N 1
ATOM 11680 C CA . MET B 1 437 ? -13.261 17.032 13.675 1 77 437 MET B CA 1
ATOM 11681 C C . MET B 1 437 ? -12.336 17.926 14.495 1 77 437 MET B C 1
ATOM 11683 O O . MET B 1 437 ? -12.428 17.96 15.724 1 77 437 MET B O 1
ATOM 11687 N N . ALA B 1 438 ? -11.221 18.755 13.93 1 69.42 438 ALA B N 1
ATOM 11688 C CA . ALA B 1 438 ? -10.285 19.623 14.641 1 69.42 438 ALA B CA 1
ATOM 11689 C C . ALA B 1 438 ? -10.483 21.084 14.244 1 69.42 438 ALA B C 1
ATOM 11691 O O . ALA B 1 438 ? -9.705 21.953 14.645 1 69.42 438 ALA B O 1
ATOM 11692 N N . SER B 1 439 ? -11.67 21.057 13.208 1 68.42 439 SER B N 1
ATOM 11693 C CA . SER B 1 439 ? -11.97 22.421 12.787 1 68.42 439 SER B CA 1
ATOM 11694 C C . SER B 1 439 ? -13.437 22.569 12.395 1 68.42 439 SER B C 1
ATOM 11696 O O . SER B 1 439 ? -14.144 21.573 12.231 1 68.42 439 SER B O 1
ATOM 11698 N N . GLY B 1 440 ? -13.881 23.665 12.332 1 65.05 440 GLY B N 1
ATOM 11699 C CA . GLY B 1 440 ? -15.259 23.958 11.969 1 65.05 440 GLY B CA 1
ATOM 11700 C C . GLY B 1 440 ? -16.19 24.022 13.165 1 65.05 440 GLY B C 1
ATOM 11701 O O . GLY B 1 440 ? -15.762 23.822 14.304 1 65.05 440 GLY B O 1
ATOM 11702 N N . ASN B 1 441 ? -17.356 24.469 12.863 1 64.95 441 ASN B N 1
ATOM 11703 C CA . ASN B 1 441 ? -18.357 24.607 13.916 1 64.95 441 ASN B CA 1
ATOM 11704 C C . ASN B 1 441 ? -19.226 23.358 14.032 1 64.95 441 ASN B C 1
ATOM 11706 O O . ASN B 1 441 ? -20.426 23.404 13.756 1 64.95 441 ASN B O 1
ATOM 11710 N N . TYR B 1 442 ? -18.54 22.385 14.431 1 72.83 442 TYR B N 1
ATOM 11711 C CA . TYR B 1 442 ? -19.235 21.123 14.658 1 72.83 442 TYR B CA 1
ATOM 11712 C C . TYR B 1 442 ? -19.282 20.786 16.143 1 72.83 442 TYR B C 1
ATOM 11714 O O . TYR B 1 442 ? -18.337 21.074 16.882 1 72.83 442 TYR B O 1
ATOM 11722 N N . SER B 1 443 ? -20.408 20.248 16.513 1 75.97 443 SER B N 1
ATOM 11723 C CA . SER B 1 443 ? -20.574 19.915 17.924 1 75.97 443 SER B CA 1
ATOM 11724 C C . SER B 1 443 ? -19.479 18.966 18.401 1 75.97 443 SER B C 1
ATOM 11726 O O . SER B 1 443 ? -19.104 18.983 19.576 1 75.97 443 SER B O 1
ATOM 11728 N N . ALA B 1 444 ? -18.919 18.321 17.488 1 80.55 444 ALA B N 1
ATOM 11729 C CA . ALA B 1 444 ? -17.902 17.333 17.84 1 80.55 444 ALA B CA 1
ATOM 11730 C C . ALA B 1 444 ? -16.514 17.967 17.882 1 80.55 444 ALA B C 1
ATOM 11732 O O . ALA B 1 444 ? -15.544 17.325 18.291 1 80.55 444 ALA B O 1
ATOM 11733 N N . ASN B 1 445 ? -16.434 19.178 17.486 1 88.3 445 ASN B N 1
ATOM 11734 C CA . ASN B 1 445 ? -15.16 19.884 17.563 1 88.3 445 ASN B CA 1
ATOM 11735 C C . ASN B 1 445 ? -14.833 20.298 18.995 1 88.3 445 ASN B C 1
ATOM 11737 O O . ASN B 1 445 ? -15.429 21.237 19.526 1 88.3 445 ASN B O 1
ATOM 11741 N N . SER B 1 446 ? -13.881 19.731 19.561 1 89.26 446 SER B N 1
ATOM 11742 C CA . SER B 1 446 ? -13.531 19.946 20.961 1 89.26 446 SER B CA 1
ATOM 11743 C C . SER B 1 446 ? -13.063 21.378 21.201 1 89.26 446 SER B C 1
ATOM 11745 O O . SER B 1 446 ? -13.26 21.927 22.287 1 89.26 446 SER B O 1
ATOM 11747 N N . PHE B 1 447 ? -12.49 21.931 20.273 1 90.31 447 PHE B N 1
ATOM 11748 C CA . PHE B 1 447 ? -11.96 23.279 20.439 1 90.31 447 PHE B CA 1
ATOM 11749 C C . PHE B 1 447 ? -13.082 24.309 20.411 1 90.31 447 PHE B C 1
ATOM 11751 O O . PHE B 1 447 ? -13.091 25.248 21.21 1 90.31 447 PHE B O 1
ATOM 11758 N N . ALA B 1 448 ? -13.956 24.058 19.469 1 89.32 448 ALA B N 1
ATOM 11759 C CA . ALA B 1 448 ? -15.133 24.923 19.448 1 89.32 448 ALA B CA 1
ATOM 11760 C C . ALA B 1 448 ? -15.967 24.745 20.713 1 89.32 448 ALA B C 1
ATOM 11762 O O . ALA B 1 448 ? -16.511 25.715 21.247 1 89.32 448 ALA B O 1
ATOM 11763 N N . PHE B 1 449 ? -16.113 23.495 21.154 1 91.42 449 PHE B N 1
ATOM 11764 C CA . PHE B 1 449 ? -16.856 23.212 22.376 1 91.42 449 PHE B CA 1
ATOM 11765 C C . PHE B 1 449 ? -16.248 23.953 23.562 1 91.42 449 PHE B C 1
ATOM 11767 O O . PHE B 1 449 ? -16.962 24.612 24.32 1 91.42 449 PHE B O 1
ATOM 11774 N N . LEU B 1 450 ? -14.986 23.902 23.739 1 91.8 450 LEU B N 1
ATOM 11775 C CA . LEU B 1 450 ? -14.273 24.512 24.856 1 91.8 450 LEU B CA 1
ATOM 11776 C C . LEU B 1 450 ? -14.436 26.028 24.843 1 91.8 450 LEU B C 1
ATOM 11778 O O . LEU B 1 450 ? -14.634 26.645 25.892 1 91.8 450 LEU B O 1
ATOM 11782 N N . GLN B 1 451 ? -14.341 26.56 23.706 1 90.01 451 GLN B N 1
ATOM 11783 C CA . GLN B 1 451 ? -14.428 28.011 23.579 1 90.01 451 GLN B CA 1
ATOM 11784 C C . GLN B 1 451 ? -15.844 28.505 23.861 1 90.01 451 GLN B C 1
ATOM 11786 O O . GLN B 1 451 ? -16.033 29.623 24.344 1 90.01 451 GLN B O 1
ATOM 11791 N N . GLY B 1 452 ? -16.836 27.675 23.606 1 90.13 452 GLY B N 1
ATOM 11792 C CA . GLY B 1 452 ? -18.207 28.16 23.622 1 90.13 452 GLY B CA 1
ATOM 11793 C C . GLY B 1 452 ? -18.961 27.778 24.882 1 90.13 452 GLY B C 1
ATOM 11794 O O . GLY B 1 452 ? -20.015 28.344 25.177 1 90.13 452 GLY B O 1
ATOM 11795 N N . ILE B 1 453 ? -18.454 26.9 25.697 1 92.62 453 ILE B N 1
ATOM 11796 C CA . ILE B 1 453 ? -19.231 26.411 26.831 1 92.62 453 ILE B CA 1
ATOM 11797 C C . ILE B 1 453 ? -19.173 27.425 27.972 1 92.62 453 ILE B C 1
ATOM 11799 O O . ILE B 1 453 ? -18.116 27.994 28.251 1 92.62 453 ILE B O 1
ATOM 11803 N N . ALA B 1 454 ? -20.327 27.733 28.609 1 94.93 454 ALA B N 1
ATOM 11804 C CA . ALA B 1 454 ? -20.383 28.631 29.759 1 94.93 454 ALA B CA 1
ATOM 11805 C C . ALA B 1 454 ? -19.573 28.077 30.928 1 94.93 454 ALA B C 1
ATOM 11807 O O . ALA B 1 454 ? -19.404 26.862 31.053 1 94.93 454 ALA B O 1
ATOM 11808 N N . PRO B 1 455 ? -19.059 28.893 31.755 1 95.58 455 PRO B N 1
ATOM 11809 C CA . PRO B 1 455 ? -18.046 28.491 32.734 1 95.58 455 PRO B CA 1
ATOM 11810 C C . PRO B 1 455 ? -18.632 27.697 33.898 1 95.58 455 PRO B C 1
ATOM 11812 O O . PRO B 1 455 ? -17.893 27.243 34.776 1 95.58 455 PRO B O 1
ATOM 11815 N N . PHE B 1 456 ? -19.958 27.353 33.953 1 95.99 456 PHE B N 1
ATOM 11816 C CA . PHE B 1 456 ? -20.532 26.714 35.131 1 95.99 456 PHE B CA 1
ATOM 11817 C C . PHE B 1 456 ? -21.006 25.303 34.806 1 95.99 456 PHE B C 1
ATOM 11819 O O . PHE B 1 456 ? -21.412 24.558 35.7 1 95.99 456 PHE B O 1
ATOM 11826 N N . TYR B 1 457 ? -21.058 24.906 33.535 1 96 457 TYR B N 1
ATOM 11827 C CA . TYR B 1 457 ? -21.423 23.537 33.186 1 96 457 TYR B CA 1
ATOM 11828 C C . TYR B 1 457 ? -20.307 22.565 33.548 1 96 457 TYR B C 1
ATOM 11830 O O . TYR B 1 457 ? -19.16 22.744 33.132 1 96 457 TYR B O 1
ATOM 11838 N N . PRO B 1 458 ? -20.618 21.482 34.288 1 96.18 458 PRO B N 1
ATOM 11839 C CA . PRO B 1 458 ? -19.576 20.557 34.74 1 96.18 458 PRO B CA 1
ATOM 11840 C C . PRO B 1 458 ? -19.206 19.521 33.68 1 96.18 458 PRO B C 1
ATOM 11842 O O . PRO B 1 458 ? -19.971 19.296 32.739 1 96.18 458 PRO B O 1
ATOM 11845 N N . ILE B 1 459 ? -18.094 18.913 33.782 1 97.12 459 ILE B N 1
ATOM 11846 C CA . ILE B 1 459 ? -17.598 17.868 32.893 1 97.12 459 ILE B CA 1
ATOM 11847 C C . ILE B 1 459 ? -18.35 16.566 33.158 1 97.12 459 ILE B C 1
ATOM 11849 O O . ILE B 1 459 ? -18.679 15.832 32.223 1 97.12 459 ILE B O 1
ATOM 11853 N N . HIS B 1 460 ? -18.71 16.353 34.437 1 97.54 460 HIS B N 1
ATOM 11854 C CA . HIS B 1 460 ? -19.415 15.141 34.838 1 97.54 460 HIS B CA 1
ATOM 11855 C C . HIS B 1 460 ? -20.841 15.453 35.279 1 97.54 460 HIS B C 1
ATOM 11857 O O . HIS B 1 460 ? -21.173 16.609 35.55 1 97.54 460 HIS B O 1
ATOM 11863 N N . ALA B 1 461 ? -21.639 14.417 35.254 1 96.3 461 ALA B N 1
ATOM 11864 C CA . ALA B 1 461 ? -23.009 14.556 35.742 1 96.3 461 ALA B CA 1
ATOM 11865 C C . ALA B 1 461 ? -23.039 14.681 37.263 1 96.3 461 ALA B C 1
ATOM 11867 O O . ALA B 1 461 ? -22.289 13.998 37.964 1 96.3 461 ALA B O 1
ATOM 11868 N N . HIS B 1 462 ? -23.862 15.598 37.73 1 96.04 462 HIS B N 1
ATOM 11869 C CA . HIS B 1 462 ? -24.053 15.817 39.159 1 96.04 462 HIS B CA 1
ATOM 11870 C C . HIS B 1 462 ? -25.527 15.725 39.539 1 96.04 462 HIS B C 1
ATOM 11872 O O . HIS B 1 462 ? -26.402 16.036 38.728 1 96.04 462 HIS B O 1
ATOM 11878 N N . ASN B 1 463 ? -25.721 15.341 40.722 1 94.35 463 ASN B N 1
ATOM 11879 C CA . ASN B 1 463 ? -27.075 15.406 41.261 1 94.35 463 ASN B CA 1
ATOM 11880 C C . ASN B 1 463 ? -27.563 16.847 41.379 1 94.35 463 ASN B C 1
ATOM 11882 O O . ASN B 1 463 ? -26.897 17.685 41.989 1 94.35 463 ASN B O 1
ATOM 11886 N N . ALA B 1 464 ? -28.699 17.165 40.87 1 89.28 464 ALA B N 1
ATOM 11887 C CA . ALA B 1 464 ? -29.22 18.528 40.8 1 89.28 464 ALA B CA 1
ATOM 11888 C C . ALA B 1 464 ? -29.46 19.096 42.195 1 89.28 464 ALA B C 1
ATOM 11890 O O . ALA B 1 464 ? -29.333 20.304 42.411 1 89.28 464 ALA B O 1
ATOM 11891 N N . GLY B 1 465 ? -29.783 18.227 43.197 1 85.57 465 GLY B N 1
ATOM 11892 C CA . GLY B 1 465 ? -30.11 18.679 44.54 1 85.57 465 GLY B CA 1
ATOM 11893 C C . GLY B 1 465 ? -28.892 18.829 45.432 1 85.57 465 GLY B C 1
ATOM 11894 O O . GLY B 1 465 ? -28.726 19.853 46.098 1 85.57 465 GLY B O 1
ATOM 11895 N N . THR B 1 466 ? -27.99 17.86 45.267 1 89.1 466 THR B N 1
ATOM 11896 C CA . THR B 1 466 ? -26.896 17.828 46.232 1 89.1 466 THR B CA 1
ATOM 11897 C C . THR B 1 466 ? -25.602 18.33 45.599 1 89.1 466 THR B C 1
ATOM 11899 O O . THR B 1 466 ? -24.684 18.754 46.303 1 89.1 466 THR B O 1
ATOM 11902 N N . GLY B 1 467 ? -25.521 18.263 44.294 1 92.87 467 GLY B N 1
ATOM 11903 C CA . GLY B 1 467 ? -24.293 18.663 43.625 1 92.87 467 GLY B CA 1
ATOM 11904 C C . GLY B 1 467 ? -23.253 17.559 43.578 1 92.87 467 GLY B C 1
ATOM 11905 O O . GLY B 1 467 ? -22.193 17.724 42.97 1 92.87 467 GLY B O 1
ATOM 11906 N N . GLU B 1 468 ? -23.55 16.348 44.092 1 94.69 468 GLU B N 1
ATOM 11907 C CA . GLU B 1 468 ? -22.607 15.234 44.116 1 94.69 468 GLU B CA 1
ATOM 11908 C C . GLU B 1 468 ? -22.505 14.566 42.748 1 94.69 468 GLU B C 1
ATOM 11910 O O . GLU B 1 468 ? -23.445 14.624 41.952 1 94.69 468 GLU B O 1
ATOM 11915 N N . TYR B 1 469 ? -21.363 13.925 42.504 1 96.66 469 TYR B N 1
ATOM 11916 C CA . TYR B 1 469 ? -21.163 13.19 41.26 1 96.66 469 TYR B CA 1
ATOM 11917 C C . TYR B 1 469 ? -22.19 12.073 41.115 1 96.66 469 TYR B C 1
ATOM 11919 O O . TYR B 1 469 ? -22.529 11.402 42.093 1 96.66 469 TYR B O 1
ATOM 11927 N N . VAL B 1 470 ? -22.674 11.882 39.906 1 96.28 470 VAL B N 1
ATOM 11928 C CA . VAL B 1 470 ? -23.41 10.665 39.58 1 96.28 470 VAL B CA 1
ATOM 11929 C C . VAL B 1 470 ? -22.434 9.562 39.178 1 96.28 470 VAL B C 1
ATOM 11931 O O . VAL B 1 470 ? -21.638 9.736 38.253 1 96.28 470 VAL B O 1
ATOM 11934 N N . LEU B 1 471 ? -22.471 8.456 39.724 1 96.1 471 LEU B N 1
ATOM 11935 C CA . LEU B 1 471 ? -21.492 7.398 39.504 1 96.1 471 LEU B CA 1
ATOM 11936 C C . LEU B 1 471 ? -22.07 6.297 38.62 1 96.1 471 LEU B C 1
ATOM 11938 O O . LEU B 1 471 ? -23.259 5.984 38.71 1 96.1 471 LEU B O 1
ATOM 11942 N N . ASP B 1 472 ? -21.343 5.794 37.747 1 93.73 472 ASP B N 1
ATOM 11943 C CA . ASP B 1 472 ? -21.699 4.598 36.99 1 93.73 472 ASP B CA 1
ATOM 11944 C C . ASP B 1 472 ? -21.854 3.391 37.912 1 93.73 472 ASP B C 1
ATOM 11946 O O . ASP B 1 472 ? -20.963 3.095 38.712 1 93.73 472 ASP B O 1
ATOM 11950 N N . PRO B 1 473 ? -22.896 2.678 37.826 1 92.62 473 PRO B N 1
ATOM 11951 C CA . PRO B 1 473 ? -23.135 1.577 38.762 1 92.62 473 PRO B CA 1
ATOM 11952 C C . PRO B 1 473 ? -22.158 0.419 38.571 1 92.62 473 PRO B C 1
ATOM 11954 O O . PRO B 1 473 ? -21.929 -0.359 39.501 1 92.62 473 PRO B O 1
ATOM 11957 N N . ILE B 1 474 ? -21.627 0.345 37.407 1 90.58 474 ILE B N 1
ATOM 11958 C CA . ILE B 1 474 ? -20.752 -0.783 37.105 1 90.58 474 ILE B CA 1
ATOM 11959 C C . ILE B 1 474 ? -19.313 -0.432 37.475 1 90.58 474 ILE B C 1
ATOM 11961 O O . ILE B 1 474 ? -18.637 -1.201 38.163 1 90.58 474 ILE B O 1
ATOM 11965 N N . THR B 1 475 ? -18.807 0.768 37.203 1 90.85 475 THR B N 1
ATOM 11966 C CA . THR B 1 475 ? -17.391 1.089 37.339 1 90.85 475 THR B CA 1
ATOM 11967 C C . THR B 1 475 ? -17.141 1.916 38.597 1 90.85 475 THR B C 1
ATOM 11969 O O . THR B 1 475 ? -16.004 2.024 39.06 1 90.85 475 THR B O 1
ATOM 11972 N N . GLY B 1 476 ? -18.099 2.569 39.145 1 93.75 476 GLY B N 1
ATOM 11973 C CA . GLY B 1 476 ? -17.937 3.442 40.297 1 93.75 476 GLY B CA 1
ATOM 11974 C C . GLY B 1 476 ? -17.315 4.781 39.948 1 93.75 476 GLY B C 1
ATOM 11975 O O . GLY B 1 476 ? -17.015 5.582 40.836 1 93.75 476 GLY B O 1
ATOM 11976 N N . GLN B 1 477 ? -17.096 5.015 38.708 1 94.97 477 GLN B N 1
ATOM 11977 C CA . GLN B 1 477 ? -16.506 6.273 38.262 1 94.97 477 GLN B CA 1
ATOM 11978 C C . GLN B 1 477 ? -17.585 7.292 37.909 1 94.97 477 GLN B C 1
ATOM 11980 O O . GLN B 1 477 ? -18.7 6.921 37.538 1 94.97 477 GLN B O 1
ATOM 11985 N N . PRO B 1 478 ? -17.294 8.562 38.056 1 96.45 478 PRO B N 1
ATOM 11986 C CA . PRO B 1 478 ? -18.265 9.579 37.646 1 96.45 478 PRO B CA 1
ATOM 11987 C C . PRO B 1 478 ? -18.638 9.476 36.168 1 96.45 478 PRO B C 1
ATOM 11989 O O . PRO B 1 478 ? -17.774 9.223 35.326 1 96.45 478 PRO B O 1
ATOM 11992 N N . ILE B 1 479 ? -19.857 9.636 35.956 1 96.08 479 ILE B N 1
ATOM 11993 C CA . ILE B 1 479 ? -20.344 9.599 34.581 1 96.08 479 ILE B CA 1
ATOM 11994 C C . ILE B 1 479 ? -20.149 10.966 33.928 1 96.08 479 ILE B C 1
ATOM 11996 O O . ILE B 1 479 ? -20.355 12.001 34.566 1 96.08 479 ILE B O 1
ATOM 12000 N N . PHE B 1 480 ? -19.704 10.982 32.764 1 96.57 480 PHE B N 1
ATOM 12001 C CA . PHE B 1 480 ? -19.566 12.231 32.024 1 96.57 480 PHE B CA 1
ATOM 12002 C C . PHE B 1 480 ? -20.933 12.817 31.693 1 96.57 480 PHE B C 1
ATOM 12004 O O . PHE B 1 480 ? -21.89 12.078 31.453 1 96.57 480 PHE B O 1
ATOM 12011 N N . ASP B 1 481 ? -21.046 14.086 31.612 1 95.95 481 ASP B N 1
ATOM 12012 C CA . ASP B 1 481 ? -22.315 14.73 31.289 1 95.95 481 ASP B CA 1
ATOM 12013 C C . ASP B 1 481 ? -22.461 14.93 29.782 1 95.95 481 ASP B C 1
ATOM 12015 O O . ASP B 1 481 ? -21.833 15.821 29.205 1 95.95 481 ASP B O 1
ATOM 12019 N N . TYR B 1 482 ? -23.214 14.131 29.156 1 93.68 482 TYR B N 1
ATOM 12020 C CA . TYR B 1 482 ? -23.621 14.303 27.766 1 93.68 482 TYR B CA 1
ATOM 12021 C C . TYR B 1 482 ? -25.14 14.328 27.642 1 93.68 482 TYR B C 1
ATOM 12023 O O . TYR B 1 482 ? -25.698 13.811 26.671 1 93.68 482 TYR B O 1
ATOM 12031 N N . SER B 1 483 ? -25.753 14.805 28.6 1 88.73 483 SER B N 1
ATOM 12032 C CA . SER B 1 483 ? -27.207 14.799 28.722 1 88.73 483 SER B CA 1
ATOM 12033 C C . SER B 1 483 ? -27.863 15.531 27.556 1 88.73 483 SER B C 1
ATOM 12035 O O . SER B 1 483 ? -27.348 16.546 27.085 1 88.73 483 SER B O 1
ATOM 12037 N N . ASN B 1 484 ? -29.036 14.945 27.279 1 87.7 484 ASN B N 1
ATOM 12038 C CA . ASN B 1 484 ? -29.905 15.61 26.314 1 87.7 484 ASN B CA 1
ATOM 12039 C C . ASN B 1 484 ? -30.633 16.796 26.938 1 87.7 484 ASN B C 1
ATOM 12041 O O . ASN B 1 484 ? -31.293 16.653 27.969 1 87.7 484 ASN B O 1
ATOM 12045 N N . GLY B 1 485 ? -30.275 18.03 26.626 1 85.2 485 GLY B N 1
ATOM 12046 C CA . GLY B 1 485 ? -30.978 19.19 27.15 1 85.2 485 GLY B CA 1
ATOM 12047 C C . GLY B 1 485 ? -30.046 20.303 27.593 1 85.2 485 GLY B C 1
ATOM 12048 O O . GLY B 1 485 ? -30.491 21.418 27.871 1 85.2 485 GLY B O 1
ATOM 12049 N N . ARG B 1 486 ? -28.792 19.941 27.871 1 90.19 486 ARG B N 1
ATOM 12050 C CA . ARG B 1 486 ? -27.895 21.071 28.089 1 90.19 486 ARG B CA 1
ATOM 12051 C C . ARG B 1 486 ? -28.036 22.104 26.976 1 90.19 486 ARG B C 1
ATOM 12053 O O . ARG B 1 486 ? -27.98 21.761 25.793 1 90.19 486 ARG B O 1
ATOM 12060 N N . PRO B 1 487 ? -28.245 23.264 27.333 1 89.62 487 PRO B N 1
ATOM 12061 C CA . PRO B 1 487 ? -28.514 24.264 26.297 1 89.62 487 PRO B CA 1
ATOM 12062 C C . PRO B 1 487 ? -27.391 24.366 25.268 1 89.62 487 PRO B C 1
ATOM 12064 O O . PRO B 1 487 ? -27.645 24.663 24.098 1 89.62 487 PRO B O 1
ATOM 12067 N N . TYR B 1 488 ? -26.202 24.1 25.714 1 90.25 488 TYR B N 1
ATOM 12068 C CA . TYR B 1 488 ? -25.073 24.185 24.795 1 90.25 488 TYR B CA 1
ATOM 12069 C C . TYR B 1 488 ? -24.627 22.798 24.348 1 90.25 488 TYR B C 1
ATOM 12071 O O . TYR B 1 488 ? -24.171 21.994 25.164 1 90.25 488 TYR B O 1
ATOM 12079 N N . ASN B 1 489 ? -24.693 22.472 23.04 1 89.5 489 ASN B N 1
ATOM 12080 C CA . ASN B 1 489 ? -24.224 21.248 22.399 1 89.5 489 ASN B CA 1
ATOM 12081 C C . ASN B 1 489 ? -24.654 20.008 23.176 1 89.5 489 ASN B C 1
ATOM 12083 O O . ASN B 1 489 ? -23.814 19.213 23.601 1 89.5 489 ASN B O 1
ATOM 12087 N N . ASP B 1 490 ? -25.887 19.849 23.273 1 89.6 490 ASP B N 1
ATOM 12088 C CA . ASP B 1 490 ? -26.445 18.703 23.984 1 89.6 490 ASP B CA 1
ATOM 12089 C C . ASP B 1 490 ? -25.975 17.389 23.365 1 89.6 490 ASP B C 1
ATOM 12091 O O . ASP B 1 490 ? -25.542 17.361 22.211 1 89.6 490 ASP B O 1
ATOM 12095 N N . ARG B 1 491 ? -25.797 16.366 24.143 1 90.47 491 ARG B N 1
ATOM 12096 C CA . ARG B 1 491 ? -25.49 14.991 23.764 1 90.47 491 ARG B CA 1
ATOM 12097 C C . ARG B 1 491 ? -23.993 14.805 23.543 1 90.47 491 ARG B C 1
ATOM 12099 O O . ARG B 1 491 ? -23.549 13.731 23.13 1 90.47 491 ARG B O 1
ATOM 12106 N N . PHE B 1 492 ? -23.325 15.985 23.806 1 92.73 492 PHE B N 1
ATOM 12107 C CA . PHE B 1 492 ? -21.898 15.879 23.526 1 92.73 492 PHE B CA 1
ATOM 12108 C C . PHE B 1 492 ? -21.079 16.124 24.787 1 92.73 492 PHE B C 1
ATOM 12110 O O . PHE B 1 492 ? -21.445 16.957 25.619 1 92.73 492 PHE B O 1
ATOM 12117 N N . ASN B 1 493 ? -20.05 15.449 24.947 1 94.86 493 ASN B N 1
ATOM 12118 C CA . ASN B 1 493 ? -18.941 15.619 25.88 1 94.86 493 ASN B CA 1
ATOM 12119 C C . ASN B 1 493 ? -17.601 15.303 25.222 1 94.86 493 ASN B C 1
ATOM 12121 O O . ASN B 1 493 ? -17.231 14.135 25.088 1 94.86 493 ASN B O 1
ATOM 12125 N N . PRO B 1 494 ? -16.907 16.285 24.804 1 93.19 494 PRO B N 1
ATOM 12126 C CA . PRO B 1 494 ? -15.707 16.055 23.996 1 93.19 494 PRO B CA 1
ATOM 12127 C C . PRO B 1 494 ? -14.635 15.265 24.744 1 93.19 494 PRO B C 1
ATOM 12129 O O . PRO B 1 494 ? -13.785 14.627 24.119 1 93.19 494 PRO B O 1
ATOM 12132 N N . VAL B 1 495 ? -14.584 15.327 26.092 1 94.85 495 VAL B N 1
ATOM 12133 C CA . VAL B 1 495 ? -13.624 14.54 26.858 1 94.85 495 VAL B CA 1
ATOM 12134 C C . VAL B 1 495 ? -13.926 13.053 26.694 1 94.85 495 VAL B C 1
ATOM 12136 O O . VAL B 1 495 ? -13.036 12.264 26.369 1 94.85 495 VAL B O 1
ATOM 12139 N N . TYR B 1 496 ? -15.189 12.754 26.856 1 94.2 496 TYR B N 1
ATOM 12140 C CA . TYR B 1 496 ? -15.605 11.36 26.753 1 94.2 496 TYR B CA 1
ATOM 12141 C C . TYR B 1 496 ? -15.554 10.88 25.307 1 94.2 496 TYR B C 1
ATOM 12143 O O . TYR B 1 496 ? -15.196 9.731 25.04 1 94.2 496 TYR B O 1
ATOM 12151 N N . GLU B 1 497 ? -15.958 11.651 24.426 1 92.93 497 GLU B N 1
ATOM 12152 C CA . GLU B 1 497 ? -15.903 11.314 23.007 1 92.93 497 GLU B CA 1
ATOM 12153 C C . GLU B 1 497 ? -14.488 10.93 22.584 1 92.93 497 GLU B C 1
ATOM 12155 O O . GLU B 1 497 ? -14.301 10.012 21.784 1 92.93 497 GLU B O 1
ATOM 12160 N N . GLY B 1 498 ? -13.518 11.737 23.116 1 91.87 498 GLY B N 1
ATOM 12161 C CA . GLY B 1 498 ? -12.13 11.429 22.809 1 91.87 498 GLY B CA 1
ATOM 12162 C C . GLY B 1 498 ? -11.718 10.035 23.242 1 91.87 498 GLY B C 1
ATOM 12163 O O . GLY B 1 498 ? -10.849 9.418 22.623 1 91.87 498 GLY B O 1
ATOM 12164 N N . GLU B 1 499 ? -12.371 9.559 24.203 1 92.24 499 GLU B N 1
ATOM 12165 C CA . GLU B 1 499 ? -12.065 8.216 24.687 1 92.24 499 GLU B CA 1
ATOM 12166 C C . GLU B 1 499 ? -12.794 7.155 23.868 1 92.24 499 GLU B C 1
ATOM 12168 O O . GLU B 1 499 ? -12.321 6.022 23.75 1 92.24 499 GLU B O 1
ATOM 12173 N N . LEU B 1 500 ? -13.96 7.518 23.37 1 94.11 500 LEU B N 1
ATOM 12174 C CA . LEU B 1 500 ? -14.829 6.527 22.745 1 94.11 500 LEU B CA 1
ATOM 12175 C C . LEU B 1 500 ? -14.595 6.469 21.24 1 94.11 500 LEU B C 1
ATOM 12177 O O . LEU B 1 500 ? -14.643 5.392 20.64 1 94.11 500 LEU B O 1
ATOM 12181 N N . ASP B 1 501 ? -14.462 7.561 20.593 1 93.84 501 ASP B N 1
ATOM 12182 C CA . ASP B 1 501 ? -14.254 7.62 19.149 1 93.84 501 ASP B CA 1
ATOM 12183 C C . ASP B 1 501 ? -12.796 7.336 18.793 1 93.84 501 ASP B C 1
ATOM 12185 O O . ASP B 1 501 ? -11.903 7.509 19.625 1 93.84 501 ASP B O 1
ATOM 12189 N N . HIS B 1 502 ? -12.618 6.831 17.666 1 94.05 502 HIS B N 1
ATOM 12190 C CA . HIS B 1 502 ? -11.27 6.515 17.207 1 94.05 502 HIS B CA 1
ATOM 12191 C C . HIS B 1 502 ? -11.134 6.737 15.704 1 94.05 502 HIS B C 1
ATOM 12193 O O . HIS B 1 502 ? -11.889 6.164 14.916 1 94.05 502 HIS B O 1
ATOM 12199 N N . SER B 1 503 ? -10.264 7.667 15.317 1 93.94 503 SER B N 1
ATOM 12200 C CA . SER B 1 503 ? -9.978 7.965 13.918 1 93.94 503 SER B CA 1
ATOM 12201 C C . SER B 1 503 ? -8.489 7.828 13.616 1 93.94 503 SER B C 1
ATOM 12203 O O . SER B 1 503 ? -7.661 8.505 14.23 1 93.94 503 SER B O 1
ATOM 12205 N N . THR B 1 504 ? -8.179 7.005 12.654 1 94.65 504 THR B N 1
ATOM 12206 C CA . THR B 1 504 ? -6.777 6.799 12.308 1 94.65 504 THR B CA 1
ATOM 12207 C C . THR B 1 504 ? -6.567 6.929 10.803 1 94.65 504 THR B C 1
ATOM 12209 O O . THR B 1 504 ? -7.461 6.611 10.016 1 94.65 504 THR B O 1
ATOM 12212 N N . THR B 1 505 ? -5.398 7.5 10.377 1 94.75 505 THR B N 1
ATOM 12213 C CA . THR B 1 505 ? -4.89 7.497 9.009 1 94.75 505 THR B CA 1
ATOM 12214 C C . THR B 1 505 ? -3.522 6.824 8.942 1 94.75 505 THR B C 1
ATOM 12216 O O . THR B 1 505 ? -2.565 7.288 9.565 1 94.75 505 THR B O 1
ATOM 12219 N N . THR B 1 506 ? -3.48 5.734 8.301 1 94.63 506 THR B N 1
ATOM 12220 C CA . THR B 1 506 ? -2.219 5.041 8.062 1 94.63 506 THR B CA 1
ATOM 12221 C C . THR B 1 506 ? -1.733 5.279 6.635 1 94.63 506 THR B C 1
ATOM 12223 O O . THR B 1 506 ? -2.488 5.098 5.678 1 94.63 506 THR B O 1
ATOM 12226 N N . ARG B 1 507 ? -0.437 5.661 6.476 1 94.49 507 ARG B N 1
ATOM 12227 C CA . ARG B 1 507 ? 0.089 5.963 5.149 1 94.49 507 ARG B CA 1
ATOM 12228 C C . ARG B 1 507 ? 1.405 5.233 4.902 1 94.49 507 ARG B C 1
ATOM 12230 O O . ARG B 1 507 ? 2.285 5.219 5.766 1 94.49 507 ARG B O 1
ATOM 12237 N N . ASP B 1 508 ? 1.538 4.633 3.82 1 94.31 508 ASP B N 1
ATOM 12238 C CA . ASP B 1 508 ? 2.776 4.078 3.28 1 94.31 508 ASP B CA 1
ATOM 12239 C C . ASP B 1 508 ? 3.201 4.816 2.012 1 94.31 508 ASP B C 1
ATOM 12241 O O . ASP B 1 508 ? 2.458 4.85 1.029 1 94.31 508 ASP B O 1
ATOM 12245 N N . MET B 1 509 ? 4.373 5.418 2.056 1 94.68 509 MET B N 1
ATOM 12246 C CA . MET B 1 509 ? 4.829 6.201 0.911 1 94.68 509 MET B CA 1
ATOM 12247 C C . MET B 1 509 ? 6.154 5.666 0.379 1 94.68 509 MET B C 1
ATOM 12249 O O . MET B 1 509 ? 7.11 5.496 1.138 1 94.68 509 MET B O 1
ATOM 12253 N N . LEU B 1 510 ? 6.187 5.4 -0.843 1 93.9 510 LEU B N 1
ATOM 12254 C CA . LEU B 1 510 ? 7.4 5.001 -1.547 1 93.9 510 LEU B CA 1
ATOM 12255 C C . LEU B 1 510 ? 7.79 6.041 -2.592 1 93.9 510 LEU B C 1
ATOM 12257 O O . LEU B 1 510 ? 6.973 6.414 -3.438 1 93.9 510 LEU B O 1
ATOM 12261 N N . ASN B 1 511 ? 8.986 6.543 -2.542 1 93.42 511 ASN B N 1
ATOM 12262 C CA . ASN B 1 511 ? 9.592 7.41 -3.547 1 93.42 511 ASN B CA 1
ATOM 12263 C C . ASN B 1 511 ? 10.823 6.764 -4.176 1 93.42 511 ASN B C 1
ATOM 12265 O O . ASN B 1 511 ? 11.779 6.427 -3.475 1 93.42 511 ASN B O 1
ATOM 12269 N N . SER B 1 512 ? 10.836 6.646 -5.442 1 92.48 512 SER B N 1
ATOM 12270 C CA . SER B 1 512 ? 11.959 6.032 -6.144 1 92.48 512 SER B CA 1
ATOM 12271 C C . SER B 1 512 ? 12.42 6.896 -7.313 1 92.48 512 SER B C 1
ATOM 12273 O O . SER B 1 512 ? 11.597 7.433 -8.057 1 92.48 512 SER B O 1
ATOM 12275 N N . ARG B 1 513 ? 13.74 7.113 -7.409 1 94.1 513 ARG B N 1
ATOM 12276 C CA . ARG B 1 513 ? 14.375 7.85 -8.496 1 94.1 513 ARG B CA 1
ATOM 12277 C C . ARG B 1 513 ? 15.479 7.023 -9.147 1 94.1 513 ARG B C 1
ATOM 12279 O O . ARG B 1 513 ? 16.314 6.438 -8.454 1 94.1 513 ARG B O 1
ATOM 12286 N N . GLY B 1 514 ? 15.431 6.886 -10.436 1 92.56 514 GLY B N 1
ATOM 12287 C CA . GLY B 1 514 ? 16.506 6.328 -11.24 1 92.56 514 GLY B CA 1
ATOM 12288 C C . GLY B 1 514 ? 17.052 7.302 -12.267 1 92.56 514 GLY B C 1
ATOM 12289 O O . GLY B 1 514 ? 16.296 8.073 -12.861 1 92.56 514 GLY B O 1
ATOM 12290 N N . ASN B 1 515 ? 18.363 7.285 -12.42 1 93.24 515 ASN B N 1
ATOM 12291 C CA . ASN B 1 515 ? 18.956 8.189 -13.399 1 93.24 515 ASN B CA 1
ATOM 12292 C C . ASN B 1 515 ? 20.114 7.529 -14.143 1 93.24 515 ASN B C 1
ATOM 12294 O O . ASN B 1 515 ? 20.82 6.69 -13.581 1 93.24 515 ASN B O 1
ATOM 12298 N N . ALA B 1 516 ? 20.289 7.84 -15.36 1 94.88 516 ALA B N 1
ATOM 12299 C CA . ALA B 1 516 ? 21.41 7.466 -16.218 1 94.88 516 ALA B CA 1
ATOM 12300 C C . ALA B 1 516 ? 21.93 8.671 -16.997 1 94.88 516 ALA B C 1
ATOM 12302 O O . ALA B 1 516 ? 21.164 9.352 -17.682 1 94.88 516 ALA B O 1
ATOM 12303 N N . THR B 1 517 ? 23.178 8.961 -16.844 1 95.52 517 THR B N 1
ATOM 12304 C CA . THR B 1 517 ? 23.825 10.021 -17.61 1 95.52 517 THR B CA 1
ATOM 12305 C C . THR B 1 517 ? 24.821 9.437 -18.607 1 95.52 517 THR B C 1
ATOM 12307 O O . THR B 1 517 ? 25.787 8.779 -18.215 1 95.52 517 THR B O 1
ATOM 12310 N N . ILE B 1 518 ? 24.618 9.633 -19.841 1 95.64 518 ILE B N 1
ATOM 12311 C CA . ILE B 1 518 ? 25.488 9.166 -20.915 1 95.64 518 ILE B CA 1
ATOM 12312 C C . ILE B 1 518 ? 26.299 10.336 -21.468 1 95.64 518 ILE B C 1
ATOM 12314 O O . ILE B 1 518 ? 25.736 11.278 -22.03 1 95.64 518 ILE B O 1
ATOM 12318 N N . HIS B 1 519 ? 27.582 10.254 -21.264 1 94.84 519 HIS B N 1
ATOM 12319 C CA . HIS B 1 519 ? 28.472 11.263 -21.828 1 94.84 519 HIS B CA 1
ATOM 12320 C C . HIS B 1 519 ? 28.843 10.927 -23.269 1 94.84 519 HIS B C 1
ATOM 12322 O O . HIS B 1 519 ? 29.779 10.162 -23.511 1 94.84 519 HIS B O 1
ATOM 12328 N N . ILE B 1 520 ? 28.21 11.516 -24.198 1 93.81 520 ILE B N 1
ATOM 12329 C CA . ILE B 1 520 ? 28.439 11.248 -25.613 1 93.81 520 ILE B CA 1
ATOM 12330 C C . ILE B 1 520 ? 29.737 11.915 -26.061 1 93.81 520 ILE B C 1
ATOM 12332 O O . ILE B 1 520 ? 30.565 11.29 -26.728 1 93.81 520 ILE B O 1
ATOM 12336 N N . LEU B 1 521 ? 29.895 13.22 -25.704 1 92.66 521 LEU B N 1
ATOM 12337 C CA . LEU B 1 521 ? 31.085 14.052 -25.85 1 92.66 521 LEU B CA 1
ATOM 12338 C C . LEU B 1 521 ? 31.354 14.844 -24.576 1 92.66 521 LEU B C 1
ATOM 12340 O O . LEU B 1 521 ? 30.464 14.998 -23.736 1 92.66 521 LEU B O 1
ATOM 12344 N N . PRO B 1 522 ? 32.566 15.175 -24.324 1 88.75 522 PRO B N 1
ATOM 12345 C CA . PRO B 1 522 ? 32.828 15.965 -23.119 1 88.75 522 PRO B CA 1
ATOM 12346 C C . PRO B 1 522 ? 31.854 17.13 -22.954 1 88.75 522 PRO B C 1
ATOM 12348 O O . PRO B 1 522 ? 31.52 17.505 -21.827 1 88.75 522 PRO B O 1
ATOM 12351 N N . GLU B 1 523 ? 31.402 17.643 -24.09 1 93.56 523 GLU B N 1
ATOM 12352 C CA . GLU B 1 523 ? 30.527 18.809 -24.025 1 93.56 523 GLU B CA 1
ATOM 12353 C C . GLU B 1 523 ? 29.059 18.404 -24.118 1 93.56 523 GLU B C 1
ATOM 12355 O O . GLU B 1 523 ? 28.167 19.241 -23.961 1 93.56 523 GLU B O 1
ATOM 12360 N N . LEU B 1 524 ? 28.724 17.176 -24.461 1 96.02 524 LEU B N 1
ATOM 12361 C CA . LEU B 1 524 ? 27.365 16.719 -24.728 1 96.02 524 LEU B CA 1
ATOM 12362 C C . LEU B 1 524 ? 27.009 15.527 -23.846 1 96.02 524 LEU B C 1
ATOM 12364 O O . LEU B 1 524 ? 27.671 14.489 -23.901 1 96.02 524 LEU B O 1
ATOM 12368 N N . LYS B 1 525 ? 26.017 15.639 -23.094 1 95.64 525 LYS B N 1
ATOM 12369 C CA . LYS B 1 525 ? 25.584 14.523 -22.258 1 95.64 525 LYS B CA 1
ATOM 12370 C C . LYS B 1 525 ? 24.076 14.313 -22.359 1 95.64 525 LYS B C 1
ATOM 12372 O O . LYS B 1 525 ? 23.319 15.274 -22.509 1 95.64 525 LYS B O 1
ATOM 12377 N N . LEU B 1 526 ? 23.561 13.065 -22.302 1 97.19 526 LEU B N 1
ATOM 12378 C CA . LEU B 1 526 ? 22.165 12.647 -22.243 1 97.19 526 LEU B CA 1
ATOM 12379 C C . LEU B 1 526 ? 21.806 12.146 -20.848 1 97.19 526 LEU B C 1
ATOM 12381 O O . LEU B 1 526 ? 22.443 11.225 -20.332 1 97.19 526 LEU B O 1
ATOM 12385 N N . MET B 1 527 ? 20.875 12.81 -20.162 1 95.94 527 MET B N 1
ATOM 12386 C CA . MET B 1 527 ? 20.41 12.409 -18.837 1 95.94 527 MET B CA 1
ATOM 12387 C C . MET B 1 527 ? 19.014 11.8 -18.912 1 95.94 527 MET B C 1
ATOM 12389 O O . MET B 1 527 ? 18.073 12.447 -19.376 1 95.94 527 MET B O 1
ATOM 12393 N N . LEU B 1 528 ? 18.889 10.6 -18.53 1 96.19 528 LEU B N 1
ATOM 12394 C CA . LEU B 1 528 ? 17.614 9.9 -18.419 1 96.19 528 LEU B CA 1
ATOM 12395 C C . LEU B 1 528 ? 17.201 9.751 -16.959 1 96.19 528 LEU B C 1
ATOM 12397 O O . LEU B 1 528 ? 17.918 9.137 -16.166 1 96.19 528 LEU B O 1
ATOM 12401 N N . ASN B 1 529 ? 16.053 10.341 -16.548 1 95.25 529 ASN B N 1
ATOM 12402 C CA . ASN B 1 529 ? 15.555 10.255 -15.179 1 95.25 529 ASN B CA 1
ATOM 12403 C C . ASN B 1 529 ? 14.172 9.612 -15.126 1 95.25 529 ASN B C 1
ATOM 12405 O O . ASN B 1 529 ? 13.282 9.979 -15.895 1 95.25 529 ASN B O 1
ATOM 12409 N N . VAL B 1 530 ? 13.995 8.646 -14.303 1 94.85 530 VAL B N 1
ATOM 12410 C CA . VAL B 1 530 ? 12.698 8.018 -14.076 1 94.85 530 VAL B CA 1
ATOM 12411 C C . VAL B 1 530 ? 12.327 8.118 -12.598 1 94.85 530 VAL B C 1
ATOM 12413 O O . VAL B 1 530 ? 13.155 7.848 -11.725 1 94.85 530 VAL B O 1
ATOM 12416 N N . ALA B 1 531 ? 11.13 8.63 -12.287 1 95.16 531 ALA B N 1
ATOM 12417 C CA . ALA B 1 531 ? 10.626 8.748 -10.921 1 95.16 531 ALA B CA 1
ATOM 12418 C C . ALA B 1 531 ? 9.292 8.025 -10.764 1 95.16 531 ALA B C 1
ATOM 12420 O O . ALA B 1 531 ? 8.385 8.199 -11.582 1 95.16 531 ALA B O 1
ATOM 12421 N N . TYR B 1 532 ? 9.169 7.147 -9.803 1 94.03 532 TYR B N 1
ATOM 12422 C CA . TYR B 1 532 ? 7.927 6.47 -9.449 1 94.03 532 TYR B CA 1
ATOM 12423 C C . TYR B 1 532 ? 7.565 6.722 -7.99 1 94.03 532 TYR B C 1
ATOM 12425 O O . TYR B 1 532 ? 8.329 6.376 -7.086 1 94.03 532 TYR B O 1
ATOM 12433 N N . ASP B 1 533 ? 6.383 7.266 -7.722 1 95.13 533 ASP B N 1
ATOM 12434 C CA . ASP B 1 533 ? 5.86 7.524 -6.384 1 95.13 533 ASP B CA 1
ATOM 12435 C C . ASP B 1 533 ? 4.573 6.741 -6.136 1 95.13 533 ASP B C 1
ATOM 12437 O O . ASP B 1 533 ? 3.693 6.693 -6.999 1 95.13 533 ASP B O 1
ATOM 12441 N N . LEU B 1 534 ? 4.533 6.083 -5.002 1 95.37 534 LEU B N 1
ATOM 12442 C CA . LEU B 1 534 ? 3.339 5.35 -4.594 1 95.37 534 LEU B CA 1
ATOM 12443 C C . LEU B 1 534 ? 2.941 5.713 -3.167 1 95.37 534 LEU B C 1
ATOM 12445 O O . LEU B 1 534 ? 3.765 5.647 -2.252 1 95.37 534 LEU B O 1
ATOM 12449 N N . THR B 1 535 ? 1.708 6.117 -2.993 1 95.13 535 THR B N 1
ATOM 12450 C CA . THR B 1 535 ? 1.139 6.385 -1.677 1 95.13 535 THR B CA 1
ATOM 12451 C C . THR B 1 535 ? -0.101 5.529 -1.44 1 95.13 535 THR B C 1
ATOM 12453 O O . THR B 1 535 ? -1.045 5.562 -2.232 1 95.13 535 THR B O 1
ATOM 12456 N N . ASN B 1 536 ? -0.065 4.763 -0.417 1 94.68 536 ASN B N 1
ATOM 12457 C CA . ASN B 1 536 ? -1.234 4.045 0.08 1 94.68 536 ASN B CA 1
ATOM 12458 C C . ASN B 1 536 ? -1.707 4.604 1.419 1 94.68 536 ASN B C 1
ATOM 12460 O O . ASN B 1 536 ? -0.919 4.728 2.358 1 94.68 536 ASN B O 1
ATOM 12464 N N . SER B 1 537 ? -2.937 4.958 1.437 1 95.17 537 SER B N 1
ATOM 12465 C CA . SER B 1 537 ? -3.498 5.522 2.66 1 95.17 537 SER B CA 1
ATOM 12466 C C . SER B 1 537 ? -4.777 4.799 3.068 1 95.17 537 SER B C 1
ATOM 12468 O O . SER B 1 537 ? -5.59 4.436 2.215 1 95.17 537 SER B O 1
ATOM 12470 N N . LYS B 1 538 ? -4.928 4.532 4.341 1 95.25 538 LYS B N 1
ATOM 12471 C CA . LYS B 1 538 ? -6.14 3.956 4.916 1 95.25 538 LYS B CA 1
ATOM 12472 C C . LYS B 1 538 ? -6.714 4.857 6.005 1 95.25 538 LYS B C 1
ATOM 12474 O O . LYS B 1 538 ? -6.019 5.201 6.964 1 95.25 538 LYS B O 1
ATOM 12479 N N . ASN B 1 539 ? -7.934 5.274 5.818 1 96.08 539 ASN B N 1
ATOM 12480 C CA . ASN B 1 539 ? -8.67 6.044 6.816 1 96.08 539 ASN B CA 1
ATOM 12481 C C . ASN B 1 539 ? -9.723 5.19 7.518 1 96.08 539 ASN B C 1
ATOM 12483 O O . ASN B 1 539 ? -10.566 4.575 6.863 1 96.08 539 ASN B O 1
ATOM 12487 N N . LYS B 1 540 ? -9.688 5.094 8.796 1 96.14 540 LYS B N 1
ATOM 12488 C CA . LYS B 1 540 ? -10.672 4.397 9.619 1 96.14 540 LYS B CA 1
ATOM 12489 C C . LYS B 1 540 ? -11.273 5.331 10.666 1 96.14 540 LYS B C 1
ATOM 12491 O O . LYS B 1 540 ? -10.559 5.849 11.527 1 96.14 540 LYS B O 1
ATOM 12496 N N . ARG B 1 541 ? -12.63 5.392 10.616 1 96.22 541 ARG B N 1
ATOM 12497 C CA . ARG B 1 541 ? -13.317 6.301 11.528 1 96.22 541 ARG B CA 1
ATOM 12498 C C . ARG B 1 541 ? -14.46 5.594 12.248 1 96.22 541 ARG B C 1
ATOM 12500 O O . ARG B 1 541 ? -15.412 5.137 11.612 1 96.22 541 ARG B O 1
ATOM 12507 N N . ARG B 1 542 ? -14.388 5.633 13.605 1 95.92 542 ARG B N 1
ATOM 12508 C CA . ARG B 1 542 ? -15.445 5.078 14.444 1 95.92 542 ARG B CA 1
ATOM 12509 C C . ARG B 1 542 ? -16.234 6.185 15.135 1 95.92 542 ARG B C 1
ATOM 12511 O O . ARG B 1 542 ? -15.656 7.037 15.812 1 95.92 542 ARG B O 1
ATOM 12518 N N . TYR B 1 543 ? -17.5 6.138 15.013 1 95.23 543 TYR B N 1
ATOM 12519 C CA . TYR B 1 543 ? -18.452 6.866 15.844 1 95.23 543 TYR B CA 1
ATOM 12520 C C . TYR B 1 543 ? -19.063 5.953 16.9 1 95.23 543 TYR B C 1
ATOM 12522 O O . TYR B 1 543 ? -19.596 4.889 16.577 1 95.23 543 TYR B O 1
ATOM 12530 N N . ASN B 1 544 ? -18.954 6.363 18.152 1 94.83 544 ASN B N 1
ATOM 12531 C CA . ASN B 1 544 ? -19.44 5.514 19.234 1 94.83 544 ASN B CA 1
ATOM 12532 C C . ASN B 1 544 ? -20.958 5.366 19.191 1 94.83 544 ASN B C 1
ATOM 12534 O O . ASN B 1 544 ? -21.641 6.121 18.497 1 94.83 544 ASN B O 1
ATOM 12538 N N . ASN B 1 545 ? -21.507 4.413 19.936 1 94.86 545 ASN B N 1
ATOM 12539 C CA . ASN B 1 545 ? -22.945 4.175 19.997 1 94.86 545 ASN B CA 1
ATOM 12540 C C . ASN B 1 545 ? -23.53 4.614 21.337 1 94.86 545 ASN B C 1
ATOM 12542 O O . ASN B 1 545 ? -24.491 4.016 21.825 1 94.86 545 ASN B O 1
ATOM 12546 N N . ILE B 1 546 ? -22.892 5.599 21.95 1 92.91 546 ILE B N 1
ATOM 12547 C CA . ILE B 1 546 ? -23.318 6.058 23.267 1 92.91 546 ILE B CA 1
ATOM 12548 C C . ILE B 1 546 ? -23.843 7.489 23.169 1 92.91 546 ILE B C 1
ATOM 12550 O O . ILE B 1 546 ? -24.895 7.81 23.726 1 92.91 546 ILE B O 1
ATOM 12554 N N . MET B 1 547 ? -23.047 8.301 22.43 1 91.86 547 MET B N 1
ATOM 12555 C CA . MET B 1 547 ? -23.429 9.708 22.345 1 91.86 547 MET B CA 1
ATOM 12556 C C . MET B 1 547 ? -23.051 10.294 20.989 1 91.86 547 MET B C 1
ATOM 12558 O O . MET B 1 547 ? -22.502 9.593 20.137 1 91.86 547 MET B O 1
ATOM 12562 N N . GLY B 1 548 ? -23.511 11.507 20.714 1 89 548 GLY B N 1
ATOM 12563 C CA . GLY B 1 548 ? -23.086 12.254 19.541 1 89 548 GLY B CA 1
ATOM 12564 C C . GLY B 1 548 ? -24.093 12.208 18.407 1 89 548 GLY B C 1
ATOM 12565 O O . GLY B 1 548 ? -25.29 12.028 18.64 1 89 548 GLY B O 1
ATOM 12566 N N . ASP B 1 549 ? -23.578 12.389 17.208 1 80.15 549 ASP B N 1
ATOM 12567 C CA . ASP B 1 549 ? -24.421 12.534 16.026 1 80.15 549 ASP B CA 1
ATOM 12568 C C . ASP B 1 549 ? -24.871 11.172 15.502 1 80.15 549 ASP B C 1
ATOM 12570 O O . ASP B 1 549 ? -25.863 11.077 14.776 1 80.15 549 ASP B O 1
ATOM 12574 N N . GLN B 1 550 ? -24.158 10.101 15.909 1 88.01 550 GLN B N 1
ATOM 12575 C CA . GLN B 1 550 ? -24.467 8.751 15.451 1 88.01 550 GLN B CA 1
ATOM 12576 C C . GLN B 1 550 ? -24.689 7.808 16.63 1 88.01 550 GLN B C 1
ATOM 12578 O O . GLN B 1 550 ? -23.911 6.876 16.842 1 88.01 550 GLN B O 1
ATOM 12583 N N . PRO B 1 551 ? -25.803 8.054 17.271 1 85.95 551 PRO B N 1
ATOM 12584 C CA . PRO B 1 551 ? -25.969 7.342 18.541 1 85.95 551 PRO B CA 1
ATOM 12585 C C . PRO B 1 551 ? -26.08 5.83 18.359 1 85.95 551 PRO B C 1
ATOM 12587 O O . PRO B 1 551 ? -25.947 5.077 19.327 1 85.95 551 PRO B O 1
ATOM 12590 N N . ALA B 1 552 ? -26.274 5.363 17.123 1 92.03 552 ALA B N 1
ATOM 12591 C CA . ALA B 1 552 ? -26.279 3.923 16.877 1 92.03 552 ALA B CA 1
ATOM 12592 C C . ALA B 1 552 ? -24.868 3.409 16.601 1 92.03 552 ALA B C 1
ATOM 12594 O O . ALA B 1 552 ? -24.642 2.198 16.546 1 92.03 552 ALA B O 1
ATOM 12595 N N . GLY B 1 553 ? -23.921 4.339 16.446 1 94.65 553 GLY B N 1
ATOM 12596 C CA . GLY B 1 553 ? -22.559 4.001 16.063 1 94.65 553 GLY B CA 1
ATOM 12597 C C . GLY B 1 553 ? -22.372 3.895 14.561 1 94.65 553 GLY B C 1
ATOM 12598 O O . GLY B 1 553 ? -23.317 3.587 13.832 1 94.65 553 GLY B O 1
ATOM 12599 N N . MET B 1 554 ? -21.222 4.142 14.122 1 96.99 554 MET B N 1
ATOM 12600 C CA . MET B 1 554 ? -20.898 4.082 12.7 1 96.99 554 MET B CA 1
ATOM 12601 C C . MET B 1 554 ? -19.412 3.811 12.49 1 96.99 554 MET B C 1
ATOM 12603 O O . MET B 1 554 ? -18.577 4.269 13.272 1 96.99 554 MET B O 1
ATOM 12607 N N . LEU B 1 555 ? -19.11 3.008 11.488 1 97.07 555 LEU B N 1
ATOM 12608 C CA . LEU B 1 555 ? -17.73 2.782 11.074 1 97.07 555 LEU B CA 1
ATOM 12609 C C . LEU B 1 555 ? -17.547 3.102 9.594 1 97.07 555 LEU B C 1
ATOM 12611 O O . LEU B 1 555 ? -18.361 2.696 8.762 1 97.07 555 LEU B O 1
ATOM 12615 N N . SER B 1 556 ? -16.565 3.911 9.299 1 97.51 556 SER B N 1
ATOM 12616 C CA . SER B 1 556 ? -16.165 4.207 7.927 1 97.51 556 SER B CA 1
ATOM 12617 C C . SER B 1 556 ? -14.718 3.799 7.673 1 97.51 556 SER B C 1
ATOM 12619 O O . SER B 1 556 ? -13.827 4.132 8.458 1 97.51 556 SER B O 1
ATOM 12621 N N . ILE B 1 557 ? -14.498 3.02 6.617 1 97.92 557 ILE B N 1
ATOM 12622 C CA . ILE B 1 557 ? -13.152 2.641 6.2 1 97.92 557 ILE B CA 1
ATOM 12623 C C . ILE B 1 557 ? -12.935 3.035 4.741 1 97.92 557 ILE B C 1
ATOM 12625 O O . ILE B 1 557 ? -13.788 2.778 3.888 1 97.92 557 ILE B O 1
ATOM 12629 N N . GLU B 1 558 ? -11.836 3.713 4.433 1 97.13 558 GLU B N 1
ATOM 12630 C CA . GLU B 1 558 ? -11.479 4.11 3.074 1 97.13 558 GLU B CA 1
ATOM 12631 C C . GLU B 1 558 ? -10.025 3.768 2.763 1 97.13 558 GLU B C 1
ATOM 12633 O O . GLU B 1 558 ? -9.119 4.152 3.506 1 97.13 558 GLU B O 1
ATOM 12638 N N . ASP B 1 559 ? -9.816 3.072 1.717 1 96.69 559 ASP B N 1
ATOM 12639 C CA . ASP B 1 559 ? -8.485 2.843 1.163 1 96.69 559 ASP B CA 1
ATOM 12640 C C . ASP B 1 559 ? -8.252 3.701 -0.079 1 96.69 559 ASP B C 1
ATOM 12642 O O . ASP B 1 559 ? -9.085 3.727 -0.987 1 96.69 559 ASP B O 1
ATOM 12646 N N . PHE B 1 560 ? -7.136 4.409 -0.052 1 94.89 560 PHE B N 1
ATOM 12647 C CA . PHE B 1 560 ? -6.774 5.295 -1.151 1 94.89 560 PHE B CA 1
ATOM 12648 C C . PHE B 1 560 ? -5.355 5.012 -1.63 1 94.89 560 PHE B C 1
ATOM 12650 O O . PHE B 1 560 ? -4.456 4.781 -0.82 1 94.89 560 PHE B O 1
ATOM 12657 N N . ALA B 1 561 ? -5.16 4.911 -2.951 1 94.2 561 ALA B N 1
ATOM 12658 C CA . ALA B 1 561 ? -3.834 4.711 -3.529 1 94.2 561 ALA B CA 1
ATOM 12659 C C . ALA B 1 561 ? -3.579 5.692 -4.67 1 94.2 561 ALA B C 1
ATOM 12661 O O . ALA B 1 561 ? -4.437 5.883 -5.536 1 94.2 561 ALA B O 1
ATOM 12662 N N . THR B 1 562 ? -2.417 6.365 -4.683 1 95.64 562 THR B N 1
ATOM 12663 C CA . THR B 1 562 ? -1.971 7.255 -5.748 1 95.64 562 THR B CA 1
ATOM 12664 C C . THR B 1 562 ? -0.589 6.847 -6.251 1 95.64 562 THR B C 1
ATOM 12666 O O . THR B 1 562 ? 0.341 6.679 -5.46 1 95.64 562 THR B O 1
ATOM 12669 N N . SER B 1 563 ? -0.478 6.648 -7.479 1 94.71 563 SER B N 1
ATOM 12670 C CA . SER B 1 563 ? 0.823 6.389 -8.086 1 94.71 563 SER B CA 1
ATOM 12671 C C . SER B 1 563 ? 1.122 7.388 -9.2 1 94.71 563 SER B C 1
ATOM 12673 O O . SER B 1 563 ? 0.215 7.821 -9.912 1 94.71 563 SER B O 1
ATOM 12675 N N . ALA B 1 564 ? 2.341 7.813 -9.355 1 96.11 564 ALA B N 1
ATOM 12676 C CA . ALA B 1 564 ? 2.793 8.743 -10.387 1 96.11 564 ALA B CA 1
ATOM 12677 C C . ALA B 1 564 ? 4.101 8.272 -11.016 1 96.11 564 ALA B C 1
ATOM 12679 O O . ALA B 1 564 ? 5.016 7.84 -10.31 1 96.11 564 ALA B O 1
ATOM 12680 N N . LEU B 1 565 ? 4.159 8.223 -12.286 1 95.65 565 LEU B N 1
ATOM 12681 C CA . LEU B 1 565 ? 5.356 7.891 -13.052 1 95.65 565 LEU B CA 1
ATOM 12682 C C . LEU B 1 565 ? 5.812 9.08 -13.89 1 95.65 565 LEU B C 1
ATOM 12684 O O . LEU B 1 565 ? 5.035 9.626 -14.676 1 95.65 565 LEU B O 1
ATOM 12688 N N . THR B 1 566 ? 6.996 9.575 -13.7 1 95.86 566 THR B N 1
ATOM 12689 C CA . THR B 1 566 ? 7.605 10.65 -14.476 1 95.86 566 THR B CA 1
ATOM 12690 C C . THR B 1 566 ? 8.858 10.156 -15.193 1 95.86 566 THR B C 1
ATOM 12692 O O . THR B 1 566 ? 9.729 9.539 -14.578 1 95.86 566 THR B O 1
ATOM 12695 N N . PHE B 1 567 ? 8.978 10.373 -16.455 1 96.16 567 PHE B N 1
ATOM 12696 C CA . PHE B 1 567 ? 10.141 10.019 -17.259 1 96.16 567 PHE B CA 1
ATOM 12697 C C . PHE B 1 567 ? 10.693 11.243 -17.981 1 96.16 567 PHE B C 1
ATOM 12699 O O . PHE B 1 567 ? 10.006 11.844 -18.809 1 96.16 567 PHE B O 1
ATOM 12706 N N . ASN B 1 568 ? 11.961 11.673 -17.66 1 95.67 568 ASN B N 1
ATOM 12707 C CA . ASN B 1 568 ? 12.643 12.809 -18.273 1 95.67 568 ASN B CA 1
ATOM 12708 C C . ASN B 1 568 ? 13.794 12.356 -19.166 1 95.67 568 ASN B C 1
ATOM 12710 O O . ASN B 1 568 ? 14.63 11.552 -18.75 1 95.67 568 ASN B O 1
ATOM 12714 N N . GLN B 1 569 ? 13.828 12.833 -20.349 1 96.99 569 GLN B N 1
ATOM 12715 C CA . GLN B 1 569 ? 14.946 12.708 -21.277 1 96.99 569 GLN B CA 1
ATOM 12716 C C . GLN B 1 569 ? 15.568 14.069 -21.577 1 96.99 569 GLN B C 1
ATOM 12718 O O . GLN B 1 569 ? 14.959 14.899 -22.255 1 96.99 569 GLN B O 1
ATOM 12723 N N . LEU B 1 570 ? 16.767 14.297 -21.128 1 96.45 570 LEU B N 1
ATOM 12724 C CA . LEU B 1 570 ? 17.401 15.609 -21.2 1 96.45 570 LEU B CA 1
ATOM 12725 C C . LEU B 1 570 ? 18.717 15.535 -21.966 1 96.45 570 LEU B C 1
ATOM 12727 O O . LEU B 1 570 ? 19.623 14.791 -21.582 1 96.45 570 LEU B O 1
ATOM 12731 N N . LEU B 1 571 ? 18.84 16.24 -23.031 1 97.24 571 LEU B N 1
ATOM 12732 C CA . LEU B 1 571 ? 20.074 16.403 -23.79 1 97.24 571 LEU B CA 1
ATOM 12733 C C . LEU B 1 571 ? 20.713 17.758 -23.505 1 97.24 571 LEU B C 1
ATOM 12735 O O . LEU B 1 571 ? 20.131 18.801 -23.813 1 97.24 571 LEU B O 1
ATOM 12739 N N . GLU B 1 572 ? 21.841 17.794 -22.874 1 96.2 572 GLU B N 1
ATOM 12740 C CA . GLU B 1 572 ? 22.49 19.036 -22.463 1 96.2 572 GLU B CA 1
ATOM 12741 C C . GLU B 1 572 ? 23.825 19.224 -23.177 1 96.2 572 GLU B C 1
ATOM 12743 O O . GLU B 1 572 ? 24.652 18.31 -23.21 1 96.2 572 GLU B O 1
ATOM 12748 N N . TYR B 1 573 ? 24.042 20.305 -23.778 1 95.65 573 TYR B N 1
ATOM 12749 C CA . TYR B 1 573 ? 25.284 20.731 -24.414 1 95.65 573 TYR B CA 1
ATOM 12750 C C . TYR B 1 573 ? 25.899 21.912 -23.673 1 95.65 573 TYR B C 1
ATOM 12752 O O . TYR B 1 573 ? 25.24 22.933 -23.464 1 95.65 573 TYR B O 1
ATOM 12760 N N . SER B 1 574 ? 27.083 21.816 -23.131 1 93.94 574 SER B N 1
ATOM 12761 C CA . SER B 1 574 ? 27.799 22.877 -22.43 1 93.94 574 SER B CA 1
ATOM 12762 C C . SER B 1 574 ? 29.2 23.069 -23.001 1 93.94 574 SER B C 1
ATOM 12764 O O . SER B 1 574 ? 30.005 22.136 -23.011 1 93.94 574 SER B O 1
ATOM 12766 N N . LYS B 1 575 ? 29.518 24.261 -23.406 1 93.42 575 LYS B N 1
ATOM 12767 C CA . LYS B 1 575 ? 30.826 24.537 -23.994 1 93.42 575 LYS B CA 1
ATOM 12768 C C . LYS B 1 575 ? 31.308 25.938 -23.627 1 93.42 575 LYS B C 1
ATOM 12770 O O . LYS B 1 575 ? 30.518 26.884 -23.593 1 93.42 575 LYS B O 1
ATOM 12775 N N . LYS B 1 576 ? 32.465 26.032 -23.247 1 91.36 576 LYS B N 1
ATOM 12776 C CA . LYS B 1 576 ? 33.133 27.312 -23.037 1 91.36 576 LYS B CA 1
ATOM 12777 C C . LYS B 1 576 ? 34.099 27.622 -24.177 1 91.36 576 LYS B C 1
ATOM 12779 O O . LYS B 1 576 ? 34.966 26.808 -24.501 1 91.36 576 LYS B O 1
ATOM 12784 N N . PHE B 1 577 ? 33.952 28.699 -24.932 1 90.23 577 PHE B N 1
ATOM 12785 C CA . PHE B 1 577 ? 34.872 29.13 -25.978 1 90.23 577 PHE B CA 1
ATOM 12786 C C . PHE B 1 577 ? 35.216 30.606 -25.823 1 90.23 577 PHE B C 1
ATOM 12788 O O . PHE B 1 577 ? 34.336 31.466 -25.906 1 90.23 577 PHE B O 1
ATOM 12795 N N . GLY B 1 578 ? 36.493 30.985 -25.689 1 90.11 578 GLY B N 1
ATOM 12796 C CA . GLY B 1 578 ? 36.914 32.332 -25.339 1 90.11 578 GLY B CA 1
ATOM 12797 C C . GLY B 1 578 ? 36.28 32.842 -24.059 1 90.11 578 GLY B C 1
ATOM 12798 O O . GLY B 1 578 ? 36.378 32.198 -23.012 1 90.11 578 GLY B O 1
ATOM 12799 N N . ASN B 1 579 ? 35.559 33.907 -24.258 1 90.85 579 ASN B N 1
ATOM 12800 C CA . ASN B 1 579 ? 34.897 34.5 -23.101 1 90.85 579 ASN B CA 1
ATOM 12801 C C . ASN B 1 579 ? 33.42 34.12 -23.045 1 90.85 579 ASN B C 1
ATOM 12803 O O . ASN B 1 579 ? 32.664 34.672 -22.244 1 90.85 579 ASN B O 1
ATOM 12807 N N . HIS B 1 580 ? 33.039 33.131 -23.929 1 94.1 580 HIS B N 1
ATOM 12808 C CA . HIS B 1 580 ? 31.645 32.706 -23.99 1 94.1 580 HIS B CA 1
ATOM 12809 C C . HIS B 1 580 ? 31.453 31.349 -23.321 1 94.1 580 HIS B C 1
ATOM 12811 O O . HIS B 1 580 ? 32.262 30.438 -23.511 1 94.1 580 HIS B O 1
ATOM 12817 N N . GLU B 1 581 ? 30.505 31.264 -22.435 1 93.18 581 GLU B N 1
ATOM 12818 C CA . GLU B 1 581 ? 30.041 29.993 -21.888 1 93.18 581 GLU B CA 1
ATOM 12819 C C . GLU B 1 581 ? 28.57 29.755 -22.216 1 93.18 581 GLU B C 1
ATOM 12821 O O . GLU B 1 581 ? 27.709 30.555 -21.845 1 93.18 581 GLU B O 1
ATOM 12826 N N . ILE B 1 582 ? 28.309 28.656 -22.974 1 94.32 582 ILE B N 1
ATOM 12827 C CA . ILE B 1 582 ? 26.947 28.37 -23.413 1 94.32 582 ILE B CA 1
ATOM 12828 C C . ILE B 1 582 ? 26.505 27.012 -22.871 1 94.32 582 ILE B C 1
ATOM 12830 O O . ILE B 1 582 ? 27.271 26.047 -22.898 1 94.32 582 ILE B O 1
ATOM 12834 N N . THR B 1 583 ? 25.347 26.974 -22.291 1 93.23 583 THR B N 1
ATOM 12835 C CA . THR B 1 583 ? 24.698 25.726 -21.904 1 93.23 583 THR B CA 1
ATOM 12836 C C . THR B 1 583 ? 23.312 25.619 -22.534 1 93.23 583 THR B C 1
ATOM 12838 O O . THR B 1 583 ? 22.459 26.483 -22.321 1 93.23 583 THR B O 1
ATOM 12841 N N . ALA B 1 584 ? 23.114 24.597 -23.379 1 94.99 584 ALA B N 1
ATOM 12842 C CA . ALA B 1 584 ? 21.83 24.342 -24.028 1 94.99 584 ALA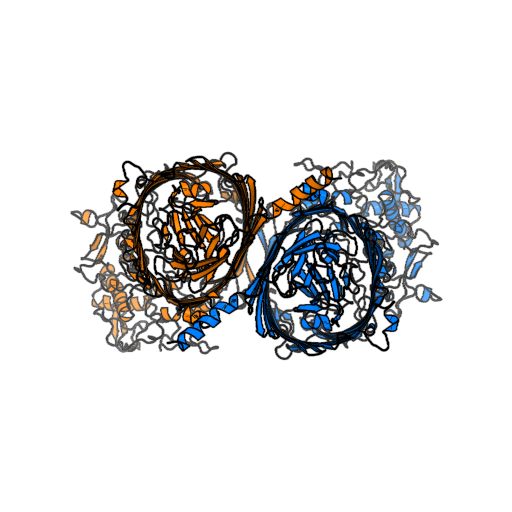 B CA 1
ATOM 12843 C C . ALA B 1 584 ? 21.23 23.021 -23.558 1 94.99 584 ALA B C 1
ATOM 12845 O O . ALA B 1 584 ? 21.946 22.03 -23.392 1 94.99 584 ALA B O 1
ATOM 12846 N N . LEU B 1 585 ? 19.959 23.055 -23.25 1 95.27 585 LEU B N 1
ATOM 12847 C CA . LEU B 1 585 ? 19.247 21.868 -22.788 1 95.27 585 LEU B CA 1
ATOM 12848 C C . LEU B 1 585 ? 18.009 21.611 -23.64 1 95.27 585 LEU B C 1
ATOM 12850 O O . LEU B 1 585 ? 17.21 22.522 -23.872 1 95.27 585 LEU B O 1
ATOM 12854 N N . LEU B 1 586 ? 17.873 20.433 -24.229 1 96.72 586 LEU B N 1
ATOM 12855 C CA . LEU B 1 586 ? 16.651 19.92 -24.836 1 96.72 586 LEU B CA 1
ATOM 12856 C C . LEU B 1 586 ? 16.039 18.818 -23.978 1 96.72 586 LEU B C 1
ATOM 12858 O O . LEU B 1 586 ? 16.732 17.88 -23.576 1 96.72 586 LEU B O 1
ATOM 12862 N N . GLY B 1 587 ? 14.767 18.981 -23.657 1 95.96 587 GLY B N 1
ATOM 12863 C CA . GLY B 1 587 ? 14.174 18.016 -22.745 1 95.96 587 GLY B CA 1
ATOM 12864 C C . GLY B 1 587 ? 12.806 17.536 -23.191 1 95.96 587 GLY B C 1
ATOM 12865 O O . GLY B 1 587 ? 12.083 18.258 -23.88 1 95.96 587 GLY B O 1
ATOM 12866 N N . HIS B 1 588 ? 12.462 16.346 -22.926 1 96.92 588 HIS B N 1
ATOM 12867 C CA . HIS B 1 588 ? 11.154 15.71 -23.031 1 96.92 588 HIS B CA 1
ATOM 12868 C C . HIS B 1 588 ? 10.717 15.123 -21.693 1 96.92 588 HIS B C 1
ATOM 12870 O O . HIS B 1 588 ? 11.524 14.524 -20.98 1 96.92 588 HIS B O 1
ATOM 12876 N N . GLU B 1 589 ? 9.458 15.354 -21.265 1 95.5 589 GLU B N 1
ATOM 12877 C CA . GLU B 1 589 ? 8.922 14.844 -20.007 1 95.5 589 GLU B CA 1
ATOM 12878 C C . GLU B 1 589 ? 7.574 14.162 -20.217 1 95.5 589 GLU B C 1
ATOM 12880 O O . GLU B 1 589 ? 6.689 14.714 -20.874 1 95.5 589 GLU B O 1
ATOM 12885 N N . SER B 1 590 ? 7.439 12.968 -19.751 1 96.75 590 SER B N 1
ATOM 12886 C CA . SER B 1 590 ? 6.168 12.253 -19.694 1 96.75 590 SER B CA 1
ATOM 12887 C C . SER B 1 590 ? 5.718 12.039 -18.253 1 96.75 590 SER B C 1
ATOM 12889 O O . SER B 1 590 ? 6.503 11.598 -17.411 1 96.75 590 SER B O 1
ATOM 12891 N N . TYR B 1 591 ? 4.449 12.378 -17.934 1 95.28 591 TYR B N 1
ATOM 12892 C CA . TYR B 1 591 ? 3.885 12.252 -16.595 1 95.28 591 TYR B CA 1
ATOM 12893 C C . TYR B 1 591 ? 2.572 11.478 -16.627 1 95.28 591 TYR B C 1
ATOM 12895 O O . TYR B 1 591 ? 1.674 11.799 -17.409 1 95.28 591 TYR B O 1
ATOM 12903 N N . LYS B 1 592 ? 2.457 10.462 -15.798 1 96.58 592 LYS B N 1
ATOM 12904 C CA . LYS B 1 592 ? 1.248 9.655 -15.659 1 96.58 592 LYS B CA 1
ATOM 12905 C C . LYS B 1 592 ? 0.82 9.553 -14.197 1 96.58 592 LYS B C 1
ATOM 12907 O O . LYS B 1 592 ? 1.609 9.152 -13.34 1 96.58 592 LYS B O 1
ATOM 12912 N N . LEU B 1 593 ? -0.417 9.912 -13.899 1 95.71 593 LEU B N 1
ATOM 12913 C CA . LEU B 1 593 ? -0.988 9.831 -12.559 1 95.71 593 LEU B CA 1
ATOM 12914 C C . LEU B 1 593 ? -2.164 8.86 -12.528 1 95.71 593 LEU B C 1
ATOM 12916 O O . LEU B 1 593 ? -2.992 8.852 -13.441 1 95.71 593 LEU B O 1
ATOM 12920 N N . HIS B 1 594 ? -2.176 7.977 -11.551 1 95.74 594 HIS B N 1
ATOM 12921 C CA . HIS B 1 594 ? -3.251 7.023 -11.304 1 95.74 594 HIS B CA 1
ATOM 12922 C C . HIS B 1 594 ? -3.744 7.108 -9.863 1 95.74 594 HIS B C 1
ATOM 12924 O O . HIS B 1 594 ? -2.981 6.859 -8.927 1 95.74 594 HIS B O 1
ATOM 12930 N N . ASP B 1 595 ? -5.077 7.468 -9.685 1 94.92 595 ASP B N 1
ATOM 12931 C CA . ASP B 1 595 ? -5.698 7.586 -8.369 1 94.92 595 ASP B CA 1
ATOM 12932 C C . ASP B 1 595 ? -6.861 6.608 -8.221 1 94.92 595 ASP B C 1
ATOM 12934 O O . ASP B 1 595 ? -7.762 6.575 -9.061 1 94.92 595 ASP B O 1
ATOM 12938 N N . GLU B 1 596 ? -6.873 5.855 -7.131 1 95.58 596 GLU B N 1
ATOM 12939 C CA . GLU B 1 596 ? -7.969 4.919 -6.895 1 95.58 596 GLU B CA 1
ATOM 12940 C C . GLU B 1 596 ? -8.411 4.944 -5.435 1 95.58 596 GLU B C 1
ATOM 12942 O O . GLU B 1 596 ? -7.611 5.233 -4.543 1 95.58 596 GLU B O 1
ATOM 12947 N N . SER B 1 597 ? -9.686 4.627 -5.249 1 96.51 597 SER B N 1
ATOM 12948 C CA . SER B 1 597 ? -10.24 4.611 -3.899 1 96.51 597 SER B CA 1
ATOM 12949 C C . SER B 1 597 ? -11.285 3.512 -3.742 1 96.51 597 SER B C 1
ATOM 12951 O O . SER B 1 597 ? -11.938 3.126 -4.714 1 96.51 597 SER B O 1
ATOM 12953 N N . LEU B 1 598 ? -11.389 2.91 -2.588 1 97.75 598 LEU B N 1
ATOM 12954 C CA . LEU B 1 598 ? -12.444 2.026 -2.105 1 97.75 598 LEU B CA 1
ATOM 12955 C C . LEU B 1 598 ? -12.929 2.461 -0.726 1 97.75 598 LEU B C 1
ATOM 12957 O O . LEU B 1 598 ? -12.13 2.6 0.203 1 97.75 598 LEU B O 1
ATOM 12961 N N . SER B 1 599 ? -14.225 2.736 -0.641 1 97.83 599 SER B N 1
ATOM 12962 C CA . SER B 1 599 ? -14.746 3.211 0.637 1 97.83 599 SER B CA 1
ATOM 12963 C C . SER B 1 599 ? -16.053 2.512 0.995 1 97.83 599 SER B C 1
ATOM 12965 O O . SER B 1 599 ? -16.832 2.15 0.11 1 97.83 599 SER B O 1
ATOM 12967 N N . GLY B 1 600 ? -16.253 2.285 2.3 1 97.85 600 GLY B N 1
ATOM 12968 C CA . GLY B 1 600 ? -17.473 1.701 2.834 1 97.85 600 GLY B CA 1
ATOM 12969 C C . GLY B 1 600 ? -17.882 2.292 4.17 1 97.85 600 GLY B C 1
ATOM 12970 O O . GLY B 1 600 ? -17.051 2.854 4.886 1 97.85 600 GLY B O 1
ATOM 12971 N N . GLU B 1 601 ? -19.157 2.173 4.451 1 97.62 601 GLU B N 1
ATOM 12972 C CA . GLU B 1 601 ? -19.733 2.678 5.694 1 97.62 601 GLU B CA 1
ATOM 12973 C C . GLU B 1 601 ? -20.874 1.786 6.177 1 97.62 601 GLU B C 1
ATOM 12975 O O . GLU B 1 601 ? -21.72 1.367 5.384 1 97.62 601 GLU B O 1
ATOM 12980 N N . LYS B 1 602 ? -20.845 1.454 7.481 1 96.2 602 LYS B N 1
ATOM 12981 C CA . LYS B 1 602 ? -21.915 0.695 8.122 1 96.2 602 LYS B CA 1
ATOM 12982 C C . LYS B 1 602 ? -22.332 1.339 9.441 1 96.2 602 LYS B C 1
ATOM 12984 O O . LYS B 1 602 ? -21.506 1.935 10.135 1 96.2 602 LYS B O 1
ATOM 12989 N N . LYS B 1 603 ? -23.619 1.169 9.826 1 96.35 603 LYS B N 1
ATOM 12990 C CA . LYS B 1 603 ? -24.169 1.696 11.071 1 96.35 603 LYS B CA 1
ATOM 12991 C C . LYS B 1 603 ? -24.75 0.578 11.932 1 96.35 603 LYS B C 1
ATOM 12993 O O . LYS B 1 603 ? -24.801 -0.578 11.507 1 96.35 603 LYS B O 1
ATOM 12998 N N . ASN B 1 604 ? -25.105 0.88 13.164 1 95.79 604 ASN B N 1
ATOM 12999 C CA . ASN B 1 604 ? -25.695 -0.032 14.138 1 95.79 604 ASN B CA 1
ATOM 13000 C C . ASN B 1 604 ? -24.65 -0.977 14.725 1 95.79 604 ASN B C 1
ATOM 13002 O O . ASN B 1 604 ? -24.716 -2.189 14.516 1 95.79 604 ASN B O 1
ATOM 13006 N N . MET B 1 605 ? -23.825 -0.454 15.547 1 95.22 605 MET B N 1
ATOM 13007 C CA . MET B 1 605 ? -22.705 -1.159 16.163 1 95.22 605 MET B CA 1
ATOM 13008 C C . MET B 1 605 ? -23.181 -2.036 17.316 1 95.22 605 MET B C 1
ATOM 13010 O O . MET B 1 605 ? -23.96 -1.59 18.161 1 95.22 605 MET B O 1
ATOM 13014 N N . LEU B 1 606 ? -22.712 -3.138 17.352 1 94.17 606 LEU B N 1
ATOM 13015 C CA . LEU B 1 606 ? -23.09 -4.078 18.402 1 94.17 606 LEU B CA 1
ATOM 13016 C C . LEU B 1 606 ? -22.163 -3.95 19.606 1 94.17 606 LEU B C 1
ATOM 13018 O O . LEU B 1 606 ? -22.625 -3.901 20.749 1 94.17 606 LEU B O 1
ATOM 13022 N N . VAL B 1 607 ? -20.841 -3.946 19.296 1 93.72 607 VAL B N 1
ATOM 13023 C CA . VAL B 1 607 ? -19.844 -3.914 20.36 1 93.72 607 VAL B CA 1
ATOM 13024 C C . VAL B 1 607 ? -18.868 -2.764 20.119 1 93.72 607 VAL B C 1
ATOM 13026 O O . VAL B 1 607 ? -18.221 -2.7 19.072 1 93.72 607 VAL B O 1
ATOM 13029 N N . LEU B 1 608 ? -18.736 -1.91 21.162 1 94.18 608 LEU B N 1
ATOM 13030 C CA . LEU B 1 608 ? -17.8 -0.795 21.064 1 94.18 608 LEU B CA 1
ATOM 13031 C C . LEU B 1 608 ? -16.361 -1.279 21.219 1 94.18 608 LEU B C 1
ATOM 13033 O O . LEU B 1 608 ? -16.066 -2.092 22.097 1 94.18 608 LEU B O 1
ATOM 13037 N N . GLY B 1 609 ? -15.496 -0.784 20.385 1 91.5 609 GLY B N 1
ATOM 13038 C CA . GLY B 1 609 ? -14.084 -1.109 20.505 1 91.5 609 GLY B CA 1
ATOM 13039 C C . GLY B 1 609 ? -13.593 -2.048 19.42 1 91.5 609 GLY B C 1
ATOM 13040 O O . GLY B 1 609 ? -12.386 -2.226 19.245 1 91.5 609 GLY B O 1
ATOM 13041 N N . ILE B 1 610 ? -14.551 -2.686 18.642 1 94.41 610 ILE B N 1
ATOM 13042 C CA . ILE B 1 610 ? -14.188 -3.525 17.505 1 94.41 610 ILE B CA 1
ATOM 13043 C C . ILE B 1 610 ? -14.47 -2.779 16.202 1 94.41 610 ILE B C 1
ATOM 13045 O O . ILE B 1 610 ? -15.626 -2.643 15.795 1 94.41 610 ILE B O 1
ATOM 13049 N N . ASP B 1 611 ? -13.501 -2.392 15.515 1 96.09 611 ASP B N 1
ATOM 13050 C CA . ASP B 1 611 ? -13.644 -1.515 14.357 1 96.09 611 ASP B CA 1
ATOM 13051 C C . ASP B 1 611 ? -13.577 -2.309 13.055 1 96.09 611 ASP B C 1
ATOM 13053 O O . ASP B 1 611 ? -12.716 -2.054 12.21 1 96.09 611 ASP B O 1
ATOM 13057 N N . GLU B 1 612 ? -14.591 -3.205 12.909 1 96.9 612 GLU B N 1
ATOM 13058 C CA . GLU B 1 612 ? -14.757 -4.003 11.698 1 96.9 612 GLU B CA 1
ATOM 13059 C C . GLU B 1 612 ? -16.213 -4.017 11.241 1 96.9 612 GLU B C 1
ATOM 13061 O O . GLU B 1 612 ? -17.128 -4.012 12.067 1 96.9 612 GLU B O 1
ATOM 13066 N N . PHE B 1 613 ? -16.474 -4.135 10.006 1 96.95 613 PHE B N 1
ATOM 13067 C CA . PHE B 1 613 ? -17.804 -3.977 9.429 1 96.95 613 PHE B CA 1
ATOM 13068 C C . PHE B 1 613 ? -18.739 -5.08 9.914 1 96.95 613 PHE B C 1
ATOM 13070 O O . PHE B 1 613 ? -19.928 -4.841 10.133 1 96.95 613 PHE B O 1
ATOM 13077 N N . PRO B 1 614 ? -18.259 -6.329 10.061 1 95.37 614 PRO B N 1
ATOM 13078 C CA . PRO B 1 614 ? -19.202 -7.35 10.525 1 95.37 614 PRO B CA 1
ATOM 13079 C C . PRO B 1 614 ? -19.816 -7.014 11.882 1 95.37 614 PRO B C 1
ATOM 13081 O O . PRO B 1 614 ? -20.842 -7.586 12.258 1 95.37 614 PRO B O 1
ATOM 13084 N N . ASN B 1 615 ? -19.21 -6.164 12.672 1 95.67 615 ASN B N 1
ATOM 13085 C CA . ASN B 1 615 ? -19.712 -5.714 13.966 1 95.67 615 ASN B CA 1
ATOM 13086 C C . ASN B 1 615 ? -20.9 -4.77 13.808 1 95.67 615 ASN B C 1
ATOM 13088 O O . ASN B 1 615 ? -21.491 -4.338 14.8 1 95.67 615 ASN B O 1
ATOM 13092 N N . LEU B 1 616 ? -21.215 -4.427 12.597 1 96.16 616 LEU B N 1
ATOM 13093 C CA . LEU B 1 616 ? -22.321 -3.526 12.291 1 96.16 616 LEU B CA 1
ATOM 13094 C C . LEU B 1 616 ? -23.3 -4.178 11.32 1 96.16 616 LEU B C 1
ATOM 13096 O O . LEU B 1 616 ? -22.91 -5.025 10.513 1 96.16 616 LEU B O 1
ATOM 13100 N N . THR B 1 617 ? -24.535 -3.743 11.249 1 95.3 617 THR B N 1
ATOM 13101 C CA . THR B 1 617 ? -25.532 -4.533 10.535 1 95.3 617 THR B CA 1
ATOM 13102 C C . THR B 1 617 ? -26.044 -3.779 9.311 1 95.3 617 THR B C 1
ATOM 13104 O O . THR B 1 617 ? -26.496 -4.393 8.342 1 95.3 617 THR B O 1
ATOM 13107 N N . ASN B 1 618 ? -26.019 -2.458 9.315 1 94.59 618 ASN B N 1
ATOM 13108 C CA . ASN B 1 618 ? -26.665 -1.673 8.269 1 94.59 618 ASN B CA 1
ATOM 13109 C C . ASN B 1 618 ? -25.643 -1.033 7.335 1 94.59 618 ASN B C 1
ATOM 13111 O O . ASN B 1 618 ? -24.96 -0.079 7.714 1 94.59 618 ASN B O 1
ATOM 13115 N N . ILE B 1 619 ? -25.566 -1.497 6.049 1 94.79 619 ILE B N 1
ATOM 13116 C CA . ILE B 1 619 ? -24.671 -0.895 5.067 1 94.79 619 ILE B CA 1
ATOM 13117 C C . ILE B 1 619 ? -25.28 0.402 4.54 1 94.79 619 ILE B C 1
ATOM 13119 O O . ILE B 1 619 ? -26.366 0.392 3.955 1 94.79 619 ILE B O 1
ATOM 13123 N N . THR B 1 620 ? -24.612 1.526 4.696 1 92.63 620 THR B N 1
ATOM 13124 C CA . THR B 1 620 ? -25.176 2.808 4.289 1 92.63 620 THR B CA 1
ATOM 13125 C C . THR B 1 620 ? -24.383 3.403 3.129 1 92.63 620 THR B C 1
ATOM 13127 O O . THR B 1 620 ? -24.846 4.334 2.467 1 92.63 620 THR B O 1
ATOM 13130 N N . GLY B 1 621 ? -23.207 2.877 2.885 1 94.17 621 GLY B N 1
ATOM 13131 C CA . GLY B 1 621 ? -22.423 3.45 1.803 1 94.17 621 GLY B CA 1
ATOM 13132 C C . GLY B 1 621 ? -21.37 2.501 1.262 1 94.17 621 GLY B C 1
ATOM 13133 O O . GLY B 1 621 ? -20.751 1.753 2.021 1 94.17 621 GLY B O 1
ATOM 13134 N N . LEU B 1 622 ? -21.23 2.372 -0.034 1 96.56 622 LEU B N 1
ATOM 13135 C CA . LEU B 1 622 ? -20.161 1.669 -0.735 1 96.56 622 LEU B CA 1
ATOM 13136 C C . LEU B 1 622 ? -19.831 2.36 -2.054 1 96.56 622 LEU B C 1
ATOM 13138 O O . LEU B 1 622 ? -20.705 2.526 -2.909 1 96.56 622 LEU B O 1
ATOM 13142 N N . SER B 1 623 ? -18.517 2.719 -2.22 1 97.02 623 SER B N 1
ATOM 13143 C CA . SER B 1 623 ? -18.133 3.461 -3.416 1 97.02 623 SER B CA 1
ATOM 13144 C C . SER B 1 623 ? -16.681 3.188 -3.794 1 97.02 623 SER B C 1
ATOM 13146 O O . SER B 1 623 ? -15.92 2.634 -2.998 1 97.02 623 SER B O 1
ATOM 13148 N N . SER B 1 624 ? -16.415 3.436 -5.059 1 97.05 624 SER B N 1
ATOM 13149 C CA . SER B 1 624 ? -15.061 3.343 -5.595 1 97.05 624 SER B CA 1
ATOM 13150 C C . SER B 1 624 ? -14.876 4.268 -6.794 1 97.05 624 SER B C 1
ATOM 13152 O O . SER B 1 624 ? -15.854 4.699 -7.409 1 97.05 624 SER B O 1
ATOM 13154 N N . TYR B 1 625 ? -13.653 4.619 -7.124 1 96.08 625 TYR B N 1
ATOM 13155 C CA . TYR B 1 625 ? -13.359 5.364 -8.343 1 96.08 625 TYR B CA 1
ATOM 13156 C C . TYR B 1 625 ? -11.917 5.142 -8.784 1 96.08 625 TYR B C 1
ATOM 13158 O O . TYR B 1 625 ? -11.083 4.69 -7.995 1 96.08 625 TYR B O 1
ATOM 13166 N N . THR B 1 626 ? -11.594 5.423 -10.016 1 95.6 626 THR B N 1
ATOM 13167 C CA . THR B 1 626 ? -10.271 5.487 -10.627 1 95.6 626 THR B CA 1
ATOM 13168 C C . THR B 1 626 ? -10.145 6.72 -11.517 1 95.6 626 THR B C 1
ATOM 13170 O O . THR B 1 626 ? -10.945 6.913 -12.435 1 95.6 626 THR B O 1
ATOM 13173 N N . ASP B 1 627 ? -9.172 7.514 -11.266 1 95.57 627 ASP B N 1
ATOM 13174 C CA . ASP B 1 627 ? -8.864 8.666 -12.108 1 95.57 627 ASP B CA 1
ATOM 13175 C C . ASP B 1 627 ? -7.467 8.547 -12.711 1 95.57 627 ASP B C 1
ATOM 13177 O O . ASP B 1 627 ? -6.535 8.089 -12.047 1 95.57 627 ASP B O 1
ATOM 13181 N N . LYS B 1 628 ? -7.405 8.91 -13.932 1 95.09 628 LYS B N 1
ATOM 13182 C CA . LYS B 1 628 ? -6.144 8.891 -14.666 1 95.09 628 LYS B CA 1
ATOM 13183 C C . LYS B 1 628 ? -5.836 10.26 -15.266 1 95.09 628 LYS B C 1
ATOM 13185 O O . LYS B 1 628 ? -6.742 10.963 -15.719 1 95.09 628 LYS B O 1
ATOM 13190 N N . TYR B 1 629 ? -4.668 10.67 -15.192 1 94.31 629 TYR B N 1
ATOM 13191 C CA . TYR B 1 629 ? -4.192 11.937 -15.736 1 94.31 629 TYR B CA 1
ATOM 13192 C C . TYR B 1 629 ? -2.83 11.769 -16.398 1 94.31 629 TYR B C 1
ATOM 13194 O O . TYR B 1 629 ? -1.964 11.059 -15.881 1 94.31 629 TYR B O 1
ATOM 13202 N N . ARG B 1 630 ? -2.668 12.399 -17.596 1 96.12 630 ARG B N 1
ATOM 13203 C CA . ARG B 1 630 ? -1.413 12.333 -18.337 1 96.12 630 ARG B CA 1
ATOM 13204 C C . ARG B 1 630 ? -1 13.712 -18.84 1 96.12 630 ARG B C 1
ATOM 13206 O O . ARG B 1 630 ? -1.852 14.53 -19.192 1 96.12 630 ARG B O 1
ATOM 13213 N N . LYS B 1 631 ? 0.306 13.916 -18.886 1 94.38 631 LYS B N 1
ATOM 13214 C CA . LYS B 1 631 ? 0.905 15.133 -19.424 1 94.38 631 LYS B CA 1
ATOM 13215 C C . LYS B 1 631 ? 2.175 14.82 -20.211 1 94.38 631 LYS B C 1
ATOM 13217 O O . LYS B 1 631 ? 2.976 13.979 -19.796 1 94.38 631 LYS B O 1
ATOM 13222 N N . GLU B 1 632 ? 2.33 15.55 -21.375 1 96.16 632 GLU B N 1
ATOM 13223 C CA . GLU B 1 632 ? 3.518 15.469 -22.219 1 96.16 632 GLU B CA 1
ATOM 13224 C C . GLU B 1 632 ? 4.146 16.845 -22.423 1 96.16 632 GLU B C 1
ATOM 13226 O O . GLU B 1 632 ? 3.437 17.832 -22.631 1 96.16 632 GLU B O 1
ATOM 13231 N N . GLY B 1 633 ? 5.432 16.94 -22.213 1 95.34 633 GLY B N 1
ATOM 13232 C CA . GLY B 1 633 ? 6.086 18.23 -22.361 1 95.34 633 GLY B CA 1
ATOM 13233 C C . GLY B 1 633 ? 7.385 18.155 -23.141 1 95.34 633 GLY B C 1
ATOM 13234 O O . GLY B 1 633 ? 8.148 17.198 -22.996 1 95.34 633 GLY B O 1
ATOM 13235 N N . TYR B 1 634 ? 7.593 19.133 -24.042 1 96.55 634 TYR B N 1
ATOM 13236 C CA . TYR B 1 634 ? 8.845 19.377 -24.75 1 96.55 634 TYR B CA 1
ATOM 13237 C C . TYR B 1 634 ? 9.406 20.752 -24.408 1 96.55 634 TYR B C 1
ATOM 13239 O O . TYR B 1 634 ? 8.666 21.736 -24.356 1 96.55 634 TYR B O 1
ATOM 13247 N N . PHE B 1 635 ? 10.634 20.788 -24.073 1 94.82 635 PHE B N 1
ATOM 13248 C CA . PHE B 1 635 ? 11.137 22.101 -23.686 1 94.82 635 PHE B CA 1
ATOM 13249 C C . PHE B 1 635 ? 12.604 22.253 -24.071 1 94.82 635 PHE B C 1
ATOM 13251 O O . PHE B 1 635 ? 13.28 21.264 -24.365 1 94.82 635 PHE B O 1
ATOM 13258 N N . ALA B 1 636 ? 13.108 23.453 -24.087 1 95.89 636 ALA B N 1
ATOM 13259 C CA . ALA B 1 636 ? 14.482 23.841 -24.393 1 95.89 636 ALA B CA 1
ATOM 13260 C C . ALA B 1 636 ? 14.911 25.043 -23.556 1 95.89 636 ALA B C 1
ATOM 13262 O O . ALA B 1 636 ? 14.091 25.904 -23.228 1 95.89 636 ALA B O 1
ATOM 13263 N N . ARG B 1 637 ? 16.124 25.116 -23.16 1 94.67 637 ARG B N 1
ATOM 13264 C CA . ARG B 1 637 ? 16.694 26.23 -22.409 1 94.67 637 ARG B CA 1
ATOM 13265 C C . ARG B 1 637 ? 18.081 26.589 -22.931 1 94.67 637 ARG B C 1
ATOM 13267 O O . ARG B 1 637 ? 18.88 25.705 -23.246 1 94.67 637 ARG B O 1
ATOM 13274 N N . LEU B 1 638 ? 18.357 27.839 -23.047 1 94.5 638 LEU B N 1
ATOM 13275 C CA . LEU B 1 638 ? 19.658 28.37 -23.44 1 94.5 638 LEU B CA 1
ATOM 13276 C C . LEU B 1 638 ? 20.186 29.344 -22.391 1 94.5 638 LEU B C 1
ATOM 13278 O O . LEU B 1 638 ? 19.493 30.291 -22.013 1 94.5 638 LEU B O 1
ATOM 13282 N N . ASN B 1 639 ? 21.293 29.102 -21.816 1 92.83 639 ASN B N 1
ATOM 13283 C CA . ASN B 1 639 ? 22.02 30.008 -20.934 1 92.83 639 ASN B CA 1
ATOM 13284 C C . ASN B 1 639 ? 23.328 30.477 -21.567 1 92.83 639 ASN B C 1
ATOM 13286 O O . ASN B 1 639 ? 24.101 29.666 -22.079 1 92.83 639 ASN B O 1
ATOM 13290 N N . TRP B 1 640 ? 23.527 31.732 -21.602 1 94.16 640 TRP B N 1
ATOM 13291 C CA . TRP B 1 640 ? 24.722 32.329 -22.189 1 94.16 640 TRP B CA 1
ATOM 13292 C C . TRP B 1 640 ? 25.387 33.291 -21.21 1 94.16 640 TRP B C 1
ATOM 13294 O O . TRP B 1 640 ? 24.771 34.265 -20.772 1 94.16 640 TRP B O 1
ATOM 13304 N N . ASP B 1 641 ? 26.54 32.954 -20.778 1 93.57 641 ASP B N 1
ATOM 13305 C CA . ASP B 1 641 ? 27.372 33.82 -19.949 1 93.57 641 ASP B CA 1
ATOM 13306 C C . ASP B 1 641 ? 28.525 34.411 -20.756 1 93.57 641 ASP B C 1
ATOM 13308 O O . ASP B 1 641 ? 29.328 33.675 -21.333 1 93.57 641 ASP B O 1
ATOM 13312 N N . TRP B 1 642 ? 28.596 35.779 -20.758 1 94.03 642 TRP B N 1
ATOM 13313 C CA . TRP B 1 642 ? 29.643 36.461 -21.512 1 94.03 642 TRP B CA 1
ATOM 13314 C C . TRP B 1 642 ? 30.551 37.259 -20.583 1 94.03 642 TRP B C 1
ATOM 13316 O O . TRP B 1 642 ? 30.105 38.206 -19.931 1 94.03 642 TRP B O 1
ATOM 13326 N N . MET B 1 643 ? 31.848 36.91 -20.454 1 90.99 643 MET B N 1
ATOM 13327 C CA . MET B 1 643 ? 32.908 37.571 -19.699 1 90.99 643 MET B CA 1
ATOM 13328 C C . MET B 1 643 ? 32.596 37.567 -18.206 1 90.99 643 MET B C 1
ATOM 13330 O O . MET B 1 643 ? 33.018 38.467 -17.477 1 90.99 643 MET B O 1
ATOM 13334 N N . ASP B 1 644 ? 31.649 36.699 -17.697 1 86.01 644 ASP B N 1
ATOM 13335 C CA . ASP B 1 644 ? 31.215 36.643 -16.305 1 86.01 644 ASP B CA 1
ATOM 13336 C C . ASP B 1 644 ? 30.592 37.968 -15.869 1 86.01 644 ASP B C 1
ATOM 13338 O O . ASP B 1 644 ? 30.62 38.314 -14.686 1 86.01 644 ASP B O 1
ATOM 13342 N N . LYS B 1 645 ? 30.161 38.785 -16.884 1 91.31 645 LYS B N 1
ATOM 13343 C CA . LYS B 1 645 ? 29.561 40.093 -16.637 1 91.31 645 LYS B CA 1
ATOM 13344 C C . LY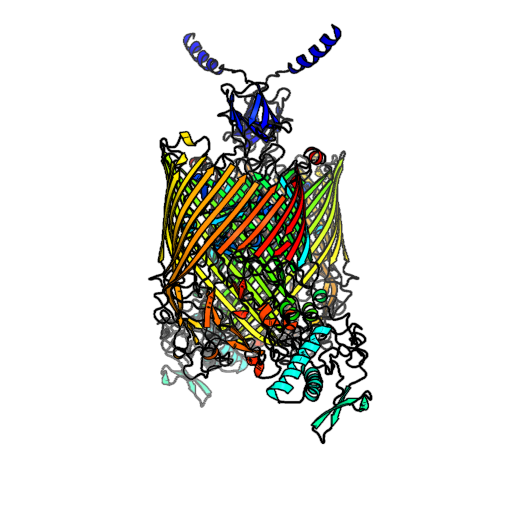S B 1 645 ? 28.11 40.13 -17.108 1 91.31 645 LYS B C 1
ATOM 13346 O O . LYS B 1 645 ? 27.255 40.729 -16.452 1 91.31 645 LYS B O 1
ATOM 13351 N N . TYR B 1 646 ? 27.916 39.509 -18.247 1 95.55 646 TYR B N 1
ATOM 13352 C CA . TYR B 1 646 ? 26.584 39.504 -18.84 1 95.55 646 TYR B CA 1
ATOM 13353 C C . TYR B 1 646 ? 26.007 38.094 -18.873 1 95.55 646 TYR B C 1
ATOM 13355 O O . TYR B 1 646 ? 26.645 37.167 -19.38 1 95.55 646 TYR B O 1
ATOM 13363 N N . ASN B 1 647 ? 24.905 37.961 -18.286 1 94.58 647 ASN B N 1
ATOM 13364 C CA . ASN B 1 647 ? 24.208 36.68 -18.268 1 94.58 647 ASN B CA 1
ATOM 13365 C C . ASN B 1 647 ? 22.877 36.755 -19.01 1 94.58 647 ASN B C 1
ATOM 13367 O O . ASN B 1 647 ? 22.133 37.727 -18.863 1 94.58 647 ASN B O 1
ATOM 13371 N N . PHE B 1 648 ? 22.619 35.764 -19.851 1 94.33 648 PHE B N 1
ATOM 13372 C CA . PHE B 1 648 ? 21.364 35.67 -20.587 1 94.33 648 PHE B CA 1
ATOM 13373 C C . PHE B 1 648 ? 20.773 34.27 -20.473 1 94.33 648 PHE B C 1
ATOM 13375 O O . PHE B 1 648 ? 21.505 33.278 -20.496 1 94.33 648 PHE B O 1
ATOM 13382 N N . SER B 1 649 ? 19.469 34.205 -20.243 1 93.02 649 SER B N 1
ATOM 13383 C CA . SER B 1 649 ? 18.765 32.928 -20.2 1 93.02 649 SER B CA 1
ATOM 13384 C C . SER B 1 649 ? 17.456 32.991 -20.98 1 93.02 649 SER B C 1
ATOM 13386 O O . SER B 1 649 ? 16.739 33.992 -20.92 1 93.02 649 SER B O 1
ATOM 13388 N N . ALA B 1 650 ? 17.18 31.964 -21.797 1 94.68 650 ALA B N 1
ATOM 13389 C CA . ALA B 1 650 ? 15.926 31.819 -22.533 1 94.68 650 ALA B CA 1
ATOM 13390 C C . ALA B 1 650 ? 15.42 30.381 -22.478 1 94.68 650 ALA B C 1
ATOM 13392 O O . ALA B 1 650 ? 16.209 29.436 -22.549 1 94.68 650 ALA B O 1
ATOM 13393 N N . SER B 1 651 ? 14.153 30.254 -22.265 1 93.53 651 SER B N 1
ATOM 13394 C CA . SER B 1 651 ? 13.566 28.918 -22.244 1 93.53 651 SER B CA 1
ATOM 13395 C C . SER B 1 651 ? 12.184 28.911 -22.89 1 93.53 651 SER B C 1
ATOM 13397 O O . SER B 1 651 ? 11.49 29.93 -22.895 1 93.53 651 SER B O 1
ATOM 13399 N N . ILE B 1 652 ? 11.828 27.784 -23.456 1 95.14 652 ILE B N 1
ATOM 13400 C CA . ILE B 1 652 ? 10.517 27.555 -24.055 1 95.14 652 ILE B CA 1
ATOM 13401 C C . ILE B 1 652 ? 10.05 26.134 -23.745 1 95.14 652 ILE B C 1
ATOM 13403 O O . ILE B 1 652 ? 10.86 25.207 -23.682 1 95.14 652 ILE B O 1
ATOM 13407 N N . ARG B 1 653 ? 8.805 25.974 -23.426 1 95.05 653 ARG B N 1
ATOM 13408 C CA . ARG B 1 653 ? 8.22 24.675 -23.114 1 95.05 653 ARG B CA 1
ATOM 13409 C C . ARG B 1 653 ? 6.816 24.552 -23.696 1 95.05 653 ARG B C 1
ATOM 13411 O O . ARG B 1 653 ? 6.035 25.505 -23.654 1 95.05 653 ARG B O 1
ATOM 13418 N N . ARG B 1 654 ? 6.567 23.477 -24.333 1 95.88 654 ARG B N 1
ATOM 13419 C CA . ARG B 1 654 ? 5.246 23.129 -24.846 1 95.88 654 ARG B CA 1
ATOM 13420 C C . ARG B 1 654 ? 4.683 21.908 -24.127 1 95.88 654 ARG B C 1
ATOM 13422 O O . ARG B 1 654 ? 5.285 20.832 -24.155 1 95.88 654 ARG B O 1
ATOM 13429 N N . ASP B 1 655 ? 3.544 22.102 -23.461 1 95.7 655 ASP B N 1
ATOM 13430 C CA . ASP B 1 655 ? 2.933 21.033 -22.677 1 95.7 655 ASP B CA 1
ATOM 13431 C C . ASP B 1 655 ? 1.587 20.62 -23.268 1 95.7 655 ASP B C 1
ATOM 13433 O O . ASP B 1 655 ? 0.826 21.465 -23.745 1 95.7 655 ASP B O 1
ATOM 13437 N N . GLY B 1 656 ? 1.338 19.274 -23.289 1 96 656 GLY B N 1
ATOM 13438 C CA . GLY B 1 656 ? 0.029 18.714 -23.585 1 96 656 GLY B CA 1
ATOM 13439 C C . GLY B 1 656 ? -0.61 18.027 -22.392 1 96 656 GLY B C 1
ATOM 13440 O O . GLY B 1 656 ? 0.058 17.295 -21.66 1 96 656 GLY B O 1
ATOM 13441 N N . THR B 1 657 ? -1.926 18.38 -22.131 1 94.69 657 THR B N 1
ATOM 13442 C CA . THR B 1 657 ? -2.63 17.804 -20.99 1 94.69 657 THR B CA 1
ATOM 13443 C C . THR B 1 657 ? -3.802 16.946 -21.455 1 94.69 657 THR B C 1
ATOM 13445 O O . THR B 1 657 ? -4.4 17.216 -22.499 1 94.69 657 THR B O 1
ATOM 13448 N N . SER B 1 658 ? -4.149 15.887 -20.732 1 94.67 658 SER B N 1
ATOM 13449 C CA . SER B 1 658 ? -5.303 15.05 -21.041 1 94.67 658 SER B CA 1
ATOM 13450 C C . SER B 1 658 ? -6.594 15.676 -20.524 1 94.67 658 SER B C 1
ATOM 13452 O O . SER B 1 658 ? -7.685 15.165 -20.783 1 94.67 658 SER B O 1
ATOM 13454 N N . ARG B 1 659 ? -6.561 16.794 -19.795 1 91.54 659 ARG B N 1
ATOM 13455 C CA . ARG B 1 659 ? -7.731 17.431 -19.199 1 91.54 659 ARG B CA 1
ATOM 13456 C C . ARG B 1 659 ? -8.51 18.229 -20.239 1 91.54 659 ARG B C 1
ATOM 13458 O O . ARG B 1 659 ? -9.709 18.467 -20.077 1 91.54 659 ARG B O 1
ATOM 13465 N N . PHE B 1 660 ? -7.786 18.667 -21.262 1 93.22 660 PHE B N 1
ATOM 13466 C CA . PHE B 1 660 ? -8.407 19.527 -22.262 1 93.22 660 PHE B CA 1
ATOM 13467 C C . PHE B 1 660 ? -8.65 18.763 -23.558 1 93.22 660 PHE B C 1
ATOM 13469 O O . PHE B 1 660 ? -8.027 17.727 -23.8 1 93.22 660 PHE B O 1
ATOM 13476 N N . HIS B 1 661 ? -9.587 19.351 -24.335 1 94.49 661 HIS B N 1
ATOM 13477 C CA . HIS B 1 661 ? -9.878 18.784 -25.647 1 94.49 661 HIS B CA 1
ATOM 13478 C C . HIS B 1 661 ? -8.62 18.707 -26.505 1 94.49 661 HIS B C 1
ATOM 13480 O O . HIS B 1 661 ? -7.767 19.596 -26.445 1 94.49 661 HIS B O 1
ATOM 13486 N N . PRO B 1 662 ? -8.478 17.705 -27.323 1 93.44 662 PRO B N 1
ATOM 13487 C CA . PRO B 1 662 ? -7.279 17.532 -28.147 1 93.44 662 PRO B CA 1
ATOM 13488 C C . PRO B 1 662 ? -6.955 18.768 -28.984 1 93.44 662 PRO B C 1
ATOM 13490 O O . PRO B 1 662 ? -5.787 19.026 -29.284 1 93.44 662 PRO B O 1
ATOM 13493 N N . ASP B 1 663 ? -7.946 19.595 -29.305 1 92.79 663 ASP B N 1
ATOM 13494 C CA . ASP B 1 663 ? -7.722 20.777 -30.132 1 92.79 663 ASP B CA 1
ATOM 13495 C C . ASP B 1 663 ? -7.109 21.911 -29.313 1 92.79 663 ASP B C 1
ATOM 13497 O O . ASP B 1 663 ? -6.557 22.861 -29.873 1 92.79 663 ASP B O 1
ATOM 13501 N N . ASN B 1 664 ? -7.232 21.875 -27.991 1 92.36 664 ASN B N 1
ATOM 13502 C CA . ASN B 1 664 ? -6.763 22.958 -27.133 1 92.36 664 ASN B CA 1
ATOM 13503 C C . ASN B 1 664 ? -5.802 22.448 -26.062 1 92.36 664 ASN B C 1
ATOM 13505 O O . ASN B 1 664 ? -5.478 23.171 -25.118 1 92.36 664 ASN B O 1
ATOM 13509 N N . ARG B 1 665 ? -5.389 21.275 -26.124 1 94.07 665 ARG B N 1
ATOM 13510 C CA . ARG B 1 665 ? -4.686 20.646 -25.011 1 94.07 665 ARG B CA 1
ATOM 13511 C C . ARG B 1 665 ? -3.243 21.133 -24.93 1 94.07 665 ARG B C 1
ATOM 13513 O O . ARG B 1 665 ? -2.598 21.007 -23.887 1 94.07 665 ARG B O 1
ATOM 13520 N N . TRP B 1 666 ? -2.664 21.779 -26.047 1 95.23 666 TRP B N 1
ATOM 13521 C CA . TRP B 1 666 ? -1.257 22.164 -26.057 1 95.23 666 TRP B CA 1
ATOM 13522 C C . TRP B 1 666 ? -1.091 23.63 -25.67 1 95.23 666 TRP B C 1
ATOM 13524 O O . TRP B 1 666 ? -1.807 24.497 -26.177 1 95.23 666 TRP B O 1
ATOM 13534 N N . GLY B 1 667 ? -0.299 23.943 -24.667 1 93.18 667 GLY B N 1
ATOM 13535 C CA . GLY B 1 667 ? 0.102 25.288 -24.284 1 93.18 667 GLY B CA 1
ATOM 13536 C C . GLY B 1 667 ? 1.593 25.528 -24.42 1 93.18 667 GLY B C 1
ATOM 13537 O O . GLY B 1 667 ? 2.398 24.628 -24.171 1 93.18 667 GLY B O 1
ATOM 13538 N N . THR B 1 668 ? 1.956 26.717 -24.834 1 94.27 668 THR B N 1
ATOM 13539 C CA . THR B 1 668 ? 3.359 27.093 -24.967 1 94.27 668 THR B CA 1
ATOM 13540 C C . THR B 1 668 ? 3.735 28.152 -23.935 1 94.27 668 THR B C 1
ATOM 13542 O O . THR B 1 668 ? 3.065 29.18 -23.819 1 94.27 668 THR B O 1
ATOM 13545 N N . PHE B 1 669 ? 4.746 27.951 -23.249 1 93.14 669 PHE B N 1
ATOM 13546 C CA . PHE B 1 669 ? 5.224 28.823 -22.183 1 93.14 669 PHE B CA 1
ATOM 13547 C C . PHE B 1 669 ? 6.693 29.172 -22.386 1 93.14 669 PHE B C 1
ATOM 13549 O O . PHE B 1 669 ? 7.448 28.391 -22.969 1 93.14 669 PHE B O 1
ATOM 13556 N N . TRP B 1 670 ? 7.079 30.31 -21.913 1 93.86 670 TRP B N 1
ATOM 13557 C CA . TRP B 1 670 ? 8.427 30.789 -22.2 1 93.86 670 TRP B CA 1
ATOM 13558 C C . TRP B 1 670 ? 8.924 31.712 -21.092 1 93.86 670 TRP B C 1
ATOM 13560 O O . TRP B 1 670 ? 8.136 32.186 -20.27 1 93.86 670 TRP B O 1
ATOM 13570 N N . ALA B 1 671 ? 10.19 31.942 -20.992 1 94.57 671 ALA B N 1
ATOM 13571 C CA . ALA B 1 671 ? 10.811 32.885 -20.066 1 94.57 671 ALA B CA 1
ATOM 13572 C C . ALA B 1 671 ? 12.132 33.41 -20.621 1 94.57 671 ALA B C 1
ATOM 13574 O O . ALA B 1 671 ? 12.871 32.675 -21.282 1 94.57 671 ALA B O 1
ATOM 13575 N N . VAL B 1 672 ? 12.409 34.657 -20.458 1 95.21 672 VAL B N 1
ATOM 13576 C CA . VAL B 1 672 ? 13.669 35.294 -20.827 1 95.21 672 VAL B CA 1
ATOM 13577 C C . VAL B 1 672 ? 14.185 36.134 -19.661 1 95.21 672 VAL B C 1
ATOM 13579 O O . VAL B 1 672 ? 13.397 36.698 -18.898 1 95.21 672 VAL B O 1
ATOM 13582 N N . GLY B 1 673 ? 15.425 36.113 -19.426 1 94.81 673 GLY B N 1
ATOM 13583 C CA . GLY B 1 673 ? 16.053 36.897 -18.374 1 94.81 673 GLY B CA 1
ATOM 13584 C C . GLY B 1 673 ? 17.445 37.377 -18.738 1 94.81 673 GLY B C 1
ATOM 13585 O O . GLY B 1 673 ? 18.106 36.788 -19.596 1 94.81 673 GLY B O 1
ATOM 13586 N N . ALA B 1 674 ? 17.864 38.414 -18.153 1 95.49 674 ALA B N 1
ATOM 13587 C CA . ALA B 1 674 ? 19.194 38.987 -18.345 1 95.49 674 ALA B CA 1
ATOM 13588 C C . ALA B 1 674 ? 19.747 39.54 -17.034 1 95.49 674 ALA B C 1
ATOM 13590 O O . ALA B 1 674 ? 18.993 40.045 -16.199 1 95.49 674 ALA B O 1
ATOM 13591 N N . GLY B 1 675 ? 20.974 39.384 -16.814 1 95.19 675 GLY B N 1
ATOM 13592 C CA . GLY B 1 675 ? 21.695 39.92 -15.671 1 95.19 675 GLY B CA 1
ATOM 13593 C C . GLY B 1 675 ? 22.972 40.643 -16.056 1 95.19 675 GLY B C 1
ATOM 13594 O O . GLY B 1 675 ? 23.652 40.25 -17.006 1 95.19 675 GLY B O 1
ATOM 13595 N N . TRP B 1 676 ? 23.301 41.767 -15.34 1 96.16 676 TRP B N 1
ATOM 13596 C CA . TRP B 1 676 ? 24.477 42.597 -15.583 1 96.16 676 TRP B CA 1
ATOM 13597 C C . TRP B 1 676 ? 25.214 42.892 -14.281 1 96.16 676 TRP B C 1
ATOM 13599 O O . TRP B 1 676 ? 24.678 43.56 -13.394 1 96.16 676 TRP B O 1
ATOM 13609 N N . HIS B 1 677 ? 26.382 42.347 -14.191 1 95.29 677 HIS B N 1
ATOM 13610 C CA . HIS B 1 677 ? 27.249 42.672 -13.064 1 95.29 677 HIS B CA 1
ATOM 13611 C C . HIS B 1 677 ? 27.963 44.001 -13.283 1 95.29 677 HIS B C 1
ATOM 13613 O O . HIS B 1 677 ? 29.103 44.029 -13.754 1 95.29 677 HIS B O 1
ATOM 13619 N N . ILE B 1 678 ? 27.422 44.998 -12.855 1 95.1 678 ILE B N 1
ATOM 13620 C CA . ILE B 1 678 ? 27.896 46.355 -13.102 1 95.1 678 ILE B CA 1
ATOM 13621 C C . ILE B 1 678 ? 29.219 46.58 -12.373 1 95.1 678 ILE B C 1
ATOM 13623 O O . ILE B 1 678 ? 30.092 47.298 -12.866 1 95.1 678 ILE B O 1
ATOM 13627 N N . ALA B 1 679 ? 29.339 46.012 -11.216 1 92.12 679 ALA B N 1
ATOM 13628 C CA . ALA B 1 679 ? 30.535 46.214 -10.402 1 92.12 679 ALA B CA 1
ATOM 13629 C C . ALA B 1 679 ? 31.779 45.696 -11.117 1 92.12 679 ALA B C 1
ATOM 13631 O O . ALA B 1 679 ? 32.899 46.106 -10.803 1 92.12 679 ALA B O 1
ATOM 13632 N N . ARG B 1 680 ? 31.617 44.838 -12.042 1 90.21 680 ARG B N 1
ATOM 13633 C CA . ARG B 1 680 ? 32.753 44.221 -12.719 1 90.21 680 ARG B CA 1
ATOM 13634 C C . ARG B 1 680 ? 33.17 45.033 -13.941 1 90.21 680 ARG B C 1
ATOM 13636 O O . ARG B 1 680 ? 34.152 44.701 -14.607 1 90.21 680 ARG B O 1
ATOM 13643 N N . GLU B 1 681 ? 32.491 46.189 -14.267 1 93.63 681 GLU B N 1
ATOM 13644 C CA . GLU B 1 681 ? 32.856 47.065 -15.377 1 93.63 681 GLU B CA 1
ATOM 13645 C C . GLU B 1 681 ? 34.105 47.878 -15.05 1 93.63 681 GLU B C 1
ATOM 13647 O O . GLU B 1 681 ? 34.345 48.219 -13.89 1 93.63 681 GLU B O 1
ATOM 13652 N N . LYS B 1 682 ? 34.714 48.435 -16.18 1 90.94 682 LYS B N 1
ATOM 13653 C CA . LYS B 1 682 ? 35.95 49.195 -16.019 1 90.94 682 LYS B CA 1
ATOM 13654 C C . LYS B 1 682 ? 35.683 50.546 -15.361 1 90.94 682 LYS B C 1
ATOM 13656 O O . LYS B 1 682 ? 36.488 51.022 -14.558 1 90.94 682 LYS B O 1
ATOM 13661 N N . PHE B 1 683 ? 34.641 51.252 -16.277 1 92.73 683 PHE B N 1
ATOM 13662 C CA . PHE B 1 683 ? 34.346 52.58 -15.753 1 92.73 683 PHE B CA 1
ATOM 13663 C C . PHE B 1 683 ? 34.02 52.515 -14.265 1 92.73 683 PHE B C 1
ATOM 13665 O O . PHE B 1 683 ? 34.021 53.539 -13.579 1 92.73 683 PHE B O 1
ATOM 13672 N N . MET B 1 684 ? 33.79 51.116 -13.063 1 92.21 684 MET B N 1
ATOM 13673 C CA . MET B 1 684 ? 33.448 50.933 -11.655 1 92.21 684 MET B CA 1
ATOM 13674 C C . MET B 1 684 ? 34.654 50.441 -10.862 1 92.21 684 MET B C 1
ATOM 13676 O O . MET B 1 684 ? 34.545 50.16 -9.668 1 92.21 684 MET B O 1
ATOM 13680 N N . ALA B 1 685 ? 35.75 50.352 -11.308 1 88.04 685 ALA B N 1
ATOM 13681 C CA . ALA B 1 685 ? 36.943 49.798 -10.672 1 88.04 685 ALA B CA 1
ATOM 13682 C C . ALA B 1 685 ? 37.3 50.573 -9.407 1 88.04 685 ALA B C 1
ATOM 13684 O O . ALA B 1 685 ? 37.809 49.998 -8.442 1 88.04 685 ALA B O 1
ATOM 13685 N N . GLY B 1 686 ? 37.062 51.795 -9.309 1 87.13 686 GLY B N 1
ATOM 13686 C CA . GLY B 1 686 ? 37.368 52.605 -8.14 1 87.13 686 GLY B CA 1
ATOM 13687 C C . GLY B 1 686 ? 36.499 52.275 -6.942 1 87.13 686 GLY B C 1
ATOM 13688 O O . GLY B 1 686 ? 36.888 52.524 -5.799 1 87.13 686 GLY B O 1
ATOM 13689 N N . ALA B 1 687 ? 35.317 51.771 -7.191 1 90.46 687 ALA B N 1
ATOM 13690 C CA . ALA B 1 687 ? 34.361 51.472 -6.128 1 90.46 687 ALA B CA 1
ATOM 13691 C C . ALA B 1 687 ? 34.617 50.091 -5.532 1 90.46 687 ALA B C 1
ATOM 13693 O O . ALA B 1 687 ? 34.008 49.719 -4.527 1 90.46 687 ALA B O 1
ATOM 13694 N N . SER B 1 688 ? 35.555 49.407 -6.004 1 85.97 688 SER B N 1
ATOM 13695 C CA . SER B 1 688 ? 35.796 48.023 -5.607 1 85.97 688 SER B CA 1
ATOM 13696 C C . SER B 1 688 ? 36.208 47.933 -4.142 1 85.97 688 SER B C 1
ATOM 13698 O O . SER B 1 688 ? 36.107 46.869 -3.527 1 85.97 688 SER B O 1
ATOM 13700 N N . LYS B 1 689 ? 36.625 49.084 -3.536 1 83.57 689 LYS B N 1
ATOM 13701 C CA . LYS B 1 689 ? 37.05 49.074 -2.14 1 83.57 689 LYS B CA 1
ATOM 13702 C C . LYS B 1 689 ? 35.864 48.859 -1.205 1 83.57 689 LYS B C 1
ATOM 13704 O O . LYS B 1 689 ? 36.015 48.288 -0.123 1 83.57 689 LYS B O 1
ATOM 13709 N N . TRP B 1 690 ? 34.646 49.387 -1.588 1 88.74 690 TRP B N 1
ATOM 13710 C CA . TRP B 1 690 ? 33.499 49.274 -0.693 1 88.74 690 TRP B CA 1
ATOM 13711 C C . TRP B 1 690 ? 32.356 48.522 -1.366 1 88.74 690 TRP B C 1
ATOM 13713 O O . TRP B 1 690 ? 31.419 48.076 -0.698 1 88.74 690 TRP B O 1
ATOM 13723 N N . LEU B 1 691 ? 32.393 48.339 -2.659 1 92.39 691 LEU B N 1
ATOM 13724 C CA . LEU B 1 691 ? 31.372 47.628 -3.422 1 92.39 691 LEU B CA 1
ATOM 13725 C C . LEU B 1 691 ? 31.937 46.345 -4.022 1 92.39 691 LEU B C 1
ATOM 13727 O O . LEU B 1 691 ? 32.7 46.391 -4.989 1 92.39 691 LEU B O 1
ATOM 13731 N N . ASP B 1 692 ? 31.528 45.229 -3.43 1 87.85 692 ASP B N 1
ATOM 13732 C CA . ASP B 1 692 ? 32.048 43.941 -3.88 1 87.85 692 ASP B CA 1
ATOM 13733 C C . ASP B 1 692 ? 31.348 43.483 -5.158 1 87.85 692 ASP B C 1
ATOM 13735 O O . ASP B 1 692 ? 31.971 42.872 -6.029 1 87.85 692 ASP B O 1
ATOM 13739 N N . ASP B 1 693 ? 30.087 43.697 -5.175 1 90.19 693 ASP B N 1
ATOM 13740 C CA . ASP B 1 693 ? 29.326 43.318 -6.362 1 90.19 693 ASP B CA 1
ATOM 13741 C C . ASP B 1 693 ? 28.022 44.107 -6.452 1 90.19 693 ASP B C 1
ATOM 13743 O O . ASP B 1 693 ? 27.469 44.523 -5.432 1 90.19 693 ASP B O 1
ATOM 13747 N N . LEU B 1 694 ? 27.652 44.443 -7.532 1 94.48 694 LEU B N 1
ATOM 13748 C CA . LEU B 1 694 ? 26.377 45.064 -7.874 1 94.48 694 LEU B CA 1
ATOM 13749 C C . LEU B 1 694 ? 25.81 44.469 -9.158 1 94.48 694 LEU B C 1
ATOM 13751 O O . LEU B 1 694 ? 26.417 44.587 -10.224 1 94.48 694 LEU B O 1
ATOM 13755 N N . LYS B 1 695 ? 24.754 43.798 -9.013 1 94.95 695 LYS B N 1
ATOM 13756 C CA . LYS B 1 695 ? 24.133 43.116 -10.146 1 94.95 695 LYS B CA 1
ATOM 13757 C C . LYS B 1 695 ? 22.688 43.568 -10.335 1 94.95 695 LYS B C 1
ATOM 13759 O O . LYS B 1 695 ? 21.927 43.654 -9.369 1 94.95 695 LYS B O 1
ATOM 13764 N N . ILE B 1 696 ? 22.335 43.928 -11.56 1 96 696 ILE B N 1
ATOM 13765 C CA . ILE B 1 696 ? 20.945 44.176 -11.926 1 96 696 ILE B CA 1
ATOM 13766 C C . ILE B 1 696 ? 20.424 43.026 -12.785 1 96 696 ILE B C 1
ATOM 13768 O O . ILE B 1 696 ? 21.122 42.547 -13.682 1 96 696 ILE B O 1
ATOM 13772 N N . ARG B 1 697 ? 19.322 42.536 -12.408 1 94.43 697 ARG B N 1
ATOM 13773 C CA . ARG B 1 697 ? 18.739 41.479 -13.228 1 94.43 697 ARG B CA 1
ATOM 13774 C C . ARG B 1 697 ? 17.28 41.78 -13.554 1 94.43 697 ARG B C 1
ATOM 13776 O O . ARG B 1 697 ? 16.558 42.344 -12.729 1 94.43 697 ARG B O 1
ATOM 13783 N N . VAL B 1 698 ? 16.813 41.372 -14.739 1 94.9 698 VAL B N 1
ATOM 13784 C CA . VAL B 1 698 ? 15.443 41.499 -15.226 1 94.9 698 VAL B CA 1
ATOM 13785 C C . VAL B 1 698 ? 14.991 40.179 -15.846 1 94.9 698 VAL B C 1
ATOM 13787 O O . VAL B 1 698 ? 15.774 39.496 -16.51 1 94.9 698 VAL B O 1
ATOM 13790 N N . SER B 1 699 ? 13.834 39.793 -15.501 1 94.54 699 SER B N 1
ATOM 13791 C CA . SER B 1 699 ? 13.285 38.584 -16.107 1 94.54 699 SER B CA 1
ATOM 13792 C C . SER B 1 699 ? 11.794 38.734 -16.386 1 94.54 699 SER B C 1
ATOM 13794 O O . SER B 1 699 ? 11.094 39.463 -15.679 1 94.54 699 SER B O 1
ATOM 13796 N N . ILE B 1 700 ? 11.292 38.052 -17.429 1 94.49 700 ILE B N 1
ATOM 13797 C CA . ILE B 1 700 ? 9.879 37.969 -17.78 1 94.49 700 ILE B CA 1
ATOM 13798 C C . ILE B 1 700 ? 9.566 36.583 -18.34 1 94.49 700 ILE B C 1
ATOM 13800 O O . ILE B 1 700 ? 10.395 35.984 -19.029 1 94.49 700 ILE B O 1
ATOM 13804 N N . GLY B 1 701 ? 8.458 36.098 -17.994 1 93.26 701 GLY B N 1
ATOM 13805 C CA . GLY B 1 701 ? 8.069 34.798 -18.518 1 93.26 701 GLY B CA 1
ATOM 13806 C C . GLY B 1 701 ? 6.617 34.455 -18.245 1 93.26 701 GLY B C 1
ATOM 13807 O O . GLY B 1 701 ? 5.914 35.204 -17.564 1 93.26 701 GLY B O 1
ATOM 13808 N N . GLN B 1 702 ? 6.208 33.328 -18.848 1 92.48 702 GLN B N 1
ATOM 13809 C CA . GLN B 1 702 ? 4.831 32.856 -18.741 1 92.48 702 GLN B CA 1
ATOM 13810 C C . GLN B 1 702 ? 4.784 31.374 -18.379 1 92.48 702 GLN B C 1
ATOM 13812 O O . GLN B 1 702 ? 5.562 30.576 -18.905 1 92.48 702 GLN B O 1
ATOM 13817 N N . THR B 1 703 ? 3.977 31.066 -17.427 1 90.36 703 THR B N 1
ATOM 13818 C CA . THR B 1 703 ? 3.696 29.685 -17.051 1 90.36 703 THR B CA 1
ATOM 13819 C C . THR B 1 703 ? 2.206 29.383 -17.176 1 90.36 703 THR B C 1
ATOM 13821 O O . THR B 1 703 ? 1.395 30.294 -17.359 1 90.36 703 THR B O 1
ATOM 13824 N N . GLY B 1 704 ? 1.924 28.093 -17.163 1 85.06 704 GLY B N 1
ATOM 13825 C CA . GLY B 1 704 ? 0.533 27.704 -17.331 1 85.06 704 GLY B CA 1
ATOM 13826 C C . GLY B 1 704 ? -0.04 26.996 -16.117 1 85.06 704 GLY B C 1
ATOM 13827 O O . GLY B 1 704 ? 0.678 26.733 -15.15 1 85.06 704 GLY B O 1
ATOM 13828 N N . ASN B 1 705 ? -1.366 26.826 -16.115 1 85.74 705 ASN B N 1
ATOM 13829 C CA . ASN B 1 705 ? -2.114 26.059 -15.124 1 85.74 705 ASN B CA 1
ATOM 13830 C C . ASN B 1 705 ? -3.282 25.31 -15.759 1 85.74 705 ASN B C 1
ATOM 13832 O O . ASN B 1 705 ? -4.105 25.91 -16.453 1 85.74 705 ASN B O 1
ATOM 13836 N N . ASP B 1 706 ? -3.271 24.021 -15.551 1 84.83 706 ASP B N 1
ATOM 13837 C CA . ASP B 1 706 ? -4.386 23.225 -16.055 1 84.83 706 ASP B CA 1
ATOM 13838 C C . ASP B 1 706 ? -5.243 22.692 -14.909 1 84.83 706 ASP B C 1
ATOM 13840 O O . ASP B 1 706 ? -5.972 21.712 -15.076 1 84.83 706 ASP B O 1
ATOM 13844 N N . GLY B 1 707 ? -4.936 23.157 -13.701 1 79.71 707 GLY B N 1
ATOM 13845 C CA . GLY B 1 707 ? -5.624 22.658 -12.521 1 79.71 707 GLY B CA 1
ATOM 13846 C C . GLY B 1 707 ? -7.104 22.99 -12.508 1 79.71 707 GLY B C 1
ATOM 13847 O O . GLY B 1 707 ? -7.532 23.915 -11.814 1 79.71 707 GLY B O 1
ATOM 13848 N N . VAL B 1 708 ? -7.902 22.234 -13.201 1 77.74 708 VAL B N 1
ATOM 13849 C CA . VAL B 1 708 ? -9.356 22.347 -13.155 1 77.74 708 VAL B CA 1
ATOM 13850 C C . VAL B 1 708 ? -9.929 21.271 -12.236 1 77.74 708 VAL B C 1
ATOM 13852 O O . VAL B 1 708 ? -9.221 20.342 -11.84 1 77.74 708 VAL B O 1
ATOM 13855 N N . SER B 1 709 ? -11.085 21.514 -11.785 1 72.45 709 SER B N 1
ATOM 13856 C CA . SER B 1 709 ? -11.692 20.679 -10.754 1 72.45 709 SER B CA 1
ATOM 13857 C C . SER B 1 709 ? -11.845 19.238 -11.229 1 72.45 709 SER B C 1
ATOM 13859 O O . SER B 1 709 ? -11.985 18.322 -10.415 1 72.45 709 SER B O 1
ATOM 13861 N N . SER B 1 710 ? -11.765 19.031 -12.542 1 83.39 710 SER B N 1
ATOM 13862 C CA . SER B 1 710 ? -11.976 17.683 -13.059 1 83.39 710 SER B CA 1
ATOM 13863 C C . SER B 1 710 ? -10.805 17.234 -13.927 1 83.39 710 SER B C 1
ATOM 13865 O O . SER B 1 710 ? -10.171 18.053 -14.595 1 83.39 710 SER B O 1
ATOM 13867 N N . TYR B 1 711 ? -10.512 15.961 -13.957 1 90.09 711 TYR B N 1
ATOM 13868 C CA . TYR B 1 711 ? -9.508 15.387 -14.847 1 90.09 711 TYR B CA 1
ATOM 13869 C C . TYR B 1 711 ? -10.068 15.201 -16.252 1 90.09 711 TYR B C 1
ATOM 13871 O O . TYR B 1 711 ? -9.324 14.9 -17.188 1 90.09 711 TYR B O 1
ATOM 13879 N N . TYR B 1 712 ? -11.415 15.515 -16.382 1 90.99 712 TYR B N 1
ATOM 13880 C CA . TYR B 1 712 ? -12.101 15.282 -17.648 1 90.99 712 TYR B CA 1
ATOM 13881 C C . TYR B 1 712 ? -12.939 16.491 -18.046 1 90.99 712 TYR B C 1
ATOM 13883 O O . TYR B 1 712 ? -14.095 16.348 -18.45 1 90.99 712 TYR B O 1
ATOM 13891 N N . ALA B 1 713 ? -12.404 17.61 -17.937 1 84.79 713 ALA B N 1
ATOM 13892 C CA . ALA B 1 713 ? -13.13 18.874 -18.029 1 84.79 713 ALA B CA 1
ATOM 13893 C C . ALA B 1 713 ? -13.702 19.078 -19.429 1 84.79 713 ALA B C 1
ATOM 13895 O O . ALA B 1 713 ? -14.703 19.776 -19.602 1 84.79 713 ALA B O 1
ATOM 13896 N N . TYR B 1 714 ? -13.138 18.497 -20.492 1 87.89 714 TYR B N 1
ATOM 13897 C CA . TYR B 1 714 ? -13.595 18.745 -21.854 1 87.89 714 TYR B CA 1
ATOM 13898 C C . TYR B 1 714 ? -14.716 17.786 -22.236 1 87.89 714 TYR B C 1
ATOM 13900 O O . TYR B 1 714 ? -15.294 17.896 -23.32 1 87.89 714 TYR B O 1
ATOM 13908 N N . GLN B 1 715 ? -15.05 16.923 -21.353 1 90.22 715 GLN B N 1
ATOM 13909 C CA . GLN B 1 715 ? -16.092 15.941 -21.634 1 90.22 715 GLN B CA 1
ATOM 13910 C C . GLN B 1 715 ? -17.356 16.236 -20.832 1 90.22 715 GLN B C 1
ATOM 13912 O O . GLN B 1 715 ? -17.281 16.708 -19.696 1 90.22 715 GLN B O 1
ATOM 13917 N N . THR B 1 716 ? -18.486 16.049 -21.515 1 90.34 716 THR B N 1
ATOM 13918 C CA . THR B 1 716 ? -19.737 15.999 -20.767 1 90.34 716 THR B CA 1
ATOM 13919 C C . THR B 1 716 ? -19.876 14.669 -20.033 1 90.34 716 THR B C 1
ATOM 13921 O O . THR B 1 716 ? -19.757 13.603 -20.642 1 90.34 716 THR B O 1
ATOM 13924 N N . LEU B 1 717 ? -19.993 14.831 -18.801 1 90.63 717 LEU B N 1
ATOM 13925 C CA . LEU B 1 717 ? -19.992 13.616 -17.994 1 90.63 717 LEU B CA 1
ATOM 13926 C C . LEU B 1 717 ? -21.344 13.411 -17.318 1 90.63 717 LEU B C 1
ATOM 13928 O O . LEU B 1 717 ? -22.054 14.378 -17.036 1 90.63 717 LEU B O 1
ATOM 13932 N N . TYR B 1 718 ? -21.653 12.177 -17.143 1 91.22 718 TYR B N 1
ATOM 13933 C CA . TYR B 1 718 ? -22.82 11.766 -16.371 1 91.22 718 TYR B CA 1
ATOM 13934 C C . TYR B 1 718 ? -22.404 11.093 -15.069 1 91.22 718 TYR B C 1
ATOM 13936 O O . TYR B 1 718 ? -21.438 10.327 -15.04 1 91.22 718 TYR B O 1
ATOM 13944 N N . GLY B 1 719 ? -23.074 11.537 -14.061 1 90.08 719 GLY B N 1
ATOM 13945 C CA . GLY B 1 719 ? -22.784 10.96 -12.758 1 90.08 719 GLY B CA 1
ATOM 13946 C C . GLY B 1 719 ? -23.664 9.771 -12.423 1 90.08 719 GLY B C 1
ATOM 13947 O O . GLY B 1 719 ? -24.858 9.77 -12.73 1 90.08 719 GLY B O 1
ATOM 13948 N N . PHE B 1 720 ? -22.977 8.754 -11.891 1 90.4 720 PHE B N 1
ATOM 13949 C CA . PHE B 1 720 ? -23.705 7.604 -11.367 1 90.4 720 PHE B CA 1
ATOM 13950 C C . PHE B 1 720 ? -24.162 7.858 -9.936 1 90.4 720 PHE B C 1
ATOM 13952 O O . PHE B 1 720 ? -23.681 8.785 -9.281 1 90.4 720 PHE B O 1
ATOM 13959 N N . GLY B 1 721 ? -25.156 7.094 -9.371 1 82.06 721 GLY B N 1
ATOM 13960 C CA . GLY B 1 721 ? -25.533 7.144 -7.967 1 82.06 721 GLY B CA 1
ATOM 13961 C C . GLY B 1 721 ? -26.911 7.736 -7.74 1 82.06 721 GLY B C 1
ATOM 13962 O O . GLY B 1 721 ? -27.46 7.641 -6.64 1 82.06 721 GLY B O 1
ATOM 13963 N N . SER B 1 722 ? -27.389 8.383 -8.8 1 85.39 722 SER B N 1
ATOM 13964 C CA . SER B 1 722 ? -28.751 8.893 -8.686 1 85.39 722 SER B CA 1
ATOM 13965 C C . SER B 1 722 ? -29.776 7.805 -8.992 1 85.39 722 SER B C 1
ATOM 13967 O O . SER B 1 722 ? -30.582 7.946 -9.914 1 85.39 722 SER B O 1
ATOM 13969 N N . ASN B 1 723 ? -29.776 6.865 -8.128 1 89.07 723 ASN B N 1
ATOM 13970 C CA . ASN B 1 723 ? -30.563 5.66 -8.369 1 89.07 723 ASN B CA 1
ATOM 13971 C C . ASN B 1 723 ? -31.96 5.774 -7.765 1 89.07 723 ASN B C 1
ATOM 13973 O O . ASN B 1 723 ? -32.173 6.535 -6.82 1 89.07 723 ASN B O 1
ATOM 13977 N N . ASN B 1 724 ? -32.844 5.181 -8.434 1 89.11 724 ASN B N 1
ATOM 13978 C CA . ASN B 1 724 ? -34.149 4.895 -7.846 1 89.11 724 ASN B CA 1
ATOM 13979 C C . ASN B 1 724 ? -34.232 3.459 -7.337 1 89.11 724 ASN B C 1
ATOM 13981 O O . ASN B 1 724 ? -34.687 2.566 -8.055 1 89.11 724 ASN B O 1
ATOM 13985 N N . LEU B 1 725 ? -33.896 3.299 -6.203 1 83.98 725 LEU B N 1
ATOM 13986 C CA . LEU B 1 725 ? -33.75 1.974 -5.61 1 83.98 725 LEU B CA 1
ATOM 13987 C C . LEU B 1 725 ? -32.814 1.105 -6.444 1 83.98 725 LEU B C 1
ATOM 13989 O O . LEU B 1 725 ? -31.638 1.435 -6.612 1 83.98 725 LEU B O 1
ATOM 13993 N N . TYR B 1 726 ? -33.37 0.152 -7.088 1 86.1 726 TYR B N 1
ATOM 13994 C CA . TYR B 1 726 ? -32.531 -0.772 -7.843 1 86.1 726 TYR B CA 1
ATOM 13995 C C . TYR B 1 726 ? -32.46 -0.369 -9.311 1 86.1 726 TYR B C 1
ATOM 13997 O O . TYR B 1 726 ? -31.728 -0.979 -10.094 1 86.1 726 TYR B O 1
ATOM 14005 N N . GLY B 1 727 ? -33.171 0.687 -9.631 1 89.66 727 GLY B N 1
ATOM 14006 C CA . GLY B 1 727 ? -33.066 1.215 -10.982 1 89.66 727 GLY B CA 1
ATOM 14007 C C . GLY B 1 727 ? -31.952 2.232 -11.14 1 89.66 727 GLY B C 1
ATOM 14008 O O . GLY B 1 727 ? -31.899 3.222 -10.408 1 89.66 727 GLY B O 1
ATOM 14009 N N . GLY B 1 728 ? -31.095 1.995 -11.991 1 88.63 728 GLY B N 1
ATOM 14010 C CA . GLY B 1 728 ? -29.96 2.881 -12.201 1 88.63 728 GLY B CA 1
ATOM 14011 C C . GLY B 1 728 ? -30.347 4.206 -12.83 1 88.63 728 GLY B C 1
ATOM 14012 O O . GLY B 1 728 ? -31.244 4.261 -13.674 1 88.63 728 GLY B O 1
ATOM 14013 N N . GLY B 1 729 ? -29.86 5.22 -12.255 1 89.58 729 GLY B N 1
ATOM 14014 C CA . GLY B 1 729 ? -30.087 6.542 -12.817 1 89.58 729 GLY B CA 1
ATOM 14015 C C . GLY B 1 729 ? -28.803 7.3 -13.098 1 89.58 729 GLY B C 1
ATOM 14016 O O . GLY B 1 729 ? -27.822 7.162 -12.364 1 89.58 729 GLY B O 1
ATOM 14017 N N . LEU B 1 730 ? -28.826 7.962 -14.242 1 90.01 730 LEU B N 1
ATOM 14018 C CA . LEU B 1 730 ? -27.729 8.841 -14.63 1 90.01 730 LEU B CA 1
ATOM 14019 C C . LEU B 1 730 ? -28.179 10.298 -14.645 1 90.01 730 LEU B C 1
ATOM 14021 O O . LEU B 1 730 ? -29.308 10.599 -15.037 1 90.01 730 LEU B O 1
ATOM 14025 N N . ARG B 1 731 ? -27.34 11.039 -14.108 1 88.42 731 ARG B N 1
ATOM 14026 C CA . ARG B 1 731 ? -27.584 12.476 -14.17 1 88.42 731 ARG B CA 1
ATOM 14027 C C . ARG B 1 731 ? -26.414 13.203 -14.825 1 88.42 731 ARG B C 1
ATOM 14029 O O . ARG B 1 731 ? -25.263 12.782 -14.694 1 88.42 731 ARG B O 1
ATOM 14036 N N . LEU B 1 732 ? -26.824 14.247 -15.443 1 88.84 732 LEU B N 1
ATOM 14037 C CA . LEU B 1 732 ? -25.775 15.102 -15.988 1 88.84 732 LEU B CA 1
ATOM 14038 C C . LEU B 1 732 ? -24.887 15.649 -14.875 1 88.84 732 LEU B C 1
ATOM 14040 O O . LEU B 1 732 ? -25.387 16.142 -13.862 1 88.84 732 LEU B O 1
ATOM 14044 N N . TYR B 1 733 ? -23.697 15.476 -14.96 1 86.62 733 TYR B N 1
ATOM 14045 C CA . TYR B 1 733 ? -22.756 15.866 -13.916 1 86.62 733 TYR B CA 1
ATOM 14046 C C . TYR B 1 733 ? -21.972 17.108 -14.323 1 86.62 733 TYR B C 1
ATOM 14048 O O . TYR B 1 733 ? -21.774 18.018 -13.515 1 86.62 733 TYR B O 1
ATOM 14056 N N . THR B 1 734 ? -21.436 17.116 -15.476 1 85.78 734 THR B N 1
ATOM 14057 C CA . THR B 1 734 ? -20.731 18.286 -15.986 1 85.78 734 THR B CA 1
ATOM 14058 C C . THR B 1 734 ? -21.082 18.534 -17.45 1 85.78 734 THR B C 1
ATOM 14060 O O . THR B 1 734 ? -21.416 17.599 -18.18 1 85.78 734 THR B O 1
ATOM 14063 N N . TYR B 1 735 ? -21.193 19.771 -17.751 1 85.33 735 TYR B N 1
ATOM 14064 C CA . TYR B 1 735 ? -21.311 20.178 -19.147 1 85.33 735 TYR B CA 1
ATOM 14065 C C . TYR B 1 735 ? -19.957 20.595 -19.71 1 85.33 735 TYR B C 1
ATOM 14067 O O . TYR B 1 735 ? -19.28 21.455 -19.142 1 85.33 735 TYR B O 1
ATOM 14075 N N . ALA B 1 736 ? -19.665 19.975 -20.767 1 83.22 736 ALA B N 1
ATOM 14076 C CA . ALA B 1 736 ? -18.333 20.168 -21.333 1 83.22 736 ALA B CA 1
ATOM 14077 C C . ALA B 1 736 ? -18.219 21.527 -22.016 1 83.22 736 ALA B C 1
ATOM 14079 O O . ALA B 1 736 ? -19.198 22.036 -22.568 1 83.22 736 ALA B O 1
ATOM 14080 N N . ASP B 1 737 ? -17.151 22.184 -21.813 1 83.48 737 ASP B N 1
ATOM 14081 C CA . ASP B 1 737 ? -16.701 23.261 -22.69 1 83.48 737 ASP B CA 1
ATOM 14082 C C . ASP B 1 737 ? -15.419 22.872 -23.423 1 83.48 737 ASP B C 1
ATOM 14084 O O . ASP B 1 737 ? -14.324 22.97 -22.864 1 83.48 737 ASP B O 1
ATOM 14088 N N . PRO B 1 738 ? -15.55 22.449 -24.578 1 88.65 738 PRO B N 1
ATOM 14089 C CA . PRO B 1 738 ? -14.372 21.984 -25.314 1 88.65 738 PRO B CA 1
ATOM 14090 C C . PRO B 1 738 ? -13.369 23.102 -25.589 1 88.65 738 PRO B C 1
ATOM 14092 O O . PRO B 1 738 ? -12.247 22.836 -26.029 1 88.65 738 PRO B O 1
ATOM 14095 N N . SER B 1 739 ? -13.742 24.348 -25.246 1 87.76 739 SER B N 1
ATOM 14096 C CA . SER B 1 739 ? -12.856 25.465 -25.556 1 87.76 739 SER B CA 1
ATOM 14097 C C . SER B 1 739 ? -11.969 25.814 -24.366 1 87.76 739 SER B C 1
ATOM 14099 O O . SER B 1 739 ? -11.111 26.694 -24.462 1 87.76 739 SER B O 1
ATOM 14101 N N . ILE B 1 740 ? -12.158 25.127 -23.287 1 88.35 740 ILE B N 1
ATOM 14102 C CA . ILE B 1 740 ? -11.345 25.396 -22.106 1 88.35 740 ILE B CA 1
ATOM 14103 C C . ILE B 1 740 ? -9.866 25.235 -22.451 1 88.35 740 ILE B C 1
ATOM 14105 O O . ILE B 1 740 ? -9.492 24.332 -23.204 1 88.35 740 ILE B O 1
ATOM 14109 N N . ARG B 1 741 ? -9.118 26.192 -21.988 1 88.68 741 ARG B N 1
ATOM 14110 C CA . ARG B 1 741 ? -7.683 26.177 -22.254 1 88.68 741 ARG B CA 1
ATOM 14111 C C . ARG B 1 741 ? -6.891 26.534 -21.001 1 88.68 741 ARG B C 1
ATOM 14113 O O . ARG B 1 741 ? -7.46 26.661 -19.915 1 88.68 741 ARG B O 1
ATOM 14120 N N . TRP B 1 742 ? -5.564 26.693 -21.138 1 87.98 742 TRP B N 1
ATOM 14121 C CA . TRP B 1 742 ? -4.646 26.941 -20.032 1 87.98 742 TRP B CA 1
ATOM 14122 C C . TRP B 1 742 ? -4.856 28.335 -19.451 1 87.98 742 TRP B C 1
ATOM 14124 O O . TRP B 1 742 ? -5.105 29.291 -20.19 1 87.98 742 TRP B O 1
ATOM 14134 N N . GLU B 1 743 ? -4.769 28.391 -18.066 1 86.86 743 GLU B N 1
ATOM 14135 C CA . GLU B 1 743 ? -4.497 29.697 -17.474 1 86.86 743 GLU B CA 1
ATOM 14136 C C . GLU B 1 743 ? -3.05 30.12 -17.71 1 86.86 743 GLU B C 1
ATOM 14138 O O . GLU B 1 743 ? -2.136 29.297 -17.629 1 86.86 743 GLU B O 1
ATOM 14143 N N . ALA B 1 744 ? -2.89 31.329 -18.01 1 88.73 744 ALA B N 1
ATOM 14144 C CA . ALA B 1 744 ? -1.537 31.816 -18.264 1 88.73 744 ALA B CA 1
ATOM 14145 C C . ALA B 1 744 ? -1.114 32.836 -17.211 1 88.73 744 ALA B C 1
ATOM 14147 O O . ALA B 1 744 ? -1.854 33.779 -16.919 1 88.73 744 ALA B O 1
ATOM 14148 N N . GLN B 1 745 ? -0.032 32.599 -16.589 1 89.92 745 GLN B N 1
ATOM 14149 C CA . GLN B 1 745 ? 0.523 33.522 -15.605 1 89.92 745 GLN B CA 1
ATOM 14150 C C . GLN B 1 745 ? 1.811 34.161 -16.115 1 89.92 745 GLN B C 1
ATOM 14152 O O . GLN B 1 745 ? 2.791 33.464 -16.386 1 89.92 745 GLN B O 1
ATOM 14157 N N . THR B 1 746 ? 1.793 35.416 -16.268 1 92.43 746 THR B N 1
ATOM 14158 C CA . THR B 1 746 ? 2.965 36.165 -16.706 1 92.43 746 THR B CA 1
ATOM 14159 C C . THR B 1 746 ? 3.593 36.92 -15.537 1 92.43 746 THR B C 1
ATOM 14161 O O . THR B 1 746 ? 2.908 37.666 -14.834 1 92.43 746 THR B O 1
ATOM 14164 N N . SER B 1 747 ? 4.812 36.698 -15.313 1 92.64 747 SER B N 1
ATOM 14165 C CA . SER B 1 747 ? 5.521 37.341 -14.211 1 92.64 747 SER B CA 1
ATOM 14166 C C . SER B 1 747 ? 6.724 38.132 -14.715 1 92.64 747 SER B C 1
ATOM 14168 O O . SER B 1 747 ? 7.474 37.654 -15.568 1 92.64 747 SER B O 1
ATOM 14170 N N . MET B 1 748 ? 6.856 39.307 -14.288 1 94.46 748 MET B N 1
ATOM 14171 C CA . MET B 1 748 ? 8.017 40.156 -14.539 1 94.46 748 MET B CA 1
ATOM 14172 C C . MET B 1 748 ? 8.745 40.48 -13.239 1 94.46 748 MET B C 1
ATOM 14174 O O . MET B 1 748 ? 8.111 40.734 -12.213 1 94.46 748 MET B O 1
ATOM 14178 N N . ASP B 1 749 ? 10.063 40.489 -13.291 1 95.38 749 ASP B N 1
ATOM 14179 C CA . ASP B 1 749 ? 10.876 40.727 -12.102 1 95.38 749 ASP B CA 1
ATOM 14180 C C . ASP B 1 749 ? 12.052 41.649 -12.417 1 95.38 749 ASP B C 1
ATOM 14182 O O . ASP B 1 749 ? 12.69 41.515 -13.463 1 95.38 749 ASP B O 1
ATOM 14186 N N . LEU B 1 750 ? 12.258 42.633 -11.602 1 96.09 750 LEU B N 1
ATOM 14187 C CA . LEU B 1 750 ? 13.419 43.517 -11.6 1 96.09 750 LEU B CA 1
ATOM 14188 C C . LEU B 1 750 ? 14.111 43.502 -10.242 1 96.09 750 LEU B C 1
ATOM 14190 O O . LEU B 1 750 ? 13.483 43.777 -9.217 1 96.09 750 LEU B O 1
ATOM 14194 N N . ALA B 1 751 ? 15.384 43.208 -10.221 1 95.91 751 ALA B N 1
ATOM 14195 C CA . ALA B 1 751 ? 16.057 43.048 -8.935 1 95.91 751 ALA B CA 1
ATOM 14196 C C . ALA B 1 751 ? 17.41 43.752 -8.932 1 95.91 751 ALA B C 1
ATOM 14198 O O . ALA B 1 751 ? 18.094 43.801 -9.957 1 95.91 751 ALA B O 1
ATOM 14199 N N . LEU B 1 752 ? 17.745 44.293 -7.852 1 96.39 752 LEU B N 1
ATOM 14200 C CA . LEU B 1 752 ? 19.062 44.834 -7.536 1 96.39 752 LEU B CA 1
ATOM 14201 C C . LEU B 1 752 ? 19.733 44.024 -6.433 1 96.39 752 LEU B C 1
ATOM 14203 O O . LEU B 1 752 ? 19.201 43.915 -5.326 1 96.39 752 LEU B O 1
ATOM 14207 N N . GLU B 1 753 ? 20.78 43.416 -6.78 1 95.19 753 GLU B N 1
ATOM 14208 C CA . GLU B 1 753 ? 21.564 42.656 -5.812 1 95.19 753 GLU B CA 1
ATOM 14209 C C . GLU B 1 753 ? 22.882 43.357 -5.497 1 95.19 753 GLU B C 1
ATOM 14211 O O . GLU B 1 753 ? 23.517 43.927 -6.387 1 95.19 753 GLU B O 1
ATOM 14216 N N . PHE B 1 754 ? 23.252 43.325 -4.227 1 94.12 754 PHE B N 1
ATOM 14217 C CA . PHE B 1 754 ? 24.465 44.054 -3.875 1 94.12 754 PHE B CA 1
ATOM 14218 C C . PHE B 1 754 ? 25.229 43.333 -2.771 1 94.12 754 PHE B C 1
ATOM 14220 O O . PHE B 1 754 ? 24.655 42.529 -2.034 1 94.12 754 PHE B O 1
ATOM 14227 N N . SER B 1 755 ? 26.409 43.488 -2.723 1 93.42 755 SER B N 1
ATOM 14228 C CA . SER B 1 755 ? 27.337 43.137 -1.653 1 93.42 755 SER B CA 1
ATOM 14229 C C . SER B 1 755 ? 28.253 44.307 -1.31 1 93.42 755 SER B C 1
ATOM 14231 O O . SER B 1 755 ? 29.001 44.788 -2.164 1 93.42 755 SER B O 1
ATOM 14233 N N . ILE B 1 756 ? 28.202 44.76 -0.074 1 94.31 756 ILE B N 1
ATOM 14234 C CA . ILE B 1 756 ? 28.932 45.951 0.346 1 94.31 756 ILE B CA 1
ATOM 14235 C C . ILE B 1 756 ? 29.867 45.602 1.502 1 94.31 756 ILE B C 1
ATOM 14237 O O . ILE B 1 756 ? 29.475 44.899 2.436 1 94.31 756 ILE B O 1
ATOM 14241 N N . LEU B 1 757 ? 31.072 46.019 1.48 1 89.59 757 LEU B N 1
ATOM 14242 C CA . LEU B 1 757 ? 32.084 45.913 2.526 1 89.59 757 LEU B CA 1
ATOM 14243 C C . LEU B 1 757 ? 32.352 44.454 2.878 1 89.59 757 LEU B C 1
ATOM 14245 O O . LEU B 1 757 ? 32.815 44.152 3.98 1 89.59 757 LEU B O 1
ATOM 14249 N N . ARG B 1 758 ? 31.952 43.519 1.934 1 80.12 758 ARG B N 1
ATOM 14250 C CA . ARG B 1 758 ? 32.109 42.082 2.132 1 80.12 758 ARG B CA 1
ATOM 14251 C C . ARG B 1 758 ? 31.403 41.624 3.404 1 80.12 758 ARG B C 1
ATOM 14253 O O . ARG B 1 758 ? 31.802 40.633 4.019 1 80.12 758 ARG B O 1
ATOM 14260 N N . ARG B 1 759 ? 30.353 42.531 3.732 1 86.88 759 ARG B N 1
ATOM 14261 C CA . ARG B 1 759 ? 29.711 42.275 5.017 1 86.88 759 ARG B CA 1
ATOM 14262 C C . ARG B 1 759 ? 28.193 42.355 4.896 1 86.88 759 ARG B C 1
ATOM 14264 O O . ARG B 1 759 ? 27.469 41.8 5.725 1 86.88 759 ARG B O 1
ATOM 14271 N N . ILE B 1 760 ? 27.75 43.129 4.129 1 94.24 760 ILE B N 1
ATOM 14272 C CA . ILE B 1 760 ? 26.316 43.321 3.944 1 94.24 760 ILE B CA 1
ATOM 14273 C C . ILE B 1 760 ? 25.912 42.871 2.541 1 94.24 760 ILE B C 1
ATOM 14275 O O . ILE B 1 760 ? 26.419 43.393 1.545 1 94.24 760 ILE B O 1
ATOM 14279 N N . THR B 1 761 ? 25.098 41.902 2.473 1 92.75 761 THR B N 1
ATOM 14280 C CA . THR B 1 761 ? 24.537 41.435 1.21 1 92.75 761 THR B CA 1
ATOM 14281 C C . THR B 1 761 ? 23.018 41.585 1.205 1 92.75 761 THR B C 1
ATOM 14283 O O . THR B 1 761 ? 22.381 41.531 2.259 1 92.75 761 THR B O 1
ATOM 14286 N N . GLY B 1 762 ? 22.47 41.845 0.081 1 92.72 762 GLY B N 1
ATOM 14287 C CA . GLY B 1 762 ? 21.026 42.011 0.04 1 92.72 762 GLY B CA 1
ATOM 14288 C C . GLY B 1 762 ? 20.468 42.038 -1.37 1 92.72 762 GLY B C 1
ATOM 14289 O O . GLY B 1 762 ? 21.223 41.979 -2.343 1 92.72 762 GLY B O 1
ATOM 14290 N N . THR B 1 763 ? 19.223 41.948 -1.433 1 94.4 763 THR B N 1
ATOM 14291 C CA . THR B 1 763 ? 18.479 42.021 -2.685 1 94.4 763 THR B CA 1
ATOM 14292 C C . THR B 1 763 ? 17.219 42.866 -2.518 1 94.4 763 THR B C 1
ATOM 14294 O O . THR B 1 763 ? 16.539 42.779 -1.493 1 94.4 763 THR B O 1
ATOM 14297 N N . PHE B 1 764 ? 16.999 43.8 -3.447 1 96.43 764 PHE B N 1
ATOM 14298 C CA . PHE B 1 764 ? 15.728 44.493 -3.624 1 96.43 764 PHE B CA 1
ATOM 14299 C C . PHE B 1 764 ? 15.062 44.077 -4.93 1 96.43 764 PHE B C 1
ATOM 14301 O O . PHE B 1 764 ? 15.69 44.108 -5.991 1 96.43 764 PHE B O 1
ATOM 14308 N N . GLU B 1 765 ? 13.869 43.66 -4.792 1 95.86 765 GLU B N 1
ATOM 14309 C CA . GLU B 1 765 ? 13.202 43.137 -5.981 1 95.86 765 GLU B CA 1
ATOM 14310 C C . GLU B 1 765 ? 11.809 43.737 -6.142 1 95.86 765 GLU B C 1
ATOM 14312 O O . GLU B 1 765 ? 11.083 43.907 -5.161 1 95.86 765 GLU B O 1
ATOM 14317 N N . PHE B 1 766 ? 11.552 44.1 -7.34 1 96.6 766 PHE B N 1
ATOM 14318 C CA . PHE B 1 766 ? 10.213 44.497 -7.759 1 96.6 766 PHE B CA 1
ATOM 14319 C C . PHE B 1 766 ? 9.593 43.438 -8.663 1 96.6 766 PHE B C 1
ATOM 14321 O O . PHE B 1 766 ? 10.269 42.883 -9.532 1 96.6 766 PHE B O 1
ATOM 14328 N N . PHE B 1 767 ? 8.31 43.055 -8.423 1 95.12 767 PHE B N 1
ATOM 14329 C CA . PHE B 1 767 ? 7.692 42.028 -9.253 1 95.12 767 PHE B CA 1
ATOM 14330 C C . PHE B 1 767 ? 6.267 42.419 -9.626 1 95.12 767 PHE B C 1
ATOM 14332 O O . PHE B 1 767 ? 5.619 43.183 -8.907 1 95.12 767 PHE B O 1
ATOM 14339 N N . ASN B 1 768 ? 5.825 41.943 -10.761 1 95.58 768 ASN B N 1
ATOM 14340 C CA . ASN B 1 768 ? 4.463 42.012 -11.279 1 95.58 768 ASN B CA 1
ATOM 14341 C C . ASN B 1 768 ? 4.007 40.667 -11.839 1 95.58 768 ASN B C 1
ATOM 14343 O O . ASN B 1 768 ? 4.546 40.192 -12.84 1 95.58 768 ASN B O 1
ATOM 14347 N N . LYS B 1 769 ? 3.089 40.065 -11.159 1 93.28 769 LYS B N 1
ATOM 14348 C CA . LYS B 1 769 ? 2.545 38.775 -11.572 1 93.28 769 LYS B CA 1
ATOM 14349 C C . LYS B 1 769 ? 1.084 38.904 -11.995 1 93.28 769 LYS B C 1
ATOM 14351 O O . LYS B 1 769 ? 0.236 39.314 -11.199 1 93.28 769 LYS B O 1
ATOM 14356 N N . GLU B 1 770 ? 0.837 38.558 -13.215 1 92.55 770 GLU B N 1
ATOM 14357 C CA . GLU B 1 770 ? -0.516 38.646 -13.756 1 92.55 770 GLU B CA 1
ATOM 14358 C C . GLU B 1 770 ? -1.002 37.288 -14.253 1 92.55 770 GLU B C 1
ATOM 14360 O O . GLU B 1 770 ? -0.277 36.585 -14.96 1 92.55 770 GLU B O 1
ATOM 14365 N N . SER B 1 771 ? -2.126 36.937 -13.818 1 90.27 771 SER B N 1
ATOM 14366 C CA . SER B 1 771 ? -2.772 35.719 -14.296 1 90.27 771 SER B CA 1
ATOM 14367 C C . SER B 1 771 ? -3.97 36.039 -15.184 1 90.27 771 SER B C 1
ATOM 14369 O O . SER B 1 771 ? -4.885 36.752 -14.767 1 90.27 771 SER B O 1
ATOM 14371 N N . LYS B 1 772 ? -3.897 35.488 -16.386 1 89.51 772 LYS B N 1
ATOM 14372 C CA . LYS B 1 772 ? -4.991 35.715 -17.326 1 89.51 772 LYS B CA 1
ATOM 14373 C C . LYS B 1 772 ? -5.692 34.406 -17.679 1 89.51 772 LYS B C 1
ATOM 14375 O O . LYS B 1 772 ? -5.149 33.323 -17.45 1 89.51 772 LYS B O 1
ATOM 14380 N N . ASP B 1 773 ? -6.913 34.506 -18.242 1 87 773 ASP B N 1
ATOM 14381 C CA . ASP B 1 773 ? -7.75 33.384 -18.655 1 87 773 ASP B CA 1
ATOM 14382 C C . ASP B 1 773 ? -8.034 32.45 -17.481 1 87 773 ASP B C 1
ATOM 14384 O O . ASP B 1 773 ? -7.903 31.231 -17.605 1 87 773 ASP B O 1
ATOM 14388 N N . LEU B 1 774 ? -8.347 33.094 -16.396 1 86.34 774 LEU B N 1
ATOM 14389 C CA . LEU B 1 774 ? -8.665 32.318 -15.203 1 86.34 774 LEU B CA 1
ATOM 14390 C C . LEU B 1 774 ? -9.89 31.439 -15.436 1 86.34 774 LEU B C 1
ATOM 14392 O O . LEU B 1 774 ? -10.838 31.855 -16.106 1 86.34 774 LEU B O 1
ATOM 14396 N N . ILE B 1 775 ? -9.876 30.276 -14.921 1 80.86 775 ILE B N 1
ATOM 14397 C CA . ILE B 1 775 ? -11.002 29.358 -15.049 1 80.86 775 ILE B CA 1
ATOM 14398 C C . ILE B 1 775 ? -12.004 29.61 -13.924 1 80.86 775 ILE B C 1
ATOM 14400 O O . ILE B 1 775 ? -11.651 29.544 -12.744 1 80.86 775 ILE B O 1
ATOM 14404 N N . PHE B 1 776 ? -13.206 29.994 -14.27 1 75.98 776 PHE B N 1
ATOM 14405 C CA . PHE B 1 776 ? -14.299 30.267 -13.344 1 75.98 776 PHE B CA 1
ATOM 14406 C C . PHE B 1 776 ? -15.487 29.354 -13.625 1 75.98 776 PHE B C 1
ATOM 14408 O O . PHE B 1 776 ? -15.765 29.026 -14.78 1 75.98 776 PHE B O 1
ATOM 14415 N N . PRO B 1 777 ? -16.056 28.935 -12.52 1 77.06 777 PRO B N 1
ATOM 14416 C CA . PRO B 1 777 ? -17.359 28.315 -12.768 1 77.06 777 PRO B CA 1
ATOM 14417 C C . PRO B 1 777 ? -18.417 29.323 -13.211 1 77.06 777 PRO B C 1
ATOM 14419 O O . PRO B 1 777 ? -18.91 30.106 -12.394 1 77.06 777 PRO B O 1
ATOM 14422 N N . TYR B 1 778 ? -18.655 29.369 -14.507 1 74.79 778 TYR B N 1
ATOM 14423 C CA . TYR B 1 778 ? -19.719 30.203 -15.055 1 74.79 778 TYR B CA 1
ATOM 14424 C C . TYR B 1 778 ? -21.089 29.688 -14.632 1 74.79 778 TYR B C 1
ATOM 14426 O O . TYR B 1 778 ? -21.442 28.541 -14.914 1 74.79 778 TYR B O 1
ATOM 14434 N N . PRO B 1 779 ? -21.782 30.49 -13.833 1 75.66 779 PRO B N 1
ATOM 14435 C CA . PRO B 1 779 ? -23.081 30.004 -13.36 1 75.66 779 PRO B CA 1
ATOM 14436 C C . PRO B 1 779 ? -24.072 29.766 -14.497 1 75.66 779 PRO B C 1
ATOM 14438 O O . PRO B 1 779 ? -24.139 30.559 -15.439 1 75.66 779 PRO B O 1
ATOM 14441 N N . LEU B 1 780 ? -24.693 28.664 -14.499 1 79.15 780 LEU B N 1
ATOM 14442 C CA . LEU B 1 780 ? -25.774 28.313 -15.413 1 79.15 780 LEU B CA 1
ATOM 14443 C C . LEU B 1 780 ? -27.122 28.35 -14.701 1 79.15 780 LEU B C 1
ATOM 14445 O O . LEU B 1 780 ? -27.19 28.18 -13.481 1 79.15 780 LEU B O 1
ATOM 14449 N N . PRO B 1 781 ? -28.229 28.712 -15.455 1 77.06 781 PRO B N 1
ATOM 14450 C CA . PRO B 1 781 ? -29.553 28.593 -14.84 1 77.06 781 PRO B CA 1
ATOM 14451 C C . PRO B 1 781 ? -29.81 27.206 -14.255 1 77.06 781 PRO B C 1
ATOM 14453 O O . PRO B 1 781 ? -29.407 26.2 -14.844 1 77.06 781 PRO B O 1
ATOM 14456 N N . MET B 1 782 ? -30.308 27.261 -13.092 1 77.47 782 MET B N 1
ATOM 14457 C CA . MET B 1 782 ? -30.6 25.992 -12.431 1 77.47 782 MET B CA 1
ATOM 14458 C C . MET B 1 782 ? -31.425 25.084 -13.336 1 77.47 782 MET B C 1
ATOM 14460 O O . MET B 1 782 ? -31.404 23.861 -13.182 1 77.47 782 MET B O 1
ATOM 14464 N N . SER B 1 783 ? -31.94 25.774 -14.269 1 81.17 783 SER B N 1
ATOM 14465 C CA . SER B 1 783 ? -32.836 25.078 -15.187 1 81.17 783 SER B CA 1
ATOM 14466 C C . SER B 1 783 ? -32.059 24.18 -16.144 1 81.17 783 SER B C 1
ATOM 14468 O O . SER B 1 783 ? -32.631 23.281 -16.762 1 81.17 783 SER B O 1
ATOM 14470 N N . THR B 1 784 ? -30.831 24.408 -16.204 1 78.27 784 THR B N 1
ATOM 14471 C CA . THR B 1 784 ? -30.005 23.61 -17.103 1 78.27 784 THR B CA 1
ATOM 14472 C C . THR B 1 784 ? -29.613 22.289 -16.448 1 78.27 784 THR B C 1
ATOM 14474 O O . THR B 1 784 ? -29.078 21.396 -17.109 1 78.27 784 THR B O 1
ATOM 14477 N N . GLY B 1 785 ? -30.009 21.982 -15.068 1 80.05 785 GLY B N 1
ATOM 14478 C CA . GLY B 1 785 ? -29.664 20.793 -14.304 1 80.05 785 GLY B CA 1
ATOM 14479 C C . GLY B 1 785 ? -28.297 20.878 -13.653 1 80.05 785 GLY B C 1
ATOM 14480 O O . GLY B 1 785 ? -27.955 20.052 -12.804 1 80.05 785 GLY B O 1
ATOM 14481 N N . ILE B 1 786 ? -27.521 21.677 -14.238 1 82.09 786 ILE B N 1
ATOM 14482 C CA . ILE B 1 786 ? -26.212 21.899 -13.632 1 82.09 786 ILE B CA 1
ATOM 14483 C C . ILE B 1 786 ? -26.048 23.378 -13.288 1 82.09 786 ILE B C 1
ATOM 14485 O O . ILE B 1 786 ? -26.569 24.247 -13.992 1 82.09 786 ILE B O 1
ATOM 14489 N N . GLY B 1 787 ? -25.365 23.624 -12.231 1 76.44 787 GLY B N 1
ATOM 14490 C CA . GLY B 1 787 ? -25.33 24.981 -11.709 1 76.44 787 GLY B CA 1
ATOM 14491 C C . GLY B 1 787 ? -24.22 25.823 -12.308 1 76.44 787 GLY B C 1
ATOM 14492 O O . GLY B 1 787 ? -24.261 27.054 -12.241 1 76.44 787 GLY B O 1
ATOM 14493 N N . SER B 1 788 ? -23.222 25.117 -12.952 1 81.42 788 SER B N 1
ATOM 14494 C CA . SER B 1 788 ? -22.113 25.93 -13.441 1 81.42 788 SER B CA 1
ATOM 14495 C C . SER B 1 788 ? -21.292 25.176 -14.482 1 81.42 788 SER B C 1
ATOM 14497 O O . SER B 1 788 ? -21.405 23.955 -14.604 1 81.42 788 SER B O 1
ATOM 14499 N N . GLN B 1 789 ? -20.693 25.9 -15.305 1 81.11 789 GLN B N 1
ATOM 14500 C CA . GLN B 1 789 ? -19.759 25.392 -16.304 1 81.11 789 GLN B CA 1
ATOM 14501 C C . GLN B 1 789 ? -18.418 26.115 -16.222 1 81.11 789 GLN B C 1
ATOM 14503 O O . GLN B 1 789 ? -18.375 27.338 -16.068 1 81.11 789 GLN B O 1
ATOM 14508 N N . ASP B 1 790 ? -17.287 25.404 -16.228 1 80.51 790 ASP B N 1
ATOM 14509 C CA . ASP B 1 790 ? -15.969 26.031 -16.183 1 80.51 790 ASP B CA 1
ATOM 14510 C C . ASP B 1 790 ? -15.665 26.764 -17.488 1 80.51 790 ASP B C 1
ATOM 14512 O O . ASP B 1 790 ? -15.875 26.222 -18.575 1 80.51 790 ASP B O 1
ATOM 14516 N N . ARG B 1 791 ? -15.303 28.024 -17.435 1 80.63 791 ARG B N 1
ATOM 14517 C CA . ARG B 1 791 ? -14.905 28.843 -18.576 1 80.63 791 ARG B CA 1
ATOM 14518 C C . ARG B 1 791 ? -13.691 29.701 -18.238 1 80.63 791 ARG B C 1
ATOM 14520 O O . ARG B 1 791 ? -13.469 30.04 -17.074 1 80.63 791 ARG B O 1
ATOM 14527 N N . ASN B 1 792 ? -12.863 30.026 -19.267 1 83.82 792 ASN B N 1
ATOM 14528 C CA . ASN B 1 792 ? -11.725 30.921 -19.09 1 83.82 792 ASN B CA 1
ATOM 14529 C C . ASN B 1 792 ? -12.163 32.382 -19.037 1 83.82 792 ASN B C 1
ATOM 14531 O O . ASN B 1 792 ? -12.292 33.034 -20.075 1 83.82 792 ASN B O 1
ATOM 14535 N N . ILE B 1 793 ? -12.415 32.879 -17.761 1 78.83 793 ILE B N 1
ATOM 14536 C CA . ILE B 1 793 ? -12.919 34.244 -17.658 1 78.83 793 ILE B CA 1
ATOM 14537 C C . ILE B 1 793 ? -12.279 34.942 -16.46 1 78.83 793 ILE B C 1
ATOM 14539 O O . ILE B 1 793 ? -12.16 34.355 -15.382 1 78.83 793 ILE B O 1
ATOM 14543 N N . GLY B 1 794 ? -11.376 36.025 -16.628 1 81.72 794 GLY B N 1
ATOM 14544 C CA . GLY B 1 794 ? -10.895 36.849 -15.531 1 81.72 794 GLY B CA 1
ATOM 14545 C C . GLY B 1 794 ? -9.4 37.101 -15.584 1 81.72 794 GLY B C 1
ATOM 14546 O O . GLY B 1 794 ? -8.687 36.475 -16.372 1 81.72 794 GLY B O 1
ATOM 14547 N N . LYS B 1 795 ? -9.01 38.056 -14.864 1 90.18 795 LYS B N 1
ATOM 14548 C CA . LYS B 1 795 ? -7.612 38.467 -14.765 1 90.18 795 LYS B CA 1
ATOM 14549 C C . LYS B 1 795 ? -7.303 39.034 -13.383 1 90.18 795 LYS B C 1
ATOM 14551 O O . LYS B 1 795 ? -8.103 39.785 -12.82 1 90.18 795 LYS B O 1
ATOM 14556 N N . VAL B 1 796 ? -6.238 38.539 -12.736 1 92.32 796 VAL B N 1
ATOM 14557 C CA . VAL B 1 796 ? -5.791 39.031 -11.437 1 92.32 796 VAL B CA 1
ATOM 14558 C C . VAL B 1 796 ? -4.319 39.427 -11.512 1 92.32 796 VAL B C 1
ATOM 14560 O O . VAL B 1 796 ? -3.551 38.845 -12.283 1 92.32 796 VAL B O 1
ATOM 14563 N N . ARG B 1 797 ? -3.947 40.413 -10.727 1 95.02 797 ARG B N 1
ATOM 14564 C CA . ARG B 1 797 ? -2.578 40.918 -10.733 1 95.02 797 ARG B CA 1
ATOM 14565 C C . ARG B 1 797 ? -2.04 41.059 -9.313 1 95.02 797 ARG B C 1
ATOM 14567 O O . ARG B 1 797 ? -2.754 41.508 -8.415 1 95.02 797 ARG B O 1
ATOM 14574 N N . ASN B 1 798 ? -0.835 40.635 -9.004 1 95.31 798 ASN B N 1
ATOM 14575 C CA . ASN B 1 798 ? -0.044 40.89 -7.805 1 95.31 798 ASN B CA 1
ATOM 14576 C C . ASN B 1 798 ? 1.172 41.759 -8.111 1 95.31 798 ASN B C 1
ATOM 14578 O O . ASN B 1 798 ? 2.037 41.37 -8.898 1 95.31 798 ASN B O 1
ATOM 14582 N N . LEU B 1 799 ? 1.195 42.907 -7.557 1 96.44 799 LEU B N 1
ATOM 14583 C CA . LEU B 1 799 ? 2.288 43.856 -7.739 1 96.44 799 LEU B CA 1
ATOM 14584 C C . LEU B 1 799 ? 2.944 44.191 -6.404 1 96.44 799 LEU B C 1
ATOM 14586 O O . LEU B 1 799 ? 2.26 44.557 -5.446 1 96.44 799 LEU B O 1
ATOM 14590 N N . GLY B 1 800 ? 4.227 43.991 -6.315 1 95.93 800 GLY B N 1
ATOM 14591 C CA . GLY B 1 800 ? 4.823 44.245 -5.013 1 95.93 800 GLY B CA 1
ATOM 14592 C C . GLY B 1 800 ? 6.333 44.376 -5.063 1 95.93 800 GLY B C 1
ATOM 14593 O O . GLY B 1 800 ? 6.919 44.454 -6.145 1 95.93 800 GLY B O 1
ATOM 14594 N N . PHE B 1 801 ? 6.974 44.592 -3.931 1 96.25 801 PHE B N 1
ATOM 14595 C CA . PHE B 1 801 ? 8.42 44.637 -3.751 1 96.25 801 PHE B CA 1
ATOM 14596 C C . PHE B 1 801 ? 8.848 43.755 -2.584 1 96.25 801 PHE B C 1
ATOM 14598 O O . PHE B 1 801 ? 8.07 43.521 -1.658 1 96.25 801 PHE B O 1
ATOM 14605 N N . GLU B 1 802 ? 9.996 43.293 -2.662 1 96.3 802 GLU B N 1
ATOM 14606 C CA . GLU B 1 802 ? 10.59 42.463 -1.618 1 96.3 802 GLU B CA 1
ATOM 14607 C C . GLU B 1 802 ? 12.032 42.875 -1.339 1 96.3 802 GLU B C 1
ATOM 14609 O O . GLU B 1 802 ? 12.69 43.471 -2.195 1 96.3 802 GLU B O 1
ATOM 14614 N N . PHE B 1 803 ? 12.467 42.618 -0.142 1 96.52 803 PHE B N 1
ATOM 14615 C CA . PHE B 1 803 ? 13.861 42.869 0.204 1 96.52 803 PHE B CA 1
ATOM 14616 C C . PHE B 1 803 ? 14.397 41.775 1.12 1 96.52 803 PHE B C 1
ATOM 14618 O O . PHE B 1 803 ? 13.632 41.134 1.844 1 96.52 803 PHE B O 1
ATOM 14625 N N . ASN B 1 804 ? 15.533 41.464 1.064 1 95.66 804 ASN B N 1
ATOM 14626 C CA . ASN B 1 804 ? 16.305 40.563 1.913 1 95.66 804 ASN B CA 1
ATOM 14627 C C . ASN B 1 804 ? 17.695 41.12 2.204 1 95.66 804 ASN B C 1
ATOM 14629 O O . ASN B 1 804 ? 18.476 41.365 1.283 1 95.66 804 ASN B O 1
ATOM 14633 N N . VAL B 1 805 ? 18.024 41.302 3.455 1 96.17 805 VAL B N 1
ATOM 14634 C CA . VAL B 1 805 ? 19.312 41.874 3.834 1 96.17 805 VAL B CA 1
ATOM 14635 C C . VAL B 1 805 ? 19.977 40.996 4.891 1 96.17 805 VAL B C 1
ATOM 14637 O O . VAL B 1 805 ? 19.346 40.62 5.881 1 96.17 805 VAL B O 1
ATOM 14640 N N . ASN B 1 806 ? 21.092 40.629 4.641 1 93.97 806 ASN B N 1
ATOM 14641 C CA . ASN B 1 806 ? 21.932 39.888 5.576 1 93.97 806 ASN B CA 1
ATOM 14642 C C . ASN B 1 806 ? 23.172 40.686 5.969 1 93.97 806 ASN B C 1
ATOM 14644 O O . ASN B 1 806 ? 23.848 41.255 5.109 1 93.97 806 ASN B O 1
ATOM 14648 N N . ALA B 1 807 ? 23.477 40.762 7.257 1 95.57 807 ALA B N 1
ATOM 14649 C CA . ALA B 1 807 ? 24.618 41.543 7.727 1 95.57 807 ALA B CA 1
ATOM 14650 C C . ALA B 1 807 ? 25.479 40.73 8.69 1 95.57 807 ALA B C 1
ATOM 14652 O O . ALA B 1 807 ? 24.96 40.079 9.599 1 95.57 807 ALA B O 1
ATOM 14653 N N . LEU B 1 808 ? 26.694 40.69 8.404 1 93.87 808 LEU B N 1
ATOM 14654 C CA . LEU B 1 808 ? 27.687 40.183 9.345 1 93.87 808 LEU B CA 1
ATOM 14655 C C . LEU B 1 808 ? 28.285 41.317 10.17 1 93.87 808 LEU B C 1
ATOM 14657 O O . LEU B 1 808 ? 29.26 41.947 9.753 1 93.87 808 LEU B O 1
ATOM 14661 N N . ILE B 1 809 ? 27.818 41.592 11.39 1 93.63 809 ILE B N 1
ATOM 14662 C CA . ILE B 1 809 ? 28.163 42.729 12.236 1 93.63 809 ILE B CA 1
ATOM 14663 C C . ILE B 1 809 ? 29.565 42.539 12.81 1 93.63 809 ILE B C 1
ATOM 14665 O O . ILE B 1 809 ? 30.383 43.461 12.786 1 93.63 809 ILE B O 1
ATOM 14669 N N . ILE B 1 810 ? 29.776 41.295 13.322 1 93.55 810 ILE B N 1
ATOM 14670 C CA . ILE B 1 810 ? 31.082 40.977 13.89 1 93.55 810 ILE B CA 1
ATOM 14671 C C . ILE B 1 810 ? 31.561 39.628 13.36 1 93.55 810 ILE B C 1
ATOM 14673 O O . ILE B 1 810 ? 30.787 38.67 13.293 1 93.55 810 ILE B O 1
ATOM 14677 N N . ASN B 1 811 ? 32.757 39.523 12.858 1 88.54 811 ASN B N 1
ATOM 14678 C CA . ASN B 1 811 ? 33.397 38.28 12.44 1 88.54 811 ASN B CA 1
ATOM 14679 C C . ASN B 1 811 ? 34.813 38.164 12.996 1 88.54 811 ASN B C 1
ATOM 14681 O O . ASN B 1 811 ? 35.773 38.593 12.353 1 88.54 811 ASN B O 1
ATOM 14685 N N . ARG B 1 812 ? 34.953 37.599 14.081 1 84.61 812 ARG B N 1
ATOM 14686 C CA . ARG B 1 812 ? 36.231 37.322 14.729 1 84.61 812 ARG B CA 1
ATOM 14687 C C . ARG B 1 812 ? 36.444 35.821 14.899 1 84.61 812 ARG B C 1
ATOM 14689 O O . ARG B 1 812 ? 35.499 35.038 14.786 1 84.61 812 ARG B O 1
ATOM 14696 N N . PRO B 1 813 ? 37.65 35.431 14.982 1 76.22 813 PRO B N 1
ATOM 14697 C CA . PRO B 1 813 ? 37.912 33.991 15.048 1 76.22 813 PRO B CA 1
ATOM 14698 C C . PRO B 1 813 ? 37.074 33.288 16.114 1 76.22 813 PRO B C 1
ATOM 14700 O O . PRO B 1 813 ? 36.515 32.218 15.858 1 76.22 813 PRO B O 1
ATOM 14703 N N . ASP B 1 814 ? 36.831 34.001 17.291 1 84.58 814 ASP B N 1
ATOM 14704 C CA . ASP B 1 814 ? 36.125 33.299 18.358 1 84.58 814 ASP B CA 1
ATOM 14705 C C . ASP B 1 814 ? 34.706 33.838 18.525 1 84.58 814 ASP B C 1
ATOM 14707 O O . ASP B 1 814 ? 33.964 33.386 19.399 1 84.58 814 ASP B O 1
ATOM 14711 N N . PHE B 1 815 ? 34.055 35.431 17.43 1 90.48 815 PHE B N 1
ATOM 14712 C CA . PHE B 1 815 ? 32.729 36.018 17.575 1 90.48 815 PHE B CA 1
ATOM 14713 C C . PHE B 1 815 ? 32.204 36.509 16.231 1 90.48 815 PHE B C 1
ATOM 14715 O O . PHE B 1 815 ? 32.873 37.281 15.542 1 90.48 815 PHE B O 1
ATOM 14722 N N . SER B 1 816 ? 30.719 36.207 15.667 1 91.64 816 SER B N 1
ATOM 14723 C CA . SER B 1 816 ? 30.026 36.616 14.449 1 91.64 816 SER B CA 1
ATOM 14724 C C . SER B 1 816 ? 28.583 37.012 14.741 1 91.64 816 SER B C 1
ATOM 14726 O O . SER B 1 816 ? 27.897 36.349 15.522 1 91.64 816 SER B O 1
ATOM 14728 N N . TRP B 1 817 ? 28.016 38.126 14.329 1 95.38 817 TRP B N 1
ATOM 14729 C CA . TRP B 1 817 ? 26.643 38.602 14.468 1 95.38 817 TRP B CA 1
ATOM 14730 C C . TRP B 1 817 ? 26.041 38.934 13.107 1 95.38 817 TRP B C 1
ATOM 14732 O O . TRP B 1 817 ? 26.486 39.868 12.436 1 95.38 817 TRP B O 1
ATOM 14742 N N . LYS B 1 818 ? 25.645 37.507 13.17 1 94.39 818 LYS B N 1
ATOM 14743 C CA . LYS B 1 818 ? 24.934 37.687 11.908 1 94.39 818 LYS B CA 1
ATOM 14744 C C . LYS B 1 818 ? 23.486 38.106 12.148 1 94.39 818 LYS B C 1
ATOM 14746 O O . LYS B 1 818 ? 22.841 37.623 13.081 1 94.39 818 LYS B O 1
ATOM 14751 N N . VAL B 1 819 ? 23.031 38.996 11.384 1 95.88 819 VAL B N 1
ATOM 14752 C CA . VAL B 1 819 ? 21.649 39.46 11.437 1 95.88 819 VAL B CA 1
ATOM 14753 C C . VAL B 1 819 ? 21.022 39.375 10.047 1 95.88 819 VAL B C 1
ATOM 14755 O O . VAL B 1 819 ? 21.682 39.652 9.043 1 95.88 819 VAL B O 1
ATOM 14758 N N . ASN B 1 820 ? 19.823 38.9 9.967 1 94.61 820 ASN B N 1
ATOM 14759 C CA . ASN B 1 820 ? 19.072 38.845 8.717 1 94.61 820 ASN B CA 1
ATOM 14760 C C . ASN B 1 820 ? 17.697 39.491 8.861 1 94.61 820 ASN B C 1
ATOM 14762 O O . ASN B 1 820 ? 17.047 39.353 9.899 1 94.61 820 ASN B O 1
ATOM 14766 N N . VAL B 1 821 ? 17.235 40.217 7.894 1 96.49 821 VAL B N 1
ATOM 14767 C CA . VAL B 1 821 ? 15.914 40.834 7.842 1 96.49 821 VAL B CA 1
ATOM 14768 C C . VAL B 1 821 ? 15.355 40.739 6.424 1 96.49 821 VAL B C 1
ATOM 14770 O O . VAL B 1 821 ? 16.074 40.976 5.45 1 96.49 821 VAL B O 1
ATOM 14773 N N . ASN B 1 822 ? 14.14 40.289 6.302 1 95.92 822 ASN B N 1
ATOM 14774 C CA . ASN B 1 822 ? 13.475 40.269 5.003 1 95.92 822 ASN B CA 1
ATOM 14775 C C . ASN B 1 822 ? 12.027 40.74 5.107 1 95.92 822 ASN B C 1
ATOM 14777 O O . ASN B 1 822 ? 11.471 40.812 6.204 1 95.92 822 ASN B O 1
ATOM 14781 N N . GLY B 1 823 ? 11.443 41.051 3.981 1 96.47 823 GLY B N 1
ATOM 14782 C CA . GLY B 1 823 ? 10.069 41.526 3.944 1 96.47 823 GLY B CA 1
ATOM 14783 C C . GLY B 1 823 ? 9.494 41.579 2.542 1 96.47 823 GLY B C 1
ATOM 14784 O O . GLY B 1 823 ? 10.239 41.638 1.561 1 96.47 823 GLY B O 1
ATOM 14785 N N . THR B 1 824 ? 8.217 41.48 2.439 1 96.8 824 THR B N 1
ATOM 14786 C CA . THR B 1 824 ? 7.497 41.547 1.172 1 96.8 824 THR B CA 1
ATOM 14787 C C . THR B 1 824 ? 6.241 42.403 1.308 1 96.8 824 THR B C 1
ATOM 14789 O O . THR B 1 824 ? 5.466 42.232 2.252 1 96.8 824 THR B O 1
ATOM 14792 N N . HIS B 1 825 ? 6.104 43.285 0.461 1 97.05 825 HIS B N 1
ATOM 14793 C CA . HIS B 1 825 ? 4.882 44.064 0.293 1 97.05 825 HIS B CA 1
ATOM 14794 C C . HIS B 1 825 ? 4.271 43.839 -1.086 1 97.05 825 HIS B C 1
ATOM 14796 O O . HIS B 1 825 ? 4.983 43.835 -2.093 1 97.05 825 HIS B O 1
ATOM 14802 N N . TYR B 1 826 ? 3.024 43.564 -1.165 1 95.29 826 TYR B N 1
ATOM 14803 C CA . TYR B 1 826 ? 2.391 43.472 -2.476 1 95.29 826 TYR B CA 1
ATOM 14804 C C . TYR B 1 826 ? 0.926 43.887 -2.403 1 95.29 826 TYR B C 1
ATOM 14806 O O . TYR B 1 826 ? 0.336 43.92 -1.321 1 95.29 826 TYR B O 1
ATOM 14814 N N . ARG B 1 827 ? 0.375 44.226 -3.513 1 95.56 827 ARG B N 1
ATOM 14815 C CA . ARG B 1 827 ? -1.04 44.533 -3.69 1 95.56 827 ARG B CA 1
ATOM 14816 C C . ARG B 1 827 ? -1.684 43.59 -4.7 1 95.56 827 ARG B C 1
ATOM 14818 O O . ARG B 1 827 ? -1.133 43.357 -5.778 1 95.56 827 ARG B O 1
ATOM 14825 N N . ASN B 1 828 ? -2.672 43.017 -4.24 1 95.49 828 ASN B N 1
ATOM 14826 C CA . ASN B 1 828 ? -3.488 42.179 -5.111 1 95.49 828 ASN B CA 1
ATOM 14827 C C . ASN B 1 828 ? -4.645 42.965 -5.722 1 95.49 828 ASN B C 1
ATOM 14829 O O . ASN B 1 828 ? -5.268 43.786 -5.047 1 95.49 828 ASN B O 1
ATOM 14833 N N . LYS B 1 829 ? -4.883 42.743 -6.987 1 95.55 829 LYS B N 1
ATOM 14834 C CA . LYS B 1 829 ? -5.953 43.463 -7.672 1 95.55 829 LYS B CA 1
ATOM 14835 C C . LYS B 1 829 ? -6.664 42.563 -8.678 1 95.55 829 LYS B C 1
ATOM 14837 O O . LYS B 1 829 ? -6.018 41.904 -9.495 1 95.55 829 LYS B O 1
ATOM 14842 N N . ILE B 1 830 ? -7.944 42.569 -8.635 1 93.48 830 ILE B N 1
ATOM 14843 C CA . ILE B 1 830 ? -8.743 41.956 -9.69 1 93.48 830 ILE B CA 1
ATOM 14844 C C . ILE B 1 830 ? -8.837 42.904 -10.884 1 93.48 830 ILE B C 1
ATOM 14846 O O . ILE B 1 830 ? -9.45 43.97 -10.791 1 93.48 830 ILE B O 1
ATOM 14850 N N . VAL B 1 831 ? -8.293 42.549 -11.985 1 93.63 831 VAL B N 1
ATOM 14851 C CA . VAL B 1 831 ? -8.194 43.435 -13.14 1 93.63 831 VAL B CA 1
ATOM 14852 C C . VAL B 1 831 ? -9.442 43.294 -14.008 1 93.63 831 VAL B C 1
ATOM 14854 O O . VAL B 1 831 ? -9.92 44.275 -14.584 1 93.63 831 VAL B O 1
ATOM 14857 N N . ARG B 1 832 ? -9.961 42.045 -14.104 1 90.12 832 ARG B N 1
ATOM 14858 C CA . ARG B 1 832 ? -11.126 41.806 -14.95 1 90.12 832 ARG B CA 1
ATOM 14859 C C . ARG B 1 832 ? -11.975 40.664 -14.404 1 90.12 832 ARG B C 1
ATOM 14861 O O . ARG B 1 832 ? -11.445 39.627 -14 1 90.12 832 ARG B O 1
ATOM 14868 N N . LEU B 1 833 ? -13.229 40.883 -14.307 1 87.96 833 LEU B N 1
ATOM 14869 C CA . LEU B 1 833 ? -14.22 39.867 -13.969 1 87.96 833 LEU B CA 1
ATOM 14870 C C . LEU B 1 833 ? -15.048 39.488 -15.192 1 87.96 833 LEU B C 1
ATOM 14872 O O . LEU B 1 833 ? -15.025 40.19 -16.205 1 87.96 833 LEU B O 1
ATOM 14876 N N . PRO B 1 834 ? -15.701 38.384 -15.072 1 78.26 834 PRO B N 1
ATOM 14877 C CA . PRO B 1 834 ? -16.622 38.089 -16.172 1 78.26 834 PRO B CA 1
ATOM 14878 C C . PRO B 1 834 ? -17.628 39.212 -16.416 1 78.26 834 PRO B C 1
ATOM 14880 O O . PRO B 1 834 ? -17.986 39.938 -15.485 1 78.26 834 PRO B O 1
ATOM 14883 N N . GLU B 1 835 ? -18.053 39.276 -17.667 1 78.39 835 GLU B N 1
ATOM 14884 C CA . GLU B 1 835 ? -18.903 40.381 -18.1 1 78.39 835 GLU B CA 1
ATOM 14885 C C . GLU B 1 835 ? -20.131 40.517 -17.204 1 78.39 835 GLU B C 1
ATOM 14887 O O . GLU B 1 835 ? -20.507 41.627 -16.822 1 78.39 835 GLU B O 1
ATOM 14892 N N . ASP B 1 836 ? -20.689 39.469 -16.769 1 76.82 836 ASP B N 1
ATOM 14893 C CA . ASP B 1 836 ? -21.932 39.498 -16.005 1 76.82 836 ASP B CA 1
ATOM 14894 C C . ASP B 1 836 ? -21.692 40.009 -14.586 1 76.82 836 ASP B C 1
ATOM 14896 O O . ASP B 1 836 ? -22.621 40.473 -13.922 1 76.82 836 ASP B O 1
ATOM 14900 N N . ASN B 1 837 ? -20.463 39.983 -14.073 1 81.05 837 ASN B N 1
ATOM 14901 C CA . ASN B 1 837 ? -20.166 40.349 -12.692 1 81.05 837 ASN B CA 1
ATOM 14902 C C . ASN B 1 837 ? -19.269 41.581 -12.619 1 81.05 837 ASN B C 1
ATOM 14904 O O . ASN B 1 837 ? -18.785 41.939 -11.544 1 81.05 837 ASN B O 1
ATOM 14908 N N . ARG B 1 838 ? -19 42.239 -13.718 1 86.16 838 ARG B N 1
ATOM 14909 C CA . ARG B 1 838 ? -18.034 43.332 -13.75 1 86.16 838 ARG B CA 1
ATOM 14910 C C . ARG B 1 838 ? -18.538 44.532 -12.954 1 86.16 838 ARG B C 1
ATOM 14912 O O . ARG B 1 838 ? -17.781 45.143 -12.197 1 86.16 838 ARG B O 1
ATOM 14919 N N . GLU B 1 839 ? -19.776 44.894 -13.148 1 84.11 839 GLU B N 1
ATOM 14920 C CA . GLU B 1 839 ? -20.304 46.107 -12.531 1 84.11 839 GLU B CA 1
ATOM 14921 C C . GLU B 1 839 ? -20.642 45.876 -11.061 1 84.11 839 GLU B C 1
ATOM 14923 O O . GLU B 1 839 ? -20.246 46.662 -10.197 1 84.11 839 GLU B O 1
ATOM 14928 N N . LYS B 1 840 ? -21.248 44.98 -10.646 1 85.02 840 LYS B N 1
ATOM 14929 C CA . LYS B 1 840 ? -21.764 44.772 -9.297 1 85.02 840 LYS B CA 1
ATOM 14930 C C . LYS B 1 840 ? -20.809 43.918 -8.468 1 85.02 840 LYS B C 1
ATOM 14932 O O . LYS B 1 840 ? -20.918 43.868 -7.241 1 85.02 840 LYS B O 1
ATOM 14937 N N . GLY B 1 841 ? -18.853 44.289 -8.501 1 87.2 841 GLY B N 1
ATOM 14938 C CA . GLY B 1 841 ? -17.948 43.377 -7.819 1 87.2 841 GLY B CA 1
ATOM 14939 C C . GLY B 1 841 ? -18.629 42.107 -7.343 1 87.2 841 GLY B C 1
ATOM 14940 O O . GLY B 1 841 ? -19.777 41.839 -7.703 1 87.2 841 GLY B O 1
ATOM 14941 N N . ILE B 1 842 ? -18.81 40.179 -7.234 1 87.06 842 ILE B N 1
ATOM 14942 C CA . ILE B 1 842 ? -19.27 38.935 -6.627 1 87.06 842 ILE B CA 1
ATOM 14943 C C . ILE B 1 842 ? -19.123 39.017 -5.109 1 87.06 842 ILE B C 1
ATOM 14945 O O . ILE B 1 842 ? -18.007 39.098 -4.591 1 87.06 842 ILE B O 1
ATOM 14949 N N . GLU B 1 843 ? -20.295 38.943 -4.525 1 89.24 843 GLU B N 1
ATOM 14950 C CA . GLU B 1 843 ? -20.275 39.046 -3.069 1 89.24 843 GLU B CA 1
ATOM 14951 C C . GLU B 1 843 ? -20.114 37.674 -2.421 1 89.24 843 GLU B C 1
ATOM 14953 O O . GLU B 1 843 ? -20.817 36.726 -2.777 1 89.24 843 GLU B O 1
ATOM 14958 N N . LEU B 1 844 ? -19.208 37.597 -1.581 1 88.84 844 LEU B N 1
ATOM 14959 C CA . LEU B 1 844 ? -19.001 36.408 -0.761 1 88.84 844 LEU B CA 1
ATOM 14960 C C . LEU B 1 844 ? -19.453 36.653 0.675 1 88.84 844 LEU B C 1
ATOM 14962 O O . LEU B 1 844 ? -20.155 37.628 0.952 1 88.84 844 LEU B O 1
ATOM 14966 N N . ALA B 1 845 ? -19.098 35.825 1.55 1 86.47 845 ALA B N 1
ATOM 14967 C CA . ALA B 1 845 ? -19.568 35.919 2.929 1 86.47 845 ALA B CA 1
ATOM 14968 C C . ALA B 1 845 ? -18.986 37.146 3.625 1 86.47 845 ALA B C 1
ATOM 14970 O O . ALA B 1 845 ? -19.715 37.909 4.264 1 86.47 845 ALA B O 1
ATOM 14971 N N . TYR B 1 846 ? -17.657 37.307 3.443 1 94.52 846 TYR B N 1
ATOM 14972 C CA . TYR B 1 846 ? -16.972 38.389 4.141 1 94.52 846 TYR B CA 1
ATOM 14973 C C . TYR B 1 846 ? -16.337 39.36 3.153 1 94.52 846 TYR B C 1
ATOM 14975 O O . TYR B 1 846 ? -15.954 40.472 3.525 1 94.52 846 TYR B O 1
ATOM 14983 N N . HIS B 1 847 ? -16.196 38.858 1.931 1 94.43 847 HIS B N 1
ATOM 14984 C CA . HIS B 1 847 ? -15.469 39.606 0.913 1 94.43 847 HIS B CA 1
ATOM 14985 C C . HIS B 1 847 ? -16.333 39.84 -0.322 1 94.43 847 HIS B C 1
ATOM 14987 O O . HIS B 1 847 ? -17.4 39.238 -0.461 1 94.43 847 HIS B O 1
ATOM 14993 N N . LYS B 1 848 ? -15.867 40.673 -1.175 1 93.73 848 LYS B N 1
ATOM 14994 C CA . LYS B 1 848 ? -16.497 40.908 -2.471 1 93.73 848 LYS B CA 1
ATOM 14995 C C . LYS B 1 848 ? -15.451 41.1 -3.565 1 93.73 848 LYS B C 1
ATOM 14997 O O . LYS B 1 848 ? -14.529 41.906 -3.415 1 93.73 848 LYS B O 1
ATOM 15002 N N . TYR B 1 849 ? -15.507 40.229 -4.601 1 91.78 849 TYR B N 1
ATOM 15003 C CA . TYR B 1 849 ? -14.654 40.412 -5.77 1 91.78 849 TYR B CA 1
ATOM 15004 C C . TYR B 1 849 ? -15.151 41.565 -6.633 1 91.78 849 TYR B C 1
ATOM 15006 O O . TYR B 1 849 ? -16.303 41.566 -7.075 1 91.78 849 TYR B O 1
ATOM 15014 N N . LEU B 1 850 ? -14.499 42.579 -6.788 1 93.63 850 LEU B N 1
ATOM 15015 C CA . LEU B 1 850 ? -14.799 43.717 -7.649 1 93.63 850 LEU B CA 1
ATOM 15016 C C . LEU B 1 850 ? -13.549 44.184 -8.388 1 93.63 850 LEU B C 1
ATOM 15018 O O . LEU B 1 850 ? -12.454 44.194 -7.821 1 93.63 850 LEU B O 1
ATOM 15022 N N . GLU B 1 851 ? -13.734 44.544 -9.692 1 93.54 851 GLU B N 1
ATOM 15023 C CA . GLU B 1 851 ? -12.592 45.052 -10.446 1 93.54 851 GLU B CA 1
ATOM 15024 C C . GLU B 1 851 ? -11.955 46.249 -9.745 1 93.54 851 GLU B C 1
ATOM 15026 O O . GLU B 1 851 ? -12.657 47.158 -9.297 1 93.54 851 GLU B O 1
ATOM 15031 N N . GLY B 1 852 ? -10.722 46.153 -9.563 1 93.73 852 GLY B N 1
ATOM 15032 C CA . GLY B 1 852 ? -9.981 47.214 -8.9 1 93.73 852 GLY B CA 1
ATOM 15033 C C . GLY B 1 852 ? -9.709 46.927 -7.435 1 93.73 852 GLY B C 1
ATOM 15034 O O . GLY B 1 852 ? -8.879 47.591 -6.811 1 93.73 852 GLY B O 1
ATOM 15035 N N . LYS B 1 853 ? -10.401 45.985 -6.881 1 95.12 853 LYS B N 1
ATOM 15036 C CA . LYS B 1 853 ? -10.22 45.597 -5.486 1 95.12 853 LYS B CA 1
ATOM 15037 C C . LYS B 1 853 ? -9.457 44.28 -5.376 1 95.12 853 LYS B C 1
ATOM 15039 O O . LYS B 1 853 ? -9.201 43.619 -6.385 1 95.12 853 LYS B O 1
ATOM 15044 N N . SER B 1 854 ? -9.119 43.977 -4.173 1 94.81 854 SER B N 1
ATOM 15045 C CA . SER B 1 854 ? -8.388 42.732 -3.959 1 94.81 854 SER B CA 1
ATOM 15046 C C . SER B 1 854 ? -9.341 41.566 -3.722 1 94.81 854 SER B C 1
ATOM 15048 O O . SER B 1 854 ? -10.534 41.77 -3.487 1 94.81 854 SER B O 1
ATOM 15050 N N . ILE B 1 855 ? -8.829 40.317 -3.726 1 92.28 855 ILE B N 1
ATOM 15051 C CA . ILE B 1 855 ? -9.62 39.108 -3.526 1 92.28 855 ILE B CA 1
ATOM 15052 C C . ILE B 1 855 ? -10.026 38.992 -2.059 1 92.28 855 ILE B C 1
ATOM 15054 O O . ILE B 1 855 ? -10.945 38.244 -1.719 1 92.28 855 ILE B O 1
ATOM 15058 N N . TYR B 1 856 ? -9.379 39.772 -1.129 1 95.47 856 TYR B N 1
ATOM 15059 C CA . TYR B 1 856 ? -9.689 39.641 0.29 1 95.47 856 TYR B CA 1
ATOM 15060 C C . TYR B 1 856 ? -10.027 40.996 0.901 1 95.47 856 TYR B C 1
ATOM 15062 O O . TYR B 1 856 ? -9.696 41.261 2.059 1 95.47 856 TYR B O 1
ATOM 15070 N N . ASP B 1 857 ? -10.563 41.85 0.109 1 96.62 857 ASP B N 1
ATOM 15071 C CA . ASP B 1 857 ? -11.151 43.072 0.649 1 96.62 857 ASP B CA 1
ATOM 15072 C C . ASP B 1 857 ? -12.481 42.782 1.341 1 96.62 857 ASP B C 1
ATOM 15074 O O . ASP B 1 857 ? -13.378 42.18 0.748 1 96.62 857 ASP B O 1
ATOM 15078 N N . TYR B 1 858 ? -12.525 43.242 2.553 1 97.37 858 TYR B N 1
ATOM 15079 C CA . TYR B 1 858 ? -13.739 43.009 3.328 1 97.37 858 TYR B CA 1
ATOM 15080 C C . TYR B 1 858 ? -14.885 43.876 2.82 1 97.37 858 TYR B C 1
ATOM 15082 O O . TYR B 1 858 ? -14.679 45.035 2.452 1 97.37 858 TYR B O 1
ATOM 15090 N N . TYR B 1 859 ? -16.039 43.332 2.667 1 96.84 859 TYR B N 1
ATOM 15091 C CA . TYR B 1 859 ? -17.301 44.003 2.373 1 96.84 859 TYR B CA 1
ATOM 15092 C C . TYR B 1 859 ? -18.356 43.663 3.418 1 96.84 859 TYR B C 1
ATOM 15094 O O . TYR B 1 859 ? -19.072 42.667 3.285 1 96.84 859 TYR B O 1
ATOM 15102 N N . LEU B 1 860 ? -18.457 44.582 4.456 1 96.46 860 LEU B N 1
ATOM 15103 C CA . LEU B 1 860 ? -19.246 44.277 5.644 1 96.46 860 LEU B CA 1
ATOM 15104 C C . LEU B 1 860 ? -20.217 45.41 5.958 1 96.46 860 LEU B C 1
ATOM 15106 O O . LEU B 1 860 ? -20.069 46.52 5.443 1 96.46 860 LEU B O 1
ATOM 15110 N N . ASN B 1 861 ? -21.188 45.116 6.86 1 94.76 861 ASN B N 1
ATOM 15111 C CA . ASN B 1 861 ? -22.117 46.136 7.333 1 94.76 861 ASN B CA 1
ATOM 15112 C C . ASN B 1 861 ? -21.402 47.211 8.147 1 94.76 861 ASN B C 1
ATOM 15114 O O . ASN B 1 861 ? -20.502 46.906 8.931 1 94.76 861 ASN B O 1
ATOM 15118 N N . GLU B 1 862 ? -21.781 48.428 7.953 1 95.42 862 GLU B N 1
ATOM 15119 C CA . GLU B 1 862 ? -21.141 49.538 8.652 1 95.42 862 GLU B CA 1
ATOM 15120 C C . GLU B 1 862 ? -21.776 49.768 10.021 1 95.42 862 GLU B C 1
ATOM 15122 O O . GLU B 1 862 ? -22.884 50.3 10.116 1 95.42 862 GLU B O 1
ATOM 15127 N N . PHE B 1 863 ? -21.049 49.435 11.094 1 94.55 863 PHE B N 1
ATOM 15128 C CA . PHE B 1 863 ? -21.439 49.674 12.479 1 94.55 863 PHE B CA 1
ATOM 15129 C C . PHE B 1 863 ? -21.033 51.074 12.922 1 94.55 863 PHE B C 1
ATOM 15131 O O . PHE B 1 863 ? -19.866 51.453 12.806 1 94.55 863 PHE B O 1
ATOM 15138 N N . VAL B 1 864 ? -21.927 51.849 13.377 1 92.96 864 VAL B N 1
ATOM 15139 C CA . VAL B 1 864 ? -21.644 53.238 13.722 1 92.96 864 VAL B CA 1
ATOM 15140 C C . VAL B 1 864 ? -21.456 53.368 15.232 1 92.96 864 VAL B C 1
ATOM 15142 O O . VAL B 1 864 ? -20.639 54.167 15.696 1 92.96 864 VAL B O 1
ATOM 15145 N N . GLY B 1 865 ? -22.158 52.552 15.985 1 91.28 865 GLY B N 1
ATOM 15146 C CA . GLY B 1 865 ? -22.054 52.622 17.434 1 91.28 865 GLY B CA 1
ATOM 15147 C C . GLY B 1 865 ? -23.307 52.149 18.145 1 91.28 865 GLY B C 1
ATOM 15148 O O . GLY B 1 865 ? -24.142 51.462 17.553 1 91.28 865 GLY B O 1
ATOM 15149 N N . VAL B 1 866 ? -23.37 52.453 19.462 1 92.08 866 VAL B N 1
ATOM 15150 C CA . VAL B 1 866 ? -24.506 52.09 20.304 1 92.08 866 VAL B CA 1
ATOM 15151 C C . VAL B 1 866 ? -25.245 53.351 20.747 1 92.08 866 VAL B C 1
ATOM 15153 O O . VAL B 1 866 ? -24.621 54.327 21.17 1 92.08 866 VAL B O 1
ATOM 15156 N N . ASP B 1 867 ? -26.574 53.346 20.519 1 90.85 867 ASP B N 1
ATOM 15157 C CA . ASP B 1 867 ? -27.377 54.48 20.969 1 90.85 867 ASP B CA 1
ATOM 15158 C C . ASP B 1 867 ? -27.375 54.584 22.492 1 90.85 867 ASP B C 1
ATOM 15160 O O . ASP B 1 867 ? -27.84 53.674 23.182 1 90.85 867 ASP B O 1
ATOM 15164 N N . PRO B 1 868 ? -26.869 55.66 23.051 1 92.49 868 PRO B N 1
ATOM 15165 C CA . PRO B 1 868 ? -26.81 55.79 24.508 1 92.49 868 PRO B CA 1
ATOM 15166 C C . PRO B 1 868 ? -28.193 55.804 25.156 1 92.49 868 PRO B C 1
ATOM 15168 O O . PRO B 1 868 ? -28.323 55.513 26.348 1 92.49 868 PRO B O 1
ATOM 15171 N N . ASP B 1 869 ? -29.282 56.126 24.383 1 90.1 869 ASP B N 1
ATOM 15172 C CA . ASP B 1 869 ? -30.62 56.281 24.945 1 90.1 869 ASP B CA 1
ATOM 15173 C C . ASP B 1 869 ? -31.275 54.924 25.189 1 90.1 869 ASP B C 1
ATOM 15175 O O . ASP B 1 869 ? -32.052 54.764 26.132 1 90.1 869 ASP B O 1
ATOM 15179 N N . ASP B 1 870 ? -30.939 53.98 24.316 1 88.67 870 ASP B N 1
ATOM 15180 C CA . ASP B 1 870 ? -31.643 52.714 24.498 1 88.67 870 ASP B CA 1
ATOM 15181 C C . ASP B 1 870 ? -30.687 51.53 24.369 1 88.67 870 ASP B C 1
ATOM 15183 O O . ASP B 1 870 ? -31.085 50.38 24.566 1 88.67 870 ASP B O 1
ATOM 15187 N N . GLY B 1 871 ? -29.45 51.763 24.068 1 89.56 871 GLY B N 1
ATOM 15188 C CA . GLY B 1 871 ? -28.429 50.727 24.055 1 89.56 871 GLY B CA 1
ATOM 15189 C C . GLY B 1 871 ? -28.468 49.866 22.807 1 89.56 871 GLY B C 1
ATOM 15190 O O . GLY B 1 871 ? -27.761 48.86 22.717 1 89.56 871 GLY B O 1
ATOM 15191 N N . ILE B 1 872 ? -29.257 50.133 21.781 1 88.89 872 ILE B N 1
ATOM 15192 C CA . ILE B 1 872 ? -29.383 49.333 20.567 1 88.89 872 ILE B CA 1
ATOM 15193 C C . ILE B 1 872 ? -28.281 49.716 19.581 1 88.89 872 ILE B C 1
ATOM 15195 O O . ILE B 1 872 ? -27.923 50.891 19.466 1 88.89 872 ILE B O 1
ATOM 15199 N N . ALA B 1 873 ? -27.761 48.758 18.926 1 90.1 873 ALA B N 1
ATOM 15200 C CA . ALA B 1 873 ? -26.725 48.986 17.921 1 90.1 873 ALA B CA 1
ATOM 15201 C C . ALA B 1 873 ? -27.259 49.827 16.765 1 90.1 873 ALA B C 1
ATOM 15203 O O . ALA B 1 873 ? -28.405 49.657 16.343 1 90.1 873 ALA B O 1
ATOM 15204 N N . MET B 1 874 ? -26.461 50.758 16.265 1 91.38 874 MET B N 1
ATOM 15205 C CA . MET B 1 874 ? -26.81 51.598 15.123 1 91.38 874 MET B CA 1
ATOM 15206 C C . MET B 1 874 ? -25.926 51.278 13.922 1 91.38 874 MET B C 1
ATOM 15208 O O . MET B 1 874 ? -24.732 51.014 14.077 1 91.38 874 MET B O 1
ATOM 15212 N N . TYR B 1 875 ? -26.543 51.195 12.757 1 93.6 875 TYR B N 1
ATOM 15213 C CA . TYR B 1 875 ? -25.871 50.943 11.488 1 93.6 875 TYR B CA 1
ATOM 15214 C C . TYR B 1 875 ? -26.166 52.052 10.485 1 93.6 875 TYR B C 1
ATOM 15216 O O . TYR B 1 875 ? -27.149 52.783 10.629 1 93.6 875 TYR B O 1
ATOM 15224 N N . ARG B 1 876 ? -25.178 52.156 9.511 1 95.52 876 ARG B N 1
ATOM 15225 C CA . ARG B 1 876 ? -25.479 53.042 8.391 1 95.52 876 ARG B CA 1
ATOM 15226 C C . ARG B 1 876 ? -26.583 52.46 7.514 1 95.52 876 ARG B C 1
ATOM 15228 O O . ARG B 1 876 ? -26.543 51.281 7.157 1 95.52 876 ARG B O 1
ATOM 15235 N N . LEU B 1 877 ? -27.618 53.206 7.162 1 95.08 877 LEU B N 1
ATOM 15236 C CA . LEU B 1 877 ? -28.743 52.749 6.354 1 95.08 877 LEU B CA 1
ATOM 15237 C C . LEU B 1 877 ? -28.37 52.706 4.876 1 95.08 877 LEU B C 1
ATOM 15239 O O . LEU B 1 877 ? -27.755 53.642 4.36 1 95.08 877 LEU B O 1
ATOM 15243 N N . ASP B 1 878 ? -28.689 51.561 4.284 1 94.88 878 ASP B N 1
ATOM 15244 C CA . ASP B 1 878 ? -28.533 51.459 2.837 1 94.88 878 ASP B CA 1
ATOM 15245 C C . ASP B 1 878 ? -29.71 52.106 2.11 1 94.88 878 ASP B C 1
ATOM 15247 O O . ASP B 1 878 ? -30.666 51.423 1.735 1 94.88 878 ASP B O 1
ATOM 15251 N N . THR B 1 879 ? -29.612 53.268 1.749 1 90.86 879 THR B N 1
ATOM 15252 C CA . THR B 1 879 ? -30.711 54.017 1.149 1 90.86 879 THR B CA 1
ATOM 15253 C C . THR B 1 879 ? -30.895 53.626 -0.315 1 90.86 879 THR B C 1
ATOM 15255 O O . THR B 1 879 ? -31.955 53.863 -0.897 1 90.86 879 THR B O 1
ATOM 15258 N N . GLU B 1 880 ? -29.917 53.101 -0.88 1 90.32 880 GLU B N 1
ATOM 15259 C CA . GLU B 1 880 ? -30.015 52.695 -2.279 1 90.32 880 GLU B CA 1
ATOM 15260 C C . GLU B 1 880 ? -30.82 51.407 -2.425 1 90.32 880 GLU B C 1
ATOM 15262 O O . GLU B 1 880 ? -31.69 51.308 -3.292 1 90.32 880 GLU B O 1
ATOM 15267 N N . LEU B 1 881 ? -30.504 50.479 -1.579 1 91.43 881 LEU B N 1
ATOM 15268 C CA . LEU B 1 881 ? -31.179 49.189 -1.668 1 91.43 881 LEU B CA 1
ATOM 15269 C C . LEU B 1 881 ? -32.551 49.247 -1.005 1 91.43 881 LEU B C 1
ATOM 15271 O O . LEU B 1 881 ? -33.474 48.538 -1.413 1 91.43 881 LEU B O 1
ATOM 15275 N N . TYR B 1 882 ? -32.661 50.188 0.048 1 93.53 882 TYR B N 1
ATOM 15276 C CA . TYR B 1 882 ? -33.912 50.297 0.789 1 93.53 882 TYR B CA 1
ATOM 15277 C C . TYR B 1 882 ? -34.369 51.748 0.879 1 93.53 882 TYR B C 1
ATOM 15279 O O . TYR B 1 882 ? -34.411 52.326 1.968 1 93.53 882 TYR B O 1
ATOM 15287 N N . PRO B 1 883 ? -34.847 52.334 -0.218 1 89.7 883 PRO B N 1
ATOM 15288 C CA . PRO B 1 883 ? -35.218 53.75 -0.264 1 89.7 883 PRO B CA 1
ATOM 15289 C C . PRO B 1 883 ? -36.412 54.075 0.631 1 89.7 883 PRO B C 1
ATOM 15291 O O . PRO B 1 883 ? -36.57 55.22 1.063 1 89.7 883 PRO B O 1
ATOM 15294 N N . ASP B 1 884 ? -37.162 53.08 0.987 1 90.89 884 ASP B N 1
ATOM 15295 C CA . ASP B 1 884 ? -38.375 53.324 1.761 1 90.89 884 ASP B CA 1
ATOM 15296 C C . ASP B 1 884 ? -38.145 53.043 3.244 1 90.89 884 ASP B C 1
ATOM 15298 O O . ASP B 1 884 ? -39.06 53.188 4.058 1 90.89 884 ASP B O 1
ATOM 15302 N N . ALA B 1 885 ? -36.823 52.603 3.526 1 91.5 885 ALA B N 1
ATOM 15303 C CA . ALA B 1 885 ? -36.561 52.313 4.933 1 91.5 885 ALA B CA 1
ATOM 15304 C C . ALA B 1 885 ? -36.571 53.591 5.767 1 91.5 885 ALA B C 1
ATOM 15306 O O . ALA B 1 885 ? -36.108 54.64 5.313 1 91.5 885 ALA B O 1
ATOM 15307 N N . LYS B 1 886 ? -37.183 53.58 7.003 1 80.63 886 LYS B N 1
ATOM 15308 C CA . LYS B 1 886 ? -37.316 54.729 7.895 1 80.63 886 LYS B CA 1
ATOM 15309 C C . LYS B 1 886 ? -36.04 54.946 8.704 1 80.63 886 LYS B C 1
ATOM 15311 O O . LYS B 1 886 ? -35.633 54.077 9.477 1 80.63 886 LYS B O 1
ATOM 15316 N N . PRO B 1 887 ? -35.325 56.04 8.47 1 91.69 887 PRO B N 1
ATOM 15317 C CA . PRO B 1 887 ? -34.127 56.313 9.267 1 91.69 887 PRO B CA 1
ATOM 15318 C C . PRO B 1 887 ? -34.447 56.606 10.731 1 91.69 887 PRO B C 1
ATOM 15320 O O . PRO B 1 887 ? -35.619 56.696 11.105 1 91.69 887 PRO B O 1
ATOM 15323 N N . LEU B 1 888 ? -33.432 56.699 11.594 1 89.51 888 LEU B N 1
ATOM 15324 C CA . LEU B 1 888 ? -33.589 56.905 13.03 1 89.51 888 LEU B CA 1
ATOM 15325 C C . LEU B 1 888 ? -34.089 58.315 13.325 1 89.51 888 LEU B C 1
ATOM 15327 O O . LEU B 1 888 ? -34.682 58.56 14.378 1 89.51 888 LEU B O 1
ATOM 15331 N N . GLY B 1 889 ? -33.774 59.334 12.454 1 86.33 889 GLY B N 1
ATOM 15332 C CA . GLY B 1 889 ? -34.2 60.718 12.59 1 86.33 889 GLY B CA 1
ATOM 15333 C C . GLY B 1 889 ? -34.352 61.429 11.259 1 86.33 889 GLY B C 1
ATOM 15334 O O . GLY B 1 889 ? -34.016 60.874 10.211 1 86.33 889 GLY B O 1
ATOM 15335 N N . THR B 1 890 ? -34.976 62.533 11.32 1 81.65 890 THR B N 1
ATOM 15336 C CA . THR B 1 890 ? -35.279 63.241 10.081 1 81.65 890 THR B CA 1
ATOM 15337 C C . THR B 1 890 ? -34.14 64.183 9.704 1 81.65 890 THR B C 1
ATOM 15339 O O . THR B 1 890 ? -34.023 64.594 8.547 1 81.65 890 THR B O 1
ATOM 15342 N N . GLU B 1 891 ? -33.27 64.529 10.79 1 80.17 891 GLU B N 1
ATOM 15343 C CA . GLU B 1 891 ? -32.225 65.507 10.505 1 80.17 891 GLU B CA 1
ATOM 15344 C C . GLU B 1 891 ? -30.877 65.051 11.056 1 80.17 891 GLU B C 1
ATOM 15346 O O . GLU B 1 891 ? -30.822 64.257 11.998 1 80.17 891 GLU B O 1
ATOM 15351 N N . GLY B 1 892 ? -29.769 65.513 10.321 1 82.46 892 GLY B N 1
ATOM 15352 C CA . GLY B 1 892 ? -28.419 65.27 10.805 1 82.46 892 GLY B CA 1
ATOM 15353 C C . GLY B 1 892 ? -27.95 63.846 10.574 1 82.46 892 GLY B C 1
ATOM 15354 O O . GLY B 1 892 ? -28.279 63.235 9.555 1 82.46 892 GLY B O 1
ATOM 15355 N N . GLU B 1 893 ? -27.089 63.289 11.452 1 86.93 893 GLU B N 1
ATOM 15356 C CA . GLU B 1 893 ? -26.523 61.949 11.335 1 86.93 893 GLU B CA 1
ATOM 15357 C C . GLU B 1 893 ? -27.597 60.879 11.504 1 86.93 893 GLU B C 1
ATOM 15359 O O . GLU B 1 893 ? -27.527 59.817 10.882 1 86.93 893 GLU B O 1
ATOM 15364 N N . LYS B 1 894 ? -28.686 61.049 12.178 1 89.97 894 LYS B N 1
ATOM 15365 C CA . LYS B 1 894 ? -29.751 60.093 12.466 1 89.97 894 LYS B CA 1
ATOM 15366 C C . LYS B 1 894 ? -30.58 59.801 11.218 1 89.97 894 LYS B C 1
ATOM 15368 O O . LYS B 1 894 ? -31.254 58.772 11.141 1 89.97 894 LYS B O 1
ATOM 15373 N N . ALA B 1 895 ? -30.453 60.769 10.314 1 90.68 895 ALA B N 1
ATOM 15374 C CA . ALA B 1 895 ? -31.184 60.576 9.064 1 90.68 895 ALA B CA 1
ATOM 15375 C C . ALA B 1 895 ? -30.529 59.495 8.207 1 90.68 895 ALA B C 1
ATOM 15377 O O . ALA B 1 895 ? -31.143 58.98 7.27 1 90.68 895 ALA B O 1
ATOM 15378 N N . THR B 1 896 ? -29.351 59.131 8.582 1 93.24 896 THR B N 1
ATOM 15379 C CA . THR B 1 896 ? -28.631 58.142 7.788 1 93.24 896 THR B CA 1
ATOM 15380 C C . THR B 1 896 ? -28.415 56.86 8.588 1 93.24 896 THR B C 1
ATOM 15382 O O . THR B 1 896 ? -27.662 55.979 8.168 1 93.24 896 THR B O 1
ATOM 15385 N N . LEU B 1 897 ? -28.963 56.718 9.682 1 94.61 897 LEU B N 1
ATOM 15386 C CA . LEU B 1 897 ? -28.727 55.584 10.568 1 94.61 897 LEU B CA 1
ATOM 15387 C C . LEU B 1 897 ? -29.979 54.722 10.694 1 94.61 897 LEU B C 1
ATOM 15389 O O . LEU B 1 897 ? -31.09 55.195 10.448 1 94.61 897 LEU B O 1
ATOM 15393 N N . THR B 1 898 ? -29.781 53.469 10.971 1 91.89 898 THR B N 1
ATOM 15394 C CA . THR B 1 898 ? -30.862 52.525 11.233 1 91.89 898 THR B CA 1
ATOM 15395 C C . THR B 1 898 ? -30.494 51.585 12.378 1 91.89 898 THR B C 1
ATOM 15397 O O . THR B 1 898 ? -29.313 51.338 12.629 1 91.89 898 THR B O 1
ATOM 15400 N N . LYS B 1 899 ? -31.475 51.068 13.073 1 88.98 899 LYS B N 1
ATOM 15401 C CA . LYS B 1 899 ? -31.292 50.034 14.087 1 88.98 899 LYS B CA 1
ATOM 15402 C C . LYS B 1 899 ? -31.648 48.656 13.537 1 88.98 899 LYS B C 1
ATOM 15404 O O . LYS B 1 899 ? -31.462 47.644 14.217 1 88.98 899 LYS B O 1
ATOM 15409 N N . ASP B 1 900 ? -32.107 48.652 12.22 1 86.6 900 ASP B N 1
ATOM 15410 C CA . ASP B 1 900 ? -32.37 47.4 11.517 1 86.6 900 ASP B CA 1
ATOM 15411 C C . ASP B 1 900 ? -31.135 46.929 10.754 1 86.6 900 ASP B C 1
ATOM 15413 O O . ASP B 1 900 ? -30.868 47.395 9.644 1 86.6 900 ASP B O 1
ATOM 15417 N N . GLY B 1 901 ? -30.527 45.904 11.369 1 84.41 901 GLY B N 1
ATOM 15418 C CA . GLY B 1 901 ? -29.299 45.392 10.782 1 84.41 901 GLY B CA 1
ATOM 15419 C C . GLY B 1 901 ? -29.499 44.802 9.399 1 84.41 901 GLY B C 1
ATOM 15420 O O . GLY B 1 901 ? -28.556 44.728 8.608 1 84.41 901 GLY B O 1
ATOM 15421 N N . GLN B 1 902 ? -30.69 44.265 8.922 1 85.26 902 GLN B N 1
ATOM 15422 C CA . GLN B 1 902 ? -30.975 43.672 7.62 1 85.26 902 GLN B CA 1
ATOM 15423 C C . GLN B 1 902 ? -30.961 44.729 6.519 1 85.26 902 GLN B C 1
ATOM 15425 O O . GLN B 1 902 ? -30.834 44.4 5.337 1 85.26 902 GLN B O 1
ATOM 15430 N N . LYS B 1 903 ? -31.065 46.023 6.962 1 91.5 903 LYS B N 1
ATOM 15431 C CA . LYS B 1 903 ? -31.098 47.126 6.005 1 91.5 903 LYS B CA 1
ATOM 15432 C C . LYS B 1 903 ? -29.82 47.955 6.077 1 91.5 903 LYS B C 1
ATOM 15434 O O . LYS B 1 903 ? -29.783 49.092 5.6 1 91.5 903 LYS B O 1
ATOM 15439 N N . ALA B 1 904 ? -28.827 47.382 6.786 1 92.78 904 ALA B N 1
ATOM 15440 C CA . ALA B 1 904 ? -27.552 48.078 6.942 1 92.78 904 ALA B CA 1
ATOM 15441 C C . ALA B 1 904 ? -26.795 48.14 5.619 1 92.78 904 ALA B C 1
ATOM 15443 O O . ALA B 1 904 ? -26.826 47.189 4.834 1 92.78 904 ALA B O 1
ATOM 15444 N N . LYS B 1 905 ? -26.069 49.231 5.454 1 94.94 905 LYS B N 1
ATOM 15445 C CA . LYS B 1 905 ? -25.231 49.407 4.271 1 94.94 905 LYS B CA 1
ATOM 15446 C C . LYS B 1 905 ? -23.905 48.667 4.422 1 94.94 905 LYS B C 1
ATOM 15448 O O . LYS B 1 905 ? -23.277 48.716 5.481 1 94.94 905 LYS B O 1
ATOM 15453 N N . LYS B 1 906 ? -23.571 47.874 3.407 1 95.3 906 LYS B N 1
ATOM 15454 C CA . LYS B 1 906 ? -22.248 47.257 3.366 1 95.3 906 LYS B CA 1
ATOM 15455 C C . LYS B 1 906 ? -21.239 48.165 2.67 1 95.3 906 LYS B C 1
ATOM 15457 O O . LYS B 1 906 ? -21.605 48.955 1.797 1 95.3 906 LYS B O 1
ATOM 15462 N N . HIS B 1 907 ? -20.046 48.148 3.07 1 95.28 907 HIS B N 1
ATOM 15463 C CA . HIS B 1 907 ? -18.986 48.947 2.465 1 95.28 907 HIS B CA 1
ATOM 15464 C C . HIS B 1 907 ? -17.643 48.23 2.544 1 95.28 907 HIS B C 1
ATOM 15466 O O . HIS B 1 907 ? -17.48 47.291 3.326 1 95.28 907 HIS B O 1
ATOM 15472 N N . PHE B 1 908 ? -16.725 48.597 1.653 1 96.73 908 PHE B N 1
ATOM 15473 C CA . PHE B 1 908 ? -15.359 48.09 1.727 1 96.73 908 PHE B CA 1
ATOM 15474 C C . PHE B 1 908 ? -14.625 48.687 2.921 1 96.73 908 PHE B C 1
ATOM 15476 O O . PHE B 1 908 ? -14.611 49.907 3.102 1 96.73 908 PHE B O 1
ATOM 15483 N N . CYS B 1 909 ? -14.119 47.929 3.808 1 96.94 909 CYS B N 1
ATOM 15484 C CA . CYS B 1 909 ? -13.58 48.435 5.065 1 96.94 909 CYS B CA 1
ATOM 15485 C C . CYS B 1 909 ? -12.223 47.809 5.368 1 96.94 909 CYS B C 1
ATOM 15487 O O . CYS B 1 909 ? -11.95 47.431 6.508 1 96.94 909 CYS B O 1
ATOM 15489 N N . GLY B 1 910 ? -11.403 47.669 4.422 1 95.36 910 GLY B N 1
ATOM 15490 C CA . GLY B 1 910 ? -10.047 47.179 4.61 1 95.36 910 GLY B CA 1
ATOM 15491 C C . GLY B 1 910 ? -9.801 45.836 3.949 1 95.36 910 GLY B C 1
ATOM 15492 O O . GLY B 1 910 ? -10.7 45.273 3.321 1 95.36 910 GLY B O 1
ATOM 15493 N N . THR B 1 911 ? -8.562 45.23 4.071 1 96.5 911 THR B N 1
ATOM 15494 C CA . THR B 1 911 ? -8.151 43.97 3.462 1 96.5 911 THR B CA 1
ATOM 15495 C C . THR B 1 911 ? -7.405 43.1 4.47 1 96.5 911 THR B C 1
ATOM 15497 O O . THR B 1 911 ? -6.852 43.609 5.447 1 96.5 911 THR B O 1
ATOM 15500 N N . SER B 1 912 ? -7.532 41.841 4.269 1 95.9 912 SER B N 1
ATOM 15501 C CA . SER B 1 912 ? -6.772 40.933 5.122 1 95.9 912 SER B CA 1
ATOM 15502 C C . SER B 1 912 ? -5.304 40.886 4.709 1 95.9 912 SER B C 1
ATOM 15504 O O . SER B 1 912 ? -4.457 40.408 5.466 1 95.9 912 SER B O 1
ATOM 15506 N N . ILE B 1 913 ? -4.949 41.281 3.519 1 96.1 913 ILE B N 1
ATOM 15507 C CA . ILE B 1 913 ? -3.583 41.238 3.01 1 96.1 913 ILE B CA 1
ATOM 15508 C C . ILE B 1 913 ? -2.704 42.2 3.807 1 96.1 913 ILE B C 1
ATOM 15510 O O . ILE B 1 913 ? -2.981 43.4 3.865 1 96.1 913 ILE B O 1
ATOM 15514 N N . PRO B 1 914 ? -1.698 41.73 4.394 1 95.74 914 PRO B N 1
ATOM 15515 C CA . PRO B 1 914 ? -0.825 42.615 5.167 1 95.74 914 PRO B CA 1
ATOM 15516 C C . PRO B 1 914 ? -0.08 43.622 4.292 1 95.74 914 PRO B C 1
ATOM 15518 O O . PRO B 1 914 ? 0.188 43.346 3.12 1 95.74 914 PRO B O 1
ATOM 15521 N N . ASP B 1 915 ? 0.301 44.738 4.908 1 96.4 915 ASP B N 1
ATOM 15522 C CA . ASP B 1 915 ? 1.105 45.729 4.201 1 96.4 915 ASP B CA 1
ATOM 15523 C C . ASP B 1 915 ? 2.54 45.241 4.014 1 96.4 915 ASP B C 1
ATOM 15525 O O . ASP B 1 915 ? 3.197 45.592 3.032 1 96.4 915 ASP B O 1
ATOM 15529 N N . LEU B 1 916 ? 2.947 44.576 5.026 1 96.71 916 LEU B N 1
ATOM 15530 C CA . LEU B 1 916 ? 4.299 44.029 5.018 1 96.71 916 LEU B CA 1
ATOM 15531 C C . LEU B 1 916 ? 4.377 42.762 5.863 1 96.71 916 LEU B C 1
ATOM 15533 O O . LEU B 1 916 ? 3.858 42.723 6.981 1 96.71 916 LEU B O 1
ATOM 15537 N N . TYR B 1 917 ? 4.903 41.74 5.379 1 95.96 917 TYR B N 1
ATOM 15538 C CA . TYR B 1 917 ? 5.159 40.536 6.162 1 95.96 917 TYR B CA 1
ATOM 15539 C C . TYR B 1 917 ? 6.566 40.008 5.905 1 95.96 917 TYR B C 1
ATOM 15541 O O . TYR B 1 917 ? 7.176 40.322 4.881 1 95.96 917 TYR B O 1
ATOM 15549 N N . GLY B 1 918 ? 7.131 39.299 6.792 1 95.82 918 GLY B N 1
ATOM 15550 C CA . GLY B 1 918 ? 8.478 38.767 6.671 1 95.82 918 GLY B CA 1
ATOM 15551 C C . GLY B 1 918 ? 9.01 38.188 7.969 1 95.82 918 GLY B C 1
ATOM 15552 O O . GLY B 1 918 ? 8.253 37.614 8.754 1 95.82 918 GLY B O 1
ATOM 15553 N N . GLY B 1 919 ? 10.303 38.14 8.022 1 95.69 919 GLY B N 1
ATOM 15554 C CA . GLY B 1 919 ? 10.977 37.638 9.209 1 95.69 919 GLY B CA 1
ATOM 15555 C C . GLY B 1 919 ? 12.31 38.315 9.468 1 95.69 919 GLY B C 1
ATOM 15556 O O . GLY B 1 919 ? 12.845 38.999 8.594 1 95.69 919 GLY B O 1
ATOM 15557 N N . PHE B 1 920 ? 12.773 38.249 10.622 1 96.05 920 PHE B N 1
ATOM 15558 C CA . PHE B 1 920 ? 14.12 38.67 10.99 1 96.05 920 PHE B CA 1
ATOM 15559 C C . PHE B 1 920 ? 14.709 37.74 12.043 1 96.05 920 PHE B C 1
ATOM 15561 O O . PHE B 1 920 ? 13.973 37.047 12.749 1 96.05 920 PHE B O 1
ATOM 15568 N N . GLY B 1 921 ? 15.949 37.62 12.094 1 94.65 921 GLY B N 1
ATOM 15569 C CA . GLY B 1 921 ? 16.621 36.728 13.026 1 94.65 921 GLY B CA 1
ATOM 15570 C C . GLY B 1 921 ? 18.08 37.08 13.244 1 94.65 921 GLY B C 1
ATOM 15571 O O . GLY B 1 921 ? 18.607 37.989 12.599 1 94.65 921 GLY B O 1
ATOM 15572 N N . THR B 1 922 ? 18.708 36.48 14.197 1 95.01 922 THR B N 1
ATOM 15573 C CA . THR B 1 922 ? 20.114 36.686 14.527 1 95.01 922 THR B CA 1
ATOM 15574 C C . THR B 1 922 ? 20.771 35.372 14.939 1 95.01 922 THR B C 1
ATOM 15576 O O . THR B 1 922 ? 20.103 34.472 15.452 1 95.01 922 THR B O 1
ATOM 15579 N N . THR B 1 923 ? 21.963 35.164 14.602 1 94.06 923 THR B N 1
ATOM 15580 C CA . THR B 1 923 ? 22.785 34.033 15.016 1 94.06 923 THR B CA 1
ATOM 15581 C C . THR B 1 923 ? 24.088 34.514 15.648 1 94.06 923 THR B C 1
ATOM 15583 O O . THR B 1 923 ? 24.819 35.306 15.05 1 94.06 923 THR B O 1
ATOM 15586 N N . LEU B 1 924 ? 24.379 34.085 16.816 1 95.75 924 LEU B N 1
ATOM 15587 C CA . LEU B 1 924 ? 25.609 34.379 17.543 1 95.75 924 LEU B CA 1
ATOM 15588 C C . LEU B 1 924 ? 26.401 33.103 17.809 1 95.75 924 LEU B C 1
ATOM 15590 O O . LEU B 1 924 ? 25.848 32.113 18.294 1 95.75 924 LEU B O 1
ATOM 15594 N N . THR B 1 925 ? 27.558 33.157 17.332 1 92.63 925 THR B N 1
ATOM 15595 C CA . THR B 1 925 ? 28.447 32.044 17.644 1 92.63 925 THR B CA 1
ATOM 15596 C C . THR B 1 925 ? 29.617 32.512 18.506 1 92.63 925 THR B C 1
ATOM 15598 O O . THR B 1 925 ? 30.225 33.547 18.227 1 92.63 925 THR B O 1
ATOM 15601 N N . TRP B 1 926 ? 29.527 32.34 19.409 1 94.04 926 TRP B N 1
ATOM 15602 C CA . TRP B 1 926 ? 30.623 32.689 20.307 1 94.04 926 TRP B CA 1
ATOM 15603 C C . TRP B 1 926 ? 31.308 31.435 20.842 1 94.04 926 TRP B C 1
ATOM 15605 O O . TRP B 1 926 ? 30.734 30.704 21.651 1 94.04 926 TRP B O 1
ATOM 15615 N N . LYS B 1 927 ? 32.909 30.536 20.845 1 88.61 927 LYS B N 1
ATOM 15616 C CA . LYS B 1 927 ? 33.717 29.41 21.306 1 88.61 927 LYS B CA 1
ATOM 15617 C C . LYS B 1 927 ? 32.897 28.123 21.338 1 88.61 927 LYS B C 1
ATOM 15619 O O . LYS B 1 927 ? 32.846 27.439 22.363 1 88.61 927 LYS B O 1
ATOM 15624 N N . GLY B 1 928 ? 32.234 27.72 20.34 1 86.95 928 GLY B N 1
ATOM 15625 C CA . GLY B 1 928 ? 31.486 26.481 20.201 1 86.95 928 GLY B CA 1
ATOM 15626 C C . GLY B 1 928 ? 30.004 26.645 20.481 1 86.95 928 GLY B C 1
ATOM 15627 O O . GLY B 1 928 ? 29.2 25.779 20.127 1 86.95 928 GLY B O 1
ATOM 15628 N N . PHE B 1 929 ? 29.659 27.782 21.257 1 94.33 929 PHE B N 1
ATOM 15629 C CA . PHE B 1 929 ? 28.252 28.079 21.497 1 94.33 929 PHE B CA 1
ATOM 15630 C C . PHE B 1 929 ? 27.623 28.742 20.278 1 94.33 929 PHE B C 1
ATOM 15632 O O . PHE B 1 929 ? 28.254 29.574 19.623 1 94.33 929 PHE B O 1
ATOM 15639 N N . GLU B 1 930 ? 26.388 28.38 19.92 1 93.71 930 GLU B N 1
ATOM 15640 C CA . GLU B 1 930 ? 25.61 29.006 18.856 1 93.71 930 GLU B CA 1
ATOM 15641 C C . GLU B 1 930 ? 24.203 29.354 19.333 1 93.71 930 GLU B C 1
ATOM 15643 O O . GLU B 1 930 ? 23.463 28.481 19.791 1 93.71 930 GLU B O 1
ATOM 15648 N N . LEU B 1 931 ? 23.004 31.258 18.857 1 95.84 931 LEU B N 1
ATOM 15649 C CA . LEU B 1 931 ? 21.67 31.739 19.199 1 95.84 931 LEU B CA 1
ATOM 15650 C C . LEU B 1 931 ? 20.959 32.29 17.968 1 95.84 931 LEU B C 1
ATOM 15652 O O . LEU B 1 931 ? 21.484 33.172 17.285 1 95.84 931 LEU B O 1
ATOM 15656 N N . GLY B 1 932 ? 20.644 30.992 18.084 1 94.37 932 GLY B N 1
ATOM 15657 C CA . GLY B 1 932 ? 19.807 31.442 16.983 1 94.37 932 GLY B CA 1
ATOM 15658 C C . GLY B 1 932 ? 18.42 31.871 17.424 1 94.37 932 GLY B C 1
ATOM 15659 O O . GLY B 1 932 ? 17.788 31.199 18.241 1 94.37 932 GLY B O 1
ATOM 15660 N N . ILE B 1 933 ? 18.03 33.009 17.064 1 95.49 933 ILE B N 1
ATOM 15661 C CA . ILE B 1 933 ? 16.694 33.534 17.325 1 95.49 933 ILE B CA 1
ATOM 15662 C C . ILE B 1 933 ? 16.04 33.956 16.011 1 95.49 933 ILE B C 1
ATOM 15664 O O . ILE B 1 933 ? 16.64 34.685 15.218 1 95.49 933 ILE B O 1
ATOM 15668 N N . ASN B 1 934 ? 14.817 33.474 15.757 1 94.03 934 ASN B N 1
ATOM 15669 C CA . ASN B 1 934 ? 14.099 33.814 14.533 1 94.03 934 ASN B CA 1
ATOM 15670 C C . ASN B 1 934 ? 12.678 34.285 14.83 1 94.03 934 ASN B C 1
ATOM 15672 O O . ASN B 1 934 ? 11.953 33.644 15.593 1 94.03 934 ASN B O 1
ATOM 15676 N N . PHE B 1 935 ? 12.274 35.401 14.208 1 95.69 935 PHE B N 1
ATOM 15677 C CA . PHE B 1 935 ? 10.934 35.963 14.335 1 95.69 935 PHE B CA 1
ATOM 15678 C C . PHE B 1 935 ? 10.23 35.992 12.984 1 95.69 935 PHE B C 1
ATOM 15680 O O . PHE B 1 935 ? 10.875 36.145 11.945 1 95.69 935 PHE B O 1
ATOM 15687 N N . ALA B 1 936 ? 8.922 35.799 12.987 1 95.17 936 ALA B N 1
ATOM 15688 C CA . ALA B 1 936 ? 8.042 36.118 11.866 1 95.17 936 ALA B CA 1
ATOM 15689 C C . ALA B 1 936 ? 7.083 37.249 12.226 1 95.17 936 ALA B C 1
ATOM 15691 O O . ALA B 1 936 ? 6.593 37.319 13.355 1 95.17 936 ALA B O 1
ATOM 15692 N N . TYR B 1 937 ? 6.818 38.108 11.279 1 95.84 937 TYR B N 1
ATOM 15693 C CA . TYR B 1 937 ? 5.937 39.226 11.598 1 95.84 937 TYR B CA 1
ATOM 15694 C C . TYR B 1 937 ? 5.009 39.54 10.431 1 95.84 937 TYR B C 1
ATOM 15696 O O . TYR B 1 937 ? 5.258 39.114 9.3 1 95.84 937 TYR B O 1
ATOM 15704 N N . GLN B 1 938 ? 3.954 40.121 10.652 1 95.75 938 GLN B N 1
ATOM 15705 C CA . GLN B 1 938 ? 3.016 40.74 9.721 1 95.75 938 GLN B CA 1
ATOM 15706 C C . GLN B 1 938 ? 2.556 42.103 10.229 1 95.75 938 GLN B C 1
ATOM 15708 O O . GLN B 1 938 ? 2.182 42.244 11.395 1 95.75 938 GLN B O 1
ATOM 15713 N N . LEU B 1 939 ? 2.706 43.142 9.399 1 96.93 939 LEU B N 1
ATOM 15714 C CA . LEU B 1 939 ? 2.291 44.503 9.718 1 96.93 939 LEU B CA 1
ATOM 15715 C C . LEU B 1 939 ? 1.172 44.962 8.789 1 96.93 939 LEU B C 1
ATOM 15717 O O . LEU B 1 939 ? 1.271 44.81 7.569 1 96.93 939 LEU B O 1
ATOM 15721 N N . GLY B 1 940 ? 0.155 45.426 9.468 1 96.27 940 GLY B N 1
ATOM 15722 C CA . GLY B 1 940 ? -0.98 45.904 8.695 1 96.27 940 GLY B CA 1
ATOM 15723 C C . GLY B 1 940 ? -1.984 44.814 8.373 1 96.27 940 GLY B C 1
ATOM 15724 O O . GLY B 1 940 ? -1.844 43.678 8.832 1 96.27 940 GLY B O 1
ATOM 15725 N N . GLY B 1 941 ? -3 45.177 7.625 1 95.83 941 GLY B N 1
ATOM 15726 C CA . GLY B 1 941 ? -4.113 44.282 7.35 1 95.83 941 GLY B CA 1
ATOM 15727 C C . GLY B 1 941 ? -5.118 44.213 8.484 1 95.83 941 GLY B C 1
ATOM 15728 O O . GLY B 1 941 ? -4.897 44.789 9.552 1 95.83 941 GLY B O 1
ATOM 15729 N N . LYS B 1 942 ? -6.157 43.594 8.182 1 97.3 942 LYS B N 1
ATOM 15730 C CA . LYS B 1 942 ? -7.213 43.436 9.178 1 97.3 942 LYS B CA 1
ATOM 15731 C C . LYS B 1 942 ? -7.687 41.987 9.251 1 97.3 942 LYS B C 1
ATOM 15733 O O . LYS B 1 942 ? -7.513 41.222 8.3 1 97.3 942 LYS B O 1
ATOM 15738 N N . THR B 1 943 ? -8.121 41.639 10.39 1 96.33 943 THR B N 1
ATOM 15739 C CA . THR B 1 943 ? -8.689 40.316 10.625 1 96.33 943 THR B CA 1
ATOM 15740 C C . THR B 1 943 ? -10.099 40.428 11.198 1 96.33 943 THR B C 1
ATOM 15742 O O . THR B 1 943 ? -10.348 41.233 12.097 1 96.33 943 THR B O 1
ATOM 15745 N N . TYR B 1 944 ? -11.038 39.775 10.497 1 96.17 944 TYR B N 1
ATOM 15746 C CA . TYR B 1 944 ? -12.351 39.612 11.111 1 96.17 944 TYR B CA 1
ATOM 15747 C C . TYR B 1 944 ? -12.318 38.538 12.192 1 96.17 944 TYR B C 1
ATOM 15749 O O . TYR B 1 944 ? -12.338 37.343 11.89 1 96.17 944 TYR B O 1
ATOM 15757 N N . ASP B 1 945 ? -12.282 38.911 13.423 1 93.01 945 ASP B N 1
ATOM 15758 C CA . ASP B 1 945 ? -12.131 37.982 14.539 1 93.01 945 ASP B CA 1
ATOM 15759 C C . ASP B 1 945 ? -13.45 37.279 14.851 1 93.01 945 ASP B C 1
ATOM 15761 O O . ASP B 1 945 ? -14.16 37.664 15.782 1 93.01 945 ASP B O 1
ATOM 15765 N N . SER B 1 946 ? -13.671 36.207 14.166 1 89.45 946 SER B N 1
ATOM 15766 C CA . SER B 1 946 ? -14.919 35.467 14.318 1 89.45 946 SER B CA 1
ATOM 15767 C C . SER B 1 946 ? -15.015 34.824 15.698 1 89.45 946 SER B C 1
ATOM 15769 O O . SER B 1 946 ? -16.114 34.628 16.221 1 89.45 946 SER B O 1
ATOM 15771 N N . GLY B 1 947 ? -13.9 34.458 16.332 1 87.77 947 GLY B N 1
ATOM 15772 C CA . GLY B 1 947 ? -13.925 33.919 17.683 1 87.77 947 GLY B CA 1
ATOM 15773 C C . GLY B 1 947 ? -14.431 34.912 18.712 1 87.77 947 GLY B C 1
ATOM 15774 O O . GLY B 1 947 ? -15.267 34.573 19.551 1 87.77 947 GLY B O 1
ATOM 15775 N N . TYR B 1 948 ? -13.921 36.099 18.667 1 91.24 948 TYR B N 1
ATOM 15776 C CA . TYR B 1 948 ? -14.386 37.174 19.536 1 91.24 948 TYR B CA 1
ATOM 15777 C C . TYR B 1 948 ? -15.85 37.499 19.266 1 91.24 948 TYR B C 1
ATOM 15779 O O . TYR B 1 948 ? -16.638 37.666 20.2 1 91.24 948 TYR B O 1
ATOM 15787 N N . ALA B 1 949 ? -16.212 37.529 17.963 1 89.94 949 ALA B N 1
ATOM 15788 C CA . ALA B 1 949 ? -17.595 37.823 17.595 1 89.94 949 ALA B CA 1
ATOM 15789 C C . ALA B 1 949 ? -18.551 36.79 18.184 1 89.94 949 ALA B C 1
ATOM 15791 O O . ALA B 1 949 ? -19.65 37.133 18.626 1 89.94 949 ALA B O 1
ATOM 15792 N N . GLY B 1 950 ? -18.075 35.605 18.153 1 86.07 950 GLY B N 1
ATOM 15793 C CA . GLY B 1 950 ? -18.91 34.538 18.681 1 86.07 950 GLY B CA 1
ATOM 15794 C C . GLY B 1 950 ? -19.122 34.632 20.18 1 86.07 950 GLY B C 1
ATOM 15795 O O . GLY B 1 950 ? -20.15 34.188 20.696 1 86.07 950 GLY B O 1
ATOM 15796 N N . LEU B 1 951 ? -18.237 35.282 20.924 1 89.54 951 LEU B N 1
ATOM 15797 C CA . LEU B 1 951 ? -18.315 35.413 22.375 1 89.54 951 LEU B CA 1
ATOM 15798 C C . LEU B 1 951 ? -19.035 36.699 22.767 1 89.54 951 LEU B C 1
ATOM 15800 O O . LEU B 1 951 ? -19.332 36.916 23.944 1 89.54 951 LEU B O 1
ATOM 15804 N N . MET B 1 952 ? -19.263 37.55 21.773 1 86.53 952 MET B N 1
ATOM 15805 C CA . MET B 1 952 ? -19.931 38.825 22.02 1 86.53 952 MET B CA 1
ATOM 15806 C C . MET B 1 952 ? -21.406 38.749 21.643 1 86.53 952 MET B C 1
ATOM 15808 O O . MET B 1 952 ? -22.12 39.751 21.708 1 86.53 952 MET B O 1
ATOM 15812 N N . GLY B 1 953 ? -21.845 37.617 21.175 1 70.22 953 GLY B N 1
ATOM 15813 C CA . GLY B 1 953 ? -23.202 37.508 20.664 1 70.22 953 GLY B CA 1
ATOM 15814 C C . GLY B 1 953 ? -24.233 37.275 21.753 1 70.22 953 GLY B C 1
ATOM 15815 O O . GLY B 1 953 ? -23.894 36.829 22.851 1 70.22 953 GLY B O 1
ATOM 15816 N N . ARG B 1 954 ? -25.387 38.008 21.592 1 56.89 954 ARG B N 1
ATOM 15817 C CA . ARG B 1 954 ? -26.544 38.026 22.481 1 56.89 954 ARG B CA 1
ATOM 15818 C C . ARG B 1 954 ? -27.141 36.631 22.632 1 56.89 954 ARG B C 1
ATOM 15820 O O . ARG B 1 954 ? -26.794 35.899 23.562 1 56.89 954 ARG B O 1
ATOM 15827 N N . ARG B 1 955 ? -28.389 36.606 21.801 1 54.09 955 ARG B N 1
ATOM 15828 C CA . ARG B 1 955 ? -29.446 35.626 22.029 1 54.09 955 ARG B CA 1
ATOM 15829 C C . ARG B 1 955 ? -28.925 34.205 21.842 1 54.09 955 ARG B C 1
ATOM 15831 O O . ARG B 1 955 ? -29.629 33.345 21.308 1 54.09 955 ARG B O 1
ATOM 15838 N N . LEU B 1 956 ? -27.662 34.182 21.796 1 48.59 956 LEU B N 1
ATOM 15839 C CA . LEU B 1 956 ? -27.237 32.833 21.438 1 48.59 956 LEU B CA 1
ATOM 15840 C C . LEU B 1 956 ? -27.716 31.82 22.472 1 48.59 956 LEU B C 1
ATOM 15842 O O . LEU B 1 956 ? -27.883 32.156 23.646 1 48.59 956 LEU B O 1
ATOM 15846 N N . LYS B 1 957 ? -28.176 30.886 21.95 1 56.91 957 LYS B N 1
ATOM 15847 C CA . LYS B 1 957 ? -28.471 29.637 22.646 1 56.91 957 LYS B CA 1
ATOM 15848 C C . LYS B 1 957 ? -27.844 29.623 24.038 1 56.91 957 LYS B C 1
ATOM 15850 O O . LYS B 1 957 ? -26.648 29.882 24.188 1 56.91 957 LYS B O 1
ATOM 15855 N N . ALA B 1 958 ? -28.774 29.729 24.998 1 70.91 958 ALA B N 1
ATOM 15856 C CA . ALA B 1 958 ? -28.375 29.674 26.402 1 70.91 958 ALA B CA 1
ATOM 15857 C C . ALA B 1 958 ? -27.222 28.696 26.606 1 70.91 958 ALA B C 1
ATOM 15859 O O . ALA B 1 958 ? -27.01 27.796 25.79 1 70.91 958 ALA B O 1
ATOM 15860 N N . GLY B 1 959 ? -26.387 29.187 27.376 1 88.63 959 GLY B N 1
ATOM 15861 C CA . GLY B 1 959 ? -25.356 28.275 27.846 1 88.63 959 GLY B CA 1
ATOM 15862 C C . GLY B 1 959 ? -24.013 28.497 27.178 1 88.63 959 GLY B C 1
ATOM 15863 O O . GLY B 1 959 ? -23.112 27.663 27.289 1 88.63 959 GLY B O 1
ATOM 15864 N N . ARG B 1 960 ? -23.789 29.649 26.484 1 91.3 960 ARG B N 1
ATOM 15865 C CA . ARG B 1 960 ? -22.53 29.926 25.799 1 91.3 960 ARG B CA 1
ATOM 15866 C C . ARG B 1 960 ? -21.646 30.85 26.63 1 91.3 960 ARG B C 1
ATOM 15868 O O . ARG B 1 960 ? -22.148 31.706 27.361 1 91.3 960 ARG B O 1
ATOM 15875 N N . ALA B 1 961 ? -20.386 30.741 26.462 1 92.63 961 ALA B N 1
ATOM 15876 C CA . ALA B 1 961 ? -19.426 31.626 27.119 1 92.63 961 ALA B CA 1
ATOM 15877 C C . ALA B 1 961 ? -19.516 33.043 26.561 1 92.63 961 ALA B C 1
ATOM 15879 O O . ALA B 1 961 ? -20.023 33.251 25.456 1 92.63 961 ALA B O 1
ATOM 15880 N N . MET B 1 962 ? -19.113 33.943 27.321 1 92.68 962 MET B N 1
ATOM 15881 C CA . MET B 1 962 ? -19.082 35.347 26.921 1 92.68 962 MET B CA 1
ATOM 15882 C C . MET B 1 962 ? -17.707 35.955 27.173 1 92.68 962 MET B C 1
ATOM 15884 O O . MET B 1 962 ? -17.054 35.633 28.167 1 92.68 962 MET B O 1
ATOM 15888 N N . HIS B 1 963 ? -17.317 36.787 26.319 1 93.46 963 HIS B N 1
ATOM 15889 C CA . HIS B 1 963 ? -16.055 37.492 26.507 1 93.46 963 HIS B CA 1
ATOM 15890 C C . HIS B 1 963 ? -16.138 38.468 27.677 1 93.46 963 HIS B C 1
ATOM 15892 O O . HIS B 1 963 ? -17.212 38.996 27.974 1 93.46 963 HIS B O 1
ATOM 15898 N N . VAL B 1 964 ? -15.023 38.831 28.299 1 94.91 964 VAL B N 1
ATOM 15899 C CA . VAL B 1 964 ? -14.967 39.715 29.458 1 94.91 964 VAL B CA 1
ATOM 15900 C C . VAL B 1 964 ? -15.457 41.108 29.069 1 94.91 964 VAL B C 1
ATOM 15902 O O . VAL B 1 964 ? -15.989 41.841 29.906 1 94.91 964 VAL B O 1
ATOM 15905 N N . ASP B 1 965 ? -15.387 41.448 27.816 1 93.84 965 ASP B N 1
ATOM 15906 C CA . ASP B 1 965 ? -15.819 42.762 27.347 1 93.84 965 ASP B CA 1
ATOM 15907 C C . ASP B 1 965 ? -17.328 42.932 27.506 1 93.84 965 ASP B C 1
ATOM 15909 O O . ASP B 1 965 ? -17.835 44.055 27.501 1 93.84 965 ASP B O 1
ATOM 15913 N N . MET B 1 966 ? -18.032 41.926 27.658 1 92.56 966 MET B N 1
ATOM 15914 C CA . MET B 1 966 ? -19.481 41.996 27.823 1 92.56 966 MET B CA 1
ATOM 15915 C C . MET B 1 966 ? -19.846 42.687 29.133 1 92.56 966 MET B C 1
ATOM 15917 O O . MET B 1 966 ? -20.977 43.146 29.303 1 92.56 966 MET B O 1
ATOM 15921 N N . LEU B 1 967 ? -18.914 42.693 30.081 1 93.92 967 LEU B N 1
ATOM 15922 C CA . LEU B 1 967 ? -19.134 43.396 31.34 1 93.92 967 LEU B CA 1
ATOM 15923 C C . LEU B 1 967 ? -19.339 44.888 31.101 1 93.92 967 LEU B C 1
ATOM 15925 O O . LEU B 1 967 ? -19.89 45.588 31.953 1 93.92 967 LEU B O 1
ATOM 15929 N N . ASN B 1 968 ? -19.011 45.323 29.884 1 93.4 968 ASN B N 1
ATOM 15930 C CA . ASN B 1 968 ? -19.146 46.733 29.533 1 93.4 968 ASN B CA 1
ATOM 15931 C C . ASN B 1 968 ? -20.378 46.98 28.667 1 93.4 968 ASN B C 1
ATOM 15933 O O . ASN B 1 968 ? -20.509 48.041 28.054 1 93.4 968 ASN B O 1
ATOM 15937 N N . ALA B 1 969 ? -21.238 46.083 28.61 1 92.02 969 ALA B N 1
ATOM 15938 C CA . ALA B 1 969 ? -22.463 46.252 27.833 1 92.02 969 ALA B CA 1
ATOM 15939 C C . ALA B 1 969 ? -23.331 47.364 28.413 1 92.02 969 ALA B C 1
ATOM 15941 O O . ALA B 1 969 ? -23.265 47.652 29.611 1 92.02 969 ALA B O 1
ATOM 15942 N N . TRP B 1 970 ? -24.145 47.962 27.516 1 92.35 970 TRP B N 1
ATOM 15943 C CA . TRP B 1 970 ? -25.052 49.039 27.898 1 92.35 970 TRP B CA 1
ATOM 15944 C C . TRP B 1 970 ? -26.001 48.586 29.002 1 92.35 970 TRP B C 1
ATOM 15946 O O . TRP B 1 970 ? -26.616 47.522 28.902 1 92.35 970 TRP B O 1
ATOM 15956 N N . LYS B 1 971 ? -26.193 49.41 30.05 1 89.95 971 LYS B N 1
ATOM 15957 C CA . LYS B 1 971 ? -26.998 48.99 31.193 1 89.95 971 LYS B CA 1
ATOM 15958 C C . LYS B 1 971 ? -28.17 49.941 31.418 1 89.95 971 LYS B C 1
ATOM 15960 O O . LYS B 1 971 ? -29.233 49.525 31.884 1 89.95 971 LYS B O 1
ATOM 15965 N N . GLN B 1 972 ? -27.895 51.245 31.128 1 88.84 972 GLN B N 1
ATOM 15966 C CA . GLN B 1 972 ? -28.942 52.216 31.43 1 88.84 972 GLN B CA 1
ATOM 15967 C C . GLN B 1 972 ? -28.906 53.385 30.45 1 88.84 972 GLN B C 1
ATOM 15969 O O . GLN B 1 972 ? -27.892 53.617 29.788 1 88.84 972 GLN B O 1
ATOM 15974 N N . LYS B 1 973 ? -30.067 54.064 30.449 1 90.05 973 LYS B N 1
ATOM 15975 C CA . LYS B 1 973 ? -30.198 55.213 29.558 1 90.05 973 LYS B CA 1
ATOM 15976 C C . LYS B 1 973 ? -29.116 56.252 29.837 1 90.05 973 LYS B C 1
ATOM 15978 O O . LYS B 1 973 ? -28.862 56.596 30.994 1 90.05 973 LYS B O 1
ATOM 15983 N N . GLY B 1 974 ? -28.468 56.722 28.832 1 92.28 974 GLY B N 1
ATOM 15984 C CA . GLY B 1 974 ? -27.442 57.747 28.943 1 92.28 974 GLY B CA 1
ATOM 15985 C C . GLY B 1 974 ? -26.034 57.183 28.94 1 92.28 974 GLY B C 1
ATOM 15986 O O . GLY B 1 974 ? -25.06 57.93 28.82 1 92.28 974 GLY B O 1
ATOM 15987 N N . GLU B 1 975 ? -25.901 55.901 29.058 1 92.8 975 GLU B N 1
ATOM 15988 C CA . GLU B 1 975 ? -24.587 55.266 29.097 1 92.8 975 GLU B CA 1
ATOM 15989 C C . GLU B 1 975 ? -23.946 55.238 27.713 1 92.8 975 GLU B C 1
ATOM 15991 O O . GLU B 1 975 ? -24.612 54.935 26.721 1 92.8 975 GLU B O 1
ATOM 15996 N N . ASN B 1 976 ? -22.642 55.618 27.722 1 92.56 976 ASN B N 1
ATOM 15997 C CA . ASN B 1 976 ? -21.87 55.588 26.484 1 92.56 976 ASN B CA 1
ATOM 15998 C C . ASN B 1 976 ? -20.94 54.379 26.433 1 92.56 976 ASN B C 1
ATOM 16000 O O . ASN B 1 976 ? -19.953 54.318 27.17 1 92.56 976 ASN B O 1
ATOM 16004 N N . THR B 1 977 ? -21.297 53.394 25.65 1 92.58 977 THR B N 1
ATOM 16005 C CA . THR B 1 977 ? -20.506 52.184 25.458 1 92.58 977 THR B CA 1
ATOM 16006 C C . THR B 1 977 ? -20.562 51.727 24.003 1 92.58 977 THR B C 1
ATOM 16008 O O . THR B 1 977 ? -21.397 52.201 23.23 1 92.58 977 THR B O 1
ATOM 16011 N N . ASN B 1 978 ? -19.634 50.912 23.688 1 89.7 978 ASN B N 1
ATOM 16012 C CA . ASN B 1 978 ? -19.626 50.377 22.331 1 89.7 978 ASN B CA 1
ATOM 16013 C C . ASN B 1 978 ? -20.178 48.956 22.285 1 89.7 978 ASN B C 1
ATOM 16015 O O . ASN B 1 978 ? -20.123 48.296 21.246 1 89.7 978 ASN B O 1
ATOM 16019 N N . ILE B 1 979 ? -20.583 48.478 23.399 1 91.9 979 ILE B N 1
ATOM 16020 C CA . ILE B 1 979 ? -21.201 47.158 23.452 1 91.9 979 ILE B CA 1
ATOM 16021 C C . ILE B 1 979 ? -22.707 47.301 23.663 1 91.9 979 ILE B C 1
ATOM 16023 O O . ILE B 1 979 ? -23.149 47.813 24.694 1 91.9 979 ILE B O 1
ATOM 16027 N N . PRO B 1 980 ? -23.466 46.813 22.715 1 89.88 980 PRO B N 1
ATOM 16028 C CA . PRO B 1 980 ? -24.92 46.986 22.763 1 89.88 980 PRO B CA 1
ATOM 16029 C C . PRO B 1 980 ? -25.553 46.328 23.987 1 89.88 980 PRO B C 1
ATOM 16031 O O . PRO B 1 980 ? -24.932 45.472 24.623 1 89.88 980 PRO B O 1
ATOM 16034 N N . ARG B 1 981 ? -26.783 46.787 24.216 1 89.19 981 ARG B N 1
ATOM 16035 C CA . ARG B 1 981 ? -27.595 46.265 25.31 1 89.19 981 ARG B CA 1
ATOM 16036 C C . ARG B 1 981 ? -27.809 44.762 25.164 1 89.19 981 ARG B C 1
ATOM 16038 O O . ARG B 1 981 ? -28.046 44.268 24.06 1 89.19 981 ARG B O 1
ATOM 16045 N N . LEU B 1 982 ? -27.708 44.045 26.27 1 86.27 982 LEU B N 1
ATOM 16046 C CA . LEU B 1 982 ? -28.021 42.62 26.26 1 86.27 982 LEU B CA 1
ATOM 16047 C C . LEU B 1 982 ? -29.528 42.394 26.305 1 86.27 982 LEU B C 1
ATOM 16049 O O . LEU B 1 982 ? -30.214 42.928 27.18 1 86.27 982 LEU B O 1
ATOM 16053 N N . ASP B 1 983 ? -30.014 41.714 25.284 1 80.99 983 ASP B N 1
ATOM 16054 C CA . ASP B 1 983 ? -31.446 41.434 25.234 1 80.99 983 ASP B CA 1
ATOM 16055 C C . ASP B 1 983 ? -31.707 39.955 24.961 1 80.99 983 ASP B C 1
ATOM 16057 O O . ASP B 1 983 ? -31.001 39.33 24.167 1 80.99 983 ASP B O 1
ATOM 16061 N N . ALA B 1 984 ? -32.736 39.379 25.68 1 79.64 984 ALA B N 1
ATOM 16062 C CA . ALA B 1 984 ? -33.087 37.983 25.436 1 79.64 984 ALA B CA 1
ATOM 16063 C C . ALA B 1 984 ? -33.997 37.85 24.218 1 79.64 984 ALA B C 1
ATOM 16065 O O . ALA B 1 984 ? -34.096 36.774 23.624 1 79.64 984 ALA B O 1
ATOM 16066 N N . GLY B 1 985 ? -34.816 38.851 23.831 1 67.38 985 GLY B N 1
ATOM 16067 C CA . GLY B 1 985 ? -35.773 38.808 22.737 1 67.38 985 GLY B CA 1
ATOM 16068 C C . GLY B 1 985 ? -35.207 39.323 21.428 1 67.38 985 GLY B C 1
ATOM 16069 O O . GLY B 1 985 ? -34.031 39.106 21.126 1 67.38 985 GLY B O 1
ATOM 16070 N N . GLN B 1 986 ? -36.126 39.781 20.543 1 55.76 986 GLN B N 1
ATOM 16071 C CA . GLN B 1 986 ? -35.867 40.23 19.179 1 55.76 986 GLN B CA 1
ATOM 16072 C C . GLN B 1 986 ? -34.945 41.445 19.165 1 55.76 986 GLN B C 1
ATOM 16074 O O . GLN B 1 986 ? -34.428 41.828 18.113 1 55.76 986 GLN B O 1
ATOM 16079 N N . GLY B 1 987 ? -35.06 42.11 20.194 1 51.39 987 GLY B N 1
ATOM 16080 C CA . GLY B 1 987 ? -34.31 43.356 20.165 1 51.39 987 GLY B CA 1
ATOM 16081 C C . GLY B 1 987 ? -32.85 43.165 19.8 1 51.39 987 GLY B C 1
ATOM 16082 O O . GLY B 1 987 ? -32.207 44.085 19.29 1 51.39 987 GLY B O 1
ATOM 16083 N N . GLY B 1 988 ? -32.264 42.11 20.261 1 52.84 988 GLY B N 1
ATOM 16084 C CA . GLY B 1 988 ? -30.863 41.77 20.074 1 52.84 988 GLY B CA 1
ATOM 16085 C C . GLY B 1 988 ? -30.557 41.242 18.685 1 52.84 988 GLY B C 1
ATOM 16086 O O . GLY B 1 988 ? -29.465 40.725 18.438 1 52.84 988 GLY B O 1
ATOM 16087 N N . MET B 1 989 ? -31.574 40.946 17.944 1 54.31 989 MET B N 1
ATOM 16088 C CA . MET B 1 989 ? -31.387 40.298 16.649 1 54.31 989 MET B CA 1
ATOM 16089 C C . MET B 1 989 ? -30.257 40.96 15.867 1 54.31 989 MET B C 1
ATOM 16091 O O . MET B 1 989 ? -29.589 40.309 15.062 1 54.31 989 MET B O 1
ATOM 16095 N N . TYR B 1 990 ? -30.075 42.162 16.153 1 57.46 990 TYR B N 1
ATOM 16096 C CA . TYR B 1 990 ? -29.205 42.758 15.146 1 57.46 990 TYR B CA 1
ATOM 16097 C C . TYR B 1 990 ? -27.853 43.129 15.744 1 57.46 990 TYR B C 1
ATOM 16099 O O . TYR B 1 990 ? -27.079 43.87 15.133 1 57.46 990 TYR B O 1
ATOM 16107 N N . ASP B 1 991 ? -27.578 42.695 17.065 1 62.09 991 ASP B N 1
ATOM 16108 C CA . ASP B 1 991 ? -26.297 43.077 17.651 1 62.09 991 ASP B CA 1
ATOM 16109 C C . ASP B 1 991 ? -25.169 42.187 17.134 1 62.09 991 ASP B C 1
ATOM 16111 O O . ASP B 1 991 ? -23.993 42.542 17.239 1 62.09 991 ASP B O 1
ATOM 16115 N N . GLY B 1 992 ? -25.536 41.14 16.511 1 69.36 992 GLY B N 1
ATOM 16116 C CA . GLY B 1 992 ? -24.472 40.221 16.139 1 69.36 992 GLY B CA 1
ATOM 16117 C C . GLY B 1 992 ? -24.37 40.002 14.642 1 69.36 992 GLY B C 1
ATOM 16118 O O . GLY B 1 992 ? -23.797 39.007 14.192 1 69.36 992 GLY B O 1
ATOM 16119 N N . ILE B 1 993 ? -24.872 40.945 13.99 1 79.48 993 ILE B N 1
ATOM 16120 C CA . ILE B 1 993 ? -24.774 40.772 12.545 1 79.48 993 ILE B CA 1
ATOM 16121 C C . ILE B 1 993 ? -23.328 40.975 12.098 1 79.48 993 ILE B C 1
ATOM 16123 O O . ILE B 1 993 ? -22.558 41.671 12.763 1 79.48 993 ILE B O 1
ATOM 16127 N N . MET B 1 994 ? -22.962 40.303 11.125 1 89.37 994 MET B N 1
ATOM 16128 C CA . MET B 1 994 ? -21.627 40.455 10.555 1 89.37 994 MET B CA 1
ATOM 16129 C C . MET B 1 994 ? -21.367 41.904 10.157 1 89.37 994 MET B C 1
ATOM 16131 O O . MET B 1 994 ? -22.106 42.474 9.352 1 89.37 994 MET B O 1
ATOM 16135 N N . SER B 1 995 ? -20.473 42.605 10.845 1 92.67 995 SER B N 1
ATOM 16136 C CA . SER B 1 995 ? -20.19 44.019 10.622 1 92.67 995 SER B CA 1
ATOM 16137 C C . SER B 1 995 ? -18.713 44.328 10.841 1 92.67 995 SER B C 1
ATOM 16139 O O . SER B 1 995 ? -17.955 43.47 11.298 1 92.67 995 SER B O 1
ATOM 16141 N N . ASP B 1 996 ? -18.278 45.494 10.519 1 95.15 996 ASP B N 1
ATOM 16142 C CA . ASP B 1 996 ? -16.881 45.904 10.627 1 95.15 996 ASP B CA 1
ATOM 16143 C C . ASP B 1 996 ? -16.5 46.175 12.081 1 95.15 996 ASP B C 1
ATOM 16145 O O . ASP B 1 996 ? -15.347 46.499 12.375 1 95.15 996 ASP B O 1
ATOM 16149 N N . ARG B 1 997 ? -17.521 45.974 13.063 1 92.75 997 ARG B N 1
ATOM 16150 C CA . ARG B 1 997 ? -17.252 46.088 14.493 1 92.75 997 ARG B CA 1
ATOM 16151 C C . ARG B 1 997 ? -16.197 45.08 14.934 1 92.75 997 ARG B C 1
ATOM 16153 O O . ARG B 1 997 ? -15.426 45.344 15.859 1 92.75 997 ARG B O 1
ATOM 16160 N N . PHE B 1 998 ? -16.126 44.024 14.312 1 93.29 998 PHE B N 1
ATOM 16161 C CA . PHE B 1 998 ? -15.293 42.917 14.769 1 93.29 998 PHE B CA 1
ATOM 16162 C C . PHE B 1 998 ? -13.999 42.847 13.967 1 93.29 998 PHE B C 1
ATOM 16164 O O . PHE B 1 998 ? -13.257 41.866 14.06 1 93.29 998 PHE B O 1
ATOM 16171 N N . LEU B 1 999 ? -13.703 43.814 13.075 1 96.07 999 LEU B N 1
ATOM 16172 C CA . LEU B 1 999 ? -12.42 43.928 12.39 1 96.07 999 LEU B CA 1
ATOM 16173 C C . LEU B 1 999 ? -11.358 44.508 13.318 1 96.07 999 LEU B C 1
ATOM 16175 O O . LEU B 1 999 ? -11.628 45.454 14.062 1 96.07 999 LEU B O 1
ATOM 16179 N N . ILE B 1 1000 ? -10.279 43.952 13.326 1 95.87 1000 ILE B N 1
ATOM 16180 C CA . ILE B 1 1000 ? -9.184 44.391 14.184 1 95.87 1000 ILE B CA 1
ATOM 16181 C C . ILE B 1 1000 ? -7.859 44.263 13.435 1 95.87 1000 ILE B C 1
ATOM 16183 O O . ILE B 1 1000 ? -7.791 43.618 12.387 1 95.87 1000 ILE B O 1
ATOM 16187 N N . SER B 1 1001 ? -6.876 44.906 13.911 1 96.83 1001 SER B N 1
ATOM 16188 C CA . SER B 1 1001 ? -5.563 44.885 13.274 1 96.83 1001 SER B CA 1
ATOM 16189 C C . SER B 1 1001 ? -5.012 43.465 13.191 1 96.83 1001 SER B C 1
ATOM 16191 O O . SER B 1 1001 ? -5.148 42.685 14.136 1 96.83 1001 SER B O 1
ATOM 16193 N N . SER B 1 1002 ? -4.412 43.17 12.045 1 95.88 1002 SER B N 1
ATOM 16194 C CA . SER B 1 1002 ? -3.792 41.865 11.841 1 95.88 1002 SER B CA 1
ATOM 16195 C C . SER B 1 1002 ? -2.301 41.906 12.155 1 95.88 1002 SER B C 1
ATOM 16197 O O . SER B 1 1002 ? -1.59 40.919 11.951 1 95.88 1002 SER B O 1
ATOM 16199 N N . SER B 1 1003 ? -1.765 42.96 12.617 1 97.29 1003 SER B N 1
ATOM 16200 C CA . SER B 1 1003 ? -0.349 43.043 12.961 1 97.29 1003 SER B CA 1
ATOM 16201 C C . SER B 1 1003 ? 0.012 42.048 14.058 1 97.29 1003 SER B C 1
ATOM 16203 O O . SER B 1 1003 ? -0.71 41.918 15.049 1 97.29 1003 SER B O 1
ATOM 16205 N N . ALA B 1 1004 ? 1.046 41.387 13.854 1 95.6 1004 ALA B N 1
ATOM 16206 C CA . ALA B 1 1004 ? 1.429 40.339 14.797 1 95.6 1004 ALA B CA 1
ATOM 16207 C C . ALA B 1 1004 ? 2.928 40.059 14.725 1 95.6 1004 ALA B C 1
ATOM 16209 O O . ALA B 1 1004 ? 3.569 40.332 13.708 1 95.6 1004 ALA B O 1
ATOM 16210 N N . LEU B 1 1005 ? 3.473 39.588 15.759 1 96.38 1005 LEU B N 1
ATOM 16211 C CA . LEU B 1 1005 ? 4.859 39.156 15.905 1 96.38 1005 LEU B CA 1
ATOM 16212 C C . LEU B 1 1005 ? 4.936 37.799 16.595 1 96.38 1005 LEU B C 1
ATOM 16214 O O . LEU B 1 1005 ? 4.366 37.612 17.673 1 96.38 1005 LEU B O 1
ATOM 16218 N N . MET B 1 1006 ? 5.556 36.89 15.989 1 95.11 1006 MET B N 1
ATOM 16219 C CA . MET B 1 1006 ? 5.677 35.548 16.552 1 95.11 1006 MET B CA 1
ATOM 16220 C C . MET B 1 1006 ? 7.142 35.154 16.709 1 95.11 1006 MET B C 1
ATOM 16222 O O . MET B 1 1006 ? 7.939 35.327 15.785 1 95.11 1006 MET B O 1
ATOM 16226 N N . LEU B 1 1007 ? 7.539 34.693 17.865 1 95.4 1007 LEU B N 1
ATOM 16227 C CA . LEU B 1 1007 ? 8.837 34.046 18.021 1 95.4 1007 LEU B CA 1
ATOM 16228 C C . LEU B 1 1007 ? 8.788 32.603 17.528 1 95.4 1007 LEU B C 1
ATOM 16230 O O . LEU B 1 1007 ? 8.394 31.702 18.272 1 95.4 1007 LEU B O 1
ATOM 16234 N N . LYS B 1 1008 ? 9.254 32.429 16.383 1 91.84 1008 LYS B N 1
ATOM 16235 C CA . LYS B 1 1008 ? 9.115 31.145 15.704 1 91.84 1008 LYS B CA 1
ATOM 16236 C C . LYS B 1 1008 ? 10.081 30.112 16.277 1 91.84 1008 LYS B C 1
ATOM 16238 O O . LYS B 1 1008 ? 9.777 28.918 16.304 1 91.84 1008 LYS B O 1
ATOM 16243 N N . ASN B 1 1009 ? 11.325 30.596 16.554 1 92.87 1009 ASN B N 1
ATOM 16244 C CA . ASN B 1 1009 ? 12.319 29.623 16.995 1 92.87 1009 ASN B CA 1
ATOM 16245 C C . ASN B 1 1009 ? 13.436 30.286 17.795 1 92.87 1009 ASN B C 1
ATOM 16247 O O . ASN B 1 1009 ? 13.87 31.392 17.465 1 92.87 1009 ASN B O 1
ATOM 16251 N N . ILE B 1 1010 ? 13.887 29.654 18.818 1 95.09 1010 ILE B N 1
ATOM 16252 C CA . ILE B 1 1010 ? 15.121 29.961 19.533 1 95.09 1010 ILE B CA 1
ATOM 16253 C C . ILE B 1 1010 ? 15.908 28.676 19.78 1 95.09 1010 ILE B C 1
ATOM 16255 O O . ILE B 1 1010 ? 15.327 27.637 20.1 1 95.09 1010 ILE B O 1
ATOM 16259 N N . SER B 1 1011 ? 17.144 28.729 19.477 1 94.93 1011 SER B N 1
ATOM 16260 C CA . SER B 1 1011 ? 17.974 27.54 19.648 1 94.93 1011 SER B CA 1
ATOM 16261 C C . SER B 1 1011 ? 19.322 27.891 20.269 1 94.93 1011 SER B C 1
ATOM 16263 O O . SER B 1 1011 ? 19.902 28.933 19.956 1 94.93 1011 SER B O 1
ATOM 16265 N N . LEU B 1 1012 ? 19.76 27.085 21.207 1 96.14 1012 LEU B N 1
ATOM 16266 C CA . LEU B 1 1012 ? 21.079 27.152 21.825 1 96.14 1012 LEU B CA 1
ATOM 16267 C C . LEU B 1 1012 ? 21.815 25.824 21.68 1 96.14 1012 LEU B C 1
ATOM 16269 O O . LEU B 1 1012 ? 21.304 24.778 22.087 1 96.14 1012 LEU B O 1
ATOM 16273 N N . GLY B 1 1013 ? 22.919 25.888 21.035 1 94.76 1013 GLY B N 1
ATOM 16274 C CA . GLY B 1 1013 ? 23.712 24.686 20.836 1 94.76 1013 GLY B CA 1
ATOM 16275 C C . GLY B 1 1013 ? 25.148 24.835 21.303 1 94.76 1013 GLY B C 1
ATOM 16276 O O . GLY B 1 1013 ? 25.666 25.95 21.389 1 94.76 1013 GLY B O 1
ATOM 16277 N N . TYR B 1 1014 ? 25.772 23.722 21.609 1 94.9 1014 TYR B N 1
ATOM 16278 C CA . TYR B 1 1014 ? 27.174 23.656 22.005 1 94.9 1014 TYR B CA 1
ATOM 16279 C C . TYR B 1 1014 ? 27.871 22.469 21.35 1 94.9 1014 TYR B C 1
ATOM 16281 O O . TYR B 1 1014 ? 27.424 21.328 21.484 1 94.9 1014 TYR B O 1
ATOM 16289 N N . VAL B 1 1015 ? 28.904 22.756 20.61 1 92.01 1015 VAL B N 1
ATOM 16290 C CA . VAL B 1 1015 ? 29.724 21.702 20.02 1 92.01 1015 VAL B CA 1
ATOM 16291 C C . VAL B 1 1015 ? 30.732 21.195 21.05 1 92.01 1015 VAL B C 1
ATOM 16293 O O . VAL B 1 1015 ? 31.553 21.964 21.555 1 92.01 1015 VAL B O 1
ATOM 16296 N N . LEU B 1 1016 ? 30.675 19.761 21.309 1 91.44 1016 LEU B N 1
ATOM 16297 C CA . LEU B 1 1016 ? 31.575 19.173 22.296 1 91.44 1016 LEU B CA 1
ATOM 16298 C C . LEU B 1 1016 ? 33.015 19.19 21.796 1 91.44 1016 LEU B C 1
ATOM 16300 O O . LEU B 1 1016 ? 33.268 18.959 20.611 1 91.44 1016 LEU B O 1
ATOM 16304 N N . PRO B 1 1017 ? 34.045 19.81 22.538 1 88.01 1017 PRO B N 1
ATOM 16305 C CA . PRO B 1 1017 ? 35.448 19.873 22.125 1 88.01 1017 PRO B CA 1
ATOM 16306 C C . PRO B 1 1017 ? 35.95 18.556 21.537 1 88.01 1017 PRO B C 1
ATOM 16308 O O . PRO B 1 1017 ? 35.603 17.482 22.034 1 88.01 1017 PRO B O 1
ATOM 16311 N N . ALA B 1 1018 ? 36.666 18.881 20.481 1 82.42 1018 ALA B N 1
ATOM 16312 C CA . ALA B 1 1018 ? 37.211 17.718 19.787 1 82.42 1018 ALA B CA 1
ATOM 16313 C C . ALA B 1 1018 ? 38.02 16.841 20.738 1 82.42 1018 ALA B C 1
ATOM 16315 O O . ALA B 1 1018 ? 38.052 15.617 20.589 1 82.42 1018 ALA B O 1
ATOM 16316 N N . SER B 1 1019 ? 38.662 17.683 21.761 1 78.99 1019 SER B N 1
ATOM 16317 C CA . SER B 1 1019 ? 39.519 16.973 22.704 1 78.99 1019 SER B CA 1
ATOM 16318 C C . SER B 1 1019 ? 38.722 15.964 23.525 1 78.99 1019 SER B C 1
ATOM 16320 O O . SER B 1 1019 ? 39.204 14.864 23.804 1 78.99 1019 SER B O 1
ATOM 16322 N N . TRP B 1 1020 ? 37.479 16.165 23.814 1 86.45 1020 TRP B N 1
ATOM 16323 C CA . TRP B 1 1020 ? 36.587 15.281 24.556 1 86.45 1020 TRP B CA 1
ATOM 16324 C C . TRP B 1 1020 ? 36.099 14.135 23.676 1 86.45 1020 TRP B C 1
ATOM 16326 O O . TRP B 1 1020 ? 35.991 12.995 24.133 1 86.45 1020 TRP B O 1
ATOM 16336 N N . MET B 1 1021 ? 35.817 14.442 22.464 1 83.25 1021 MET B N 1
ATOM 16337 C CA . MET B 1 1021 ? 35.208 13.48 21.55 1 83.25 1021 MET B CA 1
ATOM 16338 C C . MET B 1 1021 ? 36.209 12.402 21.148 1 83.25 1021 MET B C 1
ATOM 16340 O O . MET B 1 1021 ? 35.856 11.225 21.056 1 83.25 1021 MET B O 1
ATOM 16344 N N . ARG B 1 1022 ? 37.386 12.912 21.086 1 75.1 1022 ARG B N 1
ATOM 16345 C CA . ARG B 1 1022 ? 38.435 11.968 20.712 1 75.1 1022 ARG B CA 1
ATOM 16346 C C . ARG B 1 1022 ? 38.658 10.934 21.81 1 75.1 1022 ARG B C 1
ATOM 16348 O O . ARG B 1 1022 ? 38.963 9.774 21.524 1 75.1 1022 ARG B O 1
ATOM 16355 N N . SER B 1 1023 ? 38.282 12.438 23.033 1 65.43 1023 SER B N 1
ATOM 16356 C CA . SER B 1 1023 ? 38.564 11.61 24.201 1 65.43 1023 SER B CA 1
ATOM 16357 C C . SER B 1 1023 ? 37.595 10.436 24.293 1 65.43 1023 SER B C 1
ATOM 16359 O O . SER B 1 1023 ? 37.892 9.427 24.937 1 65.43 1023 SER B O 1
ATOM 16361 N N . ILE B 1 1024 ? 36.71 9.674 23.453 1 73.57 1024 ILE B N 1
ATOM 16362 C CA . ILE B 1 1024 ? 35.712 8.612 23.517 1 73.57 1024 ILE B CA 1
ATOM 16363 C C . ILE B 1 1024 ? 35.427 8.087 22.112 1 73.57 1024 ILE B C 1
ATOM 16365 O O . ILE B 1 1024 ? 34.359 7.524 21.858 1 73.57 1024 ILE B O 1
ATOM 16369 N N . TYR B 1 1025 ? 36.849 7.85 20.587 1 74.65 1025 TYR B N 1
ATOM 16370 C CA . TYR B 1 1025 ? 36.876 7.407 19.198 1 74.65 1025 TYR B CA 1
ATOM 16371 C C . TYR B 1 1025 ? 35.696 7.978 18.421 1 74.65 1025 TYR B C 1
ATOM 16373 O O . TYR B 1 1025 ? 35.104 7.29 17.585 1 74.65 1025 TYR B O 1
ATOM 16381 N N . LEU B 1 1026 ? 34.84 9.208 18.971 1 84.83 1026 LEU B N 1
ATOM 16382 C CA . LEU B 1 1026 ? 33.833 9.961 18.23 1 84.83 1026 LEU B CA 1
ATOM 16383 C C . LEU B 1 1026 ? 34.473 11.107 17.454 1 84.83 1026 LEU B C 1
ATOM 16385 O O . LEU B 1 1026 ? 35.516 11.628 17.855 1 84.83 1026 LEU B O 1
ATOM 16389 N N . LYS B 1 1027 ? 33.906 11.282 16.301 1 83.01 1027 LYS B N 1
ATOM 16390 C CA . LYS B 1 1027 ? 34.43 12.366 15.476 1 83.01 1027 LYS B CA 1
ATOM 16391 C C . LYS B 1 1027 ? 33.939 13.722 15.973 1 83.01 1027 LYS B C 1
ATOM 16393 O O . LYS B 1 1027 ? 34.703 14.69 16.009 1 83.01 1027 LYS B O 1
ATOM 16398 N N . SER B 1 1028 ? 32.694 13.835 16.237 1 88.73 1028 SER B N 1
ATOM 16399 C CA . SER B 1 1028 ? 32.135 15.096 16.713 1 88.73 1028 SER B CA 1
ATOM 16400 C C . SER B 1 1028 ? 30.858 14.867 17.515 1 88.73 1028 SER B C 1
ATOM 16402 O O . SER B 1 1028 ? 30.236 13.808 17.414 1 88.73 1028 SER B O 1
ATOM 16404 N N . GLY B 1 1029 ? 30.579 15.784 18.378 1 91.43 1029 GLY B N 1
ATOM 16405 C CA . GLY B 1 1029 ? 29.359 15.782 19.17 1 91.43 1029 GLY B CA 1
ATOM 16406 C C . GLY B 1 1029 ? 28.784 17.17 19.382 1 91.43 1029 GLY B C 1
ATOM 16407 O O . GLY B 1 1029 ? 29.53 18.144 19.51 1 91.43 1029 GLY B O 1
ATOM 16408 N N . ARG B 1 1030 ? 27.521 17.237 19.426 1 93.66 1030 ARG B N 1
ATOM 16409 C CA . ARG B 1 1030 ? 26.828 18.504 19.634 1 93.66 1030 ARG B CA 1
ATOM 16410 C C . ARG B 1 1030 ? 25.596 18.316 20.514 1 93.66 1030 ARG B C 1
ATOM 16412 O O . ARG B 1 1030 ? 24.871 17.329 20.374 1 93.66 1030 ARG B O 1
ATOM 16419 N N . ILE B 1 1031 ? 25.395 19.176 21.491 1 95.03 1031 ILE B N 1
ATOM 16420 C CA . ILE B 1 1031 ? 24.184 19.221 22.304 1 95.03 1031 ILE B CA 1
ATOM 16421 C C . ILE B 1 1031 ? 23.452 20.54 22.067 1 95.03 1031 ILE B C 1
ATOM 16423 O O . ILE B 1 1031 ? 24.082 21.592 21.936 1 95.03 1031 ILE B O 1
ATOM 16427 N N . SER B 1 1032 ? 22.185 20.452 21.97 1 95.07 1032 SER B N 1
ATOM 16428 C CA . SER B 1 1032 ? 21.437 21.68 21.723 1 95.07 1032 SER B CA 1
ATOM 16429 C C . SER B 1 1032 ? 20.051 21.62 22.357 1 95.07 1032 SER B C 1
ATOM 16431 O O . SER B 1 1032 ? 19.541 20.535 22.646 1 95.07 1032 SER B O 1
ATOM 16433 N N . VAL B 1 1033 ? 19.464 22.752 22.691 1 96.24 1033 VAL B N 1
ATOM 16434 C CA . VAL B 1 1033 ? 18.079 22.95 23.105 1 96.24 1033 VAL B CA 1
ATOM 16435 C C . VAL B 1 1033 ? 17.403 23.96 22.181 1 96.24 1033 VAL B C 1
ATOM 16437 O O . VAL B 1 1033 ? 18.005 24.97 21.808 1 96.24 1033 VAL B O 1
ATOM 16440 N N . ALA B 1 1034 ? 16.233 23.603 21.744 1 95.02 1034 ALA B N 1
ATOM 16441 C CA . ALA B 1 1034 ? 15.504 24.49 20.841 1 95.02 1034 ALA B CA 1
ATOM 16442 C C . ALA B 1 1034 ? 14.031 24.58 21.23 1 95.02 1034 ALA B C 1
ATOM 16444 O O . ALA B 1 1034 ? 13.467 23.627 21.773 1 95.02 1034 ALA B O 1
ATOM 16445 N N . ALA B 1 1035 ? 13.426 25.74 21.005 1 93.91 1035 ALA B N 1
ATOM 16446 C CA . ALA B 1 1035 ? 12.002 25.976 21.229 1 93.91 1035 ALA B CA 1
ATOM 16447 C C . ALA B 1 1035 ? 11.338 26.548 19.98 1 93.91 1035 ALA B C 1
ATOM 16449 O O . ALA B 1 1035 ? 11.924 27.381 19.284 1 93.91 1035 ALA B O 1
ATOM 16450 N N . GLU B 1 1036 ? 10.126 26.004 19.719 1 92.17 1036 GLU B N 1
ATOM 16451 C CA . GLU B 1 1036 ? 9.36 26.437 18.554 1 92.17 1036 GLU B CA 1
ATOM 16452 C C . GLU B 1 1036 ? 8.047 27.093 18.97 1 92.17 1036 GLU B C 1
ATOM 16454 O O . GLU B 1 1036 ? 7.332 26.573 19.829 1 92.17 1036 GLU B O 1
ATOM 16459 N N . ASN B 1 1037 ? 7.638 28.217 18.339 1 91.81 1037 ASN B N 1
ATOM 16460 C CA . ASN B 1 1037 ? 6.378 28.924 18.543 1 91.81 1037 ASN B CA 1
ATOM 16461 C C . ASN B 1 1037 ? 6.171 29.288 20.011 1 91.81 1037 ASN B C 1
ATOM 16463 O O . ASN B 1 1037 ? 5.14 28.954 20.598 1 91.81 1037 ASN B O 1
ATOM 16467 N N . LEU B 1 1038 ? 7.05 30.029 20.527 1 91.88 1038 LEU B N 1
ATOM 16468 C CA . LEU B 1 1038 ? 7.054 30.273 21.965 1 91.88 1038 LEU B CA 1
ATOM 16469 C C . LEU B 1 1038 ? 5.943 31.242 22.355 1 91.88 1038 LEU B C 1
ATOM 16471 O O . LEU B 1 1038 ? 5.302 31.072 23.394 1 91.88 1038 LEU B O 1
ATOM 16475 N N . PHE B 1 1039 ? 5.795 32.326 21.509 1 91.68 1039 PHE B N 1
ATOM 16476 C CA . PHE B 1 1039 ? 4.687 33.224 21.812 1 91.68 1039 PHE B CA 1
ATOM 16477 C C . PHE B 1 1039 ? 4.257 33.993 20.568 1 91.68 1039 PHE B C 1
ATOM 16479 O O . PHE B 1 1039 ? 4.992 34.046 19.58 1 91.68 1039 PHE B O 1
ATOM 16486 N N . LEU B 1 1040 ? 3.094 34.493 20.593 1 93.97 1040 LEU B N 1
ATOM 16487 C CA . LEU B 1 1040 ? 2.48 35.328 19.566 1 93.97 1040 LEU B CA 1
ATOM 16488 C C . LEU B 1 1040 ? 1.898 36.599 20.176 1 93.97 1040 LEU B C 1
ATOM 16490 O O . LEU B 1 1040 ? 1.129 36.536 21.138 1 93.97 1040 LEU B O 1
ATOM 16494 N N . VAL B 1 1041 ? 2.352 37.737 19.683 1 95.43 1041 VAL B N 1
ATOM 16495 C CA . VAL B 1 1041 ? 1.786 39.023 20.075 1 95.43 1041 VAL B CA 1
ATOM 16496 C C . VAL B 1 1041 ? 0.888 39.555 18.96 1 95.43 1041 VAL B C 1
ATOM 16498 O O . VAL B 1 1041 ? 1.318 39.673 17.811 1 95.43 1041 VAL B O 1
ATOM 16501 N N . SER B 1 1042 ? -0.334 39.731 19.259 1 94.66 1042 SER B N 1
ATOM 16502 C CA . SER B 1 1042 ? -1.306 40.277 18.318 1 94.66 1042 SER B CA 1
ATOM 16503 C C . SER B 1 1042 ? -2.221 41.293 18.994 1 94.66 1042 SER B C 1
ATOM 16505 O O . SER B 1 1042 ? -2.063 41.584 20.182 1 94.66 1042 SER B O 1
ATOM 16507 N N . ALA B 1 1043 ? -3.134 41.847 18.242 1 94.81 1043 ALA B N 1
ATOM 16508 C CA . ALA B 1 1043 ? -3.984 42.928 18.733 1 94.81 1043 ALA B CA 1
ATOM 16509 C C . ALA B 1 1043 ? -4.947 42.426 19.805 1 94.81 1043 ALA B C 1
ATOM 16511 O O . ALA B 1 1043 ? -5.413 43.202 20.643 1 94.81 1043 ALA B O 1
ATOM 16512 N N . ARG B 1 1044 ? -5.248 41.156 19.828 1 93.21 1044 ARG B N 1
ATOM 16513 C CA . ARG B 1 1044 ? -6.136 40.582 20.834 1 93.21 1044 ARG B CA 1
ATOM 16514 C C . ARG B 1 1044 ? -5.613 39.236 21.323 1 93.21 1044 ARG B C 1
ATOM 16516 O O . ARG B 1 1044 ? -5.207 38.393 20.52 1 93.21 1044 ARG B O 1
ATOM 16523 N N . LYS B 1 1045 ? -5.741 39.132 22.626 1 91.62 1045 LYS B N 1
ATOM 16524 C CA . LYS B 1 1045 ? -5.355 37.848 23.204 1 91.62 1045 LYS B CA 1
ATOM 16525 C C . LYS B 1 1045 ? -6.269 36.729 22.716 1 91.62 1045 LYS B C 1
ATOM 16527 O O . LYS B 1 1045 ? -7.494 36.863 22.744 1 91.62 1045 LYS B O 1
ATOM 16532 N N . GLY B 1 1046 ? -5.693 35.677 22.239 1 89.5 1046 GLY B N 1
ATOM 16533 C CA . GLY B 1 1046 ? -6.458 34.528 21.782 1 89.5 1046 GLY B CA 1
ATOM 16534 C C . GLY B 1 1046 ? -6.62 34.48 20.274 1 89.5 1046 GLY B C 1
ATOM 16535 O O . GLY B 1 1046 ? -7.055 33.467 19.723 1 89.5 1046 GLY B O 1
ATOM 16536 N N . MET B 1 1047 ? -6.24 35.541 19.63 1 91.57 1047 MET B N 1
ATOM 16537 C CA . MET B 1 1047 ? -6.396 35.616 18.18 1 91.57 1047 MET B CA 1
ATOM 16538 C C . MET B 1 1047 ? -5.061 35.393 17.477 1 91.57 1047 MET B C 1
ATOM 16540 O O . MET B 1 1047 ? -4.043 35.963 17.874 1 91.57 1047 MET B O 1
ATOM 16544 N N . ASN B 1 1048 ? -5.047 34.543 16.548 1 91.98 1048 ASN B N 1
ATOM 16545 C CA . ASN B 1 1048 ? -3.898 34.357 15.668 1 91.98 1048 ASN B CA 1
ATOM 16546 C C . ASN B 1 1048 ? -4.19 34.845 14.252 1 91.98 1048 ASN B C 1
ATOM 16548 O O . ASN B 1 1048 ? -4.805 34.13 13.46 1 91.98 1048 ASN B O 1
ATOM 16552 N N . PRO B 1 1049 ? -3.804 35.995 13.86 1 92.84 1049 PRO B N 1
ATOM 16553 C CA . PRO B 1 1049 ? -4.103 36.539 12.533 1 92.84 1049 PRO B CA 1
ATOM 16554 C C . PRO B 1 1049 ? -3.26 35.901 11.43 1 92.84 1049 PRO B C 1
ATOM 16556 O O . PRO B 1 1049 ? -3.531 36.106 10.244 1 92.84 1049 PRO B O 1
ATOM 16559 N N . MET B 1 1050 ? -2.292 35.06 11.771 1 90.97 1050 MET B N 1
ATOM 16560 C CA . MET B 1 1050 ? -1.394 34.473 10.781 1 90.97 1050 MET B CA 1
ATOM 16561 C C . MET B 1 1050 ? -1.884 33.095 10.35 1 90.97 1050 MET B C 1
ATOM 16563 O O . MET B 1 1050 ? -1.192 32.387 9.615 1 90.97 1050 MET B O 1
ATOM 16567 N N . GLY B 1 1051 ? -3.035 32.739 10.745 1 87.49 1051 GLY B N 1
ATOM 16568 C CA . GLY B 1 1051 ? -3.499 31.382 10.509 1 87.49 1051 GLY B CA 1
ATOM 16569 C C . GLY B 1 1051 ? -4.22 31.22 9.184 1 87.49 1051 GLY B C 1
ATOM 16570 O O . GLY B 1 1051 ? -4.37 30.103 8.685 1 87.49 1051 GLY B O 1
ATOM 16571 N N . GLN B 1 1052 ? -4.711 32.26 8.556 1 89.19 1052 GLN B N 1
ATOM 16572 C CA . GLN B 1 1052 ? -5.455 32.179 7.304 1 89.19 1052 GLN B CA 1
ATOM 16573 C C . GLN B 1 1052 ? -5.175 33.389 6.418 1 89.19 1052 GLN B C 1
ATOM 16575 O O . GLN B 1 1052 ? -5.06 34.513 6.911 1 89.19 1052 GLN B O 1
ATOM 16580 N N . TYR B 1 1053 ? -5.204 33.154 5.162 1 90.57 1053 TYR B N 1
ATOM 16581 C CA . TYR B 1 1053 ? -4.971 34.242 4.219 1 90.57 1053 TYR B CA 1
ATOM 16582 C C . TYR B 1 1053 ? -6.197 35.14 4.109 1 90.57 1053 TYR B C 1
ATOM 16584 O O . TYR B 1 1053 ? -6.073 36.343 3.866 1 90.57 1053 TYR B O 1
ATOM 16592 N N . SER B 1 1054 ? -7.362 34.548 4.32 1 90.6 1054 SER B N 1
ATOM 16593 C CA . SER B 1 1054 ? -8.609 35.284 4.133 1 90.6 1054 SER B CA 1
ATOM 16594 C C . SER B 1 1054 ? -8.851 36.262 5.277 1 90.6 1054 SER B C 1
ATOM 16596 O O . SER B 1 1054 ? -9.71 37.14 5.179 1 90.6 1054 SER B O 1
ATOM 16598 N N . GLY B 1 1055 ? -8.116 36.123 6.329 1 93.2 1055 GLY B N 1
ATOM 16599 C CA . GLY B 1 1055 ? -8.287 36.998 7.477 1 93.2 1055 GLY B CA 1
ATOM 16600 C C . GLY B 1 1055 ? -9.495 36.644 8.323 1 93.2 1055 GLY B C 1
ATOM 16601 O O . GLY B 1 1055 ? -9.92 37.433 9.169 1 93.2 1055 GLY B O 1
ATOM 16602 N N . VAL B 1 1056 ? -10.074 35.526 8.04 1 92.09 1056 VAL B N 1
ATOM 16603 C CA . VAL B 1 1056 ? -11.212 35.059 8.825 1 92.09 1056 VAL B CA 1
ATOM 16604 C C . VAL B 1 1056 ? -10.857 33.744 9.517 1 92.09 1056 VAL B C 1
ATOM 16606 O O . VAL B 1 1056 ? -11.183 32.665 9.018 1 92.09 1056 VAL B O 1
ATOM 16609 N N . PRO B 1 1057 ? -10.186 33.925 10.601 1 82.23 1057 PRO B N 1
ATOM 16610 C CA . PRO B 1 1057 ? -9.869 32.664 11.277 1 82.23 1057 PRO B CA 1
ATOM 16611 C C . PRO B 1 1057 ? -11.112 31.83 11.58 1 82.23 1057 PRO B C 1
ATOM 16613 O O . PRO B 1 1057 ? -12.164 32.381 11.913 1 82.23 1057 PRO B O 1
ATOM 16616 N N . GLY B 1 1058 ? -11.078 30.595 11.092 1 68.97 1058 GLY B N 1
ATOM 16617 C CA . GLY B 1 1058 ? -12.201 29.704 11.34 1 68.97 1058 GLY B CA 1
ATOM 16618 C C . GLY B 1 1058 ? -12.521 29.544 12.813 1 68.97 1058 GLY B C 1
ATOM 16619 O O . GLY B 1 1058 ? -11.853 30.131 13.667 1 68.97 1058 GLY B O 1
ATOM 16620 N N . ALA B 1 1059 ? -13.687 28.819 12.991 1 65.93 1059 ALA B N 1
ATOM 16621 C CA . ALA B 1 1059 ? -14.058 28.444 14.353 1 65.93 1059 ALA B CA 1
ATOM 16622 C C . ALA B 1 1059 ? -12.874 27.826 15.093 1 65.93 1059 ALA B C 1
ATOM 16624 O O . ALA B 1 1059 ? -11.874 27.453 14.475 1 65.93 1059 ALA B O 1
ATOM 16625 N N . ALA B 1 1060 ? -12.984 27.746 16.314 1 78.6 1060 ALA B N 1
ATOM 16626 C CA . ALA B 1 1060 ? -11.921 27.219 17.165 1 78.6 1060 ALA B CA 1
ATOM 16627 C C . ALA B 1 1060 ? -11.388 25.896 16.622 1 78.6 1060 ALA B C 1
ATOM 16629 O O . ALA B 1 1060 ? -12.157 25.061 16.141 1 78.6 1060 ALA B O 1
ATOM 16630 N N . GLY B 1 1061 ? -10.153 25.843 16.369 1 85.12 1061 GLY B N 1
ATOM 16631 C CA . GLY B 1 1061 ? -9.494 24.638 15.891 1 85.12 1061 GLY B CA 1
ATOM 16632 C C . GLY B 1 1061 ? -8.219 24.315 16.647 1 85.12 1061 GLY B C 1
ATOM 16633 O O . GLY B 1 1061 ? -7.887 24.982 17.628 1 85.12 1061 GLY B O 1
ATOM 16634 N N . TYR B 1 1062 ? -7.626 23.292 16.234 1 88.65 1062 TYR B N 1
ATOM 16635 C CA . TYR B 1 1062 ? -6.351 22.875 16.808 1 88.65 1062 TYR B CA 1
ATOM 16636 C C . TYR B 1 1062 ? -5.305 23.975 16.671 1 88.65 1062 TYR B C 1
ATOM 16638 O O . TYR B 1 1062 ? -4.737 24.169 15.594 1 88.65 1062 TYR B O 1
ATOM 16646 N N . ALA B 1 1063 ? -5.045 24.695 17.675 1 88.61 1063 ALA B N 1
ATOM 16647 C CA . ALA B 1 1063 ? -4.109 25.816 17.651 1 88.61 1063 ALA B CA 1
ATOM 16648 C C . ALA B 1 1063 ? -2.67 25.325 17.518 1 88.61 1063 ALA B C 1
ATOM 16650 O O . ALA B 1 1063 ? -2.389 24.142 17.726 1 88.61 1063 ALA B O 1
ATOM 16651 N N . TYR B 1 1064 ? -1.842 26.22 17.195 1 89.31 1064 TYR B N 1
ATOM 16652 C CA . TYR B 1 1064 ? -0.441 25.84 17.05 1 89.31 1064 TYR B CA 1
ATOM 16653 C C . TYR B 1 1064 ? 0.132 25.351 18.374 1 89.31 1064 TYR B C 1
ATOM 16655 O O . TYR B 1 1064 ? -0.32 25.766 19.444 1 89.31 1064 TYR B O 1
ATOM 16663 N N . ASN B 1 1065 ? 1.085 24.577 18.361 1 91.12 1065 ASN B N 1
ATOM 16664 C CA . ASN B 1 1065 ? 1.706 24.031 19.563 1 91.12 1065 ASN B CA 1
ATOM 16665 C C . ASN B 1 1065 ? 3.047 24.698 19.855 1 91.12 1065 ASN B C 1
ATOM 16667 O O . ASN B 1 1065 ? 3.736 25.143 18.935 1 91.12 1065 ASN B O 1
ATOM 16671 N N . ARG B 1 1066 ? 3.357 24.808 21.062 1 92.74 1066 ARG B N 1
ATOM 16672 C CA . ARG B 1 1066 ? 4.682 25.162 21.56 1 92.74 1066 ARG B CA 1
ATOM 16673 C C . ARG B 1 1066 ? 5.493 23.915 21.895 1 92.74 1066 ARG B C 1
ATOM 16675 O O . ARG B 1 1066 ? 5.04 23.059 22.658 1 92.74 1066 ARG B O 1
ATOM 16682 N N . THR B 1 1067 ? 6.615 23.845 21.296 1 92.87 1067 THR B N 1
ATOM 16683 C CA . THR B 1 1067 ? 7.433 22.654 21.498 1 92.87 1067 THR B CA 1
ATOM 16684 C C . THR B 1 1067 ? 8.828 23.033 21.987 1 92.87 1067 THR B C 1
ATOM 16686 O O . THR B 1 1067 ? 9.433 23.979 21.48 1 92.87 1067 THR B O 1
ATOM 16689 N N . VAL B 1 1068 ? 9.369 22.343 22.94 1 95.39 1068 VAL B N 1
ATOM 16690 C CA . VAL B 1 1068 ? 10.737 22.466 23.431 1 95.39 1068 VAL B CA 1
ATOM 16691 C C . VAL B 1 1068 ? 11.445 21.117 23.336 1 95.39 1068 VAL B C 1
ATOM 16693 O O . VAL B 1 1068 ? 10.926 20.102 23.806 1 95.39 1068 VAL B O 1
ATOM 16696 N N . THR B 1 1069 ? 12.576 21.137 22.752 1 95.83 1069 THR B N 1
ATOM 16697 C CA . THR B 1 1069 ? 13.26 19.871 22.512 1 95.83 1069 THR B CA 1
ATOM 16698 C C . THR B 1 1069 ? 14.739 19.979 22.87 1 95.83 1069 THR B C 1
ATOM 16700 O O . THR B 1 1069 ? 15.364 21.017 22.643 1 95.83 1069 THR B O 1
ATOM 16703 N N . ALA B 1 1070 ? 15.294 18.881 23.382 1 97.09 1070 ALA B N 1
ATOM 16704 C CA . ALA B 1 1070 ? 16.73 18.695 23.574 1 97.09 1070 ALA B CA 1
ATOM 16705 C C . ALA B 1 1070 ? 17.283 17.656 22.602 1 97.09 1070 ALA B C 1
ATOM 16707 O O . ALA B 1 1070 ? 16.667 16.611 22.384 1 97.09 1070 ALA B O 1
ATOM 16708 N N . THR B 1 1071 ? 18.392 18.031 21.987 1 96.08 1071 THR B N 1
ATOM 16709 C CA . THR B 1 1071 ? 18.928 17.154 20.952 1 96.08 1071 THR B CA 1
ATOM 16710 C C . THR B 1 1071 ? 20.387 16.811 21.236 1 96.08 1071 THR B C 1
ATOM 16712 O O . THR B 1 1071 ? 21.16 17.671 21.664 1 96.08 1071 THR B O 1
ATOM 16715 N N . LEU B 1 1072 ? 20.78 15.618 21.109 1 96.02 1072 LEU B N 1
ATOM 16716 C CA . LEU B 1 1072 ? 22.147 15.108 21.128 1 96.02 1072 LEU B CA 1
ATOM 16717 C C . LEU B 1 1072 ? 22.522 14.508 19.777 1 96.02 1072 LEU B C 1
ATOM 16719 O O . LEU B 1 1072 ? 21.784 13.683 19.233 1 96.02 1072 LEU B O 1
ATOM 16723 N N . SER B 1 1073 ? 23.583 15.017 19.213 1 94.28 1073 SER B N 1
ATOM 16724 C CA . SER B 1 1073 ? 24.089 14.504 17.944 1 94.28 1073 SER B CA 1
ATOM 16725 C C . SER B 1 1073 ? 25.508 13.967 18.092 1 94.28 1073 SER B C 1
ATOM 16727 O O . SER B 1 1073 ? 26.4 14.676 18.563 1 94.28 1073 SER B O 1
ATOM 16729 N N . LEU B 1 1074 ? 25.724 12.786 17.672 1 93.97 1074 LEU B N 1
ATOM 16730 C CA . LEU B 1 1074 ? 27.025 12.13 17.73 1 93.97 1074 LEU B CA 1
ATOM 16731 C C . LEU B 1 1074 ? 27.447 11.635 16.351 1 93.97 1074 LEU B C 1
ATOM 16733 O O . LEU B 1 1074 ? 26.679 10.951 15.67 1 93.97 1074 LEU B O 1
ATOM 16737 N N . THR B 1 1075 ? 28.617 12.012 15.948 1 91.18 1075 THR B N 1
ATOM 16738 C CA . THR B 1 1075 ? 29.167 11.546 14.68 1 91.18 1075 THR B CA 1
ATOM 16739 C C . THR B 1 1075 ? 30.325 10.58 14.915 1 91.18 1075 THR B C 1
ATOM 16741 O O . THR B 1 1075 ? 31.18 10.824 15.769 1 91.18 1075 THR B O 1
ATOM 16744 N N . PHE B 1 1076 ? 30.468 9.613 14.189 1 89.14 1076 PHE B N 1
ATOM 16745 C CA . PHE B 1 1076 ? 31.518 8.615 14.349 1 89.14 1076 PHE B CA 1
ATOM 16746 C C . PHE B 1 1076 ? 31.91 8.021 13.001 1 89.14 1076 PHE B C 1
ATOM 16748 O O . PHE B 1 1076 ? 31.131 8.067 12.047 1 89.14 1076 PHE B O 1
#

InterPro domains:
  IPR000531 TonB-dependent receptor-like, beta-barrel [PF00593] (468-843)
  IPR008969 Carboxypeptidase-like, regulatory domain superfamily [SSF49464] (24-103)
  IPR012910 TonB-dependent receptor, plug domain [PF07715] (113-220)
  IPR023996 TonB-dependent outer membrane protein, SusC/RagA [TIGR04056] (24-1076)
  IPR023997 TonB-dependent outer membrane protein SusC/RagA, conserved site [TIGR04057] (196-226)
  IPR036942 TonB-dependent receptor-like, beta-barrel domain superfamily [G3DSA:2.40.170.20] (364-1076)
  IPR037066 TonB-dependent receptor, plug domain superfamily [G3DSA:2.170.130.10] (96-225)
  IPR039426 TonB-dependent receptor-like [PS52016] (112-1076)

Foldseek 3Di:
DVVVVVVVVPVVPPVPDDPQDFAKFKEFEAAPFQRFTDFFWWKAFDPDPDIDGAHNRRMDIDTHPHPTQWIWTGDVQWDIDIGGGHYHDYHYTYRCLVLQQDWDDFQPGIDGPLQDQFDKDKDFLVQLVQDPALFSQLSCFQRDAQKFWFFFFAFHLTHIFIFGLDAQFLPFDLGAFEAEQNHTDDDRSSQDDSNFWGMKMKTHACQGQCVVFARGLRTYIYTYGDWFDADDPDKKKKKKKKKWKWAFFAFAFFFDAPQLVLLLQLLFQLLCCCPPVVDDLQQSSQVSQVVLCVQQVLLFQVFFPQFQKAWAADPVVRTIDIDSPQVRHDVSGTNQADSVSHGDPRTDGTLCLVQQPLVVLFFAIKIKIKIKMKIWDHYPFKTKIKMWMWMKIDGRTPFWIKIKIKIKIKMWGPPDPFKIKIKIKMKMKMKTKDQPDFFFPDLLHSQLLVLWFARRDGQFGAGSVRSHFDADPVPRHGHGQQAAPRLRSHQDRNSVQSVQKIKMKIKMKMKMKIWMWGHPDPFKIKIKMKIKIKMKMKIWIKDGLCTDPAVQIKIKIKIKMKMKIKIKIKMWGWDDDDQKTKIKIKMKMKMKMKIKMWMWMFGRADDGPDRDRVRGDGTDDTDMDMDMWIKIKIKMKMWMGGNSFKIKIKMKMWMAIQQAAPVARIDIKMKIKMKGWPCPDDVNVVVVQWWVTKMKMKMKIKHWHPRDPDSHQQDFDWDWDPADVPRTDIDGDADHDNPQHIKMKMKIKIKIWTDTNVFKTKMKMWMKIKIFQHWDFDADPVVVVDGTHTGRFFMKMKTWMKMKMKGFPDRHSQKTKIKIWIKIFIAIFTQGGHPVCAPVQPDDDQDGHYGGHHSQFGWFFAWDFAALASQQTKTFFDCPVPVPDQFCDDDDPSRGIDSDQVRTHIDGDWGQGFRMWRKMKMWIGGNQKIKIWIKTWTHWHKAQEVSQLSQLAALPRRRTIHRPCSSQGRNHRRDGDRRGRHHNDCSRVNRRGTGCVRIDTQTKMWGAKIKIKGKDDCVVQVVVVWRTKMKMKMKGRNHMDDPRRSDHQSNDSSSYDGRRRSRHMIMIMIMMMTMD/DVPVVVVVVPVVPPVPDDPQPQAKFKEFEAAPFQRFTDFFWWKAFDPDPDIDGAHNRRMDIDTHPHPTQWIWTGDVQWDIDIGGGHYHDYHYTYRCLVLQQDWDDFQPGIDGPLQDQFDKDKDFLVQLVQDPALFSQLSCFQRDAQKFWFFFFAFHLTHIFIFGLDAQFLPFDLGAFEAEQNHTDDDRSSQDDSNFWGMKMKTHACQGQCVVFARGQRTYIYTYGDWFDADDPDKKKKKKKKKWKWAFFAFAFFFDAPQLVLLLQLLFQLLCCCPVVVDDLQQSSQVSQVVLCVQQVLLFQVFFPQFQKAWAADPVVRTIDIDSPQVRHDVRGTNQADSVSHGDPRTDGTLCLVQQPLVVLFFAIKIKIKIKMKIWDHYPFKTKIKMWMWMKIDGRTPFWIKIKIKIKIKMWGPPDPFKIKIKIKMKMKMKTKDQPDQFFDDLLNSQLLVLWFARRDGQFGAGSVRSHFDADPVPRHGHGQQAAPRLRSHQDRNSVQSVQKIKMKIKMKMKMKIWMWGHPDPFKIKIKMKIKIKMKMKIWIKDGLCTDPAVQIKIKIKIKMKMKIKIKIKMWGWDDDDQKTKIKIKMKMKMKMKIKMWMWMFGRADDGPDRDRVRGDGTDDTDMDMDMWIKIKIKMKMWMDGNSFKIKIKMKMWMAILQAAPVARIDIKMKIKMKGWPCPDDVNVVVVQWWVTKMKMKMKIKHWHPRDPDSHQQDFDWDWDPADVPRTDIDGDADHDNNQHIKMKMKIKIKIWTDTNVFKTKMKMWMKIKIFQHWDFDADPVVVVDGTHTGRWFMKMKTWMKMKMWGFPDRHSQKTKIKIWIKIFIAIFTQGGPPVCAPVQPDDDQDGHYGGHHSQFGWFFAWDFAALASQATKTFFDCPVPVPDQFCDDDDPSRGIDSDQVRTHIDGDWGQDFRMWRKMWIWIGGNQKIKTWIKTWTHWHKAQEVSQLSQLAAQPRHRTIHRPCSSQGRNHRRDGDRRGRHHNDPRRVNRRGTGCVRIDTQTKMWGAKIKIKGKDDCVVCVVVVWRTKMKMKMKGRNHMDDPRRSDHQSNDSSSYDGRRRSRHMIMIMIMMMTMD

Organism: NCBI:txid868129

Radius of gyration: 44.39 Å; Cα contacts (8 Å, |Δi|>4): 5985; chains: 2; bounding box: 136×136×101 Å